Protein 2D8S (pdb70)

Foldseek 3Di:
DDDDDDDDDDDDDDPQAADQVRDAADPQFGFDQFDPDDDDNSRHTPPVLVVVCVVVVQQADPVVRHHGDDDPDDDDPPPD

CATH classification: 3.30.40.10

Secondary structure (DSSP, 8-state):
------------TTS---SSS--PPPSSS-EE-SSS--SSS--EETTHHHHHHHHH--SB-SSS-PBP-----S------

Radius of gyration: 15.51 Å; Cα contacts (8 Å, |Δi|>4): 89; chains: 1; bounding box: 48×36×32 Å

Nearest PDB structures (foldseek):
  2d8s-assembly1_A  TM=7.567E-01  e=7.819E-14  Homo sapiens
  8pda-assembly1_A  TM=7.727E-01  e=1.415E-04  Saccharomyces cerevisiae
  2m6m-assembly1_A  TM=7.003E-01  e=1.475E-03  Saccharomyces cerevisiae S288C
  7kzt-assembly1_L  TM=7.258E-01  e=1.196E-01  Homo sapiens
  4ccg-assembly2_X  TM=5.891E-01  e=2.149E-01  Homo sapiens

Structure (mmCIF, N/CA/C/O backbone):
data_2D8S
#
_entry.id   2D8S
#
loop_
_entity.id
_entity.type
_entity.pdbx_description
1 polymer 'cellular modulator of immune recognition'
2 non-polymer 'ZINC ION'
#
loop_
_atom_site.group_PDB
_atom_site.id
_atom_site.type_symbol
_atom_site.label_atom_id
_atom_site.label_alt_id
_atom_site.label_comp_id
_atom_site.label_asym_id
_atom_site.label_entity_id
_atom_site.label_seq_id
_atom_site.pdbx_PDB_ins_code
_atom_site.Cartn_x
_atom_site.Cartn_y
_atom_site.Cartn_z
_atom_site.occupancy
_atom_site.B_iso_or_equiv
_atom_site.auth_seq_id
_atom_site.auth_comp_id
_atom_site.auth_asym_id
_atom_site.auth_atom_id
_atom_site.pdbx_PDB_model_num
ATOM 1 N N . GLY A 1 1 ? -35.886 3.794 15.200 1.00 0.00 1 GLY A N 1
ATOM 2 C CA . GLY A 1 1 ? -34.517 3.330 15.333 1.00 0.00 1 GLY A CA 1
ATOM 3 C C . GLY A 1 1 ? -33.535 4.191 14.565 1.00 0.00 1 GLY A C 1
ATOM 4 O O . GLY A 1 1 ? -33.189 3.884 13.425 1.00 0.00 1 GLY A O 1
ATOM 8 N N . SER A 1 2 ? -33.085 5.274 15.191 1.00 0.00 2 SER A N 1
ATOM 9 C CA . SER A 1 2 ? -32.141 6.187 14.556 1.00 0.00 2 SER A CA 1
ATOM 10 C C . SER A 1 2 ? -30.715 5.655 14.665 1.00 0.00 2 SER A C 1
ATOM 11 O O . SER A 1 2 ? -29.781 6.404 14.951 1.00 0.00 2 SER A O 1
ATOM 19 N N . SER A 1 3 ? -30.556 4.355 14.434 1.00 0.00 3 SER A N 1
ATOM 20 C CA . SER A 1 3 ? -29.245 3.720 14.510 1.00 0.00 3 SER A CA 1
ATOM 21 C C . SER A 1 3 ? -29.099 2.647 13.435 1.00 0.00 3 SER A C 1
ATOM 22 O O . SER A 1 3 ? -29.975 1.802 13.263 1.00 0.00 3 SER A O 1
ATOM 30 N N . GLY A 1 4 ? -27.982 2.689 12.714 1.00 0.00 4 GLY A N 1
ATOM 31 C CA . GLY A 1 4 ? -27.740 1.716 11.665 1.00 0.00 4 GLY A CA 1
ATOM 32 C C . GLY A 1 4 ? -26.921 0.535 12.147 1.00 0.00 4 GLY A C 1
ATOM 33 O O . GLY A 1 4 ? -26.485 0.502 13.298 1.00 0.00 4 GLY A O 1
ATOM 37 N N . SER A 1 5 ? -26.714 -0.438 11.266 1.00 0.00 5 SER A N 1
ATOM 38 C CA . SER A 1 5 ? -25.947 -1.630 11.611 1.00 0.00 5 SER A CA 1
ATOM 39 C C . SER A 1 5 ? -24.521 -1.532 11.075 1.00 0.00 5 SER A C 1
ATOM 40 O O . SER A 1 5 ? -24.304 -1.170 9.919 1.00 0.00 5 SER A O 1
ATOM 48 N N . SER A 1 6 ? -23.553 -1.856 11.926 1.00 0.00 6 SER A N 1
ATOM 49 C CA . SER A 1 6 ? -22.147 -1.801 11.541 1.00 0.00 6 SER A CA 1
ATOM 50 C C . SER A 1 6 ? -21.258 -2.352 12.652 1.00 0.00 6 SER A C 1
ATOM 51 O O . SER A 1 6 ? -21.504 -2.115 13.834 1.00 0.00 6 SER A O 1
ATOM 59 N N . GLY A 1 7 ? -20.222 -3.089 12.262 1.00 0.00 7 GLY A N 1
ATOM 60 C CA . GLY A 1 7 ? -19.312 -3.663 13.236 1.00 0.00 7 GLY A CA 1
ATOM 61 C C . GLY A 1 7 ? -17.908 -3.830 12.688 1.00 0.00 7 GLY A C 1
ATOM 62 O O . GLY A 1 7 ? -17.498 -3.110 11.777 1.00 0.00 7 GLY A O 1
ATOM 66 N N . THR A 1 8 ? -17.167 -4.783 13.245 1.00 0.00 8 THR A N 1
ATOM 67 C CA . THR A 1 8 ? -15.800 -5.041 12.810 1.00 0.00 8 THR A CA 1
ATOM 68 C C . THR A 1 8 ? -15.747 -6.208 11.830 1.00 0.00 8 THR A C 1
ATOM 69 O O . THR A 1 8 ? -16.035 -7.348 12.192 1.00 0.00 8 THR A O 1
ATOM 80 N N . SER A 1 9 ? -15.375 -5.915 10.588 1.00 0.00 9 SER A N 1
ATOM 81 C CA . SER A 1 9 ? -15.287 -6.940 9.555 1.00 0.00 9 SER A CA 1
ATOM 82 C C . SER A 1 9 ? -14.254 -6.558 8.498 1.00 0.00 9 SER A C 1
ATOM 83 O O . SER A 1 9 ? -13.820 -5.408 8.426 1.00 0.00 9 SER A O 1
ATOM 91 N N . ILE A 1 10 ? -13.866 -7.532 7.681 1.00 0.00 10 ILE A N 1
ATOM 92 C CA . ILE A 1 10 ? -12.886 -7.298 6.628 1.00 0.00 10 ILE A CA 1
ATOM 93 C C . ILE A 1 10 ? -13.208 -8.121 5.385 1.00 0.00 10 ILE A C 1
ATOM 94 O O . ILE A 1 10 ? -13.513 -9.311 5.476 1.00 0.00 10 ILE A O 1
ATOM 110 N N . THR A 1 11 ? -13.137 -7.480 4.222 1.00 0.00 11 THR A N 1
ATOM 111 C CA . THR A 1 11 ? -13.420 -8.152 2.960 1.00 0.00 11 THR A CA 1
ATOM 112 C C . THR A 1 11 ? -12.465 -9.318 2.732 1.00 0.00 11 THR A C 1
ATOM 113 O O . THR A 1 11 ? -11.248 -9.192 2.871 1.00 0.00 11 THR A O 1
ATOM 124 N N . PRO A 1 12 ? -13.027 -10.482 2.372 1.00 0.00 12 PRO A N 1
ATOM 125 C CA . PRO A 1 12 ? -12.242 -11.693 2.115 1.00 0.00 12 PRO A CA 1
ATOM 126 C C . PRO A 1 12 ? -11.412 -11.587 0.841 1.00 0.00 12 PRO A C 1
ATOM 127 O O . PRO A 1 12 ? -11.475 -10.584 0.129 1.00 0.00 12 PRO A O 1
ATOM 138 N N . SER A 1 13 ? -10.634 -12.627 0.558 1.00 0.00 13 SER A N 1
ATOM 139 C CA . SER A 1 13 ? -9.789 -12.649 -0.630 1.00 0.00 13 SER A CA 1
ATOM 140 C C . SER A 1 13 ? -10.562 -13.170 -1.838 1.00 0.00 13 SER A C 1
ATOM 141 O O . SER A 1 13 ? -10.075 -14.022 -2.580 1.00 0.00 13 SER A O 1
ATOM 149 N N . SER A 1 14 ? -11.770 -12.650 -2.028 1.00 0.00 14 SER A N 1
ATOM 150 C CA . SER A 1 14 ? -12.614 -13.064 -3.143 1.00 0.00 14 SER A CA 1
ATOM 151 C C . SER A 1 14 ? -12.245 -12.307 -4.415 1.00 0.00 14 SER A C 1
ATOM 152 O O . SER A 1 14 ? -12.183 -12.886 -5.498 1.00 0.00 14 SER A O 1
ATOM 160 N N . GLN A 1 15 ? -12.000 -11.008 -4.272 1.00 0.00 15 GLN A N 1
ATOM 161 C CA . GLN A 1 15 ? -11.638 -10.170 -5.409 1.00 0.00 15 GLN A CA 1
ATOM 162 C C . GLN A 1 15 ? -10.557 -9.166 -5.023 1.00 0.00 15 GLN A C 1
ATOM 163 O O . GLN A 1 15 ? -10.584 -8.600 -3.930 1.00 0.00 15 GLN A O 1
ATOM 177 N N . ASP A 1 16 ? -9.607 -8.949 -5.926 1.00 0.00 16 ASP A N 1
ATOM 178 C CA . ASP A 1 16 ? -8.517 -8.012 -5.680 1.00 0.00 16 ASP A CA 1
ATOM 179 C C . ASP A 1 16 ? -8.940 -6.586 -6.017 1.00 0.00 16 ASP A C 1
ATOM 180 O O . ASP A 1 16 ? -9.232 -6.271 -7.172 1.00 0.00 16 ASP A O 1
ATOM 189 N N . ILE A 1 17 ? -8.973 -5.728 -5.003 1.00 0.00 17 ILE A N 1
ATOM 190 C CA . ILE A 1 17 ? -9.360 -4.336 -5.192 1.00 0.00 17 ILE A CA 1
ATOM 191 C C . ILE A 1 17 ? -8.543 -3.411 -4.296 1.00 0.00 17 ILE A C 1
ATOM 192 O O . ILE A 1 17 ? -7.945 -3.850 -3.313 1.00 0.00 17 ILE A O 1
ATOM 208 N N . CYS A 1 18 ? -8.523 -2.128 -4.641 1.00 0.00 18 CYS A N 1
ATOM 209 C CA . CYS A 1 18 ? -7.781 -1.140 -3.868 1.00 0.00 18 CYS A CA 1
ATOM 210 C C . CYS A 1 18 ? -7.881 -1.431 -2.373 1.00 0.00 18 CYS A C 1
ATOM 211 O O . CYS A 1 18 ? -8.864 -2.008 -1.907 1.00 0.00 18 CYS A O 1
ATOM 218 N N . ARG A 1 19 ? -6.858 -1.027 -1.627 1.00 0.00 19 ARG A N 1
ATOM 219 C CA . ARG A 1 19 ? -6.830 -1.246 -0.186 1.00 0.00 19 ARG A CA 1
ATOM 220 C C . ARG A 1 19 ? -7.026 0.067 0.566 1.00 0.00 19 ARG A C 1
ATOM 221 O O . ARG A 1 19 ? -7.242 0.073 1.779 1.00 0.00 19 ARG A O 1
ATOM 242 N N . ILE A 1 20 ? -6.949 1.177 -0.160 1.00 0.00 20 ILE A N 1
ATOM 243 C CA . ILE A 1 20 ? -7.118 2.495 0.439 1.00 0.00 20 ILE A CA 1
ATOM 244 C C . ILE A 1 20 ? -8.544 3.003 0.255 1.00 0.00 20 ILE A C 1
ATOM 245 O O . ILE A 1 20 ? -9.190 3.434 1.212 1.00 0.00 20 ILE A O 1
ATOM 261 N N . CYS A 1 21 ? -9.032 2.948 -0.979 1.00 0.00 21 CYS A N 1
ATOM 262 C CA . CYS A 1 21 ? -10.383 3.400 -1.290 1.00 0.00 21 CYS A CA 1
ATOM 263 C C . CYS A 1 21 ? -11.347 2.221 -1.370 1.00 0.00 21 CYS A C 1
ATOM 264 O O . CYS A 1 21 ? -12.554 2.377 -1.183 1.00 0.00 21 CYS A O 1
ATOM 271 N N . HIS A 1 22 ? -10.806 1.039 -1.648 1.00 0.00 22 HIS A N 1
ATOM 272 C CA . HIS A 1 22 ? -11.618 -0.169 -1.752 1.00 0.00 22 HIS A CA 1
ATOM 273 C C . HIS A 1 22 ? -12.587 -0.072 -2.926 1.00 0.00 22 HIS A C 1
ATOM 274 O O . HIS A 1 22 ? -13.797 -0.230 -2.759 1.00 0.00 22 HIS A O 1
ATOM 288 N N . CYS A 1 23 ? -12.048 0.188 -4.112 1.00 0.00 23 CYS A N 1
ATOM 289 C CA . CYS A 1 23 ? -12.866 0.307 -5.314 1.00 0.00 23 CYS A CA 1
ATOM 290 C C . CYS A 1 23 ? -12.283 -0.524 -6.453 1.00 0.00 23 CYS A C 1
ATOM 291 O O . CYS A 1 23 ? -11.128 -0.944 -6.399 1.00 0.00 23 CYS A O 1
ATOM 299 N N . GLU A 1 24 ? -13.092 -0.759 -7.481 1.00 0.00 24 GLU A N 1
ATOM 300 C CA . GLU A 1 24 ? -12.657 -1.542 -8.631 1.00 0.00 24 GLU A CA 1
ATOM 301 C C . GLU A 1 24 ? -11.514 -0.845 -9.363 1.00 0.00 24 GLU A C 1
ATOM 302 O O . GLU A 1 24 ? -11.479 0.381 -9.456 1.00 0.00 24 GLU A O 1
ATOM 314 N N . GLY A 1 25 ? -10.581 -1.637 -9.882 1.00 0.00 25 GLY A N 1
ATOM 315 C CA . GLY A 1 25 ? -9.449 -1.079 -10.599 1.00 0.00 25 GLY A CA 1
ATOM 316 C C . GLY A 1 25 ? -9.849 -0.462 -11.924 1.00 0.00 25 GLY A C 1
ATOM 317 O O . GLY A 1 25 ? -10.448 -1.127 -12.770 1.00 0.00 25 GLY A O 1
ATOM 321 N N . ASP A 1 26 ? -9.520 0.812 -12.105 1.00 0.00 26 ASP A N 1
ATOM 322 C CA . ASP A 1 26 ? -9.849 1.519 -13.337 1.00 0.00 26 ASP A CA 1
ATOM 323 C C . ASP A 1 26 ? -8.672 1.498 -14.308 1.00 0.00 26 ASP A C 1
ATOM 324 O O . ASP A 1 26 ? -7.541 1.204 -13.920 1.00 0.00 26 ASP A O 1
ATOM 333 N N . ASP A 1 27 ? -8.947 1.809 -15.569 1.00 0.00 27 ASP A N 1
ATOM 334 C CA . ASP A 1 27 ? -7.911 1.825 -16.596 1.00 0.00 27 ASP A CA 1
ATOM 335 C C . ASP A 1 27 ? -6.778 2.770 -16.209 1.00 0.00 27 ASP A C 1
ATOM 336 O O . ASP A 1 27 ? -5.607 2.483 -16.455 1.00 0.00 27 ASP A O 1
ATOM 345 N N . GLU A 1 28 ? -7.135 3.898 -15.604 1.00 0.00 28 GLU A N 1
ATOM 346 C CA . GLU A 1 28 ? -6.148 4.886 -15.186 1.00 0.00 28 GLU A CA 1
ATOM 347 C C . GLU A 1 28 ? -5.668 4.608 -13.764 1.00 0.00 28 GLU A C 1
ATOM 348 O O . GLU A 1 28 ? -4.519 4.883 -13.420 1.00 0.00 28 GLU A O 1
ATOM 360 N N . SER A 1 29 ? -6.559 4.062 -12.942 1.00 0.00 29 SER A N 1
ATOM 361 C CA . SER A 1 29 ? -6.229 3.750 -11.556 1.00 0.00 29 SER A CA 1
ATOM 362 C C . SER A 1 29 ? -6.333 2.250 -11.297 1.00 0.00 29 SER A C 1
ATOM 363 O O . SER A 1 29 ? -6.973 1.802 -10.345 1.00 0.00 29 SER A O 1
ATOM 371 N N . PRO A 1 30 ? -5.690 1.455 -12.164 1.00 0.00 30 PRO A N 1
ATOM 372 C CA . PRO A 1 30 ? -5.694 -0.007 -12.051 1.00 0.00 30 PRO A CA 1
ATOM 373 C C . PRO A 1 30 ? -4.889 -0.498 -10.853 1.00 0.00 30 PRO A C 1
ATOM 374 O O . PRO A 1 30 ? -3.913 0.135 -10.446 1.00 0.00 30 PRO A O 1
ATOM 385 N N . LEU A 1 31 ? -5.303 -1.628 -10.291 1.00 0.00 31 LEU A N 1
ATOM 386 C CA . LEU A 1 31 ? -4.619 -2.205 -9.139 1.00 0.00 31 LEU A CA 1
ATOM 387 C C . LEU A 1 31 ? -3.204 -2.640 -9.507 1.00 0.00 31 LEU A C 1
ATOM 388 O O . LEU A 1 31 ? -3.010 -3.667 -10.159 1.00 0.00 31 LEU A O 1
ATOM 404 N N . ILE A 1 32 ? -2.220 -1.855 -9.083 1.00 0.00 32 ILE A N 1
ATOM 405 C CA . ILE A 1 32 ? -0.823 -2.161 -9.365 1.00 0.00 32 ILE A CA 1
ATOM 406 C C . ILE A 1 32 ? -0.039 -2.390 -8.077 1.00 0.00 32 ILE A C 1
ATOM 407 O O . ILE A 1 32 ? -0.361 -1.824 -7.032 1.00 0.00 32 ILE A O 1
ATOM 423 N N . THR A 1 33 ? 0.994 -3.222 -8.160 1.00 0.00 33 THR A N 1
ATOM 424 C CA . THR A 1 33 ? 1.825 -3.526 -7.002 1.00 0.00 33 THR A CA 1
ATOM 425 C C . THR A 1 33 ? 2.889 -2.454 -6.792 1.00 0.00 33 THR A C 1
ATOM 426 O O . THR A 1 33 ? 3.809 -2.293 -7.595 1.00 0.00 33 THR A O 1
ATOM 437 N N . PRO A 1 34 ? 2.764 -1.703 -5.688 1.00 0.00 34 PRO A N 1
ATOM 438 C CA . PRO A 1 34 ? 3.707 -0.634 -5.347 1.00 0.00 34 PRO A CA 1
ATOM 439 C C . PRO A 1 34 ? 5.075 -1.174 -4.943 1.00 0.00 34 PRO A C 1
ATOM 440 O O . PRO A 1 34 ? 6.056 -0.432 -4.891 1.00 0.00 34 PRO A O 1
ATOM 451 N N . CYS A 1 35 ? 5.133 -2.471 -4.659 1.00 0.00 35 CYS A N 1
ATOM 452 C CA . CYS A 1 35 ? 6.380 -3.112 -4.260 1.00 0.00 35 CYS A CA 1
ATOM 453 C C . CYS A 1 35 ? 6.315 -4.619 -4.488 1.00 0.00 35 CYS A C 1
ATOM 454 O O . CYS A 1 35 ? 5.336 -5.134 -5.029 1.00 0.00 35 CYS A O 1
ATOM 461 N N . HIS A 1 36 ? 7.364 -5.321 -4.073 1.00 0.00 36 HIS A N 1
ATOM 462 C CA . HIS A 1 36 ? 7.426 -6.770 -4.231 1.00 0.00 36 HIS A CA 1
ATOM 463 C C . HIS A 1 36 ? 6.275 -7.447 -3.493 1.00 0.00 36 HIS A C 1
ATOM 464 O O . HIS A 1 36 ? 5.614 -8.334 -4.034 1.00 0.00 36 HIS A O 1
ATOM 478 N N . CYS A 1 37 ? 6.041 -7.023 -2.256 1.00 0.00 37 CYS A N 1
ATOM 479 C CA . CYS A 1 37 ? 4.971 -7.588 -1.443 1.00 0.00 37 CYS A CA 1
ATOM 480 C C . CYS A 1 37 ? 3.769 -7.958 -2.307 1.00 0.00 37 CYS A C 1
ATOM 481 O O . CYS A 1 37 ? 3.259 -7.134 -3.067 1.00 0.00 37 CYS A O 1
ATOM 488 N N . THR A 1 38 ? 3.319 -9.203 -2.185 1.00 0.00 38 THR A N 1
ATOM 489 C CA . THR A 1 38 ? 2.178 -9.682 -2.954 1.00 0.00 38 THR A CA 1
ATOM 490 C C . THR A 1 38 ? 1.267 -10.556 -2.100 1.00 0.00 38 THR A C 1
ATOM 491 O O . THR A 1 38 ? 1.596 -10.885 -0.961 1.00 0.00 38 THR A O 1
ATOM 502 N N . GLY A 1 39 ? 0.120 -10.930 -2.658 1.00 0.00 39 GLY A N 1
ATOM 503 C CA . GLY A 1 39 ? -0.821 -11.763 -1.932 1.00 0.00 39 GLY A CA 1
ATOM 504 C C . GLY A 1 39 ? -1.928 -10.957 -1.282 1.00 0.00 39 GLY A C 1
ATOM 505 O O . GLY A 1 39 ? -3.023 -10.837 -1.831 1.00 0.00 39 GLY A O 1
ATOM 509 N N . SER A 1 40 ? -1.643 -10.405 -0.107 1.00 0.00 40 SER A N 1
ATOM 510 C CA . SER A 1 40 ? -2.625 -9.610 0.622 1.00 0.00 40 SER A CA 1
ATOM 511 C C . SER A 1 40 ? -3.144 -8.464 -0.240 1.00 0.00 40 SER A C 1
ATOM 512 O O . SER A 1 40 ? -2.824 -8.368 -1.426 1.00 0.00 40 SER A O 1
ATOM 520 N N . LEU A 1 41 ? -3.948 -7.595 0.364 1.00 0.00 41 LEU A N 1
ATOM 521 C CA . LEU A 1 41 ? -4.513 -6.454 -0.347 1.00 0.00 41 LEU A CA 1
ATOM 522 C C . LEU A 1 41 ? -3.463 -5.367 -0.555 1.00 0.00 41 LEU A C 1
ATOM 523 O O . LEU A 1 41 ? -3.707 -4.192 -0.277 1.00 0.00 41 LEU A O 1
ATOM 539 N N . HIS A 1 42 ? -2.295 -5.767 -1.048 1.00 0.00 42 HIS A N 1
ATOM 540 C CA . HIS A 1 42 ? -1.208 -4.826 -1.296 1.00 0.00 42 HIS A CA 1
ATOM 541 C C . HIS A 1 42 ? -1.323 -4.218 -2.690 1.00 0.00 42 HIS A C 1
ATOM 542 O O . HIS A 1 42 ? -0.329 -3.790 -3.276 1.00 0.00 42 HIS A O 1
ATOM 556 N N . PHE A 1 43 ? -2.543 -4.183 -3.216 1.00 0.00 43 PHE A N 1
ATOM 557 C CA . PHE A 1 43 ? -2.789 -3.629 -4.542 1.00 0.00 43 PHE A CA 1
ATOM 558 C C . PHE A 1 43 ? -3.550 -2.310 -4.449 1.00 0.00 43 PHE A C 1
ATOM 559 O O . PHE A 1 43 ? -4.778 -2.294 -4.357 1.00 0.00 43 PHE A O 1
ATOM 576 N N . VAL A 1 44 ? -2.812 -1.205 -4.471 1.00 0.00 44 VAL A N 1
ATOM 577 C CA . VAL A 1 44 ? -3.417 0.120 -4.389 1.00 0.00 44 VAL A CA 1
ATOM 578 C C . VAL A 1 44 ? -3.456 0.791 -5.757 1.00 0.00 44 VAL A C 1
ATOM 579 O O . VAL A 1 44 ? -2.728 0.405 -6.672 1.00 0.00 44 VAL A O 1
ATOM 592 N N . HIS A 1 45 ? -4.311 1.800 -5.891 1.00 0.00 45 HIS A N 1
ATOM 593 C CA . HIS A 1 45 ? -4.445 2.528 -7.148 1.00 0.00 45 HIS A CA 1
ATOM 594 C C . HIS A 1 45 ? -3.262 3.467 -7.361 1.00 0.00 45 HIS A C 1
ATOM 595 O O . HIS A 1 45 ? -2.808 4.128 -6.428 1.00 0.00 45 HIS A O 1
ATOM 609 N N . GLN A 1 46 ? -2.769 3.519 -8.594 1.00 0.00 46 GLN A N 1
ATOM 610 C CA . GLN A 1 46 ? -1.637 4.376 -8.928 1.00 0.00 46 GLN A CA 1
ATOM 611 C C . GLN A 1 46 ? -1.788 5.751 -8.285 1.00 0.00 46 GLN A C 1
ATOM 612 O O . GLN A 1 46 ? -0.841 6.284 -7.708 1.00 0.00 46 GLN A O 1
ATOM 626 N N . ALA A 1 47 ? -2.985 6.320 -8.389 1.00 0.00 47 ALA A N 1
ATOM 627 C CA . ALA A 1 47 ? -3.259 7.632 -7.816 1.00 0.00 47 ALA A CA 1
ATOM 628 C C . ALA A 1 47 ? -3.345 7.560 -6.295 1.00 0.00 47 ALA A C 1
ATOM 629 O O . ALA A 1 47 ? -2.560 8.192 -5.588 1.00 0.00 47 ALA A O 1
ATOM 636 N N . CYS A 1 48 ? -4.304 6.786 -5.797 1.00 0.00 48 CYS A N 1
ATOM 637 C CA . CYS A 1 48 ? -4.494 6.632 -4.360 1.00 0.00 48 CYS A CA 1
ATOM 638 C C . CYS A 1 48 ? -3.151 6.562 -3.638 1.00 0.00 48 CYS A C 1
ATOM 639 O O . CYS A 1 48 ? -2.931 7.256 -2.645 1.00 0.00 48 CYS A O 1
ATOM 646 N N . LEU A 1 49 ? -2.257 5.721 -4.145 1.00 0.00 49 LEU A N 1
ATOM 647 C CA . LEU A 1 49 ? -0.934 5.560 -3.550 1.00 0.00 49 LEU A CA 1
ATOM 648 C C . LEU A 1 49 ? -0.407 6.893 -3.028 1.00 0.00 49 LEU A C 1
ATOM 649 O O . LEU A 1 49 ? 0.149 6.964 -1.932 1.00 0.00 49 LEU A O 1
ATOM 665 N N . GLN A 1 50 ? -0.586 7.945 -3.819 1.00 0.00 50 GLN A N 1
ATOM 666 C CA . GLN A 1 50 ? -0.129 9.276 -3.435 1.00 0.00 50 GLN A CA 1
ATOM 667 C C . GLN A 1 50 ? -0.767 9.712 -2.120 1.00 0.00 50 GLN A C 1
ATOM 668 O O . GLN A 1 50 ? -0.094 9.806 -1.094 1.00 0.00 50 GLN A O 1
ATOM 682 N N . GLN A 1 51 ? -2.069 9.978 -2.160 1.00 0.00 51 GLN A N 1
ATOM 683 C CA . GLN A 1 51 ? -2.797 10.406 -0.971 1.00 0.00 51 GLN A CA 1
ATOM 684 C C . GLN A 1 51 ? -2.238 9.737 0.280 1.00 0.00 51 GLN A C 1
ATOM 685 O O . GLN A 1 51 ? -2.024 10.390 1.301 1.00 0.00 51 GLN A O 1
ATOM 699 N N . TRP A 1 52 ? -2.005 8.433 0.193 1.00 0.00 52 TRP A N 1
ATOM 700 C CA . TRP A 1 52 ? -1.471 7.675 1.319 1.00 0.00 52 TRP A CA 1
ATOM 701 C C . TRP A 1 52 ? -0.065 8.144 1.673 1.00 0.00 52 TRP A C 1
ATOM 702 O O . TRP A 1 52 ? 0.248 8.368 2.843 1.00 0.00 52 TRP A O 1
ATOM 723 N N . ILE A 1 53 ? 0.778 8.292 0.657 1.00 0.00 53 ILE A N 1
ATOM 724 C CA . ILE A 1 53 ? 2.151 8.737 0.863 1.00 0.00 53 ILE A CA 1
ATOM 725 C C . ILE A 1 53 ? 2.192 10.072 1.598 1.00 0.00 53 ILE A C 1
ATOM 726 O O . ILE A 1 53 ? 3.062 10.306 2.437 1.00 0.00 53 ILE A O 1
ATOM 742 N N . LYS A 1 54 ? 1.244 10.947 1.278 1.00 0.00 54 LYS A N 1
ATOM 743 C CA . LYS A 1 54 ? 1.168 12.259 1.909 1.00 0.00 54 LYS A CA 1
ATOM 744 C C . LYS A 1 54 ? 0.802 12.133 3.385 1.00 0.00 54 LYS A C 1
ATOM 745 O O . LYS A 1 54 ? 1.495 12.661 4.253 1.00 0.00 54 LYS A O 1
ATOM 764 N N . SER A 1 55 ? -0.291 11.428 3.660 1.00 0.00 55 SER A N 1
ATOM 765 C CA . SER A 1 55 ? -0.750 11.234 5.030 1.00 0.00 55 SER A CA 1
ATOM 766 C C . SER A 1 55 ? 0.268 10.434 5.837 1.00 0.00 55 SER A C 1
ATOM 767 O O . SER A 1 55 ? 0.872 10.948 6.779 1.00 0.00 55 SER A O 1
ATOM 775 N N . SER A 1 56 ? 0.454 9.173 5.460 1.00 0.00 56 SER A N 1
ATOM 776 C CA . SER A 1 56 ? 1.396 8.300 6.150 1.00 0.00 56 SER A CA 1
ATOM 777 C C . SER A 1 56 ? 2.790 8.920 6.179 1.00 0.00 56 SER A C 1
ATOM 778 O O . SER A 1 56 ? 3.622 8.562 7.013 1.00 0.00 56 SER A O 1
ATOM 786 N N . ASP A 1 57 ? 3.036 9.850 5.264 1.00 0.00 57 ASP A N 1
ATOM 787 C CA . ASP A 1 57 ? 4.328 10.522 5.184 1.00 0.00 57 ASP A CA 1
ATOM 788 C C . ASP A 1 57 ? 5.438 9.528 4.857 1.00 0.00 57 ASP A C 1
ATOM 789 O O . ASP A 1 57 ? 6.594 9.725 5.233 1.00 0.00 57 ASP A O 1
ATOM 798 N N . THR A 1 58 ? 5.079 8.458 4.155 1.00 0.00 58 THR A N 1
ATOM 799 C CA . THR A 1 58 ? 6.043 7.431 3.779 1.00 0.00 58 THR A CA 1
ATOM 800 C C . THR A 1 58 ? 6.068 7.227 2.269 1.00 0.00 58 THR A C 1
ATOM 801 O O . THR A 1 58 ? 5.022 7.190 1.621 1.00 0.00 58 THR A O 1
ATOM 812 N N . ARG A 1 59 ? 7.269 7.096 1.714 1.00 0.00 59 ARG A N 1
ATOM 813 C CA . ARG A 1 59 ? 7.429 6.896 0.279 1.00 0.00 59 ARG A CA 1
ATOM 814 C C . ARG A 1 59 ? 7.681 5.425 -0.040 1.00 0.00 59 ARG A C 1
ATOM 815 O O . ARG A 1 59 ? 7.130 4.884 -1.000 1.00 0.00 59 ARG A O 1
ATOM 836 N N . CYS A 1 60 ? 8.518 4.785 0.769 1.00 0.00 60 CYS A N 1
ATOM 837 C CA . CYS A 1 60 ? 8.845 3.377 0.572 1.00 0.00 60 CYS A CA 1
ATOM 838 C C . CYS A 1 60 ? 7.929 2.485 1.404 1.00 0.00 60 CYS A C 1
ATOM 839 O O . CYS A 1 60 ? 7.073 2.972 2.142 1.00 0.00 60 CYS A O 1
ATOM 847 N N . CYS A 1 61 ? 8.115 1.175 1.279 1.00 0.00 61 CYS A N 1
ATOM 848 C CA . CYS A 1 61 ? 7.305 0.213 2.018 1.00 0.00 61 CYS A CA 1
ATOM 849 C C . CYS A 1 61 ? 7.617 0.273 3.510 1.00 0.00 61 CYS A C 1
ATOM 850 O O . CYS A 1 61 ? 8.600 0.885 3.925 1.00 0.00 61 CYS A O 1
ATOM 857 N N . GLU A 1 62 ? 6.771 -0.368 4.311 1.00 0.00 62 GLU A N 1
ATOM 858 C CA . GLU A 1 62 ? 6.957 -0.388 5.758 1.00 0.00 62 GLU A CA 1
ATOM 859 C C . GLU A 1 62 ? 7.843 -1.557 6.177 1.00 0.00 62 GLU A C 1
ATOM 860 O O . GLU A 1 62 ? 8.599 -1.462 7.145 1.00 0.00 62 GLU A O 1
ATOM 872 N N . LEU A 1 63 ? 7.745 -2.659 5.442 1.00 0.00 63 LEU A N 1
ATOM 873 C CA . LEU A 1 63 ? 8.537 -3.849 5.737 1.00 0.00 63 LEU A CA 1
ATOM 874 C C . LEU A 1 63 ? 9.723 -3.962 4.784 1.00 0.00 63 LEU A C 1
ATOM 875 O O . LEU A 1 63 ? 10.876 -3.820 5.192 1.00 0.00 63 LEU A O 1
ATOM 891 N N . CYS A 1 64 ? 9.432 -4.218 3.513 1.00 0.00 64 CYS A N 1
ATOM 892 C CA . CYS A 1 64 ? 10.474 -4.350 2.501 1.00 0.00 64 CYS A CA 1
ATOM 893 C C . CYS A 1 64 ? 11.183 -3.018 2.274 1.00 0.00 64 CYS A C 1
ATOM 894 O O . CYS A 1 64 ? 12.234 -2.962 1.637 1.00 0.00 64 CYS A O 1
ATOM 901 N N . LYS A 1 65 ? 10.600 -1.946 2.802 1.00 0.00 65 LYS A N 1
ATOM 902 C CA . LYS A 1 65 ? 11.175 -0.614 2.659 1.00 0.00 65 LYS A CA 1
ATOM 903 C C . LYS A 1 65 ? 11.569 -0.344 1.211 1.00 0.00 65 LYS A C 1
ATOM 904 O O . LYS A 1 65 ? 12.681 0.107 0.934 1.00 0.00 65 LYS A O 1
ATOM 923 N N . TYR A 1 66 ? 10.652 -0.620 0.291 1.00 0.00 66 TYR A N 1
ATOM 924 C CA . TYR A 1 66 ? 10.905 -0.408 -1.129 1.00 0.00 66 TYR A CA 1
ATOM 925 C C . TYR A 1 66 ? 10.195 0.847 -1.627 1.00 0.00 66 TYR A C 1
ATOM 926 O O . TYR A 1 66 ? 9.025 1.075 -1.320 1.00 0.00 66 TYR A O 1
ATOM 944 N N . GLU A 1 67 ? 10.912 1.658 -2.399 1.00 0.00 67 GLU A N 1
ATOM 945 C CA . GLU A 1 67 ? 10.351 2.891 -2.940 1.00 0.00 67 GLU A CA 1
ATOM 946 C C . GLU A 1 67 ? 9.209 2.590 -3.906 1.00 0.00 67 GLU A C 1
ATOM 947 O O . GLU A 1 67 ? 9.375 1.840 -4.868 1.00 0.00 67 GLU A O 1
ATOM 959 N N . PHE A 1 68 ? 8.048 3.182 -3.643 1.00 0.00 68 PHE A N 1
ATOM 960 C CA . PHE A 1 68 ? 6.877 2.977 -4.487 1.00 0.00 68 PHE A CA 1
ATOM 961 C C . PHE A 1 68 ? 7.049 3.672 -5.834 1.00 0.00 68 PHE A C 1
ATOM 962 O O . PHE A 1 68 ? 7.936 4.509 -6.003 1.00 0.00 68 PHE A O 1
ATOM 979 N N . ILE A 1 69 ? 6.196 3.317 -6.789 1.00 0.00 69 ILE A N 1
ATOM 980 C CA . ILE A 1 69 ? 6.254 3.907 -8.121 1.00 0.00 69 ILE A CA 1
ATOM 981 C C . ILE A 1 69 ? 5.244 5.040 -8.265 1.00 0.00 69 ILE A C 1
ATOM 982 O O . ILE A 1 69 ? 4.034 4.815 -8.233 1.00 0.00 69 ILE A O 1
ATOM 998 N N . MET A 1 70 ? 5.749 6.259 -8.426 1.00 0.00 70 MET A N 1
ATOM 999 C CA . MET A 1 70 ? 4.890 7.427 -8.578 1.00 0.00 70 MET A CA 1
ATOM 1000 C C . MET A 1 70 ? 5.337 8.280 -9.761 1.00 0.00 70 MET A C 1
ATOM 1001 O O . MET A 1 70 ? 6.376 8.937 -9.707 1.00 0.00 70 MET A O 1
ATOM 1015 N N . GLU A 1 71 ? 4.545 8.264 -10.829 1.00 0.00 71 GLU A N 1
ATOM 1016 C CA . GLU A 1 71 ? 4.862 9.035 -12.025 1.00 0.00 71 GLU A CA 1
ATOM 1017 C C . GLU A 1 71 ? 5.297 10.452 -11.660 1.00 0.00 71 GLU A C 1
ATOM 1018 O O . GLU A 1 71 ? 4.476 11.287 -11.278 1.00 0.00 71 GLU A O 1
ATOM 1030 N N . THR A 1 72 ? 6.594 10.715 -11.780 1.00 0.00 72 THR A N 1
ATOM 1031 C CA . THR A 1 72 ? 7.140 12.029 -11.461 1.00 0.00 72 THR A CA 1
ATOM 1032 C C . THR A 1 72 ? 7.606 12.751 -12.720 1.00 0.00 72 THR A C 1
ATOM 1033 O O . THR A 1 72 ? 8.203 12.146 -13.610 1.00 0.00 72 THR A O 1
ATOM 1044 N N . LYS A 1 73 ? 7.330 14.049 -12.789 1.00 0.00 73 LYS A N 1
ATOM 1045 C CA . LYS A 1 73 ? 7.722 14.855 -13.938 1.00 0.00 73 LYS A CA 1
ATOM 1046 C C . LYS A 1 73 ? 8.541 16.065 -13.500 1.00 0.00 73 LYS A C 1
ATOM 1047 O O . LYS A 1 73 ? 9.567 16.385 -14.102 1.00 0.00 73 LYS A O 1
ATOM 1066 N N . LEU A 1 74 ? 8.083 16.734 -12.447 1.00 0.00 74 LEU A N 1
ATOM 1067 C CA . LEU A 1 74 ? 8.774 17.909 -11.927 1.00 0.00 74 LEU A CA 1
ATOM 1068 C C . LEU A 1 74 ? 9.066 17.753 -10.438 1.00 0.00 74 LEU A C 1
ATOM 1069 O O . LEU A 1 74 ? 8.256 17.205 -9.690 1.00 0.00 74 LEU A O 1
ATOM 1085 N N . SER A 1 75 ? 10.227 18.241 -10.014 1.00 0.00 75 SER A N 1
ATOM 1086 C CA . SER A 1 75 ? 10.627 18.155 -8.614 1.00 0.00 75 SER A CA 1
ATOM 1087 C C . SER A 1 75 ? 9.484 18.575 -7.695 1.00 0.00 75 SER A C 1
ATOM 1088 O O . SER A 1 75 ? 9.214 17.927 -6.685 1.00 0.00 75 SER A O 1
ATOM 1096 N N . GLY A 1 76 ? 8.815 19.667 -8.055 1.00 0.00 76 GLY A N 1
ATOM 1097 C CA . GLY A 1 76 ? 7.709 20.156 -7.253 1.00 0.00 76 GLY A CA 1
ATOM 1098 C C . GLY A 1 76 ? 8.140 20.568 -5.859 1.00 0.00 76 GLY A C 1
ATOM 1099 O O . GLY A 1 76 ? 9.319 20.807 -5.596 1.00 0.00 76 GLY A O 1
ATOM 1103 N N . PRO A 1 77 ? 7.170 20.657 -4.938 1.00 0.00 77 PRO A N 1
ATOM 1104 C CA . PRO A 1 77 ? 7.431 21.043 -3.548 1.00 0.00 77 PRO A CA 1
ATOM 1105 C C . PRO A 1 77 ? 8.196 19.970 -2.782 1.00 0.00 77 PRO A C 1
ATOM 1106 O O . PRO A 1 77 ? 8.141 18.789 -3.127 1.00 0.00 77 PRO A O 1
ATOM 1117 N N . SER A 1 78 ? 8.908 20.387 -1.739 1.00 0.00 78 SER A N 1
ATOM 1118 C CA . SER A 1 78 ? 9.686 19.460 -0.926 1.00 0.00 78 SER A CA 1
ATOM 1119 C C . SER A 1 78 ? 9.881 20.008 0.485 1.00 0.00 78 SER A C 1
ATOM 1120 O O . SER A 1 78 ? 9.577 21.168 0.759 1.00 0.00 78 SER A O 1
ATOM 1128 N N . SER A 1 79 ? 10.391 19.163 1.375 1.00 0.00 79 SER A N 1
ATOM 1129 C CA . SER A 1 79 ? 10.624 19.560 2.759 1.00 0.00 79 SER A CA 1
ATOM 1130 C C . SER A 1 79 ? 11.928 20.342 2.888 1.00 0.00 79 SER A C 1
ATOM 1131 O O . SER A 1 79 ? 13.001 19.839 2.559 1.00 0.00 79 SER A O 1
ATOM 1139 N N . GLY A 1 80 ? 11.825 21.577 3.371 1.00 0.00 80 GLY A N 1
ATOM 1140 C CA . GLY A 1 80 ? 13.002 22.409 3.536 1.00 0.00 80 GLY A CA 1
ATOM 1141 C C . GLY A 1 80 ? 12.677 23.760 4.142 1.00 0.00 80 GLY A C 1
ATOM 1142 O O . GLY A 1 80 ? 13.580 24.580 4.297 1.00 0.00 80 GLY A O 1
ATOM 1148 N N . GLY A 1 1 ? -36.370 9.522 15.515 1.00 0.00 1 GLY A N 2
ATOM 1149 C CA . GLY A 1 1 ? -35.203 8.811 15.027 1.00 0.00 1 GLY A CA 2
ATOM 1150 C C . GLY A 1 1 ? -35.568 7.608 14.180 1.00 0.00 1 GLY A C 2
ATOM 1151 O O . GLY A 1 1 ? -36.214 6.676 14.659 1.00 0.00 1 GLY A O 2
ATOM 1155 N N . SER A 1 2 ? -35.156 7.630 12.916 1.00 0.00 2 SER A N 2
ATOM 1156 C CA . SER A 1 2 ? -35.449 6.535 11.998 1.00 0.00 2 SER A CA 2
ATOM 1157 C C . SER A 1 2 ? -34.325 5.504 12.006 1.00 0.00 2 SER A C 2
ATOM 1158 O O . SER A 1 2 ? -33.171 5.825 11.723 1.00 0.00 2 SER A O 2
ATOM 1166 N N . SER A 1 3 ? -34.671 4.263 12.333 1.00 0.00 3 SER A N 2
ATOM 1167 C CA . SER A 1 3 ? -33.691 3.184 12.382 1.00 0.00 3 SER A CA 2
ATOM 1168 C C . SER A 1 3 ? -32.934 3.077 11.062 1.00 0.00 3 SER A C 2
ATOM 1169 O O . SER A 1 3 ? -31.714 3.226 11.019 1.00 0.00 3 SER A O 2
ATOM 1177 N N . GLY A 1 4 ? -33.669 2.817 9.985 1.00 0.00 4 GLY A N 2
ATOM 1178 C CA . GLY A 1 4 ? -33.051 2.694 8.677 1.00 0.00 4 GLY A CA 2
ATOM 1179 C C . GLY A 1 4 ? -32.134 1.491 8.580 1.00 0.00 4 GLY A C 2
ATOM 1180 O O . GLY A 1 4 ? -31.248 1.309 9.415 1.00 0.00 4 GLY A O 2
ATOM 1184 N N . SER A 1 5 ? -32.348 0.667 7.559 1.00 0.00 5 SER A N 2
ATOM 1185 C CA . SER A 1 5 ? -31.537 -0.528 7.359 1.00 0.00 5 SER A CA 2
ATOM 1186 C C . SER A 1 5 ? -30.623 -0.368 6.148 1.00 0.00 5 SER A C 2
ATOM 1187 O O . SER A 1 5 ? -31.064 -0.478 5.004 1.00 0.00 5 SER A O 2
ATOM 1195 N N . SER A 1 6 ? -29.346 -0.107 6.409 1.00 0.00 6 SER A N 2
ATOM 1196 C CA . SER A 1 6 ? -28.369 0.072 5.342 1.00 0.00 6 SER A CA 2
ATOM 1197 C C . SER A 1 6 ? -27.305 -1.021 5.389 1.00 0.00 6 SER A C 2
ATOM 1198 O O . SER A 1 6 ? -26.990 -1.640 4.374 1.00 0.00 6 SER A O 2
ATOM 1206 N N . GLY A 1 7 ? -26.755 -1.252 6.578 1.00 0.00 7 GLY A N 2
ATOM 1207 C CA . GLY A 1 7 ? -25.733 -2.269 6.737 1.00 0.00 7 GLY A CA 2
ATOM 1208 C C . GLY A 1 7 ? -26.223 -3.649 6.346 1.00 0.00 7 GLY A C 2
ATOM 1209 O O . GLY A 1 7 ? -27.239 -4.124 6.856 1.00 0.00 7 GLY A O 2
ATOM 1213 N N . THR A 1 8 ? -25.501 -4.296 5.437 1.00 0.00 8 THR A N 2
ATOM 1214 C CA . THR A 1 8 ? -25.869 -5.629 4.975 1.00 0.00 8 THR A CA 2
ATOM 1215 C C . THR A 1 8 ? -25.027 -6.700 5.660 1.00 0.00 8 THR A C 2
ATOM 1216 O O . THR A 1 8 ? -24.030 -6.395 6.314 1.00 0.00 8 THR A O 2
ATOM 1227 N N . SER A 1 9 ? -25.435 -7.955 5.504 1.00 0.00 9 SER A N 2
ATOM 1228 C CA . SER A 1 9 ? -24.720 -9.072 6.111 1.00 0.00 9 SER A CA 2
ATOM 1229 C C . SER A 1 9 ? -23.470 -9.417 5.307 1.00 0.00 9 SER A C 2
ATOM 1230 O O . SER A 1 9 ? -23.455 -9.300 4.081 1.00 0.00 9 SER A O 2
ATOM 1238 N N . ILE A 1 10 ? -22.423 -9.843 6.006 1.00 0.00 10 ILE A N 2
ATOM 1239 C CA . ILE A 1 10 ? -21.169 -10.206 5.359 1.00 0.00 10 ILE A CA 2
ATOM 1240 C C . ILE A 1 10 ? -21.419 -10.868 4.008 1.00 0.00 10 ILE A C 2
ATOM 1241 O O . ILE A 1 10 ? -22.428 -11.547 3.814 1.00 0.00 10 ILE A O 2
ATOM 1257 N N . THR A 1 11 ? -20.493 -10.666 3.075 1.00 0.00 11 THR A N 2
ATOM 1258 C CA . THR A 1 11 ? -20.612 -11.244 1.743 1.00 0.00 11 THR A CA 2
ATOM 1259 C C . THR A 1 11 ? -19.281 -11.816 1.270 1.00 0.00 11 THR A C 2
ATOM 1260 O O . THR A 1 11 ? -18.216 -11.242 1.496 1.00 0.00 11 THR A O 2
ATOM 1271 N N . PRO A 1 12 ? -19.340 -12.976 0.598 1.00 0.00 12 PRO A N 2
ATOM 1272 C CA . PRO A 1 12 ? -18.146 -13.651 0.079 1.00 0.00 12 PRO A CA 2
ATOM 1273 C C . PRO A 1 12 ? -17.513 -12.896 -1.084 1.00 0.00 12 PRO A C 2
ATOM 1274 O O . PRO A 1 12 ? -16.590 -13.392 -1.730 1.00 0.00 12 PRO A O 2
ATOM 1285 N N . SER A 1 13 ? -18.015 -11.693 -1.346 1.00 0.00 13 SER A N 2
ATOM 1286 C CA . SER A 1 13 ? -17.500 -10.870 -2.434 1.00 0.00 13 SER A CA 2
ATOM 1287 C C . SER A 1 13 ? -15.977 -10.797 -2.386 1.00 0.00 13 SER A C 2
ATOM 1288 O O . SER A 1 13 ? -15.406 -10.017 -1.624 1.00 0.00 13 SER A O 2
ATOM 1296 N N . SER A 1 14 ? -15.325 -11.615 -3.206 1.00 0.00 14 SER A N 2
ATOM 1297 C CA . SER A 1 14 ? -13.868 -11.647 -3.255 1.00 0.00 14 SER A CA 2
ATOM 1298 C C . SER A 1 14 ? -13.364 -11.323 -4.658 1.00 0.00 14 SER A C 2
ATOM 1299 O O . SER A 1 14 ? -13.387 -12.173 -5.548 1.00 0.00 14 SER A O 2
ATOM 1307 N N . GLN A 1 15 ? -12.911 -10.088 -4.847 1.00 0.00 15 GLN A N 2
ATOM 1308 C CA . GLN A 1 15 ? -12.403 -9.651 -6.142 1.00 0.00 15 GLN A CA 2
ATOM 1309 C C . GLN A 1 15 ? -11.220 -8.703 -5.971 1.00 0.00 15 GLN A C 2
ATOM 1310 O O . GLN A 1 15 ? -11.279 -7.758 -5.183 1.00 0.00 15 GLN A O 2
ATOM 1324 N N . ASP A 1 16 ? -10.149 -8.961 -6.713 1.00 0.00 16 ASP A N 2
ATOM 1325 C CA . ASP A 1 16 ? -8.953 -8.130 -6.644 1.00 0.00 16 ASP A CA 2
ATOM 1326 C C . ASP A 1 16 ? -9.296 -6.663 -6.878 1.00 0.00 16 ASP A C 2
ATOM 1327 O O . ASP A 1 16 ? -9.502 -6.237 -8.015 1.00 0.00 16 ASP A O 2
ATOM 1336 N N . ILE A 1 17 ? -9.357 -5.894 -5.796 1.00 0.00 17 ILE A N 2
ATOM 1337 C CA . ILE A 1 17 ? -9.676 -4.475 -5.884 1.00 0.00 17 ILE A CA 2
ATOM 1338 C C . ILE A 1 17 ? -8.821 -3.658 -4.920 1.00 0.00 17 ILE A C 2
ATOM 1339 O O . ILE A 1 17 ? -8.181 -4.208 -4.023 1.00 0.00 17 ILE A O 2
ATOM 1355 N N . CYS A 1 18 ? -8.817 -2.343 -5.110 1.00 0.00 18 CYS A N 2
ATOM 1356 C CA . CYS A 1 18 ? -8.042 -1.450 -4.258 1.00 0.00 18 CYS A CA 2
ATOM 1357 C C . CYS A 1 18 ? -8.185 -1.839 -2.789 1.00 0.00 18 CYS A C 2
ATOM 1358 O O . CYS A 1 18 ? -9.054 -2.633 -2.429 1.00 0.00 18 CYS A O 2
ATOM 1365 N N . ARG A 1 19 ? -7.327 -1.275 -1.947 1.00 0.00 19 ARG A N 2
ATOM 1366 C CA . ARG A 1 19 ? -7.356 -1.563 -0.518 1.00 0.00 19 ARG A CA 2
ATOM 1367 C C . ARG A 1 19 ? -7.633 -0.297 0.287 1.00 0.00 19 ARG A C 2
ATOM 1368 O O . ARG A 1 19 ? -8.218 -0.353 1.369 1.00 0.00 19 ARG A O 2
ATOM 1389 N N . ILE A 1 20 ? -7.207 0.843 -0.248 1.00 0.00 20 ILE A N 2
ATOM 1390 C CA . ILE A 1 20 ? -7.409 2.122 0.421 1.00 0.00 20 ILE A CA 2
ATOM 1391 C C . ILE A 1 20 ? -8.825 2.642 0.196 1.00 0.00 20 ILE A C 2
ATOM 1392 O O . ILE A 1 20 ? -9.419 3.260 1.080 1.00 0.00 20 ILE A O 2
ATOM 1408 N N . CYS A 1 21 ? -9.361 2.387 -0.993 1.00 0.00 21 CYS A N 2
ATOM 1409 C CA . CYS A 1 21 ? -10.708 2.827 -1.336 1.00 0.00 21 CYS A CA 2
ATOM 1410 C C . CYS A 1 21 ? -11.628 1.632 -1.570 1.00 0.00 21 CYS A C 2
ATOM 1411 O O . CYS A 1 21 ? -12.848 1.742 -1.450 1.00 0.00 21 CYS A O 2
ATOM 1418 N N . HIS A 1 22 ? -11.033 0.491 -1.905 1.00 0.00 22 HIS A N 2
ATOM 1419 C CA . HIS A 1 22 ? -11.799 -0.725 -2.155 1.00 0.00 22 HIS A CA 2
ATOM 1420 C C . HIS A 1 22 ? -12.761 -0.530 -3.323 1.00 0.00 22 HIS A C 2
ATOM 1421 O O . HIS A 1 22 ? -13.966 -0.748 -3.190 1.00 0.00 22 HIS A O 2
ATOM 1435 N N . CYS A 1 23 ? -12.222 -0.118 -4.465 1.00 0.00 23 CYS A N 2
ATOM 1436 C CA . CYS A 1 23 ? -13.034 0.108 -5.656 1.00 0.00 23 CYS A CA 2
ATOM 1437 C C . CYS A 1 23 ? -12.430 -0.596 -6.867 1.00 0.00 23 CYS A C 2
ATOM 1438 O O . CYS A 1 23 ? -11.247 -0.933 -6.874 1.00 0.00 23 CYS A O 2
ATOM 1446 N N . GLU A 1 24 ? -13.252 -0.815 -7.888 1.00 0.00 24 GLU A N 2
ATOM 1447 C CA . GLU A 1 24 ? -12.799 -1.481 -9.103 1.00 0.00 24 GLU A CA 2
ATOM 1448 C C . GLU A 1 24 ? -11.590 -0.765 -9.698 1.00 0.00 24 GLU A C 2
ATOM 1449 O O . GLU A 1 24 ? -11.511 0.463 -9.679 1.00 0.00 24 GLU A O 2
ATOM 1461 N N . GLY A 1 25 ? -10.649 -1.542 -10.226 1.00 0.00 25 GLY A N 2
ATOM 1462 C CA . GLY A 1 25 ? -9.456 -0.966 -10.818 1.00 0.00 25 GLY A CA 2
ATOM 1463 C C . GLY A 1 25 ? -9.769 -0.087 -12.013 1.00 0.00 25 GLY A C 2
ATOM 1464 O O . GLY A 1 25 ? -10.428 -0.523 -12.957 1.00 0.00 25 GLY A O 2
ATOM 1468 N N . ASP A 1 26 ? -9.298 1.154 -11.972 1.00 0.00 26 ASP A N 2
ATOM 1469 C CA . ASP A 1 26 ? -9.531 2.097 -13.059 1.00 0.00 26 ASP A CA 2
ATOM 1470 C C . ASP A 1 26 ? -8.453 1.969 -14.130 1.00 0.00 26 ASP A C 2
ATOM 1471 O O . ASP A 1 26 ? -7.370 1.442 -13.876 1.00 0.00 26 ASP A O 2
ATOM 1480 N N . ASP A 1 27 ? -8.757 2.454 -15.329 1.00 0.00 27 ASP A N 2
ATOM 1481 C CA . ASP A 1 27 ? -7.814 2.394 -16.440 1.00 0.00 27 ASP A CA 2
ATOM 1482 C C . ASP A 1 27 ? -6.531 3.149 -16.105 1.00 0.00 27 ASP A C 2
ATOM 1483 O O . ASP A 1 27 ? -5.430 2.665 -16.363 1.00 0.00 27 ASP A O 2
ATOM 1492 N N . GLU A 1 28 ? -6.683 4.339 -15.531 1.00 0.00 28 GLU A N 2
ATOM 1493 C CA . GLU A 1 28 ? -5.537 5.161 -15.164 1.00 0.00 28 GLU A CA 2
ATOM 1494 C C . GLU A 1 28 ? -5.047 4.816 -13.760 1.00 0.00 28 GLU A C 2
ATOM 1495 O O . GLU A 1 28 ? -3.858 4.928 -13.461 1.00 0.00 28 GLU A O 2
ATOM 1507 N N . SER A 1 29 ? -5.973 4.397 -12.903 1.00 0.00 29 SER A N 2
ATOM 1508 C CA . SER A 1 29 ? -5.638 4.040 -11.530 1.00 0.00 29 SER A CA 2
ATOM 1509 C C . SER A 1 29 ? -5.932 2.566 -11.264 1.00 0.00 29 SER A C 2
ATOM 1510 O O . SER A 1 29 ? -6.645 2.209 -10.326 1.00 0.00 29 SER A O 2
ATOM 1518 N N . PRO A 1 30 ? -5.371 1.690 -12.110 1.00 0.00 30 PRO A N 2
ATOM 1519 C CA . PRO A 1 30 ? -5.558 0.241 -11.988 1.00 0.00 30 PRO A CA 2
ATOM 1520 C C . PRO A 1 30 ? -4.849 -0.334 -10.767 1.00 0.00 30 PRO A C 2
ATOM 1521 O O . PRO A 1 30 ? -4.137 0.377 -10.057 1.00 0.00 30 PRO A O 2
ATOM 1532 N N . LEU A 1 31 ? -5.048 -1.626 -10.527 1.00 0.00 31 LEU A N 2
ATOM 1533 C CA . LEU A 1 31 ? -4.427 -2.297 -9.390 1.00 0.00 31 LEU A CA 2
ATOM 1534 C C . LEU A 1 31 ? -3.018 -2.767 -9.739 1.00 0.00 31 LEU A C 2
ATOM 1535 O O . LEU A 1 31 ? -2.839 -3.808 -10.372 1.00 0.00 31 LEU A O 2
ATOM 1551 N N . ILE A 1 32 ? -2.022 -1.994 -9.319 1.00 0.00 32 ILE A N 2
ATOM 1552 C CA . ILE A 1 32 ? -0.629 -2.333 -9.584 1.00 0.00 32 ILE A CA 2
ATOM 1553 C C . ILE A 1 32 ? 0.110 -2.669 -8.294 1.00 0.00 32 ILE A C 2
ATOM 1554 O O . ILE A 1 32 ? -0.304 -2.269 -7.205 1.00 0.00 32 ILE A O 2
ATOM 1570 N N . THR A 1 33 ? 1.208 -3.407 -8.422 1.00 0.00 33 THR A N 2
ATOM 1571 C CA . THR A 1 33 ? 2.007 -3.797 -7.266 1.00 0.00 33 THR A CA 2
ATOM 1572 C C . THR A 1 33 ? 3.015 -2.712 -6.903 1.00 0.00 33 THR A C 2
ATOM 1573 O O . THR A 1 33 ? 3.952 -2.427 -7.650 1.00 0.00 33 THR A O 2
ATOM 1584 N N . PRO A 1 34 ? 2.821 -2.092 -5.730 1.00 0.00 34 PRO A N 2
ATOM 1585 C CA . PRO A 1 34 ? 3.704 -1.029 -5.241 1.00 0.00 34 PRO A CA 2
ATOM 1586 C C . PRO A 1 34 ? 5.081 -1.555 -4.848 1.00 0.00 34 PRO A C 2
ATOM 1587 O O . PRO A 1 34 ? 6.095 -0.891 -5.062 1.00 0.00 34 PRO A O 2
ATOM 1598 N N . CYS A 1 35 ? 5.109 -2.752 -4.271 1.00 0.00 35 CYS A N 2
ATOM 1599 C CA . CYS A 1 35 ? 6.361 -3.367 -3.847 1.00 0.00 35 CYS A CA 2
ATOM 1600 C C . CYS A 1 35 ? 6.228 -4.887 -3.792 1.00 0.00 35 CYS A C 2
ATOM 1601 O O . CYS A 1 35 ? 5.198 -5.445 -4.170 1.00 0.00 35 CYS A O 2
ATOM 1608 N N . HIS A 1 36 ? 7.279 -5.550 -3.318 1.00 0.00 36 HIS A N 2
ATOM 1609 C CA . HIS A 1 36 ? 7.280 -7.005 -3.213 1.00 0.00 36 HIS A CA 2
ATOM 1610 C C . HIS A 1 36 ? 6.634 -7.455 -1.906 1.00 0.00 36 HIS A C 2
ATOM 1611 O O . HIS A 1 36 ? 7.157 -8.326 -1.210 1.00 0.00 36 HIS A O 2
ATOM 1625 N N . CYS A 1 37 ? 5.494 -6.856 -1.578 1.00 0.00 37 CYS A N 2
ATOM 1626 C CA . CYS A 1 37 ? 4.777 -7.194 -0.355 1.00 0.00 37 CYS A CA 2
ATOM 1627 C C . CYS A 1 37 ? 3.313 -7.510 -0.652 1.00 0.00 37 CYS A C 2
ATOM 1628 O O . CYS A 1 37 ? 2.415 -7.093 0.081 1.00 0.00 37 CYS A O 2
ATOM 1635 N N . THR A 1 38 ? 3.081 -8.249 -1.732 1.00 0.00 38 THR A N 2
ATOM 1636 C CA . THR A 1 38 ? 1.728 -8.620 -2.127 1.00 0.00 38 THR A CA 2
ATOM 1637 C C . THR A 1 38 ? 1.161 -9.693 -1.205 1.00 0.00 38 THR A C 2
ATOM 1638 O O . THR A 1 38 ? 1.818 -10.694 -0.923 1.00 0.00 38 THR A O 2
ATOM 1649 N N . GLY A 1 39 ? -0.065 -9.478 -0.737 1.00 0.00 39 GLY A N 2
ATOM 1650 C CA . GLY A 1 39 ? -0.701 -10.437 0.148 1.00 0.00 39 GLY A CA 2
ATOM 1651 C C . GLY A 1 39 ? -2.115 -10.773 -0.281 1.00 0.00 39 GLY A C 2
ATOM 1652 O O . GLY A 1 39 ? -2.382 -11.881 -0.748 1.00 0.00 39 GLY A O 2
ATOM 1656 N N . SER A 1 40 ? -3.024 -9.817 -0.121 1.00 0.00 40 SER A N 2
ATOM 1657 C CA . SER A 1 40 ? -4.420 -10.019 -0.490 1.00 0.00 40 SER A CA 2
ATOM 1658 C C . SER A 1 40 ? -4.930 -8.862 -1.343 1.00 0.00 40 SER A C 2
ATOM 1659 O O . SER A 1 40 ? -5.153 -9.013 -2.545 1.00 0.00 40 SER A O 2
ATOM 1667 N N . LEU A 1 41 ? -5.112 -7.707 -0.713 1.00 0.00 41 LEU A N 2
ATOM 1668 C CA . LEU A 1 41 ? -5.596 -6.522 -1.414 1.00 0.00 41 LEU A CA 2
ATOM 1669 C C . LEU A 1 41 ? -4.467 -5.520 -1.632 1.00 0.00 41 LEU A C 2
ATOM 1670 O O . LEU A 1 41 ? -4.701 -4.386 -2.051 1.00 0.00 41 LEU A O 2
ATOM 1686 N N . HIS A 1 42 ? -3.240 -5.947 -1.349 1.00 0.00 42 HIS A N 2
ATOM 1687 C CA . HIS A 1 42 ? -2.073 -5.088 -1.517 1.00 0.00 42 HIS A CA 2
ATOM 1688 C C . HIS A 1 42 ? -2.193 -4.252 -2.788 1.00 0.00 42 HIS A C 2
ATOM 1689 O O . HIS A 1 42 ? -1.713 -3.120 -2.847 1.00 0.00 42 HIS A O 2
ATOM 1703 N N . PHE A 1 43 ? -2.835 -4.819 -3.805 1.00 0.00 43 PHE A N 2
ATOM 1704 C CA . PHE A 1 43 ? -3.016 -4.127 -5.076 1.00 0.00 43 PHE A CA 2
ATOM 1705 C C . PHE A 1 43 ? -3.763 -2.811 -4.877 1.00 0.00 43 PHE A C 2
ATOM 1706 O O . PHE A 1 43 ? -4.993 -2.784 -4.828 1.00 0.00 43 PHE A O 2
ATOM 1723 N N . VAL A 1 44 ? -3.010 -1.722 -4.762 1.00 0.00 44 VAL A N 2
ATOM 1724 C CA . VAL A 1 44 ? -3.600 -0.402 -4.569 1.00 0.00 44 VAL A CA 2
ATOM 1725 C C . VAL A 1 44 ? -3.658 0.371 -5.882 1.00 0.00 44 VAL A C 2
ATOM 1726 O O . VAL A 1 44 ? -3.098 -0.056 -6.892 1.00 0.00 44 VAL A O 2
ATOM 1739 N N . HIS A 1 45 ? -4.340 1.512 -5.861 1.00 0.00 45 HIS A N 2
ATOM 1740 C CA . HIS A 1 45 ? -4.471 2.347 -7.050 1.00 0.00 45 HIS A CA 2
ATOM 1741 C C . HIS A 1 45 ? -3.290 3.305 -7.173 1.00 0.00 45 HIS A C 2
ATOM 1742 O O . HIS A 1 45 ? -2.898 3.948 -6.200 1.00 0.00 45 HIS A O 2
ATOM 1756 N N . GLN A 1 46 ? -2.730 3.394 -8.375 1.00 0.00 46 GLN A N 2
ATOM 1757 C CA . GLN A 1 46 ? -1.593 4.274 -8.624 1.00 0.00 46 GLN A CA 2
ATOM 1758 C C . GLN A 1 46 ? -1.805 5.635 -7.971 1.00 0.00 46 GLN A C 2
ATOM 1759 O O . GLN A 1 46 ? -0.870 6.233 -7.440 1.00 0.00 46 GLN A O 2
ATOM 1773 N N . ALA A 1 47 ? -3.042 6.121 -8.016 1.00 0.00 47 ALA A N 2
ATOM 1774 C CA . ALA A 1 47 ? -3.377 7.412 -7.427 1.00 0.00 47 ALA A CA 2
ATOM 1775 C C . ALA A 1 47 ? -3.484 7.312 -5.910 1.00 0.00 47 ALA A C 2
ATOM 1776 O O . ALA A 1 47 ? -2.713 7.938 -5.180 1.00 0.00 47 ALA A O 2
ATOM 1783 N N . CYS A 1 48 ? -4.444 6.523 -5.439 1.00 0.00 48 CYS A N 2
ATOM 1784 C CA . CYS A 1 48 ? -4.653 6.342 -4.008 1.00 0.00 48 CYS A CA 2
ATOM 1785 C C . CYS A 1 48 ? -3.320 6.271 -3.268 1.00 0.00 48 CYS A C 2
ATOM 1786 O O . CYS A 1 48 ? -3.144 6.896 -2.221 1.00 0.00 48 CYS A O 2
ATOM 1793 N N . LEU A 1 49 ? -2.384 5.506 -3.819 1.00 0.00 49 LEU A N 2
ATOM 1794 C CA . LEU A 1 49 ? -1.066 5.353 -3.213 1.00 0.00 49 LEU A CA 2
ATOM 1795 C C . LEU A 1 49 ? -0.539 6.693 -2.711 1.00 0.00 49 LEU A C 2
ATOM 1796 O O . LEU A 1 49 ? 0.007 6.783 -1.611 1.00 0.00 49 LEU A O 2
ATOM 1812 N N . GLN A 1 50 ? -0.707 7.731 -3.524 1.00 0.00 50 GLN A N 2
ATOM 1813 C CA . GLN A 1 50 ? -0.248 9.067 -3.161 1.00 0.00 50 GLN A CA 2
ATOM 1814 C C . GLN A 1 50 ? -0.861 9.511 -1.837 1.00 0.00 50 GLN A C 2
ATOM 1815 O O . GLN A 1 50 ? -0.148 9.907 -0.915 1.00 0.00 50 GLN A O 2
ATOM 1829 N N . GLN A 1 51 ? -2.186 9.444 -1.751 1.00 0.00 51 GLN A N 2
ATOM 1830 C CA . GLN A 1 51 ? -2.894 9.841 -0.540 1.00 0.00 51 GLN A CA 2
ATOM 1831 C C . GLN A 1 51 ? -2.291 9.166 0.689 1.00 0.00 51 GLN A C 2
ATOM 1832 O O . GLN A 1 51 ? -2.195 9.771 1.756 1.00 0.00 51 GLN A O 2
ATOM 1846 N N . TRP A 1 52 ? -1.888 7.911 0.530 1.00 0.00 52 TRP A N 2
ATOM 1847 C CA . TRP A 1 52 ? -1.296 7.154 1.626 1.00 0.00 52 TRP A CA 2
ATOM 1848 C C . TRP A 1 52 ? 0.110 7.657 1.938 1.00 0.00 52 TRP A C 2
ATOM 1849 O O . TRP A 1 52 ? 0.483 7.801 3.103 1.00 0.00 52 TRP A O 2
ATOM 1870 N N . ILE A 1 53 ? 0.884 7.922 0.892 1.00 0.00 53 ILE A N 2
ATOM 1871 C CA . ILE A 1 53 ? 2.248 8.411 1.056 1.00 0.00 53 ILE A CA 2
ATOM 1872 C C . ILE A 1 53 ? 2.288 9.633 1.967 1.00 0.00 53 ILE A C 2
ATOM 1873 O O . ILE A 1 53 ? 3.004 9.652 2.968 1.00 0.00 53 ILE A O 2
ATOM 1889 N N . LYS A 1 54 ? 1.513 10.653 1.614 1.00 0.00 54 LYS A N 2
ATOM 1890 C CA . LYS A 1 54 ? 1.456 11.879 2.400 1.00 0.00 54 LYS A CA 2
ATOM 1891 C C . LYS A 1 54 ? 1.306 11.567 3.886 1.00 0.00 54 LYS A C 2
ATOM 1892 O O . LYS A 1 54 ? 2.174 11.904 4.691 1.00 0.00 54 LYS A O 2
ATOM 1911 N N . SER A 1 55 ? 0.201 10.920 4.241 1.00 0.00 55 SER A N 2
ATOM 1912 C CA . SER A 1 55 ? -0.064 10.564 5.630 1.00 0.00 55 SER A CA 2
ATOM 1913 C C . SER A 1 55 ? 1.088 9.749 6.211 1.00 0.00 55 SER A C 2
ATOM 1914 O O . SER A 1 55 ? 1.760 10.182 7.146 1.00 0.00 55 SER A O 2
ATOM 1922 N N . SER A 1 56 ? 1.310 8.565 5.648 1.00 0.00 56 SER A N 2
ATOM 1923 C CA . SER A 1 56 ? 2.377 7.686 6.111 1.00 0.00 56 SER A CA 2
ATOM 1924 C C . SER A 1 56 ? 3.694 8.448 6.232 1.00 0.00 56 SER A C 2
ATOM 1925 O O . SER A 1 56 ? 4.581 8.059 6.991 1.00 0.00 56 SER A O 2
ATOM 1933 N N . ASP A 1 57 ? 3.812 9.535 5.478 1.00 0.00 57 ASP A N 2
ATOM 1934 C CA . ASP A 1 57 ? 5.019 10.353 5.500 1.00 0.00 57 ASP A CA 2
ATOM 1935 C C . ASP A 1 57 ? 6.216 9.571 4.968 1.00 0.00 57 ASP A C 2
ATOM 1936 O O . ASP A 1 57 ? 7.309 9.628 5.531 1.00 0.00 57 ASP A O 2
ATOM 1945 N N . THR A 1 58 ? 6.001 8.838 3.880 1.00 0.00 58 THR A N 2
ATOM 1946 C CA . THR A 1 58 ? 7.060 8.042 3.273 1.00 0.00 58 THR A CA 2
ATOM 1947 C C . THR A 1 58 ? 6.645 7.531 1.898 1.00 0.00 58 THR A C 2
ATOM 1948 O O . THR A 1 58 ? 5.544 7.007 1.727 1.00 0.00 58 THR A O 2
ATOM 1959 N N . ARG A 1 59 ? 7.533 7.685 0.922 1.00 0.00 59 ARG A N 2
ATOM 1960 C CA . ARG A 1 59 ? 7.258 7.239 -0.439 1.00 0.00 59 ARG A CA 2
ATOM 1961 C C . ARG A 1 59 ? 7.597 5.760 -0.605 1.00 0.00 59 ARG A C 2
ATOM 1962 O O . ARG A 1 59 ? 6.985 5.060 -1.413 1.00 0.00 59 ARG A O 2
ATOM 1983 N N . CYS A 1 60 ? 8.575 5.293 0.163 1.00 0.00 60 CYS A N 2
ATOM 1984 C CA . CYS A 1 60 ? 8.997 3.898 0.099 1.00 0.00 60 CYS A CA 2
ATOM 1985 C C . CYS A 1 60 ? 8.171 3.037 1.049 1.00 0.00 60 CYS A C 2
ATOM 1986 O O . CYS A 1 60 ? 7.322 3.543 1.783 1.00 0.00 60 CYS A O 2
ATOM 1994 N N . CYS A 1 61 ? 8.424 1.733 1.027 1.00 0.00 61 CYS A N 2
ATOM 1995 C CA . CYS A 1 61 ? 7.702 0.799 1.884 1.00 0.00 61 CYS A CA 2
ATOM 1996 C C . CYS A 1 61 ? 8.101 0.983 3.345 1.00 0.00 61 CYS A C 2
ATOM 1997 O O . CYS A 1 61 ? 9.075 1.669 3.651 1.00 0.00 61 CYS A O 2
ATOM 2004 N N . GLU A 1 62 ? 7.340 0.364 4.243 1.00 0.00 62 GLU A N 2
ATOM 2005 C CA . GLU A 1 62 ? 7.614 0.460 5.672 1.00 0.00 62 GLU A CA 2
ATOM 2006 C C . GLU A 1 62 ? 8.450 -0.725 6.146 1.00 0.00 62 GLU A C 2
ATOM 2007 O O . GLU A 1 62 ? 9.177 -0.630 7.136 1.00 0.00 62 GLU A O 2
ATOM 2019 N N . LEU A 1 63 ? 8.340 -1.842 5.435 1.00 0.00 63 LEU A N 2
ATOM 2020 C CA . LEU A 1 63 ? 9.085 -3.047 5.782 1.00 0.00 63 LEU A CA 2
ATOM 2021 C C . LEU A 1 63 ? 10.272 -3.243 4.844 1.00 0.00 63 LEU A C 2
ATOM 2022 O O . LEU A 1 63 ? 11.425 -3.253 5.278 1.00 0.00 63 LEU A O 2
ATOM 2038 N N . CYS A 1 64 ? 9.983 -3.396 3.556 1.00 0.00 64 CYS A N 2
ATOM 2039 C CA . CYS A 1 64 ? 11.026 -3.589 2.556 1.00 0.00 64 CYS A CA 2
ATOM 2040 C C . CYS A 1 64 ? 11.681 -2.261 2.190 1.00 0.00 64 CYS A C 2
ATOM 2041 O O . CYS A 1 64 ? 12.690 -2.227 1.485 1.00 0.00 64 CYS A O 2
ATOM 2048 N N . LYS A 1 65 ? 11.101 -1.168 2.673 1.00 0.00 65 LYS A N 2
ATOM 2049 C CA . LYS A 1 65 ? 11.628 0.164 2.399 1.00 0.00 65 LYS A CA 2
ATOM 2050 C C . LYS A 1 65 ? 11.966 0.322 0.920 1.00 0.00 65 LYS A C 2
ATOM 2051 O O . LYS A 1 65 ? 13.056 0.772 0.568 1.00 0.00 65 LYS A O 2
ATOM 2070 N N . TYR A 1 66 ? 11.025 -0.051 0.060 1.00 0.00 66 TYR A N 2
ATOM 2071 C CA . TYR A 1 66 ? 11.224 0.048 -1.381 1.00 0.00 66 TYR A CA 2
ATOM 2072 C C . TYR A 1 66 ? 10.304 1.103 -1.987 1.00 0.00 66 TYR A C 2
ATOM 2073 O O . TYR A 1 66 ? 9.101 1.116 -1.727 1.00 0.00 66 TYR A O 2
ATOM 2091 N N . GLU A 1 67 ? 10.879 1.987 -2.796 1.00 0.00 67 GLU A N 2
ATOM 2092 C CA . GLU A 1 67 ? 10.111 3.046 -3.439 1.00 0.00 67 GLU A CA 2
ATOM 2093 C C . GLU A 1 67 ? 8.861 2.482 -4.108 1.00 0.00 67 GLU A C 2
ATOM 2094 O O . GLU A 1 67 ? 8.822 1.314 -4.494 1.00 0.00 67 GLU A O 2
ATOM 2106 N N . PHE A 1 68 ? 7.839 3.321 -4.242 1.00 0.00 68 PHE A N 2
ATOM 2107 C CA . PHE A 1 68 ? 6.586 2.907 -4.862 1.00 0.00 68 PHE A CA 2
ATOM 2108 C C . PHE A 1 68 ? 6.475 3.454 -6.283 1.00 0.00 68 PHE A C 2
ATOM 2109 O O . PHE A 1 68 ? 7.284 4.281 -6.705 1.00 0.00 68 PHE A O 2
ATOM 2126 N N . ILE A 1 69 ? 5.470 2.985 -7.014 1.00 0.00 69 ILE A N 2
ATOM 2127 C CA . ILE A 1 69 ? 5.253 3.427 -8.386 1.00 0.00 69 ILE A CA 2
ATOM 2128 C C . ILE A 1 69 ? 4.492 4.747 -8.425 1.00 0.00 69 ILE A C 2
ATOM 2129 O O . ILE A 1 69 ? 3.319 4.810 -8.056 1.00 0.00 69 ILE A O 2
ATOM 2145 N N . MET A 1 70 ? 5.166 5.800 -8.876 1.00 0.00 70 MET A N 2
ATOM 2146 C CA . MET A 1 70 ? 4.551 7.120 -8.966 1.00 0.00 70 MET A CA 2
ATOM 2147 C C . MET A 1 70 ? 4.784 7.735 -10.342 1.00 0.00 70 MET A C 2
ATOM 2148 O O . MET A 1 70 ? 5.861 7.595 -10.920 1.00 0.00 70 MET A O 2
ATOM 2162 N N . GLU A 1 71 ? 3.766 8.415 -10.861 1.00 0.00 71 GLU A N 2
ATOM 2163 C CA . GLU A 1 71 ? 3.861 9.051 -12.170 1.00 0.00 71 GLU A CA 2
ATOM 2164 C C . GLU A 1 71 ? 3.458 10.520 -12.092 1.00 0.00 71 GLU A C 2
ATOM 2165 O O . GLU A 1 71 ? 2.655 10.999 -12.893 1.00 0.00 71 GLU A O 2
ATOM 2177 N N . THR A 1 72 ? 4.020 11.232 -11.120 1.00 0.00 72 THR A N 2
ATOM 2178 C CA . THR A 1 72 ? 3.719 12.646 -10.936 1.00 0.00 72 THR A CA 2
ATOM 2179 C C . THR A 1 72 ? 4.841 13.353 -10.184 1.00 0.00 72 THR A C 2
ATOM 2180 O O . THR A 1 72 ? 5.740 12.711 -9.641 1.00 0.00 72 THR A O 2
ATOM 2191 N N . LYS A 1 73 ? 4.781 14.680 -10.155 1.00 0.00 73 LYS A N 2
ATOM 2192 C CA . LYS A 1 73 ? 5.791 15.477 -9.467 1.00 0.00 73 LYS A CA 2
ATOM 2193 C C . LYS A 1 73 ? 5.150 16.646 -8.727 1.00 0.00 73 LYS A C 2
ATOM 2194 O O . LYS A 1 73 ? 4.189 17.247 -9.209 1.00 0.00 73 LYS A O 2
ATOM 2213 N N . LEU A 1 74 ? 5.689 16.966 -7.556 1.00 0.00 74 LEU A N 2
ATOM 2214 C CA . LEU A 1 74 ? 5.171 18.066 -6.750 1.00 0.00 74 LEU A CA 2
ATOM 2215 C C . LEU A 1 74 ? 6.248 18.612 -5.818 1.00 0.00 74 LEU A C 2
ATOM 2216 O O . LEU A 1 74 ? 7.017 17.853 -5.229 1.00 0.00 74 LEU A O 2
ATOM 2232 N N . SER A 1 75 ? 6.295 19.934 -5.688 1.00 0.00 75 SER A N 2
ATOM 2233 C CA . SER A 1 75 ? 7.278 20.583 -4.829 1.00 0.00 75 SER A CA 2
ATOM 2234 C C . SER A 1 75 ? 6.601 21.551 -3.862 1.00 0.00 75 SER A C 2
ATOM 2235 O O . SER A 1 75 ? 6.289 22.686 -4.220 1.00 0.00 75 SER A O 2
ATOM 2243 N N . GLY A 1 76 ? 6.377 21.092 -2.635 1.00 0.00 76 GLY A N 2
ATOM 2244 C CA . GLY A 1 76 ? 5.739 21.928 -1.635 1.00 0.00 76 GLY A CA 2
ATOM 2245 C C . GLY A 1 76 ? 6.246 21.647 -0.235 1.00 0.00 76 GLY A C 2
ATOM 2246 O O . GLY A 1 76 ? 7.392 21.242 -0.036 1.00 0.00 76 GLY A O 2
ATOM 2250 N N . PRO A 1 77 ? 5.381 21.865 0.767 1.00 0.00 77 PRO A N 2
ATOM 2251 C CA . PRO A 1 77 ? 5.725 21.640 2.174 1.00 0.00 77 PRO A CA 2
ATOM 2252 C C . PRO A 1 77 ? 5.884 20.159 2.502 1.00 0.00 77 PRO A C 2
ATOM 2253 O O . PRO A 1 77 ? 4.926 19.495 2.898 1.00 0.00 77 PRO A O 2
ATOM 2264 N N . SER A 1 78 ? 7.100 19.648 2.337 1.00 0.00 78 SER A N 2
ATOM 2265 C CA . SER A 1 78 ? 7.383 18.244 2.613 1.00 0.00 78 SER A CA 2
ATOM 2266 C C . SER A 1 78 ? 7.475 17.994 4.115 1.00 0.00 78 SER A C 2
ATOM 2267 O O . SER A 1 78 ? 6.722 17.193 4.669 1.00 0.00 78 SER A O 2
ATOM 2275 N N . SER A 1 79 ? 8.404 18.685 4.768 1.00 0.00 79 SER A N 2
ATOM 2276 C CA . SER A 1 79 ? 8.598 18.536 6.205 1.00 0.00 79 SER A CA 2
ATOM 2277 C C . SER A 1 79 ? 7.753 19.545 6.976 1.00 0.00 79 SER A C 2
ATOM 2278 O O . SER A 1 79 ? 7.569 20.680 6.538 1.00 0.00 79 SER A O 2
ATOM 2286 N N . GLY A 1 80 ? 7.240 19.122 8.127 1.00 0.00 80 GLY A N 2
ATOM 2287 C CA . GLY A 1 80 ? 6.420 20.000 8.941 1.00 0.00 80 GLY A CA 2
ATOM 2288 C C . GLY A 1 80 ? 5.057 19.408 9.241 1.00 0.00 80 GLY A C 2
ATOM 2289 O O . GLY A 1 80 ? 4.988 18.343 9.853 1.00 0.00 80 GLY A O 2
ATOM 2295 N N . GLY A 1 1 ? -20.718 -8.624 -27.913 1.00 0.00 1 GLY A N 3
ATOM 2296 C CA . GLY A 1 1 ? -20.568 -9.454 -26.732 1.00 0.00 1 GLY A CA 3
ATOM 2297 C C . GLY A 1 1 ? -21.897 -9.962 -26.208 1.00 0.00 1 GLY A C 3
ATOM 2298 O O . GLY A 1 1 ? -22.694 -9.194 -25.668 1.00 0.00 1 GLY A O 3
ATOM 2302 N N . SER A 1 2 ? -22.137 -11.259 -26.368 1.00 0.00 2 SER A N 3
ATOM 2303 C CA . SER A 1 2 ? -23.381 -11.868 -25.912 1.00 0.00 2 SER A CA 3
ATOM 2304 C C . SER A 1 2 ? -23.580 -11.643 -24.416 1.00 0.00 2 SER A C 3
ATOM 2305 O O . SER A 1 2 ? -22.699 -11.120 -23.734 1.00 0.00 2 SER A O 3
ATOM 2313 N N . SER A 1 3 ? -24.744 -12.040 -23.914 1.00 0.00 3 SER A N 3
ATOM 2314 C CA . SER A 1 3 ? -25.062 -11.879 -22.500 1.00 0.00 3 SER A CA 3
ATOM 2315 C C . SER A 1 3 ? -24.217 -12.816 -21.642 1.00 0.00 3 SER A C 3
ATOM 2316 O O . SER A 1 3 ? -23.559 -13.720 -22.155 1.00 0.00 3 SER A O 3
ATOM 2324 N N . GLY A 1 4 ? -24.242 -12.594 -20.332 1.00 0.00 4 GLY A N 3
ATOM 2325 C CA . GLY A 1 4 ? -23.475 -13.426 -19.423 1.00 0.00 4 GLY A CA 3
ATOM 2326 C C . GLY A 1 4 ? -24.090 -13.492 -18.039 1.00 0.00 4 GLY A C 3
ATOM 2327 O O . GLY A 1 4 ? -25.199 -13.997 -17.868 1.00 0.00 4 GLY A O 3
ATOM 2331 N N . SER A 1 5 ? -23.366 -12.981 -17.047 1.00 0.00 5 SER A N 3
ATOM 2332 C CA . SER A 1 5 ? -23.845 -12.989 -15.670 1.00 0.00 5 SER A CA 3
ATOM 2333 C C . SER A 1 5 ? -24.220 -11.581 -15.217 1.00 0.00 5 SER A C 3
ATOM 2334 O O . SER A 1 5 ? -23.813 -10.592 -15.826 1.00 0.00 5 SER A O 3
ATOM 2342 N N . SER A 1 6 ? -24.999 -11.500 -14.143 1.00 0.00 6 SER A N 3
ATOM 2343 C CA . SER A 1 6 ? -25.433 -10.214 -13.609 1.00 0.00 6 SER A CA 3
ATOM 2344 C C . SER A 1 6 ? -25.587 -10.280 -12.093 1.00 0.00 6 SER A C 3
ATOM 2345 O O . SER A 1 6 ? -26.115 -11.250 -11.552 1.00 0.00 6 SER A O 3
ATOM 2353 N N . GLY A 1 7 ? -25.120 -9.237 -11.411 1.00 0.00 7 GLY A N 3
ATOM 2354 C CA . GLY A 1 7 ? -25.214 -9.195 -9.964 1.00 0.00 7 GLY A CA 3
ATOM 2355 C C . GLY A 1 7 ? -25.916 -7.948 -9.465 1.00 0.00 7 GLY A C 3
ATOM 2356 O O . GLY A 1 7 ? -25.464 -6.829 -9.713 1.00 0.00 7 GLY A O 3
ATOM 2360 N N . THR A 1 8 ? -27.026 -8.137 -8.759 1.00 0.00 8 THR A N 3
ATOM 2361 C CA . THR A 1 8 ? -27.794 -7.019 -8.226 1.00 0.00 8 THR A CA 3
ATOM 2362 C C . THR A 1 8 ? -27.417 -6.734 -6.776 1.00 0.00 8 THR A C 3
ATOM 2363 O O . THR A 1 8 ? -28.277 -6.439 -5.947 1.00 0.00 8 THR A O 3
ATOM 2374 N N . SER A 1 9 ? -26.125 -6.824 -6.477 1.00 0.00 9 SER A N 3
ATOM 2375 C CA . SER A 1 9 ? -25.634 -6.579 -5.126 1.00 0.00 9 SER A CA 3
ATOM 2376 C C . SER A 1 9 ? -24.109 -6.622 -5.086 1.00 0.00 9 SER A C 3
ATOM 2377 O O . SER A 1 9 ? -23.493 -7.598 -5.515 1.00 0.00 9 SER A O 3
ATOM 2385 N N . ILE A 1 10 ? -23.508 -5.556 -4.568 1.00 0.00 10 ILE A N 3
ATOM 2386 C CA . ILE A 1 10 ? -22.056 -5.471 -4.471 1.00 0.00 10 ILE A CA 3
ATOM 2387 C C . ILE A 1 10 ? -21.545 -6.191 -3.227 1.00 0.00 10 ILE A C 3
ATOM 2388 O O . ILE A 1 10 ? -22.036 -5.965 -2.120 1.00 0.00 10 ILE A O 3
ATOM 2404 N N . THR A 1 11 ? -20.555 -7.058 -3.415 1.00 0.00 11 THR A N 3
ATOM 2405 C CA . THR A 1 11 ? -19.977 -7.810 -2.309 1.00 0.00 11 THR A CA 3
ATOM 2406 C C . THR A 1 11 ? -18.605 -8.362 -2.677 1.00 0.00 11 THR A C 3
ATOM 2407 O O . THR A 1 11 ? -18.441 -9.078 -3.666 1.00 0.00 11 THR A O 3
ATOM 2418 N N . PRO A 1 12 ? -17.593 -8.023 -1.865 1.00 0.00 12 PRO A N 3
ATOM 2419 C CA . PRO A 1 12 ? -16.216 -8.475 -2.085 1.00 0.00 12 PRO A CA 3
ATOM 2420 C C . PRO A 1 12 ? -16.049 -9.970 -1.831 1.00 0.00 12 PRO A C 3
ATOM 2421 O O . PRO A 1 12 ? -15.970 -10.409 -0.684 1.00 0.00 12 PRO A O 3
ATOM 2432 N N . SER A 1 13 ? -15.995 -10.746 -2.909 1.00 0.00 13 SER A N 3
ATOM 2433 C CA . SER A 1 13 ? -15.841 -12.192 -2.802 1.00 0.00 13 SER A CA 3
ATOM 2434 C C . SER A 1 13 ? -14.414 -12.613 -3.142 1.00 0.00 13 SER A C 3
ATOM 2435 O O . SER A 1 13 ? -14.197 -13.506 -3.961 1.00 0.00 13 SER A O 3
ATOM 2443 N N . SER A 1 14 ? -13.445 -11.961 -2.508 1.00 0.00 14 SER A N 3
ATOM 2444 C CA . SER A 1 14 ? -12.038 -12.264 -2.745 1.00 0.00 14 SER A CA 3
ATOM 2445 C C . SER A 1 14 ? -11.591 -11.738 -4.106 1.00 0.00 14 SER A C 3
ATOM 2446 O O . SER A 1 14 ? -10.838 -12.398 -4.820 1.00 0.00 14 SER A O 3
ATOM 2454 N N . GLN A 1 15 ? -12.062 -10.545 -4.456 1.00 0.00 15 GLN A N 3
ATOM 2455 C CA . GLN A 1 15 ? -11.712 -9.931 -5.731 1.00 0.00 15 GLN A CA 3
ATOM 2456 C C . GLN A 1 15 ? -10.624 -8.878 -5.547 1.00 0.00 15 GLN A C 3
ATOM 2457 O O . GLN A 1 15 ? -10.763 -7.961 -4.737 1.00 0.00 15 GLN A O 3
ATOM 2471 N N . ASP A 1 16 ? -9.541 -9.016 -6.303 1.00 0.00 16 ASP A N 3
ATOM 2472 C CA . ASP A 1 16 ? -8.428 -8.076 -6.225 1.00 0.00 16 ASP A CA 3
ATOM 2473 C C . ASP A 1 16 ? -8.904 -6.648 -6.474 1.00 0.00 16 ASP A C 3
ATOM 2474 O O . ASP A 1 16 ? -9.210 -6.274 -7.606 1.00 0.00 16 ASP A O 3
ATOM 2483 N N . ILE A 1 17 ? -8.965 -5.856 -5.409 1.00 0.00 17 ILE A N 3
ATOM 2484 C CA . ILE A 1 17 ? -9.404 -4.470 -5.512 1.00 0.00 17 ILE A CA 3
ATOM 2485 C C . ILE A 1 17 ? -8.581 -3.563 -4.603 1.00 0.00 17 ILE A C 3
ATOM 2486 O O . ILE A 1 17 ? -7.959 -4.025 -3.647 1.00 0.00 17 ILE A O 3
ATOM 2502 N N . CYS A 1 18 ? -8.584 -2.270 -4.907 1.00 0.00 18 CYS A N 3
ATOM 2503 C CA . CYS A 1 18 ? -7.840 -1.296 -4.118 1.00 0.00 18 CYS A CA 3
ATOM 2504 C C . CYS A 1 18 ? -7.989 -1.578 -2.625 1.00 0.00 18 CYS A C 3
ATOM 2505 O O . CYS A 1 18 ? -8.886 -2.311 -2.208 1.00 0.00 18 CYS A O 3
ATOM 2512 N N . ARG A 1 19 ? -7.104 -0.991 -1.827 1.00 0.00 19 ARG A N 3
ATOM 2513 C CA . ARG A 1 19 ? -7.136 -1.179 -0.381 1.00 0.00 19 ARG A CA 3
ATOM 2514 C C . ARG A 1 19 ? -7.399 0.143 0.333 1.00 0.00 19 ARG A C 3
ATOM 2515 O O . ARG A 1 19 ? -8.012 0.172 1.401 1.00 0.00 19 ARG A O 3
ATOM 2536 N N . ILE A 1 20 ? -6.931 1.235 -0.262 1.00 0.00 20 ILE A N 3
ATOM 2537 C CA . ILE A 1 20 ? -7.116 2.560 0.317 1.00 0.00 20 ILE A CA 3
ATOM 2538 C C . ILE A 1 20 ? -8.544 3.055 0.112 1.00 0.00 20 ILE A C 3
ATOM 2539 O O . ILE A 1 20 ? -9.119 3.702 0.987 1.00 0.00 20 ILE A O 3
ATOM 2555 N N . CYS A 1 21 ? -9.111 2.744 -1.048 1.00 0.00 21 CYS A N 3
ATOM 2556 C CA . CYS A 1 21 ? -10.472 3.155 -1.369 1.00 0.00 21 CYS A CA 3
ATOM 2557 C C . CYS A 1 21 ? -11.395 1.945 -1.477 1.00 0.00 21 CYS A C 3
ATOM 2558 O O . CYS A 1 21 ? -12.603 2.051 -1.264 1.00 0.00 21 CYS A O 3
ATOM 2565 N N . HIS A 1 22 ? -10.817 0.795 -1.810 1.00 0.00 22 HIS A N 3
ATOM 2566 C CA . HIS A 1 22 ? -11.587 -0.436 -1.945 1.00 0.00 22 HIS A CA 3
ATOM 2567 C C . HIS A 1 22 ? -12.584 -0.330 -3.095 1.00 0.00 22 HIS A C 3
ATOM 2568 O O . HIS A 1 22 ? -13.782 -0.552 -2.914 1.00 0.00 22 HIS A O 3
ATOM 2582 N N . CYS A 1 23 ? -12.083 0.012 -4.277 1.00 0.00 23 CYS A N 3
ATOM 2583 C CA . CYS A 1 23 ? -12.930 0.150 -5.456 1.00 0.00 23 CYS A CA 3
ATOM 2584 C C . CYS A 1 23 ? -12.341 -0.610 -6.640 1.00 0.00 23 CYS A C 3
ATOM 2585 O O . CYS A 1 23 ? -11.161 -0.957 -6.642 1.00 0.00 23 CYS A O 3
ATOM 2593 N N . GLU A 1 24 ? -13.173 -0.865 -7.646 1.00 0.00 24 GLU A N 3
ATOM 2594 C CA . GLU A 1 24 ? -12.734 -1.586 -8.835 1.00 0.00 24 GLU A CA 3
ATOM 2595 C C . GLU A 1 24 ? -11.578 -0.859 -9.516 1.00 0.00 24 GLU A C 3
ATOM 2596 O O . GLU A 1 24 ? -11.536 0.370 -9.550 1.00 0.00 24 GLU A O 3
ATOM 2608 N N . GLY A 1 25 ? -10.639 -1.630 -10.057 1.00 0.00 25 GLY A N 3
ATOM 2609 C CA . GLY A 1 25 ? -9.494 -1.043 -10.729 1.00 0.00 25 GLY A CA 3
ATOM 2610 C C . GLY A 1 25 ? -9.892 -0.207 -11.929 1.00 0.00 25 GLY A C 3
ATOM 2611 O O . GLY A 1 25 ? -10.635 -0.668 -12.796 1.00 0.00 25 GLY A O 3
ATOM 2615 N N . ASP A 1 26 ? -9.398 1.025 -11.980 1.00 0.00 26 ASP A N 3
ATOM 2616 C CA . ASP A 1 26 ? -9.707 1.927 -13.083 1.00 0.00 26 ASP A CA 3
ATOM 2617 C C . ASP A 1 26 ? -8.620 1.871 -14.152 1.00 0.00 26 ASP A C 3
ATOM 2618 O O . ASP A 1 26 ? -7.499 1.438 -13.889 1.00 0.00 26 ASP A O 3
ATOM 2627 N N . ASP A 1 27 ? -8.962 2.310 -15.359 1.00 0.00 27 ASP A N 3
ATOM 2628 C CA . ASP A 1 27 ? -8.015 2.309 -16.469 1.00 0.00 27 ASP A CA 3
ATOM 2629 C C . ASP A 1 27 ? -6.770 3.118 -16.121 1.00 0.00 27 ASP A C 3
ATOM 2630 O O . ASP A 1 27 ? -5.647 2.695 -16.395 1.00 0.00 27 ASP A O 3
ATOM 2639 N N . GLU A 1 28 ? -6.977 4.284 -15.517 1.00 0.00 28 GLU A N 3
ATOM 2640 C CA . GLU A 1 28 ? -5.870 5.153 -15.134 1.00 0.00 28 GLU A CA 3
ATOM 2641 C C . GLU A 1 28 ? -5.380 4.822 -13.727 1.00 0.00 28 GLU A C 3
ATOM 2642 O O . GLU A 1 28 ? -4.204 4.998 -13.411 1.00 0.00 28 GLU A O 3
ATOM 2654 N N . SER A 1 29 ? -6.292 4.343 -12.887 1.00 0.00 29 SER A N 3
ATOM 2655 C CA . SER A 1 29 ? -5.955 3.992 -11.513 1.00 0.00 29 SER A CA 3
ATOM 2656 C C . SER A 1 29 ? -6.188 2.505 -11.259 1.00 0.00 29 SER A C 3
ATOM 2657 O O . SER A 1 29 ? -6.896 2.111 -10.332 1.00 0.00 29 SER A O 3
ATOM 2665 N N . PRO A 1 30 ? -5.578 1.659 -12.103 1.00 0.00 30 PRO A N 3
ATOM 2666 C CA . PRO A 1 30 ? -5.703 0.203 -11.991 1.00 0.00 30 PRO A CA 3
ATOM 2667 C C . PRO A 1 30 ? -4.985 -0.348 -10.764 1.00 0.00 30 PRO A C 3
ATOM 2668 O O . PRO A 1 30 ? -4.377 0.402 -9.999 1.00 0.00 30 PRO A O 3
ATOM 2679 N N . LEU A 1 31 ? -5.058 -1.662 -10.582 1.00 0.00 31 LEU A N 3
ATOM 2680 C CA . LEU A 1 31 ? -4.414 -2.314 -9.447 1.00 0.00 31 LEU A CA 3
ATOM 2681 C C . LEU A 1 31 ? -3.010 -2.784 -9.814 1.00 0.00 31 LEU A C 3
ATOM 2682 O O . LEU A 1 31 ? -2.839 -3.825 -10.450 1.00 0.00 31 LEU A O 3
ATOM 2698 N N . ILE A 1 32 ? -2.009 -2.011 -9.408 1.00 0.00 32 ILE A N 3
ATOM 2699 C CA . ILE A 1 32 ? -0.619 -2.350 -9.691 1.00 0.00 32 ILE A CA 3
ATOM 2700 C C . ILE A 1 32 ? 0.139 -2.676 -8.409 1.00 0.00 32 ILE A C 3
ATOM 2701 O O . ILE A 1 32 ? -0.280 -2.302 -7.314 1.00 0.00 32 ILE A O 3
ATOM 2717 N N . THR A 1 33 ? 1.260 -3.376 -8.554 1.00 0.00 33 THR A N 3
ATOM 2718 C CA . THR A 1 33 ? 2.079 -3.753 -7.408 1.00 0.00 33 THR A CA 3
ATOM 2719 C C . THR A 1 33 ? 3.077 -2.655 -7.061 1.00 0.00 33 THR A C 3
ATOM 2720 O O . THR A 1 33 ? 4.017 -2.378 -7.806 1.00 0.00 33 THR A O 3
ATOM 2731 N N . PRO A 1 34 ? 2.872 -2.012 -5.901 1.00 0.00 34 PRO A N 3
ATOM 2732 C CA . PRO A 1 34 ? 3.745 -0.934 -5.428 1.00 0.00 34 PRO A CA 3
ATOM 2733 C C . PRO A 1 34 ? 5.122 -1.442 -5.015 1.00 0.00 34 PRO A C 3
ATOM 2734 O O . PRO A 1 34 ? 6.107 -0.705 -5.062 1.00 0.00 34 PRO A O 3
ATOM 2745 N N . CYS A 1 35 ? 5.184 -2.707 -4.611 1.00 0.00 35 CYS A N 3
ATOM 2746 C CA . CYS A 1 35 ? 6.441 -3.315 -4.190 1.00 0.00 35 CYS A CA 3
ATOM 2747 C C . CYS A 1 35 ? 6.360 -4.837 -4.262 1.00 0.00 35 CYS A C 3
ATOM 2748 O O . CYS A 1 35 ? 5.364 -5.395 -4.723 1.00 0.00 35 CYS A O 3
ATOM 2755 N N . HIS A 1 36 ? 7.415 -5.502 -3.803 1.00 0.00 36 HIS A N 3
ATOM 2756 C CA . HIS A 1 36 ? 7.463 -6.960 -3.814 1.00 0.00 36 HIS A CA 3
ATOM 2757 C C . HIS A 1 36 ? 6.673 -7.539 -2.644 1.00 0.00 36 HIS A C 3
ATOM 2758 O O . HIS A 1 36 ? 7.105 -8.496 -2.002 1.00 0.00 36 HIS A O 3
ATOM 2772 N N . CYS A 1 37 ? 5.512 -6.951 -2.372 1.00 0.00 37 CYS A N 3
ATOM 2773 C CA . CYS A 1 37 ? 4.662 -7.406 -1.279 1.00 0.00 37 CYS A CA 3
ATOM 2774 C C . CYS A 1 37 ? 3.266 -7.758 -1.786 1.00 0.00 37 CYS A C 3
ATOM 2775 O O . CYS A 1 37 ? 2.364 -6.919 -1.788 1.00 0.00 37 CYS A O 3
ATOM 2782 N N . THR A 1 38 ? 3.095 -9.004 -2.217 1.00 0.00 38 THR A N 3
ATOM 2783 C CA . THR A 1 38 ? 1.811 -9.467 -2.727 1.00 0.00 38 THR A CA 3
ATOM 2784 C C . THR A 1 38 ? 0.745 -9.443 -1.637 1.00 0.00 38 THR A C 3
ATOM 2785 O O . THR A 1 38 ? -0.439 -9.258 -1.917 1.00 0.00 38 THR A O 3
ATOM 2796 N N . GLY A 1 39 ? 1.173 -9.631 -0.393 1.00 0.00 39 GLY A N 3
ATOM 2797 C CA . GLY A 1 39 ? 0.242 -9.627 0.721 1.00 0.00 39 GLY A CA 3
ATOM 2798 C C . GLY A 1 39 ? -1.137 -10.116 0.325 1.00 0.00 39 GLY A C 3
ATOM 2799 O O . GLY A 1 39 ? -1.280 -11.204 -0.232 1.00 0.00 39 GLY A O 3
ATOM 2803 N N . SER A 1 40 ? -2.154 -9.312 0.616 1.00 0.00 40 SER A N 3
ATOM 2804 C CA . SER A 1 40 ? -3.530 -9.671 0.292 1.00 0.00 40 SER A CA 3
ATOM 2805 C C . SER A 1 40 ? -4.153 -8.644 -0.648 1.00 0.00 40 SER A C 3
ATOM 2806 O O . SER A 1 40 ? -4.391 -8.925 -1.824 1.00 0.00 40 SER A O 3
ATOM 2814 N N . LEU A 1 41 ? -4.415 -7.453 -0.123 1.00 0.00 41 LEU A N 3
ATOM 2815 C CA . LEU A 1 41 ? -5.011 -6.382 -0.914 1.00 0.00 41 LEU A CA 3
ATOM 2816 C C . LEU A 1 41 ? -3.985 -5.294 -1.218 1.00 0.00 41 LEU A C 3
ATOM 2817 O O . LEU A 1 41 ? -4.343 -4.154 -1.516 1.00 0.00 41 LEU A O 3
ATOM 2833 N N . HIS A 1 42 ? -2.708 -5.655 -1.143 1.00 0.00 42 HIS A N 3
ATOM 2834 C CA . HIS A 1 42 ? -1.630 -4.710 -1.413 1.00 0.00 42 HIS A CA 3
ATOM 2835 C C . HIS A 1 42 ? -1.885 -3.951 -2.711 1.00 0.00 42 HIS A C 3
ATOM 2836 O O . HIS A 1 42 ? -1.450 -2.811 -2.871 1.00 0.00 42 HIS A O 3
ATOM 2850 N N . PHE A 1 43 ? -2.592 -4.592 -3.636 1.00 0.00 43 PHE A N 3
ATOM 2851 C CA . PHE A 1 43 ? -2.903 -3.978 -4.922 1.00 0.00 43 PHE A CA 3
ATOM 2852 C C . PHE A 1 43 ? -3.667 -2.671 -4.730 1.00 0.00 43 PHE A C 3
ATOM 2853 O O . PHE A 1 43 ? -4.881 -2.673 -4.524 1.00 0.00 43 PHE A O 3
ATOM 2870 N N . VAL A 1 44 ? -2.947 -1.556 -4.797 1.00 0.00 44 VAL A N 3
ATOM 2871 C CA . VAL A 1 44 ? -3.555 -0.242 -4.631 1.00 0.00 44 VAL A CA 3
ATOM 2872 C C . VAL A 1 44 ? -3.637 0.498 -5.962 1.00 0.00 44 VAL A C 3
ATOM 2873 O O . VAL A 1 44 ? -3.138 0.021 -6.982 1.00 0.00 44 VAL A O 3
ATOM 2886 N N . HIS A 1 45 ? -4.269 1.667 -5.945 1.00 0.00 45 HIS A N 3
ATOM 2887 C CA . HIS A 1 45 ? -4.415 2.474 -7.151 1.00 0.00 45 HIS A CA 3
ATOM 2888 C C . HIS A 1 45 ? -3.255 3.455 -7.292 1.00 0.00 45 HIS A C 3
ATOM 2889 O O . HIS A 1 45 ? -2.968 4.226 -6.377 1.00 0.00 45 HIS A O 3
ATOM 2903 N N . GLN A 1 46 ? -2.593 3.419 -8.444 1.00 0.00 46 GLN A N 3
ATOM 2904 C CA . GLN A 1 46 ? -1.463 4.303 -8.703 1.00 0.00 46 GLN A CA 3
ATOM 2905 C C . GLN A 1 46 ? -1.710 5.688 -8.113 1.00 0.00 46 GLN A C 3
ATOM 2906 O O . GLN A 1 46 ? -0.804 6.306 -7.555 1.00 0.00 46 GLN A O 3
ATOM 2920 N N . ALA A 1 47 ? -2.942 6.170 -8.243 1.00 0.00 47 ALA A N 3
ATOM 2921 C CA . ALA A 1 47 ? -3.308 7.481 -7.722 1.00 0.00 47 ALA A CA 3
ATOM 2922 C C . ALA A 1 47 ? -3.439 7.451 -6.203 1.00 0.00 47 ALA A C 3
ATOM 2923 O O . ALA A 1 47 ? -2.698 8.131 -5.492 1.00 0.00 47 ALA A O 3
ATOM 2930 N N . CYS A 1 48 ? -4.386 6.660 -5.711 1.00 0.00 48 CYS A N 3
ATOM 2931 C CA . CYS A 1 48 ? -4.616 6.542 -4.276 1.00 0.00 48 CYS A CA 3
ATOM 2932 C C . CYS A 1 48 ? -3.293 6.497 -3.515 1.00 0.00 48 CYS A C 3
ATOM 2933 O O . CYS A 1 48 ? -3.106 7.213 -2.531 1.00 0.00 48 CYS A O 3
ATOM 2940 N N . LEU A 1 49 ? -2.379 5.652 -3.979 1.00 0.00 49 LEU A N 3
ATOM 2941 C CA . LEU A 1 49 ? -1.073 5.514 -3.343 1.00 0.00 49 LEU A CA 3
ATOM 2942 C C . LEU A 1 49 ? -0.578 6.858 -2.817 1.00 0.00 49 LEU A C 3
ATOM 2943 O O . LEU A 1 49 ? -0.011 6.937 -1.728 1.00 0.00 49 LEU A O 3
ATOM 2959 N N . GLN A 1 50 ? -0.800 7.910 -3.598 1.00 0.00 50 GLN A N 3
ATOM 2960 C CA . GLN A 1 50 ? -0.377 9.251 -3.209 1.00 0.00 50 GLN A CA 3
ATOM 2961 C C . GLN A 1 50 ? -0.959 9.633 -1.852 1.00 0.00 50 GLN A C 3
ATOM 2962 O O . GLN A 1 50 ? -0.223 9.958 -0.921 1.00 0.00 50 GLN A O 3
ATOM 2976 N N . GLN A 1 51 ? -2.283 9.590 -1.748 1.00 0.00 51 GLN A N 3
ATOM 2977 C CA . GLN A 1 51 ? -2.962 9.933 -0.504 1.00 0.00 51 GLN A CA 3
ATOM 2978 C C . GLN A 1 51 ? -2.290 9.259 0.687 1.00 0.00 51 GLN A C 3
ATOM 2979 O O . GLN A 1 51 ? -2.131 9.865 1.747 1.00 0.00 51 GLN A O 3
ATOM 2993 N N . TRP A 1 52 ? -1.897 8.004 0.506 1.00 0.00 52 TRP A N 3
ATOM 2994 C CA . TRP A 1 52 ? -1.241 7.248 1.567 1.00 0.00 52 TRP A CA 3
ATOM 2995 C C . TRP A 1 52 ? 0.174 7.761 1.807 1.00 0.00 52 TRP A C 3
ATOM 2996 O O . TRP A 1 52 ? 0.600 7.924 2.951 1.00 0.00 52 TRP A O 3
ATOM 3017 N N . ILE A 1 53 ? 0.899 8.016 0.722 1.00 0.00 53 ILE A N 3
ATOM 3018 C CA . ILE A 1 53 ? 2.266 8.512 0.817 1.00 0.00 53 ILE A CA 3
ATOM 3019 C C . ILE A 1 53 ? 2.335 9.774 1.670 1.00 0.00 53 ILE A C 3
ATOM 3020 O O . ILE A 1 53 ? 3.307 9.997 2.392 1.00 0.00 53 ILE A O 3
ATOM 3036 N N . LYS A 1 54 ? 1.295 10.597 1.584 1.00 0.00 54 LYS A N 3
ATOM 3037 C CA . LYS A 1 54 ? 1.234 11.836 2.350 1.00 0.00 54 LYS A CA 3
ATOM 3038 C C . LYS A 1 54 ? 0.655 11.589 3.740 1.00 0.00 54 LYS A C 3
ATOM 3039 O O . LYS A 1 54 ? 1.094 12.189 4.721 1.00 0.00 54 LYS A O 3
ATOM 3058 N N . SER A 1 55 ? -0.331 10.701 3.815 1.00 0.00 55 SER A N 3
ATOM 3059 C CA . SER A 1 55 ? -0.971 10.376 5.085 1.00 0.00 55 SER A CA 3
ATOM 3060 C C . SER A 1 55 ? 0.069 10.022 6.143 1.00 0.00 55 SER A C 3
ATOM 3061 O O . SER A 1 55 ? 0.033 10.536 7.261 1.00 0.00 55 SER A O 3
ATOM 3069 N N . SER A 1 56 ? 0.996 9.141 5.781 1.00 0.00 56 SER A N 3
ATOM 3070 C CA . SER A 1 56 ? 2.045 8.714 6.700 1.00 0.00 56 SER A CA 3
ATOM 3071 C C . SER A 1 56 ? 3.416 9.170 6.209 1.00 0.00 56 SER A C 3
ATOM 3072 O O . SER A 1 56 ? 4.435 8.554 6.519 1.00 0.00 56 SER A O 3
ATOM 3080 N N . ASP A 1 57 ? 3.431 10.253 5.440 1.00 0.00 57 ASP A N 3
ATOM 3081 C CA . ASP A 1 57 ? 4.676 10.794 4.905 1.00 0.00 57 ASP A CA 3
ATOM 3082 C C . ASP A 1 57 ? 5.669 9.676 4.605 1.00 0.00 57 ASP A C 3
ATOM 3083 O O . ASP A 1 57 ? 6.858 9.790 4.905 1.00 0.00 57 ASP A O 3
ATOM 3092 N N . THR A 1 58 ? 5.174 8.594 4.012 1.00 0.00 58 THR A N 3
ATOM 3093 C CA . THR A 1 58 ? 6.017 7.454 3.674 1.00 0.00 58 THR A CA 3
ATOM 3094 C C . THR A 1 58 ? 5.889 7.094 2.198 1.00 0.00 58 THR A C 3
ATOM 3095 O O . THR A 1 58 ? 4.815 6.710 1.735 1.00 0.00 58 THR A O 3
ATOM 3106 N N . ARG A 1 59 ? 6.990 7.221 1.465 1.00 0.00 59 ARG A N 3
ATOM 3107 C CA . ARG A 1 59 ? 7.000 6.909 0.041 1.00 0.00 59 ARG A CA 3
ATOM 3108 C C . ARG A 1 59 ? 7.371 5.448 -0.193 1.00 0.00 59 ARG A C 3
ATOM 3109 O O . ARG A 1 59 ? 6.796 4.782 -1.055 1.00 0.00 59 ARG A O 3
ATOM 3130 N N . CYS A 1 60 ? 8.333 4.956 0.579 1.00 0.00 60 CYS A N 3
ATOM 3131 C CA . CYS A 1 60 ? 8.782 3.573 0.455 1.00 0.00 60 CYS A CA 3
ATOM 3132 C C . CYS A 1 60 ? 7.940 2.649 1.328 1.00 0.00 60 CYS A C 3
ATOM 3133 O O . CYS A 1 60 ? 7.105 3.105 2.110 1.00 0.00 60 CYS A O 3
ATOM 3141 N N . CYS A 1 61 ? 8.164 1.346 1.189 1.00 0.00 61 CYS A N 3
ATOM 3142 C CA . CYS A 1 61 ? 7.426 0.356 1.963 1.00 0.00 61 CYS A CA 3
ATOM 3143 C C . CYS A 1 61 ? 7.788 0.441 3.443 1.00 0.00 61 CYS A C 3
ATOM 3144 O O . CYS A 1 61 ? 8.730 1.136 3.822 1.00 0.00 61 CYS A O 3
ATOM 3151 N N . GLU A 1 62 ? 7.032 -0.271 4.273 1.00 0.00 62 GLU A N 3
ATOM 3152 C CA . GLU A 1 62 ? 7.274 -0.275 5.711 1.00 0.00 62 GLU A CA 3
ATOM 3153 C C . GLU A 1 62 ? 8.158 -1.452 6.111 1.00 0.00 62 GLU A C 3
ATOM 3154 O O . GLU A 1 62 ? 8.882 -1.390 7.106 1.00 0.00 62 GLU A O 3
ATOM 3166 N N . LEU A 1 63 ? 8.092 -2.525 5.331 1.00 0.00 63 LEU A N 3
ATOM 3167 C CA . LEU A 1 63 ? 8.886 -3.719 5.603 1.00 0.00 63 LEU A CA 3
ATOM 3168 C C . LEU A 1 63 ? 10.052 -3.831 4.626 1.00 0.00 63 LEU A C 3
ATOM 3169 O O . LEU A 1 63 ? 11.215 -3.854 5.031 1.00 0.00 63 LEU A O 3
ATOM 3185 N N . CYS A 1 64 ? 9.734 -3.900 3.338 1.00 0.00 64 CYS A N 3
ATOM 3186 C CA . CYS A 1 64 ? 10.754 -4.009 2.302 1.00 0.00 64 CYS A CA 3
ATOM 3187 C C . CYS A 1 64 ? 11.325 -2.636 1.955 1.00 0.00 64 CYS A C 3
ATOM 3188 O O . CYS A 1 64 ? 12.242 -2.520 1.142 1.00 0.00 64 CYS A O 3
ATOM 3195 N N . LYS A 1 65 ? 10.776 -1.599 2.578 1.00 0.00 65 LYS A N 3
ATOM 3196 C CA . LYS A 1 65 ? 11.229 -0.234 2.337 1.00 0.00 65 LYS A CA 3
ATOM 3197 C C . LYS A 1 65 ? 11.499 -0.004 0.854 1.00 0.00 65 LYS A C 3
ATOM 3198 O O . LYS A 1 65 ? 12.456 0.679 0.485 1.00 0.00 65 LYS A O 3
ATOM 3217 N N . TYR A 1 66 ? 10.650 -0.576 0.007 1.00 0.00 66 TYR A N 3
ATOM 3218 C CA . TYR A 1 66 ? 10.798 -0.433 -1.436 1.00 0.00 66 TYR A CA 3
ATOM 3219 C C . TYR A 1 66 ? 10.117 0.839 -1.931 1.00 0.00 66 TYR A C 3
ATOM 3220 O O . TYR A 1 66 ? 8.951 1.089 -1.629 1.00 0.00 66 TYR A O 3
ATOM 3238 N N . GLU A 1 67 ? 10.855 1.640 -2.693 1.00 0.00 67 GLU A N 3
ATOM 3239 C CA . GLU A 1 67 ? 10.323 2.887 -3.230 1.00 0.00 67 GLU A CA 3
ATOM 3240 C C . GLU A 1 67 ? 9.141 2.620 -4.158 1.00 0.00 67 GLU A C 3
ATOM 3241 O O . GLU A 1 67 ? 9.308 2.094 -5.258 1.00 0.00 67 GLU A O 3
ATOM 3253 N N . PHE A 1 68 ? 7.947 2.985 -3.705 1.00 0.00 68 PHE A N 3
ATOM 3254 C CA . PHE A 1 68 ? 6.736 2.784 -4.492 1.00 0.00 68 PHE A CA 3
ATOM 3255 C C . PHE A 1 68 ? 6.818 3.537 -5.817 1.00 0.00 68 PHE A C 3
ATOM 3256 O O . PHE A 1 68 ? 7.273 4.680 -5.867 1.00 0.00 68 PHE A O 3
ATOM 3273 N N . ILE A 1 69 ? 6.376 2.886 -6.888 1.00 0.00 69 ILE A N 3
ATOM 3274 C CA . ILE A 1 69 ? 6.399 3.493 -8.213 1.00 0.00 69 ILE A CA 3
ATOM 3275 C C . ILE A 1 69 ? 5.261 4.495 -8.379 1.00 0.00 69 ILE A C 3
ATOM 3276 O O . ILE A 1 69 ? 4.146 4.127 -8.750 1.00 0.00 69 ILE A O 3
ATOM 3292 N N . MET A 1 70 ? 5.550 5.762 -8.103 1.00 0.00 70 MET A N 3
ATOM 3293 C CA . MET A 1 70 ? 4.551 6.817 -8.224 1.00 0.00 70 MET A CA 3
ATOM 3294 C C . MET A 1 70 ? 4.023 6.904 -9.653 1.00 0.00 70 MET A C 3
ATOM 3295 O O . MET A 1 70 ? 2.902 7.357 -9.882 1.00 0.00 70 MET A O 3
ATOM 3309 N N . GLU A 1 71 ? 4.837 6.467 -10.608 1.00 0.00 71 GLU A N 3
ATOM 3310 C CA . GLU A 1 71 ? 4.450 6.497 -12.014 1.00 0.00 71 GLU A CA 3
ATOM 3311 C C . GLU A 1 71 ? 5.456 5.735 -12.871 1.00 0.00 71 GLU A C 3
ATOM 3312 O O . GLU A 1 71 ? 6.490 5.279 -12.380 1.00 0.00 71 GLU A O 3
ATOM 3324 N N . THR A 1 72 ? 5.147 5.600 -14.157 1.00 0.00 72 THR A N 3
ATOM 3325 C CA . THR A 1 72 ? 6.021 4.892 -15.084 1.00 0.00 72 THR A CA 3
ATOM 3326 C C . THR A 1 72 ? 7.389 5.560 -15.167 1.00 0.00 72 THR A C 3
ATOM 3327 O O . THR A 1 72 ? 8.413 4.940 -14.879 1.00 0.00 72 THR A O 3
ATOM 3338 N N . LYS A 1 73 ? 7.400 6.829 -15.562 1.00 0.00 73 LYS A N 3
ATOM 3339 C CA . LYS A 1 73 ? 8.642 7.583 -15.681 1.00 0.00 73 LYS A CA 3
ATOM 3340 C C . LYS A 1 73 ? 8.995 8.263 -14.362 1.00 0.00 73 LYS A C 3
ATOM 3341 O O . LYS A 1 73 ? 8.130 8.831 -13.694 1.00 0.00 73 LYS A O 3
ATOM 3360 N N . LEU A 1 74 ? 10.270 8.202 -13.993 1.00 0.00 74 LEU A N 3
ATOM 3361 C CA . LEU A 1 74 ? 10.738 8.814 -12.754 1.00 0.00 74 LEU A CA 3
ATOM 3362 C C . LEU A 1 74 ? 11.258 10.225 -13.006 1.00 0.00 74 LEU A C 3
ATOM 3363 O O . LEU A 1 74 ? 12.246 10.415 -13.715 1.00 0.00 74 LEU A O 3
ATOM 3379 N N . SER A 1 75 ? 10.588 11.211 -12.418 1.00 0.00 75 SER A N 3
ATOM 3380 C CA . SER A 1 75 ? 10.982 12.606 -12.580 1.00 0.00 75 SER A CA 3
ATOM 3381 C C . SER A 1 75 ? 11.682 13.122 -11.327 1.00 0.00 75 SER A C 3
ATOM 3382 O O . SER A 1 75 ? 11.688 12.461 -10.289 1.00 0.00 75 SER A O 3
ATOM 3390 N N . GLY A 1 76 ? 12.271 14.309 -11.431 1.00 0.00 76 GLY A N 3
ATOM 3391 C CA . GLY A 1 76 ? 12.966 14.894 -10.300 1.00 0.00 76 GLY A CA 3
ATOM 3392 C C . GLY A 1 76 ? 12.024 15.275 -9.175 1.00 0.00 76 GLY A C 3
ATOM 3393 O O . GLY A 1 76 ? 10.889 15.692 -9.402 1.00 0.00 76 GLY A O 3
ATOM 3397 N N . PRO A 1 77 ? 12.497 15.129 -7.928 1.00 0.00 77 PRO A N 3
ATOM 3398 C CA . PRO A 1 77 ? 11.704 15.454 -6.738 1.00 0.00 77 PRO A CA 3
ATOM 3399 C C . PRO A 1 77 ? 11.480 16.954 -6.583 1.00 0.00 77 PRO A C 3
ATOM 3400 O O . PRO A 1 77 ? 11.866 17.742 -7.447 1.00 0.00 77 PRO A O 3
ATOM 3411 N N . SER A 1 78 ? 10.854 17.343 -5.476 1.00 0.00 78 SER A N 3
ATOM 3412 C CA . SER A 1 78 ? 10.576 18.749 -5.210 1.00 0.00 78 SER A CA 3
ATOM 3413 C C . SER A 1 78 ? 10.859 19.092 -3.750 1.00 0.00 78 SER A C 3
ATOM 3414 O O . SER A 1 78 ? 10.216 18.567 -2.842 1.00 0.00 78 SER A O 3
ATOM 3422 N N . SER A 1 79 ? 11.828 19.976 -3.534 1.00 0.00 79 SER A N 3
ATOM 3423 C CA . SER A 1 79 ? 12.200 20.387 -2.186 1.00 0.00 79 SER A CA 3
ATOM 3424 C C . SER A 1 79 ? 11.358 21.574 -1.727 1.00 0.00 79 SER A C 3
ATOM 3425 O O . SER A 1 79 ? 11.455 22.669 -2.280 1.00 0.00 79 SER A O 3
ATOM 3433 N N . GLY A 1 80 ? 10.531 21.348 -0.711 1.00 0.00 80 GLY A N 3
ATOM 3434 C CA . GLY A 1 80 ? 9.684 22.406 -0.194 1.00 0.00 80 GLY A CA 3
ATOM 3435 C C . GLY A 1 80 ? 9.620 22.411 1.320 1.00 0.00 80 GLY A C 3
ATOM 3436 O O . GLY A 1 80 ? 10.483 21.809 1.958 1.00 0.00 80 GLY A O 3
ATOM 3442 N N . GLY A 1 1 ? 0.771 -42.264 12.553 1.00 0.00 1 GLY A N 4
ATOM 3443 C CA . GLY A 1 1 ? 0.566 -41.955 11.150 1.00 0.00 1 GLY A CA 4
ATOM 3444 C C . GLY A 1 1 ? 1.833 -42.104 10.332 1.00 0.00 1 GLY A C 4
ATOM 3445 O O . GLY A 1 1 ? 2.853 -42.575 10.835 1.00 0.00 1 GLY A O 4
ATOM 3449 N N . SER A 1 2 ? 1.769 -41.705 9.065 1.00 0.00 2 SER A N 4
ATOM 3450 C CA . SER A 1 2 ? 2.918 -41.802 8.174 1.00 0.00 2 SER A CA 4
ATOM 3451 C C . SER A 1 2 ? 3.595 -40.444 8.010 1.00 0.00 2 SER A C 4
ATOM 3452 O O . SER A 1 2 ? 2.981 -39.401 8.235 1.00 0.00 2 SER A O 4
ATOM 3460 N N . SER A 1 3 ? 4.864 -40.466 7.615 1.00 0.00 3 SER A N 4
ATOM 3461 C CA . SER A 1 3 ? 5.626 -39.238 7.424 1.00 0.00 3 SER A CA 4
ATOM 3462 C C . SER A 1 3 ? 4.757 -38.151 6.800 1.00 0.00 3 SER A C 4
ATOM 3463 O O . SER A 1 3 ? 4.200 -38.330 5.717 1.00 0.00 3 SER A O 4
ATOM 3471 N N . GLY A 1 4 ? 4.645 -37.021 7.492 1.00 0.00 4 GLY A N 4
ATOM 3472 C CA . GLY A 1 4 ? 3.843 -35.920 6.991 1.00 0.00 4 GLY A CA 4
ATOM 3473 C C . GLY A 1 4 ? 4.311 -35.431 5.635 1.00 0.00 4 GLY A C 4
ATOM 3474 O O . GLY A 1 4 ? 3.859 -35.922 4.600 1.00 0.00 4 GLY A O 4
ATOM 3478 N N . SER A 1 5 ? 5.218 -34.460 5.638 1.00 0.00 5 SER A N 4
ATOM 3479 C CA . SER A 1 5 ? 5.744 -33.900 4.399 1.00 0.00 5 SER A CA 4
ATOM 3480 C C . SER A 1 5 ? 4.620 -33.326 3.542 1.00 0.00 5 SER A C 4
ATOM 3481 O O . SER A 1 5 ? 4.595 -33.511 2.325 1.00 0.00 5 SER A O 4
ATOM 3489 N N . SER A 1 6 ? 3.690 -32.629 4.187 1.00 0.00 6 SER A N 4
ATOM 3490 C CA . SER A 1 6 ? 2.560 -32.030 3.486 1.00 0.00 6 SER A CA 4
ATOM 3491 C C . SER A 1 6 ? 1.774 -31.107 4.412 1.00 0.00 6 SER A C 4
ATOM 3492 O O . SER A 1 6 ? 1.939 -31.144 5.630 1.00 0.00 6 SER A O 4
ATOM 3500 N N . GLY A 1 7 ? 0.918 -30.278 3.823 1.00 0.00 7 GLY A N 4
ATOM 3501 C CA . GLY A 1 7 ? 0.118 -29.356 4.608 1.00 0.00 7 GLY A CA 4
ATOM 3502 C C . GLY A 1 7 ? -1.286 -29.195 4.062 1.00 0.00 7 GLY A C 4
ATOM 3503 O O . GLY A 1 7 ? -1.683 -29.897 3.131 1.00 0.00 7 GLY A O 4
ATOM 3507 N N . THR A 1 8 ? -2.043 -28.269 4.642 1.00 0.00 8 THR A N 4
ATOM 3508 C CA . THR A 1 8 ? -3.413 -28.020 4.209 1.00 0.00 8 THR A CA 4
ATOM 3509 C C . THR A 1 8 ? -3.675 -26.527 4.045 1.00 0.00 8 THR A C 4
ATOM 3510 O O . THR A 1 8 ? -3.513 -25.752 4.987 1.00 0.00 8 THR A O 4
ATOM 3521 N N . SER A 1 9 ? -4.081 -26.131 2.843 1.00 0.00 9 SER A N 4
ATOM 3522 C CA . SER A 1 9 ? -4.363 -24.729 2.555 1.00 0.00 9 SER A CA 4
ATOM 3523 C C . SER A 1 9 ? -5.357 -24.600 1.405 1.00 0.00 9 SER A C 4
ATOM 3524 O O . SER A 1 9 ? -5.181 -25.208 0.348 1.00 0.00 9 SER A O 4
ATOM 3532 N N . ILE A 1 10 ? -6.399 -23.805 1.618 1.00 0.00 10 ILE A N 4
ATOM 3533 C CA . ILE A 1 10 ? -7.420 -23.595 0.599 1.00 0.00 10 ILE A CA 4
ATOM 3534 C C . ILE A 1 10 ? -7.221 -22.260 -0.112 1.00 0.00 10 ILE A C 4
ATOM 3535 O O . ILE A 1 10 ? -6.390 -21.446 0.293 1.00 0.00 10 ILE A O 4
ATOM 3551 N N . THR A 1 11 ? -7.989 -22.041 -1.175 1.00 0.00 11 THR A N 4
ATOM 3552 C CA . THR A 1 11 ? -7.898 -20.806 -1.942 1.00 0.00 11 THR A CA 4
ATOM 3553 C C . THR A 1 11 ? -9.262 -20.136 -2.070 1.00 0.00 11 THR A C 4
ATOM 3554 O O . THR A 1 11 ? -10.078 -20.492 -2.921 1.00 0.00 11 THR A O 4
ATOM 3565 N N . PRO A 1 12 ? -9.518 -19.142 -1.206 1.00 0.00 12 PRO A N 4
ATOM 3566 C CA . PRO A 1 12 ? -10.782 -18.401 -1.204 1.00 0.00 12 PRO A CA 4
ATOM 3567 C C . PRO A 1 12 ? -10.932 -17.506 -2.430 1.00 0.00 12 PRO A C 4
ATOM 3568 O O . PRO A 1 12 ? -10.066 -17.486 -3.305 1.00 0.00 12 PRO A O 4
ATOM 3579 N N . SER A 1 13 ? -12.035 -16.768 -2.486 1.00 0.00 13 SER A N 4
ATOM 3580 C CA . SER A 1 13 ? -12.300 -15.873 -3.607 1.00 0.00 13 SER A CA 4
ATOM 3581 C C . SER A 1 13 ? -12.595 -14.459 -3.115 1.00 0.00 13 SER A C 4
ATOM 3582 O O . SER A 1 13 ? -13.451 -14.256 -2.254 1.00 0.00 13 SER A O 4
ATOM 3590 N N . SER A 1 14 ? -11.880 -13.485 -3.669 1.00 0.00 14 SER A N 4
ATOM 3591 C CA . SER A 1 14 ? -12.062 -12.090 -3.285 1.00 0.00 14 SER A CA 4
ATOM 3592 C C . SER A 1 14 ? -11.842 -11.165 -4.479 1.00 0.00 14 SER A C 4
ATOM 3593 O O . SER A 1 14 ? -10.719 -11.006 -4.955 1.00 0.00 14 SER A O 4
ATOM 3601 N N . GLN A 1 15 ? -12.924 -10.559 -4.956 1.00 0.00 15 GLN A N 4
ATOM 3602 C CA . GLN A 1 15 ? -12.851 -9.650 -6.094 1.00 0.00 15 GLN A CA 4
ATOM 3603 C C . GLN A 1 15 ? -11.658 -8.710 -5.964 1.00 0.00 15 GLN A C 4
ATOM 3604 O O . GLN A 1 15 ? -11.674 -7.779 -5.158 1.00 0.00 15 GLN A O 4
ATOM 3618 N N . ASP A 1 16 ? -10.624 -8.959 -6.760 1.00 0.00 16 ASP A N 4
ATOM 3619 C CA . ASP A 1 16 ? -9.422 -8.133 -6.735 1.00 0.00 16 ASP A CA 4
ATOM 3620 C C . ASP A 1 16 ? -9.776 -6.654 -6.848 1.00 0.00 16 ASP A C 4
ATOM 3621 O O . ASP A 1 16 ? -10.183 -6.183 -7.910 1.00 0.00 16 ASP A O 4
ATOM 3630 N N . ILE A 1 17 ? -9.620 -5.927 -5.746 1.00 0.00 17 ILE A N 4
ATOM 3631 C CA . ILE A 1 17 ? -9.924 -4.502 -5.722 1.00 0.00 17 ILE A CA 4
ATOM 3632 C C . ILE A 1 17 ? -8.941 -3.745 -4.836 1.00 0.00 17 ILE A C 4
ATOM 3633 O O . ILE A 1 17 ? -8.206 -4.346 -4.051 1.00 0.00 17 ILE A O 4
ATOM 3649 N N . CYS A 1 18 ? -8.933 -2.423 -4.965 1.00 0.00 18 CYS A N 4
ATOM 3650 C CA . CYS A 1 18 ? -8.041 -1.582 -4.175 1.00 0.00 18 CYS A CA 4
ATOM 3651 C C . CYS A 1 18 ? -7.995 -2.052 -2.724 1.00 0.00 18 CYS A C 4
ATOM 3652 O O . CYS A 1 18 ? -8.831 -2.844 -2.290 1.00 0.00 18 CYS A O 4
ATOM 3659 N N . ARG A 1 19 ? -7.012 -1.557 -1.979 1.00 0.00 19 ARG A N 4
ATOM 3660 C CA . ARG A 1 19 ? -6.855 -1.926 -0.577 1.00 0.00 19 ARG A CA 4
ATOM 3661 C C . ARG A 1 19 ? -6.984 -0.703 0.325 1.00 0.00 19 ARG A C 4
ATOM 3662 O O . ARG A 1 19 ? -7.319 -0.821 1.504 1.00 0.00 19 ARG A O 4
ATOM 3683 N N . ILE A 1 20 ? -6.715 0.471 -0.236 1.00 0.00 20 ILE A N 4
ATOM 3684 C CA . ILE A 1 20 ? -6.801 1.716 0.517 1.00 0.00 20 ILE A CA 4
ATOM 3685 C C . ILE A 1 20 ? -8.240 2.215 0.591 1.00 0.00 20 ILE A C 4
ATOM 3686 O O . ILE A 1 20 ? -8.744 2.532 1.669 1.00 0.00 20 ILE A O 4
ATOM 3702 N N . CYS A 1 21 ? -8.898 2.280 -0.561 1.00 0.00 21 CYS A N 4
ATOM 3703 C CA . CYS A 1 21 ? -10.280 2.739 -0.629 1.00 0.00 21 CYS A CA 4
ATOM 3704 C C . CYS A 1 21 ? -11.231 1.568 -0.859 1.00 0.00 21 CYS A C 4
ATOM 3705 O O . CYS A 1 21 ? -12.384 1.596 -0.426 1.00 0.00 21 CYS A O 4
ATOM 3712 N N . HIS A 1 22 ? -10.740 0.540 -1.543 1.00 0.00 22 HIS A N 4
ATOM 3713 C CA . HIS A 1 22 ? -11.546 -0.642 -1.830 1.00 0.00 22 HIS A CA 4
ATOM 3714 C C . HIS A 1 22 ? -12.570 -0.349 -2.923 1.00 0.00 22 HIS A C 4
ATOM 3715 O O . HIS A 1 22 ? -13.760 -0.618 -2.759 1.00 0.00 22 HIS A O 4
ATOM 3729 N N . CYS A 1 23 ? -12.099 0.204 -4.035 1.00 0.00 23 CYS A N 4
ATOM 3730 C CA . CYS A 1 23 ? -12.974 0.535 -5.154 1.00 0.00 23 CYS A CA 4
ATOM 3731 C C . CYS A 1 23 ? -12.494 -0.137 -6.437 1.00 0.00 23 CYS A C 4
ATOM 3732 O O . CYS A 1 23 ? -11.325 -0.505 -6.556 1.00 0.00 23 CYS A O 4
ATOM 3740 N N . GLU A 1 24 ? -13.404 -0.295 -7.393 1.00 0.00 24 GLU A N 4
ATOM 3741 C CA . GLU A 1 24 ? -13.073 -0.925 -8.666 1.00 0.00 24 GLU A CA 4
ATOM 3742 C C . GLU A 1 24 ? -11.847 -0.269 -9.294 1.00 0.00 24 GLU A C 4
ATOM 3743 O O . GLU A 1 24 ? -11.565 0.904 -9.055 1.00 0.00 24 GLU A O 4
ATOM 3755 N N . GLY A 1 25 ? -11.120 -1.038 -10.100 1.00 0.00 25 GLY A N 4
ATOM 3756 C CA . GLY A 1 25 ? -9.932 -0.516 -10.751 1.00 0.00 25 GLY A CA 4
ATOM 3757 C C . GLY A 1 25 ? -10.261 0.338 -11.959 1.00 0.00 25 GLY A C 4
ATOM 3758 O O . GLY A 1 25 ? -11.169 0.018 -12.726 1.00 0.00 25 GLY A O 4
ATOM 3762 N N . ASP A 1 26 ? -9.522 1.430 -12.128 1.00 0.00 26 ASP A N 4
ATOM 3763 C CA . ASP A 1 26 ? -9.740 2.334 -13.251 1.00 0.00 26 ASP A CA 4
ATOM 3764 C C . ASP A 1 26 ? -8.764 2.037 -14.385 1.00 0.00 26 ASP A C 4
ATOM 3765 O O . ASP A 1 26 ? -7.967 1.102 -14.302 1.00 0.00 26 ASP A O 4
ATOM 3774 N N . ASP A 1 27 ? -8.832 2.837 -15.443 1.00 0.00 27 ASP A N 4
ATOM 3775 C CA . ASP A 1 27 ? -7.955 2.661 -16.594 1.00 0.00 27 ASP A CA 4
ATOM 3776 C C . ASP A 1 27 ? -6.580 3.266 -16.327 1.00 0.00 27 ASP A C 4
ATOM 3777 O O . ASP A 1 27 ? -5.554 2.652 -16.618 1.00 0.00 27 ASP A O 4
ATOM 3786 N N . GLU A 1 28 ? -6.569 4.475 -15.774 1.00 0.00 28 GLU A N 4
ATOM 3787 C CA . GLU A 1 28 ? -5.320 5.164 -15.471 1.00 0.00 28 GLU A CA 4
ATOM 3788 C C . GLU A 1 28 ? -4.833 4.815 -14.067 1.00 0.00 28 GLU A C 4
ATOM 3789 O O . GLU A 1 28 ? -3.635 4.856 -13.786 1.00 0.00 28 GLU A O 4
ATOM 3801 N N . SER A 1 29 ? -5.771 4.472 -13.190 1.00 0.00 29 SER A N 4
ATOM 3802 C CA . SER A 1 29 ? -5.439 4.120 -11.814 1.00 0.00 29 SER A CA 4
ATOM 3803 C C . SER A 1 29 ? -5.881 2.695 -11.497 1.00 0.00 29 SER A C 4
ATOM 3804 O O . SER A 1 29 ? -6.591 2.440 -10.524 1.00 0.00 29 SER A O 4
ATOM 3812 N N . PRO A 1 30 ? -5.450 1.742 -12.337 1.00 0.00 30 PRO A N 4
ATOM 3813 C CA . PRO A 1 30 ? -5.788 0.326 -12.167 1.00 0.00 30 PRO A CA 4
ATOM 3814 C C . PRO A 1 30 ? -5.099 -0.294 -10.956 1.00 0.00 30 PRO A C 4
ATOM 3815 O O . PRO A 1 30 ? -4.380 0.387 -10.223 1.00 0.00 30 PRO A O 4
ATOM 3826 N N . LEU A 1 31 ? -5.322 -1.587 -10.751 1.00 0.00 31 LEU A N 4
ATOM 3827 C CA . LEU A 1 31 ? -4.722 -2.299 -9.628 1.00 0.00 31 LEU A CA 4
ATOM 3828 C C . LEU A 1 31 ? -3.308 -2.758 -9.968 1.00 0.00 31 LEU A C 4
ATOM 3829 O O . LEU A 1 31 ? -3.119 -3.770 -10.644 1.00 0.00 31 LEU A O 4
ATOM 3845 N N . ILE A 1 32 ? -2.317 -2.010 -9.494 1.00 0.00 32 ILE A N 4
ATOM 3846 C CA . ILE A 1 32 ? -0.921 -2.343 -9.745 1.00 0.00 32 ILE A CA 4
ATOM 3847 C C . ILE A 1 32 ? -0.205 -2.723 -8.453 1.00 0.00 32 ILE A C 4
ATOM 3848 O O . ILE A 1 32 ? -0.764 -2.603 -7.362 1.00 0.00 32 ILE A O 4
ATOM 3864 N N . THR A 1 33 ? 1.036 -3.182 -8.583 1.00 0.00 33 THR A N 4
ATOM 3865 C CA . THR A 1 33 ? 1.829 -3.579 -7.427 1.00 0.00 33 THR A CA 4
ATOM 3866 C C . THR A 1 33 ? 2.858 -2.512 -7.073 1.00 0.00 33 THR A C 4
ATOM 3867 O O . THR A 1 33 ? 3.803 -2.256 -7.820 1.00 0.00 33 THR A O 4
ATOM 3878 N N . PRO A 1 34 ? 2.675 -1.875 -5.908 1.00 0.00 34 PRO A N 4
ATOM 3879 C CA . PRO A 1 34 ? 3.579 -0.825 -5.428 1.00 0.00 34 PRO A CA 4
ATOM 3880 C C . PRO A 1 34 ? 4.943 -1.376 -5.025 1.00 0.00 34 PRO A C 4
ATOM 3881 O O . PRO A 1 34 ? 5.969 -0.723 -5.219 1.00 0.00 34 PRO A O 4
ATOM 3892 N N . CYS A 1 35 ? 4.947 -2.580 -4.463 1.00 0.00 35 CYS A N 4
ATOM 3893 C CA . CYS A 1 35 ? 6.185 -3.218 -4.031 1.00 0.00 35 CYS A CA 4
ATOM 3894 C C . CYS A 1 35 ? 6.097 -4.734 -4.186 1.00 0.00 35 CYS A C 4
ATOM 3895 O O . CYS A 1 35 ? 5.114 -5.260 -4.710 1.00 0.00 35 CYS A O 4
ATOM 3902 N N . HIS A 1 36 ? 7.132 -5.431 -3.728 1.00 0.00 36 HIS A N 4
ATOM 3903 C CA . HIS A 1 36 ? 7.173 -6.886 -3.815 1.00 0.00 36 HIS A CA 4
ATOM 3904 C C . HIS A 1 36 ? 6.131 -7.515 -2.894 1.00 0.00 36 HIS A C 4
ATOM 3905 O O . HIS A 1 36 ? 5.488 -8.502 -3.249 1.00 0.00 36 HIS A O 4
ATOM 3919 N N . CYS A 1 37 ? 5.971 -6.936 -1.708 1.00 0.00 37 CYS A N 4
ATOM 3920 C CA . CYS A 1 37 ? 5.010 -7.439 -0.735 1.00 0.00 37 CYS A CA 4
ATOM 3921 C C . CYS A 1 37 ? 3.803 -8.061 -1.433 1.00 0.00 37 CYS A C 4
ATOM 3922 O O . CYS A 1 37 ? 3.000 -7.361 -2.051 1.00 0.00 37 CYS A O 4
ATOM 3929 N N . THR A 1 38 ? 3.682 -9.381 -1.330 1.00 0.00 38 THR A N 4
ATOM 3930 C CA . THR A 1 38 ? 2.575 -10.097 -1.952 1.00 0.00 38 THR A CA 4
ATOM 3931 C C . THR A 1 38 ? 1.711 -10.790 -0.904 1.00 0.00 38 THR A C 4
ATOM 3932 O O . THR A 1 38 ? 1.811 -12.000 -0.705 1.00 0.00 38 THR A O 4
ATOM 3943 N N . GLY A 1 39 ? 0.862 -10.015 -0.237 1.00 0.00 39 GLY A N 4
ATOM 3944 C CA . GLY A 1 39 ? -0.008 -10.573 0.783 1.00 0.00 39 GLY A CA 4
ATOM 3945 C C . GLY A 1 39 ? -1.384 -10.913 0.247 1.00 0.00 39 GLY A C 4
ATOM 3946 O O . GLY A 1 39 ? -1.569 -11.945 -0.398 1.00 0.00 39 GLY A O 4
ATOM 3950 N N . SER A 1 40 ? -2.354 -10.045 0.516 1.00 0.00 40 SER A N 4
ATOM 3951 C CA . SER A 1 40 ? -3.722 -10.261 0.062 1.00 0.00 40 SER A CA 4
ATOM 3952 C C . SER A 1 40 ? -4.194 -9.103 -0.812 1.00 0.00 40 SER A C 4
ATOM 3953 O O . SER A 1 40 ? -4.421 -9.267 -2.012 1.00 0.00 40 SER A O 4
ATOM 3961 N N . LEU A 1 41 ? -4.340 -7.932 -0.202 1.00 0.00 41 LEU A N 4
ATOM 3962 C CA . LEU A 1 41 ? -4.785 -6.744 -0.924 1.00 0.00 41 LEU A CA 4
ATOM 3963 C C . LEU A 1 41 ? -3.608 -5.827 -1.241 1.00 0.00 41 LEU A C 4
ATOM 3964 O O . LEU A 1 41 ? -3.636 -4.635 -0.936 1.00 0.00 41 LEU A O 4
ATOM 3980 N N . HIS A 1 42 ? -2.575 -6.391 -1.859 1.00 0.00 42 HIS A N 4
ATOM 3981 C CA . HIS A 1 42 ? -1.389 -5.624 -2.221 1.00 0.00 42 HIS A CA 4
ATOM 3982 C C . HIS A 1 42 ? -1.569 -4.955 -3.581 1.00 0.00 42 HIS A C 4
ATOM 3983 O O . HIS A 1 42 ? -0.620 -4.838 -4.357 1.00 0.00 42 HIS A O 4
ATOM 3997 N N . PHE A 1 43 ? -2.792 -4.519 -3.863 1.00 0.00 43 PHE A N 4
ATOM 3998 C CA . PHE A 1 43 ? -3.096 -3.864 -5.130 1.00 0.00 43 PHE A CA 4
ATOM 3999 C C . PHE A 1 43 ? -3.793 -2.526 -4.897 1.00 0.00 43 PHE A C 4
ATOM 4000 O O . PHE A 1 43 ? -5.016 -2.464 -4.774 1.00 0.00 43 PHE A O 4
ATOM 4017 N N . VAL A 1 44 ? -3.004 -1.458 -4.836 1.00 0.00 44 VAL A N 4
ATOM 4018 C CA . VAL A 1 44 ? -3.544 -0.121 -4.618 1.00 0.00 44 VAL A CA 4
ATOM 4019 C C . VAL A 1 44 ? -3.583 0.674 -5.918 1.00 0.00 44 VAL A C 4
ATOM 4020 O O . VAL A 1 44 ? -2.788 0.438 -6.827 1.00 0.00 44 VAL A O 4
ATOM 4033 N N . HIS A 1 45 ? -4.515 1.619 -5.999 1.00 0.00 45 HIS A N 4
ATOM 4034 C CA . HIS A 1 45 ? -4.658 2.451 -7.188 1.00 0.00 45 HIS A CA 4
ATOM 4035 C C . HIS A 1 45 ? -3.443 3.356 -7.368 1.00 0.00 45 HIS A C 4
ATOM 4036 O O . HIS A 1 45 ? -2.975 3.977 -6.414 1.00 0.00 45 HIS A O 4
ATOM 4050 N N . GLN A 1 46 ? -2.938 3.424 -8.595 1.00 0.00 46 GLN A N 4
ATOM 4051 C CA . GLN A 1 46 ? -1.777 4.251 -8.898 1.00 0.00 46 GLN A CA 4
ATOM 4052 C C . GLN A 1 46 ? -1.860 5.592 -8.175 1.00 0.00 46 GLN A C 4
ATOM 4053 O O . GLN A 1 46 ? -0.851 6.120 -7.708 1.00 0.00 46 GLN A O 4
ATOM 4067 N N . ALA A 1 47 ? -3.069 6.137 -8.086 1.00 0.00 47 ALA A N 4
ATOM 4068 C CA . ALA A 1 47 ? -3.283 7.414 -7.418 1.00 0.00 47 ALA A CA 4
ATOM 4069 C C . ALA A 1 47 ? -3.354 7.238 -5.905 1.00 0.00 47 ALA A C 4
ATOM 4070 O O . ALA A 1 47 ? -2.590 7.854 -5.162 1.00 0.00 47 ALA A O 4
ATOM 4077 N N . CYS A 1 48 ? -4.276 6.394 -5.455 1.00 0.00 48 CYS A N 4
ATOM 4078 C CA . CYS A 1 48 ? -4.448 6.137 -4.031 1.00 0.00 48 CYS A CA 4
ATOM 4079 C C . CYS A 1 48 ? -3.097 6.013 -3.333 1.00 0.00 48 CYS A C 4
ATOM 4080 O O . CYS A 1 48 ? -2.933 6.447 -2.192 1.00 0.00 48 CYS A O 4
ATOM 4087 N N . LEU A 1 49 ? -2.132 5.420 -4.026 1.00 0.00 49 LEU A N 4
ATOM 4088 C CA . LEU A 1 49 ? -0.793 5.240 -3.474 1.00 0.00 49 LEU A CA 4
ATOM 4089 C C . LEU A 1 49 ? -0.255 6.551 -2.913 1.00 0.00 49 LEU A C 4
ATOM 4090 O O . LEU A 1 49 ? 0.342 6.577 -1.837 1.00 0.00 49 LEU A O 4
ATOM 4106 N N . GLN A 1 50 ? -0.471 7.637 -3.648 1.00 0.00 50 GLN A N 4
ATOM 4107 C CA . GLN A 1 50 ? -0.009 8.953 -3.221 1.00 0.00 50 GLN A CA 4
ATOM 4108 C C . GLN A 1 50 ? -0.669 9.363 -1.909 1.00 0.00 50 GLN A C 4
ATOM 4109 O O . GLN A 1 50 ? 0.011 9.710 -0.944 1.00 0.00 50 GLN A O 4
ATOM 4123 N N . GLN A 1 51 ? -1.997 9.321 -1.883 1.00 0.00 51 GLN A N 4
ATOM 4124 C CA . GLN A 1 51 ? -2.749 9.690 -0.689 1.00 0.00 51 GLN A CA 4
ATOM 4125 C C . GLN A 1 51 ? -2.118 9.084 0.561 1.00 0.00 51 GLN A C 4
ATOM 4126 O O . GLN A 1 51 ? -1.975 9.755 1.583 1.00 0.00 51 GLN A O 4
ATOM 4140 N N . TRP A 1 52 ? -1.744 7.813 0.471 1.00 0.00 52 TRP A N 4
ATOM 4141 C CA . TRP A 1 52 ? -1.129 7.117 1.595 1.00 0.00 52 TRP A CA 4
ATOM 4142 C C . TRP A 1 52 ? 0.284 7.632 1.847 1.00 0.00 52 TRP A C 4
ATOM 4143 O O . TRP A 1 52 ? 0.666 7.889 2.990 1.00 0.00 52 TRP A O 4
ATOM 4164 N N . ILE A 1 53 ? 1.055 7.781 0.776 1.00 0.00 53 ILE A N 4
ATOM 4165 C CA . ILE A 1 53 ? 2.425 8.267 0.882 1.00 0.00 53 ILE A CA 4
ATOM 4166 C C . ILE A 1 53 ? 2.491 9.546 1.708 1.00 0.00 53 ILE A C 4
ATOM 4167 O O . ILE A 1 53 ? 3.381 9.715 2.542 1.00 0.00 53 ILE A O 4
ATOM 4183 N N . LYS A 1 54 ? 1.543 10.446 1.473 1.00 0.00 54 LYS A N 4
ATOM 4184 C CA . LYS A 1 54 ? 1.490 11.711 2.197 1.00 0.00 54 LYS A CA 4
ATOM 4185 C C . LYS A 1 54 ? 0.961 11.505 3.613 1.00 0.00 54 LYS A C 4
ATOM 4186 O O . LYS A 1 54 ? 1.452 12.115 4.563 1.00 0.00 54 LYS A O 4
ATOM 4205 N N . SER A 1 55 ? -0.041 10.642 3.746 1.00 0.00 55 SER A N 4
ATOM 4206 C CA . SER A 1 55 ? -0.637 10.358 5.046 1.00 0.00 55 SER A CA 4
ATOM 4207 C C . SER A 1 55 ? 0.441 10.127 6.100 1.00 0.00 55 SER A C 4
ATOM 4208 O O . SER A 1 55 ? 0.451 10.775 7.146 1.00 0.00 55 SER A O 4
ATOM 4216 N N . SER A 1 56 ? 1.348 9.198 5.815 1.00 0.00 56 SER A N 4
ATOM 4217 C CA . SER A 1 56 ? 2.430 8.877 6.739 1.00 0.00 56 SER A CA 4
ATOM 4218 C C . SER A 1 56 ? 3.768 9.377 6.204 1.00 0.00 56 SER A C 4
ATOM 4219 O O . SER A 1 56 ? 4.822 8.830 6.529 1.00 0.00 56 SER A O 4
ATOM 4227 N N . ASP A 1 57 ? 3.717 10.419 5.382 1.00 0.00 57 ASP A N 4
ATOM 4228 C CA . ASP A 1 57 ? 4.924 10.995 4.801 1.00 0.00 57 ASP A CA 4
ATOM 4229 C C . ASP A 1 57 ? 5.968 9.914 4.536 1.00 0.00 57 ASP A C 4
ATOM 4230 O O . ASP A 1 57 ? 7.123 10.036 4.949 1.00 0.00 57 ASP A O 4
ATOM 4239 N N . THR A 1 58 ? 5.556 8.856 3.846 1.00 0.00 58 THR A N 4
ATOM 4240 C CA . THR A 1 58 ? 6.454 7.753 3.528 1.00 0.00 58 THR A CA 4
ATOM 4241 C C . THR A 1 58 ? 6.363 7.378 2.053 1.00 0.00 58 THR A C 4
ATOM 4242 O O . THR A 1 58 ? 5.338 6.876 1.592 1.00 0.00 58 THR A O 4
ATOM 4253 N N . ARG A 1 59 ? 7.442 7.623 1.318 1.00 0.00 59 ARG A N 4
ATOM 4254 C CA . ARG A 1 59 ? 7.484 7.311 -0.106 1.00 0.00 59 ARG A CA 4
ATOM 4255 C C . ARG A 1 59 ? 7.660 5.812 -0.329 1.00 0.00 59 ARG A C 4
ATOM 4256 O O . ARG A 1 59 ? 6.957 5.208 -1.140 1.00 0.00 59 ARG A O 4
ATOM 4277 N N . CYS A 1 60 ? 8.601 5.218 0.396 1.00 0.00 60 CYS A N 4
ATOM 4278 C CA . CYS A 1 60 ? 8.871 3.789 0.276 1.00 0.00 60 CYS A CA 4
ATOM 4279 C C . CYS A 1 60 ? 7.953 2.984 1.190 1.00 0.00 60 CYS A C 4
ATOM 4280 O O . CYS A 1 60 ? 7.235 3.547 2.018 1.00 0.00 60 CYS A O 4
ATOM 4288 N N . CYS A 1 61 ? 7.979 1.665 1.034 1.00 0.00 61 CYS A N 4
ATOM 4289 C CA . CYS A 1 61 ? 7.148 0.782 1.843 1.00 0.00 61 CYS A CA 4
ATOM 4290 C C . CYS A 1 61 ? 7.450 0.961 3.328 1.00 0.00 61 CYS A C 4
ATOM 4291 O O . CYS A 1 61 ? 8.435 1.598 3.698 1.00 0.00 61 CYS A O 4
ATOM 4298 N N . GLU A 1 62 ? 6.595 0.392 4.172 1.00 0.00 62 GLU A N 4
ATOM 4299 C CA . GLU A 1 62 ? 6.770 0.490 5.617 1.00 0.00 62 GLU A CA 4
ATOM 4300 C C . GLU A 1 62 ? 7.502 -0.734 6.160 1.00 0.00 62 GLU A C 4
ATOM 4301 O O . GLU A 1 62 ? 8.096 -0.689 7.238 1.00 0.00 62 GLU A O 4
ATOM 4313 N N . LEU A 1 63 ? 7.455 -1.827 5.406 1.00 0.00 63 LEU A N 4
ATOM 4314 C CA . LEU A 1 63 ? 8.112 -3.065 5.810 1.00 0.00 63 LEU A CA 4
ATOM 4315 C C . LEU A 1 63 ? 9.339 -3.337 4.946 1.00 0.00 63 LEU A C 4
ATOM 4316 O O . LEU A 1 63 ? 10.454 -3.465 5.453 1.00 0.00 63 LEU A O 4
ATOM 4332 N N . CYS A 1 64 ? 9.127 -3.422 3.637 1.00 0.00 64 CYS A N 4
ATOM 4333 C CA . CYS A 1 64 ? 10.214 -3.677 2.700 1.00 0.00 64 CYS A CA 4
ATOM 4334 C C . CYS A 1 64 ? 10.943 -2.384 2.347 1.00 0.00 64 CYS A C 4
ATOM 4335 O O . CYS A 1 64 ? 11.975 -2.402 1.676 1.00 0.00 64 CYS A O 4
ATOM 4342 N N . LYS A 1 65 ? 10.399 -1.261 2.804 1.00 0.00 65 LYS A N 4
ATOM 4343 C CA . LYS A 1 65 ? 10.996 0.042 2.539 1.00 0.00 65 LYS A CA 4
ATOM 4344 C C . LYS A 1 65 ? 11.354 0.187 1.064 1.00 0.00 65 LYS A C 4
ATOM 4345 O O . LYS A 1 65 ? 12.390 0.757 0.719 1.00 0.00 65 LYS A O 4
ATOM 4364 N N . TYR A 1 66 ? 10.492 -0.331 0.197 1.00 0.00 66 TYR A N 4
ATOM 4365 C CA . TYR A 1 66 ? 10.718 -0.261 -1.242 1.00 0.00 66 TYR A CA 4
ATOM 4366 C C . TYR A 1 66 ? 10.025 0.958 -1.844 1.00 0.00 66 TYR A C 4
ATOM 4367 O O . TYR A 1 66 ? 8.819 1.143 -1.678 1.00 0.00 66 TYR A O 4
ATOM 4385 N N . GLU A 1 67 ? 10.796 1.785 -2.543 1.00 0.00 67 GLU A N 4
ATOM 4386 C CA . GLU A 1 67 ? 10.256 2.986 -3.169 1.00 0.00 67 GLU A CA 4
ATOM 4387 C C . GLU A 1 67 ? 9.106 2.638 -4.111 1.00 0.00 67 GLU A C 4
ATOM 4388 O O . GLU A 1 67 ? 9.275 1.871 -5.059 1.00 0.00 67 GLU A O 4
ATOM 4400 N N . PHE A 1 68 ? 7.936 3.208 -3.842 1.00 0.00 68 PHE A N 4
ATOM 4401 C CA . PHE A 1 68 ? 6.757 2.959 -4.663 1.00 0.00 68 PHE A CA 4
ATOM 4402 C C . PHE A 1 68 ? 6.847 3.713 -5.986 1.00 0.00 68 PHE A C 4
ATOM 4403 O O . PHE A 1 68 ? 7.684 4.601 -6.152 1.00 0.00 68 PHE A O 4
ATOM 4420 N N . ILE A 1 69 ? 5.978 3.354 -6.925 1.00 0.00 69 ILE A N 4
ATOM 4421 C CA . ILE A 1 69 ? 5.958 3.997 -8.233 1.00 0.00 69 ILE A CA 4
ATOM 4422 C C . ILE A 1 69 ? 5.321 5.380 -8.156 1.00 0.00 69 ILE A C 4
ATOM 4423 O O . ILE A 1 69 ? 4.226 5.541 -7.617 1.00 0.00 69 ILE A O 4
ATOM 4439 N N . MET A 1 70 ? 6.013 6.376 -8.700 1.00 0.00 70 MET A N 4
ATOM 4440 C CA . MET A 1 70 ? 5.514 7.746 -8.696 1.00 0.00 70 MET A CA 4
ATOM 4441 C C . MET A 1 70 ? 6.082 8.535 -9.870 1.00 0.00 70 MET A C 4
ATOM 4442 O O . MET A 1 70 ? 7.283 8.494 -10.134 1.00 0.00 70 MET A O 4
ATOM 4456 N N . GLU A 1 71 ? 5.210 9.253 -10.572 1.00 0.00 71 GLU A N 4
ATOM 4457 C CA . GLU A 1 71 ? 5.627 10.051 -11.719 1.00 0.00 71 GLU A CA 4
ATOM 4458 C C . GLU A 1 71 ? 6.448 11.258 -11.273 1.00 0.00 71 GLU A C 4
ATOM 4459 O O . GLU A 1 71 ? 6.019 12.036 -10.421 1.00 0.00 71 GLU A O 4
ATOM 4471 N N . THR A 1 72 ? 7.634 11.407 -11.856 1.00 0.00 72 THR A N 4
ATOM 4472 C CA . THR A 1 72 ? 8.517 12.516 -11.519 1.00 0.00 72 THR A CA 4
ATOM 4473 C C . THR A 1 72 ? 7.726 13.799 -11.291 1.00 0.00 72 THR A C 4
ATOM 4474 O O . THR A 1 72 ? 7.889 14.468 -10.270 1.00 0.00 72 THR A O 4
ATOM 4485 N N . LYS A 1 73 ? 6.867 14.137 -12.246 1.00 0.00 73 LYS A N 4
ATOM 4486 C CA . LYS A 1 73 ? 6.048 15.339 -12.149 1.00 0.00 73 LYS A CA 4
ATOM 4487 C C . LYS A 1 73 ? 4.566 15.000 -12.279 1.00 0.00 73 LYS A C 4
ATOM 4488 O O . LYS A 1 73 ? 4.205 13.909 -12.724 1.00 0.00 73 LYS A O 4
ATOM 4507 N N . LEU A 1 74 ? 3.713 15.940 -11.891 1.00 0.00 74 LEU A N 4
ATOM 4508 C CA . LEU A 1 74 ? 2.269 15.742 -11.966 1.00 0.00 74 LEU A CA 4
ATOM 4509 C C . LEU A 1 74 ? 1.655 16.618 -13.052 1.00 0.00 74 LEU A C 4
ATOM 4510 O O . LEU A 1 74 ? 1.069 16.116 -14.011 1.00 0.00 74 LEU A O 4
ATOM 4526 N N . SER A 1 75 ? 1.794 17.931 -12.896 1.00 0.00 75 SER A N 4
ATOM 4527 C CA . SER A 1 75 ? 1.251 18.877 -13.864 1.00 0.00 75 SER A CA 4
ATOM 4528 C C . SER A 1 75 ? 1.967 18.754 -15.205 1.00 0.00 75 SER A C 4
ATOM 4529 O O . SER A 1 75 ? 3.195 18.778 -15.271 1.00 0.00 75 SER A O 4
ATOM 4537 N N . GLY A 1 76 ? 1.188 18.622 -16.275 1.00 0.00 76 GLY A N 4
ATOM 4538 C CA . GLY A 1 76 ? 1.763 18.496 -17.601 1.00 0.00 76 GLY A CA 4
ATOM 4539 C C . GLY A 1 76 ? 2.729 19.619 -17.923 1.00 0.00 76 GLY A C 4
ATOM 4540 O O . GLY A 1 76 ? 2.519 20.773 -17.548 1.00 0.00 76 GLY A O 4
ATOM 4544 N N . PRO A 1 77 ? 3.817 19.284 -18.632 1.00 0.00 77 PRO A N 4
ATOM 4545 C CA . PRO A 1 77 ? 4.841 20.260 -19.018 1.00 0.00 77 PRO A CA 4
ATOM 4546 C C . PRO A 1 77 ? 4.338 21.243 -20.070 1.00 0.00 77 PRO A C 4
ATOM 4547 O O . PRO A 1 77 ? 5.103 22.053 -20.593 1.00 0.00 77 PRO A O 4
ATOM 4558 N N . SER A 1 78 ? 3.047 21.166 -20.375 1.00 0.00 78 SER A N 4
ATOM 4559 C CA . SER A 1 78 ? 2.442 22.047 -21.367 1.00 0.00 78 SER A CA 4
ATOM 4560 C C . SER A 1 78 ? 3.164 23.391 -21.412 1.00 0.00 78 SER A C 4
ATOM 4561 O O . SER A 1 78 ? 3.735 23.767 -22.435 1.00 0.00 78 SER A O 4
ATOM 4569 N N . SER A 1 79 ? 3.132 24.109 -20.294 1.00 0.00 79 SER A N 4
ATOM 4570 C CA . SER A 1 79 ? 3.779 25.413 -20.206 1.00 0.00 79 SER A CA 4
ATOM 4571 C C . SER A 1 79 ? 5.096 25.315 -19.441 1.00 0.00 79 SER A C 4
ATOM 4572 O O . SER A 1 79 ? 5.423 24.272 -18.878 1.00 0.00 79 SER A O 4
ATOM 4580 N N . GLY A 1 80 ? 5.847 26.412 -19.425 1.00 0.00 80 GLY A N 4
ATOM 4581 C CA . GLY A 1 80 ? 7.119 26.430 -18.727 1.00 0.00 80 GLY A CA 4
ATOM 4582 C C . GLY A 1 80 ? 7.236 27.596 -17.765 1.00 0.00 80 GLY A C 4
ATOM 4583 O O . GLY A 1 80 ? 6.230 28.245 -17.485 1.00 0.00 80 GLY A O 4
ATOM 4589 N N . GLY A 1 1 ? -14.259 8.712 16.939 1.00 0.00 1 GLY A N 5
ATOM 4590 C CA . GLY A 1 1 ? -13.986 7.305 16.711 1.00 0.00 1 GLY A CA 5
ATOM 4591 C C . GLY A 1 1 ? -14.590 6.417 17.780 1.00 0.00 1 GLY A C 5
ATOM 4592 O O . GLY A 1 1 ? -14.680 6.808 18.944 1.00 0.00 1 GLY A O 5
ATOM 4596 N N . SER A 1 2 ? -15.007 5.218 17.385 1.00 0.00 2 SER A N 5
ATOM 4597 C CA . SER A 1 2 ? -15.610 4.273 18.318 1.00 0.00 2 SER A CA 5
ATOM 4598 C C . SER A 1 2 ? -14.796 2.986 18.390 1.00 0.00 2 SER A C 5
ATOM 4599 O O . SER A 1 2 ? -15.124 1.993 17.740 1.00 0.00 2 SER A O 5
ATOM 4607 N N . SER A 1 3 ? -13.731 3.010 19.186 1.00 0.00 3 SER A N 5
ATOM 4608 C CA . SER A 1 3 ? -12.866 1.847 19.342 1.00 0.00 3 SER A CA 5
ATOM 4609 C C . SER A 1 3 ? -13.571 0.748 20.132 1.00 0.00 3 SER A C 5
ATOM 4610 O O . SER A 1 3 ? -13.907 0.926 21.301 1.00 0.00 3 SER A O 5
ATOM 4618 N N . GLY A 1 4 ? -13.791 -0.391 19.481 1.00 0.00 4 GLY A N 5
ATOM 4619 C CA . GLY A 1 4 ? -14.454 -1.503 20.137 1.00 0.00 4 GLY A CA 5
ATOM 4620 C C . GLY A 1 4 ? -13.596 -2.752 20.172 1.00 0.00 4 GLY A C 5
ATOM 4621 O O . GLY A 1 4 ? -12.744 -2.952 19.305 1.00 0.00 4 GLY A O 5
ATOM 4625 N N . SER A 1 5 ? -13.818 -3.593 21.176 1.00 0.00 5 SER A N 5
ATOM 4626 C CA . SER A 1 5 ? -13.053 -4.826 21.324 1.00 0.00 5 SER A CA 5
ATOM 4627 C C . SER A 1 5 ? -13.073 -5.635 20.030 1.00 0.00 5 SER A C 5
ATOM 4628 O O . SER A 1 5 ? -12.027 -6.039 19.522 1.00 0.00 5 SER A O 5
ATOM 4636 N N . SER A 1 6 ? -14.270 -5.867 19.503 1.00 0.00 6 SER A N 5
ATOM 4637 C CA . SER A 1 6 ? -14.428 -6.631 18.271 1.00 0.00 6 SER A CA 5
ATOM 4638 C C . SER A 1 6 ? -13.414 -6.185 17.222 1.00 0.00 6 SER A C 5
ATOM 4639 O O . SER A 1 6 ? -13.227 -4.991 16.990 1.00 0.00 6 SER A O 5
ATOM 4647 N N . GLY A 1 7 ? -12.760 -7.155 16.589 1.00 0.00 7 GLY A N 5
ATOM 4648 C CA . GLY A 1 7 ? -11.773 -6.844 15.572 1.00 0.00 7 GLY A CA 5
ATOM 4649 C C . GLY A 1 7 ? -11.545 -7.996 14.613 1.00 0.00 7 GLY A C 5
ATOM 4650 O O . GLY A 1 7 ? -10.483 -8.619 14.619 1.00 0.00 7 GLY A O 5
ATOM 4654 N N . THR A 1 8 ? -12.546 -8.281 13.786 1.00 0.00 8 THR A N 5
ATOM 4655 C CA . THR A 1 8 ? -12.452 -9.367 12.819 1.00 0.00 8 THR A CA 5
ATOM 4656 C C . THR A 1 8 ? -13.371 -9.123 11.627 1.00 0.00 8 THR A C 5
ATOM 4657 O O . THR A 1 8 ? -14.266 -8.280 11.683 1.00 0.00 8 THR A O 5
ATOM 4668 N N . SER A 1 9 ? -13.145 -9.868 10.549 1.00 0.00 9 SER A N 5
ATOM 4669 C CA . SER A 1 9 ? -13.952 -9.730 9.342 1.00 0.00 9 SER A CA 5
ATOM 4670 C C . SER A 1 9 ? -13.825 -10.968 8.460 1.00 0.00 9 SER A C 5
ATOM 4671 O O . SER A 1 9 ? -12.724 -11.468 8.227 1.00 0.00 9 SER A O 5
ATOM 4679 N N . ILE A 1 10 ? -14.960 -11.458 7.973 1.00 0.00 10 ILE A N 5
ATOM 4680 C CA . ILE A 1 10 ? -14.977 -12.637 7.116 1.00 0.00 10 ILE A CA 5
ATOM 4681 C C . ILE A 1 10 ? -14.459 -12.309 5.719 1.00 0.00 10 ILE A C 5
ATOM 4682 O O . ILE A 1 10 ? -14.260 -11.143 5.376 1.00 0.00 10 ILE A O 5
ATOM 4698 N N . THR A 1 11 ? -14.244 -13.345 4.915 1.00 0.00 11 THR A N 5
ATOM 4699 C CA . THR A 1 11 ? -13.750 -13.168 3.556 1.00 0.00 11 THR A CA 5
ATOM 4700 C C . THR A 1 11 ? -14.713 -13.768 2.538 1.00 0.00 11 THR A C 5
ATOM 4701 O O . THR A 1 11 ? -14.531 -14.888 2.060 1.00 0.00 11 THR A O 5
ATOM 4712 N N . PRO A 1 12 ? -15.764 -13.007 2.197 1.00 0.00 12 PRO A N 5
ATOM 4713 C CA . PRO A 1 12 ? -16.777 -13.443 1.231 1.00 0.00 12 PRO A CA 5
ATOM 4714 C C . PRO A 1 12 ? -16.233 -13.503 -0.192 1.00 0.00 12 PRO A C 5
ATOM 4715 O O . PRO A 1 12 ? -15.079 -13.153 -0.441 1.00 0.00 12 PRO A O 5
ATOM 4726 N N . SER A 1 13 ? -17.071 -13.948 -1.123 1.00 0.00 13 SER A N 5
ATOM 4727 C CA . SER A 1 13 ? -16.672 -14.056 -2.522 1.00 0.00 13 SER A CA 5
ATOM 4728 C C . SER A 1 13 ? -16.420 -12.677 -3.123 1.00 0.00 13 SER A C 5
ATOM 4729 O O . SER A 1 13 ? -17.351 -11.995 -3.552 1.00 0.00 13 SER A O 5
ATOM 4737 N N . SER A 1 14 ? -15.154 -12.273 -3.151 1.00 0.00 14 SER A N 5
ATOM 4738 C CA . SER A 1 14 ? -14.779 -10.973 -3.696 1.00 0.00 14 SER A CA 5
ATOM 4739 C C . SER A 1 14 ? -13.682 -11.122 -4.746 1.00 0.00 14 SER A C 5
ATOM 4740 O O . SER A 1 14 ? -13.197 -12.223 -5.000 1.00 0.00 14 SER A O 5
ATOM 4748 N N . GLN A 1 15 ? -13.298 -10.003 -5.353 1.00 0.00 15 GLN A N 5
ATOM 4749 C CA . GLN A 1 15 ? -12.260 -10.008 -6.377 1.00 0.00 15 GLN A CA 5
ATOM 4750 C C . GLN A 1 15 ? -11.138 -9.039 -6.019 1.00 0.00 15 GLN A C 5
ATOM 4751 O O . GLN A 1 15 ? -11.247 -8.275 -5.059 1.00 0.00 15 GLN A O 5
ATOM 4765 N N . ASP A 1 16 ? -10.061 -9.075 -6.796 1.00 0.00 16 ASP A N 5
ATOM 4766 C CA . ASP A 1 16 ? -8.919 -8.199 -6.562 1.00 0.00 16 ASP A CA 5
ATOM 4767 C C . ASP A 1 16 ? -9.297 -6.739 -6.795 1.00 0.00 16 ASP A C 5
ATOM 4768 O O . ASP A 1 16 ? -9.493 -6.313 -7.933 1.00 0.00 16 ASP A O 5
ATOM 4777 N N . ILE A 1 17 ? -9.399 -5.980 -5.709 1.00 0.00 17 ILE A N 5
ATOM 4778 C CA . ILE A 1 17 ? -9.754 -4.569 -5.796 1.00 0.00 17 ILE A CA 5
ATOM 4779 C C . ILE A 1 17 ? -8.922 -3.733 -4.829 1.00 0.00 17 ILE A C 5
ATOM 4780 O O . ILE A 1 17 ? -8.384 -4.249 -3.849 1.00 0.00 17 ILE A O 5
ATOM 4796 N N . CYS A 1 18 ? -8.823 -2.438 -5.110 1.00 0.00 18 CYS A N 5
ATOM 4797 C CA . CYS A 1 18 ? -8.058 -1.528 -4.265 1.00 0.00 18 CYS A CA 5
ATOM 4798 C C . CYS A 1 18 ? -8.251 -1.865 -2.789 1.00 0.00 18 CYS A C 5
ATOM 4799 O O . CYS A 1 18 ? -9.222 -2.521 -2.413 1.00 0.00 18 CYS A O 5
ATOM 4806 N N . ARG A 1 19 ? -7.318 -1.412 -1.958 1.00 0.00 19 ARG A N 5
ATOM 4807 C CA . ARG A 1 19 ? -7.384 -1.666 -0.524 1.00 0.00 19 ARG A CA 5
ATOM 4808 C C . ARG A 1 19 ? -7.609 -0.369 0.248 1.00 0.00 19 ARG A C 5
ATOM 4809 O O . ARG A 1 19 ? -8.137 -0.382 1.361 1.00 0.00 19 ARG A O 5
ATOM 4830 N N . ILE A 1 20 ? -7.206 0.747 -0.349 1.00 0.00 20 ILE A N 5
ATOM 4831 C CA . ILE A 1 20 ? -7.365 2.051 0.282 1.00 0.00 20 ILE A CA 5
ATOM 4832 C C . ILE A 1 20 ? -8.793 2.565 0.131 1.00 0.00 20 ILE A C 5
ATOM 4833 O O . ILE A 1 20 ? -9.369 3.115 1.070 1.00 0.00 20 ILE A O 5
ATOM 4849 N N . CYS A 1 21 ? -9.360 2.380 -1.056 1.00 0.00 21 CYS A N 5
ATOM 4850 C CA . CYS A 1 21 ? -10.722 2.822 -1.331 1.00 0.00 21 CYS A CA 5
ATOM 4851 C C . CYS A 1 21 ? -11.655 1.629 -1.513 1.00 0.00 21 CYS A C 5
ATOM 4852 O O . CYS A 1 21 ? -12.864 1.735 -1.302 1.00 0.00 21 CYS A O 5
ATOM 4859 N N . HIS A 1 22 ? -11.086 0.494 -1.906 1.00 0.00 22 HIS A N 5
ATOM 4860 C CA . HIS A 1 22 ? -11.867 -0.720 -2.115 1.00 0.00 22 HIS A CA 5
ATOM 4861 C C . HIS A 1 22 ? -12.800 -0.566 -3.312 1.00 0.00 22 HIS A C 5
ATOM 4862 O O . HIS A 1 22 ? -14.003 -0.811 -3.209 1.00 0.00 22 HIS A O 5
ATOM 4876 N N . CYS A 1 23 ? -12.239 -0.159 -4.445 1.00 0.00 23 CYS A N 5
ATOM 4877 C CA . CYS A 1 23 ? -13.021 0.029 -5.662 1.00 0.00 23 CYS A CA 5
ATOM 4878 C C . CYS A 1 23 ? -12.357 -0.661 -6.848 1.00 0.00 23 CYS A C 5
ATOM 4879 O O . CYS A 1 23 ? -11.176 -1.003 -6.797 1.00 0.00 23 CYS A O 5
ATOM 4887 N N . GLU A 1 24 ? -13.125 -0.865 -7.914 1.00 0.00 24 GLU A N 5
ATOM 4888 C CA . GLU A 1 24 ? -12.610 -1.518 -9.112 1.00 0.00 24 GLU A CA 5
ATOM 4889 C C . GLU A 1 24 ? -11.446 -0.729 -9.704 1.00 0.00 24 GLU A C 5
ATOM 4890 O O . GLU A 1 24 ? -11.413 0.499 -9.630 1.00 0.00 24 GLU A O 5
ATOM 4902 N N . GLY A 1 25 ? -10.492 -1.444 -10.292 1.00 0.00 25 GLY A N 5
ATOM 4903 C CA . GLY A 1 25 ? -9.339 -0.795 -10.888 1.00 0.00 25 GLY A CA 5
ATOM 4904 C C . GLY A 1 25 ? -9.692 -0.027 -12.146 1.00 0.00 25 GLY A C 5
ATOM 4905 O O . GLY A 1 25 ? -10.275 -0.583 -13.077 1.00 0.00 25 GLY A O 5
ATOM 4909 N N . ASP A 1 26 ? -9.339 1.253 -12.175 1.00 0.00 26 ASP A N 5
ATOM 4910 C CA . ASP A 1 26 ? -9.622 2.099 -13.328 1.00 0.00 26 ASP A CA 5
ATOM 4911 C C . ASP A 1 26 ? -8.474 2.051 -14.332 1.00 0.00 26 ASP A C 5
ATOM 4912 O O . ASP A 1 26 ? -7.382 1.577 -14.019 1.00 0.00 26 ASP A O 5
ATOM 4921 N N . ASP A 1 27 ? -8.730 2.544 -15.539 1.00 0.00 27 ASP A N 5
ATOM 4922 C CA . ASP A 1 27 ? -7.719 2.558 -16.589 1.00 0.00 27 ASP A CA 5
ATOM 4923 C C . ASP A 1 27 ? -6.503 3.375 -16.163 1.00 0.00 27 ASP A C 5
ATOM 4924 O O . ASP A 1 27 ? -5.364 3.001 -16.441 1.00 0.00 27 ASP A O 5
ATOM 4933 N N . GLU A 1 28 ? -6.755 4.492 -15.487 1.00 0.00 28 GLU A N 5
ATOM 4934 C CA . GLU A 1 28 ? -5.680 5.362 -15.024 1.00 0.00 28 GLU A CA 5
ATOM 4935 C C . GLU A 1 28 ? -5.215 4.957 -13.628 1.00 0.00 28 GLU A C 5
ATOM 4936 O O . GLU A 1 28 ? -4.052 5.145 -13.271 1.00 0.00 28 GLU A O 5
ATOM 4948 N N . SER A 1 29 ? -6.133 4.402 -12.843 1.00 0.00 29 SER A N 5
ATOM 4949 C CA . SER A 1 29 ? -5.819 3.974 -11.485 1.00 0.00 29 SER A CA 5
ATOM 4950 C C . SER A 1 29 ? -6.002 2.467 -11.334 1.00 0.00 29 SER A C 5
ATOM 4951 O O . SER A 1 29 ? -6.695 1.986 -10.438 1.00 0.00 29 SER A O 5
ATOM 4959 N N . PRO A 1 30 ? -5.364 1.702 -12.232 1.00 0.00 30 PRO A N 5
ATOM 4960 C CA . PRO A 1 30 ? -5.439 0.238 -12.221 1.00 0.00 30 PRO A CA 5
ATOM 4961 C C . PRO A 1 30 ? -4.702 -0.371 -11.032 1.00 0.00 30 PRO A C 5
ATOM 4962 O O . PRO A 1 30 ? -3.740 0.205 -10.524 1.00 0.00 30 PRO A O 5
ATOM 4973 N N . LEU A 1 31 ? -5.159 -1.539 -10.595 1.00 0.00 31 LEU A N 5
ATOM 4974 C CA . LEU A 1 31 ? -4.542 -2.227 -9.466 1.00 0.00 31 LEU A CA 5
ATOM 4975 C C . LEU A 1 31 ? -3.128 -2.683 -9.812 1.00 0.00 31 LEU A C 5
ATOM 4976 O O . LEU A 1 31 ? -2.939 -3.709 -10.466 1.00 0.00 31 LEU A O 5
ATOM 4992 N N . ILE A 1 32 ? -2.139 -1.915 -9.369 1.00 0.00 32 ILE A N 5
ATOM 4993 C CA . ILE A 1 32 ? -0.743 -2.242 -9.629 1.00 0.00 32 ILE A CA 5
ATOM 4994 C C . ILE A 1 32 ? -0.001 -2.554 -8.334 1.00 0.00 32 ILE A C 5
ATOM 4995 O O . ILE A 1 32 ? -0.393 -2.107 -7.256 1.00 0.00 32 ILE A O 5
ATOM 5011 N N . THR A 1 33 ? 1.077 -3.325 -8.447 1.00 0.00 33 THR A N 5
ATOM 5012 C CA . THR A 1 33 ? 1.875 -3.697 -7.286 1.00 0.00 33 THR A CA 5
ATOM 5013 C C . THR A 1 33 ? 2.873 -2.601 -6.930 1.00 0.00 33 THR A C 5
ATOM 5014 O O . THR A 1 33 ? 3.798 -2.301 -7.685 1.00 0.00 33 THR A O 5
ATOM 5025 N N . PRO A 1 34 ? 2.684 -1.987 -5.753 1.00 0.00 34 PRO A N 5
ATOM 5026 C CA . PRO A 1 34 ? 3.558 -0.915 -5.270 1.00 0.00 34 PRO A CA 5
ATOM 5027 C C . PRO A 1 34 ? 4.945 -1.424 -4.893 1.00 0.00 34 PRO A C 5
ATOM 5028 O O . PRO A 1 34 ? 5.939 -0.711 -5.035 1.00 0.00 34 PRO A O 5
ATOM 5039 N N . CYS A 1 35 ? 5.006 -2.661 -4.412 1.00 0.00 35 CYS A N 5
ATOM 5040 C CA . CYS A 1 35 ? 6.271 -3.266 -4.014 1.00 0.00 35 CYS A CA 5
ATOM 5041 C C . CYS A 1 35 ? 6.209 -4.786 -4.136 1.00 0.00 35 CYS A C 5
ATOM 5042 O O . CYS A 1 35 ? 5.219 -5.342 -4.612 1.00 0.00 35 CYS A O 5
ATOM 5049 N N . HIS A 1 36 ? 7.274 -5.453 -3.702 1.00 0.00 36 HIS A N 5
ATOM 5050 C CA . HIS A 1 36 ? 7.341 -6.909 -3.761 1.00 0.00 36 HIS A CA 5
ATOM 5051 C C . HIS A 1 36 ? 6.246 -7.538 -2.905 1.00 0.00 36 HIS A C 5
ATOM 5052 O O . HIS A 1 36 ? 5.574 -8.478 -3.332 1.00 0.00 36 HIS A O 5
ATOM 5066 N N . CYS A 1 37 ? 6.073 -7.016 -1.696 1.00 0.00 37 CYS A N 5
ATOM 5067 C CA . CYS A 1 37 ? 5.061 -7.526 -0.779 1.00 0.00 37 CYS A CA 5
ATOM 5068 C C . CYS A 1 37 ? 3.849 -8.050 -1.544 1.00 0.00 37 CYS A C 5
ATOM 5069 O O . CYS A 1 37 ? 3.247 -7.332 -2.343 1.00 0.00 37 CYS A O 5
ATOM 5076 N N . THR A 1 38 ? 3.495 -9.306 -1.293 1.00 0.00 38 THR A N 5
ATOM 5077 C CA . THR A 1 38 ? 2.356 -9.927 -1.958 1.00 0.00 38 THR A CA 5
ATOM 5078 C C . THR A 1 38 ? 1.062 -9.653 -1.200 1.00 0.00 38 THR A C 5
ATOM 5079 O O . THR A 1 38 ? 0.019 -9.400 -1.803 1.00 0.00 38 THR A O 5
ATOM 5090 N N . GLY A 1 39 ? 1.135 -9.705 0.127 1.00 0.00 39 GLY A N 5
ATOM 5091 C CA . GLY A 1 39 ? -0.038 -9.460 0.945 1.00 0.00 39 GLY A CA 5
ATOM 5092 C C . GLY A 1 39 ? -1.305 -10.009 0.321 1.00 0.00 39 GLY A C 5
ATOM 5093 O O . GLY A 1 39 ? -1.283 -11.057 -0.325 1.00 0.00 39 GLY A O 5
ATOM 5097 N N . SER A 1 40 ? -2.413 -9.302 0.515 1.00 0.00 40 SER A N 5
ATOM 5098 C CA . SER A 1 40 ? -3.698 -9.728 -0.029 1.00 0.00 40 SER A CA 5
ATOM 5099 C C . SER A 1 40 ? -4.246 -8.690 -1.004 1.00 0.00 40 SER A C 5
ATOM 5100 O O . SER A 1 40 ? -4.244 -8.898 -2.218 1.00 0.00 40 SER A O 5
ATOM 5108 N N . LEU A 1 41 ? -4.715 -7.570 -0.463 1.00 0.00 41 LEU A N 5
ATOM 5109 C CA . LEU A 1 41 ? -5.268 -6.498 -1.283 1.00 0.00 41 LEU A CA 5
ATOM 5110 C C . LEU A 1 41 ? -4.210 -5.440 -1.581 1.00 0.00 41 LEU A C 5
ATOM 5111 O O . LEU A 1 41 ? -4.526 -4.343 -2.042 1.00 0.00 41 LEU A O 5
ATOM 5127 N N . HIS A 1 42 ? -2.952 -5.778 -1.317 1.00 0.00 42 HIS A N 5
ATOM 5128 C CA . HIS A 1 42 ? -1.846 -4.858 -1.559 1.00 0.00 42 HIS A CA 5
ATOM 5129 C C . HIS A 1 42 ? -2.084 -4.045 -2.828 1.00 0.00 42 HIS A C 5
ATOM 5130 O O . HIS A 1 42 ? -1.699 -2.879 -2.912 1.00 0.00 42 HIS A O 5
ATOM 5144 N N . PHE A 1 43 ? -2.721 -4.669 -3.814 1.00 0.00 43 PHE A N 5
ATOM 5145 C CA . PHE A 1 43 ? -3.008 -4.003 -5.079 1.00 0.00 43 PHE A CA 5
ATOM 5146 C C . PHE A 1 43 ? -3.780 -2.707 -4.849 1.00 0.00 43 PHE A C 5
ATOM 5147 O O . PHE A 1 43 ? -5.008 -2.709 -4.765 1.00 0.00 43 PHE A O 5
ATOM 5164 N N . VAL A 1 44 ? -3.049 -1.601 -4.748 1.00 0.00 44 VAL A N 5
ATOM 5165 C CA . VAL A 1 44 ? -3.663 -0.297 -4.528 1.00 0.00 44 VAL A CA 5
ATOM 5166 C C . VAL A 1 44 ? -3.745 0.498 -5.826 1.00 0.00 44 VAL A C 5
ATOM 5167 O O . VAL A 1 44 ? -3.185 0.098 -6.847 1.00 0.00 44 VAL A O 5
ATOM 5180 N N . HIS A 1 45 ? -4.447 1.626 -5.780 1.00 0.00 45 HIS A N 5
ATOM 5181 C CA . HIS A 1 45 ? -4.602 2.478 -6.953 1.00 0.00 45 HIS A CA 5
ATOM 5182 C C . HIS A 1 45 ? -3.464 3.491 -7.043 1.00 0.00 45 HIS A C 5
ATOM 5183 O O . HIS A 1 45 ? -3.240 4.270 -6.117 1.00 0.00 45 HIS A O 5
ATOM 5197 N N . GLN A 1 46 ? -2.749 3.471 -8.163 1.00 0.00 46 GLN A N 5
ATOM 5198 C CA . GLN A 1 46 ? -1.634 4.387 -8.372 1.00 0.00 46 GLN A CA 5
ATOM 5199 C C . GLN A 1 46 ? -1.917 5.745 -7.738 1.00 0.00 46 GLN A C 5
ATOM 5200 O O . GLN A 1 46 ? -1.043 6.342 -7.111 1.00 0.00 46 GLN A O 5
ATOM 5214 N N . ALA A 1 47 ? -3.145 6.226 -7.907 1.00 0.00 47 ALA A N 5
ATOM 5215 C CA . ALA A 1 47 ? -3.544 7.512 -7.350 1.00 0.00 47 ALA A CA 5
ATOM 5216 C C . ALA A 1 47 ? -3.690 7.432 -5.834 1.00 0.00 47 ALA A C 5
ATOM 5217 O O . ALA A 1 47 ? -3.014 8.150 -5.096 1.00 0.00 47 ALA A O 5
ATOM 5224 N N . CYS A 1 48 ? -4.578 6.556 -5.375 1.00 0.00 48 CYS A N 5
ATOM 5225 C CA . CYS A 1 48 ? -4.815 6.383 -3.947 1.00 0.00 48 CYS A CA 5
ATOM 5226 C C . CYS A 1 48 ? -3.498 6.372 -3.175 1.00 0.00 48 CYS A C 5
ATOM 5227 O O . CYS A 1 48 ? -3.355 7.057 -2.161 1.00 0.00 48 CYS A O 5
ATOM 5234 N N . LEU A 1 49 ? -2.540 5.591 -3.661 1.00 0.00 49 LEU A N 5
ATOM 5235 C CA . LEU A 1 49 ? -1.235 5.491 -3.018 1.00 0.00 49 LEU A CA 5
ATOM 5236 C C . LEU A 1 49 ? -0.756 6.859 -2.541 1.00 0.00 49 LEU A C 5
ATOM 5237 O O . LEU A 1 49 ? -0.284 7.003 -1.414 1.00 0.00 49 LEU A O 5
ATOM 5253 N N . GLN A 1 50 ? -0.884 7.860 -3.406 1.00 0.00 50 GLN A N 5
ATOM 5254 C CA . GLN A 1 50 ? -0.466 9.216 -3.072 1.00 0.00 50 GLN A CA 5
ATOM 5255 C C . GLN A 1 50 ? -1.106 9.676 -1.766 1.00 0.00 50 GLN A C 5
ATOM 5256 O O . GLN A 1 50 ? -0.430 10.218 -0.891 1.00 0.00 50 GLN A O 5
ATOM 5270 N N . GLN A 1 51 ? -2.411 9.458 -1.643 1.00 0.00 51 GLN A N 5
ATOM 5271 C CA . GLN A 1 51 ? -3.141 9.853 -0.444 1.00 0.00 51 GLN A CA 5
ATOM 5272 C C . GLN A 1 51 ? -2.560 9.177 0.794 1.00 0.00 51 GLN A C 5
ATOM 5273 O O . GLN A 1 51 ? -2.676 9.692 1.906 1.00 0.00 51 GLN A O 5
ATOM 5287 N N . TRP A 1 52 ? -1.937 8.022 0.593 1.00 0.00 52 TRP A N 5
ATOM 5288 C CA . TRP A 1 52 ? -1.338 7.275 1.694 1.00 0.00 52 TRP A CA 5
ATOM 5289 C C . TRP A 1 52 ? 0.084 7.753 1.966 1.00 0.00 52 TRP A C 5
ATOM 5290 O O . TRP A 1 52 ? 0.537 7.760 3.111 1.00 0.00 52 TRP A O 5
ATOM 5311 N N . ILE A 1 53 ? 0.782 8.151 0.908 1.00 0.00 53 ILE A N 5
ATOM 5312 C CA . ILE A 1 53 ? 2.153 8.632 1.035 1.00 0.00 53 ILE A CA 5
ATOM 5313 C C . ILE A 1 53 ? 2.194 10.012 1.681 1.00 0.00 53 ILE A C 5
ATOM 5314 O O . ILE A 1 53 ? 3.058 10.297 2.510 1.00 0.00 53 ILE A O 5
ATOM 5330 N N . LYS A 1 54 ? 1.251 10.867 1.298 1.00 0.00 54 LYS A N 5
ATOM 5331 C CA . LYS A 1 54 ? 1.176 12.218 1.841 1.00 0.00 54 LYS A CA 5
ATOM 5332 C C . LYS A 1 54 ? 1.001 12.186 3.356 1.00 0.00 54 LYS A C 5
ATOM 5333 O O . LYS A 1 54 ? 1.604 12.981 4.077 1.00 0.00 54 LYS A O 5
ATOM 5352 N N . SER A 1 55 ? 0.173 11.261 3.833 1.00 0.00 55 SER A N 5
ATOM 5353 C CA . SER A 1 55 ? -0.082 11.127 5.262 1.00 0.00 55 SER A CA 5
ATOM 5354 C C . SER A 1 55 ? 1.060 10.387 5.951 1.00 0.00 55 SER A C 5
ATOM 5355 O O . SER A 1 55 ? 1.748 10.943 6.807 1.00 0.00 55 SER A O 5
ATOM 5363 N N . SER A 1 56 ? 1.256 9.128 5.571 1.00 0.00 56 SER A N 5
ATOM 5364 C CA . SER A 1 56 ? 2.311 8.309 6.154 1.00 0.00 56 SER A CA 5
ATOM 5365 C C . SER A 1 56 ? 3.678 8.954 5.944 1.00 0.00 56 SER A C 5
ATOM 5366 O O . SER A 1 56 ? 4.585 8.792 6.761 1.00 0.00 56 SER A O 5
ATOM 5374 N N . ASP A 1 57 ? 3.817 9.686 4.845 1.00 0.00 57 ASP A N 5
ATOM 5375 C CA . ASP A 1 57 ? 5.072 10.357 4.527 1.00 0.00 57 ASP A CA 5
ATOM 5376 C C . ASP A 1 57 ? 6.197 9.344 4.334 1.00 0.00 57 ASP A C 5
ATOM 5377 O O . ASP A 1 57 ? 7.330 9.570 4.760 1.00 0.00 57 ASP A O 5
ATOM 5386 N N . THR A 1 58 ? 5.876 8.226 3.691 1.00 0.00 58 THR A N 5
ATOM 5387 C CA . THR A 1 58 ? 6.857 7.177 3.445 1.00 0.00 58 THR A CA 5
ATOM 5388 C C . THR A 1 58 ? 6.774 6.673 2.009 1.00 0.00 58 THR A C 5
ATOM 5389 O O . THR A 1 58 ? 6.141 5.653 1.735 1.00 0.00 58 THR A O 5
ATOM 5400 N N . ARG A 1 59 ? 7.417 7.393 1.095 1.00 0.00 59 ARG A N 5
ATOM 5401 C CA . ARG A 1 59 ? 7.414 7.017 -0.314 1.00 0.00 59 ARG A CA 5
ATOM 5402 C C . ARG A 1 59 ? 7.704 5.528 -0.480 1.00 0.00 59 ARG A C 5
ATOM 5403 O O . ARG A 1 59 ? 7.095 4.857 -1.315 1.00 0.00 59 ARG A O 5
ATOM 5424 N N . CYS A 1 60 ? 8.635 5.019 0.318 1.00 0.00 60 CYS A N 5
ATOM 5425 C CA . CYS A 1 60 ? 9.007 3.610 0.259 1.00 0.00 60 CYS A CA 5
ATOM 5426 C C . CYS A 1 60 ? 8.153 2.782 1.214 1.00 0.00 60 CYS A C 5
ATOM 5427 O O . CYS A 1 60 ? 7.355 3.324 1.980 1.00 0.00 60 CYS A O 5
ATOM 5435 N N . CYS A 1 61 ? 8.324 1.465 1.162 1.00 0.00 61 CYS A N 5
ATOM 5436 C CA . CYS A 1 61 ? 7.569 0.561 2.021 1.00 0.00 61 CYS A CA 5
ATOM 5437 C C . CYS A 1 61 ? 8.014 0.692 3.474 1.00 0.00 61 CYS A C 5
ATOM 5438 O O . CYS A 1 61 ? 9.037 1.310 3.767 1.00 0.00 61 CYS A O 5
ATOM 5445 N N . GLU A 1 62 ? 7.237 0.106 4.380 1.00 0.00 62 GLU A N 5
ATOM 5446 C CA . GLU A 1 62 ? 7.552 0.158 5.803 1.00 0.00 62 GLU A CA 5
ATOM 5447 C C . GLU A 1 62 ? 8.461 -1.000 6.202 1.00 0.00 62 GLU A C 5
ATOM 5448 O O . GLU A 1 62 ? 9.323 -0.857 7.070 1.00 0.00 62 GLU A O 5
ATOM 5460 N N . LEU A 1 63 ? 8.262 -2.148 5.563 1.00 0.00 63 LEU A N 5
ATOM 5461 C CA . LEU A 1 63 ? 9.064 -3.333 5.851 1.00 0.00 63 LEU A CA 5
ATOM 5462 C C . LEU A 1 63 ? 10.159 -3.516 4.805 1.00 0.00 63 LEU A C 5
ATOM 5463 O O . LEU A 1 63 ? 11.345 -3.363 5.099 1.00 0.00 63 LEU A O 5
ATOM 5479 N N . CYS A 1 64 ? 9.753 -3.844 3.583 1.00 0.00 64 CYS A N 5
ATOM 5480 C CA . CYS A 1 64 ? 10.699 -4.047 2.492 1.00 0.00 64 CYS A CA 5
ATOM 5481 C C . CYS A 1 64 ? 11.404 -2.743 2.133 1.00 0.00 64 CYS A C 5
ATOM 5482 O O . CYS A 1 64 ? 12.430 -2.745 1.452 1.00 0.00 64 CYS A O 5
ATOM 5489 N N . LYS A 1 65 ? 10.847 -1.629 2.597 1.00 0.00 65 LYS A N 5
ATOM 5490 C CA . LYS A 1 65 ? 11.422 -0.316 2.328 1.00 0.00 65 LYS A CA 5
ATOM 5491 C C . LYS A 1 65 ? 11.687 -0.134 0.837 1.00 0.00 65 LYS A C 5
ATOM 5492 O O . LYS A 1 65 ? 12.745 0.354 0.440 1.00 0.00 65 LYS A O 5
ATOM 5511 N N . TYR A 1 66 ? 10.719 -0.527 0.016 1.00 0.00 66 TYR A N 5
ATOM 5512 C CA . TYR A 1 66 ? 10.849 -0.407 -1.431 1.00 0.00 66 TYR A CA 5
ATOM 5513 C C . TYR A 1 66 ? 10.088 0.810 -1.948 1.00 0.00 66 TYR A C 5
ATOM 5514 O O . TYR A 1 66 ? 8.903 0.980 -1.663 1.00 0.00 66 TYR A O 5
ATOM 5532 N N . GLU A 1 67 ? 10.778 1.652 -2.710 1.00 0.00 67 GLU A N 5
ATOM 5533 C CA . GLU A 1 67 ? 10.168 2.853 -3.267 1.00 0.00 67 GLU A CA 5
ATOM 5534 C C . GLU A 1 67 ? 8.935 2.503 -4.096 1.00 0.00 67 GLU A C 5
ATOM 5535 O O . GLU A 1 67 ? 8.994 1.659 -4.990 1.00 0.00 67 GLU A O 5
ATOM 5547 N N . PHE A 1 68 ? 7.820 3.158 -3.793 1.00 0.00 68 PHE A N 5
ATOM 5548 C CA . PHE A 1 68 ? 6.572 2.915 -4.508 1.00 0.00 68 PHE A CA 5
ATOM 5549 C C . PHE A 1 68 ? 6.547 3.676 -5.831 1.00 0.00 68 PHE A C 5
ATOM 5550 O O . PHE A 1 68 ? 7.179 4.724 -5.968 1.00 0.00 68 PHE A O 5
ATOM 5567 N N . ILE A 1 69 ? 5.813 3.140 -6.800 1.00 0.00 69 ILE A N 5
ATOM 5568 C CA . ILE A 1 69 ? 5.705 3.768 -8.111 1.00 0.00 69 ILE A CA 5
ATOM 5569 C C . ILE A 1 69 ? 5.231 5.212 -7.992 1.00 0.00 69 ILE A C 5
ATOM 5570 O O . ILE A 1 69 ? 4.184 5.486 -7.406 1.00 0.00 69 ILE A O 5
ATOM 5586 N N . MET A 1 70 ? 6.007 6.133 -8.553 1.00 0.00 70 MET A N 5
ATOM 5587 C CA . MET A 1 70 ? 5.664 7.550 -8.512 1.00 0.00 70 MET A CA 5
ATOM 5588 C C . MET A 1 70 ? 6.536 8.349 -9.476 1.00 0.00 70 MET A C 5
ATOM 5589 O O . MET A 1 70 ? 7.725 8.070 -9.626 1.00 0.00 70 MET A O 5
ATOM 5603 N N . GLU A 1 71 ? 5.937 9.342 -10.125 1.00 0.00 71 GLU A N 5
ATOM 5604 C CA . GLU A 1 71 ? 6.661 10.179 -11.075 1.00 0.00 71 GLU A CA 5
ATOM 5605 C C . GLU A 1 71 ? 6.741 11.620 -10.578 1.00 0.00 71 GLU A C 5
ATOM 5606 O O . GLU A 1 71 ? 5.895 12.451 -10.909 1.00 0.00 71 GLU A O 5
ATOM 5618 N N . THR A 1 72 ? 7.765 11.909 -9.781 1.00 0.00 72 THR A N 5
ATOM 5619 C CA . THR A 1 72 ? 7.956 13.248 -9.238 1.00 0.00 72 THR A CA 5
ATOM 5620 C C . THR A 1 72 ? 9.409 13.691 -9.366 1.00 0.00 72 THR A C 5
ATOM 5621 O O . THR A 1 72 ? 10.306 12.869 -9.549 1.00 0.00 72 THR A O 5
ATOM 5632 N N . LYS A 1 73 ? 9.635 14.997 -9.269 1.00 0.00 73 LYS A N 5
ATOM 5633 C CA . LYS A 1 73 ? 10.979 15.551 -9.372 1.00 0.00 73 LYS A CA 5
ATOM 5634 C C . LYS A 1 73 ? 11.725 15.421 -8.048 1.00 0.00 73 LYS A C 5
ATOM 5635 O O . LYS A 1 73 ? 11.477 16.176 -7.107 1.00 0.00 73 LYS A O 5
ATOM 5654 N N . LEU A 1 74 ? 12.640 14.460 -7.982 1.00 0.00 74 LEU A N 5
ATOM 5655 C CA . LEU A 1 74 ? 13.424 14.232 -6.773 1.00 0.00 74 LEU A CA 5
ATOM 5656 C C . LEU A 1 74 ? 14.530 15.273 -6.637 1.00 0.00 74 LEU A C 5
ATOM 5657 O O . LEU A 1 74 ? 15.663 15.049 -7.064 1.00 0.00 74 LEU A O 5
ATOM 5673 N N . SER A 1 75 ? 14.195 16.410 -6.036 1.00 0.00 75 SER A N 5
ATOM 5674 C CA . SER A 1 75 ? 15.160 17.487 -5.844 1.00 0.00 75 SER A CA 5
ATOM 5675 C C . SER A 1 75 ? 16.104 17.170 -4.688 1.00 0.00 75 SER A C 5
ATOM 5676 O O . SER A 1 75 ? 17.317 17.349 -4.796 1.00 0.00 75 SER A O 5
ATOM 5684 N N . GLY A 1 76 ? 15.538 16.699 -3.582 1.00 0.00 76 GLY A N 5
ATOM 5685 C CA . GLY A 1 76 ? 16.342 16.365 -2.421 1.00 0.00 76 GLY A CA 5
ATOM 5686 C C . GLY A 1 76 ? 15.657 16.726 -1.118 1.00 0.00 76 GLY A C 5
ATOM 5687 O O . GLY A 1 76 ? 15.806 17.833 -0.599 1.00 0.00 76 GLY A O 5
ATOM 5691 N N . PRO A 1 77 ? 14.885 15.777 -0.568 1.00 0.00 77 PRO A N 5
ATOM 5692 C CA . PRO A 1 77 ? 14.158 15.978 0.689 1.00 0.00 77 PRO A CA 5
ATOM 5693 C C . PRO A 1 77 ? 15.092 16.053 1.893 1.00 0.00 77 PRO A C 5
ATOM 5694 O O . PRO A 1 77 ? 16.182 15.481 1.882 1.00 0.00 77 PRO A O 5
ATOM 5705 N N . SER A 1 78 ? 14.657 16.763 2.929 1.00 0.00 78 SER A N 5
ATOM 5706 C CA . SER A 1 78 ? 15.456 16.915 4.140 1.00 0.00 78 SER A CA 5
ATOM 5707 C C . SER A 1 78 ? 14.561 17.052 5.368 1.00 0.00 78 SER A C 5
ATOM 5708 O O . SER A 1 78 ? 13.511 17.693 5.316 1.00 0.00 78 SER A O 5
ATOM 5716 N N . SER A 1 79 ? 14.985 16.446 6.472 1.00 0.00 79 SER A N 5
ATOM 5717 C CA . SER A 1 79 ? 14.221 16.496 7.713 1.00 0.00 79 SER A CA 5
ATOM 5718 C C . SER A 1 79 ? 13.662 17.896 7.951 1.00 0.00 79 SER A C 5
ATOM 5719 O O . SER A 1 79 ? 14.241 18.890 7.514 1.00 0.00 79 SER A O 5
ATOM 5727 N N . GLY A 1 80 ? 12.532 17.965 8.648 1.00 0.00 80 GLY A N 5
ATOM 5728 C CA . GLY A 1 80 ? 11.913 19.246 8.932 1.00 0.00 80 GLY A CA 5
ATOM 5729 C C . GLY A 1 80 ? 10.635 19.107 9.735 1.00 0.00 80 GLY A C 5
ATOM 5730 O O . GLY A 1 80 ? 10.590 18.288 10.652 1.00 0.00 80 GLY A O 5
ATOM 5736 N N . GLY A 1 1 ? -7.392 -28.226 16.576 1.00 0.00 1 GLY A N 6
ATOM 5737 C CA . GLY A 1 1 ? -6.602 -28.904 15.566 1.00 0.00 1 GLY A CA 6
ATOM 5738 C C . GLY A 1 1 ? -7.454 -29.724 14.617 1.00 0.00 1 GLY A C 6
ATOM 5739 O O . GLY A 1 1 ? -7.449 -29.491 13.409 1.00 0.00 1 GLY A O 6
ATOM 5743 N N . SER A 1 2 ? -8.186 -30.689 15.166 1.00 0.00 2 SER A N 6
ATOM 5744 C CA . SER A 1 2 ? -9.043 -31.550 14.360 1.00 0.00 2 SER A CA 6
ATOM 5745 C C . SER A 1 2 ? -10.499 -31.431 14.797 1.00 0.00 2 SER A C 6
ATOM 5746 O O . SER A 1 2 ? -10.917 -32.046 15.778 1.00 0.00 2 SER A O 6
ATOM 5754 N N . SER A 1 3 ? -11.268 -30.634 14.062 1.00 0.00 3 SER A N 6
ATOM 5755 C CA . SER A 1 3 ? -12.677 -30.429 14.375 1.00 0.00 3 SER A CA 6
ATOM 5756 C C . SER A 1 3 ? -13.565 -31.253 13.448 1.00 0.00 3 SER A C 6
ATOM 5757 O O . SER A 1 3 ? -13.087 -31.862 12.492 1.00 0.00 3 SER A O 6
ATOM 5765 N N . GLY A 1 4 ? -14.863 -31.267 13.738 1.00 0.00 4 GLY A N 6
ATOM 5766 C CA . GLY A 1 4 ? -15.798 -32.019 12.922 1.00 0.00 4 GLY A CA 6
ATOM 5767 C C . GLY A 1 4 ? -15.478 -31.929 11.443 1.00 0.00 4 GLY A C 6
ATOM 5768 O O . GLY A 1 4 ? -15.205 -32.941 10.798 1.00 0.00 4 GLY A O 6
ATOM 5772 N N . SER A 1 5 ? -15.514 -30.715 10.904 1.00 0.00 5 SER A N 6
ATOM 5773 C CA . SER A 1 5 ? -15.231 -30.498 9.490 1.00 0.00 5 SER A CA 6
ATOM 5774 C C . SER A 1 5 ? -14.138 -29.449 9.309 1.00 0.00 5 SER A C 6
ATOM 5775 O O . SER A 1 5 ? -14.422 -28.264 9.137 1.00 0.00 5 SER A O 6
ATOM 5783 N N . SER A 1 6 ? -12.886 -29.894 9.349 1.00 0.00 6 SER A N 6
ATOM 5784 C CA . SER A 1 6 ? -11.749 -28.995 9.194 1.00 0.00 6 SER A CA 6
ATOM 5785 C C . SER A 1 6 ? -11.701 -28.419 7.782 1.00 0.00 6 SER A C 6
ATOM 5786 O O . SER A 1 6 ? -11.345 -29.110 6.829 1.00 0.00 6 SER A O 6
ATOM 5794 N N . GLY A 1 7 ? -12.063 -27.145 7.656 1.00 0.00 7 GLY A N 6
ATOM 5795 C CA . GLY A 1 7 ? -12.055 -26.496 6.358 1.00 0.00 7 GLY A CA 6
ATOM 5796 C C . GLY A 1 7 ? -11.855 -24.997 6.461 1.00 0.00 7 GLY A C 6
ATOM 5797 O O . GLY A 1 7 ? -12.673 -24.293 7.055 1.00 0.00 7 GLY A O 6
ATOM 5801 N N . THR A 1 8 ? -10.764 -24.506 5.882 1.00 0.00 8 THR A N 6
ATOM 5802 C CA . THR A 1 8 ? -10.458 -23.081 5.913 1.00 0.00 8 THR A CA 6
ATOM 5803 C C . THR A 1 8 ? -9.984 -22.591 4.550 1.00 0.00 8 THR A C 6
ATOM 5804 O O . THR A 1 8 ? -9.333 -23.326 3.807 1.00 0.00 8 THR A O 6
ATOM 5815 N N . SER A 1 9 ? -10.314 -21.344 4.227 1.00 0.00 9 SER A N 6
ATOM 5816 C CA . SER A 1 9 ? -9.924 -20.757 2.951 1.00 0.00 9 SER A CA 6
ATOM 5817 C C . SER A 1 9 ? -8.626 -19.968 3.090 1.00 0.00 9 SER A C 6
ATOM 5818 O O . SER A 1 9 ? -8.618 -18.851 3.610 1.00 0.00 9 SER A O 6
ATOM 5826 N N . ILE A 1 10 ? -7.530 -20.556 2.621 1.00 0.00 10 ILE A N 6
ATOM 5827 C CA . ILE A 1 10 ? -6.226 -19.909 2.692 1.00 0.00 10 ILE A CA 6
ATOM 5828 C C . ILE A 1 10 ? -6.094 -18.822 1.630 1.00 0.00 10 ILE A C 6
ATOM 5829 O O . ILE A 1 10 ? -5.679 -17.700 1.922 1.00 0.00 10 ILE A O 6
ATOM 5845 N N . THR A 1 11 ? -6.451 -19.161 0.396 1.00 0.00 11 THR A N 6
ATOM 5846 C CA . THR A 1 11 ? -6.373 -18.215 -0.710 1.00 0.00 11 THR A CA 6
ATOM 5847 C C . THR A 1 11 ? -7.358 -17.067 -0.522 1.00 0.00 11 THR A C 6
ATOM 5848 O O . THR A 1 11 ? -8.402 -17.211 0.114 1.00 0.00 11 THR A O 6
ATOM 5859 N N . PRO A 1 12 ? -7.020 -15.898 -1.086 1.00 0.00 12 PRO A N 6
ATOM 5860 C CA . PRO A 1 12 ? -7.863 -14.702 -0.995 1.00 0.00 12 PRO A CA 6
ATOM 5861 C C . PRO A 1 12 ? -9.147 -14.835 -1.805 1.00 0.00 12 PRO A C 6
ATOM 5862 O O . PRO A 1 12 ? -9.420 -15.885 -2.387 1.00 0.00 12 PRO A O 6
ATOM 5873 N N . SER A 1 13 ? -9.933 -13.763 -1.840 1.00 0.00 13 SER A N 6
ATOM 5874 C CA . SER A 1 13 ? -11.191 -13.761 -2.577 1.00 0.00 13 SER A CA 6
ATOM 5875 C C . SER A 1 13 ? -10.942 -13.871 -4.078 1.00 0.00 13 SER A C 6
ATOM 5876 O O . SER A 1 13 ? -9.796 -13.896 -4.528 1.00 0.00 13 SER A O 6
ATOM 5884 N N . SER A 1 14 ? -12.023 -13.936 -4.848 1.00 0.00 14 SER A N 6
ATOM 5885 C CA . SER A 1 14 ? -11.923 -14.046 -6.299 1.00 0.00 14 SER A CA 6
ATOM 5886 C C . SER A 1 14 ? -11.756 -12.672 -6.938 1.00 0.00 14 SER A C 6
ATOM 5887 O O . SER A 1 14 ? -10.956 -12.496 -7.857 1.00 0.00 14 SER A O 6
ATOM 5895 N N . GLN A 1 15 ? -12.517 -11.700 -6.446 1.00 0.00 15 GLN A N 6
ATOM 5896 C CA . GLN A 1 15 ? -12.454 -10.341 -6.969 1.00 0.00 15 GLN A CA 6
ATOM 5897 C C . GLN A 1 15 ? -11.508 -9.481 -6.138 1.00 0.00 15 GLN A C 6
ATOM 5898 O O . GLN A 1 15 ? -11.645 -9.389 -4.918 1.00 0.00 15 GLN A O 6
ATOM 5912 N N . ASP A 1 16 ? -10.547 -8.852 -6.807 1.00 0.00 16 ASP A N 6
ATOM 5913 C CA . ASP A 1 16 ? -9.578 -7.998 -6.130 1.00 0.00 16 ASP A CA 6
ATOM 5914 C C . ASP A 1 16 ? -9.871 -6.525 -6.396 1.00 0.00 16 ASP A C 6
ATOM 5915 O O . ASP A 1 16 ? -10.125 -6.129 -7.534 1.00 0.00 16 ASP A O 6
ATOM 5924 N N . ILE A 1 17 ? -9.837 -5.720 -5.340 1.00 0.00 17 ILE A N 6
ATOM 5925 C CA . ILE A 1 17 ? -10.099 -4.291 -5.460 1.00 0.00 17 ILE A CA 6
ATOM 5926 C C . ILE A 1 17 ? -9.151 -3.482 -4.582 1.00 0.00 17 ILE A C 6
ATOM 5927 O O . ILE A 1 17 ? -8.476 -4.030 -3.709 1.00 0.00 17 ILE A O 6
ATOM 5943 N N . CYS A 1 18 ? -9.105 -2.175 -4.818 1.00 0.00 18 CYS A N 6
ATOM 5944 C CA . CYS A 1 18 ? -8.241 -1.289 -4.048 1.00 0.00 18 CYS A CA 6
ATOM 5945 C C . CYS A 1 18 ? -8.297 -1.630 -2.562 1.00 0.00 18 CYS A C 6
ATOM 5946 O O . CYS A 1 18 ? -9.188 -2.351 -2.113 1.00 0.00 18 CYS A O 6
ATOM 5953 N N . ARG A 1 19 ? -7.340 -1.106 -1.803 1.00 0.00 19 ARG A N 6
ATOM 5954 C CA . ARG A 1 19 ? -7.280 -1.355 -0.368 1.00 0.00 19 ARG A CA 6
ATOM 5955 C C . ARG A 1 19 ? -7.479 -0.061 0.417 1.00 0.00 19 ARG A C 6
ATOM 5956 O O . ARG A 1 19 ? -7.883 -0.086 1.580 1.00 0.00 19 ARG A O 6
ATOM 5977 N N . ILE A 1 20 ? -7.193 1.065 -0.227 1.00 0.00 20 ILE A N 6
ATOM 5978 C CA . ILE A 1 20 ? -7.342 2.368 0.411 1.00 0.00 20 ILE A CA 6
ATOM 5979 C C . ILE A 1 20 ? -8.752 2.916 0.220 1.00 0.00 20 ILE A C 6
ATOM 5980 O O . ILE A 1 20 ? -9.360 3.438 1.155 1.00 0.00 20 ILE A O 6
ATOM 5996 N N . CYS A 1 21 ? -9.269 2.792 -0.999 1.00 0.00 21 CYS A N 6
ATOM 5997 C CA . CYS A 1 21 ? -10.608 3.274 -1.314 1.00 0.00 21 CYS A CA 6
ATOM 5998 C C . CYS A 1 21 ? -11.580 2.109 -1.477 1.00 0.00 21 CYS A C 6
ATOM 5999 O O . CYS A 1 21 ? -12.790 2.269 -1.315 1.00 0.00 21 CYS A O 6
ATOM 6006 N N . HIS A 1 22 ? -11.042 0.937 -1.799 1.00 0.00 22 HIS A N 6
ATOM 6007 C CA . HIS A 1 22 ? -11.861 -0.256 -1.983 1.00 0.00 22 HIS A CA 6
ATOM 6008 C C . HIS A 1 22 ? -12.832 -0.074 -3.146 1.00 0.00 22 HIS A C 6
ATOM 6009 O O . HIS A 1 22 ? -14.043 -0.235 -2.987 1.00 0.00 22 HIS A O 6
ATOM 6023 N N . CYS A 1 23 ? -12.294 0.264 -4.312 1.00 0.00 23 CYS A N 6
ATOM 6024 C CA . CYS A 1 23 ? -13.113 0.470 -5.501 1.00 0.00 23 CYS A CA 6
ATOM 6025 C C . CYS A 1 23 ? -12.516 -0.254 -6.704 1.00 0.00 23 CYS A C 6
ATOM 6026 O O . CYS A 1 23 ? -11.321 -0.546 -6.735 1.00 0.00 23 CYS A O 6
ATOM 6034 N N . GLU A 1 24 ? -13.358 -0.542 -7.692 1.00 0.00 24 GLU A N 6
ATOM 6035 C CA . GLU A 1 24 ? -12.913 -1.234 -8.896 1.00 0.00 24 GLU A CA 6
ATOM 6036 C C . GLU A 1 24 ? -11.676 -0.562 -9.485 1.00 0.00 24 GLU A C 6
ATOM 6037 O O . GLU A 1 24 ? -11.513 0.653 -9.390 1.00 0.00 24 GLU A O 6
ATOM 6049 N N . GLY A 1 25 ? -10.807 -1.364 -10.092 1.00 0.00 25 GLY A N 6
ATOM 6050 C CA . GLY A 1 25 ? -9.595 -0.830 -10.686 1.00 0.00 25 GLY A CA 6
ATOM 6051 C C . GLY A 1 25 ? -9.855 -0.135 -12.008 1.00 0.00 25 GLY A C 6
ATOM 6052 O O . GLY A 1 25 ? -10.509 -0.690 -12.891 1.00 0.00 25 GLY A O 6
ATOM 6056 N N . ASP A 1 26 ? -9.344 1.084 -12.144 1.00 0.00 26 ASP A N 6
ATOM 6057 C CA . ASP A 1 26 ? -9.525 1.857 -13.367 1.00 0.00 26 ASP A CA 6
ATOM 6058 C C . ASP A 1 26 ? -8.396 1.582 -14.356 1.00 0.00 26 ASP A C 6
ATOM 6059 O O . ASP A 1 26 ? -7.521 0.754 -14.100 1.00 0.00 26 ASP A O 6
ATOM 6068 N N . ASP A 1 27 ? -8.423 2.280 -15.485 1.00 0.00 27 ASP A N 6
ATOM 6069 C CA . ASP A 1 27 ? -7.402 2.112 -16.513 1.00 0.00 27 ASP A CA 6
ATOM 6070 C C . ASP A 1 27 ? -6.085 2.749 -16.080 1.00 0.00 27 ASP A C 6
ATOM 6071 O O . ASP A 1 27 ? -5.028 2.122 -16.152 1.00 0.00 27 ASP A O 6
ATOM 6080 N N . GLU A 1 28 ? -6.157 3.998 -15.631 1.00 0.00 28 GLU A N 6
ATOM 6081 C CA . GLU A 1 28 ? -4.970 4.720 -15.189 1.00 0.00 28 GLU A CA 6
ATOM 6082 C C . GLU A 1 28 ? -4.650 4.401 -13.731 1.00 0.00 28 GLU A C 6
ATOM 6083 O O . GLU A 1 28 ? -3.500 4.489 -13.303 1.00 0.00 28 GLU A O 6
ATOM 6095 N N . SER A 1 29 ? -5.678 4.031 -12.974 1.00 0.00 29 SER A N 6
ATOM 6096 C CA . SER A 1 29 ? -5.509 3.702 -11.563 1.00 0.00 29 SER A CA 6
ATOM 6097 C C . SER A 1 29 ? -5.917 2.258 -11.289 1.00 0.00 29 SER A C 6
ATOM 6098 O O . SER A 1 29 ? -6.737 1.973 -10.416 1.00 0.00 29 SER A O 6
ATOM 6106 N N . PRO A 1 30 ? -5.330 1.323 -12.052 1.00 0.00 30 PRO A N 6
ATOM 6107 C CA . PRO A 1 30 ? -5.616 -0.107 -11.910 1.00 0.00 30 PRO A CA 6
ATOM 6108 C C . PRO A 1 30 ? -5.065 -0.683 -10.610 1.00 0.00 30 PRO A C 6
ATOM 6109 O O . PRO A 1 30 ? -4.347 -0.004 -9.874 1.00 0.00 30 PRO A O 6
ATOM 6120 N N . LEU A 1 31 ? -5.403 -1.937 -10.333 1.00 0.00 31 LEU A N 6
ATOM 6121 C CA . LEU A 1 31 ? -4.941 -2.605 -9.121 1.00 0.00 31 LEU A CA 6
ATOM 6122 C C . LEU A 1 31 ? -3.570 -3.238 -9.337 1.00 0.00 31 LEU A C 6
ATOM 6123 O O . LEU A 1 31 ? -3.465 -4.431 -9.620 1.00 0.00 31 LEU A O 6
ATOM 6139 N N . ILE A 1 32 ? -2.524 -2.431 -9.199 1.00 0.00 32 ILE A N 6
ATOM 6140 C CA . ILE A 1 32 ? -1.160 -2.913 -9.376 1.00 0.00 32 ILE A CA 6
ATOM 6141 C C . ILE A 1 32 ? -0.423 -2.979 -8.042 1.00 0.00 32 ILE A C 6
ATOM 6142 O O . ILE A 1 32 ? -0.909 -2.482 -7.026 1.00 0.00 32 ILE A O 6
ATOM 6158 N N . THR A 1 33 ? 0.756 -3.594 -8.053 1.00 0.00 33 THR A N 6
ATOM 6159 C CA . THR A 1 33 ? 1.561 -3.724 -6.846 1.00 0.00 33 THR A CA 6
ATOM 6160 C C . THR A 1 33 ? 2.577 -2.593 -6.738 1.00 0.00 33 THR A C 6
ATOM 6161 O O . THR A 1 33 ? 3.453 -2.430 -7.587 1.00 0.00 33 THR A O 6
ATOM 6172 N N . PRO A 1 34 ? 2.461 -1.791 -5.668 1.00 0.00 34 PRO A N 6
ATOM 6173 C CA . PRO A 1 34 ? 3.363 -0.662 -5.424 1.00 0.00 34 PRO A CA 6
ATOM 6174 C C . PRO A 1 34 ? 4.771 -1.114 -5.054 1.00 0.00 34 PRO A C 6
ATOM 6175 O O . PRO A 1 34 ? 5.742 -0.384 -5.258 1.00 0.00 34 PRO A O 6
ATOM 6186 N N . CYS A 1 35 ? 4.876 -2.321 -4.510 1.00 0.00 35 CYS A N 6
ATOM 6187 C CA . CYS A 1 35 ? 6.166 -2.872 -4.112 1.00 0.00 35 CYS A CA 6
ATOM 6188 C C . CYS A 1 35 ? 6.195 -4.385 -4.302 1.00 0.00 35 CYS A C 6
ATOM 6189 O O . CYS A 1 35 ? 5.247 -4.974 -4.825 1.00 0.00 35 CYS A O 6
ATOM 6196 N N . HIS A 1 36 ? 7.287 -5.010 -3.875 1.00 0.00 36 HIS A N 6
ATOM 6197 C CA . HIS A 1 36 ? 7.439 -6.455 -3.998 1.00 0.00 36 HIS A CA 6
ATOM 6198 C C . HIS A 1 36 ? 6.386 -7.184 -3.169 1.00 0.00 36 HIS A C 6
ATOM 6199 O O . HIS A 1 36 ? 5.909 -8.253 -3.552 1.00 0.00 36 HIS A O 6
ATOM 6213 N N . CYS A 1 37 ? 6.028 -6.600 -2.030 1.00 0.00 37 CYS A N 6
ATOM 6214 C CA . CYS A 1 37 ? 5.032 -7.194 -1.146 1.00 0.00 37 CYS A CA 6
ATOM 6215 C C . CYS A 1 37 ? 3.837 -7.710 -1.941 1.00 0.00 37 CYS A C 6
ATOM 6216 O O . CYS A 1 37 ? 3.253 -6.986 -2.748 1.00 0.00 37 CYS A O 6
ATOM 6223 N N . THR A 1 38 ? 3.477 -8.969 -1.708 1.00 0.00 38 THR A N 6
ATOM 6224 C CA . THR A 1 38 ? 2.353 -9.583 -2.403 1.00 0.00 38 THR A CA 6
ATOM 6225 C C . THR A 1 38 ? 1.579 -10.517 -1.478 1.00 0.00 38 THR A C 6
ATOM 6226 O O . THR A 1 38 ? 2.027 -10.825 -0.375 1.00 0.00 38 THR A O 6
ATOM 6237 N N . GLY A 1 39 ? 0.415 -10.965 -1.937 1.00 0.00 39 GLY A N 6
ATOM 6238 C CA . GLY A 1 39 ? -0.402 -11.860 -1.138 1.00 0.00 39 GLY A CA 6
ATOM 6239 C C . GLY A 1 39 ? -1.313 -11.115 -0.182 1.00 0.00 39 GLY A C 6
ATOM 6240 O O . GLY A 1 39 ? -1.513 -11.542 0.955 1.00 0.00 39 GLY A O 6
ATOM 6244 N N . SER A 1 40 ? -1.865 -9.997 -0.642 1.00 0.00 40 SER A N 6
ATOM 6245 C CA . SER A 1 40 ? -2.755 -9.188 0.182 1.00 0.00 40 SER A CA 6
ATOM 6246 C C . SER A 1 40 ? -3.427 -8.101 -0.650 1.00 0.00 40 SER A C 6
ATOM 6247 O O . SER A 1 40 ? -3.265 -8.046 -1.870 1.00 0.00 40 SER A O 6
ATOM 6255 N N . LEU A 1 41 ? -4.183 -7.236 0.018 1.00 0.00 41 LEU A N 6
ATOM 6256 C CA . LEU A 1 41 ? -4.881 -6.148 -0.659 1.00 0.00 41 LEU A CA 6
ATOM 6257 C C . LEU A 1 41 ? -3.895 -5.104 -1.172 1.00 0.00 41 LEU A C 6
ATOM 6258 O O . LEU A 1 41 ? -4.291 -4.097 -1.759 1.00 0.00 41 LEU A O 6
ATOM 6274 N N . HIS A 1 42 ? -2.608 -5.352 -0.948 1.00 0.00 42 HIS A N 6
ATOM 6275 C CA . HIS A 1 42 ? -1.564 -4.434 -1.390 1.00 0.00 42 HIS A CA 6
ATOM 6276 C C . HIS A 1 42 ? -1.967 -3.738 -2.686 1.00 0.00 42 HIS A C 6
ATOM 6277 O O . HIS A 1 42 ? -1.632 -2.574 -2.907 1.00 0.00 42 HIS A O 6
ATOM 6291 N N . PHE A 1 43 ? -2.686 -4.458 -3.541 1.00 0.00 43 PHE A N 6
ATOM 6292 C CA . PHE A 1 43 ? -3.132 -3.910 -4.816 1.00 0.00 43 PHE A CA 6
ATOM 6293 C C . PHE A 1 43 ? -3.857 -2.582 -4.614 1.00 0.00 43 PHE A C 6
ATOM 6294 O O . PHE A 1 43 ? -5.062 -2.551 -4.368 1.00 0.00 43 PHE A O 6
ATOM 6311 N N . VAL A 1 44 ? -3.111 -1.486 -4.719 1.00 0.00 44 VAL A N 6
ATOM 6312 C CA . VAL A 1 44 ? -3.681 -0.155 -4.548 1.00 0.00 44 VAL A CA 6
ATOM 6313 C C . VAL A 1 44 ? -3.778 0.576 -5.882 1.00 0.00 44 VAL A C 6
ATOM 6314 O O . VAL A 1 44 ? -3.166 0.171 -6.871 1.00 0.00 44 VAL A O 6
ATOM 6327 N N . HIS A 1 45 ? -4.551 1.658 -5.903 1.00 0.00 45 HIS A N 6
ATOM 6328 C CA . HIS A 1 45 ? -4.728 2.448 -7.116 1.00 0.00 45 HIS A CA 6
ATOM 6329 C C . HIS A 1 45 ? -3.503 3.319 -7.380 1.00 0.00 45 HIS A C 6
ATOM 6330 O O . HIS A 1 45 ? -3.101 4.113 -6.531 1.00 0.00 45 HIS A O 6
ATOM 6344 N N . GLN A 1 46 ? -2.916 3.163 -8.562 1.00 0.00 46 GLN A N 6
ATOM 6345 C CA . GLN A 1 46 ? -1.737 3.935 -8.936 1.00 0.00 46 GLN A CA 6
ATOM 6346 C C . GLN A 1 46 ? -1.830 5.362 -8.408 1.00 0.00 46 GLN A C 6
ATOM 6347 O O . GLN A 1 46 ? -0.814 6.010 -8.160 1.00 0.00 46 GLN A O 6
ATOM 6361 N N . ALA A 1 47 ? -3.056 5.846 -8.238 1.00 0.00 47 ALA A N 6
ATOM 6362 C CA . ALA A 1 47 ? -3.282 7.196 -7.737 1.00 0.00 47 ALA A CA 6
ATOM 6363 C C . ALA A 1 47 ? -3.346 7.213 -6.214 1.00 0.00 47 ALA A C 6
ATOM 6364 O O . ALA A 1 47 ? -2.528 7.856 -5.555 1.00 0.00 47 ALA A O 6
ATOM 6371 N N . CYS A 1 48 ? -4.323 6.504 -5.659 1.00 0.00 48 CYS A N 6
ATOM 6372 C CA . CYS A 1 48 ? -4.495 6.438 -4.213 1.00 0.00 48 CYS A CA 6
ATOM 6373 C C . CYS A 1 48 ? -3.143 6.388 -3.506 1.00 0.00 48 CYS A C 6
ATOM 6374 O O . CYS A 1 48 ? -2.925 7.080 -2.511 1.00 0.00 48 CYS A O 6
ATOM 6381 N N . LEU A 1 49 ? -2.239 5.566 -4.028 1.00 0.00 49 LEU A N 6
ATOM 6382 C CA . LEU A 1 49 ? -0.908 5.426 -3.448 1.00 0.00 49 LEU A CA 6
ATOM 6383 C C . LEU A 1 49 ? -0.401 6.763 -2.918 1.00 0.00 49 LEU A C 6
ATOM 6384 O O . LEU A 1 49 ? 0.157 6.836 -1.824 1.00 0.00 49 LEU A O 6
ATOM 6400 N N . GLN A 1 50 ? -0.601 7.818 -3.702 1.00 0.00 50 GLN A N 6
ATOM 6401 C CA . GLN A 1 50 ? -0.165 9.153 -3.310 1.00 0.00 50 GLN A CA 6
ATOM 6402 C C . GLN A 1 50 ? -0.779 9.557 -1.974 1.00 0.00 50 GLN A C 6
ATOM 6403 O O . GLN A 1 50 ? -0.065 9.857 -1.018 1.00 0.00 50 GLN A O 6
ATOM 6417 N N . GLN A 1 51 ? -2.107 9.561 -1.917 1.00 0.00 51 GLN A N 6
ATOM 6418 C CA . GLN A 1 51 ? -2.817 9.930 -0.697 1.00 0.00 51 GLN A CA 6
ATOM 6419 C C . GLN A 1 51 ? -2.215 9.229 0.516 1.00 0.00 51 GLN A C 6
ATOM 6420 O O . GLN A 1 51 ? -2.081 9.824 1.585 1.00 0.00 51 GLN A O 6
ATOM 6434 N N . TRP A 1 52 ? -1.855 7.962 0.343 1.00 0.00 52 TRP A N 6
ATOM 6435 C CA . TRP A 1 52 ? -1.267 7.180 1.425 1.00 0.00 52 TRP A CA 6
ATOM 6436 C C . TRP A 1 52 ? 0.139 7.672 1.750 1.00 0.00 52 TRP A C 6
ATOM 6437 O O . TRP A 1 52 ? 0.492 7.844 2.917 1.00 0.00 52 TRP A O 6
ATOM 6458 N N . ILE A 1 53 ? 0.938 7.896 0.712 1.00 0.00 53 ILE A N 6
ATOM 6459 C CA . ILE A 1 53 ? 2.305 8.370 0.888 1.00 0.00 53 ILE A CA 6
ATOM 6460 C C . ILE A 1 53 ? 2.357 9.556 1.845 1.00 0.00 53 ILE A C 6
ATOM 6461 O O . ILE A 1 53 ? 3.151 9.576 2.786 1.00 0.00 53 ILE A O 6
ATOM 6477 N N . LYS A 1 54 ? 1.503 10.545 1.599 1.00 0.00 54 LYS A N 6
ATOM 6478 C CA . LYS A 1 54 ? 1.448 11.735 2.439 1.00 0.00 54 LYS A CA 6
ATOM 6479 C C . LYS A 1 54 ? 1.218 11.360 3.900 1.00 0.00 54 LYS A C 6
ATOM 6480 O O . LYS A 1 54 ? 2.057 11.630 4.759 1.00 0.00 54 LYS A O 6
ATOM 6499 N N . SER A 1 55 ? 0.078 10.735 4.173 1.00 0.00 55 SER A N 6
ATOM 6500 C CA . SER A 1 55 ? -0.263 10.324 5.530 1.00 0.00 55 SER A CA 6
ATOM 6501 C C . SER A 1 55 ? 0.843 9.462 6.131 1.00 0.00 55 SER A C 6
ATOM 6502 O O . SER A 1 55 ? 1.459 9.831 7.131 1.00 0.00 55 SER A O 6
ATOM 6510 N N . SER A 1 56 ? 1.089 8.312 5.513 1.00 0.00 56 SER A N 6
ATOM 6511 C CA . SER A 1 56 ? 2.118 7.394 5.988 1.00 0.00 56 SER A CA 6
ATOM 6512 C C . SER A 1 56 ? 3.435 8.128 6.222 1.00 0.00 56 SER A C 6
ATOM 6513 O O . SER A 1 56 ? 4.287 7.670 6.984 1.00 0.00 56 SER A O 6
ATOM 6521 N N . ASP A 1 57 ? 3.594 9.270 5.562 1.00 0.00 57 ASP A N 6
ATOM 6522 C CA . ASP A 1 57 ? 4.806 10.069 5.698 1.00 0.00 57 ASP A CA 6
ATOM 6523 C C . ASP A 1 57 ? 6.034 9.271 5.273 1.00 0.00 57 ASP A C 6
ATOM 6524 O O . ASP A 1 57 ? 7.072 9.308 5.934 1.00 0.00 57 ASP A O 6
ATOM 6533 N N . THR A 1 58 ? 5.909 8.548 4.164 1.00 0.00 58 THR A N 6
ATOM 6534 C CA . THR A 1 58 ? 7.008 7.739 3.651 1.00 0.00 58 THR A CA 6
ATOM 6535 C C . THR A 1 58 ? 6.748 7.308 2.212 1.00 0.00 58 THR A C 6
ATOM 6536 O O . THR A 1 58 ? 5.741 6.663 1.919 1.00 0.00 58 THR A O 6
ATOM 6547 N N . ARG A 1 59 ? 7.663 7.668 1.318 1.00 0.00 59 ARG A N 6
ATOM 6548 C CA . ARG A 1 59 ? 7.533 7.318 -0.092 1.00 0.00 59 ARG A CA 6
ATOM 6549 C C . ARG A 1 59 ? 7.766 5.826 -0.306 1.00 0.00 59 ARG A C 6
ATOM 6550 O O . ARG A 1 59 ? 7.145 5.209 -1.172 1.00 0.00 59 ARG A O 6
ATOM 6571 N N . CYS A 1 60 ? 8.663 5.253 0.489 1.00 0.00 60 CYS A N 6
ATOM 6572 C CA . CYS A 1 60 ? 8.979 3.832 0.385 1.00 0.00 60 CYS A CA 6
ATOM 6573 C C . CYS A 1 60 ? 8.068 3.006 1.287 1.00 0.00 60 CYS A C 6
ATOM 6574 O O . CYS A 1 60 ? 7.286 3.552 2.065 1.00 0.00 60 CYS A O 6
ATOM 6582 N N . CYS A 1 61 ? 8.174 1.686 1.176 1.00 0.00 61 CYS A N 6
ATOM 6583 C CA . CYS A 1 61 ? 7.359 0.782 1.978 1.00 0.00 61 CYS A CA 6
ATOM 6584 C C . CYS A 1 61 ? 7.718 0.895 3.457 1.00 0.00 61 CYS A C 6
ATOM 6585 O O . CYS A 1 61 ? 8.728 1.498 3.816 1.00 0.00 61 CYS A O 6
ATOM 6592 N N . GLU A 1 62 ? 6.883 0.309 4.310 1.00 0.00 62 GLU A N 6
ATOM 6593 C CA . GLU A 1 62 ? 7.112 0.344 5.749 1.00 0.00 62 GLU A CA 6
ATOM 6594 C C . GLU A 1 62 ? 8.018 -0.804 6.184 1.00 0.00 62 GLU A C 6
ATOM 6595 O O . GLU A 1 62 ? 8.808 -0.667 7.119 1.00 0.00 62 GLU A O 6
ATOM 6607 N N . LEU A 1 63 ? 7.898 -1.936 5.499 1.00 0.00 63 LEU A N 6
ATOM 6608 C CA . LEU A 1 63 ? 8.705 -3.110 5.814 1.00 0.00 63 LEU A CA 6
ATOM 6609 C C . LEU A 1 63 ? 9.821 -3.294 4.790 1.00 0.00 63 LEU A C 6
ATOM 6610 O O . LEU A 1 63 ? 11.002 -3.165 5.112 1.00 0.00 63 LEU A O 6
ATOM 6626 N N . CYS A 1 64 ? 9.438 -3.594 3.553 1.00 0.00 64 CYS A N 6
ATOM 6627 C CA . CYS A 1 64 ? 10.404 -3.794 2.480 1.00 0.00 64 CYS A CA 6
ATOM 6628 C C . CYS A 1 64 ? 11.113 -2.487 2.135 1.00 0.00 64 CYS A C 6
ATOM 6629 O O . CYS A 1 64 ? 12.122 -2.482 1.430 1.00 0.00 64 CYS A O 6
ATOM 6636 N N . LYS A 1 65 ? 10.576 -1.380 2.637 1.00 0.00 65 LYS A N 6
ATOM 6637 C CA . LYS A 1 65 ? 11.156 -0.066 2.384 1.00 0.00 65 LYS A CA 6
ATOM 6638 C C . LYS A 1 65 ? 11.433 0.129 0.897 1.00 0.00 65 LYS A C 6
ATOM 6639 O O . LYS A 1 65 ? 12.458 0.696 0.516 1.00 0.00 65 LYS A O 6
ATOM 6658 N N . TYR A 1 66 ? 10.514 -0.341 0.062 1.00 0.00 66 TYR A N 6
ATOM 6659 C CA . TYR A 1 66 ? 10.661 -0.218 -1.384 1.00 0.00 66 TYR A CA 6
ATOM 6660 C C . TYR A 1 66 ? 9.974 1.044 -1.896 1.00 0.00 66 TYR A C 6
ATOM 6661 O O . TYR A 1 66 ? 8.824 1.318 -1.557 1.00 0.00 66 TYR A O 6
ATOM 6679 N N . GLU A 1 67 ? 10.691 1.809 -2.714 1.00 0.00 67 GLU A N 6
ATOM 6680 C CA . GLU A 1 67 ? 10.152 3.043 -3.273 1.00 0.00 67 GLU A CA 6
ATOM 6681 C C . GLU A 1 67 ? 9.006 2.749 -4.237 1.00 0.00 67 GLU A C 6
ATOM 6682 O O . GLU A 1 67 ? 9.197 2.098 -5.265 1.00 0.00 67 GLU A O 6
ATOM 6694 N N . PHE A 1 68 ? 7.816 3.232 -3.898 1.00 0.00 68 PHE A N 6
ATOM 6695 C CA . PHE A 1 68 ? 6.639 3.020 -4.732 1.00 0.00 68 PHE A CA 6
ATOM 6696 C C . PHE A 1 68 ? 6.751 3.799 -6.039 1.00 0.00 68 PHE A C 6
ATOM 6697 O O . PHE A 1 68 ? 7.589 4.691 -6.172 1.00 0.00 68 PHE A O 6
ATOM 6714 N N . ILE A 1 69 ? 5.900 3.456 -7.000 1.00 0.00 69 ILE A N 6
ATOM 6715 C CA . ILE A 1 69 ? 5.903 4.123 -8.296 1.00 0.00 69 ILE A CA 6
ATOM 6716 C C . ILE A 1 69 ? 5.471 5.580 -8.166 1.00 0.00 69 ILE A C 6
ATOM 6717 O O . ILE A 1 69 ? 4.300 5.909 -8.349 1.00 0.00 69 ILE A O 6
ATOM 6733 N N . MET A 1 70 ? 6.426 6.448 -7.849 1.00 0.00 70 MET A N 6
ATOM 6734 C CA . MET A 1 70 ? 6.144 7.871 -7.697 1.00 0.00 70 MET A CA 6
ATOM 6735 C C . MET A 1 70 ? 6.471 8.630 -8.979 1.00 0.00 70 MET A C 6
ATOM 6736 O O . MET A 1 70 ? 7.538 8.446 -9.564 1.00 0.00 70 MET A O 6
ATOM 6750 N N . GLU A 1 71 ? 5.546 9.482 -9.409 1.00 0.00 71 GLU A N 6
ATOM 6751 C CA . GLU A 1 71 ? 5.737 10.267 -10.623 1.00 0.00 71 GLU A CA 6
ATOM 6752 C C . GLU A 1 71 ? 6.497 11.556 -10.324 1.00 0.00 71 GLU A C 6
ATOM 6753 O O . GLU A 1 71 ? 5.943 12.502 -9.763 1.00 0.00 71 GLU A O 6
ATOM 6765 N N . THR A 1 72 ? 7.772 11.585 -10.701 1.00 0.00 72 THR A N 6
ATOM 6766 C CA . THR A 1 72 ? 8.610 12.755 -10.473 1.00 0.00 72 THR A CA 6
ATOM 6767 C C . THR A 1 72 ? 9.172 13.294 -11.783 1.00 0.00 72 THR A C 6
ATOM 6768 O O . THR A 1 72 ? 9.007 12.683 -12.839 1.00 0.00 72 THR A O 6
ATOM 6779 N N . LYS A 1 73 ? 9.837 14.442 -11.709 1.00 0.00 73 LYS A N 6
ATOM 6780 C CA . LYS A 1 73 ? 10.426 15.063 -12.889 1.00 0.00 73 LYS A CA 6
ATOM 6781 C C . LYS A 1 73 ? 11.603 15.954 -12.505 1.00 0.00 73 LYS A C 6
ATOM 6782 O O . LYS A 1 73 ? 11.446 16.917 -11.753 1.00 0.00 73 LYS A O 6
ATOM 6801 N N . LEU A 1 74 ? 12.780 15.628 -13.027 1.00 0.00 74 LEU A N 6
ATOM 6802 C CA . LEU A 1 74 ? 13.984 16.400 -12.740 1.00 0.00 74 LEU A CA 6
ATOM 6803 C C . LEU A 1 74 ? 13.817 17.852 -13.177 1.00 0.00 74 LEU A C 6
ATOM 6804 O O . LEU A 1 74 ? 12.942 18.172 -13.981 1.00 0.00 74 LEU A O 6
ATOM 6820 N N . SER A 1 75 ? 14.665 18.727 -12.644 1.00 0.00 75 SER A N 6
ATOM 6821 C CA . SER A 1 75 ? 14.610 20.145 -12.978 1.00 0.00 75 SER A CA 6
ATOM 6822 C C . SER A 1 75 ? 15.812 20.550 -13.825 1.00 0.00 75 SER A C 6
ATOM 6823 O O . SER A 1 75 ? 15.668 21.217 -14.849 1.00 0.00 75 SER A O 6
ATOM 6831 N N . GLY A 1 76 ? 17.000 20.142 -13.390 1.00 0.00 76 GLY A N 6
ATOM 6832 C CA . GLY A 1 76 ? 18.211 20.471 -14.119 1.00 0.00 76 GLY A CA 6
ATOM 6833 C C . GLY A 1 76 ? 19.463 20.256 -13.291 1.00 0.00 76 GLY A C 6
ATOM 6834 O O . GLY A 1 76 ? 19.425 19.665 -12.212 1.00 0.00 76 GLY A O 6
ATOM 6838 N N . PRO A 1 77 ? 20.604 20.744 -13.801 1.00 0.00 77 PRO A N 6
ATOM 6839 C CA . PRO A 1 77 ? 21.895 20.613 -13.118 1.00 0.00 77 PRO A CA 6
ATOM 6840 C C . PRO A 1 77 ? 21.974 21.472 -11.860 1.00 0.00 77 PRO A C 6
ATOM 6841 O O . PRO A 1 77 ? 22.147 22.688 -11.937 1.00 0.00 77 PRO A O 6
ATOM 6852 N N . SER A 1 78 ? 21.848 20.831 -10.702 1.00 0.00 78 SER A N 6
ATOM 6853 C CA . SER A 1 78 ? 21.903 21.537 -9.428 1.00 0.00 78 SER A CA 6
ATOM 6854 C C . SER A 1 78 ? 22.645 20.712 -8.381 1.00 0.00 78 SER A C 6
ATOM 6855 O O . SER A 1 78 ? 22.803 19.500 -8.527 1.00 0.00 78 SER A O 6
ATOM 6863 N N . SER A 1 79 ? 23.099 21.379 -7.324 1.00 0.00 79 SER A N 6
ATOM 6864 C CA . SER A 1 79 ? 23.828 20.709 -6.253 1.00 0.00 79 SER A CA 6
ATOM 6865 C C . SER A 1 79 ? 23.827 21.555 -4.984 1.00 0.00 79 SER A C 6
ATOM 6866 O O . SER A 1 79 ? 23.353 22.690 -4.981 1.00 0.00 79 SER A O 6
ATOM 6874 N N . GLY A 1 80 ? 24.362 20.992 -3.905 1.00 0.00 80 GLY A N 6
ATOM 6875 C CA . GLY A 1 80 ? 24.414 21.708 -2.643 1.00 0.00 80 GLY A CA 6
ATOM 6876 C C . GLY A 1 80 ? 25.832 22.024 -2.213 1.00 0.00 80 GLY A C 6
ATOM 6877 O O . GLY A 1 80 ? 26.768 21.667 -2.927 1.00 0.00 80 GLY A O 6
ATOM 6883 N N . GLY A 1 1 ? -28.786 14.889 8.254 1.00 0.00 1 GLY A N 7
ATOM 6884 C CA . GLY A 1 1 ? -28.519 15.189 9.648 1.00 0.00 1 GLY A CA 7
ATOM 6885 C C . GLY A 1 1 ? -27.284 14.480 10.167 1.00 0.00 1 GLY A C 7
ATOM 6886 O O . GLY A 1 1 ? -26.229 14.514 9.535 1.00 0.00 1 GLY A O 7
ATOM 6890 N N . SER A 1 2 ? -27.414 13.837 11.323 1.00 0.00 2 SER A N 7
ATOM 6891 C CA . SER A 1 2 ? -26.298 13.121 11.930 1.00 0.00 2 SER A CA 7
ATOM 6892 C C . SER A 1 2 ? -26.773 12.269 13.103 1.00 0.00 2 SER A C 7
ATOM 6893 O O . SER A 1 2 ? -27.736 12.615 13.787 1.00 0.00 2 SER A O 7
ATOM 6901 N N . SER A 1 3 ? -26.088 11.152 13.330 1.00 0.00 3 SER A N 7
ATOM 6902 C CA . SER A 1 3 ? -26.441 10.247 14.418 1.00 0.00 3 SER A CA 7
ATOM 6903 C C . SER A 1 3 ? -25.233 9.423 14.852 1.00 0.00 3 SER A C 7
ATOM 6904 O O . SER A 1 3 ? -24.194 9.429 14.193 1.00 0.00 3 SER A O 7
ATOM 6912 N N . GLY A 1 4 ? -25.378 8.714 15.968 1.00 0.00 4 GLY A N 7
ATOM 6913 C CA . GLY A 1 4 ? -24.292 7.895 16.473 1.00 0.00 4 GLY A CA 7
ATOM 6914 C C . GLY A 1 4 ? -24.406 6.448 16.035 1.00 0.00 4 GLY A C 7
ATOM 6915 O O . GLY A 1 4 ? -25.250 5.706 16.536 1.00 0.00 4 GLY A O 7
ATOM 6919 N N . SER A 1 5 ? -23.554 6.046 15.097 1.00 0.00 5 SER A N 7
ATOM 6920 C CA . SER A 1 5 ? -23.566 4.680 14.588 1.00 0.00 5 SER A CA 7
ATOM 6921 C C . SER A 1 5 ? -22.158 4.228 14.212 1.00 0.00 5 SER A C 7
ATOM 6922 O O . SER A 1 5 ? -21.309 5.041 13.848 1.00 0.00 5 SER A O 7
ATOM 6930 N N . SER A 1 6 ? -21.918 2.924 14.304 1.00 0.00 6 SER A N 7
ATOM 6931 C CA . SER A 1 6 ? -20.613 2.362 13.977 1.00 0.00 6 SER A CA 7
ATOM 6932 C C . SER A 1 6 ? -20.709 0.855 13.758 1.00 0.00 6 SER A C 7
ATOM 6933 O O . SER A 1 6 ? -21.665 0.213 14.191 1.00 0.00 6 SER A O 7
ATOM 6941 N N . GLY A 1 7 ? -19.710 0.296 13.081 1.00 0.00 7 GLY A N 7
ATOM 6942 C CA . GLY A 1 7 ? -19.701 -1.130 12.815 1.00 0.00 7 GLY A CA 7
ATOM 6943 C C . GLY A 1 7 ? -20.128 -1.459 11.398 1.00 0.00 7 GLY A C 7
ATOM 6944 O O . GLY A 1 7 ? -21.083 -2.207 11.187 1.00 0.00 7 GLY A O 7
ATOM 6948 N N . THR A 1 8 ? -19.421 -0.896 10.423 1.00 0.00 8 THR A N 7
ATOM 6949 C CA . THR A 1 8 ? -19.734 -1.131 9.019 1.00 0.00 8 THR A CA 7
ATOM 6950 C C . THR A 1 8 ? -18.837 -2.213 8.429 1.00 0.00 8 THR A C 7
ATOM 6951 O O . THR A 1 8 ? -17.683 -2.362 8.829 1.00 0.00 8 THR A O 7
ATOM 6962 N N . SER A 1 9 ? -19.376 -2.967 7.475 1.00 0.00 9 SER A N 7
ATOM 6963 C CA . SER A 1 9 ? -18.624 -4.038 6.832 1.00 0.00 9 SER A CA 7
ATOM 6964 C C . SER A 1 9 ? -17.309 -3.515 6.265 1.00 0.00 9 SER A C 7
ATOM 6965 O O . SER A 1 9 ? -17.096 -2.305 6.177 1.00 0.00 9 SER A O 7
ATOM 6973 N N . ILE A 1 10 ? -16.430 -4.434 5.881 1.00 0.00 10 ILE A N 7
ATOM 6974 C CA . ILE A 1 10 ? -15.135 -4.066 5.321 1.00 0.00 10 ILE A CA 7
ATOM 6975 C C . ILE A 1 10 ? -14.931 -4.698 3.948 1.00 0.00 10 ILE A C 7
ATOM 6976 O O . ILE A 1 10 ? -14.556 -4.021 2.990 1.00 0.00 10 ILE A O 7
ATOM 6992 N N . THR A 1 11 ? -15.181 -6.000 3.859 1.00 0.00 11 THR A N 7
ATOM 6993 C CA . THR A 1 11 ? -15.025 -6.724 2.604 1.00 0.00 11 THR A CA 7
ATOM 6994 C C . THR A 1 11 ? -16.077 -7.819 2.466 1.00 0.00 11 THR A C 7
ATOM 6995 O O . THR A 1 11 ? -16.010 -8.863 3.114 1.00 0.00 11 THR A O 7
ATOM 7006 N N . PRO A 1 12 ? -17.073 -7.577 1.601 1.00 0.00 12 PRO A N 7
ATOM 7007 C CA . PRO A 1 12 ? -18.159 -8.532 1.357 1.00 0.00 12 PRO A CA 7
ATOM 7008 C C . PRO A 1 12 ? -17.681 -9.774 0.612 1.00 0.00 12 PRO A C 7
ATOM 7009 O O . PRO A 1 12 ? -17.950 -10.901 1.028 1.00 0.00 12 PRO A O 7
ATOM 7020 N N . SER A 1 13 ? -16.972 -9.560 -0.492 1.00 0.00 13 SER A N 7
ATOM 7021 C CA . SER A 1 13 ? -16.460 -10.663 -1.297 1.00 0.00 13 SER A CA 7
ATOM 7022 C C . SER A 1 13 ? -14.943 -10.577 -1.434 1.00 0.00 13 SER A C 7
ATOM 7023 O O . SER A 1 13 ? -14.367 -9.490 -1.409 1.00 0.00 13 SER A O 7
ATOM 7031 N N . SER A 1 14 ? -14.302 -11.733 -1.578 1.00 0.00 14 SER A N 7
ATOM 7032 C CA . SER A 1 14 ? -12.851 -11.790 -1.715 1.00 0.00 14 SER A CA 7
ATOM 7033 C C . SER A 1 14 ? -12.429 -11.499 -3.152 1.00 0.00 14 SER A C 7
ATOM 7034 O O . SER A 1 14 ? -12.189 -12.415 -3.937 1.00 0.00 14 SER A O 7
ATOM 7042 N N . GLN A 1 15 ? -12.342 -10.216 -3.488 1.00 0.00 15 GLN A N 7
ATOM 7043 C CA . GLN A 1 15 ? -11.950 -9.803 -4.830 1.00 0.00 15 GLN A CA 7
ATOM 7044 C C . GLN A 1 15 ? -10.802 -8.801 -4.778 1.00 0.00 15 GLN A C 7
ATOM 7045 O O . GLN A 1 15 ? -10.886 -7.780 -4.095 1.00 0.00 15 GLN A O 7
ATOM 7059 N N . ASP A 1 16 ? -9.729 -9.100 -5.503 1.00 0.00 16 ASP A N 7
ATOM 7060 C CA . ASP A 1 16 ? -8.563 -8.225 -5.539 1.00 0.00 16 ASP A CA 7
ATOM 7061 C C . ASP A 1 16 ? -8.962 -6.804 -5.924 1.00 0.00 16 ASP A C 7
ATOM 7062 O O . ASP A 1 16 ? -9.146 -6.498 -7.103 1.00 0.00 16 ASP A O 7
ATOM 7071 N N . ILE A 1 17 ? -9.095 -5.941 -4.923 1.00 0.00 17 ILE A N 7
ATOM 7072 C CA . ILE A 1 17 ? -9.472 -4.552 -5.157 1.00 0.00 17 ILE A CA 7
ATOM 7073 C C . ILE A 1 17 ? -8.635 -3.604 -4.305 1.00 0.00 17 ILE A C 7
ATOM 7074 O O . ILE A 1 17 ? -8.046 -4.009 -3.302 1.00 0.00 17 ILE A O 7
ATOM 7090 N N . CYS A 1 18 ? -8.588 -2.339 -4.710 1.00 0.00 18 CYS A N 7
ATOM 7091 C CA . CYS A 1 18 ? -7.825 -1.331 -3.983 1.00 0.00 18 CYS A CA 7
ATOM 7092 C C . CYS A 1 18 ? -7.951 -1.535 -2.476 1.00 0.00 18 CYS A C 7
ATOM 7093 O O . CYS A 1 18 ? -8.917 -2.131 -1.999 1.00 0.00 18 CYS A O 7
ATOM 7100 N N . ARG A 1 19 ? -6.969 -1.036 -1.733 1.00 0.00 19 ARG A N 7
ATOM 7101 C CA . ARG A 1 19 ? -6.969 -1.164 -0.281 1.00 0.00 19 ARG A CA 7
ATOM 7102 C C . ARG A 1 19 ? -7.135 0.199 0.385 1.00 0.00 19 ARG A C 7
ATOM 7103 O O . ARG A 1 19 ? -7.495 0.287 1.559 1.00 0.00 19 ARG A O 7
ATOM 7124 N N . ILE A 1 20 ? -6.871 1.258 -0.373 1.00 0.00 20 ILE A N 7
ATOM 7125 C CA . ILE A 1 20 ? -6.993 2.615 0.144 1.00 0.00 20 ILE A CA 7
ATOM 7126 C C . ILE A 1 20 ? -8.424 3.127 0.015 1.00 0.00 20 ILE A C 7
ATOM 7127 O O . ILE A 1 20 ? -8.957 3.749 0.934 1.00 0.00 20 ILE A O 7
ATOM 7143 N N . CYS A 1 21 ? -9.041 2.858 -1.131 1.00 0.00 21 CYS A N 7
ATOM 7144 C CA . CYS A 1 21 ? -10.411 3.289 -1.380 1.00 0.00 21 CYS A CA 7
ATOM 7145 C C . CYS A 1 21 ? -11.359 2.094 -1.418 1.00 0.00 21 CYS A C 7
ATOM 7146 O O . CYS A 1 21 ? -12.562 2.234 -1.195 1.00 0.00 21 CYS A O 7
ATOM 7153 N N . HIS A 1 22 ? -10.808 0.917 -1.700 1.00 0.00 22 HIS A N 7
ATOM 7154 C CA . HIS A 1 22 ? -11.604 -0.303 -1.766 1.00 0.00 22 HIS A CA 7
ATOM 7155 C C . HIS A 1 22 ? -12.616 -0.232 -2.905 1.00 0.00 22 HIS A C 7
ATOM 7156 O O . HIS A 1 22 ? -13.817 -0.407 -2.694 1.00 0.00 22 HIS A O 7
ATOM 7170 N N . CYS A 1 23 ? -12.125 0.028 -4.111 1.00 0.00 23 CYS A N 7
ATOM 7171 C CA . CYS A 1 23 ? -12.987 0.124 -5.284 1.00 0.00 23 CYS A CA 7
ATOM 7172 C C . CYS A 1 23 ? -12.368 -0.601 -6.475 1.00 0.00 23 CYS A C 7
ATOM 7173 O O . CYS A 1 23 ? -11.153 -0.787 -6.537 1.00 0.00 23 CYS A O 7
ATOM 7181 N N . GLU A 1 24 ? -13.213 -1.010 -7.416 1.00 0.00 24 GLU A N 7
ATOM 7182 C CA . GLU A 1 24 ? -12.749 -1.717 -8.604 1.00 0.00 24 GLU A CA 7
ATOM 7183 C C . GLU A 1 24 ? -11.593 -0.971 -9.264 1.00 0.00 24 GLU A C 7
ATOM 7184 O O . GLU A 1 24 ? -11.533 0.257 -9.232 1.00 0.00 24 GLU A O 7
ATOM 7196 N N . GLY A 1 25 ? -10.675 -1.724 -9.863 1.00 0.00 25 GLY A N 7
ATOM 7197 C CA . GLY A 1 25 ? -9.533 -1.118 -10.522 1.00 0.00 25 GLY A CA 7
ATOM 7198 C C . GLY A 1 25 ? -9.926 -0.332 -11.757 1.00 0.00 25 GLY A C 7
ATOM 7199 O O . GLY A 1 25 ? -10.626 -0.845 -12.630 1.00 0.00 25 GLY A O 7
ATOM 7203 N N . ASP A 1 26 ? -9.476 0.915 -11.830 1.00 0.00 26 ASP A N 7
ATOM 7204 C CA . ASP A 1 26 ? -9.786 1.774 -12.967 1.00 0.00 26 ASP A CA 7
ATOM 7205 C C . ASP A 1 26 ? -8.732 1.628 -14.061 1.00 0.00 26 ASP A C 7
ATOM 7206 O O . ASP A 1 26 ? -7.625 1.152 -13.810 1.00 0.00 26 ASP A O 7
ATOM 7215 N N . ASP A 1 27 ? -9.085 2.041 -15.273 1.00 0.00 27 ASP A N 7
ATOM 7216 C CA . ASP A 1 27 ? -8.170 1.956 -16.406 1.00 0.00 27 ASP A CA 7
ATOM 7217 C C . ASP A 1 27 ? -6.903 2.763 -16.142 1.00 0.00 27 ASP A C 7
ATOM 7218 O O . ASP A 1 27 ? -5.797 2.314 -16.442 1.00 0.00 27 ASP A O 7
ATOM 7227 N N . GLU A 1 28 ? -7.072 3.955 -15.580 1.00 0.00 28 GLU A N 7
ATOM 7228 C CA . GLU A 1 28 ? -5.941 4.824 -15.278 1.00 0.00 28 GLU A CA 7
ATOM 7229 C C . GLU A 1 28 ? -5.423 4.573 -13.864 1.00 0.00 28 GLU A C 7
ATOM 7230 O O . GLU A 1 28 ? -4.241 4.767 -13.581 1.00 0.00 28 GLU A O 7
ATOM 7242 N N . SER A 1 29 ? -6.318 4.140 -12.981 1.00 0.00 29 SER A N 7
ATOM 7243 C CA . SER A 1 29 ? -5.954 3.866 -11.596 1.00 0.00 29 SER A CA 7
ATOM 7244 C C . SER A 1 29 ? -6.190 2.398 -11.253 1.00 0.00 29 SER A C 7
ATOM 7245 O O . SER A 1 29 ? -6.868 2.063 -10.281 1.00 0.00 29 SER A O 7
ATOM 7253 N N . PRO A 1 30 ? -5.618 1.501 -12.069 1.00 0.00 30 PRO A N 7
ATOM 7254 C CA . PRO A 1 30 ? -5.751 0.054 -11.873 1.00 0.00 30 PRO A CA 7
ATOM 7255 C C . PRO A 1 30 ? -4.994 -0.436 -10.644 1.00 0.00 30 PRO A C 7
ATOM 7256 O O . PRO A 1 30 ? -4.298 0.335 -9.982 1.00 0.00 30 PRO A O 7
ATOM 7267 N N . LEU A 1 31 ? -5.133 -1.723 -10.343 1.00 0.00 31 LEU A N 7
ATOM 7268 C CA . LEU A 1 31 ? -4.462 -2.316 -9.192 1.00 0.00 31 LEU A CA 7
ATOM 7269 C C . LEU A 1 31 ? -3.044 -2.750 -9.553 1.00 0.00 31 LEU A C 7
ATOM 7270 O O . LEU A 1 31 ? -2.838 -3.824 -10.119 1.00 0.00 31 LEU A O 7
ATOM 7286 N N . ILE A 1 32 ? -2.071 -1.908 -9.221 1.00 0.00 32 ILE A N 7
ATOM 7287 C CA . ILE A 1 32 ? -0.673 -2.206 -9.507 1.00 0.00 32 ILE A CA 7
ATOM 7288 C C . ILE A 1 32 ? 0.104 -2.481 -8.224 1.00 0.00 32 ILE A C 7
ATOM 7289 O O . ILE A 1 32 ? -0.203 -1.927 -7.167 1.00 0.00 32 ILE A O 7
ATOM 7305 N N . THR A 1 33 ? 1.114 -3.339 -8.323 1.00 0.00 33 THR A N 7
ATOM 7306 C CA . THR A 1 33 ? 1.936 -3.688 -7.171 1.00 0.00 33 THR A CA 7
ATOM 7307 C C . THR A 1 33 ? 2.967 -2.603 -6.883 1.00 0.00 33 THR A C 7
ATOM 7308 O O . THR A 1 33 ? 3.886 -2.362 -7.667 1.00 0.00 33 THR A O 7
ATOM 7319 N N . PRO A 1 34 ? 2.815 -1.931 -5.732 1.00 0.00 34 PRO A N 7
ATOM 7320 C CA . PRO A 1 34 ? 3.725 -0.860 -5.314 1.00 0.00 34 PRO A CA 7
ATOM 7321 C C . PRO A 1 34 ? 5.106 -1.387 -4.938 1.00 0.00 34 PRO A C 7
ATOM 7322 O O . PRO A 1 34 ? 6.102 -0.670 -5.030 1.00 0.00 34 PRO A O 7
ATOM 7333 N N . CYS A 1 35 ? 5.158 -2.645 -4.513 1.00 0.00 35 CYS A N 7
ATOM 7334 C CA . CYS A 1 35 ? 6.416 -3.269 -4.122 1.00 0.00 35 CYS A CA 7
ATOM 7335 C C . CYS A 1 35 ? 6.311 -4.790 -4.183 1.00 0.00 35 CYS A C 7
ATOM 7336 O O . CYS A 1 35 ? 5.238 -5.340 -4.434 1.00 0.00 35 CYS A O 7
ATOM 7343 N N . HIS A 1 36 ? 7.433 -5.465 -3.952 1.00 0.00 36 HIS A N 7
ATOM 7344 C CA . HIS A 1 36 ? 7.467 -6.923 -3.980 1.00 0.00 36 HIS A CA 7
ATOM 7345 C C . HIS A 1 36 ? 6.298 -7.509 -3.194 1.00 0.00 36 HIS A C 7
ATOM 7346 O O . HIS A 1 36 ? 5.621 -8.427 -3.659 1.00 0.00 36 HIS A O 7
ATOM 7360 N N . CYS A 1 37 ? 6.067 -6.974 -2.000 1.00 0.00 37 CYS A N 7
ATOM 7361 C CA . CYS A 1 37 ? 4.981 -7.444 -1.148 1.00 0.00 37 CYS A CA 7
ATOM 7362 C C . CYS A 1 37 ? 3.709 -7.665 -1.961 1.00 0.00 37 CYS A C 7
ATOM 7363 O O . CYS A 1 37 ? 3.023 -6.713 -2.335 1.00 0.00 37 CYS A O 7
ATOM 7370 N N . THR A 1 38 ? 3.398 -8.929 -2.232 1.00 0.00 38 THR A N 7
ATOM 7371 C CA . THR A 1 38 ? 2.210 -9.277 -3.001 1.00 0.00 38 THR A CA 7
ATOM 7372 C C . THR A 1 38 ? 1.285 -10.188 -2.202 1.00 0.00 38 THR A C 7
ATOM 7373 O O . THR A 1 38 ? 1.652 -10.682 -1.137 1.00 0.00 38 THR A O 7
ATOM 7384 N N . GLY A 1 39 ? 0.083 -10.409 -2.725 1.00 0.00 39 GLY A N 7
ATOM 7385 C CA . GLY A 1 39 ? -0.876 -11.262 -2.047 1.00 0.00 39 GLY A CA 7
ATOM 7386 C C . GLY A 1 39 ? -1.991 -10.473 -1.389 1.00 0.00 39 GLY A C 7
ATOM 7387 O O . GLY A 1 39 ? -3.133 -10.500 -1.847 1.00 0.00 39 GLY A O 7
ATOM 7391 N N . SER A 1 40 ? -1.660 -9.770 -0.311 1.00 0.00 40 SER A N 7
ATOM 7392 C CA . SER A 1 40 ? -2.643 -8.974 0.414 1.00 0.00 40 SER A CA 7
ATOM 7393 C C . SER A 1 40 ? -3.285 -7.937 -0.502 1.00 0.00 40 SER A C 7
ATOM 7394 O O . SER A 1 40 ? -3.039 -7.921 -1.709 1.00 0.00 40 SER A O 7
ATOM 7402 N N . LEU A 1 41 ? -4.110 -7.074 0.079 1.00 0.00 41 LEU A N 7
ATOM 7403 C CA . LEU A 1 41 ? -4.790 -6.032 -0.683 1.00 0.00 41 LEU A CA 7
ATOM 7404 C C . LEU A 1 41 ? -3.809 -4.946 -1.114 1.00 0.00 41 LEU A C 7
ATOM 7405 O O . LEU A 1 41 ? -4.198 -3.953 -1.730 1.00 0.00 41 LEU A O 7
ATOM 7421 N N . HIS A 1 42 ? -2.536 -5.142 -0.788 1.00 0.00 42 HIS A N 7
ATOM 7422 C CA . HIS A 1 42 ? -1.499 -4.180 -1.144 1.00 0.00 42 HIS A CA 7
ATOM 7423 C C . HIS A 1 42 ? -1.821 -3.499 -2.470 1.00 0.00 42 HIS A C 7
ATOM 7424 O O . HIS A 1 42 ? -1.520 -2.321 -2.665 1.00 0.00 42 HIS A O 7
ATOM 7438 N N . PHE A 1 43 ? -2.435 -4.248 -3.381 1.00 0.00 43 PHE A N 7
ATOM 7439 C CA . PHE A 1 43 ? -2.796 -3.717 -4.690 1.00 0.00 43 PHE A CA 7
ATOM 7440 C C . PHE A 1 43 ? -3.556 -2.401 -4.552 1.00 0.00 43 PHE A C 7
ATOM 7441 O O . PHE A 1 43 ? -4.779 -2.389 -4.412 1.00 0.00 43 PHE A O 7
ATOM 7458 N N . VAL A 1 44 ? -2.822 -1.294 -4.592 1.00 0.00 44 VAL A N 7
ATOM 7459 C CA . VAL A 1 44 ? -3.425 0.028 -4.473 1.00 0.00 44 VAL A CA 7
ATOM 7460 C C . VAL A 1 44 ? -3.519 0.714 -5.831 1.00 0.00 44 VAL A C 7
ATOM 7461 O O . VAL A 1 44 ? -2.895 0.283 -6.801 1.00 0.00 44 VAL A O 7
ATOM 7474 N N . HIS A 1 45 ? -4.303 1.786 -5.893 1.00 0.00 45 HIS A N 7
ATOM 7475 C CA . HIS A 1 45 ? -4.478 2.534 -7.134 1.00 0.00 45 HIS A CA 7
ATOM 7476 C C . HIS A 1 45 ? -3.325 3.509 -7.347 1.00 0.00 45 HIS A C 7
ATOM 7477 O O . HIS A 1 45 ? -2.982 4.284 -6.455 1.00 0.00 45 HIS A O 7
ATOM 7491 N N . GLN A 1 46 ? -2.731 3.465 -8.535 1.00 0.00 46 GLN A N 7
ATOM 7492 C CA . GLN A 1 46 ? -1.615 4.344 -8.865 1.00 0.00 46 GLN A CA 7
ATOM 7493 C C . GLN A 1 46 ? -1.818 5.730 -8.261 1.00 0.00 46 GLN A C 7
ATOM 7494 O O . GLN A 1 46 ? -0.873 6.350 -7.775 1.00 0.00 46 GLN A O 7
ATOM 7508 N N . ALA A 1 47 ? -3.057 6.210 -8.296 1.00 0.00 47 ALA A N 7
ATOM 7509 C CA . ALA A 1 47 ? -3.383 7.521 -7.752 1.00 0.00 47 ALA A CA 7
ATOM 7510 C C . ALA A 1 47 ? -3.491 7.473 -6.231 1.00 0.00 47 ALA A C 7
ATOM 7511 O O . ALA A 1 47 ? -2.722 8.124 -5.523 1.00 0.00 47 ALA A O 7
ATOM 7518 N N . CYS A 1 48 ? -4.449 6.698 -5.735 1.00 0.00 48 CYS A N 7
ATOM 7519 C CA . CYS A 1 48 ? -4.659 6.565 -4.298 1.00 0.00 48 CYS A CA 7
ATOM 7520 C C . CYS A 1 48 ? -3.327 6.551 -3.553 1.00 0.00 48 CYS A C 7
ATOM 7521 O O . CYS A 1 48 ? -3.131 7.296 -2.593 1.00 0.00 48 CYS A O 7
ATOM 7528 N N . LEU A 1 49 ? -2.413 5.697 -4.003 1.00 0.00 49 LEU A N 7
ATOM 7529 C CA . LEU A 1 49 ? -1.099 5.585 -3.381 1.00 0.00 49 LEU A CA 7
ATOM 7530 C C . LEU A 1 49 ? -0.597 6.949 -2.917 1.00 0.00 49 LEU A C 7
ATOM 7531 O O . LEU A 1 49 ? -0.103 7.091 -1.799 1.00 0.00 49 LEU A O 7
ATOM 7547 N N . GLN A 1 50 ? -0.730 7.948 -3.783 1.00 0.00 50 GLN A N 7
ATOM 7548 C CA . GLN A 1 50 ? -0.292 9.301 -3.461 1.00 0.00 50 GLN A CA 7
ATOM 7549 C C . GLN A 1 50 ? -0.923 9.782 -2.159 1.00 0.00 50 GLN A C 7
ATOM 7550 O O . GLN A 1 50 ? -0.221 10.157 -1.220 1.00 0.00 50 GLN A O 7
ATOM 7564 N N . GLN A 1 51 ? -2.251 9.769 -2.111 1.00 0.00 51 GLN A N 7
ATOM 7565 C CA . GLN A 1 51 ? -2.976 10.206 -0.924 1.00 0.00 51 GLN A CA 7
ATOM 7566 C C . GLN A 1 51 ? -2.392 9.573 0.335 1.00 0.00 51 GLN A C 7
ATOM 7567 O O . GLN A 1 51 ? -2.241 10.235 1.361 1.00 0.00 51 GLN A O 7
ATOM 7581 N N . TRP A 1 52 ? -2.066 8.289 0.248 1.00 0.00 52 TRP A N 7
ATOM 7582 C CA . TRP A 1 52 ? -1.498 7.566 1.380 1.00 0.00 52 TRP A CA 7
ATOM 7583 C C . TRP A 1 52 ? -0.077 8.037 1.669 1.00 0.00 52 TRP A C 7
ATOM 7584 O O . TRP A 1 52 ? 0.229 8.469 2.781 1.00 0.00 52 TRP A O 7
ATOM 7605 N N . ILE A 1 53 ? 0.786 7.950 0.663 1.00 0.00 53 ILE A N 7
ATOM 7606 C CA . ILE A 1 53 ? 2.175 8.369 0.810 1.00 0.00 53 ILE A CA 7
ATOM 7607 C C . ILE A 1 53 ? 2.285 9.607 1.694 1.00 0.00 53 ILE A C 7
ATOM 7608 O O . ILE A 1 53 ? 3.212 9.732 2.494 1.00 0.00 53 ILE A O 7
ATOM 7624 N N . LYS A 1 54 ? 1.331 10.520 1.545 1.00 0.00 54 LYS A N 7
ATOM 7625 C CA . LYS A 1 54 ? 1.318 11.748 2.331 1.00 0.00 54 LYS A CA 7
ATOM 7626 C C . LYS A 1 54 ? 0.882 11.471 3.766 1.00 0.00 54 LYS A C 7
ATOM 7627 O O . LYS A 1 54 ? 1.606 11.774 4.714 1.00 0.00 54 LYS A O 7
ATOM 7646 N N . SER A 1 55 ? -0.304 10.891 3.918 1.00 0.00 55 SER A N 7
ATOM 7647 C CA . SER A 1 55 ? -0.837 10.575 5.238 1.00 0.00 55 SER A CA 7
ATOM 7648 C C . SER A 1 55 ? 0.215 9.876 6.095 1.00 0.00 55 SER A C 7
ATOM 7649 O O . SER A 1 55 ? 0.431 10.239 7.251 1.00 0.00 55 SER A O 7
ATOM 7657 N N . SER A 1 56 ? 0.865 8.870 5.519 1.00 0.00 56 SER A N 7
ATOM 7658 C CA . SER A 1 56 ? 1.892 8.117 6.229 1.00 0.00 56 SER A CA 7
ATOM 7659 C C . SER A 1 56 ? 3.251 8.798 6.103 1.00 0.00 56 SER A C 7
ATOM 7660 O O . SER A 1 56 ? 4.081 8.725 7.009 1.00 0.00 56 SER A O 7
ATOM 7668 N N . ASP A 1 57 ? 3.471 9.460 4.973 1.00 0.00 57 ASP A N 7
ATOM 7669 C CA . ASP A 1 57 ? 4.729 10.156 4.726 1.00 0.00 57 ASP A CA 7
ATOM 7670 C C . ASP A 1 57 ? 5.862 9.163 4.491 1.00 0.00 57 ASP A C 7
ATOM 7671 O O . ASP A 1 57 ? 7.007 9.407 4.876 1.00 0.00 57 ASP A O 7
ATOM 7680 N N . THR A 1 58 ? 5.537 8.040 3.858 1.00 0.00 58 THR A N 7
ATOM 7681 C CA . THR A 1 58 ? 6.527 7.008 3.574 1.00 0.00 58 THR A CA 7
ATOM 7682 C C . THR A 1 58 ? 6.444 6.553 2.121 1.00 0.00 58 THR A C 7
ATOM 7683 O O . THR A 1 58 ? 5.776 5.568 1.807 1.00 0.00 58 THR A O 7
ATOM 7694 N N . ARG A 1 59 ? 7.129 7.275 1.240 1.00 0.00 59 ARG A N 7
ATOM 7695 C CA . ARG A 1 59 ? 7.132 6.945 -0.180 1.00 0.00 59 ARG A CA 7
ATOM 7696 C C . ARG A 1 59 ? 7.459 5.470 -0.394 1.00 0.00 59 ARG A C 7
ATOM 7697 O O . ARG A 1 59 ? 6.949 4.839 -1.321 1.00 0.00 59 ARG A O 7
ATOM 7718 N N . CYS A 1 60 ? 8.313 4.928 0.466 1.00 0.00 60 CYS A N 7
ATOM 7719 C CA . CYS A 1 60 ? 8.710 3.527 0.371 1.00 0.00 60 CYS A CA 7
ATOM 7720 C C . CYS A 1 60 ? 7.774 2.640 1.185 1.00 0.00 60 CYS A C 7
ATOM 7721 O O . CYS A 1 60 ? 6.808 3.120 1.780 1.00 0.00 60 CYS A O 7
ATOM 7729 N N . CYS A 1 61 ? 8.065 1.344 1.205 1.00 0.00 61 CYS A N 7
ATOM 7730 C CA . CYS A 1 61 ? 7.249 0.388 1.944 1.00 0.00 61 CYS A CA 7
ATOM 7731 C C . CYS A 1 61 ? 7.489 0.514 3.446 1.00 0.00 61 CYS A C 7
ATOM 7732 O O . CYS A 1 61 ? 8.419 1.192 3.880 1.00 0.00 61 CYS A O 7
ATOM 7739 N N . GLU A 1 62 ? 6.643 -0.145 4.232 1.00 0.00 62 GLU A N 7
ATOM 7740 C CA . GLU A 1 62 ? 6.764 -0.106 5.685 1.00 0.00 62 GLU A CA 7
ATOM 7741 C C . GLU A 1 62 ? 7.644 -1.246 6.188 1.00 0.00 62 GLU A C 7
ATOM 7742 O O . GLU A 1 62 ? 8.349 -1.106 7.189 1.00 0.00 62 GLU A O 7
ATOM 7754 N N . LEU A 1 63 ? 7.598 -2.374 5.489 1.00 0.00 63 LEU A N 7
ATOM 7755 C CA . LEU A 1 63 ? 8.390 -3.540 5.864 1.00 0.00 63 LEU A CA 7
ATOM 7756 C C . LEU A 1 63 ? 9.655 -3.635 5.016 1.00 0.00 63 LEU A C 7
ATOM 7757 O O . LEU A 1 63 ? 10.764 -3.437 5.512 1.00 0.00 63 LEU A O 7
ATOM 7773 N N . CYS A 1 64 ? 9.480 -3.937 3.734 1.00 0.00 64 CYS A N 7
ATOM 7774 C CA . CYS A 1 64 ? 10.606 -4.056 2.815 1.00 0.00 64 CYS A CA 7
ATOM 7775 C C . CYS A 1 64 ? 11.260 -2.699 2.578 1.00 0.00 64 CYS A C 7
ATOM 7776 O O . CYS A 1 64 ? 12.364 -2.614 2.038 1.00 0.00 64 CYS A O 7
ATOM 7783 N N . LYS A 1 65 ? 10.572 -1.637 2.985 1.00 0.00 65 LYS A N 7
ATOM 7784 C CA . LYS A 1 65 ? 11.085 -0.282 2.819 1.00 0.00 65 LYS A CA 7
ATOM 7785 C C . LYS A 1 65 ? 11.548 -0.048 1.384 1.00 0.00 65 LYS A C 7
ATOM 7786 O O . LYS A 1 65 ? 12.658 0.431 1.151 1.00 0.00 65 LYS A O 7
ATOM 7805 N N . TYR A 1 66 ? 10.691 -0.387 0.428 1.00 0.00 66 TYR A N 7
ATOM 7806 C CA . TYR A 1 66 ? 11.013 -0.214 -0.983 1.00 0.00 66 TYR A CA 7
ATOM 7807 C C . TYR A 1 66 ? 10.264 0.977 -1.572 1.00 0.00 66 TYR A C 7
ATOM 7808 O O . TYR A 1 66 ? 9.057 1.121 -1.378 1.00 0.00 66 TYR A O 7
ATOM 7826 N N . GLU A 1 67 ? 10.989 1.828 -2.291 1.00 0.00 67 GLU A N 7
ATOM 7827 C CA . GLU A 1 67 ? 10.393 3.007 -2.907 1.00 0.00 67 GLU A CA 7
ATOM 7828 C C . GLU A 1 67 ? 9.280 2.612 -3.875 1.00 0.00 67 GLU A C 7
ATOM 7829 O O . GLU A 1 67 ? 9.479 1.782 -4.761 1.00 0.00 67 GLU A O 7
ATOM 7841 N N . PHE A 1 68 ? 8.109 3.213 -3.697 1.00 0.00 68 PHE A N 7
ATOM 7842 C CA . PHE A 1 68 ? 6.963 2.924 -4.552 1.00 0.00 68 PHE A CA 7
ATOM 7843 C C . PHE A 1 68 ? 7.111 3.606 -5.908 1.00 0.00 68 PHE A C 7
ATOM 7844 O O . PHE A 1 68 ? 7.778 4.635 -6.028 1.00 0.00 68 PHE A O 7
ATOM 7861 N N . ILE A 1 69 ? 6.486 3.026 -6.927 1.00 0.00 69 ILE A N 7
ATOM 7862 C CA . ILE A 1 69 ? 6.548 3.578 -8.275 1.00 0.00 69 ILE A CA 7
ATOM 7863 C C . ILE A 1 69 ? 5.753 4.876 -8.374 1.00 0.00 69 ILE A C 7
ATOM 7864 O O . ILE A 1 69 ? 4.632 4.968 -7.876 1.00 0.00 69 ILE A O 7
ATOM 7880 N N . MET A 1 70 ? 6.342 5.875 -9.022 1.00 0.00 70 MET A N 7
ATOM 7881 C CA . MET A 1 70 ? 5.688 7.168 -9.190 1.00 0.00 70 MET A CA 7
ATOM 7882 C C . MET A 1 70 ? 6.359 7.977 -10.295 1.00 0.00 70 MET A C 7
ATOM 7883 O O . MET A 1 70 ? 7.539 8.312 -10.202 1.00 0.00 70 MET A O 7
ATOM 7897 N N . GLU A 1 71 ? 5.598 8.288 -11.340 1.00 0.00 71 GLU A N 7
ATOM 7898 C CA . GLU A 1 71 ? 6.120 9.057 -12.463 1.00 0.00 71 GLU A CA 7
ATOM 7899 C C . GLU A 1 71 ? 6.547 10.452 -12.015 1.00 0.00 71 GLU A C 7
ATOM 7900 O O . GLU A 1 71 ? 6.224 10.889 -10.910 1.00 0.00 71 GLU A O 7
ATOM 7912 N N . THR A 1 72 ? 7.277 11.149 -12.881 1.00 0.00 72 THR A N 7
ATOM 7913 C CA . THR A 1 72 ? 7.750 12.493 -12.576 1.00 0.00 72 THR A CA 7
ATOM 7914 C C . THR A 1 72 ? 7.123 13.522 -13.510 1.00 0.00 72 THR A C 7
ATOM 7915 O O . THR A 1 72 ? 7.044 13.310 -14.720 1.00 0.00 72 THR A O 7
ATOM 7926 N N . LYS A 1 73 ? 6.679 14.637 -12.941 1.00 0.00 73 LYS A N 7
ATOM 7927 C CA . LYS A 1 73 ? 6.061 15.702 -13.722 1.00 0.00 73 LYS A CA 7
ATOM 7928 C C . LYS A 1 73 ? 6.276 17.058 -13.059 1.00 0.00 73 LYS A C 7
ATOM 7929 O O . LYS A 1 73 ? 6.432 17.148 -11.841 1.00 0.00 73 LYS A O 7
ATOM 7948 N N . LEU A 1 74 ? 6.282 18.112 -13.868 1.00 0.00 74 LEU A N 7
ATOM 7949 C CA . LEU A 1 74 ? 6.477 19.466 -13.360 1.00 0.00 74 LEU A CA 7
ATOM 7950 C C . LEU A 1 74 ? 5.225 19.964 -12.646 1.00 0.00 74 LEU A C 7
ATOM 7951 O O . LEU A 1 74 ? 4.275 20.420 -13.282 1.00 0.00 74 LEU A O 7
ATOM 7967 N N . SER A 1 75 ? 5.232 19.876 -11.319 1.00 0.00 75 SER A N 7
ATOM 7968 C CA . SER A 1 75 ? 4.096 20.317 -10.518 1.00 0.00 75 SER A CA 7
ATOM 7969 C C . SER A 1 75 ? 4.389 21.657 -9.851 1.00 0.00 75 SER A C 7
ATOM 7970 O O . SER A 1 75 ? 3.651 22.625 -10.026 1.00 0.00 75 SER A O 7
ATOM 7978 N N . GLY A 1 76 ? 5.474 21.705 -9.084 1.00 0.00 76 GLY A N 7
ATOM 7979 C CA . GLY A 1 76 ? 5.847 22.930 -8.401 1.00 0.00 76 GLY A CA 7
ATOM 7980 C C . GLY A 1 76 ? 5.480 22.909 -6.931 1.00 0.00 76 GLY A C 7
ATOM 7981 O O . GLY A 1 76 ? 4.368 23.268 -6.541 1.00 0.00 76 GLY A O 7
ATOM 7985 N N . PRO A 1 77 ? 6.428 22.478 -6.086 1.00 0.00 77 PRO A N 7
ATOM 7986 C CA . PRO A 1 77 ? 6.222 22.401 -4.637 1.00 0.00 77 PRO A CA 7
ATOM 7987 C C . PRO A 1 77 ? 6.132 23.778 -3.989 1.00 0.00 77 PRO A C 7
ATOM 7988 O O . PRO A 1 77 ? 5.338 23.994 -3.074 1.00 0.00 77 PRO A O 7
ATOM 7999 N N . SER A 1 78 ? 6.952 24.708 -4.470 1.00 0.00 78 SER A N 7
ATOM 8000 C CA . SER A 1 78 ? 6.967 26.064 -3.936 1.00 0.00 78 SER A CA 7
ATOM 8001 C C . SER A 1 78 ? 5.566 26.498 -3.516 1.00 0.00 78 SER A C 7
ATOM 8002 O O . SER A 1 78 ? 5.364 26.993 -2.407 1.00 0.00 78 SER A O 7
ATOM 8010 N N . SER A 1 79 ? 4.602 26.309 -4.411 1.00 0.00 79 SER A N 7
ATOM 8011 C CA . SER A 1 79 ? 3.220 26.685 -4.136 1.00 0.00 79 SER A CA 7
ATOM 8012 C C . SER A 1 79 ? 2.364 25.450 -3.868 1.00 0.00 79 SER A C 7
ATOM 8013 O O . SER A 1 79 ? 2.542 24.409 -4.501 1.00 0.00 79 SER A O 7
ATOM 8021 N N . GLY A 1 80 ? 1.435 25.574 -2.925 1.00 0.00 80 GLY A N 7
ATOM 8022 C CA . GLY A 1 80 ? 0.566 24.462 -2.590 1.00 0.00 80 GLY A CA 7
ATOM 8023 C C . GLY A 1 80 ? -0.443 24.164 -3.682 1.00 0.00 80 GLY A C 7
ATOM 8024 O O . GLY A 1 80 ? -1.217 25.050 -4.040 1.00 0.00 80 GLY A O 7
ATOM 8030 N N . GLY A 1 1 ? -27.450 -14.125 9.617 1.00 0.00 1 GLY A N 8
ATOM 8031 C CA . GLY A 1 1 ? -26.228 -13.343 9.583 1.00 0.00 1 GLY A CA 8
ATOM 8032 C C . GLY A 1 1 ? -26.258 -12.265 8.517 1.00 0.00 1 GLY A C 8
ATOM 8033 O O . GLY A 1 1 ? -25.774 -12.470 7.404 1.00 0.00 1 GLY A O 8
ATOM 8037 N N . SER A 1 2 ? -26.830 -11.115 8.857 1.00 0.00 2 SER A N 8
ATOM 8038 C CA . SER A 1 2 ? -26.927 -10.003 7.919 1.00 0.00 2 SER A CA 8
ATOM 8039 C C . SER A 1 2 ? -26.977 -8.670 8.659 1.00 0.00 2 SER A C 8
ATOM 8040 O O . SER A 1 2 ? -27.671 -8.532 9.667 1.00 0.00 2 SER A O 8
ATOM 8048 N N . SER A 1 3 ? -26.236 -7.690 8.152 1.00 0.00 3 SER A N 8
ATOM 8049 C CA . SER A 1 3 ? -26.192 -6.368 8.766 1.00 0.00 3 SER A CA 8
ATOM 8050 C C . SER A 1 3 ? -27.379 -5.521 8.318 1.00 0.00 3 SER A C 8
ATOM 8051 O O . SER A 1 3 ? -28.147 -5.025 9.140 1.00 0.00 3 SER A O 8
ATOM 8059 N N . GLY A 1 4 ? -27.521 -5.359 7.006 1.00 0.00 4 GLY A N 8
ATOM 8060 C CA . GLY A 1 4 ? -28.615 -4.572 6.469 1.00 0.00 4 GLY A CA 8
ATOM 8061 C C . GLY A 1 4 ? -28.584 -4.491 4.956 1.00 0.00 4 GLY A C 8
ATOM 8062 O O . GLY A 1 4 ? -28.269 -5.471 4.282 1.00 0.00 4 GLY A O 8
ATOM 8066 N N . SER A 1 5 ? -28.914 -3.320 4.420 1.00 0.00 5 SER A N 8
ATOM 8067 C CA . SER A 1 5 ? -28.928 -3.117 2.977 1.00 0.00 5 SER A CA 8
ATOM 8068 C C . SER A 1 5 ? -27.754 -3.832 2.316 1.00 0.00 5 SER A C 8
ATOM 8069 O O . SER A 1 5 ? -27.940 -4.676 1.439 1.00 0.00 5 SER A O 8
ATOM 8077 N N . SER A 1 6 ? -26.543 -3.488 2.743 1.00 0.00 6 SER A N 8
ATOM 8078 C CA . SER A 1 6 ? -25.337 -4.093 2.191 1.00 0.00 6 SER A CA 8
ATOM 8079 C C . SER A 1 6 ? -24.462 -4.669 3.300 1.00 0.00 6 SER A C 8
ATOM 8080 O O . SER A 1 6 ? -23.786 -3.933 4.018 1.00 0.00 6 SER A O 8
ATOM 8088 N N . GLY A 1 7 ? -24.479 -5.992 3.433 1.00 0.00 7 GLY A N 8
ATOM 8089 C CA . GLY A 1 7 ? -23.684 -6.646 4.456 1.00 0.00 7 GLY A CA 8
ATOM 8090 C C . GLY A 1 7 ? -22.661 -7.600 3.873 1.00 0.00 7 GLY A C 8
ATOM 8091 O O . GLY A 1 7 ? -22.237 -7.445 2.727 1.00 0.00 7 GLY A O 8
ATOM 8095 N N . THR A 1 8 ? -22.260 -8.590 4.664 1.00 0.00 8 THR A N 8
ATOM 8096 C CA . THR A 1 8 ? -21.277 -9.572 4.221 1.00 0.00 8 THR A CA 8
ATOM 8097 C C . THR A 1 8 ? -21.875 -10.974 4.192 1.00 0.00 8 THR A C 8
ATOM 8098 O O . THR A 1 8 ? -22.478 -11.422 5.167 1.00 0.00 8 THR A O 8
ATOM 8109 N N . SER A 1 9 ? -21.704 -11.661 3.067 1.00 0.00 9 SER A N 8
ATOM 8110 C CA . SER A 1 9 ? -22.230 -13.012 2.910 1.00 0.00 9 SER A CA 8
ATOM 8111 C C . SER A 1 9 ? -21.117 -14.048 3.045 1.00 0.00 9 SER A C 8
ATOM 8112 O O . SER A 1 9 ? -20.030 -13.881 2.493 1.00 0.00 9 SER A O 8
ATOM 8120 N N . ILE A 1 10 ? -21.399 -15.116 3.783 1.00 0.00 10 ILE A N 8
ATOM 8121 C CA . ILE A 1 10 ? -20.423 -16.179 3.990 1.00 0.00 10 ILE A CA 8
ATOM 8122 C C . ILE A 1 10 ? -20.104 -16.895 2.682 1.00 0.00 10 ILE A C 8
ATOM 8123 O O . ILE A 1 10 ? -20.692 -17.931 2.369 1.00 0.00 10 ILE A O 8
ATOM 8139 N N . THR A 1 11 ? -19.168 -16.338 1.921 1.00 0.00 11 THR A N 8
ATOM 8140 C CA . THR A 1 11 ? -18.770 -16.923 0.647 1.00 0.00 11 THR A CA 8
ATOM 8141 C C . THR A 1 11 ? -17.357 -16.496 0.264 1.00 0.00 11 THR A C 8
ATOM 8142 O O . THR A 1 11 ? -17.008 -15.316 0.299 1.00 0.00 11 THR A O 8
ATOM 8153 N N . PRO A 1 12 ? -16.524 -17.478 -0.112 1.00 0.00 12 PRO A N 8
ATOM 8154 C CA . PRO A 1 12 ? -15.135 -17.227 -0.511 1.00 0.00 12 PRO A CA 8
ATOM 8155 C C . PRO A 1 12 ? -15.039 -16.500 -1.848 1.00 0.00 12 PRO A C 8
ATOM 8156 O O . PRO A 1 12 ? -14.982 -17.128 -2.905 1.00 0.00 12 PRO A O 8
ATOM 8167 N N . SER A 1 13 ? -15.019 -15.172 -1.793 1.00 0.00 13 SER A N 8
ATOM 8168 C CA . SER A 1 13 ? -14.932 -14.358 -3.000 1.00 0.00 13 SER A CA 8
ATOM 8169 C C . SER A 1 13 ? -13.494 -13.918 -3.256 1.00 0.00 13 SER A C 8
ATOM 8170 O O . SER A 1 13 ? -12.887 -13.232 -2.433 1.00 0.00 13 SER A O 8
ATOM 8178 N N . SER A 1 14 ? -12.955 -14.318 -4.403 1.00 0.00 14 SER A N 8
ATOM 8179 C CA . SER A 1 14 ? -11.587 -13.968 -4.768 1.00 0.00 14 SER A CA 8
ATOM 8180 C C . SER A 1 14 ? -11.570 -12.864 -5.820 1.00 0.00 14 SER A C 8
ATOM 8181 O O . SER A 1 14 ? -11.492 -13.136 -7.018 1.00 0.00 14 SER A O 8
ATOM 8189 N N . GLN A 1 15 ? -11.643 -11.618 -5.363 1.00 0.00 15 GLN A N 8
ATOM 8190 C CA . GLN A 1 15 ? -11.637 -10.473 -6.265 1.00 0.00 15 GLN A CA 8
ATOM 8191 C C . GLN A 1 15 ? -10.487 -9.527 -5.937 1.00 0.00 15 GLN A C 8
ATOM 8192 O O . GLN A 1 15 ? -10.294 -9.147 -4.782 1.00 0.00 15 GLN A O 8
ATOM 8206 N N . ASP A 1 16 ? -9.726 -9.152 -6.959 1.00 0.00 16 ASP A N 8
ATOM 8207 C CA . ASP A 1 16 ? -8.594 -8.250 -6.779 1.00 0.00 16 ASP A CA 8
ATOM 8208 C C . ASP A 1 16 ? -9.023 -6.797 -6.959 1.00 0.00 16 ASP A C 8
ATOM 8209 O O . ASP A 1 16 ? -9.293 -6.353 -8.075 1.00 0.00 16 ASP A O 8
ATOM 8218 N N . ILE A 1 17 ? -9.085 -6.063 -5.853 1.00 0.00 17 ILE A N 8
ATOM 8219 C CA . ILE A 1 17 ? -9.482 -4.660 -5.889 1.00 0.00 17 ILE A CA 8
ATOM 8220 C C . ILE A 1 17 ? -8.662 -3.832 -4.905 1.00 0.00 17 ILE A C 8
ATOM 8221 O O . ILE A 1 17 ? -8.061 -4.369 -3.974 1.00 0.00 17 ILE A O 8
ATOM 8237 N N . CYS A 1 18 ? -8.644 -2.520 -5.116 1.00 0.00 18 CYS A N 8
ATOM 8238 C CA . CYS A 1 18 ? -7.900 -1.616 -4.248 1.00 0.00 18 CYS A CA 8
ATOM 8239 C C . CYS A 1 18 ? -8.056 -2.016 -2.784 1.00 0.00 18 CYS A C 8
ATOM 8240 O O . CYS A 1 18 ? -8.971 -2.759 -2.427 1.00 0.00 18 CYS A O 8
ATOM 8247 N N . ARG A 1 19 ? -7.158 -1.518 -1.941 1.00 0.00 19 ARG A N 8
ATOM 8248 C CA . ARG A 1 19 ? -7.195 -1.823 -0.516 1.00 0.00 19 ARG A CA 8
ATOM 8249 C C . ARG A 1 19 ? -7.407 -0.556 0.307 1.00 0.00 19 ARG A C 8
ATOM 8250 O O . ARG A 1 19 ? -7.930 -0.607 1.421 1.00 0.00 19 ARG A O 8
ATOM 8271 N N . ILE A 1 20 ? -6.998 0.579 -0.249 1.00 0.00 20 ILE A N 8
ATOM 8272 C CA . ILE A 1 20 ? -7.144 1.859 0.433 1.00 0.00 20 ILE A CA 8
ATOM 8273 C C . ILE A 1 20 ? -8.564 2.397 0.296 1.00 0.00 20 ILE A C 8
ATOM 8274 O O . ILE A 1 20 ? -9.112 2.982 1.231 1.00 0.00 20 ILE A O 8
ATOM 8290 N N . CYS A 1 21 ? -9.158 2.193 -0.876 1.00 0.00 21 CYS A N 8
ATOM 8291 C CA . CYS A 1 21 ? -10.516 2.655 -1.136 1.00 0.00 21 CYS A CA 8
ATOM 8292 C C . CYS A 1 21 ? -11.458 1.475 -1.362 1.00 0.00 21 CYS A C 8
ATOM 8293 O O . CYS A 1 21 ? -12.667 1.585 -1.160 1.00 0.00 21 CYS A O 8
ATOM 8300 N N . HIS A 1 22 ? -10.894 0.347 -1.783 1.00 0.00 22 HIS A N 8
ATOM 8301 C CA . HIS A 1 22 ? -11.683 -0.853 -2.036 1.00 0.00 22 HIS A CA 8
ATOM 8302 C C . HIS A 1 22 ? -12.665 -0.627 -3.182 1.00 0.00 22 HIS A C 8
ATOM 8303 O O . HIS A 1 22 ? -13.870 -0.830 -3.029 1.00 0.00 22 HIS A O 8
ATOM 8317 N N . CYS A 1 23 ? -12.142 -0.205 -4.328 1.00 0.00 23 CYS A N 8
ATOM 8318 C CA . CYS A 1 23 ? -12.972 0.050 -5.499 1.00 0.00 23 CYS A CA 8
ATOM 8319 C C . CYS A 1 23 ? -12.366 -0.587 -6.745 1.00 0.00 23 CYS A C 8
ATOM 8320 O O . CYS A 1 23 ? -11.164 -0.844 -6.799 1.00 0.00 23 CYS A O 8
ATOM 8328 N N . GLU A 1 24 ? -13.206 -0.839 -7.743 1.00 0.00 24 GLU A N 8
ATOM 8329 C CA . GLU A 1 24 ? -12.752 -1.449 -8.988 1.00 0.00 24 GLU A CA 8
ATOM 8330 C C . GLU A 1 24 ? -11.578 -0.673 -9.577 1.00 0.00 24 GLU A C 8
ATOM 8331 O O . GLU A 1 24 ? -11.489 0.545 -9.431 1.00 0.00 24 GLU A O 8
ATOM 8343 N N . GLY A 1 25 ? -10.677 -1.389 -10.243 1.00 0.00 25 GLY A N 8
ATOM 8344 C CA . GLY A 1 25 ? -9.520 -0.752 -10.844 1.00 0.00 25 GLY A CA 8
ATOM 8345 C C . GLY A 1 25 ? -9.890 0.136 -12.015 1.00 0.00 25 GLY A C 8
ATOM 8346 O O . GLY A 1 25 ? -10.592 -0.293 -12.931 1.00 0.00 25 GLY A O 8
ATOM 8350 N N . ASP A 1 26 ? -9.418 1.377 -11.986 1.00 0.00 26 ASP A N 8
ATOM 8351 C CA . ASP A 1 26 ? -9.704 2.329 -13.054 1.00 0.00 26 ASP A CA 8
ATOM 8352 C C . ASP A 1 26 ? -8.646 2.250 -14.150 1.00 0.00 26 ASP A C 8
ATOM 8353 O O . ASP A 1 26 ? -7.560 1.709 -13.940 1.00 0.00 26 ASP A O 8
ATOM 8362 N N . ASP A 1 27 ? -8.971 2.791 -15.319 1.00 0.00 27 ASP A N 8
ATOM 8363 C CA . ASP A 1 27 ? -8.049 2.781 -16.449 1.00 0.00 27 ASP A CA 8
ATOM 8364 C C . ASP A 1 27 ? -6.756 3.512 -16.101 1.00 0.00 27 ASP A C 8
ATOM 8365 O O . ASP A 1 27 ? -5.662 3.034 -16.401 1.00 0.00 27 ASP A O 8
ATOM 8374 N N . GLU A 1 28 ? -6.890 4.673 -15.468 1.00 0.00 28 GLU A N 8
ATOM 8375 C CA . GLU A 1 28 ? -5.732 5.471 -15.082 1.00 0.00 28 GLU A CA 8
ATOM 8376 C C . GLU A 1 28 ? -5.244 5.083 -13.689 1.00 0.00 28 GLU A C 8
ATOM 8377 O O . GLU A 1 28 ? -4.067 5.239 -13.366 1.00 0.00 28 GLU A O 8
ATOM 8389 N N . SER A 1 29 ? -6.159 4.577 -12.868 1.00 0.00 29 SER A N 8
ATOM 8390 C CA . SER A 1 29 ? -5.824 4.170 -11.508 1.00 0.00 29 SER A CA 8
ATOM 8391 C C . SER A 1 29 ? -6.112 2.687 -11.298 1.00 0.00 29 SER A C 8
ATOM 8392 O O . SER A 1 29 ? -6.821 2.291 -10.372 1.00 0.00 29 SER A O 8
ATOM 8400 N N . PRO A 1 30 ? -5.550 1.845 -12.178 1.00 0.00 30 PRO A N 8
ATOM 8401 C CA . PRO A 1 30 ? -5.731 0.392 -12.110 1.00 0.00 30 PRO A CA 8
ATOM 8402 C C . PRO A 1 30 ? -5.016 -0.226 -10.913 1.00 0.00 30 PRO A C 8
ATOM 8403 O O . PRO A 1 30 ? -4.338 0.469 -10.156 1.00 0.00 30 PRO A O 8
ATOM 8414 N N . LEU A 1 31 ? -5.173 -1.535 -10.748 1.00 0.00 31 LEU A N 8
ATOM 8415 C CA . LEU A 1 31 ? -4.542 -2.248 -9.643 1.00 0.00 31 LEU A CA 8
ATOM 8416 C C . LEU A 1 31 ? -3.120 -2.664 -10.004 1.00 0.00 31 LEU A C 8
ATOM 8417 O O . LEU A 1 31 ? -2.914 -3.612 -10.762 1.00 0.00 31 LEU A O 8
ATOM 8433 N N . ILE A 1 32 ? -2.142 -1.949 -9.456 1.00 0.00 32 ILE A N 8
ATOM 8434 C CA . ILE A 1 32 ? -0.740 -2.247 -9.719 1.00 0.00 32 ILE A CA 8
ATOM 8435 C C . ILE A 1 32 ? 0.006 -2.563 -8.427 1.00 0.00 32 ILE A C 8
ATOM 8436 O O . ILE A 1 32 ? -0.368 -2.096 -7.350 1.00 0.00 32 ILE A O 8
ATOM 8452 N N . THR A 1 33 ? 1.066 -3.358 -8.541 1.00 0.00 33 THR A N 8
ATOM 8453 C CA . THR A 1 33 ? 1.865 -3.736 -7.383 1.00 0.00 33 THR A CA 8
ATOM 8454 C C . THR A 1 33 ? 2.839 -2.627 -7.000 1.00 0.00 33 THR A C 8
ATOM 8455 O O . THR A 1 33 ? 3.774 -2.309 -7.735 1.00 0.00 33 THR A O 8
ATOM 8466 N N . PRO A 1 34 ? 2.616 -2.022 -5.824 1.00 0.00 34 PRO A N 8
ATOM 8467 C CA . PRO A 1 34 ? 3.464 -0.939 -5.317 1.00 0.00 34 PRO A CA 8
ATOM 8468 C C . PRO A 1 34 ? 4.850 -1.429 -4.914 1.00 0.00 34 PRO A C 8
ATOM 8469 O O . PRO A 1 34 ? 5.840 -0.710 -5.056 1.00 0.00 34 PRO A O 8
ATOM 8480 N N . CYS A 1 35 ? 4.916 -2.658 -4.412 1.00 0.00 35 CYS A N 8
ATOM 8481 C CA . CYS A 1 35 ? 6.181 -3.245 -3.988 1.00 0.00 35 CYS A CA 8
ATOM 8482 C C . CYS A 1 35 ? 6.114 -4.769 -4.026 1.00 0.00 35 CYS A C 8
ATOM 8483 O O . CYS A 1 35 ? 5.115 -5.346 -4.457 1.00 0.00 35 CYS A O 8
ATOM 8490 N N . HIS A 1 36 ? 7.183 -5.414 -3.571 1.00 0.00 36 HIS A N 8
ATOM 8491 C CA . HIS A 1 36 ? 7.246 -6.872 -3.552 1.00 0.00 36 HIS A CA 8
ATOM 8492 C C . HIS A 1 36 ? 6.121 -7.452 -2.701 1.00 0.00 36 HIS A C 8
ATOM 8493 O O . HIS A 1 36 ? 5.427 -8.379 -3.119 1.00 0.00 36 HIS A O 8
ATOM 8507 N N . CYS A 1 37 ? 5.947 -6.902 -1.504 1.00 0.00 37 CYS A N 8
ATOM 8508 C CA . CYS A 1 37 ? 4.908 -7.365 -0.592 1.00 0.00 37 CYS A CA 8
ATOM 8509 C C . CYS A 1 37 ? 3.683 -7.849 -1.364 1.00 0.00 37 CYS A C 8
ATOM 8510 O O . CYS A 1 37 ? 2.910 -7.048 -1.891 1.00 0.00 37 CYS A O 8
ATOM 8517 N N . THR A 1 38 ? 3.512 -9.166 -1.426 1.00 0.00 38 THR A N 8
ATOM 8518 C CA . THR A 1 38 ? 2.384 -9.757 -2.134 1.00 0.00 38 THR A CA 8
ATOM 8519 C C . THR A 1 38 ? 1.093 -9.599 -1.339 1.00 0.00 38 THR A C 8
ATOM 8520 O O . THR A 1 38 ? 0.016 -9.433 -1.911 1.00 0.00 38 THR A O 8
ATOM 8531 N N . GLY A 1 39 ? 1.208 -9.651 -0.015 1.00 0.00 39 GLY A N 8
ATOM 8532 C CA . GLY A 1 39 ? 0.042 -9.511 0.837 1.00 0.00 39 GLY A CA 8
ATOM 8533 C C . GLY A 1 39 ? -1.206 -10.104 0.214 1.00 0.00 39 GLY A C 8
ATOM 8534 O O . GLY A 1 39 ? -1.158 -11.175 -0.390 1.00 0.00 39 GLY A O 8
ATOM 8538 N N . SER A 1 40 ? -2.329 -9.407 0.363 1.00 0.00 40 SER A N 8
ATOM 8539 C CA . SER A 1 40 ? -3.597 -9.874 -0.186 1.00 0.00 40 SER A CA 8
ATOM 8540 C C . SER A 1 40 ? -4.171 -8.858 -1.168 1.00 0.00 40 SER A C 8
ATOM 8541 O O . SER A 1 40 ? -4.187 -9.087 -2.378 1.00 0.00 40 SER A O 8
ATOM 8549 N N . LEU A 1 41 ? -4.642 -7.734 -0.638 1.00 0.00 41 LEU A N 8
ATOM 8550 C CA . LEU A 1 41 ? -5.218 -6.681 -1.467 1.00 0.00 41 LEU A CA 8
ATOM 8551 C C . LEU A 1 41 ? -4.181 -5.608 -1.782 1.00 0.00 41 LEU A C 8
ATOM 8552 O O . LEU A 1 41 ? -4.520 -4.519 -2.248 1.00 0.00 41 LEU A O 8
ATOM 8568 N N . HIS A 1 42 ? -2.914 -5.923 -1.528 1.00 0.00 42 HIS A N 8
ATOM 8569 C CA . HIS A 1 42 ? -1.827 -4.986 -1.788 1.00 0.00 42 HIS A CA 8
ATOM 8570 C C . HIS A 1 42 ? -2.100 -4.172 -3.049 1.00 0.00 42 HIS A C 8
ATOM 8571 O O . HIS A 1 42 ? -1.767 -2.989 -3.121 1.00 0.00 42 HIS A O 8
ATOM 8585 N N . PHE A 1 43 ? -2.708 -4.814 -4.042 1.00 0.00 43 PHE A N 8
ATOM 8586 C CA . PHE A 1 43 ? -3.024 -4.150 -5.301 1.00 0.00 43 PHE A CA 8
ATOM 8587 C C . PHE A 1 43 ? -3.795 -2.856 -5.055 1.00 0.00 43 PHE A C 8
ATOM 8588 O O . PHE A 1 43 ? -5.022 -2.860 -4.961 1.00 0.00 43 PHE A O 8
ATOM 8605 N N . VAL A 1 44 ? -3.065 -1.750 -4.950 1.00 0.00 44 VAL A N 8
ATOM 8606 C CA . VAL A 1 44 ? -3.678 -0.449 -4.716 1.00 0.00 44 VAL A CA 8
ATOM 8607 C C . VAL A 1 44 ? -3.775 0.354 -6.008 1.00 0.00 44 VAL A C 8
ATOM 8608 O O . VAL A 1 44 ? -3.242 -0.048 -7.043 1.00 0.00 44 VAL A O 8
ATOM 8621 N N . HIS A 1 45 ? -4.458 1.493 -5.941 1.00 0.00 45 HIS A N 8
ATOM 8622 C CA . HIS A 1 45 ? -4.624 2.354 -7.107 1.00 0.00 45 HIS A CA 8
ATOM 8623 C C . HIS A 1 45 ? -3.448 3.317 -7.242 1.00 0.00 45 HIS A C 8
ATOM 8624 O O . HIS A 1 45 ? -3.036 3.947 -6.269 1.00 0.00 45 HIS A O 8
ATOM 8638 N N . GLN A 1 46 ? -2.915 3.425 -8.455 1.00 0.00 46 GLN A N 8
ATOM 8639 C CA . GLN A 1 46 ? -1.786 4.310 -8.716 1.00 0.00 46 GLN A CA 8
ATOM 8640 C C . GLN A 1 46 ? -1.977 5.655 -8.021 1.00 0.00 46 GLN A C 8
ATOM 8641 O O . GLN A 1 46 ? -1.028 6.229 -7.487 1.00 0.00 46 GLN A O 8
ATOM 8655 N N . ALA A 1 47 ? -3.209 6.152 -8.033 1.00 0.00 47 ALA A N 8
ATOM 8656 C CA . ALA A 1 47 ? -3.524 7.428 -7.403 1.00 0.00 47 ALA A CA 8
ATOM 8657 C C . ALA A 1 47 ? -3.569 7.294 -5.885 1.00 0.00 47 ALA A C 8
ATOM 8658 O O . ALA A 1 47 ? -2.775 7.910 -5.173 1.00 0.00 47 ALA A O 8
ATOM 8665 N N . CYS A 1 48 ? -4.504 6.487 -5.394 1.00 0.00 48 CYS A N 8
ATOM 8666 C CA . CYS A 1 48 ? -4.654 6.273 -3.960 1.00 0.00 48 CYS A CA 8
ATOM 8667 C C . CYS A 1 48 ? -3.292 6.207 -3.274 1.00 0.00 48 CYS A C 8
ATOM 8668 O O . CYS A 1 48 ? -3.072 6.843 -2.243 1.00 0.00 48 CYS A O 8
ATOM 8675 N N . LEU A 1 49 ? -2.381 5.433 -3.854 1.00 0.00 49 LEU A N 8
ATOM 8676 C CA . LEU A 1 49 ? -1.040 5.283 -3.300 1.00 0.00 49 LEU A CA 8
ATOM 8677 C C . LEU A 1 49 ? -0.474 6.633 -2.871 1.00 0.00 49 LEU A C 8
ATOM 8678 O O . LEU A 1 49 ? 0.102 6.759 -1.791 1.00 0.00 49 LEU A O 8
ATOM 8694 N N . GLN A 1 50 ? -0.645 7.638 -3.724 1.00 0.00 50 GLN A N 8
ATOM 8695 C CA . GLN A 1 50 ? -0.152 8.979 -3.431 1.00 0.00 50 GLN A CA 8
ATOM 8696 C C . GLN A 1 50 ? -0.674 9.469 -2.085 1.00 0.00 50 GLN A C 8
ATOM 8697 O O . GLN A 1 50 ? 0.101 9.867 -1.216 1.00 0.00 50 GLN A O 8
ATOM 8711 N N . GLN A 1 51 ? -1.993 9.438 -1.920 1.00 0.00 51 GLN A N 8
ATOM 8712 C CA . GLN A 1 51 ? -2.618 9.880 -0.679 1.00 0.00 51 GLN A CA 8
ATOM 8713 C C . GLN A 1 51 ? -1.962 9.217 0.528 1.00 0.00 51 GLN A C 8
ATOM 8714 O O . GLN A 1 51 ? -1.714 9.864 1.545 1.00 0.00 51 GLN A O 8
ATOM 8728 N N . TRP A 1 52 ? -1.683 7.925 0.407 1.00 0.00 52 TRP A N 8
ATOM 8729 C CA . TRP A 1 52 ? -1.056 7.174 1.488 1.00 0.00 52 TRP A CA 8
ATOM 8730 C C . TRP A 1 52 ? 0.376 7.644 1.718 1.00 0.00 52 TRP A C 8
ATOM 8731 O O . TRP A 1 52 ? 0.818 7.783 2.859 1.00 0.00 52 TRP A O 8
ATOM 8752 N N . ILE A 1 53 ? 1.097 7.887 0.629 1.00 0.00 53 ILE A N 8
ATOM 8753 C CA . ILE A 1 53 ? 2.479 8.343 0.713 1.00 0.00 53 ILE A CA 8
ATOM 8754 C C . ILE A 1 53 ? 2.608 9.535 1.656 1.00 0.00 53 ILE A C 8
ATOM 8755 O O . ILE A 1 53 ? 3.473 9.558 2.531 1.00 0.00 53 ILE A O 8
ATOM 8771 N N . LYS A 1 54 ? 1.739 10.523 1.473 1.00 0.00 54 LYS A N 8
ATOM 8772 C CA . LYS A 1 54 ? 1.752 11.718 2.308 1.00 0.00 54 LYS A CA 8
ATOM 8773 C C . LYS A 1 54 ? 1.327 11.389 3.735 1.00 0.00 54 LYS A C 8
ATOM 8774 O O . LYS A 1 54 ? 1.834 11.971 4.694 1.00 0.00 54 LYS A O 8
ATOM 8793 N N . SER A 1 55 ? 0.394 10.452 3.869 1.00 0.00 55 SER A N 8
ATOM 8794 C CA . SER A 1 55 ? -0.101 10.047 5.179 1.00 0.00 55 SER A CA 8
ATOM 8795 C C . SER A 1 55 ? 1.049 9.613 6.084 1.00 0.00 55 SER A C 8
ATOM 8796 O O . SER A 1 55 ? 1.279 10.201 7.140 1.00 0.00 55 SER A O 8
ATOM 8804 N N . SER A 1 56 ? 1.767 8.577 5.661 1.00 0.00 56 SER A N 8
ATOM 8805 C CA . SER A 1 56 ? 2.891 8.060 6.433 1.00 0.00 56 SER A CA 8
ATOM 8806 C C . SER A 1 56 ? 4.161 8.854 6.143 1.00 0.00 56 SER A C 8
ATOM 8807 O O . SER A 1 56 ? 5.272 8.367 6.352 1.00 0.00 56 SER A O 8
ATOM 8815 N N . ASP A 1 57 ? 3.987 10.080 5.660 1.00 0.00 57 ASP A N 8
ATOM 8816 C CA . ASP A 1 57 ? 5.118 10.943 5.342 1.00 0.00 57 ASP A CA 8
ATOM 8817 C C . ASP A 1 57 ? 6.299 10.125 4.830 1.00 0.00 57 ASP A C 8
ATOM 8818 O O . ASP A 1 57 ? 7.439 10.327 5.251 1.00 0.00 57 ASP A O 8
ATOM 8827 N N . THR A 1 58 ? 6.020 9.199 3.918 1.00 0.00 58 THR A N 8
ATOM 8828 C CA . THR A 1 58 ? 7.058 8.348 3.350 1.00 0.00 58 THR A CA 8
ATOM 8829 C C . THR A 1 58 ? 6.661 7.845 1.966 1.00 0.00 58 THR A C 8
ATOM 8830 O O . THR A 1 58 ? 5.488 7.572 1.708 1.00 0.00 58 THR A O 8
ATOM 8841 N N . ARG A 1 59 ? 7.644 7.725 1.081 1.00 0.00 59 ARG A N 8
ATOM 8842 C CA . ARG A 1 59 ? 7.396 7.255 -0.277 1.00 0.00 59 ARG A CA 8
ATOM 8843 C C . ARG A 1 59 ? 7.654 5.755 -0.389 1.00 0.00 59 ARG A C 8
ATOM 8844 O O . ARG A 1 59 ? 6.963 5.050 -1.125 1.00 0.00 59 ARG A O 8
ATOM 8865 N N . CYS A 1 60 ? 8.651 5.275 0.346 1.00 0.00 60 CYS A N 8
ATOM 8866 C CA . CYS A 1 60 ? 9.001 3.859 0.328 1.00 0.00 60 CYS A CA 8
ATOM 8867 C C . CYS A 1 60 ? 8.050 3.053 1.207 1.00 0.00 60 CYS A C 8
ATOM 8868 O O . CYS A 1 60 ? 7.246 3.617 1.950 1.00 0.00 60 CYS A O 8
ATOM 8876 N N . CYS A 1 61 ? 8.145 1.731 1.115 1.00 0.00 61 CYS A N 8
ATOM 8877 C CA . CYS A 1 61 ? 7.293 0.846 1.900 1.00 0.00 61 CYS A CA 8
ATOM 8878 C C . CYS A 1 61 ? 7.568 1.007 3.392 1.00 0.00 61 CYS A C 8
ATOM 8879 O O . CYS A 1 61 ? 8.539 1.651 3.787 1.00 0.00 61 CYS A O 8
ATOM 8886 N N . GLU A 1 62 ? 6.706 0.417 4.214 1.00 0.00 62 GLU A N 8
ATOM 8887 C CA . GLU A 1 62 ? 6.857 0.496 5.663 1.00 0.00 62 GLU A CA 8
ATOM 8888 C C . GLU A 1 62 ? 7.678 -0.678 6.189 1.00 0.00 62 GLU A C 8
ATOM 8889 O O . GLU A 1 62 ? 8.432 -0.540 7.153 1.00 0.00 62 GLU A O 8
ATOM 8901 N N . LEU A 1 63 ? 7.526 -1.832 5.549 1.00 0.00 63 LEU A N 8
ATOM 8902 C CA . LEU A 1 63 ? 8.253 -3.031 5.952 1.00 0.00 63 LEU A CA 8
ATOM 8903 C C . LEU A 1 63 ? 9.504 -3.221 5.101 1.00 0.00 63 LEU A C 8
ATOM 8904 O O . LEU A 1 63 ? 10.626 -3.065 5.583 1.00 0.00 63 LEU A O 8
ATOM 8920 N N . CYS A 1 64 ? 9.304 -3.558 3.831 1.00 0.00 64 CYS A N 8
ATOM 8921 C CA . CYS A 1 64 ? 10.415 -3.767 2.911 1.00 0.00 64 CYS A CA 8
ATOM 8922 C C . CYS A 1 64 ? 11.146 -2.457 2.632 1.00 0.00 64 CYS A C 8
ATOM 8923 O O . CYS A 1 64 ? 12.278 -2.455 2.148 1.00 0.00 64 CYS A O 8
ATOM 8930 N N . LYS A 1 65 ? 10.491 -1.343 2.942 1.00 0.00 65 LYS A N 8
ATOM 8931 C CA . LYS A 1 65 ? 11.076 -0.026 2.727 1.00 0.00 65 LYS A CA 8
ATOM 8932 C C . LYS A 1 65 ? 11.537 0.137 1.282 1.00 0.00 65 LYS A C 8
ATOM 8933 O O . LYS A 1 65 ? 12.670 0.542 1.024 1.00 0.00 65 LYS A O 8
ATOM 8952 N N . TYR A 1 66 ? 10.651 -0.181 0.345 1.00 0.00 66 TYR A N 8
ATOM 8953 C CA . TYR A 1 66 ? 10.967 -0.071 -1.074 1.00 0.00 66 TYR A CA 8
ATOM 8954 C C . TYR A 1 66 ? 10.090 0.979 -1.748 1.00 0.00 66 TYR A C 8
ATOM 8955 O O . TYR A 1 66 ? 8.875 1.005 -1.555 1.00 0.00 66 TYR A O 8
ATOM 8973 N N . GLU A 1 67 ? 10.716 1.844 -2.540 1.00 0.00 67 GLU A N 8
ATOM 8974 C CA . GLU A 1 67 ? 9.992 2.897 -3.243 1.00 0.00 67 GLU A CA 8
ATOM 8975 C C . GLU A 1 67 ? 8.717 2.350 -3.878 1.00 0.00 67 GLU A C 8
ATOM 8976 O O . GLU A 1 67 ? 8.612 1.156 -4.159 1.00 0.00 67 GLU A O 8
ATOM 8988 N N . PHE A 1 68 ? 7.749 3.233 -4.102 1.00 0.00 68 PHE A N 8
ATOM 8989 C CA . PHE A 1 68 ? 6.479 2.840 -4.702 1.00 0.00 68 PHE A CA 8
ATOM 8990 C C . PHE A 1 68 ? 6.377 3.346 -6.138 1.00 0.00 68 PHE A C 8
ATOM 8991 O O . PHE A 1 68 ? 7.061 4.294 -6.523 1.00 0.00 68 PHE A O 8
ATOM 9008 N N . ILE A 1 69 ? 5.517 2.707 -6.924 1.00 0.00 69 ILE A N 8
ATOM 9009 C CA . ILE A 1 69 ? 5.324 3.092 -8.316 1.00 0.00 69 ILE A CA 8
ATOM 9010 C C . ILE A 1 69 ? 4.690 4.475 -8.421 1.00 0.00 69 ILE A C 8
ATOM 9011 O O . ILE A 1 69 ? 3.536 4.670 -8.038 1.00 0.00 69 ILE A O 8
ATOM 9027 N N . MET A 1 70 ? 5.450 5.431 -8.944 1.00 0.00 70 MET A N 8
ATOM 9028 C CA . MET A 1 70 ? 4.961 6.796 -9.103 1.00 0.00 70 MET A CA 8
ATOM 9029 C C . MET A 1 70 ? 5.404 7.381 -10.440 1.00 0.00 70 MET A C 8
ATOM 9030 O O . MET A 1 70 ? 6.510 7.113 -10.908 1.00 0.00 70 MET A O 8
ATOM 9044 N N . GLU A 1 71 ? 4.534 8.180 -11.049 1.00 0.00 71 GLU A N 8
ATOM 9045 C CA . GLU A 1 71 ? 4.838 8.801 -12.333 1.00 0.00 71 GLU A CA 8
ATOM 9046 C C . GLU A 1 71 ? 4.518 10.293 -12.304 1.00 0.00 71 GLU A C 8
ATOM 9047 O O . GLU A 1 71 ? 3.452 10.721 -12.750 1.00 0.00 71 GLU A O 8
ATOM 9059 N N . THR A 1 72 ? 5.448 11.082 -11.776 1.00 0.00 72 THR A N 8
ATOM 9060 C CA . THR A 1 72 ? 5.266 12.526 -11.687 1.00 0.00 72 THR A CA 8
ATOM 9061 C C . THR A 1 72 ? 6.124 13.252 -12.716 1.00 0.00 72 THR A C 8
ATOM 9062 O O . THR A 1 72 ? 6.695 14.306 -12.432 1.00 0.00 72 THR A O 8
ATOM 9073 N N . LYS A 1 73 ? 6.211 12.685 -13.914 1.00 0.00 73 LYS A N 8
ATOM 9074 C CA . LYS A 1 73 ? 6.998 13.279 -14.988 1.00 0.00 73 LYS A CA 8
ATOM 9075 C C . LYS A 1 73 ? 8.320 13.824 -14.456 1.00 0.00 73 LYS A C 8
ATOM 9076 O O . LYS A 1 73 ? 8.760 14.906 -14.848 1.00 0.00 73 LYS A O 8
ATOM 9095 N N . LEU A 1 74 ? 8.950 13.069 -13.563 1.00 0.00 74 LEU A N 8
ATOM 9096 C CA . LEU A 1 74 ? 10.223 13.475 -12.978 1.00 0.00 74 LEU A CA 8
ATOM 9097 C C . LEU A 1 74 ? 11.138 14.084 -14.036 1.00 0.00 74 LEU A C 8
ATOM 9098 O O . LEU A 1 74 ? 11.795 13.366 -14.790 1.00 0.00 74 LEU A O 8
ATOM 9114 N N . SER A 1 75 ? 11.177 15.411 -14.085 1.00 0.00 75 SER A N 8
ATOM 9115 C CA . SER A 1 75 ? 12.011 16.117 -15.051 1.00 0.00 75 SER A CA 8
ATOM 9116 C C . SER A 1 75 ? 12.170 17.584 -14.663 1.00 0.00 75 SER A C 8
ATOM 9117 O O . SER A 1 75 ? 11.188 18.279 -14.405 1.00 0.00 75 SER A O 8
ATOM 9125 N N . GLY A 1 76 ? 13.415 18.047 -14.623 1.00 0.00 76 GLY A N 8
ATOM 9126 C CA . GLY A 1 76 ? 13.682 19.428 -14.266 1.00 0.00 76 GLY A CA 8
ATOM 9127 C C . GLY A 1 76 ? 12.867 19.886 -13.072 1.00 0.00 76 GLY A C 8
ATOM 9128 O O . GLY A 1 76 ? 11.745 20.375 -13.211 1.00 0.00 76 GLY A O 8
ATOM 9132 N N . PRO A 1 77 ? 13.433 19.727 -11.867 1.00 0.00 77 PRO A N 8
ATOM 9133 C CA . PRO A 1 77 ? 12.768 20.120 -10.622 1.00 0.00 77 PRO A CA 8
ATOM 9134 C C . PRO A 1 77 ? 12.655 21.634 -10.478 1.00 0.00 77 PRO A C 8
ATOM 9135 O O . PRO A 1 77 ? 12.184 22.137 -9.458 1.00 0.00 77 PRO A O 8
ATOM 9146 N N . SER A 1 78 ? 13.091 22.356 -11.505 1.00 0.00 78 SER A N 8
ATOM 9147 C CA . SER A 1 78 ? 13.042 23.813 -11.492 1.00 0.00 78 SER A CA 8
ATOM 9148 C C . SER A 1 78 ? 11.626 24.312 -11.766 1.00 0.00 78 SER A C 8
ATOM 9149 O O . SER A 1 78 ? 11.259 24.571 -12.912 1.00 0.00 78 SER A O 8
ATOM 9157 N N . SER A 1 79 ? 10.836 24.443 -10.705 1.00 0.00 79 SER A N 8
ATOM 9158 C CA . SER A 1 79 ? 9.459 24.907 -10.831 1.00 0.00 79 SER A CA 8
ATOM 9159 C C . SER A 1 79 ? 8.885 25.280 -9.468 1.00 0.00 79 SER A C 8
ATOM 9160 O O . SER A 1 79 ? 8.848 24.460 -8.551 1.00 0.00 79 SER A O 8
ATOM 9168 N N . GLY A 1 80 ? 8.439 26.526 -9.341 1.00 0.00 80 GLY A N 8
ATOM 9169 C CA . GLY A 1 80 ? 7.873 26.988 -8.087 1.00 0.00 80 GLY A CA 8
ATOM 9170 C C . GLY A 1 80 ? 7.686 28.492 -8.055 1.00 0.00 80 GLY A C 8
ATOM 9171 O O . GLY A 1 80 ? 8.429 29.202 -8.730 1.00 0.00 80 GLY A O 8
ATOM 9177 N N . GLY A 1 1 ? -23.872 11.402 8.095 1.00 0.00 1 GLY A N 9
ATOM 9178 C CA . GLY A 1 1 ? -23.514 9.997 8.028 1.00 0.00 1 GLY A CA 9
ATOM 9179 C C . GLY A 1 1 ? -22.015 9.783 7.978 1.00 0.00 1 GLY A C 9
ATOM 9180 O O . GLY A 1 1 ? -21.264 10.686 7.609 1.00 0.00 1 GLY A O 9
ATOM 9184 N N . SER A 1 2 ? -21.577 8.585 8.352 1.00 0.00 2 SER A N 9
ATOM 9185 C CA . SER A 1 2 ? -20.156 8.257 8.353 1.00 0.00 2 SER A CA 9
ATOM 9186 C C . SER A 1 2 ? -19.927 6.835 7.850 1.00 0.00 2 SER A C 9
ATOM 9187 O O . SER A 1 2 ? -20.843 6.013 7.838 1.00 0.00 2 SER A O 9
ATOM 9195 N N . SER A 1 3 ? -18.696 6.552 7.435 1.00 0.00 3 SER A N 9
ATOM 9196 C CA . SER A 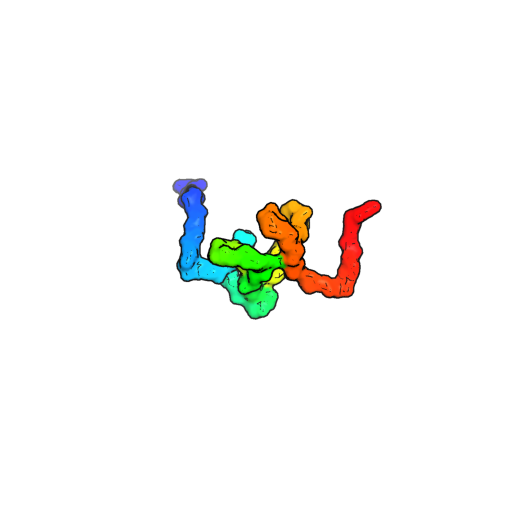1 3 ? -18.345 5.231 6.927 1.00 0.00 3 SER A CA 9
ATOM 9197 C C . SER A 1 3 ? -16.832 5.080 6.803 1.00 0.00 3 SER A C 9
ATOM 9198 O O . SER A 1 3 ? -16.157 5.934 6.230 1.00 0.00 3 SER A O 9
ATOM 9206 N N . GLY A 1 4 ? -16.306 3.986 7.346 1.00 0.00 4 GLY A N 9
ATOM 9207 C CA . GLY A 1 4 ? -14.877 3.743 7.286 1.00 0.00 4 GLY A CA 9
ATOM 9208 C C . GLY A 1 4 ? -14.462 2.526 8.090 1.00 0.00 4 GLY A C 9
ATOM 9209 O O . GLY A 1 4 ? -13.443 2.548 8.780 1.00 0.00 4 GLY A O 9
ATOM 9213 N N . SER A 1 5 ? -15.254 1.463 8.002 1.00 0.00 5 SER A N 9
ATOM 9214 C CA . SER A 1 5 ? -14.966 0.233 8.731 1.00 0.00 5 SER A CA 9
ATOM 9215 C C . SER A 1 5 ? -14.529 -0.875 7.778 1.00 0.00 5 SER A C 9
ATOM 9216 O O . SER A 1 5 ? -14.714 -0.774 6.565 1.00 0.00 5 SER A O 9
ATOM 9224 N N . SER A 1 6 ? -13.949 -1.932 8.336 1.00 0.00 6 SER A N 9
ATOM 9225 C CA . SER A 1 6 ? -13.481 -3.058 7.536 1.00 0.00 6 SER A CA 9
ATOM 9226 C C . SER A 1 6 ? -14.150 -4.355 7.981 1.00 0.00 6 SER A C 9
ATOM 9227 O O . SER A 1 6 ? -13.695 -5.012 8.917 1.00 0.00 6 SER A O 9
ATOM 9235 N N . GLY A 1 7 ? -15.234 -4.718 7.302 1.00 0.00 7 GLY A N 9
ATOM 9236 C CA . GLY A 1 7 ? -15.949 -5.934 7.641 1.00 0.00 7 GLY A CA 9
ATOM 9237 C C . GLY A 1 7 ? -15.194 -7.184 7.233 1.00 0.00 7 GLY A C 9
ATOM 9238 O O . GLY A 1 7 ? -15.049 -7.471 6.045 1.00 0.00 7 GLY A O 9
ATOM 9242 N N . THR A 1 8 ? -14.710 -7.930 8.221 1.00 0.00 8 THR A N 9
ATOM 9243 C CA . THR A 1 8 ? -13.963 -9.154 7.959 1.00 0.00 8 THR A CA 9
ATOM 9244 C C . THR A 1 8 ? -14.561 -9.922 6.786 1.00 0.00 8 THR A C 9
ATOM 9245 O O . THR A 1 8 ? -15.735 -10.293 6.808 1.00 0.00 8 THR A O 9
ATOM 9256 N N . SER A 1 9 ? -13.746 -10.160 5.764 1.00 0.00 9 SER A N 9
ATOM 9257 C CA . SER A 1 9 ? -14.196 -10.882 4.580 1.00 0.00 9 SER A CA 9
ATOM 9258 C C . SER A 1 9 ? -13.694 -12.323 4.598 1.00 0.00 9 SER A C 9
ATOM 9259 O O . SER A 1 9 ? -12.496 -12.575 4.465 1.00 0.00 9 SER A O 9
ATOM 9267 N N . ILE A 1 10 ? -14.618 -13.263 4.765 1.00 0.00 10 ILE A N 9
ATOM 9268 C CA . ILE A 1 10 ? -14.270 -14.678 4.801 1.00 0.00 10 ILE A CA 9
ATOM 9269 C C . ILE A 1 10 ? -14.872 -15.422 3.614 1.00 0.00 10 ILE A C 9
ATOM 9270 O O . ILE A 1 10 ? -15.384 -16.533 3.758 1.00 0.00 10 ILE A O 9
ATOM 9286 N N . THR A 1 11 ? -14.807 -14.803 2.439 1.00 0.00 11 THR A N 9
ATOM 9287 C CA . THR A 1 11 ? -15.345 -15.407 1.226 1.00 0.00 11 THR A CA 9
ATOM 9288 C C . THR A 1 11 ? -14.256 -16.130 0.442 1.00 0.00 11 THR A C 9
ATOM 9289 O O . THR A 1 11 ? -13.140 -15.637 0.284 1.00 0.00 11 THR A O 9
ATOM 9300 N N . PRO A 1 12 ? -14.586 -17.329 -0.062 1.00 0.00 12 PRO A N 9
ATOM 9301 C CA . PRO A 1 12 ? -13.649 -18.145 -0.839 1.00 0.00 12 PRO A CA 9
ATOM 9302 C C . PRO A 1 12 ? -13.353 -17.542 -2.208 1.00 0.00 12 PRO A C 9
ATOM 9303 O O . PRO A 1 12 ? -12.628 -18.129 -3.012 1.00 0.00 12 PRO A O 9
ATOM 9314 N N . SER A 1 13 ? -13.917 -16.367 -2.467 1.00 0.00 13 SER A N 9
ATOM 9315 C CA . SER A 1 13 ? -13.715 -15.686 -3.740 1.00 0.00 13 SER A CA 9
ATOM 9316 C C . SER A 1 13 ? -12.419 -14.880 -3.726 1.00 0.00 13 SER A C 9
ATOM 9317 O O . SER A 1 13 ? -12.057 -14.284 -2.712 1.00 0.00 13 SER A O 9
ATOM 9325 N N . SER A 1 14 ? -11.725 -14.867 -4.859 1.00 0.00 14 SER A N 9
ATOM 9326 C CA . SER A 1 14 ? -10.468 -14.139 -4.978 1.00 0.00 14 SER A CA 9
ATOM 9327 C C . SER A 1 14 ? -10.658 -12.852 -5.774 1.00 0.00 14 SER A C 9
ATOM 9328 O O . SER A 1 14 ? -10.353 -12.796 -6.965 1.00 0.00 14 SER A O 9
ATOM 9336 N N . GLN A 1 15 ? -11.165 -11.820 -5.107 1.00 0.00 15 GLN A N 9
ATOM 9337 C CA . GLN A 1 15 ? -11.397 -10.533 -5.753 1.00 0.00 15 GLN A CA 9
ATOM 9338 C C . GLN A 1 15 ? -10.329 -9.522 -5.352 1.00 0.00 15 GLN A C 9
ATOM 9339 O O . GLN A 1 15 ? -10.256 -9.107 -4.195 1.00 0.00 15 GLN A O 9
ATOM 9353 N N . ASP A 1 16 ? -9.501 -9.130 -6.314 1.00 0.00 16 ASP A N 9
ATOM 9354 C CA . ASP A 1 16 ? -8.436 -8.166 -6.062 1.00 0.00 16 ASP A CA 9
ATOM 9355 C C . ASP A 1 16 ? -8.914 -6.744 -6.335 1.00 0.00 16 ASP A C 9
ATOM 9356 O O . ASP A 1 16 ? -9.284 -6.408 -7.461 1.00 0.00 16 ASP A O 9
ATOM 9365 N N . ILE A 1 17 ? -8.905 -5.913 -5.298 1.00 0.00 17 ILE A N 9
ATOM 9366 C CA . ILE A 1 17 ? -9.338 -4.527 -5.427 1.00 0.00 17 ILE A CA 9
ATOM 9367 C C . ILE A 1 17 ? -8.546 -3.615 -4.497 1.00 0.00 17 ILE A C 9
ATOM 9368 O O . ILE A 1 17 ? -7.987 -4.065 -3.496 1.00 0.00 17 ILE A O 9
ATOM 9384 N N . CYS A 1 18 ? -8.502 -2.330 -4.832 1.00 0.00 18 CYS A N 9
ATOM 9385 C CA . CYS A 1 18 ? -7.780 -1.352 -4.027 1.00 0.00 18 CYS A CA 9
ATOM 9386 C C . CYS A 1 18 ? -7.974 -1.624 -2.538 1.00 0.00 18 CYS A C 9
ATOM 9387 O O . CYS A 1 18 ? -8.956 -2.247 -2.133 1.00 0.00 18 CYS A O 9
ATOM 9394 N N . ARG A 1 19 ? -7.032 -1.152 -1.729 1.00 0.00 19 ARG A N 9
ATOM 9395 C CA . ARG A 1 19 ? -7.098 -1.345 -0.285 1.00 0.00 19 ARG A CA 9
ATOM 9396 C C . ARG A 1 19 ? -7.285 -0.012 0.433 1.00 0.00 19 ARG A C 9
ATOM 9397 O O . ARG A 1 19 ? -7.764 0.032 1.567 1.00 0.00 19 ARG A O 9
ATOM 9418 N N . ILE A 1 20 ? -6.903 1.072 -0.233 1.00 0.00 20 ILE A N 9
ATOM 9419 C CA . ILE A 1 20 ? -7.028 2.406 0.341 1.00 0.00 20 ILE A CA 9
ATOM 9420 C C . ILE A 1 20 ? -8.437 2.956 0.149 1.00 0.00 20 ILE A C 9
ATOM 9421 O O . ILE A 1 20 ? -8.962 3.664 1.010 1.00 0.00 20 ILE A O 9
ATOM 9437 N N . CYS A 1 21 ? -9.046 2.626 -0.984 1.00 0.00 21 CYS A N 9
ATOM 9438 C CA . CYS A 1 21 ? -10.396 3.085 -1.291 1.00 0.00 21 CYS A CA 9
ATOM 9439 C C . CYS A 1 21 ? -11.359 1.907 -1.405 1.00 0.00 21 CYS A C 9
ATOM 9440 O O . CYS A 1 21 ? -12.562 2.052 -1.189 1.00 0.00 21 CYS A O 9
ATOM 9447 N N . HIS A 1 22 ? -10.820 0.740 -1.745 1.00 0.00 22 HIS A N 9
ATOM 9448 C CA . HIS A 1 22 ? -11.631 -0.464 -1.887 1.00 0.00 22 HIS A CA 9
ATOM 9449 C C . HIS A 1 22 ? -12.593 -0.336 -3.064 1.00 0.00 22 HIS A C 9
ATOM 9450 O O . HIS A 1 22 ? -13.803 -0.504 -2.911 1.00 0.00 22 HIS A O 9
ATOM 9464 N N . CYS A 1 23 ? -12.047 -0.036 -4.238 1.00 0.00 23 CYS A N 9
ATOM 9465 C CA . CYS A 1 23 ? -12.857 0.116 -5.441 1.00 0.00 23 CYS A CA 9
ATOM 9466 C C . CYS A 1 23 ? -12.258 -0.670 -6.603 1.00 0.00 23 CYS A C 9
ATOM 9467 O O . CYS A 1 23 ? -11.092 -1.061 -6.564 1.00 0.00 23 CYS A O 9
ATOM 9475 N N . GLU A 1 24 ? -13.065 -0.899 -7.634 1.00 0.00 24 GLU A N 9
ATOM 9476 C CA . GLU A 1 24 ? -12.615 -1.642 -8.805 1.00 0.00 24 GLU A CA 9
ATOM 9477 C C . GLU A 1 24 ? -11.473 -0.912 -9.506 1.00 0.00 24 GLU A C 9
ATOM 9478 O O . GLU A 1 24 ? -11.457 0.316 -9.576 1.00 0.00 24 GLU A O 9
ATOM 9490 N N . GLY A 1 25 ? -10.517 -1.679 -10.023 1.00 0.00 25 GLY A N 9
ATOM 9491 C CA . GLY A 1 25 ? -9.384 -1.089 -10.710 1.00 0.00 25 GLY A CA 9
ATOM 9492 C C . GLY A 1 25 ? -9.776 -0.439 -12.022 1.00 0.00 25 GLY A C 9
ATOM 9493 O O . GLY A 1 25 ? -10.307 -1.098 -12.916 1.00 0.00 25 GLY A O 9
ATOM 9497 N N . ASP A 1 26 ? -9.515 0.859 -12.139 1.00 0.00 26 ASP A N 9
ATOM 9498 C CA . ASP A 1 26 ? -9.845 1.599 -13.351 1.00 0.00 26 ASP A CA 9
ATOM 9499 C C . ASP A 1 26 ? -8.669 1.602 -14.323 1.00 0.00 26 ASP A C 9
ATOM 9500 O O . ASP A 1 26 ? -7.543 1.273 -13.951 1.00 0.00 26 ASP A O 9
ATOM 9509 N N . ASP A 1 27 ? -8.939 1.975 -15.569 1.00 0.00 27 ASP A N 9
ATOM 9510 C CA . ASP A 1 27 ? -7.903 2.021 -16.595 1.00 0.00 27 ASP A CA 9
ATOM 9511 C C . ASP A 1 27 ? -6.783 2.975 -16.194 1.00 0.00 27 ASP A C 9
ATOM 9512 O O . ASP A 1 27 ? -5.615 2.741 -16.503 1.00 0.00 27 ASP A O 9
ATOM 9521 N N . GLU A 1 28 ? -7.148 4.052 -15.504 1.00 0.00 28 GLU A N 9
ATOM 9522 C CA . GLU A 1 28 ? -6.173 5.042 -15.063 1.00 0.00 28 GLU A CA 9
ATOM 9523 C C . GLU A 1 28 ? -5.670 4.722 -13.658 1.00 0.00 28 GLU A C 9
ATOM 9524 O O . GLU A 1 28 ? -4.513 4.982 -13.327 1.00 0.00 28 GLU A O 9
ATOM 9536 N N . SER A 1 29 ? -6.548 4.158 -12.836 1.00 0.00 29 SER A N 9
ATOM 9537 C CA . SER A 1 29 ? -6.196 3.806 -11.465 1.00 0.00 29 SER A CA 9
ATOM 9538 C C . SER A 1 29 ? -6.297 2.299 -11.248 1.00 0.00 29 SER A C 9
ATOM 9539 O O . SER A 1 29 ? -6.963 1.822 -10.329 1.00 0.00 29 SER A O 9
ATOM 9547 N N . PRO A 1 30 ? -5.620 1.531 -12.114 1.00 0.00 30 PRO A N 9
ATOM 9548 C CA . PRO A 1 30 ? -5.616 0.067 -12.038 1.00 0.00 30 PRO A CA 9
ATOM 9549 C C . PRO A 1 30 ? -4.846 -0.449 -10.827 1.00 0.00 30 PRO A C 9
ATOM 9550 O O . PRO A 1 30 ? -3.955 0.227 -10.311 1.00 0.00 30 PRO A O 9
ATOM 9561 N N . LEU A 1 31 ? -5.194 -1.650 -10.378 1.00 0.00 31 LEU A N 9
ATOM 9562 C CA . LEU A 1 31 ? -4.535 -2.257 -9.227 1.00 0.00 31 LEU A CA 9
ATOM 9563 C C . LEU A 1 31 ? -3.131 -2.730 -9.590 1.00 0.00 31 LEU A C 9
ATOM 9564 O O . LEU A 1 31 ? -2.961 -3.778 -10.214 1.00 0.00 31 LEU A O 9
ATOM 9580 N N . ILE A 1 32 ? -2.129 -1.952 -9.195 1.00 0.00 32 ILE A N 9
ATOM 9581 C CA . ILE A 1 32 ? -0.741 -2.294 -9.476 1.00 0.00 32 ILE A CA 9
ATOM 9582 C C . ILE A 1 32 ? 0.037 -2.538 -8.187 1.00 0.00 32 ILE A C 9
ATOM 9583 O O . ILE A 1 32 ? -0.279 -1.971 -7.141 1.00 0.00 32 ILE A O 9
ATOM 9599 N N . THR A 1 33 ? 1.060 -3.384 -8.271 1.00 0.00 33 THR A N 9
ATOM 9600 C CA . THR A 1 33 ? 1.884 -3.703 -7.112 1.00 0.00 33 THR A CA 9
ATOM 9601 C C . THR A 1 33 ? 2.892 -2.594 -6.833 1.00 0.00 33 THR A C 9
ATOM 9602 O O . THR A 1 33 ? 3.828 -2.366 -7.600 1.00 0.00 33 THR A O 9
ATOM 9613 N N . PRO A 1 34 ? 2.700 -1.887 -5.709 1.00 0.00 34 PRO A N 9
ATOM 9614 C CA . PRO A 1 34 ? 3.584 -0.791 -5.302 1.00 0.00 34 PRO A CA 9
ATOM 9615 C C . PRO A 1 34 ? 4.961 -1.285 -4.872 1.00 0.00 34 PRO A C 9
ATOM 9616 O O . PRO A 1 34 ? 5.955 -0.569 -4.994 1.00 0.00 34 PRO A O 9
ATOM 9627 N N . CYS A 1 35 ? 5.013 -2.514 -4.370 1.00 0.00 35 CYS A N 9
ATOM 9628 C CA . CYS A 1 35 ? 6.268 -3.105 -3.921 1.00 0.00 35 CYS A CA 9
ATOM 9629 C C . CYS A 1 35 ? 6.191 -4.629 -3.947 1.00 0.00 35 CYS A C 9
ATOM 9630 O O . CYS A 1 35 ? 5.120 -5.205 -4.141 1.00 0.00 35 CYS A O 9
ATOM 9637 N N . HIS A 1 36 ? 7.335 -5.277 -3.749 1.00 0.00 36 HIS A N 9
ATOM 9638 C CA . HIS A 1 36 ? 7.397 -6.734 -3.748 1.00 0.00 36 HIS A CA 9
ATOM 9639 C C . HIS A 1 36 ? 6.206 -7.329 -3.003 1.00 0.00 36 HIS A C 9
ATOM 9640 O O . HIS A 1 36 ? 5.674 -8.370 -3.392 1.00 0.00 36 HIS A O 9
ATOM 9654 N N . CYS A 1 37 ? 5.792 -6.663 -1.931 1.00 0.00 37 CYS A N 9
ATOM 9655 C CA . CYS A 1 37 ? 4.665 -7.125 -1.131 1.00 0.00 37 CYS A CA 9
ATOM 9656 C C . CYS A 1 37 ? 3.449 -7.401 -2.011 1.00 0.00 37 CYS A C 9
ATOM 9657 O O . CYS A 1 37 ? 2.821 -6.478 -2.530 1.00 0.00 37 CYS A O 9
ATOM 9664 N N . THR A 1 38 ? 3.123 -8.680 -2.175 1.00 0.00 38 THR A N 9
ATOM 9665 C CA . THR A 1 38 ? 1.984 -9.079 -2.993 1.00 0.00 38 THR A CA 9
ATOM 9666 C C . THR A 1 38 ? 1.053 -10.008 -2.223 1.00 0.00 38 THR A C 9
ATOM 9667 O O . THR A 1 38 ? 1.320 -10.358 -1.074 1.00 0.00 38 THR A O 9
ATOM 9678 N N . GLY A 1 39 ? -0.043 -10.405 -2.864 1.00 0.00 39 GLY A N 9
ATOM 9679 C CA . GLY A 1 39 ? -0.997 -11.290 -2.223 1.00 0.00 39 GLY A CA 9
ATOM 9680 C C . GLY A 1 39 ? -2.166 -10.541 -1.616 1.00 0.00 39 GLY A C 9
ATOM 9681 O O . GLY A 1 39 ? -3.236 -10.453 -2.218 1.00 0.00 39 GLY A O 9
ATOM 9685 N N . SER A 1 40 ? -1.964 -10.001 -0.418 1.00 0.00 40 SER A N 9
ATOM 9686 C CA . SER A 1 40 ? -3.012 -9.261 0.274 1.00 0.00 40 SER A CA 9
ATOM 9687 C C . SER A 1 40 ? -3.573 -8.155 -0.615 1.00 0.00 40 SER A C 9
ATOM 9688 O O . SER A 1 40 ? -3.229 -8.055 -1.794 1.00 0.00 40 SER A O 9
ATOM 9696 N N . LEU A 1 41 ? -4.440 -7.327 -0.043 1.00 0.00 41 LEU A N 9
ATOM 9697 C CA . LEU A 1 41 ? -5.051 -6.228 -0.782 1.00 0.00 41 LEU A CA 9
ATOM 9698 C C . LEU A 1 41 ? -4.017 -5.159 -1.121 1.00 0.00 41 LEU A C 9
ATOM 9699 O O . LEU A 1 41 ? -4.338 -4.143 -1.738 1.00 0.00 41 LEU A O 9
ATOM 9715 N N . HIS A 1 42 ? -2.774 -5.396 -0.715 1.00 0.00 42 HIS A N 9
ATOM 9716 C CA . HIS A 1 42 ? -1.691 -4.455 -0.979 1.00 0.00 42 HIS A CA 9
ATOM 9717 C C . HIS A 1 42 ? -1.914 -3.726 -2.300 1.00 0.00 42 HIS A C 9
ATOM 9718 O O . HIS A 1 42 ? -1.572 -2.551 -2.439 1.00 0.00 42 HIS A O 9
ATOM 9732 N N . PHE A 1 43 ? -2.489 -4.431 -3.269 1.00 0.00 43 PHE A N 9
ATOM 9733 C CA . PHE A 1 43 ? -2.756 -3.851 -4.581 1.00 0.00 43 PHE A CA 9
ATOM 9734 C C . PHE A 1 43 ? -3.533 -2.545 -4.450 1.00 0.00 43 PHE A C 9
ATOM 9735 O O . PHE A 1 43 ? -4.752 -2.549 -4.279 1.0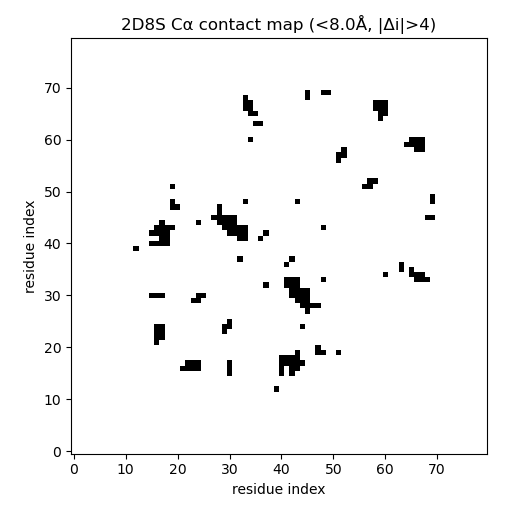0 0.00 43 PHE A O 9
ATOM 9752 N N . VAL A 1 44 ? -2.818 -1.427 -4.531 1.00 0.00 44 VAL A N 9
ATOM 9753 C CA . VAL A 1 44 ? -3.440 -0.113 -4.423 1.00 0.00 44 VAL A CA 9
ATOM 9754 C C . VAL A 1 44 ? -3.499 0.581 -5.779 1.00 0.00 44 VAL A C 9
ATOM 9755 O O . VAL A 1 44 ? -2.910 0.112 -6.754 1.00 0.00 44 VAL A O 9
ATOM 9768 N N . HIS A 1 45 ? -4.213 1.701 -5.835 1.00 0.00 45 HIS A N 9
ATOM 9769 C CA . HIS A 1 45 ? -4.349 2.460 -7.072 1.00 0.00 45 HIS A CA 9
ATOM 9770 C C . HIS A 1 45 ? -3.187 3.435 -7.241 1.00 0.00 45 HIS A C 9
ATOM 9771 O O . HIS A 1 45 ? -2.877 4.208 -6.336 1.00 0.00 45 HIS A O 9
ATOM 9785 N N . GLN A 1 46 ? -2.548 3.390 -8.406 1.00 0.00 46 GLN A N 9
ATOM 9786 C CA . GLN A 1 46 ? -1.420 4.268 -8.693 1.00 0.00 46 GLN A CA 9
ATOM 9787 C C . GLN A 1 46 ? -1.638 5.650 -8.086 1.00 0.00 46 GLN A C 9
ATOM 9788 O O . GLN A 1 46 ? -0.710 6.258 -7.553 1.00 0.00 46 GLN A O 9
ATOM 9802 N N . ALA A 1 47 ? -2.870 6.141 -8.171 1.00 0.00 47 ALA A N 9
ATOM 9803 C CA . ALA A 1 47 ? -3.210 7.450 -7.630 1.00 0.00 47 ALA A CA 9
ATOM 9804 C C . ALA A 1 47 ? -3.348 7.398 -6.112 1.00 0.00 47 ALA A C 9
ATOM 9805 O O . ALA A 1 47 ? -2.599 8.054 -5.387 1.00 0.00 47 ALA A O 9
ATOM 9812 N N . CYS A 1 48 ? -4.310 6.613 -5.637 1.00 0.00 48 CYS A N 9
ATOM 9813 C CA . CYS A 1 48 ? -4.547 6.476 -4.205 1.00 0.00 48 CYS A CA 9
ATOM 9814 C C . CYS A 1 48 ? -3.229 6.425 -3.437 1.00 0.00 48 CYS A C 9
ATOM 9815 O O . CYS A 1 48 ? -3.041 7.147 -2.457 1.00 0.00 48 CYS A O 9
ATOM 9822 N N . LEU A 1 49 ? -2.320 5.570 -3.890 1.00 0.00 49 LEU A N 9
ATOM 9823 C CA . LEU A 1 49 ? -1.018 5.425 -3.247 1.00 0.00 49 LEU A CA 9
ATOM 9824 C C . LEU A 1 49 ? -0.508 6.771 -2.742 1.00 0.00 49 LEU A C 9
ATOM 9825 O O . LEU A 1 49 ? 0.026 6.867 -1.637 1.00 0.00 49 LEU A O 9
ATOM 9841 N N . GLN A 1 50 ? -0.678 7.807 -3.557 1.00 0.00 50 GLN A N 9
ATOM 9842 C CA . GLN A 1 50 ? -0.236 9.147 -3.191 1.00 0.00 50 GLN A CA 9
ATOM 9843 C C . GLN A 1 50 ? -0.886 9.597 -1.887 1.00 0.00 50 GLN A C 9
ATOM 9844 O O . GLN A 1 50 ? -0.198 9.934 -0.924 1.00 0.00 50 GLN A O 9
ATOM 9858 N N . GLN A 1 51 ? -2.215 9.602 -1.864 1.00 0.00 51 GLN A N 9
ATOM 9859 C CA . GLN A 1 51 ? -2.957 10.012 -0.679 1.00 0.00 51 GLN A CA 9
ATOM 9860 C C . GLN A 1 51 ? -2.446 9.287 0.562 1.00 0.00 51 GLN A C 9
ATOM 9861 O O . GLN A 1 51 ? -2.562 9.791 1.679 1.00 0.00 51 GLN A O 9
ATOM 9875 N N . TRP A 1 52 ? -1.881 8.103 0.358 1.00 0.00 52 TRP A N 9
ATOM 9876 C CA . TRP A 1 52 ? -1.352 7.308 1.460 1.00 0.00 52 TRP A CA 9
ATOM 9877 C C . TRP A 1 52 ? 0.064 7.747 1.818 1.00 0.00 52 TRP A C 9
ATOM 9878 O O . TRP A 1 52 ? 0.418 7.834 2.994 1.00 0.00 52 TRP A O 9
ATOM 9899 N N . ILE A 1 53 ? 0.868 8.024 0.797 1.00 0.00 53 ILE A N 9
ATOM 9900 C CA . ILE A 1 53 ? 2.245 8.456 1.006 1.00 0.00 53 ILE A CA 9
ATOM 9901 C C . ILE A 1 53 ? 2.302 9.723 1.852 1.00 0.00 53 ILE A C 9
ATOM 9902 O O . ILE A 1 53 ? 3.224 9.912 2.646 1.00 0.00 53 ILE A O 9
ATOM 9918 N N . LYS A 1 54 ? 1.308 10.588 1.680 1.00 0.00 54 LYS A N 9
ATOM 9919 C CA . LYS A 1 54 ? 1.242 11.837 2.429 1.00 0.00 54 LYS A CA 9
ATOM 9920 C C . LYS A 1 54 ? 0.824 11.582 3.874 1.00 0.00 54 LYS A C 9
ATOM 9921 O O . LYS A 1 54 ? 1.272 12.271 4.790 1.00 0.00 54 LYS A O 9
ATOM 9940 N N . SER A 1 55 ? -0.036 10.588 4.070 1.00 0.00 55 SER A N 9
ATOM 9941 C CA . SER A 1 55 ? -0.516 10.244 5.404 1.00 0.00 55 SER A CA 9
ATOM 9942 C C . SER A 1 55 ? 0.557 9.499 6.192 1.00 0.00 55 SER A C 9
ATOM 9943 O O . SER A 1 55 ? 0.769 9.763 7.375 1.00 0.00 55 SER A O 9
ATOM 9951 N N . SER A 1 56 ? 1.231 8.567 5.526 1.00 0.00 56 SER A N 9
ATOM 9952 C CA . SER A 1 56 ? 2.280 7.780 6.164 1.00 0.00 56 SER A CA 9
ATOM 9953 C C . SER A 1 56 ? 3.596 8.551 6.193 1.00 0.00 56 SER A C 9
ATOM 9954 O O . SER A 1 56 ? 4.473 8.275 7.012 1.00 0.00 56 SER A O 9
ATOM 9962 N N . ASP A 1 57 ? 3.727 9.520 5.293 1.00 0.00 57 ASP A N 9
ATOM 9963 C CA . ASP A 1 57 ? 4.935 10.333 5.214 1.00 0.00 57 ASP A CA 9
ATOM 9964 C C . ASP A 1 57 ? 6.134 9.486 4.797 1.00 0.00 57 ASP A C 9
ATOM 9965 O O . ASP A 1 57 ? 7.227 9.624 5.346 1.00 0.00 57 ASP A O 9
ATOM 9974 N N . THR A 1 58 ? 5.921 8.609 3.821 1.00 0.00 58 THR A N 9
ATOM 9975 C CA . THR A 1 58 ? 6.982 7.738 3.331 1.00 0.00 58 THR A CA 9
ATOM 9976 C C . THR A 1 58 ? 6.688 7.257 1.915 1.00 0.00 58 THR A C 9
ATOM 9977 O O . THR A 1 58 ? 5.653 6.642 1.661 1.00 0.00 58 THR A O 9
ATOM 9988 N N . ARG A 1 59 ? 7.606 7.540 0.996 1.00 0.00 59 ARG A N 9
ATOM 9989 C CA . ARG A 1 59 ? 7.445 7.136 -0.395 1.00 0.00 59 ARG A CA 9
ATOM 9990 C C . ARG A 1 59 ? 7.674 5.636 -0.555 1.00 0.00 59 ARG A C 9
ATOM 9991 O O . ARG A 1 59 ? 7.064 4.992 -1.410 1.00 0.00 59 ARG A O 9
ATOM 10012 N N . CYS A 1 60 ? 8.556 5.085 0.271 1.00 0.00 60 CYS A N 9
ATOM 10013 C CA . CYS A 1 60 ? 8.867 3.661 0.220 1.00 0.00 60 CYS A CA 9
ATOM 10014 C C . CYS A 1 60 ? 7.941 2.870 1.138 1.00 0.00 60 CYS A C 9
ATOM 10015 O O . CYS A 1 60 ? 7.177 3.445 1.913 1.00 0.00 60 CYS A O 9
ATOM 10023 N N . CYS A 1 61 ? 8.014 1.546 1.045 1.00 0.00 61 CYS A N 9
ATOM 10024 C CA . CYS A 1 61 ? 7.182 0.674 1.865 1.00 0.00 61 CYS A CA 9
ATOM 10025 C C . CYS A 1 61 ? 7.374 0.977 3.349 1.00 0.00 61 CYS A C 9
ATOM 10026 O O . CYS A 1 61 ? 8.281 1.716 3.729 1.00 0.00 61 CYS A O 9
ATOM 10033 N N . GLU A 1 62 ? 6.514 0.399 4.181 1.00 0.00 62 GLU A N 9
ATOM 10034 C CA . GLU A 1 62 ? 6.589 0.607 5.622 1.00 0.00 62 GLU A CA 9
ATOM 10035 C C . GLU A 1 62 ? 7.394 -0.503 6.291 1.00 0.00 62 GLU A C 9
ATOM 10036 O O . GLU A 1 62 ? 7.752 -0.404 7.466 1.00 0.00 62 GLU A O 9
ATOM 10048 N N . LEU A 1 63 ? 7.676 -1.558 5.536 1.00 0.00 63 LEU A N 9
ATOM 10049 C CA . LEU A 1 63 ? 8.439 -2.688 6.055 1.00 0.00 63 LEU A CA 9
ATOM 10050 C C . LEU A 1 63 ? 9.607 -3.025 5.134 1.00 0.00 63 LEU A C 9
ATOM 10051 O O . LEU A 1 63 ? 10.771 -2.891 5.514 1.00 0.00 63 LEU A O 9
ATOM 10067 N N . CYS A 1 64 ? 9.290 -3.462 3.919 1.00 0.00 64 CYS A N 9
ATOM 10068 C CA . CYS A 1 64 ? 10.312 -3.816 2.942 1.00 0.00 64 CYS A CA 9
ATOM 10069 C C . CYS A 1 64 ? 11.091 -2.582 2.498 1.00 0.00 64 CYS A C 9
ATOM 10070 O O . CYS A 1 64 ? 12.105 -2.689 1.808 1.00 0.00 64 CYS A O 9
ATOM 10077 N N . LYS A 1 65 ? 10.610 -1.410 2.899 1.00 0.00 65 LYS A N 9
ATOM 10078 C CA . LYS A 1 65 ? 11.261 -0.154 2.544 1.00 0.00 65 LYS A CA 9
ATOM 10079 C C . LYS A 1 65 ? 11.466 -0.054 1.036 1.00 0.00 65 LYS A C 9
ATOM 10080 O O . LYS A 1 65 ? 12.471 0.483 0.571 1.00 0.00 65 LYS A O 9
ATOM 10099 N N . TYR A 1 66 ? 10.506 -0.572 0.278 1.00 0.00 66 TYR A N 9
ATOM 10100 C CA . TYR A 1 66 ? 10.582 -0.542 -1.178 1.00 0.00 66 TYR A CA 9
ATOM 10101 C C . TYR A 1 66 ? 9.997 0.756 -1.727 1.00 0.00 66 TYR A C 9
ATOM 10102 O O . TYR A 1 66 ? 8.884 1.144 -1.375 1.00 0.00 66 TYR A O 9
ATOM 10120 N N . GLU A 1 67 ? 10.757 1.420 -2.592 1.00 0.00 67 GLU A N 9
ATOM 10121 C CA . GLU A 1 67 ? 10.314 2.674 -3.190 1.00 0.00 67 GLU A CA 9
ATOM 10122 C C . GLU A 1 67 ? 9.155 2.438 -4.155 1.00 0.00 67 GLU A C 9
ATOM 10123 O O . GLU A 1 67 ? 9.328 1.833 -5.214 1.00 0.00 67 GLU A O 9
ATOM 10135 N N . PHE A 1 68 ? 7.974 2.918 -3.781 1.00 0.00 68 PHE A N 9
ATOM 10136 C CA . PHE A 1 68 ? 6.786 2.758 -4.611 1.00 0.00 68 PHE A CA 9
ATOM 10137 C C . PHE A 1 68 ? 6.988 3.400 -5.980 1.00 0.00 68 PHE A C 9
ATOM 10138 O O . PHE A 1 68 ? 7.633 4.443 -6.099 1.00 0.00 68 PHE A O 9
ATOM 10155 N N . ILE A 1 69 ? 6.434 2.770 -7.010 1.00 0.00 69 ILE A N 9
ATOM 10156 C CA . ILE A 1 69 ? 6.554 3.280 -8.371 1.00 0.00 69 ILE A CA 9
ATOM 10157 C C . ILE A 1 69 ? 5.737 4.554 -8.554 1.00 0.00 69 ILE A C 9
ATOM 10158 O O . ILE A 1 69 ? 4.510 4.535 -8.464 1.00 0.00 69 ILE A O 9
ATOM 10174 N N . MET A 1 70 ? 6.427 5.661 -8.812 1.00 0.00 70 MET A N 9
ATOM 10175 C CA . MET A 1 70 ? 5.764 6.945 -9.012 1.00 0.00 70 MET A CA 9
ATOM 10176 C C . MET A 1 70 ? 5.945 7.433 -10.445 1.00 0.00 70 MET A C 9
ATOM 10177 O O . MET A 1 70 ? 6.954 7.142 -11.086 1.00 0.00 70 MET A O 9
ATOM 10191 N N . GLU A 1 71 ? 4.961 8.177 -10.941 1.00 0.00 71 GLU A N 9
ATOM 10192 C CA . GLU A 1 71 ? 5.013 8.704 -12.300 1.00 0.00 71 GLU A CA 9
ATOM 10193 C C . GLU A 1 71 ? 5.564 10.127 -12.311 1.00 0.00 71 GLU A C 9
ATOM 10194 O O . GLU A 1 71 ? 5.036 11.005 -12.993 1.00 0.00 71 GLU A O 9
ATOM 10206 N N . THR A 1 72 ? 6.631 10.348 -11.549 1.00 0.00 72 THR A N 9
ATOM 10207 C CA . THR A 1 72 ? 7.254 11.663 -11.468 1.00 0.00 72 THR A CA 9
ATOM 10208 C C . THR A 1 72 ? 8.633 11.659 -12.118 1.00 0.00 72 THR A C 9
ATOM 10209 O O . THR A 1 72 ? 9.576 11.066 -11.593 1.00 0.00 72 THR A O 9
ATOM 10220 N N . LYS A 1 73 ? 8.744 12.325 -13.262 1.00 0.00 73 LYS A N 9
ATOM 10221 C CA . LYS A 1 73 ? 10.009 12.401 -13.984 1.00 0.00 73 LYS A CA 9
ATOM 10222 C C . LYS A 1 73 ? 9.944 13.452 -15.087 1.00 0.00 73 LYS A C 9
ATOM 10223 O O . LYS A 1 73 ? 8.862 13.805 -15.559 1.00 0.00 73 LYS A O 9
ATOM 10242 N N . LEU A 1 74 ? 11.107 13.948 -15.495 1.00 0.00 74 LEU A N 9
ATOM 10243 C CA . LEU A 1 74 ? 11.182 14.958 -16.544 1.00 0.00 74 LEU A CA 9
ATOM 10244 C C . LEU A 1 74 ? 10.185 16.084 -16.289 1.00 0.00 74 LEU A C 9
ATOM 10245 O O . LEU A 1 74 ? 9.546 16.582 -17.216 1.00 0.00 74 LEU A O 9
ATOM 10261 N N . SER A 1 75 ? 10.059 16.481 -15.027 1.00 0.00 75 SER A N 9
ATOM 10262 C CA . SER A 1 75 ? 9.139 17.548 -14.650 1.00 0.00 75 SER A CA 9
ATOM 10263 C C . SER A 1 75 ? 7.812 17.407 -15.390 1.00 0.00 75 SER A C 9
ATOM 10264 O O . SER A 1 75 ? 7.252 18.389 -15.874 1.00 0.00 75 SER A O 9
ATOM 10272 N N . GLY A 1 76 ? 7.315 16.177 -15.472 1.00 0.00 76 GLY A N 9
ATOM 10273 C CA . GLY A 1 76 ? 6.058 15.929 -16.154 1.00 0.00 76 GLY A CA 9
ATOM 10274 C C . GLY A 1 76 ? 4.857 16.159 -15.259 1.00 0.00 76 GLY A C 9
ATOM 10275 O O . GLY A 1 76 ? 4.869 15.831 -14.072 1.00 0.00 76 GLY A O 9
ATOM 10279 N N . PRO A 1 77 ? 3.791 16.739 -15.830 1.00 0.00 77 PRO A N 9
ATOM 10280 C CA . PRO A 1 77 ? 2.557 17.027 -15.093 1.00 0.00 77 PRO A CA 9
ATOM 10281 C C . PRO A 1 77 ? 1.793 15.761 -14.722 1.00 0.00 77 PRO A C 9
ATOM 10282 O O . PRO A 1 77 ? 1.318 15.033 -15.595 1.00 0.00 77 PRO A O 9
ATOM 10293 N N . SER A 1 78 ? 1.678 15.502 -13.424 1.00 0.00 78 SER A N 9
ATOM 10294 C CA . SER A 1 78 ? 0.975 14.321 -12.938 1.00 0.00 78 SER A CA 9
ATOM 10295 C C . SER A 1 78 ? -0.458 14.666 -12.542 1.00 0.00 78 SER A C 9
ATOM 10296 O O . SER A 1 78 ? -0.702 15.204 -11.462 1.00 0.00 78 SER A O 9
ATOM 10304 N N . SER A 1 79 ? -1.401 14.353 -13.425 1.00 0.00 79 SER A N 9
ATOM 10305 C CA . SER A 1 79 ? -2.809 14.633 -13.170 1.00 0.00 79 SER A CA 9
ATOM 10306 C C . SER A 1 79 ? -3.516 13.401 -12.613 1.00 0.00 79 SER A C 9
ATOM 10307 O O . SER A 1 79 ? -3.391 12.303 -13.153 1.00 0.00 79 SER A O 9
ATOM 10315 N N . GLY A 1 80 ? -4.259 13.594 -11.527 1.00 0.00 80 GLY A N 9
ATOM 10316 C CA . GLY A 1 80 ? -4.975 12.490 -10.914 1.00 0.00 80 GLY A CA 9
ATOM 10317 C C . GLY A 1 80 ? -6.472 12.575 -11.137 1.00 0.00 80 GLY A C 9
ATOM 10318 O O . GLY A 1 80 ? -7.083 13.565 -10.736 1.00 0.00 80 GLY A O 9
ATOM 10324 N N . GLY A 1 1 ? -22.338 18.183 15.174 1.00 0.00 1 GLY A N 10
ATOM 10325 C CA . GLY A 1 1 ? -23.643 18.603 14.698 1.00 0.00 1 GLY A CA 10
ATOM 10326 C C . GLY A 1 1 ? -24.401 17.481 14.018 1.00 0.00 1 GLY A C 10
ATOM 10327 O O . GLY A 1 1 ? -24.634 16.429 14.615 1.00 0.00 1 GLY A O 10
ATOM 10331 N N . SER A 1 2 ? -24.789 17.704 12.767 1.00 0.00 2 SER A N 10
ATOM 10332 C CA . SER A 1 2 ? -25.531 16.704 12.007 1.00 0.00 2 SER A CA 10
ATOM 10333 C C . SER A 1 2 ? -24.646 15.505 11.678 1.00 0.00 2 SER A C 10
ATOM 10334 O O . SER A 1 2 ? -23.611 15.644 11.027 1.00 0.00 2 SER A O 10
ATOM 10342 N N . SER A 1 3 ? -25.062 14.328 12.134 1.00 0.00 3 SER A N 10
ATOM 10343 C CA . SER A 1 3 ? -24.307 13.104 11.893 1.00 0.00 3 SER A CA 10
ATOM 10344 C C . SER A 1 3 ? -25.088 12.153 10.991 1.00 0.00 3 SER A C 10
ATOM 10345 O O . SER A 1 3 ? -25.756 11.237 11.467 1.00 0.00 3 SER A O 10
ATOM 10353 N N . GLY A 1 4 ? -24.997 12.379 9.684 1.00 0.00 4 GLY A N 10
ATOM 10354 C CA . GLY A 1 4 ? -25.699 11.535 8.734 1.00 0.00 4 GLY A CA 10
ATOM 10355 C C . GLY A 1 4 ? -24.766 10.897 7.725 1.00 0.00 4 GLY A C 10
ATOM 10356 O O . GLY A 1 4 ? -25.084 10.818 6.539 1.00 0.00 4 GLY A O 10
ATOM 10360 N N . SER A 1 5 ? -23.610 10.441 8.197 1.00 0.00 5 SER A N 10
ATOM 10361 C CA . SER A 1 5 ? -22.624 9.811 7.326 1.00 0.00 5 SER A CA 10
ATOM 10362 C C . SER A 1 5 ? -22.658 8.293 7.476 1.00 0.00 5 SER A C 10
ATOM 10363 O O . SER A 1 5 ? -21.906 7.719 8.263 1.00 0.00 5 SER A O 10
ATOM 10371 N N . SER A 1 6 ? -23.537 7.649 6.715 1.00 0.00 6 SER A N 10
ATOM 10372 C CA . SER A 1 6 ? -23.674 6.198 6.764 1.00 0.00 6 SER A CA 10
ATOM 10373 C C . SER A 1 6 ? -23.011 5.548 5.553 1.00 0.00 6 SER A C 10
ATOM 10374 O O . SER A 1 6 ? -23.603 5.465 4.478 1.00 0.00 6 SER A O 10
ATOM 10382 N N . GLY A 1 7 ? -21.777 5.088 5.737 1.00 0.00 7 GLY A N 10
ATOM 10383 C CA . GLY A 1 7 ? -21.053 4.452 4.652 1.00 0.00 7 GLY A CA 10
ATOM 10384 C C . GLY A 1 7 ? -21.850 3.340 3.998 1.00 0.00 7 GLY A C 10
ATOM 10385 O O . GLY A 1 7 ? -22.608 2.634 4.663 1.00 0.00 7 GLY A O 10
ATOM 10389 N N . THR A 1 8 ? -21.680 3.185 2.688 1.00 0.00 8 THR A N 10
ATOM 10390 C CA . THR A 1 8 ? -22.390 2.154 1.942 1.00 0.00 8 THR A CA 10
ATOM 10391 C C . THR A 1 8 ? -21.692 0.805 2.067 1.00 0.00 8 THR A C 10
ATOM 10392 O O . THR A 1 8 ? -20.463 0.729 2.063 1.00 0.00 8 THR A O 10
ATOM 10403 N N . SER A 1 9 ? -22.482 -0.258 2.177 1.00 0.00 9 SER A N 10
ATOM 10404 C CA . SER A 1 9 ? -21.939 -1.605 2.305 1.00 0.00 9 SER A CA 10
ATOM 10405 C C . SER A 1 9 ? -21.048 -1.948 1.115 1.00 0.00 9 SER A C 10
ATOM 10406 O O . SER A 1 9 ? -21.233 -1.424 0.016 1.00 0.00 9 SER A O 10
ATOM 10414 N N . ILE A 1 10 ? -20.081 -2.830 1.343 1.00 0.00 10 ILE A N 10
ATOM 10415 C CA . ILE A 1 10 ? -19.162 -3.244 0.290 1.00 0.00 10 ILE A CA 10
ATOM 10416 C C . ILE A 1 10 ? -19.547 -4.609 -0.271 1.00 0.00 10 ILE A C 10
ATOM 10417 O O . ILE A 1 10 ? -20.047 -5.471 0.451 1.00 0.00 10 ILE A O 10
ATOM 10433 N N . THR A 1 11 ? -19.309 -4.799 -1.565 1.00 0.00 11 THR A N 10
ATOM 10434 C CA . THR A 1 11 ? -19.630 -6.059 -2.224 1.00 0.00 11 THR A CA 10
ATOM 10435 C C . THR A 1 11 ? -18.980 -7.236 -1.507 1.00 0.00 11 THR A C 10
ATOM 10436 O O . THR A 1 11 ? -17.759 -7.393 -1.501 1.00 0.00 11 THR A O 10
ATOM 10447 N N . PRO A 1 12 ? -19.812 -8.085 -0.886 1.00 0.00 12 PRO A N 10
ATOM 10448 C CA . PRO A 1 12 ? -19.340 -9.264 -0.155 1.00 0.00 12 PRO A CA 10
ATOM 10449 C C . PRO A 1 12 ? -18.780 -10.337 -1.083 1.00 0.00 12 PRO A C 10
ATOM 10450 O O . PRO A 1 12 ? -19.479 -11.282 -1.447 1.00 0.00 12 PRO A O 10
ATOM 10461 N N . SER A 1 13 ? -17.516 -10.183 -1.463 1.00 0.00 13 SER A N 10
ATOM 10462 C CA . SER A 1 13 ? -16.863 -11.138 -2.352 1.00 0.00 13 SER A CA 10
ATOM 10463 C C . SER A 1 13 ? -15.348 -11.090 -2.182 1.00 0.00 13 SER A C 10
ATOM 10464 O O . SER A 1 13 ? -14.814 -10.199 -1.522 1.00 0.00 13 SER A O 10
ATOM 10472 N N . SER A 1 14 ? -14.661 -12.056 -2.783 1.00 0.00 14 SER A N 10
ATOM 10473 C CA . SER A 1 14 ? -13.207 -12.128 -2.696 1.00 0.00 14 SER A CA 10
ATOM 10474 C C . SER A 1 14 ? -12.565 -11.803 -4.042 1.00 0.00 14 SER A C 10
ATOM 10475 O O . SER A 1 14 ? -12.320 -12.694 -4.855 1.00 0.00 14 SER A O 10
ATOM 10483 N N . GLN A 1 15 ? -12.297 -10.521 -4.268 1.00 0.00 15 GLN A N 10
ATOM 10484 C CA . GLN A 1 15 ? -11.685 -10.078 -5.515 1.00 0.00 15 GLN A CA 10
ATOM 10485 C C . GLN A 1 15 ? -10.597 -9.042 -5.249 1.00 0.00 15 GLN A C 10
ATOM 10486 O O . GLN A 1 15 ? -10.736 -8.194 -4.367 1.00 0.00 15 GLN A O 10
ATOM 10500 N N . ASP A 1 16 ? -9.516 -9.117 -6.017 1.00 0.00 16 ASP A N 10
ATOM 10501 C CA . ASP A 1 16 ? -8.404 -8.185 -5.865 1.00 0.00 16 ASP A CA 10
ATOM 10502 C C . ASP A 1 16 ? -8.847 -6.757 -6.168 1.00 0.00 16 ASP A C 10
ATOM 10503 O O . ASP A 1 16 ? -9.162 -6.423 -7.311 1.00 0.00 16 ASP A O 10
ATOM 10512 N N . ILE A 1 17 ? -8.871 -5.919 -5.137 1.00 0.00 17 ILE A N 10
ATOM 10513 C CA . ILE A 1 17 ? -9.275 -4.527 -5.294 1.00 0.00 17 ILE A CA 10
ATOM 10514 C C . ILE A 1 17 ? -8.431 -3.608 -4.418 1.00 0.00 17 ILE A C 10
ATOM 10515 O O . ILE A 1 17 ? -7.723 -4.065 -3.520 1.00 0.00 17 ILE A O 10
ATOM 10531 N N . CYS A 1 18 ? -8.513 -2.308 -4.683 1.00 0.00 18 CYS A N 10
ATOM 10532 C CA . CYS A 1 18 ? -7.758 -1.322 -3.919 1.00 0.00 18 CYS A CA 10
ATOM 10533 C C . CYS A 1 18 ? -7.861 -1.599 -2.422 1.00 0.00 18 CYS A C 10
ATOM 10534 O O . CYS A 1 18 ? -8.787 -2.271 -1.967 1.00 0.00 18 CYS A O 10
ATOM 10541 N N . ARG A 1 19 ? -6.905 -1.076 -1.662 1.00 0.00 19 ARG A N 10
ATOM 10542 C CA . ARG A 1 19 ? -6.887 -1.268 -0.217 1.00 0.00 19 ARG A CA 10
ATOM 10543 C C . ARG A 1 19 ? -7.065 0.062 0.510 1.00 0.00 19 ARG A C 10
ATOM 10544 O O . ARG A 1 19 ? -7.390 0.093 1.697 1.00 0.00 19 ARG A O 10
ATOM 10565 N N . ILE A 1 20 ? -6.850 1.158 -0.210 1.00 0.00 20 ILE A N 10
ATOM 10566 C CA . ILE A 1 20 ? -6.987 2.489 0.366 1.00 0.00 20 ILE A CA 10
ATOM 10567 C C . ILE A 1 20 ? -8.402 3.027 0.176 1.00 0.00 20 ILE A C 10
ATOM 10568 O O . ILE A 1 20 ? -8.904 3.790 1.003 1.00 0.00 20 ILE A O 10
ATOM 10584 N N . CYS A 1 21 ? -9.041 2.623 -0.916 1.00 0.00 21 CYS A N 10
ATOM 10585 C CA . CYS A 1 21 ? -10.399 3.062 -1.215 1.00 0.00 21 CYS A CA 10
ATOM 10586 C C . CYS A 1 21 ? -11.351 1.871 -1.292 1.00 0.00 21 CYS A C 10
ATOM 10587 O O . CYS A 1 21 ? -12.560 2.017 -1.113 1.00 0.00 21 CYS A O 10
ATOM 10594 N N . HIS A 1 22 ? -10.796 0.693 -1.560 1.00 0.00 22 HIS A N 10
ATOM 10595 C CA . HIS A 1 22 ? -11.595 -0.523 -1.660 1.00 0.00 22 HIS A CA 10
ATOM 10596 C C . HIS A 1 22 ? -12.560 -0.443 -2.839 1.00 0.00 22 HIS A C 10
ATOM 10597 O O . HIS A 1 22 ? -13.765 -0.643 -2.682 1.00 0.00 22 HIS A O 10
ATOM 10611 N N . CYS A 1 23 ? -12.022 -0.151 -4.018 1.00 0.00 23 CYS A N 10
ATOM 10612 C CA . CYS A 1 23 ? -12.836 -0.043 -5.224 1.00 0.00 23 CYS A CA 10
ATOM 10613 C C . CYS A 1 23 ? -12.212 -0.829 -6.373 1.00 0.00 23 CYS A C 10
ATOM 10614 O O . CYS A 1 23 ? -11.076 -1.292 -6.275 1.00 0.00 23 CYS A O 10
ATOM 10622 N N . GLU A 1 24 ? -12.963 -0.975 -7.460 1.00 0.00 24 GLU A N 10
ATOM 10623 C CA . GLU A 1 24 ? -12.484 -1.707 -8.626 1.00 0.00 24 GLU A CA 10
ATOM 10624 C C . GLU A 1 24 ? -11.433 -0.899 -9.382 1.00 0.00 24 GLU A C 10
ATOM 10625 O O . GLU A 1 24 ? -11.565 0.314 -9.542 1.00 0.00 24 GLU A O 10
ATOM 10637 N N . GLY A 1 25 ? -10.389 -1.580 -9.844 1.00 0.00 25 GLY A N 10
ATOM 10638 C CA . GLY A 1 25 ? -9.331 -0.910 -10.576 1.00 0.00 25 GLY A CA 10
ATOM 10639 C C . GLY A 1 25 ? -9.766 -0.484 -11.965 1.00 0.00 25 GLY A C 10
ATOM 10640 O O . GLY A 1 25 ? -10.418 -1.246 -12.679 1.00 0.00 25 GLY A O 10
ATOM 10644 N N . ASP A 1 26 ? -9.407 0.736 -12.348 1.00 0.00 26 ASP A N 10
ATOM 10645 C CA . ASP A 1 26 ? -9.765 1.262 -13.660 1.00 0.00 26 ASP A CA 10
ATOM 10646 C C . ASP A 1 26 ? -8.529 1.413 -14.541 1.00 0.00 26 ASP A C 10
ATOM 10647 O O . ASP A 1 26 ? -7.425 1.034 -14.149 1.00 0.00 26 ASP A O 10
ATOM 10656 N N . ASP A 1 27 ? -8.722 1.968 -15.732 1.00 0.00 27 ASP A N 10
ATOM 10657 C CA . ASP A 1 27 ? -7.623 2.169 -16.669 1.00 0.00 27 ASP A CA 10
ATOM 10658 C C . ASP A 1 27 ? -6.648 3.220 -16.146 1.00 0.00 27 ASP A C 10
ATOM 10659 O O . ASP A 1 27 ? -5.462 3.195 -16.470 1.00 0.00 27 ASP A O 10
ATOM 10668 N N . GLU A 1 28 ? -7.159 4.142 -15.336 1.00 0.00 28 GLU A N 10
ATOM 10669 C CA . GLU A 1 28 ? -6.333 5.203 -14.770 1.00 0.00 28 GLU A CA 10
ATOM 10670 C C . GLU A 1 28 ? -5.861 4.835 -13.366 1.00 0.00 28 GLU A C 10
ATOM 10671 O O . GLU A 1 28 ? -4.725 5.118 -12.988 1.00 0.00 28 GLU A O 10
ATOM 10683 N N . SER A 1 29 ? -6.743 4.202 -12.599 1.00 0.00 29 SER A N 10
ATOM 10684 C CA . SER A 1 29 ? -6.419 3.798 -11.236 1.00 0.00 29 SER A CA 10
ATOM 10685 C C . SER A 1 29 ? -6.455 2.279 -11.096 1.00 0.00 29 SER A C 10
ATOM 10686 O O . SER A 1 29 ? -7.105 1.727 -10.208 1.00 0.00 29 SER A O 10
ATOM 10694 N N . PRO A 1 30 ? -5.738 1.586 -11.993 1.00 0.00 30 PRO A N 10
ATOM 10695 C CA . PRO A 1 30 ? -5.671 0.122 -11.991 1.00 0.00 30 PRO A CA 10
ATOM 10696 C C . PRO A 1 30 ? -4.887 -0.421 -10.801 1.00 0.00 30 PRO A C 10
ATOM 10697 O O . PRO A 1 30 ? -3.980 0.237 -10.290 1.00 0.00 30 PRO A O 10
ATOM 10708 N N . LEU A 1 31 ? -5.242 -1.624 -10.365 1.00 0.00 31 LEU A N 10
ATOM 10709 C CA . LEU A 1 31 ? -4.571 -2.256 -9.234 1.00 0.00 31 LEU A CA 10
ATOM 10710 C C . LEU A 1 31 ? -3.175 -2.733 -9.626 1.00 0.00 31 LEU A C 10
ATOM 10711 O O . LEU A 1 31 ? -3.018 -3.795 -10.228 1.00 0.00 31 LEU A O 10
ATOM 10727 N N . ILE A 1 32 ? -2.167 -1.941 -9.278 1.00 0.00 32 ILE A N 10
ATOM 10728 C CA . ILE A 1 32 ? -0.785 -2.284 -9.590 1.00 0.00 32 ILE A CA 10
ATOM 10729 C C . ILE A 1 32 ? -0.020 -2.686 -8.333 1.00 0.00 32 ILE A C 10
ATOM 10730 O O . ILE A 1 32 ? -0.502 -2.502 -7.215 1.00 0.00 32 ILE A O 10
ATOM 10746 N N . THR A 1 33 ? 1.175 -3.234 -8.525 1.00 0.00 33 THR A N 10
ATOM 10747 C CA . THR A 1 33 ? 2.007 -3.662 -7.407 1.00 0.00 33 THR A CA 10
ATOM 10748 C C . THR A 1 33 ? 3.017 -2.584 -7.029 1.00 0.00 33 THR A C 10
ATOM 10749 O O . THR A 1 33 ? 3.951 -2.286 -7.773 1.00 0.00 33 THR A O 10
ATOM 10760 N N . PRO A 1 34 ? 2.827 -1.984 -5.844 1.00 0.00 34 PRO A N 10
ATOM 10761 C CA . PRO A 1 34 ? 3.712 -0.930 -5.340 1.00 0.00 34 PRO A CA 10
ATOM 10762 C C . PRO A 1 34 ? 5.090 -1.463 -4.960 1.00 0.00 34 PRO A C 10
ATOM 10763 O O . PRO A 1 34 ? 6.100 -0.780 -5.134 1.00 0.00 34 PRO A O 10
ATOM 10774 N N . CYS A 1 35 ? 5.125 -2.686 -4.442 1.00 0.00 35 CYS A N 10
ATOM 10775 C CA . CYS A 1 35 ? 6.378 -3.311 -4.038 1.00 0.00 35 CYS A CA 10
ATOM 10776 C C . CYS A 1 35 ? 6.275 -4.831 -4.108 1.00 0.00 35 CYS A C 10
ATOM 10777 O O . CYS A 1 35 ? 5.198 -5.382 -4.337 1.00 0.00 35 CYS A O 10
ATOM 10784 N N . HIS A 1 36 ? 7.404 -5.505 -3.908 1.00 0.00 36 HIS A N 10
ATOM 10785 C CA . HIS A 1 36 ? 7.441 -6.963 -3.948 1.00 0.00 36 HIS A CA 10
ATOM 10786 C C . HIS A 1 36 ? 6.281 -7.558 -3.155 1.00 0.00 36 HIS A C 10
ATOM 10787 O O . HIS A 1 36 ? 5.719 -8.586 -3.534 1.00 0.00 36 HIS A O 10
ATOM 10801 N N . CYS A 1 37 ? 5.927 -6.905 -2.053 1.00 0.00 37 CYS A N 10
ATOM 10802 C CA . CYS A 1 37 ? 4.835 -7.369 -1.206 1.00 0.00 37 CYS A CA 10
ATOM 10803 C C . CYS A 1 37 ? 3.573 -7.609 -2.029 1.00 0.00 37 CYS A C 10
ATOM 10804 O O . CYS A 1 37 ? 3.024 -6.685 -2.630 1.00 0.00 37 CYS A O 10
ATOM 10811 N N . THR A 1 38 ? 3.117 -8.858 -2.052 1.00 0.00 38 THR A N 10
ATOM 10812 C CA . THR A 1 38 ? 1.921 -9.222 -2.801 1.00 0.00 38 THR A CA 10
ATOM 10813 C C . THR A 1 38 ? 1.064 -10.213 -2.021 1.00 0.00 38 THR A C 10
ATOM 10814 O O . THR A 1 38 ? 1.383 -10.566 -0.886 1.00 0.00 38 THR A O 10
ATOM 10825 N N . GLY A 1 39 ? -0.026 -10.660 -2.638 1.00 0.00 39 GLY A N 10
ATOM 10826 C CA . GLY A 1 39 ? -0.911 -11.607 -1.987 1.00 0.00 39 GLY A CA 10
ATOM 10827 C C . GLY A 1 39 ? -2.091 -10.931 -1.317 1.00 0.00 39 GLY A C 10
ATOM 10828 O O . GLY A 1 39 ? -3.242 -11.299 -1.554 1.00 0.00 39 GLY A O 10
ATOM 10832 N N . SER A 1 40 ? -1.806 -9.941 -0.478 1.00 0.00 40 SER A N 10
ATOM 10833 C CA . SER A 1 40 ? -2.853 -9.216 0.233 1.00 0.00 40 SER A CA 10
ATOM 10834 C C . SER A 1 40 ? -3.450 -8.122 -0.647 1.00 0.00 40 SER A C 10
ATOM 10835 O O . SER A 1 40 ? -3.133 -8.022 -1.834 1.00 0.00 40 SER A O 10
ATOM 10843 N N . LEU A 1 41 ? -4.315 -7.304 -0.058 1.00 0.00 41 LEU A N 10
ATOM 10844 C CA . LEU A 1 41 ? -4.957 -6.216 -0.788 1.00 0.00 41 LEU A CA 10
ATOM 10845 C C . LEU A 1 41 ? -3.946 -5.135 -1.155 1.00 0.00 41 LEU A C 10
ATOM 10846 O O . LEU A 1 41 ? -4.294 -4.129 -1.774 1.00 0.00 41 LEU A O 10
ATOM 10862 N N . HIS A 1 42 ? -2.692 -5.351 -0.772 1.00 0.00 42 HIS A N 10
ATOM 10863 C CA . HIS A 1 42 ? -1.628 -4.396 -1.063 1.00 0.00 42 HIS A CA 10
ATOM 10864 C C . HIS A 1 42 ? -1.895 -3.671 -2.379 1.00 0.00 42 HIS A C 10
ATOM 10865 O O . HIS A 1 42 ? -1.593 -2.486 -2.519 1.00 0.00 42 HIS A O 10
ATOM 10879 N N . PHE A 1 43 ? -2.461 -4.391 -3.342 1.00 0.00 43 PHE A N 10
ATOM 10880 C CA . PHE A 1 43 ? -2.767 -3.818 -4.647 1.00 0.00 43 PHE A CA 10
ATOM 10881 C C . PHE A 1 43 ? -3.539 -2.510 -4.499 1.00 0.00 43 PHE A C 10
ATOM 10882 O O . PHE A 1 43 ? -4.753 -2.512 -4.295 1.00 0.00 43 PHE A O 10
ATOM 10899 N N . VAL A 1 44 ? -2.825 -1.393 -4.604 1.00 0.00 44 VAL A N 10
ATOM 10900 C CA . VAL A 1 44 ? -3.442 -0.078 -4.482 1.00 0.00 44 VAL A CA 10
ATOM 10901 C C . VAL A 1 44 ? -3.527 0.616 -5.837 1.00 0.00 44 VAL A C 10
ATOM 10902 O O . VAL A 1 44 ? -2.950 0.153 -6.821 1.00 0.00 44 VAL A O 10
ATOM 10915 N N . HIS A 1 45 ? -4.250 1.731 -5.880 1.00 0.00 45 HIS A N 10
ATOM 10916 C CA . HIS A 1 45 ? -4.411 2.491 -7.115 1.00 0.00 45 HIS A CA 10
ATOM 10917 C C . HIS A 1 45 ? -3.252 3.465 -7.307 1.00 0.00 45 HIS A C 10
ATOM 10918 O O . HIS A 1 45 ? -2.954 4.270 -6.426 1.00 0.00 45 HIS A O 10
ATOM 10932 N N . GLN A 1 46 ? -2.604 3.384 -8.465 1.00 0.00 46 GLN A N 10
ATOM 10933 C CA . GLN A 1 46 ? -1.478 4.258 -8.771 1.00 0.00 46 GLN A CA 10
ATOM 10934 C C . GLN A 1 46 ? -1.707 5.658 -8.212 1.00 0.00 46 GLN A C 10
ATOM 10935 O O . GLN A 1 46 ? -0.772 6.316 -7.756 1.00 0.00 46 GLN A O 10
ATOM 10949 N N . ALA A 1 47 ? -2.957 6.108 -8.250 1.00 0.00 47 ALA A N 10
ATOM 10950 C CA . ALA A 1 47 ? -3.310 7.429 -7.746 1.00 0.00 47 ALA A CA 10
ATOM 10951 C C . ALA A 1 47 ? -3.435 7.421 -6.226 1.00 0.00 47 ALA A C 10
ATOM 10952 O O . ALA A 1 47 ? -2.681 8.098 -5.527 1.00 0.00 47 ALA A O 10
ATOM 10959 N N . CYS A 1 48 ? -4.393 6.651 -5.721 1.00 0.00 48 CYS A N 10
ATOM 10960 C CA . CYS A 1 48 ? -4.620 6.556 -4.284 1.00 0.00 48 CYS A CA 10
ATOM 10961 C C . CYS A 1 48 ? -3.297 6.565 -3.523 1.00 0.00 48 CYS A C 10
ATOM 10962 O O . CYS A 1 48 ? -3.079 7.400 -2.644 1.00 0.00 48 CYS A O 10
ATOM 10969 N N . LEU A 1 49 ? -2.417 5.632 -3.867 1.00 0.00 49 LEU A N 10
ATOM 10970 C CA . LEU A 1 49 ? -1.114 5.532 -3.217 1.00 0.00 49 LEU A CA 10
ATOM 10971 C C . LEU A 1 49 ? -0.572 6.914 -2.869 1.00 0.00 49 LEU A C 10
ATOM 10972 O O . LEU A 1 49 ? -0.133 7.153 -1.744 1.00 0.00 49 LEU A O 10
ATOM 10988 N N . GLN A 1 50 ? -0.608 7.820 -3.841 1.00 0.00 50 GLN A N 10
ATOM 10989 C CA . GLN A 1 50 ? -0.121 9.179 -3.636 1.00 0.00 50 GLN A CA 10
ATOM 10990 C C . GLN A 1 50 ? -0.686 9.771 -2.349 1.00 0.00 50 GLN A C 10
ATOM 10991 O O . GLN A 1 50 ? 0.063 10.160 -1.453 1.00 0.00 50 GLN A O 10
ATOM 11005 N N . GLN A 1 51 ? -2.011 9.837 -2.265 1.00 0.00 51 GLN A N 10
ATOM 11006 C CA . GLN A 1 51 ? -2.676 10.383 -1.088 1.00 0.00 51 GLN A CA 10
ATOM 11007 C C . GLN A 1 51 ? -2.134 9.746 0.187 1.00 0.00 51 GLN A C 10
ATOM 11008 O O . GLN A 1 51 ? -1.794 10.442 1.144 1.00 0.00 51 GLN A O 10
ATOM 11022 N N . TRP A 1 52 ? -2.057 8.420 0.194 1.00 0.00 52 TRP A N 10
ATOM 11023 C CA . TRP A 1 52 ? -1.557 7.689 1.352 1.00 0.00 52 TRP A CA 10
ATOM 11024 C C . TRP A 1 52 ? -0.122 8.094 1.674 1.00 0.00 52 TRP A C 10
ATOM 11025 O O . TRP A 1 52 ? 0.234 8.279 2.838 1.00 0.00 52 TRP A O 10
ATOM 11046 N N . ILE A 1 53 ? 0.696 8.230 0.636 1.00 0.00 53 ILE A N 10
ATOM 11047 C CA . ILE A 1 53 ? 2.091 8.615 0.810 1.00 0.00 53 ILE A CA 10
ATOM 11048 C C . ILE A 1 53 ? 2.210 9.915 1.598 1.00 0.00 53 ILE A C 10
ATOM 11049 O O . ILE A 1 53 ? 3.178 10.126 2.328 1.00 0.00 53 ILE A O 10
ATOM 11065 N N . LYS A 1 54 ? 1.216 10.784 1.448 1.00 0.00 54 LYS A N 10
ATOM 11066 C CA . LYS A 1 54 ? 1.205 12.063 2.148 1.00 0.00 54 LYS A CA 10
ATOM 11067 C C . LYS A 1 54 ? 1.036 11.860 3.650 1.00 0.00 54 LYS A C 10
ATOM 11068 O O . LYS A 1 54 ? 1.750 12.462 4.451 1.00 0.00 54 LYS A O 10
ATOM 11087 N N . SER A 1 55 ? 0.088 11.006 4.024 1.00 0.00 55 SER A N 10
ATOM 11088 C CA . SER A 1 55 ? -0.176 10.726 5.430 1.00 0.00 55 SER A CA 10
ATOM 11089 C C . SER A 1 55 ? 0.961 9.916 6.045 1.00 0.00 55 SER A C 10
ATOM 11090 O O . SER A 1 55 ? 1.682 10.400 6.918 1.00 0.00 55 SER A O 10
ATOM 11098 N N . SER A 1 56 ? 1.115 8.679 5.584 1.00 0.00 56 SER A N 10
ATOM 11099 C CA . SER A 1 56 ? 2.161 7.799 6.091 1.00 0.00 56 SER A CA 10
ATOM 11100 C C . SER A 1 56 ? 3.533 8.452 5.954 1.00 0.00 56 SER A C 10
ATOM 11101 O O . SER A 1 56 ? 4.513 7.993 6.543 1.00 0.00 56 SER A O 10
ATOM 11109 N N . ASP A 1 57 ? 3.596 9.525 5.174 1.00 0.00 57 ASP A N 10
ATOM 11110 C CA . ASP A 1 57 ? 4.847 10.243 4.960 1.00 0.00 57 ASP A CA 10
ATOM 11111 C C . ASP A 1 57 ? 5.985 9.274 4.658 1.00 0.00 57 ASP A C 10
ATOM 11112 O O . ASP A 1 57 ? 7.137 9.518 5.020 1.00 0.00 57 ASP A O 10
ATOM 11121 N N . THR A 1 58 ? 5.655 8.171 3.992 1.00 0.00 58 THR A N 10
ATOM 11122 C CA . THR A 1 58 ? 6.649 7.163 3.643 1.00 0.00 58 THR A CA 10
ATOM 11123 C C . THR A 1 58 ? 6.530 6.759 2.178 1.00 0.00 58 THR A C 10
ATOM 11124 O O . THR A 1 58 ? 5.751 5.872 1.830 1.00 0.00 58 THR A O 10
ATOM 11135 N N . ARG A 1 59 ? 7.309 7.415 1.323 1.00 0.00 59 ARG A N 10
ATOM 11136 C CA . ARG A 1 59 ? 7.290 7.124 -0.105 1.00 0.00 59 ARG A CA 10
ATOM 11137 C C . ARG A 1 59 ? 7.572 5.646 -0.362 1.00 0.00 59 ARG A C 10
ATOM 11138 O O . ARG A 1 59 ? 7.073 5.068 -1.329 1.00 0.00 59 ARG A O 10
ATOM 11159 N N . CYS A 1 60 ? 8.374 5.042 0.507 1.00 0.00 60 CYS A N 10
ATOM 11160 C CA . CYS A 1 60 ? 8.723 3.632 0.373 1.00 0.00 60 CYS A CA 10
ATOM 11161 C C . CYS A 1 60 ? 7.777 2.758 1.190 1.00 0.00 60 CYS A C 10
ATOM 11162 O O . CYS A 1 60 ? 6.848 3.256 1.826 1.00 0.00 60 CYS A O 10
ATOM 11170 N N . CYS A 1 61 ? 8.018 1.452 1.165 1.00 0.00 61 CYS A N 10
ATOM 11171 C CA . CYS A 1 61 ? 7.187 0.506 1.901 1.00 0.00 61 CYS A CA 10
ATOM 11172 C C . CYS A 1 61 ? 7.399 0.650 3.405 1.00 0.00 61 CYS A C 10
ATOM 11173 O O . CYS A 1 61 ? 8.331 1.321 3.848 1.00 0.00 61 CYS A O 10
ATOM 11180 N N . GLU A 1 62 ? 6.529 0.015 4.184 1.00 0.00 62 GLU A N 10
ATOM 11181 C CA . GLU A 1 62 ? 6.622 0.073 5.638 1.00 0.00 62 GLU A CA 10
ATOM 11182 C C . GLU A 1 62 ? 7.342 -1.155 6.186 1.00 0.00 62 GLU A C 10
ATOM 11183 O O . GLU A 1 62 ? 7.854 -1.140 7.306 1.00 0.00 62 GLU A O 10
ATOM 11195 N N . LEU A 1 63 ? 7.376 -2.218 5.390 1.00 0.00 63 LEU A N 10
ATOM 11196 C CA . LEU A 1 63 ? 8.033 -3.456 5.795 1.00 0.00 63 LEU A CA 10
ATOM 11197 C C . LEU A 1 63 ? 9.342 -3.652 5.037 1.00 0.00 63 LEU A C 10
ATOM 11198 O O . LEU A 1 63 ? 10.412 -3.745 5.638 1.00 0.00 63 LEU A O 10
ATOM 11214 N N . CYS A 1 64 ? 9.249 -3.711 3.712 1.00 0.00 64 CYS A N 10
ATOM 11215 C CA . CYS A 1 64 ? 10.425 -3.893 2.870 1.00 0.00 64 CYS A CA 10
ATOM 11216 C C . CYS A 1 64 ? 11.113 -2.558 2.599 1.00 0.00 64 CYS A C 10
ATOM 11217 O O . CYS A 1 64 ? 12.221 -2.515 2.065 1.00 0.00 64 CYS A O 10
ATOM 11224 N N . LYS A 1 65 ? 10.447 -1.470 2.972 1.00 0.00 65 LYS A N 10
ATOM 11225 C CA . LYS A 1 65 ? 10.993 -0.133 2.772 1.00 0.00 65 LYS A CA 10
ATOM 11226 C C . LYS A 1 65 ? 11.455 0.056 1.331 1.00 0.00 65 LYS A C 10
ATOM 11227 O O . LYS A 1 65 ? 12.570 0.515 1.081 1.00 0.00 65 LYS A O 10
ATOM 11246 N N . TYR A 1 66 ? 10.591 -0.300 0.386 1.00 0.00 66 TYR A N 10
ATOM 11247 C CA . TYR A 1 66 ? 10.912 -0.170 -1.030 1.00 0.00 66 TYR A CA 10
ATOM 11248 C C . TYR A 1 66 ? 10.166 1.007 -1.652 1.00 0.00 66 TYR A C 10
ATOM 11249 O O . TYR A 1 66 ? 8.943 1.105 -1.548 1.00 0.00 66 TYR A O 10
ATOM 11267 N N . GLU A 1 67 ? 10.911 1.896 -2.300 1.00 0.00 67 GLU A N 10
ATOM 11268 C CA . GLU A 1 67 ? 10.321 3.066 -2.939 1.00 0.00 67 GLU A CA 10
ATOM 11269 C C . GLU A 1 67 ? 9.194 2.660 -3.884 1.00 0.00 67 GLU A C 10
ATOM 11270 O O . GLU A 1 67 ? 9.378 1.816 -4.761 1.00 0.00 67 GLU A O 10
ATOM 11282 N N . PHE A 1 68 ? 8.026 3.266 -3.697 1.00 0.00 68 PHE A N 10
ATOM 11283 C CA . PHE A 1 68 ? 6.868 2.967 -4.531 1.00 0.00 68 PHE A CA 10
ATOM 11284 C C . PHE A 1 68 ? 6.960 3.691 -5.871 1.00 0.00 68 PHE A C 10
ATOM 11285 O O . PHE A 1 68 ? 7.661 4.696 -5.998 1.00 0.00 68 PHE A O 10
ATOM 11302 N N . ILE A 1 69 ? 6.249 3.173 -6.867 1.00 0.00 69 ILE A N 10
ATOM 11303 C CA . ILE A 1 69 ? 6.250 3.770 -8.197 1.00 0.00 69 ILE A CA 10
ATOM 11304 C C . ILE A 1 69 ? 5.163 4.832 -8.324 1.00 0.00 69 ILE A C 10
ATOM 11305 O O . ILE A 1 69 ? 3.980 4.548 -8.135 1.00 0.00 69 ILE A O 10
ATOM 11321 N N . MET A 1 70 ? 5.572 6.054 -8.646 1.00 0.00 70 MET A N 10
ATOM 11322 C CA . MET A 1 70 ? 4.631 7.158 -8.802 1.00 0.00 70 MET A CA 10
ATOM 11323 C C . MET A 1 70 ? 4.981 8.003 -10.023 1.00 0.00 70 MET A C 10
ATOM 11324 O O . MET A 1 70 ? 6.142 8.355 -10.232 1.00 0.00 70 MET A O 10
ATOM 11338 N N . GLU A 1 71 ? 3.971 8.324 -10.825 1.00 0.00 71 GLU A N 10
ATOM 11339 C CA . GLU A 1 71 ? 4.175 9.126 -12.025 1.00 0.00 71 GLU A CA 10
ATOM 11340 C C . GLU A 1 71 ? 4.023 10.613 -11.717 1.00 0.00 71 GLU A C 10
ATOM 11341 O O . GLU A 1 71 ? 3.051 11.249 -12.129 1.00 0.00 71 GLU A O 10
ATOM 11353 N N . THR A 1 72 ? 4.990 11.163 -10.990 1.00 0.00 72 THR A N 10
ATOM 11354 C CA . THR A 1 72 ? 4.964 12.574 -10.625 1.00 0.00 72 THR A CA 10
ATOM 11355 C C . THR A 1 72 ? 6.374 13.146 -10.542 1.00 0.00 72 THR A C 10
ATOM 11356 O O . THR A 1 72 ? 7.164 12.759 -9.680 1.00 0.00 72 THR A O 10
ATOM 11367 N N . LYS A 1 73 ? 6.686 14.072 -11.443 1.00 0.00 73 LYS A N 10
ATOM 11368 C CA . LYS A 1 73 ? 8.001 14.701 -11.471 1.00 0.00 73 LYS A CA 10
ATOM 11369 C C . LYS A 1 73 ? 7.992 16.017 -10.701 1.00 0.00 73 LYS A C 10
ATOM 11370 O O . LYS A 1 73 ? 8.549 17.018 -11.154 1.00 0.00 73 LYS A O 10
ATOM 11389 N N . LEU A 1 74 ? 7.357 16.009 -9.534 1.00 0.00 74 LEU A N 10
ATOM 11390 C CA . LEU A 1 74 ? 7.277 17.203 -8.699 1.00 0.00 74 LEU A CA 10
ATOM 11391 C C . LEU A 1 74 ? 8.660 17.616 -8.205 1.00 0.00 74 LEU A C 10
ATOM 11392 O O . LEU A 1 74 ? 9.461 16.775 -7.798 1.00 0.00 74 LEU A O 10
ATOM 11408 N N . SER A 1 75 ? 8.931 18.916 -8.241 1.00 0.00 75 SER A N 10
ATOM 11409 C CA . SER A 1 75 ? 10.218 19.441 -7.798 1.00 0.00 75 SER A CA 10
ATOM 11410 C C . SER A 1 75 ? 10.041 20.383 -6.611 1.00 0.00 75 SER A C 10
ATOM 11411 O O . SER A 1 75 ? 9.803 21.578 -6.783 1.00 0.00 75 SER A O 10
ATOM 11419 N N . GLY A 1 76 ? 10.159 19.835 -5.405 1.00 0.00 76 GLY A N 10
ATOM 11420 C CA . GLY A 1 76 ? 10.009 20.640 -4.207 1.00 0.00 76 GLY A CA 10
ATOM 11421 C C . GLY A 1 76 ? 8.893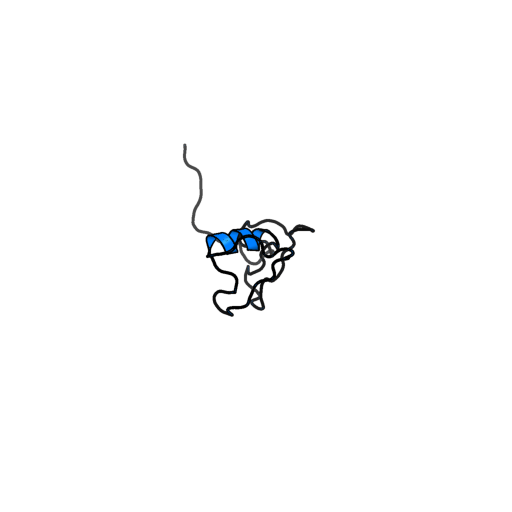 20.141 -3.310 1.00 0.00 76 GLY A C 10
ATOM 11422 O O . GLY A 1 76 ? 8.115 19.263 -3.682 1.00 0.00 76 GLY A O 10
ATOM 11426 N N . PRO A 1 77 ? 8.805 20.708 -2.098 1.00 0.00 77 PRO A N 10
ATOM 11427 C CA . PRO A 1 77 ? 7.781 20.331 -1.120 1.00 0.00 77 PRO A CA 10
ATOM 11428 C C . PRO A 1 77 ? 6.385 20.781 -1.539 1.00 0.00 77 PRO A C 10
ATOM 11429 O O . PRO A 1 77 ? 6.165 21.955 -1.836 1.00 0.00 77 PRO A O 10
ATOM 11440 N N . SER A 1 78 ? 5.446 19.841 -1.561 1.00 0.00 78 SER A N 10
ATOM 11441 C CA . SER A 1 78 ? 4.073 20.141 -1.947 1.00 0.00 78 SER A CA 10
ATOM 11442 C C . SER A 1 78 ? 3.281 20.685 -0.761 1.00 0.00 78 SER A C 10
ATOM 11443 O O . SER A 1 78 ? 3.413 20.199 0.362 1.00 0.00 78 SER A O 10
ATOM 11451 N N . SER A 1 79 ? 2.459 21.696 -1.021 1.00 0.00 79 SER A N 10
ATOM 11452 C CA . SER A 1 79 ? 1.648 22.310 0.025 1.00 0.00 79 SER A CA 10
ATOM 11453 C C . SER A 1 79 ? 0.165 22.040 -0.210 1.00 0.00 79 SER A C 10
ATOM 11454 O O . SER A 1 79 ? -0.259 21.776 -1.334 1.00 0.00 79 SER A O 10
ATOM 11462 N N . GLY A 1 80 ? -0.619 22.110 0.862 1.00 0.00 80 GLY A N 10
ATOM 11463 C CA . GLY A 1 80 ? -2.047 21.872 0.753 1.00 0.00 80 GLY A CA 10
ATOM 11464 C C . GLY A 1 80 ? -2.469 20.571 1.406 1.00 0.00 80 GLY A C 10
ATOM 11465 O O . GLY A 1 80 ? -1.969 20.252 2.485 1.00 0.00 80 GLY A O 10
ATOM 11471 N N . GLY A 1 1 ? -26.760 6.428 -15.479 1.00 0.00 1 GLY A N 11
ATOM 11472 C CA . GLY A 1 1 ? -26.443 5.182 -16.151 1.00 0.00 1 GLY A CA 11
ATOM 11473 C C . GLY A 1 1 ? -26.949 3.970 -15.394 1.00 0.00 1 GLY A C 11
ATOM 11474 O O . GLY A 1 1 ? -28.134 3.640 -15.457 1.00 0.00 1 GLY A O 11
ATOM 11478 N N . SER A 1 2 ? -26.050 3.304 -14.678 1.00 0.00 2 SER A N 11
ATOM 11479 C CA . SER A 1 2 ? -26.411 2.118 -13.910 1.00 0.00 2 SER A CA 11
ATOM 11480 C C . SER A 1 2 ? -27.793 2.276 -13.283 1.00 0.00 2 SER A C 11
ATOM 11481 O O . SER A 1 2 ? -28.146 3.349 -12.795 1.00 0.00 2 SER A O 11
ATOM 11489 N N . SER A 1 3 ? -28.571 1.198 -13.302 1.00 0.00 3 SER A N 11
ATOM 11490 C CA . SER A 1 3 ? -29.916 1.217 -12.739 1.00 0.00 3 SER A CA 11
ATOM 11491 C C . SER A 1 3 ? -30.256 -0.126 -12.100 1.00 0.00 3 SER A C 11
ATOM 11492 O O . SER A 1 3 ? -29.730 -1.165 -12.496 1.00 0.00 3 SER A O 11
ATOM 11500 N N . GLY A 1 4 ? -31.141 -0.095 -11.108 1.00 0.00 4 GLY A N 11
ATOM 11501 C CA . GLY A 1 4 ? -31.537 -1.315 -10.429 1.00 0.00 4 GLY A CA 11
ATOM 11502 C C . GLY A 1 4 ? -30.527 -1.752 -9.387 1.00 0.00 4 GLY A C 11
ATOM 11503 O O . GLY A 1 4 ? -29.822 -2.743 -9.573 1.00 0.00 4 GLY A O 11
ATOM 11507 N N . SER A 1 5 ? -30.456 -1.010 -8.286 1.00 0.00 5 SER A N 11
ATOM 11508 C CA . SER A 1 5 ? -29.521 -1.323 -7.212 1.00 0.00 5 SER A CA 11
ATOM 11509 C C . SER A 1 5 ? -29.921 -2.614 -6.503 1.00 0.00 5 SER A C 11
ATOM 11510 O O . SER A 1 5 ? -30.992 -2.699 -5.903 1.00 0.00 5 SER A O 11
ATOM 11518 N N . SER A 1 6 ? -29.051 -3.616 -6.576 1.00 0.00 6 SER A N 11
ATOM 11519 C CA . SER A 1 6 ? -29.314 -4.904 -5.945 1.00 0.00 6 SER A CA 11
ATOM 11520 C C . SER A 1 6 ? -28.174 -5.292 -5.008 1.00 0.00 6 SER A C 11
ATOM 11521 O O . SER A 1 6 ? -27.169 -4.590 -4.910 1.00 0.00 6 SER A O 11
ATOM 11529 N N . GLY A 1 7 ? -28.340 -6.418 -4.319 1.00 0.00 7 GLY A N 11
ATOM 11530 C CA . GLY A 1 7 ? -27.318 -6.881 -3.399 1.00 0.00 7 GLY A CA 11
ATOM 11531 C C . GLY A 1 7 ? -26.249 -7.707 -4.086 1.00 0.00 7 GLY A C 11
ATOM 11532 O O . GLY A 1 7 ? -26.440 -8.173 -5.210 1.00 0.00 7 GLY A O 11
ATOM 11536 N N . THR A 1 8 ? -25.119 -7.890 -3.411 1.00 0.00 8 THR A N 11
ATOM 11537 C CA . THR A 1 8 ? -24.014 -8.662 -3.965 1.00 0.00 8 THR A CA 11
ATOM 11538 C C . THR A 1 8 ? -23.977 -10.068 -3.376 1.00 0.00 8 THR A C 11
ATOM 11539 O O . THR A 1 8 ? -24.047 -10.244 -2.160 1.00 0.00 8 THR A O 11
ATOM 11550 N N . SER A 1 9 ? -23.865 -11.066 -4.247 1.00 0.00 9 SER A N 11
ATOM 11551 C CA . SER A 1 9 ? -23.822 -12.458 -3.813 1.00 0.00 9 SER A CA 11
ATOM 11552 C C . SER A 1 9 ? -22.427 -12.828 -3.316 1.00 0.00 9 SER A C 11
ATOM 11553 O O . SER A 1 9 ? -22.259 -13.271 -2.180 1.00 0.00 9 SER A O 11
ATOM 11561 N N . ILE A 1 10 ? -21.432 -12.644 -4.176 1.00 0.00 10 ILE A N 11
ATOM 11562 C CA . ILE A 1 10 ? -20.052 -12.958 -3.826 1.00 0.00 10 ILE A CA 11
ATOM 11563 C C . ILE A 1 10 ? -19.346 -11.744 -3.231 1.00 0.00 10 ILE A C 11
ATOM 11564 O O . ILE A 1 10 ? -19.193 -10.716 -3.890 1.00 0.00 10 ILE A O 11
ATOM 11580 N N . THR A 1 11 ? -18.916 -11.871 -1.979 1.00 0.00 11 THR A N 11
ATOM 11581 C CA . THR A 1 11 ? -18.226 -10.785 -1.295 1.00 0.00 11 THR A CA 11
ATOM 11582 C C . THR A 1 11 ? -16.874 -10.501 -1.939 1.00 0.00 11 THR A C 11
ATOM 11583 O O . THR A 1 11 ? -16.248 -11.376 -2.537 1.00 0.00 11 THR A O 11
ATOM 11594 N N . PRO A 1 12 ? -16.410 -9.249 -1.814 1.00 0.00 12 PRO A N 11
ATOM 11595 C CA . PRO A 1 12 ? -15.126 -8.821 -2.377 1.00 0.00 12 PRO A CA 11
ATOM 11596 C C . PRO A 1 12 ? -13.938 -9.438 -1.647 1.00 0.00 12 PRO A C 11
ATOM 11597 O O . PRO A 1 12 ? -12.787 -9.086 -1.905 1.00 0.00 12 PRO A O 11
ATOM 11608 N N . SER A 1 13 ? -14.225 -10.360 -0.733 1.00 0.00 13 SER A N 11
ATOM 11609 C CA . SER A 1 13 ? -13.180 -11.024 0.037 1.00 0.00 13 SER A CA 11
ATOM 11610 C C . SER A 1 13 ? -12.043 -11.482 -0.871 1.00 0.00 13 SER A C 11
ATOM 11611 O O . SER A 1 13 ? -10.880 -11.147 -0.646 1.00 0.00 13 SER A O 11
ATOM 11619 N N . SER A 1 14 ? -12.388 -12.250 -1.899 1.00 0.00 14 SER A N 11
ATOM 11620 C CA . SER A 1 14 ? -11.397 -12.759 -2.840 1.00 0.00 14 SER A CA 11
ATOM 11621 C C . SER A 1 14 ? -11.074 -11.715 -3.905 1.00 0.00 14 SER A C 11
ATOM 11622 O O . SER A 1 14 ? -9.913 -11.519 -4.264 1.00 0.00 14 SER A O 11
ATOM 11630 N N . GLN A 1 15 ? -12.109 -11.048 -4.405 1.00 0.00 15 GLN A N 11
ATOM 11631 C CA . GLN A 1 15 ? -11.936 -10.025 -5.429 1.00 0.00 15 GLN A CA 11
ATOM 11632 C C . GLN A 1 15 ? -10.865 -9.020 -5.018 1.00 0.00 15 GLN A C 11
ATOM 11633 O O . GLN A 1 15 ? -11.039 -8.270 -4.057 1.00 0.00 15 GLN A O 11
ATOM 11647 N N . ASP A 1 16 ? -9.757 -9.010 -5.751 1.00 0.00 16 ASP A N 11
ATOM 11648 C CA . ASP A 1 16 ? -8.658 -8.097 -5.464 1.00 0.00 16 ASP A CA 11
ATOM 11649 C C . ASP A 1 16 ? -9.019 -6.669 -5.863 1.00 0.00 16 ASP A C 11
ATOM 11650 O O . ASP A 1 16 ? -9.186 -6.368 -7.045 1.00 0.00 16 ASP A O 11
ATOM 11659 N N . ILE A 1 17 ? -9.138 -5.795 -4.869 1.00 0.00 17 ILE A N 11
ATOM 11660 C CA . ILE A 1 17 ? -9.479 -4.400 -5.117 1.00 0.00 17 ILE A CA 11
ATOM 11661 C C . ILE A 1 17 ? -8.654 -3.467 -4.236 1.00 0.00 17 ILE A C 11
ATOM 11662 O O . ILE A 1 17 ? -8.106 -3.884 -3.215 1.00 0.00 17 ILE A O 11
ATOM 11678 N N . CYS A 1 18 ? -8.572 -2.203 -4.637 1.00 0.00 18 CYS A N 11
ATOM 11679 C CA . CYS A 1 18 ? -7.816 -1.210 -3.884 1.00 0.00 18 CYS A CA 11
ATOM 11680 C C . CYS A 1 18 ? -7.919 -1.469 -2.384 1.00 0.00 18 CYS A C 11
ATOM 11681 O O . CYS A 1 18 ? -8.899 -2.042 -1.908 1.00 0.00 18 CYS A O 11
ATOM 11688 N N . ARG A 1 19 ? -6.900 -1.044 -1.644 1.00 0.00 19 ARG A N 11
ATOM 11689 C CA . ARG A 1 19 ? -6.875 -1.231 -0.198 1.00 0.00 19 ARG A CA 11
ATOM 11690 C C . ARG A 1 19 ? -7.095 0.094 0.525 1.00 0.00 19 ARG A C 11
ATOM 11691 O O . ARG A 1 19 ? -7.484 0.117 1.693 1.00 0.00 19 ARG A O 11
ATOM 11712 N N . ILE A 1 20 ? -6.844 1.194 -0.176 1.00 0.00 20 ILE A N 11
ATOM 11713 C CA . ILE A 1 20 ? -7.015 2.522 0.399 1.00 0.00 20 ILE A CA 11
ATOM 11714 C C . ILE A 1 20 ? -8.455 3.002 0.254 1.00 0.00 20 ILE A C 11
ATOM 11715 O O . ILE A 1 20 ? -9.064 3.473 1.215 1.00 0.00 20 ILE A O 11
ATOM 11731 N N . CYS A 1 21 ? -8.995 2.879 -0.954 1.00 0.00 21 CYS A N 11
ATOM 11732 C CA . CYS A 1 21 ? -10.364 3.299 -1.227 1.00 0.00 21 CYS A CA 11
ATOM 11733 C C . CYS A 1 21 ? -11.309 2.101 -1.237 1.00 0.00 21 CYS A C 11
ATOM 11734 O O . CYS A 1 21 ? -12.484 2.219 -0.889 1.00 0.00 21 CYS A O 11
ATOM 11741 N N . HIS A 1 22 ? -10.786 0.946 -1.640 1.00 0.00 22 HIS A N 11
ATOM 11742 C CA . HIS A 1 22 ? -11.582 -0.275 -1.695 1.00 0.00 22 HIS A CA 11
ATOM 11743 C C . HIS A 1 22 ? -12.565 -0.230 -2.862 1.00 0.00 22 HIS A C 11
ATOM 11744 O O . HIS A 1 22 ? -13.747 -0.538 -2.702 1.00 0.00 22 HIS A O 11
ATOM 11758 N N . CYS A 1 23 ? -12.069 0.156 -4.032 1.00 0.00 23 CYS A N 11
ATOM 11759 C CA . CYS A 1 23 ? -12.904 0.242 -5.225 1.00 0.00 23 CYS A CA 11
ATOM 11760 C C . CYS A 1 23 ? -12.271 -0.515 -6.388 1.00 0.00 23 CYS A C 11
ATOM 11761 O O . CYS A 1 23 ? -11.069 -0.776 -6.389 1.00 0.00 23 CYS A O 11
ATOM 11769 N N . GLU A 1 24 ? -13.090 -0.866 -7.374 1.00 0.00 24 GLU A N 11
ATOM 11770 C CA . GLU A 1 24 ? -12.610 -1.596 -8.542 1.00 0.00 24 GLU A CA 11
ATOM 11771 C C . GLU A 1 24 ? -11.441 -0.865 -9.197 1.00 0.00 24 GLU A C 11
ATOM 11772 O O . GLU A 1 24 ? -11.347 0.360 -9.135 1.00 0.00 24 GLU A O 11
ATOM 11784 N N . GLY A 1 25 ? -10.552 -1.628 -9.825 1.00 0.00 25 GLY A N 11
ATOM 11785 C CA . GLY A 1 25 ? -9.401 -1.037 -10.482 1.00 0.00 25 GLY A CA 11
ATOM 11786 C C . GLY A 1 25 ? -9.776 -0.281 -11.741 1.00 0.00 25 GLY A C 11
ATOM 11787 O O . GLY A 1 25 ? -10.408 -0.835 -12.641 1.00 0.00 25 GLY A O 11
ATOM 11791 N N . ASP A 1 26 ? -9.389 0.988 -11.805 1.00 0.00 26 ASP A N 11
ATOM 11792 C CA . ASP A 1 26 ? -9.690 1.822 -12.963 1.00 0.00 26 ASP A CA 11
ATOM 11793 C C . ASP A 1 26 ? -8.646 1.629 -14.058 1.00 0.00 26 ASP A C 11
ATOM 11794 O O . ASP A 1 26 ? -7.544 1.144 -13.800 1.00 0.00 26 ASP A O 11
ATOM 11803 N N . ASP A 1 27 ? -9.000 2.010 -15.280 1.00 0.00 27 ASP A N 11
ATOM 11804 C CA . ASP A 1 27 ? -8.093 1.879 -16.415 1.00 0.00 27 ASP A CA 11
ATOM 11805 C C . ASP A 1 27 ? -6.798 2.646 -16.167 1.00 0.00 27 ASP A C 11
ATOM 11806 O O . ASP A 1 27 ? -5.708 2.142 -16.433 1.00 0.00 27 ASP A O 11
ATOM 11815 N N . GLU A 1 28 ? -6.927 3.867 -15.656 1.00 0.00 28 GLU A N 11
ATOM 11816 C CA . GLU A 1 28 ? -5.766 4.703 -15.374 1.00 0.00 28 GLU A CA 11
ATOM 11817 C C . GLU A 1 28 ? -5.266 4.477 -13.951 1.00 0.00 28 GLU A C 11
ATOM 11818 O O . GLU A 1 28 ? -4.087 4.674 -13.657 1.00 0.00 28 GLU A O 11
ATOM 11830 N N . SER A 1 29 ? -6.172 4.064 -13.070 1.00 0.00 29 SER A N 11
ATOM 11831 C CA . SER A 1 29 ? -5.824 3.816 -11.675 1.00 0.00 29 SER A CA 11
ATOM 11832 C C . SER A 1 29 ? -6.109 2.366 -11.294 1.00 0.00 29 SER A C 11
ATOM 11833 O O . SER A 1 29 ? -6.802 2.079 -10.318 1.00 0.00 29 SER A O 11
ATOM 11841 N N . PRO A 1 30 ? -5.562 1.430 -12.083 1.00 0.00 30 PRO A N 11
ATOM 11842 C CA . PRO A 1 30 ? -5.742 -0.006 -11.849 1.00 0.00 30 PRO A CA 11
ATOM 11843 C C . PRO A 1 30 ? -5.007 -0.487 -10.602 1.00 0.00 30 PRO A C 11
ATOM 11844 O O . PRO A 1 30 ? -4.240 0.260 -9.995 1.00 0.00 30 PRO A O 11
ATOM 11855 N N . LEU A 1 31 ? -5.247 -1.738 -10.226 1.00 0.00 31 LEU A N 11
ATOM 11856 C CA . LEU A 1 31 ? -4.607 -2.319 -9.051 1.00 0.00 31 LEU A CA 11
ATOM 11857 C C . LEU A 1 31 ? -3.196 -2.797 -9.379 1.00 0.00 31 LEU A C 11
ATOM 11858 O O . LEU A 1 31 ? -3.011 -3.878 -9.939 1.00 0.00 31 LEU A O 11
ATOM 11874 N N . ILE A 1 32 ? -2.205 -1.985 -9.026 1.00 0.00 32 ILE A N 11
ATOM 11875 C CA . ILE A 1 32 ? -0.811 -2.326 -9.280 1.00 0.00 32 ILE A CA 11
ATOM 11876 C C . ILE A 1 32 ? -0.046 -2.519 -7.975 1.00 0.00 32 ILE A C 11
ATOM 11877 O O . ILE A 1 32 ? -0.399 -1.946 -6.944 1.00 0.00 32 ILE A O 11
ATOM 11893 N N . THR A 1 33 ? 1.006 -3.330 -8.028 1.00 0.00 33 THR A N 11
ATOM 11894 C CA . THR A 1 33 ? 1.823 -3.599 -6.851 1.00 0.00 33 THR A CA 11
ATOM 11895 C C . THR A 1 33 ? 2.861 -2.503 -6.640 1.00 0.00 33 THR A C 11
ATOM 11896 O O . THR A 1 33 ? 3.769 -2.311 -7.448 1.00 0.00 33 THR A O 11
ATOM 11907 N N . PRO A 1 34 ? 2.727 -1.766 -5.527 1.00 0.00 34 PRO A N 11
ATOM 11908 C CA . PRO A 1 34 ? 3.645 -0.677 -5.183 1.00 0.00 34 PRO A CA 11
ATOM 11909 C C . PRO A 1 34 ? 5.030 -1.187 -4.796 1.00 0.00 34 PRO A C 11
ATOM 11910 O O . PRO A 1 34 ? 5.990 -0.419 -4.733 1.00 0.00 34 PRO A O 11
ATOM 11921 N N . CYS A 1 35 ? 5.126 -2.487 -4.538 1.00 0.00 35 CYS A N 11
ATOM 11922 C CA . CYS A 1 35 ? 6.392 -3.100 -4.157 1.00 0.00 35 CYS A CA 11
ATOM 11923 C C . CYS A 1 35 ? 6.335 -4.616 -4.324 1.00 0.00 35 CYS A C 11
ATOM 11924 O O . CYS A 1 35 ? 5.342 -5.161 -4.807 1.00 0.00 35 CYS A O 11
ATOM 11931 N N . HIS A 1 36 ? 7.407 -5.291 -3.922 1.00 0.00 36 HIS A N 11
ATOM 11932 C CA . HIS A 1 36 ? 7.479 -6.744 -4.026 1.00 0.00 36 HIS A CA 11
ATOM 11933 C C . HIS A 1 36 ? 6.239 -7.394 -3.420 1.00 0.00 36 HIS A C 11
ATOM 11934 O O . HIS A 1 36 ? 5.612 -8.256 -4.037 1.00 0.00 36 HIS A O 11
ATOM 11948 N N . CYS A 1 37 ? 5.890 -6.975 -2.208 1.00 0.00 37 CYS A N 11
ATOM 11949 C CA . CYS A 1 37 ? 4.726 -7.517 -1.517 1.00 0.00 37 CYS A CA 11
ATOM 11950 C C . CYS A 1 37 ? 3.529 -7.610 -2.459 1.00 0.00 37 CYS A C 11
ATOM 11951 O O . CYS A 1 37 ? 3.031 -6.597 -2.952 1.00 0.00 37 CYS A O 11
ATOM 11958 N N . THR A 1 38 ? 3.071 -8.834 -2.706 1.00 0.00 38 THR A N 11
ATOM 11959 C CA . THR A 1 38 ? 1.934 -9.061 -3.589 1.00 0.00 38 THR A CA 11
ATOM 11960 C C . THR A 1 38 ? 0.831 -9.837 -2.877 1.00 0.00 38 THR A C 11
ATOM 11961 O O . THR A 1 38 ? -0.352 -9.653 -3.159 1.00 0.00 38 THR A O 11
ATOM 11972 N N . GLY A 1 39 ? 1.228 -10.706 -1.952 1.00 0.00 39 GLY A N 11
ATOM 11973 C CA . GLY A 1 39 ? 0.261 -11.497 -1.214 1.00 0.00 39 GLY A CA 11
ATOM 11974 C C . GLY A 1 39 ? -0.486 -10.681 -0.178 1.00 0.00 39 GLY A C 11
ATOM 11975 O O . GLY A 1 39 ? -0.433 -10.981 1.015 1.00 0.00 39 GLY A O 11
ATOM 11979 N N . SER A 1 40 ? -1.182 -9.644 -0.632 1.00 0.00 40 SER A N 11
ATOM 11980 C CA . SER A 1 40 ? -1.938 -8.778 0.265 1.00 0.00 40 SER A CA 11
ATOM 11981 C C . SER A 1 40 ? -2.720 -7.730 -0.522 1.00 0.00 40 SER A C 11
ATOM 11982 O O . SER A 1 40 ? -2.597 -7.635 -1.744 1.00 0.00 40 SER A O 11
ATOM 11990 N N . LEU A 1 41 ? -3.524 -6.946 0.187 1.00 0.00 41 LEU A N 11
ATOM 11991 C CA . LEU A 1 41 ? -4.327 -5.904 -0.443 1.00 0.00 41 LEU A CA 11
ATOM 11992 C C . LEU A 1 41 ? -3.438 -4.817 -1.040 1.00 0.00 41 LEU A C 11
ATOM 11993 O O . LEU A 1 41 ? -3.925 -3.879 -1.671 1.00 0.00 41 LEU A O 11
ATOM 12009 N N . HIS A 1 42 ? -2.131 -4.951 -0.837 1.00 0.00 42 HIS A N 11
ATOM 12010 C CA . HIS A 1 42 ? -1.173 -3.982 -1.357 1.00 0.00 42 HIS A CA 11
ATOM 12011 C C . HIS A 1 42 ? -1.669 -3.377 -2.667 1.00 0.00 42 HIS A C 11
ATOM 12012 O O . HIS A 1 42 ? -1.458 -2.194 -2.935 1.00 0.00 42 HIS A O 11
ATOM 12026 N N . PHE A 1 43 ? -2.328 -4.196 -3.479 1.00 0.00 43 PHE A N 11
ATOM 12027 C CA . PHE A 1 43 ? -2.852 -3.742 -4.762 1.00 0.00 43 PHE A CA 11
ATOM 12028 C C . PHE A 1 43 ? -3.627 -2.438 -4.601 1.00 0.00 43 PHE A C 11
ATOM 12029 O O . PHE A 1 43 ? -4.837 -2.445 -4.370 1.00 0.00 43 PHE A O 11
ATOM 12046 N N . VAL A 1 44 ? -2.922 -1.318 -4.725 1.00 0.00 44 VAL A N 11
ATOM 12047 C CA . VAL A 1 44 ? -3.542 -0.005 -4.595 1.00 0.00 44 VAL A CA 11
ATOM 12048 C C . VAL A 1 44 ? -3.662 0.683 -5.950 1.00 0.00 44 VAL A C 11
ATOM 12049 O O . VAL A 1 44 ? -3.138 0.198 -6.953 1.00 0.00 44 VAL A O 11
ATOM 12062 N N . HIS A 1 45 ? -4.355 1.818 -5.972 1.00 0.00 45 HIS A N 11
ATOM 12063 C CA . HIS A 1 45 ? -4.543 2.574 -7.205 1.00 0.00 45 HIS A CA 11
ATOM 12064 C C . HIS A 1 45 ? -3.396 3.557 -7.420 1.00 0.00 45 HIS A C 11
ATOM 12065 O O . HIS A 1 45 ? -3.059 4.335 -6.529 1.00 0.00 45 HIS A O 11
ATOM 12079 N N . GLN A 1 46 ? -2.800 3.513 -8.607 1.00 0.00 46 GLN A N 11
ATOM 12080 C CA . GLN A 1 46 ? -1.690 4.398 -8.938 1.00 0.00 46 GLN A CA 11
ATOM 12081 C C . GLN A 1 46 ? -1.893 5.779 -8.323 1.00 0.00 46 GLN A C 11
ATOM 12082 O O . GLN A 1 46 ? -0.969 6.357 -7.751 1.00 0.00 46 GLN A O 11
ATOM 12096 N N . ALA A 1 47 ? -3.109 6.303 -8.446 1.00 0.00 47 ALA A N 11
ATOM 12097 C CA . ALA A 1 47 ? -3.434 7.615 -7.901 1.00 0.00 47 ALA A CA 11
ATOM 12098 C C . ALA A 1 47 ? -3.516 7.573 -6.379 1.00 0.00 47 ALA A C 11
ATOM 12099 O O . ALA A 1 47 ? -2.742 8.234 -5.686 1.00 0.00 47 ALA A O 11
ATOM 12106 N N . CYS A 1 48 ? -4.458 6.791 -5.863 1.00 0.00 48 CYS A N 11
ATOM 12107 C CA . CYS A 1 48 ? -4.643 6.662 -4.423 1.00 0.00 48 CYS A CA 11
ATOM 12108 C C . CYS A 1 48 ? -3.299 6.661 -3.700 1.00 0.00 48 CYS A C 11
ATOM 12109 O O . CYS A 1 48 ? -3.081 7.438 -2.769 1.00 0.00 48 CYS A O 11
ATOM 12116 N N . LEU A 1 49 ? -2.400 5.786 -4.136 1.00 0.00 49 LEU A N 11
ATOM 12117 C CA . LEU A 1 49 ? -1.076 5.683 -3.531 1.00 0.00 49 LEU A CA 11
ATOM 12118 C C . LEU A 1 49 ? -0.568 7.055 -3.098 1.00 0.00 49 LEU A C 11
ATOM 12119 O O . LEU A 1 49 ? -0.004 7.203 -2.014 1.00 0.00 49 LEU A O 11
ATOM 12135 N N . GLN A 1 50 ? -0.773 8.053 -3.951 1.00 0.00 50 GLN A N 11
ATOM 12136 C CA . GLN A 1 50 ? -0.337 9.412 -3.655 1.00 0.00 50 GLN A CA 11
ATOM 12137 C C . GLN A 1 50 ? -1.003 9.934 -2.386 1.00 0.00 50 GLN A C 11
ATOM 12138 O O . GLN A 1 50 ? -0.332 10.219 -1.394 1.00 0.00 50 GLN A O 11
ATOM 12152 N N . GLN A 1 51 ? -2.326 10.055 -2.425 1.00 0.00 51 GLN A N 11
ATOM 12153 C CA . GLN A 1 51 ? -3.082 10.544 -1.278 1.00 0.00 51 GLN A CA 11
ATOM 12154 C C . GLN A 1 51 ? -2.566 9.926 0.017 1.00 0.00 51 GLN A C 11
ATOM 12155 O O . GLN A 1 51 ? -2.350 10.626 1.007 1.00 0.00 51 GLN A O 11
ATOM 12169 N N . TRP A 1 52 ? -2.370 8.613 0.003 1.00 0.00 52 TRP A N 11
ATOM 12170 C CA . TRP A 1 52 ? -1.879 7.901 1.178 1.00 0.00 52 TRP A CA 11
ATOM 12171 C C . TRP A 1 52 ? -0.474 8.363 1.547 1.00 0.00 52 TRP A C 11
ATOM 12172 O O . TRP A 1 52 ? -0.208 8.713 2.697 1.00 0.00 52 TRP A O 11
ATOM 12193 N N . ILE A 1 53 ? 0.421 8.363 0.565 1.00 0.00 53 ILE A N 11
ATOM 12194 C CA . ILE A 1 53 ? 1.799 8.785 0.787 1.00 0.00 53 ILE A CA 11
ATOM 12195 C C . ILE A 1 53 ? 1.853 10.113 1.535 1.00 0.00 53 ILE A C 11
ATOM 12196 O O . ILE A 1 53 ? 2.782 10.368 2.303 1.00 0.00 53 ILE A O 11
ATOM 12212 N N . LYS A 1 54 ? 0.852 10.955 1.307 1.00 0.00 54 LYS A N 11
ATOM 12213 C CA . LYS A 1 54 ? 0.783 12.257 1.961 1.00 0.00 54 LYS A CA 11
ATOM 12214 C C . LYS A 1 54 ? 0.585 12.100 3.465 1.00 0.00 54 LYS A C 11
ATOM 12215 O O . LYS A 1 54 ? 1.253 12.760 4.261 1.00 0.00 54 LYS A O 11
ATOM 12234 N N . SER A 1 55 ? -0.336 11.222 3.848 1.00 0.00 55 SER A N 11
ATOM 12235 C CA . SER A 1 55 ? -0.624 10.980 5.257 1.00 0.00 55 SER A CA 11
ATOM 12236 C C . SER A 1 55 ? 0.475 10.139 5.899 1.00 0.00 55 SER A C 11
ATOM 12237 O O . SER A 1 55 ? 1.184 10.601 6.793 1.00 0.00 55 SER A O 11
ATOM 12245 N N . SER A 1 56 ? 0.610 8.900 5.436 1.00 0.00 56 SER A N 11
ATOM 12246 C CA . SER A 1 56 ? 1.620 7.992 5.967 1.00 0.00 56 SER A CA 11
ATOM 12247 C C . SER A 1 56 ? 3.014 8.599 5.847 1.00 0.00 56 SER A C 11
ATOM 12248 O O . SER A 1 56 ? 3.972 8.105 6.443 1.00 0.00 56 SER A O 11
ATOM 12256 N N . ASP A 1 57 ? 3.120 9.673 5.073 1.00 0.00 57 ASP A N 11
ATOM 12257 C CA . ASP A 1 57 ? 4.396 10.350 4.874 1.00 0.00 57 ASP A CA 11
ATOM 12258 C C . ASP A 1 57 ? 5.505 9.345 4.579 1.00 0.00 57 ASP A C 11
ATOM 12259 O O . ASP A 1 57 ? 6.663 9.557 4.939 1.00 0.00 57 ASP A O 11
ATOM 12268 N N . THR A 1 58 ? 5.142 8.247 3.921 1.00 0.00 58 THR A N 11
ATOM 12269 C CA . THR A 1 58 ? 6.104 7.208 3.579 1.00 0.00 58 THR A CA 11
ATOM 12270 C C . THR A 1 58 ? 6.156 6.981 2.073 1.00 0.00 58 THR A C 11
ATOM 12271 O O . THR A 1 58 ? 5.123 6.942 1.405 1.00 0.00 58 THR A O 11
ATOM 12282 N N . ARG A 1 59 ? 7.366 6.831 1.543 1.00 0.00 59 ARG A N 11
ATOM 12283 C CA . ARG A 1 59 ? 7.552 6.608 0.115 1.00 0.00 59 ARG A CA 11
ATOM 12284 C C . ARG A 1 59 ? 7.826 5.135 -0.175 1.00 0.00 59 ARG A C 11
ATOM 12285 O O . ARG A 1 59 ? 7.407 4.606 -1.205 1.00 0.00 59 ARG A O 11
ATOM 12306 N N . CYS A 1 60 ? 8.532 4.479 0.740 1.00 0.00 60 CYS A N 11
ATOM 12307 C CA . CYS A 1 60 ? 8.864 3.068 0.583 1.00 0.00 60 CYS A CA 11
ATOM 12308 C C . CYS A 1 60 ? 7.945 2.195 1.432 1.00 0.00 60 CYS A C 11
ATOM 12309 O O . CYS A 1 60 ? 7.083 2.700 2.152 1.00 0.00 60 CYS A O 11
ATOM 12317 N N . CYS A 1 61 ? 8.133 0.883 1.341 1.00 0.00 61 CYS A N 11
ATOM 12318 C CA . CYS A 1 61 ? 7.321 -0.061 2.098 1.00 0.00 61 CYS A CA 11
ATOM 12319 C C . CYS A 1 61 ? 7.635 0.025 3.589 1.00 0.00 61 CYS A C 11
ATOM 12320 O O . CYS A 1 61 ? 8.626 0.635 3.990 1.00 0.00 61 CYS A O 11
ATOM 12327 N N . GLU A 1 62 ? 6.784 -0.591 4.404 1.00 0.00 62 GLU A N 11
ATOM 12328 C CA . GLU A 1 62 ? 6.972 -0.583 5.850 1.00 0.00 62 GLU A CA 11
ATOM 12329 C C . GLU A 1 62 ? 7.841 -1.757 6.292 1.00 0.00 62 GLU A C 11
ATOM 12330 O O . GLU A 1 62 ? 8.555 -1.674 7.292 1.00 0.00 62 GLU A O 11
ATOM 12342 N N . LEU A 1 63 ? 7.774 -2.851 5.541 1.00 0.00 63 LEU A N 11
ATOM 12343 C CA . LEU A 1 63 ? 8.553 -4.044 5.855 1.00 0.00 63 LEU A CA 11
ATOM 12344 C C . LEU A 1 63 ? 9.722 -4.200 4.887 1.00 0.00 63 LEU A C 11
ATOM 12345 O O . LEU A 1 63 ? 10.884 -4.079 5.275 1.00 0.00 63 LEU A O 11
ATOM 12361 N N . CYS A 1 64 ? 9.406 -4.468 3.624 1.00 0.00 64 CYS A N 11
ATOM 12362 C CA . CYS A 1 64 ? 10.428 -4.640 2.599 1.00 0.00 64 CYS A CA 11
ATOM 12363 C C . CYS A 1 64 ? 11.144 -3.322 2.320 1.00 0.00 64 CYS A C 11
ATOM 12364 O O . CYS A 1 64 ? 12.189 -3.295 1.668 1.00 0.00 64 CYS A O 11
ATOM 12371 N N . LYS A 1 65 ? 10.575 -2.229 2.817 1.00 0.00 65 LYS A N 11
ATOM 12372 C CA . LYS A 1 65 ? 11.158 -0.906 2.623 1.00 0.00 65 LYS A CA 11
ATOM 12373 C C . LYS A 1 65 ? 11.509 -0.676 1.156 1.00 0.00 65 LYS A C 11
ATOM 12374 O O . LYS A 1 65 ? 12.639 -0.315 0.828 1.00 0.00 65 LYS A O 11
ATOM 12393 N N . TYR A 1 66 ? 10.534 -0.886 0.280 1.00 0.00 66 TYR A N 11
ATOM 12394 C CA . TYR A 1 66 ? 10.740 -0.702 -1.152 1.00 0.00 66 TYR A CA 11
ATOM 12395 C C . TYR A 1 66 ? 10.046 0.565 -1.644 1.00 0.00 66 TYR A C 11
ATOM 12396 O O . TYR A 1 66 ? 8.850 0.754 -1.427 1.00 0.00 66 TYR A O 11
ATOM 12414 N N . GLU A 1 67 ? 10.808 1.428 -2.308 1.00 0.00 67 GLU A N 11
ATOM 12415 C CA . GLU A 1 67 ? 10.267 2.678 -2.831 1.00 0.00 67 GLU A CA 11
ATOM 12416 C C . GLU A 1 67 ? 9.093 2.412 -3.770 1.00 0.00 67 GLU A C 11
ATOM 12417 O O . GLU A 1 67 ? 9.190 1.595 -4.686 1.00 0.00 67 GLU A O 11
ATOM 12429 N N . PHE A 1 68 ? 7.985 3.106 -3.534 1.00 0.00 68 PHE A N 11
ATOM 12430 C CA . PHE A 1 68 ? 6.792 2.945 -4.356 1.00 0.00 68 PHE A CA 11
ATOM 12431 C C . PHE A 1 68 ? 6.950 3.665 -5.692 1.00 0.00 68 PHE A C 11
ATOM 12432 O O . PHE A 1 68 ? 7.818 4.525 -5.846 1.00 0.00 68 PHE A O 11
ATOM 12449 N N . ILE A 1 69 ? 6.107 3.307 -6.654 1.00 0.00 69 ILE A N 11
ATOM 12450 C CA . ILE A 1 69 ? 6.152 3.919 -7.976 1.00 0.00 69 ILE A CA 11
ATOM 12451 C C . ILE A 1 69 ? 5.493 5.295 -7.968 1.00 0.00 69 ILE A C 11
ATOM 12452 O O . ILE A 1 69 ? 4.280 5.412 -7.796 1.00 0.00 69 ILE A O 11
ATOM 12468 N N . MET A 1 70 ? 6.301 6.333 -8.156 1.00 0.00 70 MET A N 11
ATOM 12469 C CA . MET A 1 70 ? 5.796 7.701 -8.174 1.00 0.00 70 MET A CA 11
ATOM 12470 C C . MET A 1 70 ? 6.559 8.549 -9.186 1.00 0.00 70 MET A C 11
ATOM 12471 O O . MET A 1 70 ? 7.789 8.537 -9.217 1.00 0.00 70 MET A O 11
ATOM 12485 N N . GLU A 1 71 ? 5.821 9.285 -10.012 1.00 0.00 71 GLU A N 11
ATOM 12486 C CA . GLU A 1 71 ? 6.430 10.138 -11.025 1.00 0.00 71 GLU A CA 11
ATOM 12487 C C . GLU A 1 71 ? 6.893 11.459 -10.418 1.00 0.00 71 GLU A C 11
ATOM 12488 O O . GLU A 1 71 ? 6.471 11.835 -9.324 1.00 0.00 71 GLU A O 11
ATOM 12500 N N . THR A 1 72 ? 7.765 12.160 -11.135 1.00 0.00 72 THR A N 11
ATOM 12501 C CA . THR A 1 72 ? 8.287 13.438 -10.668 1.00 0.00 72 THR A CA 11
ATOM 12502 C C . THR A 1 72 ? 7.343 14.581 -11.023 1.00 0.00 72 THR A C 11
ATOM 12503 O O . THR A 1 72 ? 7.337 15.067 -12.155 1.00 0.00 72 THR A O 11
ATOM 12514 N N . LYS A 1 73 ? 6.546 15.008 -10.050 1.00 0.00 73 LYS A N 11
ATOM 12515 C CA . LYS A 1 73 ? 5.598 16.096 -10.258 1.00 0.00 73 LYS A CA 11
ATOM 12516 C C . LYS A 1 73 ? 6.124 17.398 -9.662 1.00 0.00 73 LYS A C 11
ATOM 12517 O O . LYS A 1 73 ? 6.431 17.468 -8.471 1.00 0.00 73 LYS A O 11
ATOM 12536 N N . LEU A 1 74 ? 6.225 18.427 -10.496 1.00 0.00 74 LEU A N 11
ATOM 12537 C CA . LEU A 1 74 ? 6.713 19.728 -10.050 1.00 0.00 74 LEU A CA 11
ATOM 12538 C C . LEU A 1 74 ? 6.417 20.805 -11.089 1.00 0.00 74 LEU A C 11
ATOM 12539 O O . LEU A 1 74 ? 6.276 20.514 -12.277 1.00 0.00 74 LEU A O 11
ATOM 12555 N N . SER A 1 75 ? 6.326 22.050 -10.633 1.00 0.00 75 SER A N 11
ATOM 12556 C CA . SER A 1 75 ? 6.045 23.171 -11.522 1.00 0.00 75 SER A CA 11
ATOM 12557 C C . SER A 1 75 ? 7.338 23.847 -11.969 1.00 0.00 75 SER A C 11
ATOM 12558 O O . SER A 1 75 ? 8.406 23.600 -11.411 1.00 0.00 75 SER A O 11
ATOM 12566 N N . GLY A 1 76 ? 7.232 24.702 -12.982 1.00 0.00 76 GLY A N 11
ATOM 12567 C CA . GLY A 1 76 ? 8.399 25.400 -13.489 1.00 0.00 76 GLY A CA 11
ATOM 12568 C C . GLY A 1 76 ? 8.723 26.644 -12.687 1.00 0.00 76 GLY A C 11
ATOM 12569 O O . GLY A 1 76 ? 9.467 26.601 -11.707 1.00 0.00 76 GLY A O 11
ATOM 12573 N N . PRO A 1 77 ? 8.159 27.787 -13.105 1.00 0.00 77 PRO A N 11
ATOM 12574 C CA . PRO A 1 77 ? 8.378 29.071 -12.434 1.00 0.00 77 PRO A CA 11
ATOM 12575 C C . PRO A 1 77 ? 7.713 29.130 -11.063 1.00 0.00 77 PRO A C 11
ATOM 12576 O O . PRO A 1 77 ? 8.345 29.494 -10.071 1.00 0.00 77 PRO A O 11
ATOM 12587 N N . SER A 1 78 ? 6.435 28.768 -11.015 1.00 0.00 78 SER A N 11
ATOM 12588 C CA . SER A 1 78 ? 5.683 28.783 -9.765 1.00 0.00 78 SER A CA 11
ATOM 12589 C C . SER A 1 78 ? 6.086 29.975 -8.903 1.00 0.00 78 SER A C 11
ATOM 12590 O O . SER A 1 78 ? 6.243 29.852 -7.688 1.00 0.00 78 SER A O 11
ATOM 12598 N N . SER A 1 79 ? 6.251 31.130 -9.541 1.00 0.00 79 SER A N 11
ATOM 12599 C CA . SER A 1 79 ? 6.639 32.345 -8.834 1.00 0.00 79 SER A CA 11
ATOM 12600 C C . SER A 1 79 ? 5.517 32.822 -7.917 1.00 0.00 79 SER A C 11
ATOM 12601 O O . SER A 1 79 ? 5.758 33.221 -6.779 1.00 0.00 79 SER A O 11
ATOM 12609 N N . GLY A 1 80 ? 4.288 32.776 -8.423 1.00 0.00 80 GLY A N 11
ATOM 12610 C CA . GLY A 1 80 ? 3.146 33.206 -7.637 1.00 0.00 80 GLY A CA 11
ATOM 12611 C C . GLY A 1 80 ? 1.916 32.357 -7.888 1.00 0.00 80 GLY A C 11
ATOM 12612 O O . GLY A 1 80 ? 2.046 31.141 -8.025 1.00 0.00 80 GLY A O 11
ATOM 12618 N N . GLY A 1 1 ? -20.123 7.934 3.134 1.00 0.00 1 GLY A N 12
ATOM 12619 C CA . GLY A 1 1 ? -21.489 7.624 3.511 1.00 0.00 1 GLY A CA 12
ATOM 12620 C C . GLY A 1 1 ? -21.696 6.145 3.774 1.00 0.00 1 GLY A C 12
ATOM 12621 O O . GLY A 1 1 ? -20.924 5.310 3.304 1.00 0.00 1 GLY A O 12
ATOM 12625 N N . SER A 1 2 ? -22.742 5.820 4.528 1.00 0.00 2 SER A N 12
ATOM 12626 C CA . SER A 1 2 ? -23.045 4.433 4.857 1.00 0.00 2 SER A CA 12
ATOM 12627 C C . SER A 1 2 ? -24.484 4.293 5.346 1.00 0.00 2 SER A C 12
ATOM 12628 O O . SER A 1 2 ? -24.893 4.951 6.302 1.00 0.00 2 SER A O 12
ATOM 12636 N N . SER A 1 3 ? -25.246 3.429 4.682 1.00 0.00 3 SER A N 12
ATOM 12637 C CA . SER A 1 3 ? -26.640 3.205 5.046 1.00 0.00 3 SER A CA 12
ATOM 12638 C C . SER A 1 3 ? -26.926 1.714 5.206 1.00 0.00 3 SER A C 12
ATOM 12639 O O . SER A 1 3 ? -26.300 0.877 4.557 1.00 0.00 3 SER A O 12
ATOM 12647 N N . GLY A 1 4 ? -27.879 1.391 6.076 1.00 0.00 4 GLY A N 12
ATOM 12648 C CA . GLY A 1 4 ? -28.232 0.002 6.306 1.00 0.00 4 GLY A CA 12
ATOM 12649 C C . GLY A 1 4 ? -28.230 -0.360 7.778 1.00 0.00 4 GLY A C 12
ATOM 12650 O O . GLY A 1 4 ? -27.194 -0.724 8.334 1.00 0.00 4 GLY A O 12
ATOM 12654 N N . SER A 1 5 ? -29.394 -0.258 8.413 1.00 0.00 5 SER A N 12
ATOM 12655 C CA . SER A 1 5 ? -29.522 -0.572 9.831 1.00 0.00 5 SER A CA 12
ATOM 12656 C C . SER A 1 5 ? -28.762 -1.850 10.174 1.00 0.00 5 SER A C 12
ATOM 12657 O O . SER A 1 5 ? -28.052 -1.912 11.178 1.00 0.00 5 SER A O 12
ATOM 12665 N N . SER A 1 6 ? -28.917 -2.868 9.333 1.00 0.00 6 SER A N 12
ATOM 12666 C CA . SER A 1 6 ? -28.249 -4.146 9.549 1.00 0.00 6 SER A CA 12
ATOM 12667 C C . SER A 1 6 ? -26.740 -3.958 9.665 1.00 0.00 6 SER A C 12
ATOM 12668 O O . SER A 1 6 ? -26.111 -4.453 10.600 1.00 0.00 6 SER A O 12
ATOM 12676 N N . GLY A 1 7 ? -26.164 -3.237 8.708 1.00 0.00 7 GLY A N 12
ATOM 12677 C CA . GLY A 1 7 ? -24.733 -2.996 8.720 1.00 0.00 7 GLY A CA 12
ATOM 12678 C C . GLY A 1 7 ? -23.991 -3.858 7.718 1.00 0.00 7 GLY A C 12
ATOM 12679 O O . GLY A 1 7 ? -23.513 -3.365 6.695 1.00 0.00 7 GLY A O 12
ATOM 12683 N N . THR A 1 8 ? -23.891 -5.151 8.011 1.00 0.00 8 THR A N 12
ATOM 12684 C CA . THR A 1 8 ? -23.199 -6.083 7.130 1.00 0.00 8 THR A CA 12
ATOM 12685 C C . THR A 1 8 ? -24.117 -7.225 6.709 1.00 0.00 8 THR A C 12
ATOM 12686 O O . THR A 1 8 ? -24.524 -8.044 7.534 1.00 0.00 8 THR A O 12
ATOM 12697 N N . SER A 1 9 ? -24.438 -7.275 5.420 1.00 0.00 9 SER A N 12
ATOM 12698 C CA . SER A 1 9 ? -25.311 -8.316 4.890 1.00 0.00 9 SER A CA 12
ATOM 12699 C C . SER A 1 9 ? -24.701 -8.954 3.645 1.00 0.00 9 SER A C 12
ATOM 12700 O O . SER A 1 9 ? -24.408 -10.150 3.628 1.00 0.00 9 SER A O 12
ATOM 12708 N N . ILE A 1 10 ? -24.512 -8.148 2.607 1.00 0.00 10 ILE A N 12
ATOM 12709 C CA . ILE A 1 10 ? -23.936 -8.632 1.358 1.00 0.00 10 ILE A CA 12
ATOM 12710 C C . ILE A 1 10 ? -22.823 -9.640 1.621 1.00 0.00 10 ILE A C 12
ATOM 12711 O O . ILE A 1 10 ? -22.068 -9.512 2.586 1.00 0.00 10 ILE A O 12
ATOM 12727 N N . THR A 1 11 ? -22.724 -10.644 0.755 1.00 0.00 11 THR A N 12
ATOM 12728 C CA . THR A 1 11 ? -21.702 -11.674 0.893 1.00 0.00 11 THR A CA 12
ATOM 12729 C C . THR A 1 11 ? -20.791 -11.712 -0.329 1.00 0.00 11 THR A C 12
ATOM 12730 O O . THR A 1 11 ? -21.004 -12.478 -1.268 1.00 0.00 11 THR A O 12
ATOM 12741 N N . PRO A 1 12 ? -19.751 -10.865 -0.318 1.00 0.00 12 PRO A N 12
ATOM 12742 C CA . PRO A 1 12 ? -18.786 -10.783 -1.418 1.00 0.00 12 PRO A CA 12
ATOM 12743 C C . PRO A 1 12 ? -17.902 -12.023 -1.507 1.00 0.00 12 PRO A C 12
ATOM 12744 O O . PRO A 1 12 ? -17.884 -12.851 -0.596 1.00 0.00 12 PRO A O 12
ATOM 12755 N N . SER A 1 13 ? -17.169 -12.144 -2.609 1.00 0.00 13 SER A N 12
ATOM 12756 C CA . SER A 1 13 ? -16.285 -13.285 -2.818 1.00 0.00 13 SER A CA 12
ATOM 12757 C C . SER A 1 13 ? -14.888 -12.823 -3.221 1.00 0.00 13 SER A C 12
ATOM 12758 O O . SER A 1 13 ? -14.630 -11.626 -3.347 1.00 0.00 13 SER A O 12
ATOM 12766 N N . SER A 1 14 ? -13.990 -13.782 -3.421 1.00 0.00 14 SER A N 12
ATOM 12767 C CA . SER A 1 14 ? -12.617 -13.475 -3.806 1.00 0.00 14 SER A CA 12
ATOM 12768 C C . SER A 1 14 ? -12.587 -12.487 -4.968 1.00 0.00 14 SER A C 12
ATOM 12769 O O . SER A 1 14 ? -12.795 -12.863 -6.121 1.00 0.00 14 SER A O 12
ATOM 12777 N N . GLN A 1 15 ? -12.326 -11.222 -4.655 1.00 0.00 15 GLN A N 12
ATOM 12778 C CA . GLN A 1 15 ? -12.269 -10.179 -5.672 1.00 0.00 15 GLN A CA 12
ATOM 12779 C C . GLN A 1 15 ? -11.016 -9.325 -5.507 1.00 0.00 15 GLN A C 12
ATOM 12780 O O . GLN A 1 15 ? -10.614 -9.004 -4.389 1.00 0.00 15 GLN A O 12
ATOM 12794 N N . ASP A 1 16 ? -10.402 -8.962 -6.628 1.00 0.00 16 ASP A N 12
ATOM 12795 C CA . ASP A 1 16 ? -9.195 -8.144 -6.608 1.00 0.00 16 ASP A CA 12
ATOM 12796 C C . ASP A 1 16 ? -9.533 -6.671 -6.810 1.00 0.00 16 ASP A C 12
ATOM 12797 O O . ASP A 1 16 ? -9.676 -6.206 -7.941 1.00 0.00 16 ASP A O 12
ATOM 12806 N N . ILE A 1 17 ? -9.659 -5.941 -5.706 1.00 0.00 17 ILE A N 12
ATOM 12807 C CA . ILE A 1 17 ? -9.980 -4.521 -5.763 1.00 0.00 17 ILE A CA 12
ATOM 12808 C C . ILE A 1 17 ? -9.081 -3.717 -4.830 1.00 0.00 17 ILE A C 12
ATOM 12809 O O . ILE A 1 17 ? -8.479 -4.264 -3.906 1.00 0.00 17 ILE A O 12
ATOM 12825 N N . CYS A 1 18 ? -8.996 -2.414 -5.077 1.00 0.00 18 CYS A N 12
ATOM 12826 C CA . CYS A 1 18 ? -8.172 -1.532 -4.259 1.00 0.00 18 CYS A CA 12
ATOM 12827 C C . CYS A 1 18 ? -8.213 -1.954 -2.793 1.00 0.00 18 CYS A C 12
ATOM 12828 O O . CYS A 1 18 ? -9.164 -2.597 -2.348 1.00 0.00 18 CYS A O 12
ATOM 12835 N N . ARG A 1 19 ? -7.175 -1.589 -2.048 1.00 0.00 19 ARG A N 12
ATOM 12836 C CA . ARG A 1 19 ? -7.091 -1.930 -0.634 1.00 0.00 19 ARG A CA 12
ATOM 12837 C C . ARG A 1 19 ? -7.204 -0.681 0.235 1.00 0.00 19 ARG A C 12
ATOM 12838 O O . ARG A 1 19 ? -7.398 -0.771 1.448 1.00 0.00 19 ARG A O 12
ATOM 12859 N N . ILE A 1 20 ? -7.082 0.484 -0.394 1.00 0.00 20 ILE A N 12
ATOM 12860 C CA . ILE A 1 20 ? -7.172 1.750 0.322 1.00 0.00 20 ILE A CA 12
ATOM 12861 C C . ILE A 1 20 ? -8.577 2.335 0.230 1.00 0.00 20 ILE A C 12
ATOM 12862 O O . ILE A 1 20 ? -9.114 2.845 1.214 1.00 0.00 20 ILE A O 12
ATOM 12878 N N . CYS A 1 21 ? -9.169 2.257 -0.957 1.00 0.00 21 CYS A N 12
ATOM 12879 C CA . CYS A 1 21 ? -10.513 2.777 -1.178 1.00 0.00 21 CYS A CA 12
ATOM 12880 C C . CYS A 1 21 ? -11.511 1.639 -1.373 1.00 0.00 21 CYS A C 12
ATOM 12881 O O . CYS A 1 21 ? -12.706 1.797 -1.122 1.00 0.00 21 CYS A O 12
ATOM 12888 N N . HIS A 1 22 ? -11.011 0.491 -1.821 1.00 0.00 22 HIS A N 12
ATOM 12889 C CA . HIS A 1 22 ? -11.859 -0.674 -2.048 1.00 0.00 22 HIS A CA 12
ATOM 12890 C C . HIS A 1 22 ? -12.850 -0.413 -3.178 1.00 0.00 22 HIS A C 12
ATOM 12891 O O . HIS A 1 22 ? -14.060 -0.558 -3.000 1.00 0.00 22 HIS A O 12
ATOM 12905 N N . CYS A 1 23 ? -12.330 -0.026 -4.337 1.00 0.00 23 CYS A N 12
ATOM 12906 C CA . CYS A 1 23 ? -13.170 0.258 -5.495 1.00 0.00 23 CYS A CA 12
ATOM 12907 C C . CYS A 1 23 ? -12.575 -0.351 -6.761 1.00 0.00 23 CYS A C 12
ATOM 12908 O O . CYS A 1 23 ? -11.366 -0.564 -6.849 1.00 0.00 23 CYS A O 12
ATOM 12916 N N . GLU A 1 24 ? -13.433 -0.629 -7.738 1.00 0.00 24 GLU A N 12
ATOM 12917 C CA . GLU A 1 24 ? -12.991 -1.215 -8.997 1.00 0.00 24 GLU A CA 12
ATOM 12918 C C . GLU A 1 24 ? -11.780 -0.469 -9.550 1.00 0.00 24 GLU A C 12
ATOM 12919 O O . GLU A 1 24 ? -11.614 0.727 -9.314 1.00 0.00 24 GLU A O 12
ATOM 12931 N N . GLY A 1 25 ? -10.936 -1.184 -10.287 1.00 0.00 25 GLY A N 12
ATOM 12932 C CA . GLY A 1 25 ? -9.751 -0.574 -10.861 1.00 0.00 25 GLY A CA 12
ATOM 12933 C C . GLY A 1 25 ? -10.075 0.331 -12.033 1.00 0.00 25 GLY A C 12
ATOM 12934 O O . GLY A 1 25 ? -10.905 -0.008 -12.876 1.00 0.00 25 GLY A O 12
ATOM 12938 N N . ASP A 1 26 ? -9.419 1.485 -12.086 1.00 0.00 26 ASP A N 12
ATOM 12939 C CA . ASP A 1 26 ? -9.642 2.442 -13.163 1.00 0.00 26 ASP A CA 12
ATOM 12940 C C . ASP A 1 26 ? -8.602 2.272 -14.265 1.00 0.00 26 ASP A C 12
ATOM 12941 O O . ASP A 1 26 ? -7.576 1.619 -14.069 1.00 0.00 26 ASP A O 12
ATOM 12950 N N . ASP A 1 27 ? -8.873 2.862 -15.424 1.00 0.00 27 ASP A N 12
ATOM 12951 C CA . ASP A 1 27 ? -7.960 2.776 -16.558 1.00 0.00 27 ASP A CA 12
ATOM 12952 C C . ASP A 1 27 ? -6.637 3.467 -16.245 1.00 0.00 27 ASP A C 12
ATOM 12953 O O . ASP A 1 27 ? -5.567 2.957 -16.574 1.00 0.00 27 ASP A O 12
ATOM 12962 N N . GLU A 1 28 ? -6.719 4.631 -15.607 1.00 0.00 28 GLU A N 12
ATOM 12963 C CA . GLU A 1 28 ? -5.528 5.392 -15.252 1.00 0.00 28 GLU A CA 12
ATOM 12964 C C . GLU A 1 28 ? -5.027 5.002 -13.864 1.00 0.00 28 GLU A C 12
ATOM 12965 O O . GLU A 1 28 ? -3.839 5.121 -13.565 1.00 0.00 28 GLU A O 12
ATOM 12977 N N . SER A 1 29 ? -5.943 4.537 -13.020 1.00 0.00 29 SER A N 12
ATOM 12978 C CA . SER A 1 29 ? -5.597 4.134 -11.662 1.00 0.00 29 SER A CA 12
ATOM 12979 C C . SER A 1 29 ? -5.926 2.662 -11.432 1.00 0.00 29 SER A C 12
ATOM 12980 O O . SER A 1 29 ? -6.630 2.297 -10.490 1.00 0.00 29 SER A O 12
ATOM 12988 N N . PRO A 1 30 ? -5.406 1.796 -12.313 1.00 0.00 30 PRO A N 12
ATOM 12989 C CA . PRO A 1 30 ? -5.630 0.349 -12.228 1.00 0.00 30 PRO A CA 12
ATOM 12990 C C . PRO A 1 30 ? -4.913 -0.279 -11.037 1.00 0.00 30 PRO A C 12
ATOM 12991 O O . PRO A 1 30 ? -4.133 0.381 -10.350 1.00 0.00 30 PRO A O 12
ATOM 13002 N N . LEU A 1 31 ? -5.181 -1.558 -10.799 1.00 0.00 31 LEU A N 12
ATOM 13003 C CA . LEU A 1 31 ? -4.561 -2.277 -9.692 1.00 0.00 31 LEU A CA 12
ATOM 13004 C C . LEU A 1 31 ? -3.146 -2.717 -10.053 1.00 0.00 31 LEU A C 12
ATOM 13005 O O . LEU A 1 31 ? -2.956 -3.623 -10.865 1.00 0.00 31 LEU A O 12
ATOM 13021 N N . ILE A 1 32 ? -2.157 -2.073 -9.442 1.00 0.00 32 ILE A N 12
ATOM 13022 C CA . ILE A 1 32 ? -0.760 -2.401 -9.697 1.00 0.00 32 ILE A CA 12
ATOM 13023 C C . ILE A 1 32 ? -0.017 -2.691 -8.397 1.00 0.00 32 ILE A C 12
ATOM 13024 O O . ILE A 1 32 ? -0.442 -2.272 -7.319 1.00 0.00 32 ILE A O 12
ATOM 13040 N N . THR A 1 33 ? 1.097 -3.409 -8.505 1.00 0.00 33 THR A N 12
ATOM 13041 C CA . THR A 1 33 ? 1.900 -3.753 -7.339 1.00 0.00 33 THR A CA 12
ATOM 13042 C C . THR A 1 33 ? 2.890 -2.644 -7.006 1.00 0.00 33 THR A C 12
ATOM 13043 O O . THR A 1 33 ? 3.830 -2.372 -7.753 1.00 0.00 33 THR A O 12
ATOM 13054 N N . PRO A 1 34 ? 2.679 -1.986 -5.856 1.00 0.00 34 PRO A N 12
ATOM 13055 C CA . PRO A 1 34 ? 3.544 -0.895 -5.397 1.00 0.00 34 PRO A CA 12
ATOM 13056 C C . PRO A 1 34 ? 4.924 -1.389 -4.974 1.00 0.00 34 PRO A C 12
ATOM 13057 O O . PRO A 1 34 ? 5.935 -0.741 -5.245 1.00 0.00 34 PRO A O 12
ATOM 13068 N N . CYS A 1 35 ? 4.958 -2.539 -4.311 1.00 0.00 35 CYS A N 12
ATOM 13069 C CA . CYS A 1 35 ? 6.213 -3.120 -3.851 1.00 0.00 35 CYS A CA 12
ATOM 13070 C C . CYS A 1 35 ? 6.178 -4.642 -3.952 1.00 0.00 35 CYS A C 12
ATOM 13071 O O . CYS A 1 35 ? 5.217 -5.219 -4.462 1.00 0.00 35 CYS A O 12
ATOM 13078 N N . HIS A 1 36 ? 7.233 -5.287 -3.464 1.00 0.00 36 HIS A N 12
ATOM 13079 C CA . HIS A 1 36 ? 7.322 -6.743 -3.498 1.00 0.00 36 HIS A CA 12
ATOM 13080 C C . HIS A 1 36 ? 6.297 -7.373 -2.561 1.00 0.00 36 HIS A C 12
ATOM 13081 O O . HIS A 1 36 ? 5.675 -8.383 -2.893 1.00 0.00 36 HIS A O 12
ATOM 13095 N N . CYS A 1 37 ? 6.125 -6.771 -1.389 1.00 0.00 37 CYS A N 12
ATOM 13096 C CA . CYS A 1 37 ? 5.176 -7.273 -0.402 1.00 0.00 37 CYS A CA 12
ATOM 13097 C C . CYS A 1 37 ? 3.981 -7.932 -1.084 1.00 0.00 37 CYS A C 12
ATOM 13098 O O . CYS A 1 37 ? 3.311 -7.320 -1.917 1.00 0.00 37 CYS A O 12
ATOM 13105 N N . THR A 1 38 ? 3.717 -9.185 -0.724 1.00 0.00 38 THR A N 12
ATOM 13106 C CA . THR A 1 38 ? 2.603 -9.927 -1.301 1.00 0.00 38 THR A CA 12
ATOM 13107 C C . THR A 1 38 ? 1.701 -10.497 -0.213 1.00 0.00 38 THR A C 12
ATOM 13108 O O . THR A 1 38 ? 2.177 -11.080 0.760 1.00 0.00 38 THR A O 12
ATOM 13119 N N . GLY A 1 39 ? 0.394 -10.326 -0.384 1.00 0.00 39 GLY A N 12
ATOM 13120 C CA . GLY A 1 39 ? -0.555 -10.830 0.591 1.00 0.00 39 GLY A CA 12
ATOM 13121 C C . GLY A 1 39 ? -1.920 -11.096 -0.011 1.00 0.00 39 GLY A C 12
ATOM 13122 O O . GLY A 1 39 ? -2.078 -11.997 -0.835 1.00 0.00 39 GLY A O 12
ATOM 13126 N N . SER A 1 40 ? -2.911 -10.311 0.401 1.00 0.00 40 SER A N 12
ATOM 13127 C CA . SER A 1 40 ? -4.271 -10.470 -0.099 1.00 0.00 40 SER A CA 12
ATOM 13128 C C . SER A 1 40 ? -4.684 -9.266 -0.940 1.00 0.00 40 SER A C 12
ATOM 13129 O O . SER A 1 40 ? -4.879 -9.377 -2.151 1.00 0.00 40 SER A O 12
ATOM 13137 N N . LEU A 1 41 ? -4.816 -8.116 -0.290 1.00 0.00 41 LEU A N 12
ATOM 13138 C CA . LEU A 1 41 ? -5.207 -6.889 -0.976 1.00 0.00 41 LEU A CA 12
ATOM 13139 C C . LEU A 1 41 ? -3.991 -6.010 -1.253 1.00 0.00 41 LEU A C 12
ATOM 13140 O O . LEU A 1 41 ? -3.997 -4.814 -0.960 1.00 0.00 41 LEU A O 12
ATOM 13156 N N . HIS A 1 42 ? -2.951 -6.610 -1.822 1.00 0.00 42 HIS A N 12
ATOM 13157 C CA . HIS A 1 42 ? -1.729 -5.881 -2.142 1.00 0.00 42 HIS A CA 12
ATOM 13158 C C . HIS A 1 42 ? -1.833 -5.223 -3.515 1.00 0.00 42 HIS A C 12
ATOM 13159 O O . HIS A 1 42 ? -0.886 -5.252 -4.302 1.00 0.00 42 HIS A O 12
ATOM 13173 N N . PHE A 1 43 ? -2.988 -4.630 -3.796 1.00 0.00 43 PHE A N 12
ATOM 13174 C CA . PHE A 1 43 ? -3.217 -3.966 -5.074 1.00 0.00 43 PHE A CA 12
ATOM 13175 C C . PHE A 1 43 ? -3.885 -2.609 -4.870 1.00 0.00 43 PHE A C 12
ATOM 13176 O O . PHE A 1 43 ? -5.111 -2.508 -4.830 1.00 0.00 43 PHE A O 12
ATOM 13193 N N . VAL A 1 44 ? -3.069 -1.568 -4.741 1.00 0.00 44 VAL A N 12
ATOM 13194 C CA . VAL A 1 44 ? -3.580 -0.217 -4.542 1.00 0.00 44 VAL A CA 12
ATOM 13195 C C . VAL A 1 44 ? -3.630 0.551 -5.858 1.00 0.00 44 VAL A C 12
ATOM 13196 O O . VAL A 1 44 ? -2.927 0.216 -6.812 1.00 0.00 44 VAL A O 12
ATOM 13209 N N . HIS A 1 45 ? -4.465 1.584 -5.902 1.00 0.00 45 HIS A N 12
ATOM 13210 C CA . HIS A 1 45 ? -4.607 2.402 -7.102 1.00 0.00 45 HIS A CA 12
ATOM 13211 C C . HIS A 1 45 ? -3.427 3.358 -7.250 1.00 0.00 45 HIS A C 12
ATOM 13212 O O . HIS A 1 45 ? -3.047 4.041 -6.300 1.00 0.00 45 HIS A O 12
ATOM 13226 N N . GLN A 1 46 ? -2.851 3.399 -8.448 1.00 0.00 46 GLN A N 12
ATOM 13227 C CA . GLN A 1 46 ? -1.714 4.269 -8.719 1.00 0.00 46 GLN A CA 12
ATOM 13228 C C . GLN A 1 46 ? -1.895 5.627 -8.047 1.00 0.00 46 GLN A C 12
ATOM 13229 O O . GLN A 1 46 ? -0.949 6.189 -7.497 1.00 0.00 46 GLN A O 12
ATOM 13243 N N . ALA A 1 47 ? -3.117 6.148 -8.097 1.00 0.00 47 ALA A N 12
ATOM 13244 C CA . ALA A 1 47 ? -3.423 7.438 -7.493 1.00 0.00 47 ALA A CA 12
ATOM 13245 C C . ALA A 1 47 ? -3.529 7.322 -5.976 1.00 0.00 47 ALA A C 12
ATOM 13246 O O . ALA A 1 47 ? -2.791 7.978 -5.240 1.00 0.00 47 ALA A O 12
ATOM 13253 N N . CYS A 1 48 ? -4.452 6.485 -5.514 1.00 0.00 48 CYS A N 12
ATOM 13254 C CA . CYS A 1 48 ? -4.656 6.284 -4.085 1.00 0.00 48 CYS A CA 12
ATOM 13255 C C . CYS A 1 48 ? -3.321 6.226 -3.348 1.00 0.00 48 CYS A C 12
ATOM 13256 O O . CYS A 1 48 ? -3.176 6.782 -2.258 1.00 0.00 48 CYS A O 12
ATOM 13263 N N . LEU A 1 49 ? -2.348 5.550 -3.949 1.00 0.00 49 LEU A N 12
ATOM 13264 C CA . LEU A 1 49 ? -1.024 5.419 -3.351 1.00 0.00 49 LEU A CA 12
ATOM 13265 C C . LEU A 1 49 ? -0.524 6.765 -2.835 1.00 0.00 49 LEU A C 12
ATOM 13266 O O . LEU A 1 49 ? 0.020 6.854 -1.735 1.00 0.00 49 LEU A O 12
ATOM 13282 N N . GLN A 1 50 ? -0.716 7.808 -3.636 1.00 0.00 50 GLN A N 12
ATOM 13283 C CA . GLN A 1 50 ? -0.285 9.149 -3.259 1.00 0.00 50 GLN A CA 12
ATOM 13284 C C . GLN A 1 50 ? -0.803 9.517 -1.872 1.00 0.00 50 GLN A C 12
ATOM 13285 O O . GLN A 1 50 ? -0.026 9.847 -0.977 1.00 0.00 50 GLN A O 12
ATOM 13299 N N . GLN A 1 51 ? -2.120 9.459 -1.704 1.00 0.00 51 GLN A N 12
ATOM 13300 C CA . GLN A 1 51 ? -2.742 9.788 -0.426 1.00 0.00 51 GLN A CA 12
ATOM 13301 C C . GLN A 1 51 ? -2.014 9.102 0.726 1.00 0.00 51 GLN A C 12
ATOM 13302 O O . GLN A 1 51 ? -1.768 9.711 1.767 1.00 0.00 51 GLN A O 12
ATOM 13316 N N . TRP A 1 52 ? -1.672 7.834 0.531 1.00 0.00 52 TRP A N 12
ATOM 13317 C CA . TRP A 1 52 ? -0.972 7.065 1.555 1.00 0.00 52 TRP A CA 12
ATOM 13318 C C . TRP A 1 52 ? 0.435 7.609 1.776 1.00 0.00 52 TRP A C 12
ATOM 13319 O O . TRP A 1 52 ? 0.889 7.734 2.914 1.00 0.00 52 TRP A O 12
ATOM 13340 N N . ILE A 1 53 ? 1.119 7.929 0.684 1.00 0.00 53 ILE A N 12
ATOM 13341 C CA . ILE A 1 53 ? 2.475 8.461 0.760 1.00 0.00 53 ILE A CA 12
ATOM 13342 C C . ILE A 1 53 ? 2.555 9.622 1.745 1.00 0.00 53 ILE A C 12
ATOM 13343 O O . ILE A 1 53 ? 3.452 9.678 2.586 1.00 0.00 53 ILE A O 12
ATOM 13359 N N . LYS A 1 54 ? 1.609 10.549 1.636 1.00 0.00 54 LYS A N 12
ATOM 13360 C CA . LYS A 1 54 ? 1.569 11.709 2.518 1.00 0.00 54 LYS A CA 12
ATOM 13361 C C . LYS A 1 54 ? 1.157 11.306 3.930 1.00 0.00 54 LYS A C 12
ATOM 13362 O O . LYS A 1 54 ? 1.623 11.884 4.912 1.00 0.00 54 LYS A O 12
ATOM 13381 N N . SER A 1 55 ? 0.283 10.309 4.024 1.00 0.00 55 SER A N 12
ATOM 13382 C CA . SER A 1 55 ? -0.193 9.829 5.317 1.00 0.00 55 SER A CA 12
ATOM 13383 C C . SER A 1 55 ? 0.969 9.340 6.176 1.00 0.00 55 SER A C 12
ATOM 13384 O O . SER A 1 55 ? 1.190 9.835 7.281 1.00 0.00 55 SER A O 12
ATOM 13392 N N . SER A 1 56 ? 1.708 8.363 5.660 1.00 0.00 56 SER A N 12
ATOM 13393 C CA . SER A 1 56 ? 2.845 7.803 6.380 1.00 0.00 56 SER A CA 12
ATOM 13394 C C . SER A 1 56 ? 4.095 8.653 6.169 1.00 0.00 56 SER A C 12
ATOM 13395 O O . SER A 1 56 ? 5.217 8.185 6.361 1.00 0.00 56 SER A O 12
ATOM 13403 N N . ASP A 1 57 ? 3.891 9.904 5.773 1.00 0.00 57 ASP A N 12
ATOM 13404 C CA . ASP A 1 57 ? 4.999 10.822 5.536 1.00 0.00 57 ASP A CA 12
ATOM 13405 C C . ASP A 1 57 ? 6.214 10.077 4.990 1.00 0.00 57 ASP A C 12
ATOM 13406 O O . ASP A 1 57 ? 7.340 10.287 5.442 1.00 0.00 57 ASP A O 12
ATOM 13415 N N . THR A 1 58 ? 5.978 9.205 4.015 1.00 0.00 58 THR A N 12
ATOM 13416 C CA . THR A 1 58 ? 7.051 8.427 3.408 1.00 0.00 58 THR A CA 12
ATOM 13417 C C . THR A 1 58 ? 6.707 8.040 1.975 1.00 0.00 58 THR A C 12
ATOM 13418 O O . THR A 1 58 ? 5.537 7.873 1.630 1.00 0.00 58 THR A O 12
ATOM 13429 N N . ARG A 1 59 ? 7.733 7.899 1.142 1.00 0.00 59 ARG A N 12
ATOM 13430 C CA . ARG A 1 59 ? 7.539 7.532 -0.255 1.00 0.00 59 ARG A CA 12
ATOM 13431 C C . ARG A 1 59 ? 7.704 6.027 -0.450 1.00 0.00 59 ARG A C 12
ATOM 13432 O O . ARG A 1 59 ? 6.960 5.404 -1.208 1.00 0.00 59 ARG A O 12
ATOM 13453 N N . CYS A 1 60 ? 8.683 5.451 0.238 1.00 0.00 60 CYS A N 12
ATOM 13454 C CA . CYS A 1 60 ? 8.947 4.020 0.140 1.00 0.00 60 CYS A CA 12
ATOM 13455 C C . CYS A 1 60 ? 8.082 3.239 1.124 1.00 0.00 60 CYS A C 12
ATOM 13456 O O . CYS A 1 60 ? 7.424 3.821 1.986 1.00 0.00 60 CYS A O 12
ATOM 13464 N N . CYS A 1 61 ? 8.087 1.917 0.988 1.00 0.00 61 CYS A N 12
ATOM 13465 C CA . CYS A 1 61 ? 7.302 1.055 1.863 1.00 0.00 61 CYS A CA 12
ATOM 13466 C C . CYS A 1 61 ? 7.698 1.255 3.323 1.00 0.00 61 CYS A C 12
ATOM 13467 O O . CYS A 1 61 ? 8.708 1.892 3.619 1.00 0.00 61 CYS A O 12
ATOM 13474 N N . GLU A 1 62 ? 6.895 0.707 4.229 1.00 0.00 62 GLU A N 12
ATOM 13475 C CA . GLU A 1 62 ? 7.162 0.827 5.658 1.00 0.00 62 GLU A CA 12
ATOM 13476 C C . GLU A 1 62 ? 8.015 -0.339 6.151 1.00 0.00 62 GLU A C 12
ATOM 13477 O O . GLU A 1 62 ? 8.819 -0.188 7.072 1.00 0.00 62 GLU A O 12
ATOM 13489 N N . LEU A 1 63 ? 7.833 -1.500 5.533 1.00 0.00 63 LEU A N 12
ATOM 13490 C CA . LEU A 1 63 ? 8.585 -2.693 5.909 1.00 0.00 63 LEU A CA 12
ATOM 13491 C C . LEU A 1 63 ? 9.734 -2.940 4.937 1.00 0.00 63 LEU A C 12
ATOM 13492 O O . LEU A 1 63 ? 10.904 -2.792 5.292 1.00 0.00 63 LEU A O 12
ATOM 13508 N N . CYS A 1 64 ? 9.394 -3.316 3.709 1.00 0.00 64 CYS A N 12
ATOM 13509 C CA . CYS A 1 64 ? 10.396 -3.583 2.685 1.00 0.00 64 CYS A CA 12
ATOM 13510 C C . CYS A 1 64 ? 11.107 -2.297 2.272 1.00 0.00 64 CYS A C 12
ATOM 13511 O O . CYS A 1 64 ? 12.124 -2.331 1.578 1.00 0.00 64 CYS A O 12
ATOM 13518 N N . LYS A 1 65 ? 10.566 -1.163 2.704 1.00 0.00 65 LYS A N 12
ATOM 13519 C CA . LYS A 1 65 ? 11.147 0.134 2.382 1.00 0.00 65 LYS A CA 12
ATOM 13520 C C . LYS A 1 65 ? 11.484 0.226 0.897 1.00 0.00 65 LYS A C 12
ATOM 13521 O O . LYS A 1 65 ? 12.550 0.714 0.522 1.00 0.00 65 LYS A O 12
ATOM 13540 N N . TYR A 1 66 ? 10.568 -0.243 0.058 1.00 0.00 66 TYR A N 12
ATOM 13541 C CA . TYR A 1 66 ? 10.769 -0.215 -1.386 1.00 0.00 66 TYR A CA 12
ATOM 13542 C C . TYR A 1 66 ? 10.064 0.986 -2.010 1.00 0.00 66 TYR A C 12
ATOM 13543 O O . TYR A 1 66 ? 8.862 1.179 -1.824 1.00 0.00 66 TYR A O 12
ATOM 13561 N N . GLU A 1 67 ? 10.820 1.789 -2.752 1.00 0.00 67 GLU A N 12
ATOM 13562 C CA . GLU A 1 67 ? 10.268 2.971 -3.403 1.00 0.00 67 GLU A CA 12
ATOM 13563 C C . GLU A 1 67 ? 9.077 2.601 -4.283 1.00 0.00 67 GLU A C 12
ATOM 13564 O O . GLU A 1 67 ? 9.197 1.788 -5.200 1.00 0.00 67 GLU A O 12
ATOM 13576 N N . PHE A 1 68 ? 7.928 3.203 -3.996 1.00 0.00 68 PHE A N 12
ATOM 13577 C CA . PHE A 1 68 ? 6.714 2.936 -4.758 1.00 0.00 68 PHE A CA 12
ATOM 13578 C C . PHE A 1 68 ? 6.755 3.643 -6.110 1.00 0.00 68 PHE A C 12
ATOM 13579 O O . PHE A 1 68 ? 7.283 4.749 -6.228 1.00 0.00 68 PHE A O 12
ATOM 13596 N N . ILE A 1 69 ? 6.194 2.996 -7.126 1.00 0.00 69 ILE A N 12
ATOM 13597 C CA . ILE A 1 69 ? 6.166 3.562 -8.469 1.00 0.00 69 ILE A CA 12
ATOM 13598 C C . ILE A 1 69 ? 5.028 4.566 -8.619 1.00 0.00 69 ILE A C 12
ATOM 13599 O O . ILE A 1 69 ? 3.866 4.186 -8.756 1.00 0.00 69 ILE A O 12
ATOM 13615 N N . MET A 1 70 ? 5.372 5.849 -8.593 1.00 0.00 70 MET A N 12
ATOM 13616 C CA . MET A 1 70 ? 4.379 6.909 -8.729 1.00 0.00 70 MET A CA 12
ATOM 13617 C C . MET A 1 70 ? 4.230 7.330 -10.188 1.00 0.00 70 MET A C 12
ATOM 13618 O O . MET A 1 70 ? 3.182 7.832 -10.594 1.00 0.00 70 MET A O 12
ATOM 13632 N N . GLU A 1 71 ? 5.285 7.124 -10.969 1.00 0.00 71 GLU A N 12
ATOM 13633 C CA . GLU A 1 71 ? 5.270 7.484 -12.382 1.00 0.00 71 GLU A CA 12
ATOM 13634 C C . GLU A 1 71 ? 5.337 8.999 -12.558 1.00 0.00 71 GLU A C 12
ATOM 13635 O O . GLU A 1 71 ? 4.642 9.569 -13.400 1.00 0.00 71 GLU A O 12
ATOM 13647 N N . THR A 1 72 ? 6.177 9.645 -11.756 1.00 0.00 72 THR A N 12
ATOM 13648 C CA . THR A 1 72 ? 6.333 11.093 -11.821 1.00 0.00 72 THR A CA 12
ATOM 13649 C C . THR A 1 72 ? 7.774 11.477 -12.140 1.00 0.00 72 THR A C 12
ATOM 13650 O O . THR A 1 72 ? 8.567 11.754 -11.241 1.00 0.00 72 THR A O 12
ATOM 13661 N N . LYS A 1 73 ? 8.105 11.491 -13.427 1.00 0.00 73 LYS A N 12
ATOM 13662 C CA . LYS A 1 73 ? 9.450 11.843 -13.867 1.00 0.00 73 LYS A CA 12
ATOM 13663 C C . LYS A 1 73 ? 9.405 12.921 -14.945 1.00 0.00 73 LYS A C 12
ATOM 13664 O O . LYS A 1 73 ? 9.303 12.620 -16.135 1.00 0.00 73 LYS A O 12
ATOM 13683 N N . LEU A 1 74 ? 9.484 14.178 -14.521 1.00 0.00 74 LEU A N 12
ATOM 13684 C CA . LEU A 1 74 ? 9.454 15.302 -15.451 1.00 0.00 74 LEU A CA 12
ATOM 13685 C C . LEU A 1 74 ? 10.646 16.226 -15.226 1.00 0.00 74 LEU A C 12
ATOM 13686 O O . LEU A 1 74 ? 10.926 16.631 -14.098 1.00 0.00 74 LEU A O 12
ATOM 13702 N N . SER A 1 75 ? 11.343 16.558 -16.308 1.00 0.00 75 SER A N 12
ATOM 13703 C CA . SER A 1 75 ? 12.506 17.434 -16.228 1.00 0.00 75 SER A CA 12
ATOM 13704 C C . SER A 1 75 ? 12.089 18.862 -15.893 1.00 0.00 75 SER A C 12
ATOM 13705 O O . SER A 1 75 ? 11.006 19.309 -16.268 1.00 0.00 75 SER A O 12
ATOM 13713 N N . GLY A 1 76 ? 12.958 19.575 -15.182 1.00 0.00 76 GLY A N 12
ATOM 13714 C CA . GLY A 1 76 ? 12.662 20.946 -14.807 1.00 0.00 76 GLY A CA 12
ATOM 13715 C C . GLY A 1 76 ? 13.868 21.663 -14.234 1.00 0.00 76 GLY A C 12
ATOM 13716 O O . GLY A 1 76 ? 14.278 21.423 -13.098 1.00 0.00 76 GLY A O 12
ATOM 13720 N N . PRO A 1 77 ? 14.460 22.565 -15.031 1.00 0.00 77 PRO A N 12
ATOM 13721 C CA . PRO A 1 77 ? 15.635 23.337 -14.618 1.00 0.00 77 PRO A CA 12
ATOM 13722 C C . PRO A 1 77 ? 15.306 24.362 -13.538 1.00 0.00 77 PRO A C 12
ATOM 13723 O O . PRO A 1 77 ? 16.161 24.723 -12.730 1.00 0.00 77 PRO A O 12
ATOM 13734 N N . SER A 1 78 ? 14.060 24.827 -13.531 1.00 0.00 78 SER A N 12
ATOM 13735 C CA . SER A 1 78 ? 13.619 25.813 -12.552 1.00 0.00 78 SER A CA 12
ATOM 13736 C C . SER A 1 78 ? 12.777 25.158 -11.462 1.00 0.00 78 SER A C 12
ATOM 13737 O O . SER A 1 78 ? 12.503 23.959 -11.510 1.00 0.00 78 SER A O 12
ATOM 13745 N N . SER A 1 79 ? 12.369 25.954 -10.479 1.00 0.00 79 SER A N 12
ATOM 13746 C CA . SER A 1 79 ? 11.561 25.452 -9.373 1.00 0.00 79 SER A CA 12
ATOM 13747 C C . SER A 1 79 ? 10.323 24.726 -9.891 1.00 0.00 79 SER A C 12
ATOM 13748 O O . SER A 1 79 ? 9.857 24.984 -11.001 1.00 0.00 79 SER A O 12
ATOM 13756 N N . GLY A 1 80 ? 9.794 23.817 -9.079 1.00 0.00 80 GLY A N 12
ATOM 13757 C CA . GLY A 1 80 ? 8.615 23.068 -9.471 1.00 0.00 80 GLY A CA 12
ATOM 13758 C C . GLY A 1 80 ? 8.902 21.591 -9.660 1.00 0.00 80 GLY A C 12
ATOM 13759 O O . GLY A 1 80 ? 8.078 20.766 -9.269 1.00 0.00 80 GLY A O 12
ATOM 13765 N N . GLY A 1 1 ? -20.673 -52.722 -15.806 1.00 0.00 1 GLY A N 13
ATOM 13766 C CA . GLY A 1 1 ? -21.016 -51.313 -15.865 1.00 0.00 1 GLY A CA 13
ATOM 13767 C C . GLY A 1 1 ? -19.793 -50.419 -15.855 1.00 0.00 1 GLY A C 13
ATOM 13768 O O . GLY A 1 1 ? -18.803 -50.701 -16.531 1.00 0.00 1 GLY A O 13
ATOM 13772 N N . SER A 1 2 ? -19.860 -49.335 -15.088 1.00 0.00 2 SER A N 13
ATOM 13773 C CA . SER A 1 2 ? -18.751 -48.392 -14.998 1.00 0.00 2 SER A CA 13
ATOM 13774 C C . SER A 1 2 ? -18.874 -47.527 -13.748 1.00 0.00 2 SER A C 13
ATOM 13775 O O . SER A 1 2 ? -19.923 -47.492 -13.105 1.00 0.00 2 SER A O 13
ATOM 13783 N N . SER A 1 3 ? -17.794 -46.829 -13.410 1.00 0.00 3 SER A N 13
ATOM 13784 C CA . SER A 1 3 ? -17.778 -45.966 -12.235 1.00 0.00 3 SER A CA 13
ATOM 13785 C C . SER A 1 3 ? -16.881 -44.754 -12.463 1.00 0.00 3 SER A C 13
ATOM 13786 O O . SER A 1 3 ? -16.016 -44.763 -13.338 1.00 0.00 3 SER A O 13
ATOM 13794 N N . GLY A 1 4 ? -17.095 -43.709 -11.669 1.00 0.00 4 GLY A N 13
ATOM 13795 C CA . GLY A 1 4 ? -16.299 -42.503 -11.799 1.00 0.00 4 GLY A CA 13
ATOM 13796 C C . GLY A 1 4 ? -17.065 -41.257 -11.402 1.00 0.00 4 GLY A C 13
ATOM 13797 O O . GLY A 1 4 ? -18.123 -40.966 -11.960 1.00 0.00 4 GLY A O 13
ATOM 13801 N N . SER A 1 5 ? -16.531 -40.519 -10.434 1.00 0.00 5 SER A N 13
ATOM 13802 C CA . SER A 1 5 ? -17.175 -39.300 -9.958 1.00 0.00 5 SER A CA 13
ATOM 13803 C C . SER A 1 5 ? -16.183 -38.141 -9.920 1.00 0.00 5 SER A C 13
ATOM 13804 O O . SER A 1 5 ? -15.001 -38.330 -9.633 1.00 0.00 5 SER A O 13
ATOM 13812 N N . SER A 1 6 ? -16.674 -36.941 -10.214 1.00 0.00 6 SER A N 13
ATOM 13813 C CA . SER A 1 6 ? -15.831 -35.7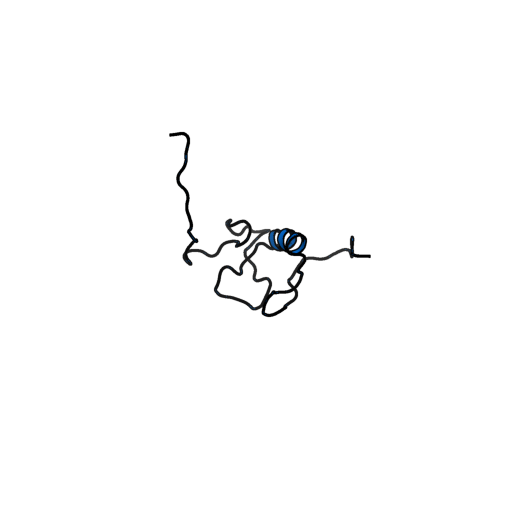51 -10.218 1.00 0.00 6 SER A CA 13
ATOM 13814 C C . SER A 1 6 ? -16.169 -34.842 -9.040 1.00 0.00 6 SER A C 13
ATOM 13815 O O . SER A 1 6 ? -17.332 -34.517 -8.805 1.00 0.00 6 SER A O 13
ATOM 13823 N N . GLY A 1 7 ? -15.141 -34.436 -8.300 1.00 0.00 7 GLY A N 13
ATOM 13824 C CA . GLY A 1 7 ? -15.348 -33.569 -7.155 1.00 0.00 7 GLY A CA 13
ATOM 13825 C C . GLY A 1 7 ? -14.631 -32.241 -7.296 1.00 0.00 7 GLY A C 13
ATOM 13826 O O . GLY A 1 7 ? -13.403 -32.178 -7.217 1.00 0.00 7 GLY A O 13
ATOM 13830 N N . THR A 1 8 ? -15.397 -31.176 -7.506 1.00 0.00 8 THR A N 13
ATOM 13831 C CA . THR A 1 8 ? -14.828 -29.843 -7.661 1.00 0.00 8 THR A CA 13
ATOM 13832 C C . THR A 1 8 ? -14.596 -29.183 -6.307 1.00 0.00 8 THR A C 13
ATOM 13833 O O . THR A 1 8 ? -15.434 -28.420 -5.826 1.00 0.00 8 THR A O 13
ATOM 13844 N N . SER A 1 9 ? -13.454 -29.481 -5.696 1.00 0.00 9 SER A N 13
ATOM 13845 C CA . SER A 1 9 ? -13.114 -28.919 -4.394 1.00 0.00 9 SER A CA 13
ATOM 13846 C C . SER A 1 9 ? -13.481 -27.439 -4.329 1.00 0.00 9 SER A C 13
ATOM 13847 O O . SER A 1 9 ? -13.375 -26.718 -5.322 1.00 0.00 9 SER A O 13
ATOM 13855 N N . ILE A 1 10 ? -13.913 -26.995 -3.154 1.00 0.00 10 ILE A N 13
ATOM 13856 C CA . ILE A 1 10 ? -14.295 -25.602 -2.958 1.00 0.00 10 ILE A CA 13
ATOM 13857 C C . ILE A 1 10 ? -13.074 -24.729 -2.691 1.00 0.00 10 ILE A C 13
ATOM 13858 O O . ILE A 1 10 ? -12.360 -24.924 -1.706 1.00 0.00 10 ILE A O 13
ATOM 13874 N N . THR A 1 11 ? -12.839 -23.763 -3.573 1.00 0.00 11 THR A N 13
ATOM 13875 C CA . THR A 1 11 ? -11.704 -22.859 -3.433 1.00 0.00 11 THR A CA 13
ATOM 13876 C C . THR A 1 11 ? -12.168 -21.436 -3.139 1.00 0.00 11 THR A C 13
ATOM 13877 O O . THR A 1 11 ? -13.098 -20.920 -3.759 1.00 0.00 11 THR A O 13
ATOM 13888 N N . PRO A 1 12 ? -11.505 -20.785 -2.172 1.00 0.00 12 PRO A N 13
ATOM 13889 C CA . PRO A 1 12 ? -11.831 -19.412 -1.775 1.00 0.00 12 PRO A CA 13
ATOM 13890 C C . PRO A 1 12 ? -11.461 -18.395 -2.849 1.00 0.00 12 PRO A C 13
ATOM 13891 O O . PRO A 1 12 ? -10.285 -18.091 -3.050 1.00 0.00 12 PRO A O 13
ATOM 13902 N N . SER A 1 13 ? -12.471 -17.872 -3.536 1.00 0.00 13 SER A N 13
ATOM 13903 C CA . SER A 1 13 ? -12.251 -16.891 -4.592 1.00 0.00 13 SER A CA 13
ATOM 13904 C C . SER A 1 13 ? -11.252 -15.827 -4.146 1.00 0.00 13 SER A C 13
ATOM 13905 O O . SER A 1 13 ? -10.994 -15.664 -2.953 1.00 0.00 13 SER A O 13
ATOM 13913 N N . SER A 1 14 ? -10.694 -15.106 -5.113 1.00 0.00 14 SER A N 13
ATOM 13914 C CA . SER A 1 14 ? -9.720 -14.060 -4.821 1.00 0.00 14 SER A CA 13
ATOM 13915 C C . SER A 1 14 ? -10.046 -12.785 -5.592 1.00 0.00 14 SER A C 13
ATOM 13916 O O . SER A 1 14 ? -9.701 -12.651 -6.765 1.00 0.00 14 SER A O 13
ATOM 13924 N N . GLN A 1 15 ? -10.713 -11.850 -4.922 1.00 0.00 15 GLN A N 13
ATOM 13925 C CA . GLN A 1 15 ? -11.087 -10.585 -5.543 1.00 0.00 15 GLN A CA 13
ATOM 13926 C C . GLN A 1 15 ? -9.940 -9.582 -5.468 1.00 0.00 15 GLN A C 13
ATOM 13927 O O . GLN A 1 15 ? -9.549 -9.152 -4.383 1.00 0.00 15 GLN A O 13
ATOM 13941 N N . ASP A 1 16 ? -9.406 -9.214 -6.627 1.00 0.00 16 ASP A N 13
ATOM 13942 C CA . ASP A 1 16 ? -8.305 -8.261 -6.693 1.00 0.00 16 ASP A CA 13
ATOM 13943 C C . ASP A 1 16 ? -8.828 -6.835 -6.833 1.00 0.00 16 ASP A C 13
ATOM 13944 O O . ASP A 1 16 ? -9.165 -6.391 -7.931 1.00 0.00 16 ASP A O 13
ATOM 13953 N N . ILE A 1 17 ? -8.893 -6.122 -5.713 1.00 0.00 17 ILE A N 13
ATOM 13954 C CA . ILE A 1 17 ? -9.375 -4.746 -5.711 1.00 0.00 17 ILE A CA 13
ATOM 13955 C C . ILE A 1 17 ? -8.543 -3.873 -4.778 1.00 0.00 17 ILE A C 13
ATOM 13956 O O . ILE A 1 17 ? -7.887 -4.373 -3.864 1.00 0.00 17 ILE A O 13
ATOM 13972 N N . CYS A 1 18 ? -8.575 -2.566 -5.014 1.00 0.00 18 CYS A N 13
ATOM 13973 C CA . CYS A 1 18 ? -7.826 -1.622 -4.194 1.00 0.00 18 CYS A CA 13
ATOM 13974 C C . CYS A 1 18 ? -7.974 -1.951 -2.712 1.00 0.00 18 CYS A C 13
ATOM 13975 O O . CYS A 1 18 ? -8.902 -2.654 -2.311 1.00 0.00 18 CYS A O 13
ATOM 13982 N N . ARG A 1 19 ? -7.054 -1.437 -1.902 1.00 0.00 19 ARG A N 13
ATOM 13983 C CA . ARG A 1 19 ? -7.081 -1.677 -0.464 1.00 0.00 19 ARG A CA 13
ATOM 13984 C C . ARG A 1 19 ? -7.315 -0.376 0.299 1.00 0.00 19 ARG A C 13
ATOM 13985 O O . ARG A 1 19 ? -7.902 -0.378 1.382 1.00 0.00 19 ARG A O 13
ATOM 14006 N N . ILE A 1 20 ? -6.852 0.730 -0.271 1.00 0.00 20 ILE A N 13
ATOM 14007 C CA . ILE A 1 20 ? -7.011 2.037 0.355 1.00 0.00 20 ILE A CA 13
ATOM 14008 C C . ILE A 1 20 ? -8.441 2.547 0.207 1.00 0.00 20 ILE A C 13
ATOM 14009 O O . ILE A 1 20 ? -8.977 3.193 1.107 1.00 0.00 20 ILE A O 13
ATOM 14025 N N . CYS A 1 21 ? -9.053 2.251 -0.935 1.00 0.00 21 CYS A N 13
ATOM 14026 C CA . CYS A 1 21 ? -10.421 2.677 -1.202 1.00 0.00 21 CYS A CA 13
ATOM 14027 C C . CYS A 1 21 ? -11.346 1.474 -1.356 1.00 0.00 21 CYS A C 13
ATOM 14028 O O . CYS A 1 21 ? -12.547 1.563 -1.098 1.00 0.00 21 CYS A O 13
ATOM 14035 N N . HIS A 1 22 ? -10.778 0.348 -1.777 1.00 0.00 22 HIS A N 13
ATOM 14036 C CA . HIS A 1 22 ? -11.552 -0.875 -1.965 1.00 0.00 22 HIS A CA 13
ATOM 14037 C C . HIS A 1 22 ? -12.561 -0.711 -3.096 1.00 0.00 22 HIS A C 13
ATOM 14038 O O . HIS A 1 22 ? -13.759 -0.926 -2.908 1.00 0.00 22 HIS A O 13
ATOM 14052 N N . CYS A 1 23 ? -12.071 -0.328 -4.270 1.00 0.00 23 CYS A N 13
ATOM 14053 C CA . CYS A 1 23 ? -12.931 -0.134 -5.432 1.00 0.00 23 CYS A CA 13
ATOM 14054 C C . CYS A 1 23 ? -12.326 -0.786 -6.671 1.00 0.00 23 CYS A C 13
ATOM 14055 O O . CYS A 1 23 ? -11.125 -1.050 -6.721 1.00 0.00 23 CYS A O 13
ATOM 14063 N N . GLU A 1 24 ? -13.166 -1.043 -7.668 1.00 0.00 24 GLU A N 13
ATOM 14064 C CA . GLU A 1 24 ? -12.714 -1.667 -8.906 1.00 0.00 24 GLU A CA 13
ATOM 14065 C C . GLU A 1 24 ? -11.568 -0.874 -9.528 1.00 0.00 24 GLU A C 13
ATOM 14066 O O . GLU A 1 24 ? -11.504 0.349 -9.402 1.00 0.00 24 GLU A O 13
ATOM 14078 N N . GLY A 1 25 ? -10.663 -1.579 -10.199 1.00 0.00 25 GLY A N 13
ATOM 14079 C CA . GLY A 1 25 ? -9.531 -0.926 -10.829 1.00 0.00 25 GLY A CA 13
ATOM 14080 C C . GLY A 1 25 ? -9.945 -0.036 -11.984 1.00 0.00 25 GLY A C 13
ATOM 14081 O O . GLY A 1 25 ? -10.630 -0.481 -12.905 1.00 0.00 25 GLY A O 13
ATOM 14085 N N . ASP A 1 26 ? -9.529 1.225 -11.936 1.00 0.00 26 ASP A N 13
ATOM 14086 C CA . ASP A 1 26 ? -9.861 2.181 -12.986 1.00 0.00 26 ASP A CA 13
ATOM 14087 C C . ASP A 1 26 ? -8.770 2.219 -14.051 1.00 0.00 26 ASP A C 13
ATOM 14088 O O . ASP A 1 26 ? -7.651 1.758 -13.824 1.00 0.00 26 ASP A O 13
ATOM 14097 N N . ASP A 1 27 ? -9.103 2.769 -15.213 1.00 0.00 27 ASP A N 13
ATOM 14098 C CA . ASP A 1 27 ? -8.152 2.867 -16.314 1.00 0.00 27 ASP A CA 13
ATOM 14099 C C . ASP A 1 27 ? -6.922 3.669 -15.899 1.00 0.00 27 ASP A C 13
ATOM 14100 O O . ASP A 1 27 ? -5.793 3.300 -16.220 1.00 0.00 27 ASP A O 13
ATOM 14109 N N . GLU A 1 28 ? -7.151 4.767 -15.186 1.00 0.00 28 GLU A N 13
ATOM 14110 C CA . GLU A 1 28 ? -6.060 5.621 -14.729 1.00 0.00 28 GLU A CA 13
ATOM 14111 C C . GLU A 1 28 ? -5.599 5.215 -13.333 1.00 0.00 28 GLU A C 13
ATOM 14112 O O . GLU A 1 28 ? -4.449 5.441 -12.957 1.00 0.00 28 GLU A O 13
ATOM 14124 N N . SER A 1 29 ? -6.506 4.616 -12.568 1.00 0.00 29 SER A N 13
ATOM 14125 C CA . SER A 1 29 ? -6.194 4.182 -11.211 1.00 0.00 29 SER A CA 13
ATOM 14126 C C . SER A 1 29 ? -6.400 2.677 -11.061 1.00 0.00 29 SER A C 13
ATOM 14127 O O . SER A 1 29 ? -7.110 2.207 -10.171 1.00 0.00 29 SER A O 13
ATOM 14135 N N . PRO A 1 30 ? -5.763 1.903 -11.952 1.00 0.00 30 PRO A N 13
ATOM 14136 C CA . PRO A 1 30 ? -5.860 0.440 -11.940 1.00 0.00 30 PRO A CA 13
ATOM 14137 C C . PRO A 1 30 ? -5.144 -0.179 -10.744 1.00 0.00 30 PRO A C 13
ATOM 14138 O O . PRO A 1 30 ? -4.540 0.528 -9.936 1.00 0.00 30 PRO A O 13
ATOM 14149 N N . LEU A 1 31 ? -5.214 -1.501 -10.638 1.00 0.00 31 LEU A N 13
ATOM 14150 C CA . LEU A 1 31 ? -4.572 -2.215 -9.540 1.00 0.00 31 LEU A CA 13
ATOM 14151 C C . LEU A 1 31 ? -3.160 -2.647 -9.923 1.00 0.00 31 LEU A C 13
ATOM 14152 O O . LEU A 1 31 ? -2.975 -3.629 -10.642 1.00 0.00 31 LEU A O 13
ATOM 14168 N N . ILE A 1 32 ? -2.169 -1.908 -9.437 1.00 0.00 32 ILE A N 13
ATOM 14169 C CA . ILE A 1 32 ? -0.774 -2.217 -9.726 1.00 0.00 32 ILE A CA 13
ATOM 14170 C C . ILE A 1 32 ? -0.030 -2.634 -8.462 1.00 0.00 32 ILE A C 13
ATOM 14171 O O . ILE A 1 32 ? -0.514 -2.434 -7.348 1.00 0.00 32 ILE A O 13
ATOM 14187 N N . THR A 1 33 ? 1.153 -3.215 -8.642 1.00 0.00 33 THR A N 13
ATOM 14188 C CA . THR A 1 33 ? 1.965 -3.661 -7.517 1.00 0.00 33 THR A CA 13
ATOM 14189 C C . THR A 1 33 ? 2.936 -2.572 -7.075 1.00 0.00 33 THR A C 13
ATOM 14190 O O . THR A 1 33 ? 3.871 -2.213 -7.791 1.00 0.00 33 THR A O 13
ATOM 14201 N N . PRO A 1 34 ? 2.712 -2.033 -5.867 1.00 0.00 34 PRO A N 13
ATOM 14202 C CA . PRO A 1 34 ? 3.558 -0.978 -5.302 1.00 0.00 34 PRO A CA 13
ATOM 14203 C C . PRO A 1 34 ? 4.946 -1.486 -4.926 1.00 0.00 34 PRO A C 13
ATOM 14204 O O . PRO A 1 34 ? 5.948 -0.807 -5.149 1.00 0.00 34 PRO A O 13
ATOM 14215 N N . CYS A 1 35 ? 4.997 -2.686 -4.356 1.00 0.00 35 CYS A N 13
ATOM 14216 C CA . CYS A 1 35 ? 6.262 -3.286 -3.950 1.00 0.00 35 CYS A CA 13
ATOM 14217 C C . CYS A 1 35 ? 6.196 -4.808 -4.042 1.00 0.00 35 CYS A C 13
ATOM 14218 O O . CYS A 1 35 ? 5.203 -5.370 -4.506 1.00 0.00 35 CYS A O 13
ATOM 14225 N N . HIS A 1 36 ? 7.260 -5.469 -3.597 1.00 0.00 36 HIS A N 13
ATOM 14226 C CA . HIS A 1 36 ? 7.323 -6.926 -3.629 1.00 0.00 36 HIS A CA 13
ATOM 14227 C C . HIS A 1 36 ? 6.236 -7.536 -2.750 1.00 0.00 36 HIS A C 13
ATOM 14228 O O . HIS A 1 36 ? 5.551 -8.476 -3.155 1.00 0.00 36 HIS A O 13
ATOM 14242 N N . CYS A 1 37 ? 6.082 -6.996 -1.546 1.00 0.00 37 CYS A N 13
ATOM 14243 C CA . CYS A 1 37 ? 5.079 -7.487 -0.609 1.00 0.00 37 CYS A CA 13
ATOM 14244 C C . CYS A 1 37 ? 3.827 -7.953 -1.347 1.00 0.00 37 CYS A C 13
ATOM 14245 O O . CYS A 1 37 ? 3.059 -7.142 -1.864 1.00 0.00 37 CYS A O 13
ATOM 14252 N N . THR A 1 38 ? 3.628 -9.267 -1.393 1.00 0.00 38 THR A N 13
ATOM 14253 C CA . THR A 1 38 ? 2.472 -9.842 -2.068 1.00 0.00 38 THR A CA 13
ATOM 14254 C C . THR A 1 38 ? 1.423 -10.304 -1.063 1.00 0.00 38 THR A C 13
ATOM 14255 O O . THR A 1 38 ? 1.305 -11.495 -0.777 1.00 0.00 38 THR A O 13
ATOM 14266 N N . GLY A 1 39 ? 0.661 -9.354 -0.529 1.00 0.00 39 GLY A N 13
ATOM 14267 C CA . GLY A 1 39 ? -0.369 -9.684 0.438 1.00 0.00 39 GLY A CA 13
ATOM 14268 C C . GLY A 1 39 ? -1.660 -10.129 -0.220 1.00 0.00 39 GLY A C 13
ATOM 14269 O O . GLY A 1 39 ? -1.650 -10.979 -1.111 1.00 0.00 39 GLY A O 13
ATOM 14273 N N . SER A 1 40 ? -2.776 -9.556 0.221 1.00 0.00 40 SER A N 13
ATOM 14274 C CA . SER A 1 40 ? -4.082 -9.903 -0.327 1.00 0.00 40 SER A CA 13
ATOM 14275 C C . SER A 1 40 ? -4.582 -8.813 -1.271 1.00 0.00 40 SER A C 13
ATOM 14276 O O . SER A 1 40 ? -4.705 -9.028 -2.477 1.00 0.00 40 SER A O 13
ATOM 14284 N N . LEU A 1 41 ? -4.869 -7.642 -0.712 1.00 0.00 41 LEU A N 13
ATOM 14285 C CA . LEU A 1 41 ? -5.356 -6.517 -1.502 1.00 0.00 41 LEU A CA 13
ATOM 14286 C C . LEU A 1 41 ? -4.236 -5.518 -1.775 1.00 0.00 41 LEU A C 13
ATOM 14287 O O . LEU A 1 41 ? -4.488 -4.381 -2.176 1.00 0.00 41 LEU A O 13
ATOM 14303 N N . HIS A 1 42 ? -2.998 -5.951 -1.559 1.00 0.00 42 HIS A N 13
ATOM 14304 C CA . HIS A 1 42 ? -1.839 -5.095 -1.784 1.00 0.00 42 HIS A CA 13
ATOM 14305 C C . HIS A 1 42 ? -2.011 -4.271 -3.057 1.00 0.00 42 HIS A C 13
ATOM 14306 O O . HIS A 1 42 ? -1.486 -3.163 -3.167 1.00 0.00 42 HIS A O 13
ATOM 14320 N N . PHE A 1 43 ? -2.749 -4.820 -4.016 1.00 0.00 43 PHE A N 13
ATOM 14321 C CA . PHE A 1 43 ? -2.989 -4.137 -5.282 1.00 0.00 43 PHE A CA 13
ATOM 14322 C C . PHE A 1 43 ? -3.7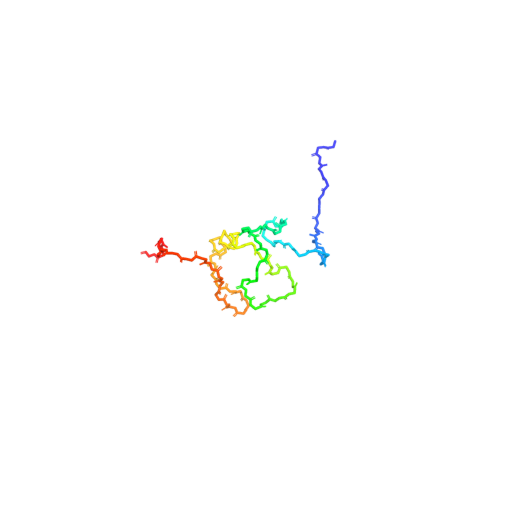26 -2.820 -5.058 1.00 0.00 43 PHE A C 13
ATOM 14323 O O . PHE A 1 43 ? -4.956 -2.781 -5.030 1.00 0.00 43 PHE A O 13
ATOM 14340 N N . VAL A 1 44 ? -2.964 -1.742 -4.897 1.00 0.00 44 VAL A N 13
ATOM 14341 C CA . VAL A 1 44 ? -3.544 -0.423 -4.676 1.00 0.00 44 VAL A CA 13
ATOM 14342 C C . VAL A 1 44 ? -3.645 0.359 -5.980 1.00 0.00 44 VAL A C 13
ATOM 14343 O O . VAL A 1 44 ? -3.127 -0.067 -7.014 1.00 0.00 44 VAL A O 13
ATOM 14356 N N . HIS A 1 45 ? -4.314 1.506 -5.926 1.00 0.00 45 HIS A N 13
ATOM 14357 C CA . HIS A 1 45 ? -4.482 2.350 -7.105 1.00 0.00 45 HIS A CA 13
ATOM 14358 C C . HIS A 1 45 ? -3.330 3.342 -7.231 1.00 0.00 45 HIS A C 13
ATOM 14359 O O . HIS A 1 45 ? -2.984 4.030 -6.272 1.00 0.00 45 HIS A O 13
ATOM 14373 N N . GLN A 1 46 ? -2.741 3.408 -8.421 1.00 0.00 46 GLN A N 13
ATOM 14374 C CA . GLN A 1 46 ? -1.627 4.315 -8.671 1.00 0.00 46 GLN A CA 13
ATOM 14375 C C . GLN A 1 46 ? -1.858 5.662 -7.993 1.00 0.00 46 GLN A C 13
ATOM 14376 O O . GLN A 1 46 ? -0.940 6.240 -7.412 1.00 0.00 46 GLN A O 13
ATOM 14390 N N . ALA A 1 47 ? -3.089 6.154 -8.070 1.00 0.00 47 ALA A N 13
ATOM 14391 C CA . ALA A 1 47 ? -3.441 7.431 -7.462 1.00 0.00 47 ALA A CA 13
ATOM 14392 C C . ALA A 1 47 ? -3.538 7.309 -5.945 1.00 0.00 47 ALA A C 13
ATOM 14393 O O . ALA A 1 47 ? -2.801 7.969 -5.211 1.00 0.00 47 ALA A O 13
ATOM 14400 N N . CYS A 1 48 ? -4.450 6.462 -5.481 1.00 0.00 48 CYS A N 13
ATOM 14401 C CA . CYS A 1 48 ? -4.644 6.253 -4.052 1.00 0.00 48 CYS A CA 13
ATOM 14402 C C . CYS A 1 48 ? -3.304 6.176 -3.326 1.00 0.00 48 CYS A C 13
ATOM 14403 O O . CYS A 1 48 ? -3.118 6.788 -2.274 1.00 0.00 48 CYS A O 13
ATOM 14410 N N . LEU A 1 49 ? -2.373 5.419 -3.896 1.00 0.00 49 LEU A N 13
ATOM 14411 C CA . LEU A 1 49 ? -1.048 5.261 -3.305 1.00 0.00 49 LEU A CA 13
ATOM 14412 C C . LEU A 1 49 ? -0.472 6.611 -2.891 1.00 0.00 49 LEU A C 13
ATOM 14413 O O . LEU A 1 49 ? 0.029 6.767 -1.777 1.00 0.00 49 LEU A O 13
ATOM 14429 N N . GLN A 1 50 ? -0.548 7.583 -3.794 1.00 0.00 50 GLN A N 13
ATOM 14430 C CA . GLN A 1 50 ? -0.035 8.920 -3.521 1.00 0.00 50 GLN A CA 13
ATOM 14431 C C . GLN A 1 50 ? -0.582 9.455 -2.202 1.00 0.00 50 GLN A C 13
ATOM 14432 O O . GLN A 1 50 ? 0.179 9.844 -1.316 1.00 0.00 50 GLN A O 13
ATOM 14446 N N . GLN A 1 51 ? -1.905 9.470 -2.078 1.00 0.00 51 GLN A N 13
ATOM 14447 C CA . GLN A 1 51 ? -2.553 9.958 -0.867 1.00 0.00 51 GLN A CA 13
ATOM 14448 C C . GLN A 1 51 ? -1.971 9.284 0.371 1.00 0.00 51 GLN A C 13
ATOM 14449 O O . GLN A 1 51 ? -1.726 9.936 1.387 1.00 0.00 51 GLN A O 13
ATOM 14463 N N . TRP A 1 52 ? -1.752 7.978 0.280 1.00 0.00 52 TRP A N 13
ATOM 14464 C CA . TRP A 1 52 ? -1.199 7.215 1.393 1.00 0.00 52 TRP A CA 13
ATOM 14465 C C . TRP A 1 52 ? 0.252 7.606 1.652 1.00 0.00 52 TRP A C 13
ATOM 14466 O O . TRP A 1 52 ? 0.686 7.690 2.802 1.00 0.00 52 TRP A O 13
ATOM 14487 N N . ILE A 1 53 ? 0.997 7.843 0.578 1.00 0.00 53 ILE A N 13
ATOM 14488 C CA . ILE A 1 53 ? 2.399 8.226 0.691 1.00 0.00 53 ILE A CA 13
ATOM 14489 C C . ILE A 1 53 ? 2.554 9.518 1.485 1.00 0.00 53 ILE A C 13
ATOM 14490 O O . ILE A 1 53 ? 3.314 9.579 2.452 1.00 0.00 53 ILE A O 13
ATOM 14506 N N . LYS A 1 54 ? 1.826 10.551 1.073 1.00 0.00 54 LYS A N 13
ATOM 14507 C CA . LYS A 1 54 ? 1.879 11.842 1.747 1.00 0.00 54 LYS A CA 13
ATOM 14508 C C . LYS A 1 54 ? 1.374 11.728 3.182 1.00 0.00 54 LYS A C 13
ATOM 14509 O O . LYS A 1 54 ? 2.019 12.203 4.117 1.00 0.00 54 LYS A O 13
ATOM 14528 N N . SER A 1 55 ? 0.217 11.095 3.348 1.00 0.00 55 SER A N 13
ATOM 14529 C CA . SER A 1 55 ? -0.376 10.921 4.669 1.00 0.00 55 SER A CA 13
ATOM 14530 C C . SER A 1 55 ? 0.658 10.405 5.665 1.00 0.00 55 SER A C 13
ATOM 14531 O O . SER A 1 55 ? 0.964 11.066 6.658 1.00 0.00 55 SER A O 13
ATOM 14539 N N . SER A 1 56 ? 1.193 9.219 5.392 1.00 0.00 56 SER A N 13
ATOM 14540 C CA . SER A 1 56 ? 2.191 8.611 6.265 1.00 0.00 56 SER A CA 13
ATOM 14541 C C . SER A 1 56 ? 3.582 9.162 5.967 1.00 0.00 56 SER A C 13
ATOM 14542 O O . SER A 1 56 ? 4.591 8.567 6.345 1.00 0.00 56 SER A O 13
ATOM 14550 N N . ASP A 1 57 ? 3.626 10.301 5.285 1.00 0.00 57 ASP A N 13
ATOM 14551 C CA . ASP A 1 57 ? 4.893 10.935 4.936 1.00 0.00 57 ASP A CA 13
ATOM 14552 C C . ASP A 1 57 ? 5.964 9.886 4.650 1.00 0.00 57 ASP A C 13
ATOM 14553 O O . ASP A 1 57 ? 7.120 10.040 5.045 1.00 0.00 57 ASP A O 13
ATOM 14562 N N . THR A 1 58 ? 5.571 8.819 3.962 1.00 0.00 58 THR A N 13
ATOM 14563 C CA . THR A 1 58 ? 6.496 7.744 3.625 1.00 0.00 58 THR A CA 13
ATOM 14564 C C . THR A 1 58 ? 6.392 7.370 2.151 1.00 0.00 58 THR A C 13
ATOM 14565 O O . THR A 1 58 ? 5.325 6.985 1.673 1.00 0.00 58 THR A O 13
ATOM 14576 N N . ARG A 1 59 ? 7.506 7.487 1.436 1.00 0.00 59 ARG A N 13
ATOM 14577 C CA . ARG A 1 59 ? 7.539 7.161 0.015 1.00 0.00 59 ARG A CA 13
ATOM 14578 C C . ARG A 1 59 ? 7.775 5.668 -0.195 1.00 0.00 59 ARG A C 13
ATOM 14579 O O . ARG A 1 59 ? 7.157 5.048 -1.062 1.00 0.00 59 ARG A O 13
ATOM 14600 N N . CYS A 1 60 ? 8.672 5.099 0.601 1.00 0.00 60 CYS A N 13
ATOM 14601 C CA . CYS A 1 60 ? 8.991 3.679 0.502 1.00 0.00 60 CYS A CA 13
ATOM 14602 C C . CYS A 1 60 ? 8.037 2.846 1.352 1.00 0.00 60 CYS A C 13
ATOM 14603 O O . CYS A 1 60 ? 7.177 3.386 2.049 1.00 0.00 60 CYS A O 13
ATOM 14611 N N . CYS A 1 61 ? 8.193 1.528 1.289 1.00 0.00 61 CYS A N 13
ATOM 14612 C CA . CYS A 1 61 ? 7.345 0.620 2.052 1.00 0.00 61 CYS A CA 13
ATOM 14613 C C . CYS A 1 61 ? 7.644 0.721 3.545 1.00 0.00 61 CYS A C 13
ATOM 14614 O O . CYS A 1 61 ? 8.631 1.334 3.950 1.00 0.00 61 CYS A O 13
ATOM 14621 N N . GLU A 1 62 ? 6.784 0.114 4.357 1.00 0.00 62 GLU A N 13
ATOM 14622 C CA . GLU A 1 62 ? 6.956 0.136 5.805 1.00 0.00 62 GLU A CA 13
ATOM 14623 C C . GLU A 1 62 ? 7.849 -1.013 6.265 1.00 0.00 62 GLU A C 13
ATOM 14624 O O . GLU A 1 62 ? 8.558 -0.902 7.265 1.00 0.00 62 GLU A O 13
ATOM 14636 N N . LEU A 1 63 ? 7.807 -2.118 5.527 1.00 0.00 63 LEU A N 13
ATOM 14637 C CA . LEU A 1 63 ? 8.611 -3.289 5.859 1.00 0.00 63 LEU A CA 13
ATOM 14638 C C . LEU A 1 63 ? 9.802 -3.417 4.914 1.00 0.00 63 LEU A C 13
ATOM 14639 O O . LEU A 1 63 ? 10.945 -3.174 5.302 1.00 0.00 63 LEU A O 13
ATOM 14655 N N . CYS A 1 64 ? 9.527 -3.798 3.671 1.00 0.00 64 CYS A N 13
ATOM 14656 C CA . CYS A 1 64 ? 10.574 -3.956 2.670 1.00 0.00 64 CYS A CA 13
ATOM 14657 C C . CYS A 1 64 ? 11.202 -2.610 2.321 1.00 0.00 64 CYS A C 13
ATOM 14658 O O . CYS A 1 64 ? 12.192 -2.543 1.592 1.00 0.00 64 CYS A O 13
ATOM 14665 N N . LYS A 1 65 ? 10.619 -1.538 2.847 1.00 0.00 65 LYS A N 13
ATOM 14666 C CA . LYS A 1 65 ? 11.120 -0.192 2.594 1.00 0.00 65 LYS A CA 13
ATOM 14667 C C . LYS A 1 65 ? 11.468 -0.009 1.120 1.00 0.00 65 LYS A C 13
ATOM 14668 O O . LYS A 1 65 ? 12.556 0.457 0.783 1.00 0.00 65 LYS A O 13
ATOM 14687 N N . TYR A 1 66 ? 10.537 -0.378 0.247 1.00 0.00 66 TYR A N 13
ATOM 14688 C CA . TYR A 1 66 ? 10.746 -0.255 -1.190 1.00 0.00 66 TYR A CA 13
ATOM 14689 C C . TYR A 1 66 ? 10.067 0.998 -1.735 1.00 0.00 66 TYR A C 13
ATOM 14690 O O . TYR A 1 66 ? 8.886 1.235 -1.485 1.00 0.00 66 TYR A O 13
ATOM 14708 N N . GLU A 1 67 ? 10.824 1.797 -2.480 1.00 0.00 67 GLU A N 13
ATOM 14709 C CA . GLU A 1 67 ? 10.296 3.026 -3.060 1.00 0.00 67 GLU A CA 13
ATOM 14710 C C . GLU A 1 67 ? 9.143 2.727 -4.014 1.00 0.00 67 GLU A C 13
ATOM 14711 O O . GLU A 1 67 ? 9.334 2.105 -5.060 1.00 0.00 67 GLU A O 13
ATOM 14723 N N . PHE A 1 68 ? 7.947 3.172 -3.646 1.00 0.00 68 PHE A N 13
ATOM 14724 C CA . PHE A 1 68 ? 6.762 2.951 -4.467 1.00 0.00 68 PHE A CA 13
ATOM 14725 C C . PHE A 1 68 ? 6.812 3.800 -5.733 1.00 0.00 68 PHE A C 13
ATOM 14726 O O . PHE A 1 68 ? 7.560 4.776 -5.810 1.00 0.00 68 PHE A O 13
ATOM 14743 N N . ILE A 1 69 ? 6.012 3.421 -6.724 1.00 0.00 69 ILE A N 13
ATOM 14744 C CA . ILE A 1 69 ? 5.964 4.147 -7.987 1.00 0.00 69 ILE A CA 13
ATOM 14745 C C . ILE A 1 69 ? 5.540 5.596 -7.773 1.00 0.00 69 ILE A C 13
ATOM 14746 O O . ILE A 1 69 ? 4.349 5.904 -7.726 1.00 0.00 69 ILE A O 13
ATOM 14762 N N . MET A 1 70 ? 6.522 6.482 -7.645 1.00 0.00 70 MET A N 13
ATOM 14763 C CA . MET A 1 70 ? 6.250 7.900 -7.438 1.00 0.00 70 MET A CA 13
ATOM 14764 C C . MET A 1 70 ? 6.836 8.736 -8.571 1.00 0.00 70 MET A C 13
ATOM 14765 O O . MET A 1 70 ? 7.855 9.404 -8.398 1.00 0.00 70 MET A O 13
ATOM 14779 N N . GLU A 1 71 ? 6.185 8.695 -9.730 1.00 0.00 71 GLU A N 13
ATOM 14780 C CA . GLU A 1 71 ? 6.644 9.449 -10.890 1.00 0.00 71 GLU A CA 13
ATOM 14781 C C . GLU A 1 71 ? 8.162 9.607 -10.871 1.00 0.00 71 GLU A C 13
ATOM 14782 O O . GLU A 1 71 ? 8.685 10.708 -11.047 1.00 0.00 71 GLU A O 13
ATOM 14794 N N . THR A 1 72 ? 8.864 8.499 -10.654 1.00 0.00 72 THR A N 13
ATOM 14795 C CA . THR A 1 72 ? 10.320 8.514 -10.609 1.00 0.00 72 THR A CA 13
ATOM 14796 C C . THR A 1 72 ? 10.896 7.152 -10.982 1.00 0.00 72 THR A C 13
ATOM 14797 O O . THR A 1 72 ? 10.321 6.114 -10.656 1.00 0.00 72 THR A O 13
ATOM 14808 N N . LYS A 1 73 ? 12.035 7.164 -11.666 1.00 0.00 73 LYS A N 13
ATOM 14809 C CA . LYS A 1 73 ? 12.690 5.929 -12.081 1.00 0.00 73 LYS A CA 13
ATOM 14810 C C . LYS A 1 73 ? 14.134 5.888 -11.591 1.00 0.00 73 LYS A C 13
ATOM 14811 O O . LYS A 1 73 ? 14.574 4.897 -11.007 1.00 0.00 73 LYS A O 13
ATOM 14830 N N . LEU A 1 74 ? 14.866 6.971 -11.830 1.00 0.00 74 LEU A N 13
ATOM 14831 C CA . LEU A 1 74 ? 16.261 7.059 -11.411 1.00 0.00 74 LEU A CA 13
ATOM 14832 C C . LEU A 1 74 ? 16.515 8.346 -10.634 1.00 0.00 74 LEU A C 13
ATOM 14833 O O . LEU A 1 74 ? 16.521 9.437 -11.204 1.00 0.00 74 LEU A O 13
ATOM 14849 N N . SER A 1 75 ? 16.726 8.211 -9.328 1.00 0.00 75 SER A N 13
ATOM 14850 C CA . SER A 1 75 ? 16.980 9.363 -8.471 1.00 0.00 75 SER A CA 13
ATOM 14851 C C . SER A 1 75 ? 18.473 9.668 -8.398 1.00 0.00 75 SER A C 13
ATOM 14852 O O . SER A 1 75 ? 19.303 8.760 -8.372 1.00 0.00 75 SER A O 13
ATOM 14860 N N . GLY A 1 76 ? 18.808 10.954 -8.367 1.00 0.00 76 GLY A N 13
ATOM 14861 C CA . GLY A 1 76 ? 20.200 11.357 -8.297 1.00 0.00 76 GLY A CA 13
ATOM 14862 C C . GLY A 1 76 ? 20.733 11.362 -6.878 1.00 0.00 76 GLY A C 13
ATOM 14863 O O . GLY A 1 76 ? 20.293 10.590 -6.025 1.00 0.00 76 GLY A O 13
ATOM 14867 N N . PRO A 1 77 ? 21.703 12.248 -6.609 1.00 0.00 77 PRO A N 13
ATOM 14868 C CA . PRO A 1 77 ? 22.318 12.370 -5.284 1.00 0.00 77 PRO A CA 13
ATOM 14869 C C . PRO A 1 77 ? 21.361 12.958 -4.253 1.00 0.00 77 PRO A C 13
ATOM 14870 O O . PRO A 1 77 ? 20.818 14.046 -4.445 1.00 0.00 77 PRO A O 13
ATOM 14881 N N . SER A 1 78 ? 21.158 12.232 -3.158 1.00 0.00 78 SER A N 13
ATOM 14882 C CA . SER A 1 78 ? 20.263 12.680 -2.098 1.00 0.00 78 SER A CA 13
ATOM 14883 C C . SER A 1 78 ? 21.050 13.060 -0.847 1.00 0.00 78 SER A C 13
ATOM 14884 O O . SER A 1 78 ? 21.625 12.202 -0.178 1.00 0.00 78 SER A O 13
ATOM 14892 N N . SER A 1 79 ? 21.070 14.353 -0.539 1.00 0.00 79 SER A N 13
ATOM 14893 C CA . SER A 1 79 ? 21.789 14.849 0.629 1.00 0.00 79 SER A CA 13
ATOM 14894 C C . SER A 1 79 ? 20.942 14.705 1.890 1.00 0.00 79 SER A C 13
ATOM 14895 O O . SER A 1 79 ? 19.916 15.366 2.041 1.00 0.00 79 SER A O 13
ATOM 14903 N N . GLY A 1 80 ? 21.381 13.834 2.794 1.00 0.00 80 GLY A N 13
ATOM 14904 C CA . GLY A 1 80 ? 20.653 13.617 4.030 1.00 0.00 80 GLY A CA 13
ATOM 14905 C C . GLY A 1 80 ? 20.725 12.178 4.501 1.00 0.00 80 GLY A C 13
ATOM 14906 O O . GLY A 1 80 ? 21.381 11.367 3.850 1.00 0.00 80 GLY A O 13
ATOM 14912 N N . GLY A 1 1 ? -14.376 -35.307 26.287 1.00 0.00 1 GLY A N 14
ATOM 14913 C CA . GLY A 1 1 ? -15.584 -34.861 25.618 1.00 0.00 1 GLY A CA 14
ATOM 14914 C C . GLY A 1 1 ? -15.295 -33.915 24.469 1.00 0.00 1 GLY A C 14
ATOM 14915 O O . GLY A 1 1 ? -14.270 -33.233 24.461 1.00 0.00 1 GLY A O 14
ATOM 14919 N N . SER A 1 2 ? -16.199 -33.874 23.496 1.00 0.00 2 SER A N 14
ATOM 14920 C CA . SER A 1 2 ? -16.034 -33.009 22.334 1.00 0.00 2 SER A CA 14
ATOM 14921 C C . SER A 1 2 ? -17.384 -32.675 21.708 1.00 0.00 2 SER A C 14
ATOM 14922 O O . SER A 1 2 ? -18.320 -33.473 21.761 1.00 0.00 2 SER A O 14
ATOM 14930 N N . SER A 1 3 ? -17.478 -31.488 21.117 1.00 0.00 3 SER A N 14
ATOM 14931 C CA . SER A 1 3 ? -18.715 -31.045 20.484 1.00 0.00 3 SER A CA 14
ATOM 14932 C C . SER A 1 3 ? -18.681 -31.308 18.981 1.00 0.00 3 SER A C 14
ATOM 14933 O O . SER A 1 3 ? -17.638 -31.643 18.422 1.00 0.00 3 SER A O 14
ATOM 14941 N N . GLY A 1 4 ? -19.831 -31.152 18.334 1.00 0.00 4 GLY A N 14
ATOM 14942 C CA . GLY A 1 4 ? -19.913 -31.377 16.902 1.00 0.00 4 GLY A CA 14
ATOM 14943 C C . GLY A 1 4 ? -20.263 -30.116 16.137 1.00 0.00 4 GLY A C 14
ATOM 14944 O O . GLY A 1 4 ? -21.040 -30.157 15.183 1.00 0.00 4 GLY A O 14
ATOM 14948 N N . SER A 1 5 ? -19.690 -28.993 16.556 1.00 0.00 5 SER A N 14
ATOM 14949 C CA . SER A 1 5 ? -19.951 -27.713 15.906 1.00 0.00 5 SER A CA 14
ATOM 14950 C C . SER A 1 5 ? -19.319 -27.670 14.518 1.00 0.00 5 SER A C 14
ATOM 14951 O O . SER A 1 5 ? -18.119 -27.437 14.377 1.00 0.00 5 SER A O 14
ATOM 14959 N N . SER A 1 6 ? -20.138 -27.897 13.495 1.00 0.00 6 SER A N 14
ATOM 14960 C CA . SER A 1 6 ? -19.660 -27.888 12.118 1.00 0.00 6 SER A CA 14
ATOM 14961 C C . SER A 1 6 ? -18.758 -26.684 11.863 1.00 0.00 6 SER A C 14
ATOM 14962 O O . SER A 1 6 ? -18.882 -25.652 12.521 1.00 0.00 6 SER A O 14
ATOM 14970 N N . GLY A 1 7 ? -17.850 -26.825 10.902 1.00 0.00 7 GLY A N 14
ATOM 14971 C CA . GLY A 1 7 ? -16.940 -25.743 10.576 1.00 0.00 7 GLY A CA 14
ATOM 14972 C C . GLY A 1 7 ? -17.447 -24.882 9.436 1.00 0.00 7 GLY A C 14
ATOM 14973 O O . GLY A 1 7 ? -18.015 -25.390 8.469 1.00 0.00 7 GLY A O 14
ATOM 14977 N N . THR A 1 8 ? -17.244 -23.573 9.549 1.00 0.00 8 THR A N 14
ATOM 14978 C CA . THR A 1 8 ? -17.688 -22.640 8.521 1.00 0.00 8 THR A CA 14
ATOM 14979 C C . THR A 1 8 ? -16.737 -22.642 7.329 1.00 0.00 8 THR A C 14
ATOM 14980 O O . THR A 1 8 ? -15.523 -22.760 7.492 1.00 0.00 8 THR A O 14
ATOM 14991 N N . SER A 1 9 ? -17.298 -22.511 6.131 1.00 0.00 9 SER A N 14
ATOM 14992 C CA . SER A 1 9 ? -16.500 -22.502 4.911 1.00 0.00 9 SER A CA 14
ATOM 14993 C C . SER A 1 9 ? -17.236 -21.780 3.786 1.00 0.00 9 SER A C 14
ATOM 14994 O O . SER A 1 9 ? -18.307 -22.209 3.356 1.00 0.00 9 SER A O 14
ATOM 15002 N N . ILE A 1 10 ? -16.653 -20.683 3.314 1.00 0.00 10 ILE A N 14
ATOM 15003 C CA . ILE A 1 10 ? -17.252 -19.903 2.239 1.00 0.00 10 ILE A CA 14
ATOM 15004 C C . ILE A 1 10 ? -16.496 -20.100 0.929 1.00 0.00 10 ILE A C 14
ATOM 15005 O O . ILE A 1 10 ? -15.287 -20.331 0.926 1.00 0.00 10 ILE A O 14
ATOM 15021 N N . THR A 1 11 ? -17.217 -20.006 -0.184 1.00 0.00 11 THR A N 14
ATOM 15022 C CA . THR A 1 11 ? -16.615 -20.173 -1.501 1.00 0.00 11 THR A CA 14
ATOM 15023 C C . THR A 1 11 ? -15.344 -19.342 -1.633 1.00 0.00 11 THR A C 14
ATOM 15024 O O . THR A 1 11 ? -15.246 -18.226 -1.122 1.00 0.00 11 THR A O 14
ATOM 15035 N N . PRO A 1 12 ? -14.345 -19.896 -2.336 1.00 0.00 12 PRO A N 14
ATOM 15036 C CA . PRO A 1 12 ? -13.061 -19.222 -2.553 1.00 0.00 12 PRO A CA 14
ATOM 15037 C C . PRO A 1 12 ? -13.186 -18.025 -3.489 1.00 0.00 12 PRO A C 14
ATOM 15038 O O . PRO A 1 12 ? -12.187 -17.412 -3.864 1.00 0.00 12 PRO A O 14
ATOM 15049 N N . SER A 1 13 ? -14.419 -17.697 -3.862 1.00 0.00 13 SER A N 14
ATOM 15050 C CA . SER A 1 13 ? -14.674 -16.574 -4.757 1.00 0.00 13 SER A CA 14
ATOM 15051 C C . SER A 1 13 ? -14.082 -15.286 -4.193 1.00 0.00 13 SER A C 14
ATOM 15052 O O . SER A 1 13 ? -14.235 -14.985 -3.010 1.00 0.00 13 SER A O 14
ATOM 15060 N N . SER A 1 14 ? -13.406 -14.528 -5.051 1.00 0.00 14 SER A N 14
ATOM 15061 C CA . SER A 1 14 ? -12.788 -13.273 -4.640 1.00 0.00 14 SER A CA 14
ATOM 15062 C C . SER A 1 14 ? -12.506 -12.385 -5.847 1.00 0.00 14 SER A C 14
ATOM 15063 O O . SER A 1 14 ? -12.510 -12.850 -6.987 1.00 0.00 14 SER A O 14
ATOM 15071 N N . GLN A 1 15 ? -12.262 -11.104 -5.588 1.00 0.00 15 GLN A N 14
ATOM 15072 C CA . GLN A 1 15 ? -11.979 -10.150 -6.654 1.00 0.00 15 GLN A CA 14
ATOM 15073 C C . GLN A 1 15 ? -10.902 -9.159 -6.225 1.00 0.00 15 GLN A C 14
ATOM 15074 O O . GLN A 1 15 ? -11.053 -8.457 -5.225 1.00 0.00 15 GLN A O 14
ATOM 15088 N N . ASP A 1 16 ? -9.816 -9.107 -6.988 1.00 0.00 16 ASP A N 14
ATOM 15089 C CA . ASP A 1 16 ? -8.713 -8.202 -6.687 1.00 0.00 16 ASP A CA 14
ATOM 15090 C C . ASP A 1 16 ? -9.138 -6.748 -6.870 1.00 0.00 16 ASP A C 14
ATOM 15091 O O . ASP A 1 16 ? -9.362 -6.293 -7.992 1.00 0.00 16 ASP A O 14
ATOM 15100 N N . ILE A 1 17 ? -9.249 -6.026 -5.760 1.00 0.00 17 ILE A N 14
ATOM 15101 C CA . ILE A 1 17 ? -9.648 -4.624 -5.798 1.00 0.00 17 ILE A CA 14
ATOM 15102 C C . ILE A 1 17 ? -8.785 -3.782 -4.865 1.00 0.00 17 ILE A C 14
ATOM 15103 O O . ILE A 1 17 ? -8.191 -4.297 -3.917 1.00 0.00 17 ILE A O 14
ATOM 15119 N N . CYS A 1 18 ? -8.722 -2.483 -5.138 1.00 0.00 18 CYS A N 14
ATOM 15120 C CA . CYS A 1 18 ? -7.934 -1.567 -4.323 1.00 0.00 18 CYS A CA 14
ATOM 15121 C C . CYS A 1 18 ? -8.114 -1.868 -2.838 1.00 0.00 18 CYS A C 14
ATOM 15122 O O . CYS A 1 18 ? -9.069 -2.534 -2.440 1.00 0.00 18 CYS A O 14
ATOM 15129 N N . ARG A 1 19 ? -7.189 -1.371 -2.023 1.00 0.00 19 ARG A N 14
ATOM 15130 C CA . ARG A 1 19 ? -7.244 -1.587 -0.582 1.00 0.00 19 ARG A CA 14
ATOM 15131 C C . ARG A 1 19 ? -7.466 -0.271 0.157 1.00 0.00 19 ARG A C 14
ATOM 15132 O O . ARG A 1 19 ? -7.995 -0.253 1.269 1.00 0.00 19 ARG A O 14
ATOM 15153 N N . ILE A 1 20 ? -7.058 0.829 -0.468 1.00 0.00 20 ILE A N 14
ATOM 15154 C CA . ILE A 1 20 ? -7.212 2.149 0.130 1.00 0.00 20 ILE A CA 14
ATOM 15155 C C . ILE A 1 20 ? -8.634 2.670 -0.049 1.00 0.00 20 ILE A C 14
ATOM 15156 O O . ILE A 1 20 ? -9.169 3.358 0.821 1.00 0.00 20 ILE A O 14
ATOM 15172 N N . CYS A 1 21 ? -9.242 2.337 -1.183 1.00 0.00 21 CYS A N 14
ATOM 15173 C CA . CYS A 1 21 ? -10.603 2.770 -1.477 1.00 0.00 21 CYS A CA 14
ATOM 15174 C C . CYS A 1 21 ? -11.545 1.574 -1.574 1.00 0.00 21 CYS A C 14
ATOM 15175 O O . CYS A 1 21 ? -12.764 1.719 -1.471 1.00 0.00 21 CYS A O 14
ATOM 15182 N N . HIS A 1 22 ? -10.972 0.391 -1.774 1.00 0.00 22 HIS A N 14
ATOM 15183 C CA . HIS A 1 22 ? -11.760 -0.831 -1.885 1.00 0.00 22 HIS A CA 14
ATOM 15184 C C . HIS A 1 22 ? -12.661 -0.787 -3.115 1.00 0.00 22 HIS A C 14
ATOM 15185 O O . HIS A 1 22 ? -13.854 -1.084 -3.035 1.00 0.00 22 HIS A O 14
ATOM 15199 N N . CYS A 1 23 ? -12.083 -0.416 -4.252 1.00 0.00 23 CYS A N 14
ATOM 15200 C CA . CYS A 1 23 ? -12.834 -0.332 -5.500 1.00 0.00 23 CYS A CA 14
ATOM 15201 C C . CYS A 1 23 ? -12.095 -1.043 -6.628 1.00 0.00 23 CYS A C 14
ATOM 15202 O O . CYS A 1 23 ? -10.881 -1.235 -6.564 1.00 0.00 23 CYS A O 14
ATOM 15210 N N . GLU A 1 24 ? -12.836 -1.434 -7.661 1.00 0.00 24 GLU A N 14
ATOM 15211 C CA . GLU A 1 24 ? -12.250 -2.127 -8.802 1.00 0.00 24 GLU A CA 14
ATOM 15212 C C . GLU A 1 24 ? -11.054 -1.355 -9.352 1.00 0.00 24 GLU A C 14
ATOM 15213 O O . GLU A 1 24 ? -10.628 -0.356 -8.775 1.00 0.00 24 GLU A O 14
ATOM 15225 N N . GLY A 1 25 ? -10.516 -1.828 -10.472 1.00 0.00 25 GLY A N 14
ATOM 15226 C CA . GLY A 1 25 ? -9.373 -1.172 -11.081 1.00 0.00 25 GLY A CA 14
ATOM 15227 C C . GLY A 1 25 ? -9.764 -0.304 -12.260 1.00 0.00 25 GLY A C 14
ATOM 15228 O O . GLY A 1 25 ? -10.321 -0.795 -13.243 1.00 0.00 25 GLY A O 14
ATOM 15232 N N . ASP A 1 26 ? -9.474 0.988 -12.163 1.00 0.00 26 ASP A N 14
ATOM 15233 C CA . ASP A 1 26 ? -9.799 1.927 -13.231 1.00 0.00 26 ASP A CA 14
ATOM 15234 C C . ASP A 1 26 ? -8.706 1.940 -14.295 1.00 0.00 26 ASP A C 14
ATOM 15235 O O . ASP A 1 26 ? -7.735 1.188 -14.211 1.00 0.00 26 ASP A O 14
ATOM 15244 N N . ASP A 1 27 ? -8.871 2.799 -15.295 1.00 0.00 27 ASP A N 14
ATOM 15245 C CA . ASP A 1 27 ? -7.899 2.910 -16.376 1.00 0.00 27 ASP A CA 14
ATOM 15246 C C . ASP A 1 27 ? -6.674 3.701 -15.926 1.00 0.00 27 ASP A C 14
ATOM 15247 O O . ASP A 1 27 ? -5.538 3.295 -16.169 1.00 0.00 27 ASP A O 14
ATOM 15256 N N . GLU A 1 28 ? -6.915 4.832 -15.269 1.00 0.00 28 GLU A N 14
ATOM 15257 C CA . GLU A 1 28 ? -5.831 5.680 -14.788 1.00 0.00 28 GLU A CA 14
ATOM 15258 C C . GLU A 1 28 ? -5.352 5.223 -13.413 1.00 0.00 28 GLU A C 14
ATOM 15259 O O . GLU A 1 28 ? -4.179 5.372 -13.071 1.00 0.00 28 GLU A O 14
ATOM 15271 N N . SER A 1 29 ? -6.269 4.665 -12.629 1.00 0.00 29 SER A N 14
ATOM 15272 C CA . SER A 1 29 ? -5.942 4.189 -11.289 1.00 0.00 29 SER A CA 14
ATOM 15273 C C . SER A 1 29 ? -6.148 2.681 -11.183 1.00 0.00 29 SER A C 14
ATOM 15274 O O . SER A 1 29 ? -6.866 2.186 -10.314 1.00 0.00 29 SER A O 14
ATOM 15282 N N . PRO A 1 30 ? -5.502 1.932 -12.089 1.00 0.00 30 PRO A N 14
ATOM 15283 C CA . PRO A 1 30 ? -5.597 0.469 -12.120 1.00 0.00 30 PRO A CA 14
ATOM 15284 C C . PRO A 1 30 ? -4.892 -0.182 -10.934 1.00 0.00 30 PRO A C 14
ATOM 15285 O O . PRO A 1 30 ? -4.091 0.455 -10.249 1.00 0.00 30 PRO A O 14
ATOM 15296 N N . LEU A 1 31 ? -5.194 -1.454 -10.698 1.00 0.00 31 LEU A N 14
ATOM 15297 C CA . LEU A 1 31 ? -4.588 -2.192 -9.595 1.00 0.00 31 LEU A CA 14
ATOM 15298 C C . LEU A 1 31 ? -3.181 -2.657 -9.959 1.00 0.00 31 LEU A C 14
ATOM 15299 O O . LEU A 1 31 ? -3.009 -3.623 -10.701 1.00 0.00 31 LEU A O 14
ATOM 15315 N N . ILE A 1 32 ? -2.180 -1.963 -9.428 1.00 0.00 32 ILE A N 14
ATOM 15316 C CA . ILE A 1 32 ? -0.788 -2.308 -9.694 1.00 0.00 32 ILE A CA 14
ATOM 15317 C C . ILE A 1 32 ? -0.048 -2.640 -8.403 1.00 0.00 32 ILE A C 14
ATOM 15318 O O . ILE A 1 32 ? -0.430 -2.193 -7.322 1.00 0.00 32 ILE A O 14
ATOM 15334 N N . THR A 1 33 ? 1.016 -3.428 -8.524 1.00 0.00 33 THR A N 14
ATOM 15335 C CA . THR A 1 33 ? 1.812 -3.820 -7.368 1.00 0.00 33 THR A CA 14
ATOM 15336 C C . THR A 1 33 ? 2.811 -2.731 -6.992 1.00 0.00 33 THR A C 14
ATOM 15337 O O . THR A 1 33 ? 3.743 -2.428 -7.737 1.00 0.00 33 THR A O 14
ATOM 15348 N N . PRO A 1 34 ? 2.614 -2.129 -5.810 1.00 0.00 34 PRO A N 14
ATOM 15349 C CA . PRO A 1 34 ? 3.489 -1.065 -5.309 1.00 0.00 34 PRO A CA 14
ATOM 15350 C C . PRO A 1 34 ? 4.871 -1.583 -4.926 1.00 0.00 34 PRO A C 14
ATOM 15351 O O . PRO A 1 34 ? 5.889 -0.978 -5.264 1.00 0.00 34 PRO A O 14
ATOM 15362 N N . CYS A 1 35 ? 4.901 -2.708 -4.218 1.00 0.00 35 CYS A N 14
ATOM 15363 C CA . CYS A 1 35 ? 6.158 -3.308 -3.789 1.00 0.00 35 CYS A CA 14
ATOM 15364 C C . CYS A 1 35 ? 6.081 -4.831 -3.845 1.00 0.00 35 CYS A C 14
ATOM 15365 O O . CYS A 1 35 ? 5.083 -5.397 -4.294 1.00 0.00 35 CYS A O 14
ATOM 15372 N N . HIS A 1 36 ? 7.141 -5.490 -3.388 1.00 0.00 36 HIS A N 14
ATOM 15373 C CA . HIS A 1 36 ? 7.193 -6.947 -3.385 1.00 0.00 36 HIS A CA 14
ATOM 15374 C C . HIS A 1 36 ? 6.111 -7.528 -2.481 1.00 0.00 36 HIS A C 14
ATOM 15375 O O . HIS A 1 36 ? 5.491 -8.541 -2.808 1.00 0.00 36 HIS A O 14
ATOM 15389 N N . CYS A 1 37 ? 5.888 -6.882 -1.341 1.00 0.00 37 CYS A N 14
ATOM 15390 C CA . CYS A 1 37 ? 4.882 -7.334 -0.388 1.00 0.00 37 CYS A CA 14
ATOM 15391 C C . CYS A 1 37 ? 3.617 -7.790 -1.109 1.00 0.00 37 CYS A C 14
ATOM 15392 O O . CYS A 1 37 ? 2.824 -6.972 -1.575 1.00 0.00 37 CYS A O 14
ATOM 15399 N N . THR A 1 38 ? 3.434 -9.104 -1.196 1.00 0.00 38 THR A N 14
ATOM 15400 C CA . THR A 1 38 ? 2.267 -9.671 -1.860 1.00 0.00 38 THR A CA 14
ATOM 15401 C C . THR A 1 38 ? 1.290 -10.258 -0.847 1.00 0.00 38 THR A C 14
ATOM 15402 O O . THR A 1 38 ? 1.240 -11.472 -0.651 1.00 0.00 38 THR A O 14
ATOM 15413 N N . GLY A 1 39 ? 0.514 -9.389 -0.207 1.00 0.00 39 GLY A N 14
ATOM 15414 C CA . GLY A 1 39 ? -0.452 -9.842 0.777 1.00 0.00 39 GLY A CA 14
ATOM 15415 C C . GLY A 1 39 ? -1.717 -10.384 0.141 1.00 0.00 39 GLY A C 14
ATOM 15416 O O . GLY A 1 39 ? -1.731 -11.503 -0.372 1.00 0.00 39 GLY A O 14
ATOM 15420 N N . SER A 1 40 ? -2.783 -9.590 0.176 1.00 0.00 40 SER A N 14
ATOM 15421 C CA . SER A 1 40 ? -4.060 -10.000 -0.396 1.00 0.00 40 SER A CA 14
ATOM 15422 C C . SER A 1 40 ? -4.599 -8.931 -1.342 1.00 0.00 40 SER A C 14
ATOM 15423 O O . SER A 1 40 ? -4.723 -9.157 -2.547 1.00 0.00 40 SER A O 14
ATOM 15431 N N . LEU A 1 41 ? -4.917 -7.766 -0.788 1.00 0.00 41 LEU A N 14
ATOM 15432 C CA . LEU A 1 41 ? -5.443 -6.661 -1.582 1.00 0.00 41 LEU A CA 14
ATOM 15433 C C . LEU A 1 41 ? -4.383 -5.583 -1.784 1.00 0.00 41 LEU A C 14
ATOM 15434 O O . LEU A 1 41 ? -4.698 -4.445 -2.134 1.00 0.00 41 LEU A O 14
ATOM 15450 N N . HIS A 1 42 ? -3.125 -5.949 -1.562 1.00 0.00 42 HIS A N 14
ATOM 15451 C CA . HIS A 1 42 ? -2.017 -5.014 -1.723 1.00 0.00 42 HIS A CA 14
ATOM 15452 C C . HIS A 1 42 ? -2.189 -4.179 -2.988 1.00 0.00 42 HIS A C 14
ATOM 15453 O O . HIS A 1 42 ? -1.768 -3.023 -3.044 1.00 0.00 42 HIS A O 14
ATOM 15467 N N . PHE A 1 43 ? -2.810 -4.772 -4.002 1.00 0.00 43 PHE A N 14
ATOM 15468 C CA . PHE A 1 43 ? -3.037 -4.084 -5.268 1.00 0.00 43 PHE A CA 14
ATOM 15469 C C . PHE A 1 43 ? -3.785 -2.772 -5.047 1.00 0.00 43 PHE A C 14
ATOM 15470 O O . PHE A 1 43 ? -5.015 -2.746 -4.999 1.00 0.00 43 PHE A O 14
ATOM 15487 N N . VAL A 1 44 ? -3.032 -1.684 -4.913 1.00 0.00 44 VAL A N 14
ATOM 15488 C CA . VAL A 1 44 ? -3.622 -0.369 -4.698 1.00 0.00 44 VAL A CA 14
ATOM 15489 C C . VAL A 1 44 ? -3.677 0.428 -5.997 1.00 0.00 44 VAL A C 14
ATOM 15490 O O . VAL A 1 44 ? -3.159 -0.006 -7.027 1.00 0.00 44 VAL A O 14
ATOM 15503 N N . HIS A 1 45 ? -4.308 1.597 -5.942 1.00 0.00 45 HIS A N 14
ATOM 15504 C CA . HIS A 1 45 ? -4.429 2.456 -7.115 1.00 0.00 45 HIS A CA 14
ATOM 15505 C C . HIS A 1 45 ? -3.283 3.461 -7.173 1.00 0.00 45 HIS A C 14
ATOM 15506 O O . HIS A 1 45 ? -3.006 4.157 -6.196 1.00 0.00 45 HIS A O 14
ATOM 15520 N N . GLN A 1 46 ? -2.621 3.530 -8.323 1.00 0.00 46 GLN A N 14
ATOM 15521 C CA . GLN A 1 46 ? -1.504 4.449 -8.507 1.00 0.00 46 GLN A CA 14
ATOM 15522 C C . GLN A 1 46 ? -1.788 5.792 -7.842 1.00 0.00 46 GLN A C 14
ATOM 15523 O O . GLN A 1 46 ? -0.908 6.385 -7.219 1.00 0.00 46 GLN A O 14
ATOM 15537 N N . ALA A 1 47 ? -3.023 6.264 -7.978 1.00 0.00 47 ALA A N 14
ATOM 15538 C CA . ALA A 1 47 ? -3.423 7.536 -7.389 1.00 0.00 47 ALA A CA 14
ATOM 15539 C C . ALA A 1 47 ? -3.571 7.417 -5.876 1.00 0.00 47 ALA A C 14
ATOM 15540 O O . ALA A 1 47 ? -2.892 8.112 -5.119 1.00 0.00 47 ALA A O 14
ATOM 15547 N N . CYS A 1 48 ? -4.464 6.534 -5.441 1.00 0.00 48 CYS A N 14
ATOM 15548 C CA . CYS A 1 48 ? -4.703 6.325 -4.018 1.00 0.00 48 CYS A CA 14
ATOM 15549 C C . CYS A 1 48 ? -3.387 6.287 -3.246 1.00 0.00 48 CYS A C 14
ATOM 15550 O O . CYS A 1 48 ? -3.251 6.920 -2.198 1.00 0.00 48 CYS A O 14
ATOM 15557 N N . LEU A 1 49 ? -2.421 5.541 -3.770 1.00 0.00 49 LEU A N 14
ATOM 15558 C CA . LEU A 1 49 ? -1.116 5.419 -3.131 1.00 0.00 49 LEU A CA 14
ATOM 15559 C C . LEU A 1 49 ? -0.606 6.781 -2.671 1.00 0.00 49 LEU A C 14
ATOM 15560 O O . LEU A 1 49 ? -0.128 6.928 -1.546 1.00 0.00 49 LEU A O 14
ATOM 15576 N N . GLN A 1 50 ? -0.714 7.775 -3.547 1.00 0.00 50 GLN A N 14
ATOM 15577 C CA . GLN A 1 50 ? -0.265 9.125 -3.229 1.00 0.00 50 GLN A CA 14
ATOM 15578 C C . GLN A 1 50 ? -0.865 9.602 -1.911 1.00 0.00 50 GLN A C 14
ATOM 15579 O O . GLN A 1 50 ? -0.140 9.925 -0.970 1.00 0.00 50 GLN A O 14
ATOM 15593 N N . GLN A 1 51 ? -2.192 9.644 -1.850 1.00 0.00 51 GLN A N 14
ATOM 15594 C CA . GLN A 1 51 ? -2.888 10.082 -0.646 1.00 0.00 51 GLN A CA 14
ATOM 15595 C C . GLN A 1 51 ? -2.310 9.407 0.593 1.00 0.00 51 GLN A C 14
ATOM 15596 O O . GLN A 1 51 ? -2.239 10.010 1.664 1.00 0.00 51 GLN A O 14
ATOM 15610 N N . TRP A 1 52 ? -1.899 8.153 0.440 1.00 0.00 52 TRP A N 14
ATOM 15611 C CA . TRP A 1 52 ? -1.328 7.396 1.548 1.00 0.00 52 TRP A CA 14
ATOM 15612 C C . TRP A 1 52 ? 0.090 7.865 1.854 1.00 0.00 52 TRP A C 14
ATOM 15613 O O . TRP A 1 52 ? 0.450 8.067 3.014 1.00 0.00 52 TRP A O 14
ATOM 15634 N N . ILE A 1 53 ? 0.891 8.036 0.807 1.00 0.00 53 ILE A N 14
ATOM 15635 C CA . ILE A 1 53 ? 2.270 8.482 0.966 1.00 0.00 53 ILE A CA 14
ATOM 15636 C C . ILE A 1 53 ? 2.351 9.704 1.875 1.00 0.00 53 ILE A C 14
ATOM 15637 O O . ILE A 1 53 ? 3.097 9.715 2.854 1.00 0.00 53 ILE A O 14
ATOM 15653 N N . LYS A 1 54 ? 1.577 10.732 1.545 1.00 0.00 54 LYS A N 14
ATOM 15654 C CA . LYS A 1 54 ? 1.557 11.959 2.333 1.00 0.00 54 LYS A CA 14
ATOM 15655 C C . LYS A 1 54 ? 1.454 11.648 3.822 1.00 0.00 54 LYS A C 14
ATOM 15656 O O . LYS A 1 54 ? 2.358 11.964 4.596 1.00 0.00 54 LYS A O 14
ATOM 15675 N N . SER A 1 55 ? 0.348 11.026 4.217 1.00 0.00 55 SER A N 14
ATOM 15676 C CA . SER A 1 55 ? 0.126 10.674 5.615 1.00 0.00 55 SER A CA 14
ATOM 15677 C C . SER A 1 55 ? 1.255 9.791 6.138 1.00 0.00 55 SER A C 14
ATOM 15678 O O . SER A 1 55 ? 1.974 10.168 7.063 1.00 0.00 55 SER A O 14
ATOM 15686 N N . SER A 1 56 ? 1.404 8.614 5.540 1.00 0.00 56 SER A N 14
ATOM 15687 C CA . SER A 1 56 ? 2.442 7.675 5.947 1.00 0.00 56 SER A CA 14
ATOM 15688 C C . SER A 1 56 ? 3.785 8.383 6.102 1.00 0.00 56 SER A C 14
ATOM 15689 O O . SER A 1 56 ? 4.643 7.949 6.870 1.00 0.00 56 SER A O 14
ATOM 15697 N N . ASP A 1 57 ? 3.958 9.475 5.366 1.00 0.00 57 ASP A N 14
ATOM 15698 C CA . ASP A 1 57 ? 5.195 10.246 5.421 1.00 0.00 57 ASP A CA 14
ATOM 15699 C C . ASP A 1 57 ? 6.377 9.411 4.937 1.00 0.00 57 ASP A C 14
ATOM 15700 O O . ASP A 1 57 ? 7.436 9.391 5.565 1.00 0.00 57 ASP A O 14
ATOM 15709 N N . THR A 1 58 ? 6.188 8.721 3.816 1.00 0.00 58 THR A N 14
ATOM 15710 C CA . THR A 1 58 ? 7.237 7.883 3.249 1.00 0.00 58 THR A CA 14
ATOM 15711 C C . THR A 1 58 ? 6.877 7.430 1.839 1.00 0.00 58 THR A C 14
ATOM 15712 O O . THR A 1 58 ? 5.799 6.883 1.608 1.00 0.00 58 THR A O 14
ATOM 15723 N N . ARG A 1 59 ? 7.786 7.662 0.898 1.00 0.00 59 ARG A N 14
ATOM 15724 C CA . ARG A 1 59 ? 7.564 7.279 -0.491 1.00 0.00 59 ARG A CA 14
ATOM 15725 C C . ARG A 1 59 ? 7.741 5.774 -0.675 1.00 0.00 59 ARG A C 14
ATOM 15726 O O . ARG A 1 59 ? 7.073 5.158 -1.506 1.00 0.00 59 ARG A O 14
ATOM 15747 N N . CYS A 1 60 ? 8.645 5.191 0.105 1.00 0.00 60 CYS A N 14
ATOM 15748 C CA . CYS A 1 60 ? 8.911 3.759 0.027 1.00 0.00 60 CYS A CA 14
ATOM 15749 C C . CYS A 1 60 ? 8.056 2.992 1.031 1.00 0.00 60 CYS A C 14
ATOM 15750 O O . CYS A 1 60 ? 7.340 3.588 1.836 1.00 0.00 60 CYS A O 14
ATOM 15758 N N . CYS A 1 61 ? 8.135 1.667 0.976 1.00 0.00 61 CYS A N 14
ATOM 15759 C CA . CYS A 1 61 ? 7.368 0.816 1.878 1.00 0.00 61 CYS A CA 14
ATOM 15760 C C . CYS A 1 61 ? 7.774 1.056 3.329 1.00 0.00 61 CYS A C 14
ATOM 15761 O O . CYS A 1 61 ? 8.758 1.743 3.603 1.00 0.00 61 CYS A O 14
ATOM 15768 N N . GLU A 1 62 ? 7.010 0.484 4.254 1.00 0.00 62 GLU A N 14
ATOM 15769 C CA . GLU A 1 62 ? 7.291 0.637 5.677 1.00 0.00 62 GLU A CA 14
ATOM 15770 C C . GLU A 1 62 ? 8.110 -0.540 6.199 1.00 0.00 62 GLU A C 14
ATOM 15771 O O . GLU A 1 62 ? 8.914 -0.391 7.120 1.00 0.00 62 GLU A O 14
ATOM 15783 N N . LEU A 1 63 ? 7.901 -1.709 5.604 1.00 0.00 63 LEU A N 14
ATOM 15784 C CA . LEU A 1 63 ? 8.619 -2.913 6.008 1.00 0.00 63 LEU A CA 14
ATOM 15785 C C . LEU A 1 63 ? 9.783 -3.195 5.064 1.00 0.00 63 LEU A C 14
ATOM 15786 O O . LEU A 1 63 ? 10.940 -3.236 5.482 1.00 0.00 63 LEU A O 14
ATOM 15802 N N . CYS A 1 64 ? 9.469 -3.388 3.787 1.00 0.00 64 CYS A N 14
ATOM 15803 C CA . CYS A 1 64 ? 10.487 -3.665 2.782 1.00 0.00 64 CYS A CA 14
ATOM 15804 C C . CYS A 1 64 ? 11.199 -2.383 2.361 1.00 0.00 64 CYS A C 14
ATOM 15805 O O . CYS A 1 64 ? 12.228 -2.423 1.686 1.00 0.00 64 CYS A O 14
ATOM 15812 N N . LYS A 1 65 ? 10.645 -1.245 2.765 1.00 0.00 65 LYS A N 14
ATOM 15813 C CA . LYS A 1 65 ? 11.226 0.050 2.433 1.00 0.00 65 LYS A CA 14
ATOM 15814 C C . LYS A 1 65 ? 11.550 0.136 0.945 1.00 0.00 65 LYS A C 14
ATOM 15815 O O . LYS A 1 65 ? 12.629 0.585 0.560 1.00 0.00 65 LYS A O 14
ATOM 15834 N N . TYR A 1 66 ? 10.608 -0.297 0.114 1.00 0.00 66 TYR A N 14
ATOM 15835 C CA . TYR A 1 66 ? 10.795 -0.270 -1.332 1.00 0.00 66 TYR A CA 14
ATOM 15836 C C . TYR A 1 66 ? 10.045 0.903 -1.956 1.00 0.00 66 TYR A C 14
ATOM 15837 O O . TYR A 1 66 ? 8.836 1.045 -1.779 1.00 0.00 66 TYR A O 14
ATOM 15855 N N . GLU A 1 67 ? 10.773 1.741 -2.688 1.00 0.00 67 GLU A N 14
ATOM 15856 C CA . GLU A 1 67 ? 10.178 2.902 -3.338 1.00 0.00 67 GLU A CA 14
ATOM 15857 C C . GLU A 1 67 ? 8.978 2.494 -4.189 1.00 0.00 67 GLU A C 14
ATOM 15858 O O . GLU A 1 67 ? 9.058 1.559 -4.987 1.00 0.00 67 GLU A O 14
ATOM 15870 N N . PHE A 1 68 ? 7.867 3.200 -4.011 1.00 0.00 68 PHE A N 14
ATOM 15871 C CA . PHE A 1 68 ? 6.650 2.911 -4.760 1.00 0.00 68 PHE A CA 14
ATOM 15872 C C . PHE A 1 68 ? 6.640 3.656 -6.092 1.00 0.00 68 PHE A C 14
ATOM 15873 O O . PHE A 1 68 ? 7.207 4.743 -6.211 1.00 0.00 68 PHE A O 14
ATOM 15890 N N . ILE A 1 69 ? 5.993 3.064 -7.090 1.00 0.00 69 ILE A N 14
ATOM 15891 C CA . ILE A 1 69 ? 5.910 3.672 -8.412 1.00 0.00 69 ILE A CA 14
ATOM 15892 C C . ILE A 1 69 ? 5.200 5.020 -8.354 1.00 0.00 69 ILE A C 14
ATOM 15893 O O . ILE A 1 69 ? 4.087 5.125 -7.840 1.00 0.00 69 ILE A O 14
ATOM 15909 N N . MET A 1 70 ? 5.851 6.049 -8.886 1.00 0.00 70 MET A N 14
ATOM 15910 C CA . MET A 1 70 ? 5.281 7.391 -8.897 1.00 0.00 70 MET A CA 14
ATOM 15911 C C . MET A 1 70 ? 5.743 8.169 -10.125 1.00 0.00 70 MET A C 14
ATOM 15912 O O . MET A 1 70 ? 6.941 8.321 -10.358 1.00 0.00 70 MET A O 14
ATOM 15926 N N . GLU A 1 71 ? 4.785 8.657 -10.906 1.00 0.00 71 GLU A N 14
ATOM 15927 C CA . GLU A 1 71 ? 5.096 9.418 -12.111 1.00 0.00 71 GLU A CA 14
ATOM 15928 C C . GLU A 1 71 ? 5.227 10.905 -11.796 1.00 0.00 71 GLU A C 14
ATOM 15929 O O . GLU A 1 71 ? 4.250 11.652 -11.850 1.00 0.00 71 GLU A O 14
ATOM 15941 N N . THR A 1 72 ? 6.444 11.329 -11.467 1.00 0.00 72 THR A N 14
ATOM 15942 C CA . THR A 1 72 ? 6.705 12.726 -11.143 1.00 0.00 72 THR A CA 14
ATOM 15943 C C . THR A 1 72 ? 6.996 13.537 -12.400 1.00 0.00 72 THR A C 14
ATOM 15944 O O . THR A 1 72 ? 8.054 13.394 -13.013 1.00 0.00 72 THR A O 14
ATOM 15955 N N . LYS A 1 73 ? 6.051 14.391 -12.779 1.00 0.00 73 LYS A N 14
ATOM 15956 C CA . LYS A 1 73 ? 6.206 15.228 -13.963 1.00 0.00 73 LYS A CA 14
ATOM 15957 C C . LYS A 1 73 ? 6.722 16.613 -13.585 1.00 0.00 73 LYS A C 14
ATOM 15958 O O . LYS A 1 73 ? 7.639 17.139 -14.218 1.00 0.00 73 LYS A O 14
ATOM 15977 N N . LEU A 1 74 ? 6.128 17.199 -12.551 1.00 0.00 74 LEU A N 14
ATOM 15978 C CA . LEU A 1 74 ? 6.529 18.523 -12.089 1.00 0.00 74 LEU A CA 14
ATOM 15979 C C . LEU A 1 74 ? 7.620 18.422 -11.028 1.00 0.00 74 LEU A C 14
ATOM 15980 O O . LEU A 1 74 ? 8.697 19.000 -11.174 1.00 0.00 74 LEU A O 14
ATOM 15996 N N . SER A 1 75 ? 7.334 17.683 -9.961 1.00 0.00 75 SER A N 14
ATOM 15997 C CA . SER A 1 75 ? 8.290 17.507 -8.874 1.00 0.00 75 SER A CA 14
ATOM 15998 C C . SER A 1 75 ? 9.717 17.439 -9.411 1.00 0.00 75 SER A C 14
ATOM 15999 O O . SER A 1 75 ? 10.078 16.507 -10.127 1.00 0.00 75 SER A O 14
ATOM 16007 N N . GLY A 1 76 ? 10.523 18.436 -9.059 1.00 0.00 76 GLY A N 14
ATOM 16008 C CA . GLY A 1 76 ? 11.901 18.471 -9.514 1.00 0.00 76 GLY A CA 14
ATOM 16009 C C . GLY A 1 76 ? 12.877 18.025 -8.444 1.00 0.00 76 GLY A C 14
ATOM 16010 O O . GLY A 1 76 ? 12.579 17.153 -7.627 1.00 0.00 76 GLY A O 14
ATOM 16014 N N . PRO A 1 77 ? 14.074 18.629 -8.439 1.00 0.00 77 PRO A N 14
ATOM 16015 C CA . PRO A 1 77 ? 15.122 18.304 -7.467 1.00 0.00 77 PRO A CA 14
ATOM 16016 C C . PRO A 1 77 ? 14.771 18.772 -6.059 1.00 0.00 77 PRO A C 14
ATOM 16017 O O . PRO A 1 77 ? 13.845 19.560 -5.869 1.00 0.00 77 PRO A O 14
ATOM 16028 N N . SER A 1 78 ? 15.518 18.282 -5.074 1.00 0.00 78 SER A N 14
ATOM 16029 C CA . SER A 1 78 ? 15.283 18.648 -3.682 1.00 0.00 78 SER A CA 14
ATOM 16030 C C . SER A 1 78 ? 16.046 19.918 -3.319 1.00 0.00 78 SER A C 14
ATOM 16031 O O . SER A 1 78 ? 17.272 19.909 -3.207 1.00 0.00 78 SER A O 14
ATOM 16039 N N . SER A 1 79 ? 15.311 21.010 -3.135 1.00 0.00 79 SER A N 14
ATOM 16040 C CA . SER A 1 79 ? 15.917 22.290 -2.788 1.00 0.00 79 SER A CA 14
ATOM 16041 C C . SER A 1 79 ? 15.428 22.771 -1.425 1.00 0.00 79 SER A C 14
ATOM 16042 O O . SER A 1 79 ? 14.580 22.137 -0.798 1.00 0.00 79 SER A O 14
ATOM 16050 N N . GLY A 1 80 ? 15.970 23.898 -0.972 1.00 0.00 80 GLY A N 14
ATOM 16051 C CA . GLY A 1 80 ? 15.577 24.445 0.313 1.00 0.00 80 GLY A CA 14
ATOM 16052 C C . GLY A 1 80 ? 14.849 25.768 0.182 1.00 0.00 80 GLY A C 14
ATOM 16053 O O . GLY A 1 80 ? 15.499 26.813 0.188 1.00 0.00 80 GLY A O 14
ATOM 16059 N N . GLY A 1 1 ? -22.114 -28.379 23.404 1.00 0.00 1 GLY A N 15
ATOM 16060 C CA . GLY A 1 1 ? -22.755 -27.374 22.576 1.00 0.00 1 GLY A CA 15
ATOM 16061 C C . GLY A 1 1 ? -22.778 -27.758 21.110 1.00 0.00 1 GLY A C 15
ATOM 16062 O O . GLY A 1 1 ? -21.735 -28.040 20.520 1.00 0.00 1 GLY A O 15
ATOM 16066 N N . SER A 1 2 ? -23.969 -27.771 20.522 1.00 0.00 2 SER A N 15
ATOM 16067 C CA . SER A 1 2 ? -24.124 -28.130 19.117 1.00 0.00 2 SER A CA 15
ATOM 16068 C C . SER A 1 2 ? -23.069 -27.435 18.260 1.00 0.00 2 SER A C 15
ATOM 16069 O O . SER A 1 2 ? -22.544 -26.386 18.631 1.00 0.00 2 SER A O 15
ATOM 16077 N N . SER A 1 3 ? -22.764 -28.030 17.111 1.00 0.00 3 SER A N 15
ATOM 16078 C CA . SER A 1 3 ? -21.770 -27.472 16.202 1.00 0.00 3 SER A CA 15
ATOM 16079 C C . SER A 1 3 ? -21.963 -28.011 14.788 1.00 0.00 3 SER A C 15
ATOM 16080 O O . SER A 1 3 ? -22.445 -29.127 14.597 1.00 0.00 3 SER A O 15
ATOM 16088 N N . GLY A 1 4 ? -21.584 -27.208 13.798 1.00 0.00 4 GLY A N 15
ATOM 16089 C CA . GLY A 1 4 ? -21.723 -27.621 12.414 1.00 0.00 4 GLY A CA 15
ATOM 16090 C C . GLY A 1 4 ? -20.624 -27.065 11.530 1.00 0.00 4 GLY A C 15
ATOM 16091 O O . GLY A 1 4 ? -20.634 -25.884 11.183 1.00 0.00 4 GLY A O 15
ATOM 16095 N N . SER A 1 5 ? -19.672 -27.918 11.165 1.00 0.00 5 SER A N 15
ATOM 16096 C CA . SER A 1 5 ? -18.557 -27.505 10.321 1.00 0.00 5 SER A CA 15
ATOM 16097 C C . SER A 1 5 ? -18.456 -28.390 9.083 1.00 0.00 5 SER A C 15
ATOM 16098 O O . SER A 1 5 ? -19.226 -29.336 8.918 1.00 0.00 5 SER A O 15
ATOM 16106 N N . SER A 1 6 ? -17.499 -28.077 8.216 1.00 0.00 6 SER A N 15
ATOM 16107 C CA . SER A 1 6 ? -17.297 -28.841 6.990 1.00 0.00 6 SER A CA 15
ATOM 16108 C C . SER A 1 6 ? -18.567 -28.854 6.144 1.00 0.00 6 SER A C 15
ATOM 16109 O O . SER A 1 6 ? -18.945 -29.885 5.588 1.00 0.00 6 SER A O 15
ATOM 16117 N N . GLY A 1 7 ? -19.221 -27.700 6.051 1.00 0.00 7 GLY A N 15
ATOM 16118 C CA . GLY A 1 7 ? -20.441 -27.600 5.271 1.00 0.00 7 GLY A CA 15
ATOM 16119 C C . GLY A 1 7 ? -20.183 -27.157 3.844 1.00 0.00 7 GLY A C 15
ATOM 16120 O O . GLY A 1 7 ? -19.520 -27.858 3.079 1.00 0.00 7 GLY A O 15
ATOM 16124 N N . THR A 1 8 ? -20.708 -25.991 3.484 1.00 0.00 8 THR A N 15
ATOM 16125 C CA . THR A 1 8 ? -20.534 -25.457 2.139 1.00 0.00 8 THR A CA 15
ATOM 16126 C C . THR A 1 8 ? -20.210 -23.968 2.177 1.00 0.00 8 THR A C 15
ATOM 16127 O O . THR A 1 8 ? -20.716 -23.234 3.025 1.00 0.00 8 THR A O 15
ATOM 16138 N N . SER A 1 9 ? -19.363 -23.528 1.251 1.00 0.00 9 SER A N 15
ATOM 16139 C CA . SER A 1 9 ? -18.969 -22.126 1.180 1.00 0.00 9 SER A CA 15
ATOM 16140 C C . SER A 1 9 ? -20.095 -21.273 0.604 1.00 0.00 9 SER A C 15
ATOM 16141 O O . SER A 1 9 ? -20.397 -21.348 -0.588 1.00 0.00 9 SER A O 15
ATOM 16149 N N . ILE A 1 10 ? -20.712 -20.463 1.457 1.00 0.00 10 ILE A N 15
ATOM 16150 C CA . ILE A 1 10 ? -21.804 -19.595 1.033 1.00 0.00 10 ILE A CA 15
ATOM 16151 C C . ILE A 1 10 ? -21.273 -18.299 0.430 1.00 0.00 10 ILE A C 15
ATOM 16152 O O . ILE A 1 10 ? -21.660 -17.909 -0.673 1.00 0.00 10 ILE A O 15
ATOM 16168 N N . THR A 1 11 ? -20.382 -17.634 1.159 1.00 0.00 11 THR A N 15
ATOM 16169 C CA . THR A 1 11 ? -19.797 -16.382 0.697 1.00 0.00 11 THR A CA 15
ATOM 16170 C C . THR A 1 11 ? -19.106 -16.563 -0.650 1.00 0.00 11 THR A C 15
ATOM 16171 O O . THR A 1 11 ? -18.406 -17.547 -0.889 1.00 0.00 11 THR A O 15
ATOM 16182 N N . PRO A 1 12 ? -19.305 -15.591 -1.553 1.00 0.00 12 PRO A N 15
ATOM 16183 C CA . PRO A 1 12 ? -18.708 -15.620 -2.892 1.00 0.00 12 PRO A CA 15
ATOM 16184 C C . PRO A 1 12 ? -17.197 -15.413 -2.857 1.00 0.00 12 PRO A C 15
ATOM 16185 O O . PRO A 1 12 ? -16.645 -14.971 -1.850 1.00 0.00 12 PRO A O 15
ATOM 16196 N N . SER A 1 13 ? -16.535 -15.735 -3.963 1.00 0.00 13 SER A N 15
ATOM 16197 C CA . SER A 1 13 ? -15.087 -15.587 -4.058 1.00 0.00 13 SER A CA 15
ATOM 16198 C C . SER A 1 13 ? -14.661 -14.170 -3.690 1.00 0.00 13 SER A C 15
ATOM 16199 O O . SER A 1 13 ? -15.493 -13.271 -3.568 1.00 0.00 13 SER A O 15
ATOM 16207 N N . SER A 1 14 ? -13.357 -13.978 -3.513 1.00 0.00 14 SER A N 15
ATOM 16208 C CA . SER A 1 14 ? -12.819 -12.671 -3.155 1.00 0.00 14 SER A CA 15
ATOM 16209 C C . SER A 1 14 ? -12.260 -11.959 -4.383 1.00 0.00 14 SER A C 15
ATOM 16210 O O . SER A 1 14 ? -11.455 -12.520 -5.126 1.00 0.00 14 SER A O 15
ATOM 16218 N N . GLN A 1 15 ? -12.692 -10.719 -4.588 1.00 0.00 15 GLN A N 15
ATOM 16219 C CA . GLN A 1 15 ? -12.236 -9.929 -5.726 1.00 0.00 15 GLN A CA 15
ATOM 16220 C C . GLN A 1 15 ? -11.125 -8.970 -5.312 1.00 0.00 15 GLN A C 15
ATOM 16221 O O . GLN A 1 15 ? -11.276 -8.203 -4.361 1.00 0.00 15 GLN A O 15
ATOM 16235 N N . ASP A 1 16 ? -10.009 -9.020 -6.032 1.00 0.00 16 ASP A N 15
ATOM 16236 C CA . ASP A 1 16 ? -8.872 -8.155 -5.740 1.00 0.00 16 ASP A CA 15
ATOM 16237 C C . ASP A 1 16 ? -9.185 -6.706 -6.101 1.00 0.00 16 ASP A C 15
ATOM 16238 O O . ASP A 1 16 ? -9.395 -6.379 -7.270 1.00 0.00 16 ASP A O 15
ATOM 16247 N N . ILE A 1 17 ? -9.215 -5.843 -5.091 1.00 0.00 17 ILE A N 15
ATOM 16248 C CA . ILE A 1 17 ? -9.503 -4.430 -5.302 1.00 0.00 17 ILE A CA 15
ATOM 16249 C C . ILE A 1 17 ? -8.611 -3.551 -4.432 1.00 0.00 17 ILE A C 15
ATOM 16250 O O . ILE A 1 17 ? -7.938 -4.039 -3.523 1.00 0.00 17 ILE A O 15
ATOM 16266 N N . CYS A 1 18 ? -8.612 -2.253 -4.715 1.00 0.00 18 CYS A N 15
ATOM 16267 C CA . CYS A 1 18 ? -7.804 -1.305 -3.957 1.00 0.00 18 CYS A CA 15
ATOM 16268 C C . CYS A 1 18 ? -7.869 -1.606 -2.463 1.00 0.00 18 CYS A C 15
ATOM 16269 O O . CYS A 1 18 ? -8.809 -2.245 -1.988 1.00 0.00 18 CYS A O 15
ATOM 16276 N N . ARG A 1 19 ? -6.864 -1.143 -1.727 1.00 0.00 19 ARG A N 15
ATOM 16277 C CA . ARG A 1 19 ? -6.806 -1.363 -0.287 1.00 0.00 19 ARG A CA 15
ATOM 16278 C C . ARG A 1 19 ? -7.033 -0.060 0.472 1.00 0.00 19 ARG A C 15
ATOM 16279 O O . ARG A 1 19 ? -7.494 -0.068 1.614 1.00 0.00 19 ARG A O 15
ATOM 16300 N N . ILE A 1 20 ? -6.707 1.057 -0.169 1.00 0.00 20 ILE A N 15
ATOM 16301 C CA . ILE A 1 20 ? -6.876 2.368 0.446 1.00 0.00 20 ILE A CA 15
ATOM 16302 C C . ILE A 1 20 ? -8.297 2.886 0.253 1.00 0.00 20 ILE A C 15
ATOM 16303 O O . ILE A 1 20 ? -8.904 3.426 1.179 1.00 0.00 20 ILE A O 15
ATOM 16319 N N . CYS A 1 21 ? -8.824 2.717 -0.955 1.00 0.00 21 CYS A N 15
ATOM 16320 C CA . CYS A 1 21 ? -10.175 3.166 -1.270 1.00 0.00 21 CYS A CA 15
ATOM 16321 C C . CYS A 1 21 ? -11.144 1.988 -1.313 1.00 0.00 21 CYS A C 15
ATOM 16322 O O . CYS A 1 21 ? -12.347 2.151 -1.108 1.00 0.00 21 CYS A O 15
ATOM 16329 N N . HIS A 1 22 ? -10.610 0.800 -1.582 1.00 0.00 22 HIS A N 15
ATOM 16330 C CA . HIS A 1 22 ? -11.427 -0.406 -1.651 1.00 0.00 22 HIS A CA 15
ATOM 16331 C C . HIS A 1 22 ? -12.468 -0.295 -2.761 1.00 0.00 22 HIS A C 15
ATOM 16332 O O . HIS A 1 22 ? -13.653 -0.549 -2.542 1.00 0.00 22 HIS A O 15
ATOM 16346 N N . CYS A 1 23 ? -12.018 0.088 -3.951 1.00 0.00 23 CYS A N 15
ATOM 16347 C CA . CYS A 1 23 ? -12.912 0.234 -5.095 1.00 0.00 23 CYS A CA 15
ATOM 16348 C C . CYS A 1 23 ? -12.357 -0.494 -6.315 1.00 0.00 23 CYS A C 15
ATOM 16349 O O . CYS A 1 23 ? -11.151 -0.715 -6.422 1.00 0.00 23 CYS A O 15
ATOM 16357 N N . GLU A 1 24 ? -13.246 -0.864 -7.232 1.00 0.00 24 GLU A N 15
ATOM 16358 C CA . GLU A 1 24 ? -12.844 -1.569 -8.443 1.00 0.00 24 GLU A CA 15
ATOM 16359 C C . GLU A 1 24 ? -11.677 -0.860 -9.124 1.00 0.00 24 GLU A C 15
ATOM 16360 O O . GLU A 1 24 ? -11.581 0.366 -9.097 1.00 0.00 24 GLU A O 15
ATOM 16372 N N . GLY A 1 25 ? -10.792 -1.642 -9.734 1.00 0.00 25 GLY A N 15
ATOM 16373 C CA . GLY A 1 25 ? -9.643 -1.073 -10.413 1.00 0.00 25 GLY A CA 15
ATOM 16374 C C . GLY A 1 25 ? -10.034 -0.247 -11.623 1.00 0.00 25 GLY A C 15
ATOM 16375 O O . GLY A 1 25 ? -10.745 -0.727 -12.506 1.00 0.00 25 GLY A O 15
ATOM 16379 N N . ASP A 1 26 ? -9.571 0.997 -11.663 1.00 0.00 26 ASP A N 15
ATOM 16380 C CA . ASP A 1 26 ? -9.878 1.891 -12.774 1.00 0.00 26 ASP A CA 15
ATOM 16381 C C . ASP A 1 26 ? -8.854 1.738 -13.894 1.00 0.00 26 ASP A C 15
ATOM 16382 O O . ASP A 1 26 ? -7.745 1.251 -13.672 1.00 0.00 26 ASP A O 15
ATOM 16391 N N . ASP A 1 27 ? -9.233 2.156 -15.096 1.00 0.00 27 ASP A N 15
ATOM 16392 C CA . ASP A 1 27 ? -8.347 2.066 -16.251 1.00 0.00 27 ASP A CA 15
ATOM 16393 C C . ASP A 1 27 ? -7.048 2.825 -16.001 1.00 0.00 27 ASP A C 15
ATOM 16394 O O . ASP A 1 27 ? -5.962 2.329 -16.297 1.00 0.00 27 ASP A O 15
ATOM 16403 N N . GLU A 1 28 ? -7.169 4.031 -15.454 1.00 0.00 28 GLU A N 15
ATOM 16404 C CA . GLU A 1 28 ? -6.004 4.859 -15.166 1.00 0.00 28 GLU A CA 15
ATOM 16405 C C . GLU A 1 28 ? -5.463 4.570 -13.769 1.00 0.00 28 GLU A C 15
ATOM 16406 O O . GLU A 1 28 ? -4.267 4.713 -13.513 1.00 0.00 28 GLU A O 15
ATOM 16418 N N . SER A 1 29 ? -6.352 4.162 -12.869 1.00 0.00 29 SER A N 15
ATOM 16419 C CA . SER A 1 29 ? -5.966 3.857 -11.497 1.00 0.00 29 SER A CA 15
ATOM 16420 C C . SER A 1 29 ? -6.228 2.389 -11.172 1.00 0.00 29 SER A C 15
ATOM 16421 O O . SER A 1 29 ? -6.894 2.053 -10.193 1.00 0.00 29 SER A O 15
ATOM 16429 N N . PRO A 1 30 ? -5.692 1.493 -12.014 1.00 0.00 30 PRO A N 15
ATOM 16430 C CA . PRO A 1 30 ? -5.854 0.047 -11.839 1.00 0.00 30 PRO A CA 15
ATOM 16431 C C . PRO A 1 30 ? -5.084 -0.480 -10.632 1.00 0.00 30 PRO A C 15
ATOM 16432 O O . PRO A 1 30 ? -4.315 0.250 -10.006 1.00 0.00 30 PRO A O 15
ATOM 16443 N N . LEU A 1 31 ? -5.295 -1.752 -10.311 1.00 0.00 31 LEU A N 15
ATOM 16444 C CA . LEU A 1 31 ? -4.620 -2.377 -9.179 1.00 0.00 31 LEU A CA 15
ATOM 16445 C C . LEU A 1 31 ? -3.219 -2.839 -9.568 1.00 0.00 31 LEU A C 15
ATOM 16446 O O . LEU A 1 31 ? -3.049 -3.904 -10.161 1.00 0.00 31 LEU A O 15
ATOM 16462 N N . ILE A 1 32 ? -2.221 -2.031 -9.228 1.00 0.00 32 ILE A N 15
ATOM 16463 C CA . ILE A 1 32 ? -0.835 -2.359 -9.538 1.00 0.00 32 ILE A CA 15
ATOM 16464 C C . ILE A 1 32 ? -0.046 -2.670 -8.270 1.00 0.00 32 ILE A C 15
ATOM 16465 O O . ILE A 1 32 ? -0.430 -2.268 -7.172 1.00 0.00 32 ILE A O 15
ATOM 16481 N N . THR A 1 33 ? 1.062 -3.388 -8.430 1.00 0.00 33 THR A N 15
ATOM 16482 C CA . THR A 1 33 ? 1.906 -3.753 -7.299 1.00 0.00 33 THR A CA 15
ATOM 16483 C C . THR A 1 33 ? 2.913 -2.652 -6.987 1.00 0.00 33 THR A C 15
ATOM 16484 O O . THR A 1 33 ? 3.826 -2.374 -7.765 1.00 0.00 33 THR A O 15
ATOM 16495 N N . PRO A 1 34 ? 2.746 -2.008 -5.822 1.00 0.00 34 PRO A N 15
ATOM 16496 C CA . PRO A 1 34 ? 3.632 -0.928 -5.380 1.00 0.00 34 PRO A CA 15
ATOM 16497 C C . PRO A 1 34 ? 5.024 -1.433 -5.014 1.00 0.00 34 PRO A C 15
ATOM 16498 O O . PRO A 1 34 ? 6.023 -0.751 -5.245 1.00 0.00 34 PRO A O 15
ATOM 16509 N N . CYS A 1 35 ? 5.082 -2.631 -4.443 1.00 0.00 35 CYS A N 15
ATOM 16510 C CA . CYS A 1 35 ? 6.351 -3.228 -4.044 1.00 0.00 35 CYS A CA 15
ATOM 16511 C C . CYS A 1 35 ? 6.292 -4.749 -4.147 1.00 0.00 35 CYS A C 15
ATOM 16512 O O . CYS A 1 35 ? 5.286 -5.315 -4.576 1.00 0.00 35 CYS A O 15
ATOM 16519 N N . HIS A 1 36 ? 7.378 -5.406 -3.751 1.00 0.00 36 HIS A N 15
ATOM 16520 C CA . HIS A 1 36 ? 7.451 -6.862 -3.798 1.00 0.00 36 HIS A CA 15
ATOM 16521 C C . HIS A 1 36 ? 6.266 -7.488 -3.068 1.00 0.00 36 HIS A C 15
ATOM 16522 O O . HIS A 1 36 ? 5.633 -8.416 -3.573 1.00 0.00 36 HIS A O 15
ATOM 16536 N N . CYS A 1 37 ? 5.972 -6.976 -1.878 1.00 0.00 37 CYS A N 15
ATOM 16537 C CA . CYS A 1 37 ? 4.864 -7.485 -1.078 1.00 0.00 37 CYS A CA 15
ATOM 16538 C C . CYS A 1 37 ? 3.612 -7.659 -1.932 1.00 0.00 37 CYS A C 15
ATOM 16539 O O . CYS A 1 37 ? 2.849 -6.714 -2.138 1.00 0.00 37 CYS A O 15
ATOM 16546 N N . THR A 1 38 ? 3.404 -8.876 -2.427 1.00 0.00 38 THR A N 15
ATOM 16547 C CA . THR A 1 38 ? 2.246 -9.175 -3.259 1.00 0.00 38 THR A CA 15
ATOM 16548 C C . THR A 1 38 ? 1.275 -10.103 -2.538 1.00 0.00 38 THR A C 15
ATOM 16549 O O . THR A 1 38 ? 1.503 -10.485 -1.390 1.00 0.00 38 THR A O 15
ATOM 16560 N N . GLY A 1 39 ? 0.191 -10.464 -3.218 1.00 0.00 39 GLY A N 15
ATOM 16561 C CA . GLY A 1 39 ? -0.797 -11.346 -2.625 1.00 0.00 39 GLY A CA 15
ATOM 16562 C C . GLY A 1 39 ? -1.852 -10.590 -1.841 1.00 0.00 39 GLY A C 15
ATOM 16563 O O . GLY A 1 39 ? -3.031 -10.613 -2.193 1.00 0.00 39 GLY A O 15
ATOM 16567 N N . SER A 1 40 ? -1.428 -9.920 -0.775 1.00 0.00 40 SER A N 15
ATOM 16568 C CA . SER A 1 40 ? -2.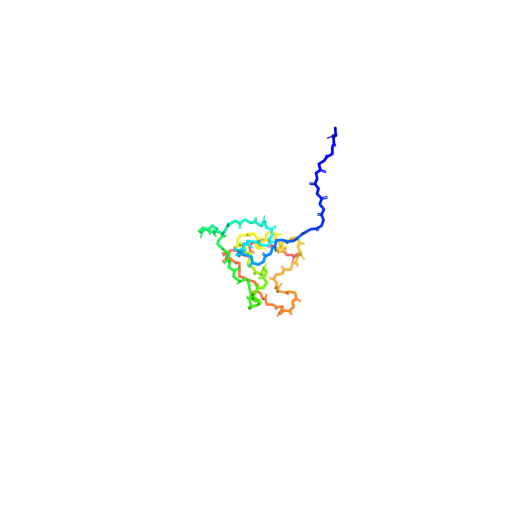345 -9.158 0.064 1.00 0.00 40 SER A CA 15
ATOM 16569 C C . SER A 1 40 ? -3.047 -8.072 -0.745 1.00 0.00 40 SER A C 15
ATOM 16570 O O . SER A 1 40 ? -2.909 -8.005 -1.967 1.00 0.00 40 SER A O 15
ATOM 16578 N N . LEU A 1 41 ? -3.799 -7.222 -0.054 1.00 0.00 41 LEU A N 15
ATOM 16579 C CA . LEU A 1 41 ? -4.523 -6.137 -0.707 1.00 0.00 41 LEU A CA 15
ATOM 16580 C C . LEU A 1 41 ? -3.559 -5.082 -1.240 1.00 0.00 41 LEU A C 15
ATOM 16581 O O . LEU A 1 41 ? -3.977 -4.089 -1.837 1.00 0.00 41 LEU A O 15
ATOM 16597 N N . HIS A 1 42 ? -2.267 -5.304 -1.022 1.00 0.00 42 HIS A N 15
ATOM 16598 C CA . HIS A 1 42 ? -1.242 -4.374 -1.483 1.00 0.00 42 HIS A CA 15
ATOM 16599 C C . HIS A 1 42 ? -1.660 -3.711 -2.792 1.00 0.00 42 HIS A C 15
ATOM 16600 O O . HIS A 1 42 ? -1.345 -2.546 -3.038 1.00 0.00 42 HIS A O 15
ATOM 16614 N N . PHE A 1 43 ? -2.371 -4.460 -3.628 1.00 0.00 43 PHE A N 15
ATOM 16615 C CA . PHE A 1 43 ? -2.830 -3.945 -4.913 1.00 0.00 43 PHE A CA 15
ATOM 16616 C C . PHE A 1 43 ? -3.593 -2.636 -4.733 1.00 0.00 43 PHE A C 15
ATOM 16617 O O . PHE A 1 43 ? -4.806 -2.634 -4.526 1.00 0.00 43 PHE A O 15
ATOM 16634 N N . VAL A 1 44 ? -2.871 -1.522 -4.814 1.00 0.00 44 VAL A N 15
ATOM 16635 C CA . VAL A 1 44 ? -3.479 -0.205 -4.660 1.00 0.00 44 VAL A CA 15
ATOM 16636 C C . VAL A 1 44 ? -3.556 0.523 -5.997 1.00 0.00 44 VAL A C 15
ATOM 16637 O O . VAL A 1 44 ? -3.002 0.067 -6.998 1.00 0.00 44 VAL A O 15
ATOM 16650 N N . HIS A 1 45 ? -4.246 1.659 -6.007 1.00 0.00 45 HIS A N 15
ATOM 16651 C CA . HIS A 1 45 ? -4.395 2.453 -7.222 1.00 0.00 45 HIS A CA 15
ATOM 16652 C C . HIS A 1 45 ? -3.216 3.405 -7.397 1.00 0.00 45 HIS A C 15
ATOM 16653 O O . HIS A 1 45 ? -2.834 4.112 -6.465 1.00 0.00 45 HIS A O 15
ATOM 16667 N N . GLN A 1 46 ? -2.643 3.416 -8.597 1.00 0.00 46 GLN A N 15
ATOM 16668 C CA . GLN A 1 46 ? -1.507 4.280 -8.892 1.00 0.00 46 GLN A CA 15
ATOM 16669 C C . GLN A 1 46 ? -1.696 5.660 -8.272 1.00 0.00 46 GLN A C 15
ATOM 16670 O O . GLN A 1 46 ? -0.749 6.257 -7.760 1.00 0.00 46 GLN A O 15
ATOM 16684 N N . ALA A 1 47 ? -2.926 6.162 -8.322 1.00 0.00 47 ALA A N 15
ATOM 16685 C CA . ALA A 1 47 ? -3.240 7.472 -7.763 1.00 0.00 47 ALA A CA 15
ATOM 16686 C C . ALA A 1 47 ? -3.327 7.413 -6.242 1.00 0.00 47 ALA A C 15
ATOM 16687 O O . ALA A 1 47 ? -2.552 8.064 -5.540 1.00 0.00 47 ALA A O 15
ATOM 16694 N N . CYS A 1 48 ? -4.274 6.629 -5.738 1.00 0.00 48 CYS A N 15
ATOM 16695 C CA . CYS A 1 48 ? -4.463 6.486 -4.299 1.00 0.00 48 CYS A CA 15
ATOM 16696 C C . CYS A 1 48 ? -3.121 6.437 -3.576 1.00 0.00 48 CYS A C 15
ATOM 16697 O O . CYS A 1 48 ? -2.901 7.159 -2.602 1.00 0.00 48 CYS A O 15
ATOM 16704 N N . LEU A 1 49 ? -2.226 5.582 -4.059 1.00 0.00 49 LEU A N 15
ATOM 16705 C CA . LEU A 1 49 ? -0.904 5.438 -3.459 1.00 0.00 49 LEU A CA 15
ATOM 16706 C C . LEU A 1 49 ? -0.368 6.788 -2.993 1.00 0.00 49 LEU A C 15
ATOM 16707 O O . LEU A 1 49 ? 0.178 6.904 -1.896 1.00 0.00 49 LEU A O 15
ATOM 16723 N N . GLN A 1 50 ? -0.530 7.805 -3.833 1.00 0.00 50 GLN A N 15
ATOM 16724 C CA . GLN A 1 50 ? -0.063 9.147 -3.506 1.00 0.00 50 GLN A CA 15
ATOM 16725 C C . GLN A 1 50 ? -0.675 9.632 -2.196 1.00 0.00 50 GLN A C 15
ATOM 16726 O O . GLN A 1 50 ? 0.040 9.933 -1.241 1.00 0.00 50 GLN A O 15
ATOM 16740 N N . GLN A 1 51 ? -2.001 9.706 -2.160 1.00 0.00 51 GLN A N 15
ATOM 16741 C CA . GLN A 1 51 ? -2.709 10.155 -0.967 1.00 0.00 51 GLN A CA 15
ATOM 16742 C C . GLN A 1 51 ? -2.136 9.500 0.285 1.00 0.00 51 GLN A C 15
ATOM 16743 O O . GLN A 1 51 ? -1.929 10.160 1.303 1.00 0.00 51 GLN A O 15
ATOM 16757 N N . TRP A 1 52 ? -1.882 8.199 0.202 1.00 0.00 52 TRP A N 15
ATOM 16758 C CA . TRP A 1 52 ? -1.332 7.455 1.330 1.00 0.00 52 TRP A CA 15
ATOM 16759 C C . TRP A 1 52 ? 0.099 7.890 1.624 1.00 0.00 52 TRP A C 15
ATOM 16760 O O . TRP A 1 52 ? 0.459 8.129 2.777 1.00 0.00 52 TRP A O 15
ATOM 16781 N N . ILE A 1 53 ? 0.909 7.991 0.576 1.00 0.00 53 ILE A N 15
ATOM 16782 C CA . ILE A 1 53 ? 2.301 8.399 0.724 1.00 0.00 53 ILE A CA 15
ATOM 16783 C C . ILE A 1 53 ? 2.410 9.711 1.494 1.00 0.00 53 ILE A C 15
ATOM 16784 O O . ILE A 1 53 ? 3.163 9.815 2.462 1.00 0.00 53 ILE A O 15
ATOM 16800 N N . LYS A 1 54 ? 1.652 10.712 1.057 1.00 0.00 54 LYS A N 15
ATOM 16801 C CA . LYS A 1 54 ? 1.660 12.018 1.706 1.00 0.00 54 LYS A CA 15
ATOM 16802 C C . LYS A 1 54 ? 1.080 11.929 3.114 1.00 0.00 54 LYS A C 15
ATOM 16803 O O . LYS A 1 54 ? 1.622 12.507 4.056 1.00 0.00 54 LYS A O 15
ATOM 16822 N N . SER A 1 55 ? -0.023 11.201 3.250 1.00 0.00 55 SER A N 15
ATOM 16823 C CA . SER A 1 55 ? -0.678 11.040 4.543 1.00 0.00 55 SER A CA 15
ATOM 16824 C C . SER A 1 55 ? 0.287 10.455 5.571 1.00 0.00 55 SER A C 15
ATOM 16825 O O . SER A 1 55 ? 0.580 11.081 6.589 1.00 0.00 55 SER A O 15
ATOM 16833 N N . SER A 1 56 ? 0.778 9.251 5.295 1.00 0.00 56 SER A N 15
ATOM 16834 C CA . SER A 1 56 ? 1.706 8.579 6.196 1.00 0.00 56 SER A CA 15
ATOM 16835 C C . SER A 1 56 ? 3.133 9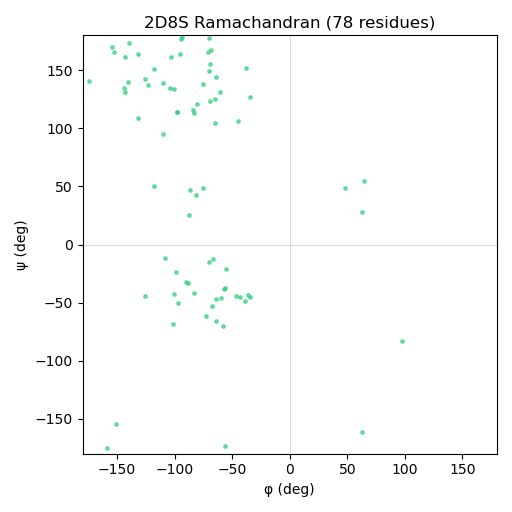.073 5.973 1.00 0.00 56 SER A C 15
ATOM 16836 O O . SER A 1 56 ? 4.095 8.441 6.409 1.00 0.00 56 SER A O 15
ATOM 16844 N N . ASP A 1 57 ? 3.260 10.206 5.292 1.00 0.00 57 ASP A N 15
ATOM 16845 C CA . ASP A 1 57 ? 4.568 10.787 5.011 1.00 0.00 57 ASP A CA 15
ATOM 16846 C C . ASP A 1 57 ? 5.597 9.697 4.731 1.00 0.00 57 ASP A C 15
ATOM 16847 O O . ASP A 1 57 ? 6.743 9.781 5.175 1.00 0.00 57 ASP A O 15
ATOM 16856 N N . THR A 1 58 ? 5.182 8.672 3.993 1.00 0.00 58 THR A N 15
ATOM 16857 C CA . THR A 1 58 ? 6.067 7.565 3.656 1.00 0.00 58 THR A CA 15
ATOM 16858 C C . THR A 1 58 ? 6.004 7.244 2.167 1.00 0.00 58 THR A C 15
ATOM 16859 O O . THR A 1 58 ? 4.924 7.054 1.608 1.00 0.00 58 THR A O 15
ATOM 16870 N N . ARG A 1 59 ? 7.169 7.186 1.529 1.00 0.00 59 ARG A N 15
ATOM 16871 C CA . ARG A 1 59 ? 7.245 6.889 0.104 1.00 0.00 59 ARG A CA 15
ATOM 16872 C C . ARG A 1 59 ? 7.580 5.418 -0.128 1.00 0.00 59 ARG A C 15
ATOM 16873 O O . ARG A 1 59 ? 7.160 4.825 -1.122 1.00 0.00 59 ARG A O 15
ATOM 16894 N N . CYS A 1 60 ? 8.339 4.837 0.795 1.00 0.00 60 CYS A N 15
ATOM 16895 C CA . CYS A 1 60 ? 8.732 3.437 0.691 1.00 0.00 60 CYS A CA 15
ATOM 16896 C C . CYS A 1 60 ? 7.780 2.545 1.481 1.00 0.00 60 CYS A C 15
ATOM 16897 O O . CYS A 1 60 ? 6.854 3.030 2.132 1.00 0.00 60 CYS A O 15
ATOM 16905 N N . CYS A 1 61 ? 8.013 1.238 1.419 1.00 0.00 61 CYS A N 15
ATOM 16906 C CA . CYS A 1 61 ? 7.176 0.277 2.127 1.00 0.00 61 CYS A CA 15
ATOM 16907 C C . CYS A 1 61 ? 7.398 0.368 3.634 1.00 0.00 61 CYS A C 15
ATOM 16908 O O . CYS A 1 61 ? 8.341 1.011 4.094 1.00 0.00 61 CYS A O 15
ATOM 16915 N N . GLU A 1 62 ? 6.522 -0.280 4.395 1.00 0.00 62 GLU A N 15
ATOM 16916 C CA . GLU A 1 62 ? 6.623 -0.272 5.850 1.00 0.00 62 GLU A CA 15
ATOM 16917 C C . GLU A 1 62 ? 7.430 -1.467 6.347 1.00 0.00 62 GLU A C 15
ATOM 16918 O O . GLU A 1 62 ? 8.000 -1.436 7.439 1.00 0.00 62 GLU A O 15
ATOM 16930 N N . LEU A 1 63 ? 7.474 -2.521 5.539 1.00 0.00 63 LEU A N 15
ATOM 16931 C CA . LEU A 1 63 ? 8.211 -3.728 5.895 1.00 0.00 63 LEU A CA 15
ATOM 16932 C C . LEU A 1 63 ? 9.480 -3.859 5.058 1.00 0.00 63 LEU A C 15
ATOM 16933 O O . LEU A 1 63 ? 10.592 -3.823 5.586 1.00 0.00 63 LEU A O 15
ATOM 16949 N N . CYS A 1 64 ? 9.305 -4.010 3.749 1.00 0.00 64 CYS A N 15
ATOM 16950 C CA . CYS A 1 64 ? 10.435 -4.144 2.837 1.00 0.00 64 CYS A CA 15
ATOM 16951 C C . CYS A 1 64 ? 11.077 -2.787 2.563 1.00 0.00 64 CYS A C 15
ATOM 16952 O O . CYS A 1 64 ? 12.092 -2.697 1.872 1.00 0.00 64 CYS A O 15
ATOM 16959 N N . LYS A 1 65 ? 10.479 -1.735 3.110 1.00 0.00 65 LYS A N 15
ATOM 16960 C CA . LYS A 1 65 ? 10.993 -0.382 2.928 1.00 0.00 65 LYS A CA 15
ATOM 16961 C C . LYS A 1 65 ? 11.436 -0.159 1.486 1.00 0.00 65 LYS A C 15
ATOM 16962 O O . LYS A 1 65 ? 12.560 0.275 1.232 1.00 0.00 65 LYS A O 15
ATOM 16981 N N . TYR A 1 66 ? 10.546 -0.456 0.545 1.00 0.00 66 TYR A N 15
ATOM 16982 C CA . TYR A 1 66 ? 10.847 -0.288 -0.872 1.00 0.00 66 TYR A CA 15
ATOM 16983 C C . TYR A 1 66 ? 10.109 0.917 -1.446 1.00 0.00 66 TYR A C 15
ATOM 16984 O O . TYR A 1 66 ? 8.902 1.067 -1.257 1.00 0.00 66 TYR A O 15
ATOM 17002 N N . GLU A 1 67 ? 10.844 1.774 -2.149 1.00 0.00 67 GLU A N 15
ATOM 17003 C CA . GLU A 1 67 ? 10.259 2.966 -2.751 1.00 0.00 67 GLU A CA 15
ATOM 17004 C C . GLU A 1 67 ? 9.163 2.592 -3.745 1.00 0.00 67 GLU A C 15
ATOM 17005 O O . GLU A 1 67 ? 9.384 1.799 -4.660 1.00 0.00 67 GLU A O 15
ATOM 17017 N N . PHE A 1 68 ? 7.981 3.169 -3.558 1.00 0.00 68 PHE A N 15
ATOM 17018 C CA . PHE A 1 68 ? 6.849 2.896 -4.436 1.00 0.00 68 PHE A CA 15
ATOM 17019 C C . PHE A 1 68 ? 6.970 3.682 -5.739 1.00 0.00 68 PHE A C 15
ATOM 17020 O O . PHE A 1 68 ? 7.871 4.507 -5.897 1.00 0.00 68 PHE A O 15
ATOM 17037 N N . ILE A 1 69 ? 6.057 3.419 -6.668 1.00 0.00 69 ILE A N 15
ATOM 17038 C CA . ILE A 1 69 ? 6.061 4.101 -7.956 1.00 0.00 69 ILE A CA 15
ATOM 17039 C C . ILE A 1 69 ? 5.133 5.311 -7.940 1.00 0.00 69 ILE A C 15
ATOM 17040 O O . ILE A 1 69 ? 3.986 5.220 -7.503 1.00 0.00 69 ILE A O 15
ATOM 17056 N N . MET A 1 70 ? 5.637 6.443 -8.420 1.00 0.00 70 MET A N 15
ATOM 17057 C CA . MET A 1 70 ? 4.852 7.671 -8.463 1.00 0.00 70 MET A CA 15
ATOM 17058 C C . MET A 1 70 ? 5.195 8.493 -9.702 1.00 0.00 70 MET A C 15
ATOM 17059 O O . MET A 1 70 ? 6.286 8.367 -10.257 1.00 0.00 70 MET A O 15
ATOM 17073 N N . GLU A 1 71 ? 4.257 9.333 -10.129 1.00 0.00 71 GLU A N 15
ATOM 17074 C CA . GLU A 1 71 ? 4.462 10.173 -11.302 1.00 0.00 71 GLU A CA 15
ATOM 17075 C C . GLU A 1 71 ? 3.866 11.561 -11.088 1.00 0.00 71 GLU A C 15
ATOM 17076 O O . GLU A 1 71 ? 2.745 11.700 -10.597 1.00 0.00 71 GLU A O 15
ATOM 17088 N N . THR A 1 72 ? 4.624 12.589 -11.460 1.00 0.00 72 THR A N 15
ATOM 17089 C CA . THR A 1 72 ? 4.173 13.966 -11.308 1.00 0.00 72 THR A CA 15
ATOM 17090 C C . THR A 1 72 ? 5.068 14.927 -12.082 1.00 0.00 72 THR A C 15
ATOM 17091 O O . THR A 1 72 ? 6.258 14.670 -12.268 1.00 0.00 72 THR A O 15
ATOM 17102 N N . LYS A 1 73 ? 4.489 16.035 -12.532 1.00 0.00 73 LYS A N 15
ATOM 17103 C CA . LYS A 1 73 ? 5.235 17.036 -13.285 1.00 0.00 73 LYS A CA 15
ATOM 17104 C C . LYS A 1 73 ? 4.631 18.424 -13.091 1.00 0.00 73 LYS A C 15
ATOM 17105 O O . LYS A 1 73 ? 3.411 18.591 -13.120 1.00 0.00 73 LYS A O 15
ATOM 17124 N N . LEU A 1 74 ? 5.492 19.416 -12.894 1.00 0.00 74 LEU A N 15
ATOM 17125 C CA . LEU A 1 74 ? 5.044 20.790 -12.697 1.00 0.00 74 LEU A CA 15
ATOM 17126 C C . LEU A 1 74 ? 5.221 21.609 -13.971 1.00 0.00 74 LEU A C 15
ATOM 17127 O O . LEU A 1 74 ? 6.247 21.514 -14.645 1.00 0.00 74 LEU A O 15
ATOM 17143 N N . SER A 1 75 ? 4.215 22.415 -14.295 1.00 0.00 75 SER A N 15
ATOM 17144 C CA . SER A 1 75 ? 4.258 23.250 -15.490 1.00 0.00 75 SER A CA 15
ATOM 17145 C C . SER A 1 75 ? 3.298 24.428 -15.365 1.00 0.00 75 SER A C 15
ATOM 17146 O O . SER A 1 75 ? 2.220 24.306 -14.784 1.00 0.00 75 SER A O 15
ATOM 17154 N N . GLY A 1 76 ? 3.697 25.571 -15.914 1.00 0.00 76 GLY A N 15
ATOM 17155 C CA . GLY A 1 76 ? 2.861 26.756 -15.854 1.00 0.00 76 GLY A CA 15
ATOM 17156 C C . GLY A 1 76 ? 3.390 27.789 -14.878 1.00 0.00 76 GLY A C 15
ATOM 17157 O O . GLY A 1 76 ? 3.922 27.458 -13.819 1.00 0.00 76 GLY A O 15
ATOM 17161 N N . PRO A 1 77 ? 3.246 29.074 -15.236 1.00 0.00 77 PRO A N 15
ATOM 17162 C CA . PRO A 1 77 ? 3.708 30.185 -14.398 1.00 0.00 77 PRO A CA 15
ATOM 17163 C C . PRO A 1 77 ? 2.873 30.342 -13.132 1.00 0.00 77 PRO A C 15
ATOM 17164 O O . PRO A 1 77 ? 3.295 30.993 -12.176 1.00 0.00 77 PRO A O 15
ATOM 17175 N N . SER A 1 78 ? 1.688 29.740 -13.131 1.00 0.00 78 SER A N 15
ATOM 17176 C CA . SER A 1 78 ? 0.793 29.816 -11.983 1.00 0.00 78 SER A CA 15
ATOM 17177 C C . SER A 1 78 ? 0.540 28.430 -11.398 1.00 0.00 78 SER A C 15
ATOM 17178 O O . SER A 1 78 ? 0.320 27.465 -12.131 1.00 0.00 78 SER A O 15
ATOM 17186 N N . SER A 1 79 ? 0.573 28.338 -10.073 1.00 0.00 79 SER A N 15
ATOM 17187 C CA . SER A 1 79 ? 0.352 27.070 -9.388 1.00 0.00 79 SER A CA 15
ATOM 17188 C C . SER A 1 79 ? -1.138 26.751 -9.303 1.00 0.00 79 SER A C 15
ATOM 17189 O O . SER A 1 79 ? -1.579 25.678 -9.710 1.00 0.00 79 SER A O 15
ATOM 17197 N N . GLY A 1 80 ? -1.909 27.694 -8.769 1.00 0.00 80 GLY A N 15
ATOM 17198 C CA . GLY A 1 80 ? -3.340 27.496 -8.639 1.00 0.00 80 GLY A CA 15
ATOM 17199 C C . GLY A 1 80 ? -3.841 27.787 -7.238 1.00 0.00 80 GLY A C 15
ATOM 17200 O O . GLY A 1 80 ? -3.662 28.906 -6.758 1.00 0.00 80 GLY A O 15
ATOM 17206 N N . GLY A 1 1 ? -23.687 -47.691 6.741 1.00 0.00 1 GLY A N 16
ATOM 17207 C CA . GLY A 1 1 ? -23.886 -46.551 7.617 1.00 0.00 1 GLY A CA 16
ATOM 17208 C C . GLY A 1 1 ? -23.857 -45.233 6.870 1.00 0.00 1 GLY A C 16
ATOM 17209 O O . GLY A 1 1 ? -22.893 -44.931 6.167 1.00 0.00 1 GLY A O 16
ATOM 17213 N N . SER A 1 2 ? -24.918 -44.446 7.019 1.00 0.00 2 SER A N 16
ATOM 17214 C CA . SER A 1 2 ? -25.013 -43.155 6.348 1.00 0.00 2 SER A CA 16
ATOM 17215 C C . SER A 1 2 ? -25.129 -42.022 7.363 1.00 0.00 2 SER A C 16
ATOM 17216 O O . SER A 1 2 ? -25.930 -42.089 8.296 1.00 0.00 2 SER A O 16
ATOM 17224 N N . SER A 1 3 ? -24.323 -40.982 7.175 1.00 0.00 3 SER A N 16
ATOM 17225 C CA . SER A 1 3 ? -24.331 -39.835 8.075 1.00 0.00 3 SER A CA 16
ATOM 17226 C C . SER A 1 3 ? -23.495 -38.693 7.507 1.00 0.00 3 SER A C 16
ATOM 17227 O O . SER A 1 3 ? -22.428 -38.913 6.937 1.00 0.00 3 SER A O 16
ATOM 17235 N N . GLY A 1 4 ? -23.990 -37.469 7.668 1.00 0.00 4 GLY A N 16
ATOM 17236 C CA . GLY A 1 4 ? -23.278 -36.309 7.166 1.00 0.00 4 GLY A CA 16
ATOM 17237 C C . GLY A 1 4 ? -24.206 -35.278 6.555 1.00 0.00 4 GLY A C 16
ATOM 17238 O O . GLY A 1 4 ? -25.101 -35.620 5.782 1.00 0.00 4 GLY A O 16
ATOM 17242 N N . SER A 1 5 ? -23.994 -34.013 6.902 1.00 0.00 5 SER A N 16
ATOM 17243 C CA . SER A 1 5 ? -24.822 -32.929 6.386 1.00 0.00 5 SER A CA 16
ATOM 17244 C C . SER A 1 5 ? -24.817 -32.921 4.860 1.00 0.00 5 SER A C 16
ATOM 17245 O O . SER A 1 5 ? -23.772 -33.086 4.231 1.00 0.00 5 SER A O 16
ATOM 17253 N N . SER A 1 6 ? -25.993 -32.726 4.272 1.00 0.00 6 SER A N 16
ATOM 17254 C CA . SER A 1 6 ? -26.126 -32.700 2.820 1.00 0.00 6 SER A CA 16
ATOM 17255 C C . SER A 1 6 ? -25.880 -31.295 2.277 1.00 0.00 6 SER A C 16
ATOM 17256 O O . SER A 1 6 ? -26.806 -30.496 2.148 1.00 0.00 6 SER A O 16
ATOM 17264 N N . GLY A 1 7 ? -24.622 -31.002 1.961 1.00 0.00 7 GLY A N 16
ATOM 17265 C CA . GLY A 1 7 ? -24.275 -29.694 1.436 1.00 0.00 7 GLY A CA 16
ATOM 17266 C C . GLY A 1 7 ? -22.844 -29.304 1.751 1.00 0.00 7 GLY A C 16
ATOM 17267 O O . GLY A 1 7 ? -22.422 -29.342 2.908 1.00 0.00 7 GLY A O 16
ATOM 17271 N N . THR A 1 8 ? -22.094 -28.929 0.720 1.00 0.00 8 THR A N 16
ATOM 17272 C CA . THR A 1 8 ? -20.702 -28.533 0.892 1.00 0.00 8 THR A CA 16
ATOM 17273 C C . THR A 1 8 ? -20.584 -27.036 1.154 1.00 0.00 8 THR A C 16
ATOM 17274 O O . THR A 1 8 ? -21.132 -26.221 0.412 1.00 0.00 8 THR A O 16
ATOM 17285 N N . SER A 1 9 ? -19.865 -26.680 2.214 1.00 0.00 9 SER A N 16
ATOM 17286 C CA . SER A 1 9 ? -19.678 -25.280 2.576 1.00 0.00 9 SER A CA 16
ATOM 17287 C C . SER A 1 9 ? -19.034 -24.504 1.431 1.00 0.00 9 SER A C 16
ATOM 17288 O O . SER A 1 9 ? -17.827 -24.599 1.204 1.00 0.00 9 SER A O 16
ATOM 17296 N N . ILE A 1 10 ? -19.848 -23.738 0.713 1.00 0.00 10 ILE A N 16
ATOM 17297 C CA . ILE A 1 10 ? -19.358 -22.944 -0.407 1.00 0.00 10 ILE A CA 16
ATOM 17298 C C . ILE A 1 10 ? -18.287 -21.958 0.044 1.00 0.00 10 ILE A C 16
ATOM 17299 O O . ILE A 1 10 ? -18.593 -20.853 0.494 1.00 0.00 10 ILE A O 16
ATOM 17315 N N . THR A 1 11 ? -17.026 -22.363 -0.080 1.00 0.00 11 THR A N 16
ATOM 17316 C CA . THR A 1 11 ? -15.909 -21.514 0.314 1.00 0.00 11 THR A CA 16
ATOM 17317 C C . THR A 1 11 ? -16.139 -20.069 -0.110 1.00 0.00 11 THR A C 16
ATOM 17318 O O . THR A 1 11 ? -16.814 -19.787 -1.101 1.00 0.00 11 THR A O 16
ATOM 17329 N N . PRO A 1 12 ? -15.566 -19.128 0.654 1.00 0.00 12 PRO A N 16
ATOM 17330 C CA . PRO A 1 12 ? -15.694 -17.694 0.376 1.00 0.00 12 PRO A CA 16
ATOM 17331 C C . PRO A 1 12 ? -14.933 -17.278 -0.878 1.00 0.00 12 PRO A C 16
ATOM 17332 O O . PRO A 1 12 ? -13.911 -17.872 -1.223 1.00 0.00 12 PRO A O 16
ATOM 17343 N N . SER A 1 13 ? -15.437 -16.252 -1.558 1.00 0.00 13 SER A N 16
ATOM 17344 C CA . SER A 1 13 ? -14.806 -15.758 -2.776 1.00 0.00 13 SER A CA 16
ATOM 17345 C C . SER A 1 13 ? -14.296 -14.333 -2.584 1.00 0.00 13 SER A C 16
ATOM 17346 O O . SER A 1 13 ? -14.988 -13.485 -2.022 1.00 0.00 13 SER A O 16
ATOM 17354 N N . SER A 1 14 ? -13.079 -14.079 -3.055 1.00 0.00 14 SER A N 16
ATOM 17355 C CA . SER A 1 14 ? -12.473 -12.758 -2.933 1.00 0.00 14 SER A CA 16
ATOM 17356 C C . SER A 1 14 ? -12.300 -12.110 -4.303 1.00 0.00 14 SER A C 16
ATOM 17357 O O . SER A 1 14 ? -12.270 -12.796 -5.325 1.00 0.00 14 SER A O 16
ATOM 17365 N N . GLN A 1 15 ? -12.187 -10.786 -4.315 1.00 0.00 15 GLN A N 16
ATOM 17366 C CA . GLN A 1 15 ? -12.018 -10.045 -5.559 1.00 0.00 15 GLN A CA 16
ATOM 17367 C C . GLN A 1 15 ? -10.795 -9.136 -5.490 1.00 0.00 15 GLN A C 16
ATOM 17368 O O . GLN A 1 15 ? -10.559 -8.473 -4.480 1.00 0.00 15 GLN A O 16
ATOM 17382 N N . ASP A 1 16 ? -10.021 -9.111 -6.569 1.00 0.00 16 ASP A N 16
ATOM 17383 C CA . ASP A 1 16 ? -8.822 -8.283 -6.631 1.00 0.00 16 ASP A CA 16
ATOM 17384 C C . ASP A 1 16 ? -9.185 -6.819 -6.861 1.00 0.00 16 ASP A C 16
ATOM 17385 O O . ASP A 1 16 ? -9.392 -6.392 -7.997 1.00 0.00 16 ASP A O 16
ATOM 17394 N N . ILE A 1 17 ? -9.260 -6.056 -5.776 1.00 0.00 17 ILE A N 16
ATOM 17395 C CA . ILE A 1 17 ? -9.598 -4.640 -5.860 1.00 0.00 17 ILE A CA 16
ATOM 17396 C C . ILE A 1 17 ? -8.791 -3.822 -4.857 1.00 0.00 17 ILE A C 16
ATOM 17397 O O . ILE A 1 17 ? -8.226 -4.366 -3.908 1.00 0.00 17 ILE A O 16
ATOM 17413 N N . CYS A 1 18 ? -8.744 -2.512 -5.072 1.00 0.00 18 CYS A N 16
ATOM 17414 C CA . CYS A 1 18 ? -8.009 -1.617 -4.187 1.00 0.00 18 CYS A CA 16
ATOM 17415 C C . CYS A 1 18 ? -8.184 -2.030 -2.729 1.00 0.00 18 CYS A C 16
ATOM 17416 O O . CYS A 1 18 ? -9.120 -2.753 -2.385 1.00 0.00 18 CYS A O 16
ATOM 17423 N N . ARG A 1 19 ? -7.277 -1.566 -1.875 1.00 0.00 19 ARG A N 16
ATOM 17424 C CA . ARG A 1 19 ? -7.330 -1.888 -0.454 1.00 0.00 19 ARG A CA 16
ATOM 17425 C C . ARG A 1 19 ? -7.535 -0.628 0.381 1.00 0.00 19 ARG A C 16
ATOM 17426 O O . ARG A 1 19 ? -7.978 -0.697 1.528 1.00 0.00 19 ARG A O 16
ATOM 17447 N N . ILE A 1 20 ? -7.208 0.521 -0.201 1.00 0.00 20 ILE A N 16
ATOM 17448 C CA . ILE A 1 20 ? -7.357 1.796 0.490 1.00 0.00 20 ILE A CA 16
ATOM 17449 C C . ILE A 1 20 ? -8.772 2.343 0.336 1.00 0.00 20 ILE A C 16
ATOM 17450 O O . ILE A 1 20 ? -9.330 2.923 1.268 1.00 0.00 20 ILE A O 16
ATOM 17466 N N . CYS A 1 21 ? -9.349 2.152 -0.846 1.00 0.00 21 CYS A N 16
ATOM 17467 C CA . CYS A 1 21 ? -10.700 2.624 -1.123 1.00 0.00 21 CYS A CA 16
ATOM 17468 C C . CYS A 1 21 ? -11.638 1.454 -1.405 1.00 0.00 21 CYS A C 16
ATOM 17469 O O . CYS A 1 21 ? -12.855 1.569 -1.252 1.00 0.00 21 CYS A O 16
ATOM 17476 N N . HIS A 1 22 ? -11.064 0.328 -1.816 1.00 0.00 22 HIS A N 16
ATOM 17477 C CA . HIS A 1 22 ? -11.848 -0.864 -2.118 1.00 0.00 22 HIS A CA 16
ATOM 17478 C C . HIS A 1 22 ? -12.785 -0.614 -3.297 1.00 0.00 22 HIS A C 16
ATOM 17479 O O . HIS A 1 22 ? -13.996 -0.812 -3.192 1.00 0.00 22 HIS A O 16
ATOM 17493 N N . CYS A 1 23 ? -12.217 -0.178 -4.415 1.00 0.00 23 CYS A N 16
ATOM 17494 C CA . CYS A 1 23 ? -13.001 0.100 -5.613 1.00 0.00 23 CYS A CA 16
ATOM 17495 C C . CYS A 1 23 ? -12.351 -0.519 -6.845 1.00 0.00 23 CYS A C 16
ATOM 17496 O O . CYS A 1 23 ? -11.166 -0.850 -6.833 1.00 0.00 23 CYS A O 16
ATOM 17504 N N . GLU A 1 24 ? -13.135 -0.675 -7.907 1.00 0.00 24 GLU A N 16
ATOM 17505 C CA . GLU A 1 24 ? -12.635 -1.257 -9.147 1.00 0.00 24 GLU A CA 16
ATOM 17506 C C . GLU A 1 24 ? -11.446 -0.464 -9.680 1.00 0.00 24 GLU A C 16
ATOM 17507 O O . GLU A 1 24 ? -11.348 0.745 -9.471 1.00 0.00 24 GLU A O 16
ATOM 17519 N N . GLY A 1 25 ? -10.543 -1.154 -10.371 1.00 0.00 25 GLY A N 16
ATOM 17520 C CA . GLY A 1 25 ? -9.372 -0.498 -10.924 1.00 0.00 25 GLY A CA 16
ATOM 17521 C C . GLY A 1 25 ? -9.687 0.289 -12.180 1.00 0.00 25 GLY A C 16
ATOM 17522 O O . GLY A 1 25 ? -10.353 -0.213 -13.085 1.00 0.00 25 GLY A O 16
ATOM 17526 N N . ASP A 1 26 ? -9.209 1.528 -12.235 1.00 0.00 26 ASP A N 16
ATOM 17527 C CA . ASP A 1 26 ? -9.444 2.387 -13.390 1.00 0.00 26 ASP A CA 16
ATOM 17528 C C . ASP A 1 26 ? -8.190 2.493 -14.252 1.00 0.00 26 ASP A C 16
ATOM 17529 O O . ASP A 1 26 ? -7.090 2.163 -13.809 1.00 0.00 26 ASP A O 16
ATOM 17538 N N . ASP A 1 27 ? -8.364 2.955 -15.486 1.00 0.00 27 ASP A N 16
ATOM 17539 C CA . ASP A 1 27 ? -7.246 3.105 -16.410 1.00 0.00 27 ASP A CA 16
ATOM 17540 C C . ASP A 1 27 ? -6.075 3.812 -15.737 1.00 0.00 27 ASP A C 16
ATOM 17541 O O . ASP A 1 27 ? -4.939 3.341 -15.792 1.00 0.00 27 ASP A O 16
ATOM 17550 N N . GLU A 1 28 ? -6.359 4.945 -15.103 1.00 0.00 28 GLU A N 16
ATOM 17551 C CA . GLU A 1 28 ? -5.328 5.718 -14.420 1.00 0.00 28 GLU A CA 16
ATOM 17552 C C . GLU A 1 28 ? -5.131 5.220 -12.991 1.00 0.00 28 GLU A C 16
ATOM 17553 O O . GLU A 1 28 ? -4.059 5.381 -12.409 1.00 0.00 28 GLU A O 16
ATOM 17565 N N . SER A 1 29 ? -6.174 4.614 -12.433 1.00 0.00 29 SER A N 16
ATOM 17566 C CA . SER A 1 29 ? -6.118 4.096 -11.071 1.00 0.00 29 SER A CA 16
ATOM 17567 C C . SER A 1 29 ? -6.309 2.582 -11.058 1.00 0.00 29 SER A C 16
ATOM 17568 O O . SER A 1 29 ? -7.127 2.041 -10.314 1.00 0.00 29 SER A O 16
ATOM 17576 N N . PRO A 1 30 ? -5.536 1.881 -11.901 1.00 0.00 30 PRO A N 16
ATOM 17577 C CA . PRO A 1 30 ? -5.601 0.421 -12.005 1.00 0.00 30 PRO A CA 16
ATOM 17578 C C . PRO A 1 30 ? -5.048 -0.274 -10.766 1.00 0.00 30 PRO A C 16
ATOM 17579 O O . PRO A 1 30 ? -4.437 0.362 -9.905 1.00 0.00 30 PRO A O 16
ATOM 17590 N N . LEU A 1 31 ? -5.266 -1.582 -10.680 1.00 0.00 31 LEU A N 16
ATOM 17591 C CA . LEU A 1 31 ? -4.788 -2.364 -9.545 1.00 0.00 31 LEU A CA 16
ATOM 17592 C C . LEU A 1 31 ? -3.401 -2.935 -9.821 1.00 0.00 31 LEU A C 16
ATOM 17593 O O . LEU A 1 31 ? -3.268 -4.047 -10.332 1.00 0.00 31 LEU A O 16
ATOM 17609 N N . ILE A 1 32 ? -2.372 -2.167 -9.480 1.00 0.00 32 ILE A N 16
ATOM 17610 C CA . ILE A 1 32 ? -0.995 -2.598 -9.688 1.00 0.00 32 ILE A CA 16
ATOM 17611 C C . ILE A 1 32 ? -0.281 -2.819 -8.359 1.00 0.00 32 ILE A C 16
ATOM 17612 O O . ILE A 1 32 ? -0.787 -2.446 -7.300 1.00 0.00 32 ILE A O 16
ATOM 17628 N N . THR A 1 33 ? 0.899 -3.427 -8.422 1.00 0.00 33 THR A N 16
ATOM 17629 C CA . THR A 1 33 ? 1.684 -3.697 -7.224 1.00 0.00 33 THR A CA 16
ATOM 17630 C C . THR A 1 33 ? 2.631 -2.543 -6.915 1.00 0.00 33 THR A C 16
ATOM 17631 O O . THR A 1 33 ? 3.540 -2.230 -7.684 1.00 0.00 33 THR A O 16
ATOM 17642 N N . PRO A 1 34 ? 2.415 -1.893 -5.761 1.00 0.00 34 PRO A N 16
ATOM 17643 C CA . PRO A 1 34 ? 3.240 -0.764 -5.323 1.00 0.00 34 PRO A CA 16
ATOM 17644 C C . PRO A 1 34 ? 4.650 -1.193 -4.931 1.00 0.00 34 PRO A C 16
ATOM 17645 O O . PRO A 1 34 ? 5.621 -0.484 -5.195 1.00 0.00 34 PRO A O 16
ATOM 17656 N N . CYS A 1 35 ? 4.755 -2.358 -4.301 1.00 0.00 35 CYS A N 16
ATOM 17657 C CA . CYS A 1 35 ? 6.046 -2.882 -3.873 1.00 0.00 35 CYS A CA 16
ATOM 17658 C C . CYS A 1 35 ? 6.072 -4.405 -3.964 1.00 0.00 35 CYS A C 16
ATOM 17659 O O . CYS A 1 35 ? 5.122 -5.026 -4.441 1.00 0.00 35 CYS A O 16
ATOM 17666 N N . HIS A 1 36 ? 7.167 -5.001 -3.502 1.00 0.00 36 HIS A N 16
ATOM 17667 C CA . HIS A 1 36 ? 7.317 -6.452 -3.531 1.00 0.00 36 HIS A CA 16
ATOM 17668 C C . HIS A 1 36 ? 6.273 -7.123 -2.643 1.00 0.00 36 HIS A C 16
ATOM 17669 O O . HIS A 1 36 ? 5.641 -8.102 -3.041 1.00 0.00 36 HIS A O 16
ATOM 17683 N N . CYS A 1 37 ? 6.099 -6.592 -1.438 1.00 0.00 37 CYS A N 16
ATOM 17684 C CA . CYS A 1 37 ? 5.133 -7.139 -0.492 1.00 0.00 37 CYS A CA 16
ATOM 17685 C C . CYS A 1 37 ? 3.867 -7.596 -1.211 1.00 0.00 37 CYS A C 16
ATOM 17686 O O . CYS A 1 37 ? 3.132 -6.784 -1.775 1.00 0.00 37 CYS A O 16
ATOM 17693 N N . THR A 1 38 ? 3.617 -8.901 -1.186 1.00 0.00 38 THR A N 16
ATOM 17694 C CA . THR A 1 38 ? 2.441 -9.467 -1.835 1.00 0.00 38 THR A CA 16
ATOM 17695 C C . THR A 1 38 ? 1.504 -10.105 -0.816 1.00 0.00 38 THR A C 16
ATOM 17696 O O . THR A 1 38 ? 1.483 -11.324 -0.656 1.00 0.00 38 THR A O 16
ATOM 17707 N N . GLY A 1 39 ? 0.728 -9.272 -0.129 1.00 0.00 39 GLY A N 16
ATOM 17708 C CA . GLY A 1 39 ? -0.201 -9.774 0.866 1.00 0.00 39 GLY A CA 16
ATOM 17709 C C . GLY A 1 39 ? -1.448 -10.371 0.245 1.00 0.00 39 GLY A C 16
ATOM 17710 O O . GLY A 1 39 ? -1.425 -11.498 -0.249 1.00 0.00 39 GLY A O 16
ATOM 17714 N N . SER A 1 40 ? -2.541 -9.615 0.272 1.00 0.00 40 SER A N 16
ATOM 17715 C CA . SER A 1 40 ? -3.805 -10.079 -0.288 1.00 0.00 40 SER A CA 16
ATOM 17716 C C . SER A 1 40 ? -4.393 -9.039 -1.238 1.00 0.00 40 SER A C 16
ATOM 17717 O O . SER A 1 40 ? -4.483 -9.265 -2.445 1.00 0.00 40 SER A O 16
ATOM 17725 N N . LEU A 1 41 ? -4.791 -7.899 -0.684 1.00 0.00 41 LEU A N 16
ATOM 17726 C CA . LEU A 1 41 ? -5.370 -6.823 -1.480 1.00 0.00 41 LEU A CA 16
ATOM 17727 C C . LEU A 1 41 ? -4.329 -5.751 -1.787 1.00 0.00 41 LEU A C 16
ATOM 17728 O O . LEU A 1 41 ? -4.668 -4.637 -2.186 1.00 0.00 41 LEU A O 16
ATOM 17744 N N . HIS A 1 42 ? -3.059 -6.097 -1.600 1.00 0.00 42 HIS A N 16
ATOM 17745 C CA . HIS A 1 42 ? -1.967 -5.165 -1.860 1.00 0.00 42 HIS A CA 16
ATOM 17746 C C . HIS A 1 42 ? -2.259 -4.317 -3.094 1.00 0.00 42 HIS A C 16
ATOM 17747 O O . HIS A 1 42 ? -1.938 -3.129 -3.133 1.00 0.00 42 HIS A O 16
ATOM 17761 N N . PHE A 1 43 ? -2.867 -4.935 -4.101 1.00 0.00 43 PHE A N 16
ATOM 17762 C CA . PHE A 1 43 ? -3.201 -4.237 -5.337 1.00 0.00 43 PHE A CA 16
ATOM 17763 C C . PHE A 1 43 ? -3.950 -2.940 -5.044 1.00 0.00 43 PHE A C 16
ATOM 17764 O O . PHE A 1 43 ? -5.169 -2.940 -4.872 1.00 0.00 43 PHE A O 16
ATOM 17781 N N . VAL A 1 44 ? -3.211 -1.836 -4.990 1.00 0.00 44 VAL A N 16
ATOM 17782 C CA . VAL A 1 44 ? -3.805 -0.532 -4.718 1.00 0.00 44 VAL A CA 16
ATOM 17783 C C . VAL A 1 44 ? -3.954 0.281 -5.999 1.00 0.00 44 VAL A C 16
ATOM 17784 O O . VAL A 1 44 ? -3.489 -0.127 -7.064 1.00 0.00 44 VAL A O 16
ATOM 17797 N N . HIS A 1 45 ? -4.606 1.434 -5.889 1.00 0.00 45 HIS A N 16
ATOM 17798 C CA . HIS A 1 45 ? -4.816 2.306 -7.040 1.00 0.00 45 HIS A CA 16
ATOM 17799 C C . HIS A 1 45 ? -3.619 3.230 -7.246 1.00 0.00 45 HIS A C 16
ATOM 17800 O O . HIS A 1 45 ? -3.183 3.912 -6.319 1.00 0.00 45 HIS A O 16
ATOM 17814 N N . GLN A 1 46 ? -3.094 3.246 -8.467 1.00 0.00 46 GLN A N 16
ATOM 17815 C CA . GLN A 1 46 ? -1.947 4.086 -8.794 1.00 0.00 46 GLN A CA 16
ATOM 17816 C C . GLN A 1 46 ? -2.081 5.464 -8.153 1.00 0.00 46 GLN A C 16
ATOM 17817 O O . GLN A 1 46 ? -1.094 6.057 -7.721 1.00 0.00 46 GLN A O 16
ATOM 17831 N N . ALA A 1 47 ? -3.310 5.967 -8.096 1.00 0.00 47 ALA A N 16
ATOM 17832 C CA . ALA A 1 47 ? -3.573 7.274 -7.508 1.00 0.00 47 ALA A CA 16
ATOM 17833 C C . ALA A 1 47 ? -3.606 7.194 -5.985 1.00 0.00 47 ALA A C 16
ATOM 17834 O O . ALA A 1 47 ? -2.797 7.824 -5.303 1.00 0.00 47 ALA A O 16
ATOM 17841 N N . CYS A 1 48 ? -4.546 6.417 -5.458 1.00 0.00 48 CYS A N 16
ATOM 17842 C CA . CYS A 1 48 ? -4.685 6.255 -4.016 1.00 0.00 48 CYS A CA 16
ATOM 17843 C C . CYS A 1 48 ? -3.318 6.216 -3.339 1.00 0.00 48 CYS A C 16
ATOM 17844 O O . CYS A 1 48 ? -3.106 6.855 -2.307 1.00 0.00 48 CYS A O 16
ATOM 17851 N N . LEU A 1 49 ? -2.395 5.462 -3.926 1.00 0.00 49 LEU A N 16
ATOM 17852 C CA . LEU A 1 49 ? -1.048 5.339 -3.380 1.00 0.00 49 LEU A CA 16
ATOM 17853 C C . LEU A 1 49 ? -0.483 6.707 -3.009 1.00 0.00 49 LEU A C 16
ATOM 17854 O O . LEU A 1 49 ? 0.080 6.884 -1.929 1.00 0.00 49 LEU A O 16
ATOM 17870 N N . GLN A 1 50 ? -0.640 7.670 -3.912 1.00 0.00 50 GLN A N 16
ATOM 17871 C CA . GLN A 1 50 ? -0.147 9.022 -3.678 1.00 0.00 50 GLN A CA 16
ATOM 17872 C C . GLN A 1 50 ? -0.692 9.582 -2.368 1.00 0.00 50 GLN A C 16
ATOM 17873 O O . GLN A 1 50 ? 0.024 10.252 -1.624 1.00 0.00 50 GLN A O 16
ATOM 17887 N N . GLN A 1 51 ? -1.962 9.302 -2.093 1.00 0.00 51 GLN A N 16
ATOM 17888 C CA . GLN A 1 51 ? -2.602 9.779 -0.873 1.00 0.00 51 GLN A CA 16
ATOM 17889 C C . GLN A 1 51 ? -1.953 9.159 0.360 1.00 0.00 51 GLN A C 16
ATOM 17890 O O . GLN A 1 51 ? -1.675 9.849 1.340 1.00 0.00 51 GLN A O 16
ATOM 17904 N N . TRP A 1 52 ? -1.717 7.853 0.304 1.00 0.00 52 TRP A N 16
ATOM 17905 C CA . TRP A 1 52 ? -1.101 7.140 1.417 1.00 0.00 52 TRP A CA 16
ATOM 17906 C C . TRP A 1 52 ? 0.346 7.580 1.613 1.00 0.00 52 TRP A C 16
ATOM 17907 O O . TRP A 1 52 ? 0.802 7.759 2.742 1.00 0.00 52 TRP A O 16
ATOM 17928 N N . ILE A 1 53 ? 1.061 7.754 0.507 1.00 0.00 53 ILE A N 16
ATOM 17929 C CA . ILE A 1 53 ? 2.456 8.175 0.558 1.00 0.00 53 ILE A CA 16
ATOM 17930 C C . ILE A 1 53 ? 2.626 9.409 1.437 1.00 0.00 53 ILE A C 16
ATOM 17931 O O . ILE A 1 53 ? 3.575 9.505 2.215 1.00 0.00 53 ILE A O 16
ATOM 17947 N N . LYS A 1 54 ? 1.698 10.351 1.311 1.00 0.00 54 LYS A N 16
ATOM 17948 C CA . LYS A 1 54 ? 1.741 11.579 2.096 1.00 0.00 54 LYS A CA 16
ATOM 17949 C C . LYS A 1 54 ? 1.324 11.317 3.539 1.00 0.00 54 LYS A C 16
ATOM 17950 O O . LYS A 1 54 ? 1.880 11.898 4.471 1.00 0.00 54 LYS A O 16
ATOM 17969 N N . SER A 1 55 ? 0.342 10.438 3.716 1.00 0.00 55 SER A N 16
ATOM 17970 C CA . SER A 1 55 ? -0.151 10.101 5.046 1.00 0.00 55 SER A CA 16
ATOM 17971 C C . SER A 1 55 ? 0.948 9.456 5.886 1.00 0.00 55 SER A C 16
ATOM 17972 O O . SER A 1 55 ? 1.163 9.830 7.039 1.00 0.00 55 SER A O 16
ATOM 17980 N N . SER A 1 56 ? 1.640 8.486 5.299 1.00 0.00 56 SER A N 16
ATOM 17981 C CA . SER A 1 56 ? 2.714 7.785 5.993 1.00 0.00 56 SER A CA 16
ATOM 17982 C C . SER A 1 56 ? 4.018 8.574 5.913 1.00 0.00 56 SER A C 16
ATOM 17983 O O . SER A 1 56 ? 5.095 8.044 6.185 1.00 0.00 56 SER A O 16
ATOM 17991 N N . ASP A 1 57 ? 3.911 9.844 5.537 1.00 0.00 57 ASP A N 16
ATOM 17992 C CA . ASP A 1 57 ? 5.080 10.708 5.421 1.00 0.00 57 ASP A CA 16
ATOM 17993 C C . ASP A 1 57 ? 6.299 9.914 4.963 1.00 0.00 57 ASP A C 16
ATOM 17994 O O . ASP A 1 57 ? 7.397 10.076 5.497 1.00 0.00 57 ASP A O 16
ATOM 18003 N N . THR A 1 58 ? 6.099 9.053 3.969 1.00 0.00 58 THR A N 16
ATOM 18004 C CA . THR A 1 58 ? 7.181 8.232 3.440 1.00 0.00 58 THR A CA 16
ATOM 18005 C C . THR A 1 58 ? 6.864 7.749 2.030 1.00 0.00 58 THR A C 16
ATOM 18006 O O . THR A 1 58 ? 5.744 7.326 1.745 1.00 0.00 58 THR A O 16
ATOM 18017 N N . ARG A 1 59 ? 7.859 7.812 1.150 1.00 0.00 59 ARG A N 16
ATOM 18018 C CA . ARG A 1 59 ? 7.685 7.381 -0.232 1.00 0.00 59 ARG A CA 16
ATOM 18019 C C . ARG A 1 59 ? 7.917 5.878 -0.365 1.00 0.00 59 ARG A C 16
ATOM 18020 O O . ARG A 1 59 ? 7.227 5.199 -1.126 1.00 0.00 59 ARG A O 16
ATOM 18041 N N . CYS A 1 60 ? 8.893 5.368 0.377 1.00 0.00 60 CYS A N 16
ATOM 18042 C CA . CYS A 1 60 ? 9.217 3.946 0.341 1.00 0.00 60 CYS A CA 16
ATOM 18043 C C . CYS A 1 60 ? 8.321 3.159 1.292 1.00 0.00 60 CYS A C 16
ATOM 18044 O O . CYS A 1 60 ? 7.582 3.739 2.089 1.00 0.00 60 CYS A O 16
ATOM 18052 N N . CYS A 1 61 ? 8.390 1.835 1.203 1.00 0.00 61 CYS A N 16
ATOM 18053 C CA . CYS A 1 61 ? 7.585 0.968 2.054 1.00 0.00 61 CYS A CA 16
ATOM 18054 C C . CYS A 1 61 ? 7.990 1.113 3.518 1.00 0.00 61 CYS A C 16
ATOM 18055 O O . CYS A 1 61 ? 9.013 1.720 3.831 1.00 0.00 61 CYS A O 16
ATOM 18062 N N . GLU A 1 62 ? 7.180 0.550 4.409 1.00 0.00 62 GLU A N 16
ATOM 18063 C CA . GLU A 1 62 ? 7.454 0.618 5.840 1.00 0.00 62 GLU A CA 16
ATOM 18064 C C . GLU A 1 62 ? 8.244 -0.604 6.300 1.00 0.00 62 GLU A C 16
ATOM 18065 O O . GLU A 1 62 ? 9.074 -0.516 7.206 1.00 0.00 62 GLU A O 16
ATOM 18077 N N . LEU A 1 63 ? 7.979 -1.744 5.671 1.00 0.00 63 LEU A N 16
ATOM 18078 C CA . LEU A 1 63 ? 8.664 -2.985 6.016 1.00 0.00 63 LEU A CA 16
ATOM 18079 C C . LEU A 1 63 ? 9.817 -3.256 5.054 1.00 0.00 63 LEU A C 16
ATOM 18080 O O . LEU A 1 63 ? 10.983 -3.256 5.451 1.00 0.00 63 LEU A O 16
ATOM 18096 N N . CYS A 1 64 ? 9.484 -3.483 3.788 1.00 0.00 64 CYS A N 16
ATOM 18097 C CA . CYS A 1 64 ? 10.491 -3.753 2.769 1.00 0.00 64 CYS A CA 16
ATOM 18098 C C . CYS A 1 64 ? 11.278 -2.490 2.434 1.00 0.00 64 CYS A C 16
ATOM 18099 O O . CYS A 1 64 ? 12.350 -2.554 1.831 1.00 0.00 64 CYS A O 16
ATOM 18106 N N . LYS A 1 65 ? 10.739 -1.341 2.829 1.00 0.00 65 LYS A N 16
ATOM 18107 C CA . LYS A 1 65 ? 11.390 -0.062 2.573 1.00 0.00 65 LYS A CA 16
ATOM 18108 C C . LYS A 1 65 ? 11.753 0.079 1.098 1.00 0.00 65 LYS A C 16
ATOM 18109 O O . LYS A 1 65 ? 12.873 0.459 0.758 1.00 0.00 65 LYS A O 16
ATOM 18128 N N . TYR A 1 66 ? 10.799 -0.229 0.227 1.00 0.00 66 TYR A N 16
ATOM 18129 C CA . TYR A 1 66 ? 11.018 -0.138 -1.211 1.00 0.00 66 TYR A CA 16
ATOM 18130 C C . TYR A 1 66 ? 10.120 0.926 -1.833 1.00 0.00 66 TYR A C 16
ATOM 18131 O O . TYR A 1 66 ? 8.921 0.979 -1.559 1.00 0.00 66 TYR A O 16
ATOM 18149 N N . GLU A 1 67 ? 10.709 1.772 -2.673 1.00 0.00 67 GLU A N 16
ATOM 18150 C CA . GLU A 1 67 ? 9.962 2.835 -3.334 1.00 0.00 67 GLU A CA 16
ATOM 18151 C C . GLU A 1 67 ? 8.657 2.302 -3.918 1.00 0.00 67 GLU A C 16
ATOM 18152 O O . GLU A 1 67 ? 8.530 1.109 -4.196 1.00 0.00 67 GLU A O 16
ATOM 18164 N N . PHE A 1 68 ? 7.689 3.194 -4.100 1.00 0.00 68 PHE A N 16
ATOM 18165 C CA . PHE A 1 68 ? 6.392 2.813 -4.649 1.00 0.00 68 PHE A CA 16
ATOM 18166 C C . PHE A 1 68 ? 6.229 3.339 -6.072 1.00 0.00 68 PHE A C 16
ATOM 18167 O O . PHE A 1 68 ? 6.980 4.209 -6.514 1.00 0.00 68 PHE A O 16
ATOM 18184 N N . ILE A 1 69 ? 5.243 2.804 -6.784 1.00 0.00 69 ILE A N 16
ATOM 18185 C CA . ILE A 1 69 ? 4.980 3.218 -8.157 1.00 0.00 69 ILE A CA 16
ATOM 18186 C C . ILE A 1 69 ? 4.239 4.550 -8.196 1.00 0.00 69 ILE A C 16
ATOM 18187 O O . ILE A 1 69 ? 3.142 4.678 -7.653 1.00 0.00 69 ILE A O 16
ATOM 18203 N N . MET A 1 70 ? 4.845 5.539 -8.845 1.00 0.00 70 MET A N 16
ATOM 18204 C CA . MET A 1 70 ? 4.240 6.861 -8.958 1.00 0.00 70 MET A CA 16
ATOM 18205 C C . MET A 1 70 ? 4.684 7.554 -10.243 1.00 0.00 70 MET A C 16
ATOM 18206 O O . MET A 1 70 ? 5.865 7.542 -10.588 1.00 0.00 70 MET A O 16
ATOM 18220 N N . GLU A 1 71 ? 3.730 8.155 -10.946 1.00 0.00 71 GLU A N 16
ATOM 18221 C CA . GLU A 1 71 ? 4.024 8.851 -12.193 1.00 0.00 71 GLU A CA 16
ATOM 18222 C C . GLU A 1 71 ? 4.481 10.282 -11.923 1.00 0.00 71 GLU A C 16
ATOM 18223 O O . GLU A 1 71 ? 3.741 11.086 -11.354 1.00 0.00 71 GLU A O 16
ATOM 18235 N N . THR A 1 72 ? 5.706 10.594 -12.334 1.00 0.00 72 THR A N 16
ATOM 18236 C CA . THR A 1 72 ? 6.263 11.926 -12.135 1.00 0.00 72 THR A CA 16
ATOM 18237 C C . THR A 1 72 ? 7.016 12.398 -13.374 1.00 0.00 72 THR A C 16
ATOM 18238 O O . THR A 1 72 ? 7.687 11.611 -14.042 1.00 0.00 72 THR A O 16
ATOM 18249 N N . LYS A 1 73 ? 6.902 13.687 -13.675 1.00 0.00 73 LYS A N 16
ATOM 18250 C CA . LYS A 1 73 ? 7.574 14.265 -14.833 1.00 0.00 73 LYS A CA 16
ATOM 18251 C C . LYS A 1 73 ? 8.676 15.225 -14.398 1.00 0.00 73 LYS A C 16
ATOM 18252 O O . LYS A 1 73 ? 8.436 16.418 -14.210 1.00 0.00 73 LYS A O 16
ATOM 18271 N N . LEU A 1 74 ? 9.886 14.698 -14.243 1.00 0.00 74 LEU A N 16
ATOM 18272 C CA . LEU A 1 74 ? 11.027 15.509 -13.833 1.00 0.00 74 LEU A CA 16
ATOM 18273 C C . LEU A 1 74 ? 10.650 16.435 -12.680 1.00 0.00 74 LEU A C 16
ATOM 18274 O O . LEU A 1 74 ? 11.042 17.602 -12.655 1.00 0.00 74 LEU A O 16
ATOM 18290 N N . SER A 1 75 ? 9.890 15.906 -11.727 1.00 0.00 75 SER A N 16
ATOM 18291 C CA . SER A 1 75 ? 9.459 16.686 -10.573 1.00 0.00 75 SER A CA 16
ATOM 18292 C C . SER A 1 75 ? 10.615 16.900 -9.600 1.00 0.00 75 SER A C 16
ATOM 18293 O O . SER A 1 75 ? 11.407 15.993 -9.349 1.00 0.00 75 SER A O 16
ATOM 18301 N N . GLY A 1 76 ? 10.705 18.110 -9.055 1.00 0.00 76 GLY A N 16
ATOM 18302 C CA . GLY A 1 76 ? 11.766 18.423 -8.117 1.00 0.00 76 GLY A CA 16
ATOM 18303 C C . GLY A 1 76 ? 11.307 18.346 -6.674 1.00 0.00 76 GLY A C 16
ATOM 18304 O O . GLY A 1 76 ? 10.240 18.843 -6.313 1.00 0.00 76 GLY A O 16
ATOM 18308 N N . PRO A 1 77 ? 12.123 17.708 -5.822 1.00 0.00 77 PRO A N 16
ATOM 18309 C CA . PRO A 1 77 ? 11.815 17.551 -4.398 1.00 0.00 77 PRO A CA 16
ATOM 18310 C C . PRO A 1 77 ? 11.893 18.871 -3.639 1.00 0.00 77 PRO A C 16
ATOM 18311 O O . PRO A 1 77 ? 12.762 19.701 -3.907 1.00 0.00 77 PRO A O 16
ATOM 18322 N N . SER A 1 78 ? 10.981 19.058 -2.690 1.00 0.00 78 SER A N 16
ATOM 18323 C CA . SER A 1 78 ? 10.946 20.279 -1.894 1.00 0.00 78 SER A CA 16
ATOM 18324 C C . SER A 1 78 ? 9.916 20.168 -0.774 1.00 0.00 78 SER A C 16
ATOM 18325 O O . SER A 1 78 ? 8.935 19.433 -0.888 1.00 0.00 78 SER A O 16
ATOM 18333 N N . SER A 1 79 ? 10.147 20.903 0.309 1.00 0.00 79 SER A N 16
ATOM 18334 C CA . SER A 1 79 ? 9.243 20.885 1.453 1.00 0.00 79 SER A CA 16
ATOM 18335 C C . SER A 1 79 ? 8.977 22.300 1.958 1.00 0.00 79 SER A C 16
ATOM 18336 O O . SER A 1 79 ? 9.901 23.024 2.323 1.00 0.00 79 SER A O 16
ATOM 18344 N N . GLY A 1 80 ? 7.704 22.686 1.975 1.00 0.00 80 GLY A N 16
ATOM 18345 C CA . GLY A 1 80 ? 7.338 24.012 2.436 1.00 0.00 80 GLY A CA 16
ATOM 18346 C C . GLY A 1 80 ? 5.837 24.224 2.456 1.00 0.00 80 GLY A C 16
ATOM 18347 O O . GLY A 1 80 ? 5.357 25.026 3.256 1.00 0.00 80 GLY A O 16
ATOM 18353 N N . GLY A 1 1 ? -14.751 14.169 6.177 1.00 0.00 1 GLY A N 17
ATOM 18354 C CA . GLY A 1 1 ? -14.975 12.852 6.743 1.00 0.00 1 GLY A CA 17
ATOM 18355 C C . GLY A 1 1 ? -14.288 11.756 5.952 1.00 0.00 1 GLY A C 17
ATOM 18356 O O . GLY A 1 1 ? -13.467 12.034 5.078 1.00 0.00 1 GLY A O 17
ATOM 18360 N N . SER A 1 2 ? -14.624 10.507 6.260 1.00 0.00 2 SER A N 17
ATOM 18361 C CA . SER A 1 2 ? -14.030 9.365 5.574 1.00 0.00 2 SER A CA 17
ATOM 18362 C C . SER A 1 2 ? -15.032 8.221 5.456 1.00 0.00 2 SER A C 17
ATOM 18363 O O . SER A 1 2 ? -16.090 8.240 6.085 1.00 0.00 2 SER A O 17
ATOM 18371 N N . SER A 1 3 ? -14.690 7.225 4.645 1.00 0.00 3 SER A N 17
ATOM 18372 C CA . SER A 1 3 ? -15.561 6.073 4.440 1.00 0.00 3 SER A CA 17
ATOM 18373 C C . SER A 1 3 ? -15.067 4.871 5.238 1.00 0.00 3 SER A C 17
ATOM 18374 O O . SER A 1 3 ? -14.038 4.278 4.916 1.00 0.00 3 SER A O 17
ATOM 18382 N N . GLY A 1 4 ? -15.810 4.515 6.282 1.00 0.00 4 GLY A N 17
ATOM 18383 C CA . GLY A 1 4 ? -15.432 3.385 7.111 1.00 0.00 4 GLY A CA 17
ATOM 18384 C C . GLY A 1 4 ? -16.555 2.936 8.025 1.00 0.00 4 GLY A C 17
ATOM 18385 O O . GLY A 1 4 ? -16.900 3.629 8.982 1.00 0.00 4 GLY A O 17
ATOM 18389 N N . SER A 1 5 ? -17.127 1.773 7.729 1.00 0.00 5 SER A N 17
ATOM 18390 C CA . SER A 1 5 ? -18.222 1.235 8.528 1.00 0.00 5 SER A CA 17
ATOM 18391 C C . SER A 1 5 ? -17.762 0.946 9.954 1.00 0.00 5 SER A C 17
ATOM 18392 O O . SER A 1 5 ? -16.627 0.526 10.178 1.00 0.00 5 SER A O 17
ATOM 18400 N N . SER A 1 6 ? -18.653 1.174 10.913 1.00 0.00 6 SER A N 17
ATOM 18401 C CA . SER A 1 6 ? -18.339 0.942 12.318 1.00 0.00 6 SER A CA 17
ATOM 18402 C C . SER A 1 6 ? -18.304 -0.551 12.628 1.00 0.00 6 SER A C 17
ATOM 18403 O O . SER A 1 6 ? -19.344 -1.185 12.800 1.00 0.00 6 SER A O 17
ATOM 18411 N N . GLY A 1 7 ? -17.098 -1.107 12.698 1.00 0.00 7 GLY A N 17
ATOM 18412 C CA . GLY A 1 7 ? -16.949 -2.522 12.986 1.00 0.00 7 GLY A CA 17
ATOM 18413 C C . GLY A 1 7 ? -15.814 -3.156 12.206 1.00 0.00 7 GLY A C 17
ATOM 18414 O O . GLY A 1 7 ? -14.778 -2.530 11.983 1.00 0.00 7 GLY A O 17
ATOM 18418 N N . THR A 1 8 ? -16.008 -4.404 11.792 1.00 0.00 8 THR A N 17
ATOM 18419 C CA . THR A 1 8 ? -14.993 -5.125 11.035 1.00 0.00 8 THR A CA 17
ATOM 18420 C C . THR A 1 8 ? -15.571 -6.383 10.398 1.00 0.00 8 THR A C 17
ATOM 18421 O O . THR A 1 8 ? -16.281 -7.150 11.049 1.00 0.00 8 THR A O 17
ATOM 18432 N N . SER A 1 9 ? -15.263 -6.590 9.122 1.00 0.00 9 SER A N 17
ATOM 18433 C CA . SER A 1 9 ? -15.755 -7.754 8.395 1.00 0.00 9 SER A CA 17
ATOM 18434 C C . SER A 1 9 ? -14.827 -8.949 8.591 1.00 0.00 9 SER A C 17
ATOM 18435 O O . SER A 1 9 ? -13.638 -8.786 8.868 1.00 0.00 9 SER A O 17
ATOM 18443 N N . ILE A 1 10 ? -15.378 -10.149 8.444 1.00 0.00 10 ILE A N 17
ATOM 18444 C CA . ILE A 1 10 ? -14.600 -11.371 8.603 1.00 0.00 10 ILE A CA 17
ATOM 18445 C C . ILE A 1 10 ? -14.043 -11.846 7.266 1.00 0.00 10 ILE A C 17
ATOM 18446 O O . ILE A 1 10 ? -12.839 -12.060 7.122 1.00 0.00 10 ILE A O 17
ATOM 18462 N N . THR A 1 11 ? -14.928 -12.009 6.286 1.00 0.00 11 THR A N 17
ATOM 18463 C CA . THR A 1 11 ? -14.525 -12.458 4.960 1.00 0.00 11 THR A CA 17
ATOM 18464 C C . THR A 1 11 ? -15.147 -11.588 3.873 1.00 0.00 11 THR A C 17
ATOM 18465 O O . THR A 1 11 ? -16.275 -11.813 3.434 1.00 0.00 11 THR A O 17
ATOM 18476 N N . PRO A 1 12 ? -14.396 -10.571 3.426 1.00 0.00 12 PRO A N 17
ATOM 18477 C CA . PRO A 1 12 ? -14.854 -9.648 2.383 1.00 0.00 12 PRO A CA 17
ATOM 18478 C C . PRO A 1 12 ? -14.938 -10.315 1.015 1.00 0.00 12 PRO A C 17
ATOM 18479 O O . PRO A 1 12 ? -14.291 -11.333 0.769 1.00 0.00 12 PRO A O 17
ATOM 18490 N N . SER A 1 13 ? -15.740 -9.735 0.127 1.00 0.00 13 SER A N 17
ATOM 18491 C CA . SER A 1 13 ? -15.912 -10.276 -1.216 1.00 0.00 13 SER A CA 17
ATOM 18492 C C . SER A 1 13 ? -14.569 -10.688 -1.812 1.00 0.00 13 SER A C 17
ATOM 18493 O O . SER A 1 13 ? -13.612 -9.914 -1.807 1.00 0.00 13 SER A O 17
ATOM 18501 N N . SER A 1 14 ? -14.506 -11.913 -2.324 1.00 0.00 14 SER A N 17
ATOM 18502 C CA . SER A 1 14 ? -13.281 -12.430 -2.921 1.00 0.00 14 SER A CA 17
ATOM 18503 C C . SER A 1 14 ? -13.042 -11.812 -4.295 1.00 0.00 14 SER A C 17
ATOM 18504 O O . SER A 1 14 ? -13.373 -12.406 -5.320 1.00 0.00 14 SER A O 17
ATOM 18512 N N . GLN A 1 15 ? -12.465 -10.614 -4.306 1.00 0.00 15 GLN A N 17
ATOM 18513 C CA . GLN A 1 15 ? -12.182 -9.914 -5.553 1.00 0.00 15 GLN A CA 17
ATOM 18514 C C . GLN A 1 15 ? -10.931 -9.053 -5.423 1.00 0.00 15 GLN A C 17
ATOM 18515 O O . GLN A 1 15 ? -10.659 -8.493 -4.361 1.00 0.00 15 GLN A O 17
ATOM 18529 N N . ASP A 1 16 ? -10.172 -8.953 -6.508 1.00 0.00 16 ASP A N 17
ATOM 18530 C CA . ASP A 1 16 ? -8.948 -8.159 -6.516 1.00 0.00 16 ASP A CA 17
ATOM 18531 C C . ASP A 1 16 ? -9.254 -6.692 -6.800 1.00 0.00 16 ASP A C 17
ATOM 18532 O O . ASP A 1 16 ? -9.375 -6.286 -7.956 1.00 0.00 16 ASP A O 17
ATOM 18541 N N . ILE A 1 17 ? -9.379 -5.903 -5.738 1.00 0.00 17 ILE A N 17
ATOM 18542 C CA . ILE A 1 17 ? -9.671 -4.481 -5.874 1.00 0.00 17 ILE A CA 17
ATOM 18543 C C . ILE A 1 17 ? -8.825 -3.652 -4.913 1.00 0.00 17 ILE A C 17
ATOM 18544 O O . ILE A 1 17 ? -8.168 -4.193 -4.022 1.00 0.00 17 ILE A O 17
ATOM 18560 N N . CYS A 1 18 ? -8.847 -2.337 -5.098 1.00 0.00 18 CYS A N 17
ATOM 18561 C CA . CYS A 1 18 ? -8.084 -1.431 -4.248 1.00 0.00 18 CYS A CA 17
ATOM 18562 C C . CYS A 1 18 ? -8.153 -1.869 -2.787 1.00 0.00 18 CYS A C 17
ATOM 18563 O O . CYS A 1 18 ? -9.068 -2.588 -2.387 1.00 0.00 18 CYS A O 17
ATOM 18570 N N . ARG A 1 19 ? -7.180 -1.428 -1.997 1.00 0.00 19 ARG A N 17
ATOM 18571 C CA . ARG A 1 19 ? -7.129 -1.775 -0.582 1.00 0.00 19 ARG A CA 17
ATOM 18572 C C . ARG A 1 19 ? -7.335 -0.538 0.288 1.00 0.00 19 ARG A C 17
ATOM 18573 O O . ARG A 1 19 ? -7.612 -0.647 1.483 1.00 0.00 19 ARG A O 17
ATOM 18594 N N . ILE A 1 20 ? -7.196 0.636 -0.319 1.00 0.00 20 ILE A N 17
ATOM 18595 C CA . ILE A 1 20 ? -7.367 1.892 0.400 1.00 0.00 20 ILE A CA 17
ATOM 18596 C C . ILE A 1 20 ? -8.791 2.419 0.255 1.00 0.00 20 ILE A C 17
ATOM 18597 O O . ILE A 1 20 ? -9.398 2.874 1.225 1.00 0.00 20 ILE A O 17
ATOM 18613 N N . CYS A 1 21 ? -9.320 2.353 -0.962 1.00 0.00 21 CYS A N 17
ATOM 18614 C CA . CYS A 1 21 ? -10.673 2.821 -1.236 1.00 0.00 21 CYS A CA 17
ATOM 18615 C C . CYS A 1 21 ? -11.625 1.646 -1.437 1.00 0.00 21 CYS A C 17
ATOM 18616 O O . CYS A 1 21 ? -12.836 1.776 -1.255 1.00 0.00 21 CYS A O 17
ATOM 18623 N N . HIS A 1 22 ? -11.069 0.499 -1.815 1.00 0.00 22 HIS A N 17
ATOM 18624 C CA . HIS A 1 22 ? -11.868 -0.700 -2.040 1.00 0.00 22 HIS A CA 17
ATOM 18625 C C . HIS A 1 22 ? -12.842 -0.494 -3.197 1.00 0.00 22 HIS A C 17
ATOM 18626 O O . HIS A 1 22 ? -14.044 -0.722 -3.056 1.00 0.00 22 HIS A O 17
ATOM 18640 N N . CYS A 1 23 ? -12.316 -0.061 -4.337 1.00 0.00 23 CYS A N 17
ATOM 18641 C CA . CYS A 1 23 ? -13.139 0.178 -5.517 1.00 0.00 23 CYS A CA 17
ATOM 18642 C C . CYS A 1 23 ? -12.539 -0.499 -6.745 1.00 0.00 23 CYS A C 17
ATOM 18643 O O . CYS A 1 23 ? -11.347 -0.801 -6.777 1.00 0.00 23 CYS A O 17
ATOM 18651 N N . GLU A 1 24 ? -13.374 -0.736 -7.752 1.00 0.00 24 GLU A N 17
ATOM 18652 C CA . GLU A 1 24 ? -12.925 -1.380 -8.980 1.00 0.00 24 GLU A CA 17
ATOM 18653 C C . GLU A 1 24 ? -11.735 -0.637 -9.580 1.00 0.00 24 GLU A C 17
ATOM 18654 O O . GLU A 1 24 ? -11.621 0.581 -9.453 1.00 0.00 24 GLU A O 17
ATOM 18666 N N . GLY A 1 25 ? -10.849 -1.381 -10.235 1.00 0.00 25 GLY A N 17
ATOM 18667 C CA . GLY A 1 25 ? -9.678 -0.777 -10.844 1.00 0.00 25 GLY A CA 17
ATOM 18668 C C . GLY A 1 25 ? -10.030 0.107 -12.024 1.00 0.00 25 GLY A C 17
ATOM 18669 O O . GLY A 1 25 ? -10.782 -0.298 -12.910 1.00 0.00 25 GLY A O 17
ATOM 18673 N N . ASP A 1 26 ? -9.487 1.319 -12.035 1.00 0.00 26 ASP A N 17
ATOM 18674 C CA . ASP A 1 26 ? -9.748 2.265 -13.114 1.00 0.00 26 ASP A CA 17
ATOM 18675 C C . ASP A 1 26 ? -8.665 2.180 -14.185 1.00 0.00 26 ASP A C 17
ATOM 18676 O O . ASP A 1 26 ? -7.605 1.594 -13.964 1.00 0.00 26 ASP A O 17
ATOM 18685 N N . ASP A 1 27 ? -8.938 2.769 -15.344 1.00 0.00 27 ASP A N 17
ATOM 18686 C CA . ASP A 1 27 ? -7.987 2.760 -16.449 1.00 0.00 27 ASP A CA 17
ATOM 18687 C C . ASP A 1 27 ? -6.708 3.502 -16.071 1.00 0.00 27 ASP A C 17
ATOM 18688 O O . ASP A 1 27 ? -5.605 3.047 -16.371 1.00 0.00 27 ASP A O 17
ATOM 18697 N N . GLU A 1 28 ? -6.866 4.646 -15.413 1.00 0.00 28 GLU A N 17
ATOM 18698 C CA . GLU A 1 28 ? -5.724 5.451 -14.996 1.00 0.00 28 GLU A CA 17
ATOM 18699 C C . GLU A 1 28 ? -5.290 5.088 -13.579 1.00 0.00 28 GLU A C 17
ATOM 18700 O O . GLU A 1 28 ? -4.131 5.269 -13.208 1.00 0.00 28 GLU A O 17
ATOM 18712 N N . SER A 1 29 ? -6.230 4.574 -12.792 1.00 0.00 29 SER A N 17
ATOM 18713 C CA . SER A 1 29 ? -5.947 4.188 -11.415 1.00 0.00 29 SER A CA 17
ATOM 18714 C C . SER A 1 29 ? -6.208 2.700 -11.202 1.00 0.00 29 SER A C 17
ATOM 18715 O O . SER A 1 29 ? -6.927 2.295 -10.288 1.00 0.00 29 SER A O 17
ATOM 18723 N N . PRO A 1 30 ? -5.610 1.866 -12.066 1.00 0.00 30 PRO A N 17
ATOM 18724 C CA . PRO A 1 30 ? -5.763 0.410 -11.994 1.00 0.00 30 PRO A CA 17
ATOM 18725 C C . PRO A 1 30 ? -5.060 -0.187 -10.779 1.00 0.00 30 PRO A C 17
ATOM 18726 O O . PRO A 1 30 ? -4.411 0.526 -10.012 1.00 0.00 30 PRO A O 17
ATOM 18737 N N . LEU A 1 31 ? -5.192 -1.498 -10.610 1.00 0.00 31 LEU A N 17
ATOM 18738 C CA . LEU A 1 31 ? -4.569 -2.191 -9.488 1.00 0.00 31 LEU A CA 17
ATOM 18739 C C . LEU A 1 31 ? -3.163 -2.659 -9.850 1.00 0.00 31 LEU A C 17
ATOM 18740 O O . LEU A 1 31 ? -2.991 -3.594 -10.632 1.00 0.00 31 LEU A O 17
ATOM 18756 N N . ILE A 1 32 ? -2.161 -2.003 -9.275 1.00 0.00 32 ILE A N 17
ATOM 18757 C CA . ILE A 1 32 ? -0.770 -2.353 -9.535 1.00 0.00 32 ILE A CA 17
ATOM 18758 C C . ILE A 1 32 ? -0.039 -2.697 -8.241 1.00 0.00 32 ILE A C 17
ATOM 18759 O O . ILE A 1 32 ? -0.546 -2.457 -7.145 1.00 0.00 32 ILE A O 17
ATOM 18775 N N . THR A 1 33 ? 1.158 -3.259 -8.376 1.00 0.00 33 THR A N 17
ATOM 18776 C CA . THR A 1 33 ? 1.961 -3.636 -7.219 1.00 0.00 33 THR A CA 17
ATOM 18777 C C . THR A 1 33 ? 2.981 -2.554 -6.882 1.00 0.00 33 THR A C 17
ATOM 18778 O O . THR A 1 33 ? 3.910 -2.284 -7.645 1.00 0.00 33 THR A O 17
ATOM 18789 N N . PRO A 1 34 ? 2.808 -1.920 -5.713 1.00 0.00 34 PRO A N 17
ATOM 18790 C CA . PRO A 1 34 ? 3.706 -0.858 -5.249 1.00 0.00 34 PRO A CA 17
ATOM 18791 C C . PRO A 1 34 ? 5.084 -1.389 -4.869 1.00 0.00 34 PRO A C 17
ATOM 18792 O O . PRO A 1 34 ? 6.095 -0.712 -5.056 1.00 0.00 34 PRO A O 17
ATOM 18803 N N . CYS A 1 35 ? 5.117 -2.605 -4.334 1.00 0.00 35 CYS A N 17
ATOM 18804 C CA . CYS A 1 35 ? 6.371 -3.228 -3.927 1.00 0.00 35 CYS A CA 17
ATOM 18805 C C . CYS A 1 35 ? 6.285 -4.747 -4.039 1.00 0.00 35 CYS A C 17
ATOM 18806 O O . CYS A 1 35 ? 5.288 -5.290 -4.515 1.00 0.00 35 CYS A O 17
ATOM 18813 N N . HIS A 1 36 ? 7.337 -5.428 -3.596 1.00 0.00 36 HIS A N 17
ATOM 18814 C CA . HIS A 1 36 ? 7.381 -6.885 -3.645 1.00 0.00 36 HIS A CA 17
ATOM 18815 C C . HIS A 1 36 ? 6.735 -7.490 -2.402 1.00 0.00 36 HIS A C 17
ATOM 18816 O O . HIS A 1 36 ? 7.263 -8.432 -1.811 1.00 0.00 36 HIS A O 17
ATOM 18830 N N . CYS A 1 37 ? 5.589 -6.943 -2.010 1.00 0.00 37 CYS A N 17
ATOM 18831 C CA . CYS A 1 37 ? 4.871 -7.426 -0.838 1.00 0.00 37 CYS A CA 17
ATOM 18832 C C . CYS A 1 37 ? 3.483 -7.932 -1.220 1.00 0.00 37 CYS A C 17
ATOM 18833 O O . CYS A 1 37 ? 2.481 -7.246 -1.014 1.00 0.00 37 CYS A O 17
ATOM 18840 N N . THR A 1 38 ? 3.431 -9.137 -1.779 1.00 0.00 38 THR A N 17
ATOM 18841 C CA . THR A 1 38 ? 2.167 -9.734 -2.191 1.00 0.00 38 THR A CA 17
ATOM 18842 C C . THR A 1 38 ? 1.562 -10.571 -1.069 1.00 0.00 38 THR A C 17
ATOM 18843 O O . THR A 1 38 ? 2.121 -11.593 -0.673 1.00 0.00 38 THR A O 17
ATOM 18854 N N . GLY A 1 39 ? 0.415 -10.130 -0.561 1.00 0.00 39 GLY A N 17
ATOM 18855 C CA . GLY A 1 39 ? -0.246 -10.851 0.511 1.00 0.00 39 GLY A CA 17
ATOM 18856 C C . GLY A 1 39 ? -1.711 -11.108 0.218 1.00 0.00 39 GLY A C 17
ATOM 18857 O O . GLY A 1 39 ? -2.081 -12.194 -0.228 1.00 0.00 39 GLY A O 17
ATOM 18861 N N . SER A 1 40 ? -2.548 -10.107 0.472 1.00 0.00 40 SER A N 17
ATOM 18862 C CA . SER A 1 40 ? -3.982 -10.232 0.238 1.00 0.00 40 SER A CA 17
ATOM 18863 C C . SER A 1 40 ? -4.495 -9.080 -0.621 1.00 0.00 40 SER A C 17
ATOM 18864 O O . SER A 1 40 ? -4.836 -9.265 -1.790 1.00 0.00 40 SER A O 17
ATOM 18872 N N . LEU A 1 41 ? -4.547 -7.890 -0.033 1.00 0.00 41 LEU A N 17
ATOM 18873 C CA . LEU A 1 41 ? -5.018 -6.706 -0.743 1.00 0.00 41 LEU A CA 17
ATOM 18874 C C . LEU A 1 41 ? -3.858 -5.773 -1.077 1.00 0.00 41 LEU A C 17
ATOM 18875 O O . LEU A 1 41 ? -3.947 -4.560 -0.885 1.00 0.00 41 LEU A O 17
ATOM 18891 N N . HIS A 1 42 ? -2.769 -6.348 -1.579 1.00 0.00 42 HIS A N 17
ATOM 18892 C CA . HIS A 1 42 ? -1.592 -5.568 -1.943 1.00 0.00 42 HIS A CA 17
ATOM 18893 C C . HIS A 1 42 ? -1.741 -4.979 -3.342 1.00 0.00 42 HIS A C 17
ATOM 18894 O O . HIS A 1 42 ? -0.792 -4.965 -4.126 1.00 0.00 42 HIS A O 17
ATOM 18908 N N . PHE A 1 43 ? -2.940 -4.493 -3.650 1.00 0.00 43 PHE A N 17
ATOM 18909 C CA . PHE A 1 43 ? -3.214 -3.904 -4.955 1.00 0.00 43 PHE A CA 17
ATOM 18910 C C . PHE A 1 43 ? -3.891 -2.545 -4.807 1.00 0.00 43 PHE A C 17
ATOM 18911 O O . PHE A 1 43 ? -5.117 -2.444 -4.823 1.00 0.00 43 PHE A O 17
ATOM 18928 N N . VAL A 1 44 ? -3.081 -1.500 -4.661 1.00 0.00 44 VAL A N 17
ATOM 18929 C CA . VAL A 1 44 ? -3.600 -0.146 -4.510 1.00 0.00 44 VAL A CA 17
ATOM 18930 C C . VAL A 1 44 ? -3.636 0.581 -5.850 1.00 0.00 44 VAL A C 17
ATOM 18931 O O . VAL A 1 44 ? -2.962 0.185 -6.801 1.00 0.00 44 VAL A O 17
ATOM 18944 N N . HIS A 1 45 ? -4.426 1.648 -5.917 1.00 0.00 45 HIS A N 17
ATOM 18945 C CA . HIS A 1 45 ? -4.549 2.432 -7.140 1.00 0.00 45 HIS A CA 17
ATOM 18946 C C . HIS A 1 45 ? -3.370 3.389 -7.293 1.00 0.00 45 HIS A C 17
ATOM 18947 O O . HIS A 1 45 ? -2.972 4.055 -6.338 1.00 0.00 45 HIS A O 17
ATOM 18961 N N . GLN A 1 46 ? -2.817 3.450 -8.500 1.00 0.00 46 GLN A N 17
ATOM 18962 C CA . GLN A 1 46 ? -1.683 4.324 -8.776 1.00 0.00 46 GLN A CA 17
ATOM 18963 C C . GLN A 1 46 ? -1.864 5.680 -8.102 1.00 0.00 46 GLN A C 17
ATOM 18964 O O . GLN A 1 46 ? -0.919 6.238 -7.545 1.00 0.00 46 GLN A O 17
ATOM 18978 N N . ALA A 1 47 ? -3.083 6.205 -8.157 1.00 0.00 47 ALA A N 17
ATOM 18979 C CA . ALA A 1 47 ? -3.388 7.495 -7.550 1.00 0.00 47 ALA A CA 17
ATOM 18980 C C . ALA A 1 47 ? -3.501 7.375 -6.034 1.00 0.00 47 ALA A C 17
ATOM 18981 O O . ALA A 1 47 ? -2.742 8.000 -5.294 1.00 0.00 47 ALA A O 17
ATOM 18988 N N . CYS A 1 48 ? -4.454 6.569 -5.579 1.00 0.00 48 CYS A N 17
ATOM 18989 C CA . CYS A 1 48 ? -4.668 6.368 -4.151 1.00 0.00 48 CYS A CA 17
ATOM 18990 C C . CYS A 1 48 ? -3.338 6.306 -3.405 1.00 0.00 48 CYS A C 17
ATOM 18991 O O . CYS A 1 48 ? -3.189 6.886 -2.328 1.00 0.00 48 CYS A O 17
ATOM 18998 N N . LEU A 1 49 ? -2.374 5.599 -3.984 1.00 0.00 49 LEU A N 17
ATOM 18999 C CA . LEU A 1 49 ? -1.055 5.461 -3.376 1.00 0.00 49 LEU A CA 17
ATOM 19000 C C . LEU A 1 49 ? -0.479 6.825 -3.009 1.00 0.00 49 LEU A C 17
ATOM 19001 O O . LEU A 1 49 ? 0.009 7.024 -1.897 1.00 0.00 49 LEU A O 17
ATOM 19017 N N . GLN A 1 50 ? -0.541 7.760 -3.952 1.00 0.00 50 GLN A N 17
ATOM 19018 C CA . GLN A 1 50 ? -0.026 9.106 -3.727 1.00 0.00 50 GLN A CA 17
ATOM 19019 C C . GLN A 1 50 ? -0.617 9.710 -2.457 1.00 0.00 50 GLN A C 17
ATOM 19020 O O . GLN A 1 50 ? 0.079 10.379 -1.695 1.00 0.00 50 GLN A O 17
ATOM 19034 N N . GLN A 1 51 ? -1.906 9.468 -2.238 1.00 0.00 51 GLN A N 17
ATOM 19035 C CA . GLN A 1 51 ? -2.591 9.990 -1.061 1.00 0.00 51 GLN A CA 17
ATOM 19036 C C . GLN A 1 51 ? -2.011 9.391 0.216 1.00 0.00 51 GLN A C 17
ATOM 19037 O O . GLN A 1 51 ? -1.701 10.111 1.165 1.00 0.00 51 GLN A O 17
ATOM 19051 N N . TRP A 1 52 ? -1.868 8.071 0.232 1.00 0.00 52 TRP A N 17
ATOM 19052 C CA . TRP A 1 52 ? -1.325 7.375 1.394 1.00 0.00 52 TRP A CA 17
ATOM 19053 C C . TRP A 1 52 ? 0.123 7.782 1.645 1.00 0.00 52 TRP A C 17
ATOM 19054 O O . TRP A 1 52 ? 0.538 7.956 2.791 1.00 0.00 52 TRP A O 17
ATOM 19075 N N . ILE A 1 53 ? 0.886 7.933 0.568 1.00 0.00 53 ILE A N 17
ATOM 19076 C CA . ILE A 1 53 ? 2.287 8.322 0.673 1.00 0.00 53 ILE A CA 17
ATOM 19077 C C . ILE A 1 53 ? 2.444 9.594 1.498 1.00 0.00 53 ILE A C 17
ATOM 19078 O O . ILE A 1 53 ? 3.333 9.694 2.344 1.00 0.00 53 ILE A O 17
ATOM 19094 N N . LYS A 1 54 ? 1.573 10.566 1.248 1.00 0.00 54 LYS A N 17
ATOM 19095 C CA . LYS A 1 54 ? 1.611 11.833 1.969 1.00 0.00 54 LYS A CA 17
ATOM 19096 C C . LYS A 1 54 ? 1.000 11.687 3.359 1.00 0.00 54 LYS A C 17
ATOM 19097 O O . LYS A 1 54 ? 1.458 12.309 4.317 1.00 0.00 54 LYS A O 17
ATOM 19116 N N . SER A 1 55 ? -0.036 10.860 3.461 1.00 0.00 55 SER A N 17
ATOM 19117 C CA . SER A 1 55 ? -0.711 10.634 4.734 1.00 0.00 55 SER A CA 17
ATOM 19118 C C . SER A 1 55 ? 0.301 10.433 5.857 1.00 0.00 55 SER A C 17
ATOM 19119 O O . SER A 1 55 ? 0.339 11.201 6.818 1.00 0.00 55 SER A O 17
ATOM 19127 N N . SER A 1 56 ? 1.120 9.393 5.729 1.00 0.00 56 SER A N 17
ATOM 19128 C CA . SER A 1 56 ? 2.130 9.088 6.735 1.00 0.00 56 SER A CA 17
ATOM 19129 C C . SER A 1 56 ? 3.518 9.497 6.252 1.00 0.00 56 SER A C 17
ATOM 19130 O O . SER A 1 56 ? 4.525 8.920 6.662 1.00 0.00 56 SER A O 17
ATOM 19138 N N . ASP A 1 57 ? 3.563 10.497 5.379 1.00 0.00 57 ASP A N 17
ATOM 19139 C CA . ASP A 1 57 ? 4.827 10.985 4.840 1.00 0.00 57 ASP A CA 17
ATOM 19140 C C . ASP A 1 57 ? 5.789 9.831 4.579 1.00 0.00 57 ASP A C 17
ATOM 19141 O O . ASP A 1 57 ? 6.966 9.895 4.938 1.00 0.00 57 ASP A O 17
ATOM 19150 N N . THR A 1 58 ? 5.281 8.774 3.953 1.00 0.00 58 THR A N 17
ATOM 19151 C CA . THR A 1 58 ? 6.095 7.604 3.647 1.00 0.00 58 THR A CA 17
ATOM 19152 C C . THR A 1 58 ? 6.099 7.314 2.150 1.00 0.00 58 THR A C 17
ATOM 19153 O O . THR A 1 58 ? 5.051 7.072 1.552 1.00 0.00 58 THR A O 17
ATOM 19164 N N . ARG A 1 59 ? 7.285 7.341 1.550 1.00 0.00 59 ARG A N 17
ATOM 19165 C CA . ARG A 1 59 ? 7.425 7.082 0.123 1.00 0.00 59 ARG A CA 17
ATOM 19166 C C . ARG A 1 59 ? 7.761 5.615 -0.133 1.00 0.00 59 ARG A C 17
ATOM 19167 O O . ARG A 1 59 ? 7.242 5.003 -1.068 1.00 0.00 59 ARG A O 17
ATOM 19188 N N . CYS A 1 60 ? 8.631 5.058 0.702 1.00 0.00 60 CYS A N 17
ATOM 19189 C CA . CYS A 1 60 ? 9.037 3.664 0.565 1.00 0.00 60 CYS A CA 17
ATOM 19190 C C . CYS A 1 60 ? 8.210 2.765 1.478 1.00 0.00 60 CYS A C 17
ATOM 19191 O O . CYS A 1 60 ? 7.417 3.246 2.289 1.00 0.00 60 CYS A O 17
ATOM 19199 N N . CYS A 1 61 ? 8.398 1.457 1.341 1.00 0.00 61 CYS A N 17
ATOM 19200 C CA . CYS A 1 61 ? 7.668 0.489 2.151 1.00 0.00 61 CYS A CA 17
ATOM 19201 C C . CYS A 1 61 ? 8.098 0.570 3.613 1.00 0.00 61 CYS A C 17
ATOM 19202 O O . CYS A 1 61 ? 9.095 1.211 3.942 1.00 0.00 61 CYS A O 17
ATOM 19209 N N . GLU A 1 62 ? 7.337 -0.085 4.484 1.00 0.00 62 GLU A N 17
ATOM 19210 C CA . GLU A 1 62 ? 7.639 -0.086 5.911 1.00 0.00 62 GLU A CA 17
ATOM 19211 C C . GLU A 1 62 ? 8.488 -1.297 6.286 1.00 0.00 62 GLU A C 17
ATOM 19212 O O . GLU A 1 62 ? 9.218 -1.274 7.278 1.00 0.00 62 GLU A O 17
ATOM 19224 N N . LEU A 1 63 ? 8.388 -2.353 5.487 1.00 0.00 63 LEU A N 17
ATOM 19225 C CA . LEU A 1 63 ? 9.146 -3.575 5.734 1.00 0.00 63 LEU A CA 17
ATOM 19226 C C . LEU A 1 63 ? 10.259 -3.742 4.705 1.00 0.00 63 LEU A C 17
ATOM 19227 O O . LEU A 1 63 ? 11.438 -3.810 5.055 1.00 0.00 63 LEU A O 17
ATOM 19243 N N . CYS A 1 64 ? 9.878 -3.806 3.434 1.00 0.00 64 CYS A N 17
ATOM 19244 C CA . CYS A 1 64 ? 10.843 -3.964 2.352 1.00 0.00 64 CYS A CA 17
ATOM 19245 C C . CYS A 1 64 ? 11.470 -2.623 1.983 1.00 0.00 64 CYS A C 17
ATOM 19246 O O . CYS A 1 64 ? 12.359 -2.553 1.134 1.00 0.00 64 CYS A O 17
ATOM 19253 N N . LYS A 1 65 ? 11.001 -1.559 2.627 1.00 0.00 65 LYS A N 17
ATOM 19254 C CA . LYS A 1 65 ? 11.516 -0.220 2.370 1.00 0.00 65 LYS A CA 17
ATOM 19255 C C . LYS A 1 65 ? 11.772 -0.012 0.880 1.00 0.00 65 LYS A C 17
ATOM 19256 O O . LYS A 1 65 ? 12.821 0.497 0.486 1.00 0.00 65 LYS A O 17
ATOM 19275 N N . TYR A 1 66 ? 10.807 -0.408 0.058 1.00 0.00 66 TYR A N 17
ATOM 19276 C CA . TYR A 1 66 ? 10.929 -0.267 -1.388 1.00 0.00 66 TYR A CA 17
ATOM 19277 C C . TYR A 1 66 ? 10.188 0.974 -1.878 1.00 0.00 66 TYR A C 17
ATOM 19278 O O . TYR A 1 66 ? 8.996 1.139 -1.622 1.00 0.00 66 TYR A O 17
ATOM 19296 N N . GLU A 1 67 ? 10.904 1.842 -2.585 1.00 0.00 67 GLU A N 17
ATOM 19297 C CA . GLU A 1 67 ? 10.315 3.068 -3.112 1.00 0.00 67 GLU A CA 17
ATOM 19298 C C . GLU A 1 67 ? 9.135 2.754 -4.027 1.00 0.00 67 GLU A C 17
ATOM 19299 O O . GLU A 1 67 ? 9.280 2.051 -5.027 1.00 0.00 67 GLU A O 17
ATOM 19311 N N . PHE A 1 68 ? 7.966 3.281 -3.677 1.00 0.00 68 PHE A N 17
ATOM 19312 C CA . PHE A 1 68 ? 6.760 3.058 -4.465 1.00 0.00 68 PHE A CA 17
ATOM 19313 C C . PHE A 1 68 ? 6.777 3.901 -5.737 1.00 0.00 68 PHE A C 17
ATOM 19314 O O . PHE A 1 68 ? 7.412 4.954 -5.787 1.00 0.00 68 PHE A O 17
ATOM 19331 N N . ILE A 1 69 ? 6.075 3.429 -6.762 1.00 0.00 69 ILE A N 17
ATOM 19332 C CA . ILE A 1 69 ? 6.009 4.139 -8.033 1.00 0.00 69 ILE A CA 17
ATOM 19333 C C . ILE A 1 69 ? 5.343 5.501 -7.868 1.00 0.00 69 ILE A C 17
ATOM 19334 O O . ILE A 1 69 ? 4.287 5.615 -7.248 1.00 0.00 69 ILE A O 17
ATOM 19350 N N . MET A 1 70 ? 5.969 6.531 -8.430 1.00 0.00 70 MET A N 17
ATOM 19351 C CA . MET A 1 70 ? 5.435 7.885 -8.347 1.00 0.00 70 MET A CA 17
ATOM 19352 C C . MET A 1 70 ? 5.914 8.731 -9.523 1.00 0.00 70 MET A C 17
ATOM 19353 O O . MET A 1 70 ? 7.108 8.989 -9.667 1.00 0.00 70 MET A O 17
ATOM 19367 N N . GLU A 1 71 ? 4.974 9.158 -10.360 1.00 0.00 71 GLU A N 17
ATOM 19368 C CA . GLU A 1 71 ? 5.302 9.973 -11.524 1.00 0.00 71 GLU A CA 17
ATOM 19369 C C . GLU A 1 71 ? 5.999 11.265 -11.104 1.00 0.00 71 GLU A C 17
ATOM 19370 O O . GLU A 1 71 ? 5.389 12.143 -10.493 1.00 0.00 71 GLU A O 17
ATOM 19382 N N . THR A 1 72 ? 7.281 11.374 -11.437 1.00 0.00 72 THR A N 17
ATOM 19383 C CA . THR A 1 72 ? 8.062 12.556 -11.094 1.00 0.00 72 THR A CA 17
ATOM 19384 C C . THR A 1 72 ? 7.353 13.830 -11.537 1.00 0.00 72 THR A C 17
ATOM 19385 O O . THR A 1 72 ? 7.052 14.007 -12.718 1.00 0.00 72 THR A O 17
ATOM 19396 N N . LYS A 1 73 ? 7.090 14.717 -10.584 1.00 0.00 73 LYS A N 17
ATOM 19397 C CA . LYS A 1 73 ? 6.418 15.978 -10.875 1.00 0.00 73 LYS A CA 17
ATOM 19398 C C . LYS A 1 73 ? 7.313 17.164 -10.531 1.00 0.00 73 LYS A C 17
ATOM 19399 O O . LYS A 1 73 ? 8.388 16.997 -9.952 1.00 0.00 73 LYS A O 17
ATOM 19418 N N . LEU A 1 74 ? 6.864 18.362 -10.890 1.00 0.00 74 LEU A N 17
ATOM 19419 C CA . LEU A 1 74 ? 7.625 19.577 -10.617 1.00 0.00 74 LEU A CA 17
ATOM 19420 C C . LEU A 1 74 ? 6.782 20.819 -10.889 1.00 0.00 74 LEU A C 17
ATOM 19421 O O . LEU A 1 74 ? 6.071 20.891 -11.891 1.00 0.00 74 LEU A O 17
ATOM 19437 N N . SER A 1 75 ? 6.869 21.795 -9.991 1.00 0.00 75 SER A N 17
ATOM 19438 C CA . SER A 1 75 ? 6.114 23.034 -10.134 1.00 0.00 75 SER A CA 17
ATOM 19439 C C . SER A 1 75 ? 7.037 24.196 -10.486 1.00 0.00 75 SER A C 17
ATOM 19440 O O . SER A 1 75 ? 7.453 24.960 -9.615 1.00 0.00 75 SER A O 17
ATOM 19448 N N . GLY A 1 76 ? 7.355 24.324 -11.770 1.00 0.00 76 GLY A N 17
ATOM 19449 C CA . GLY A 1 76 ? 8.227 25.394 -12.216 1.00 0.00 76 GLY A CA 17
ATOM 19450 C C . GLY A 1 76 ? 9.599 25.330 -11.575 1.00 0.00 76 GLY A C 17
ATOM 19451 O O . GLY A 1 76 ? 9.737 25.060 -10.381 1.00 0.00 76 GLY A O 17
ATOM 19455 N N . PRO A 1 77 ? 10.644 25.581 -12.377 1.00 0.00 77 PRO A N 17
ATOM 19456 C CA . PRO A 1 77 ? 12.031 25.555 -11.902 1.00 0.00 77 PRO A CA 17
ATOM 19457 C C . PRO A 1 77 ? 12.345 26.717 -10.966 1.00 0.00 77 PRO A C 17
ATOM 19458 O O . PRO A 1 77 ? 11.842 27.826 -11.147 1.00 0.00 77 PRO A O 17
ATOM 19469 N N . SER A 1 78 ? 13.180 26.456 -9.965 1.00 0.00 78 SER A N 17
ATOM 19470 C CA . SER A 1 78 ? 13.558 27.481 -8.999 1.00 0.00 78 SER A CA 17
ATOM 19471 C C . SER A 1 78 ? 12.327 28.048 -8.298 1.00 0.00 78 SER A C 17
ATOM 19472 O O . SER A 1 78 ? 12.204 29.260 -8.120 1.00 0.00 78 SER A O 17
ATOM 19480 N N . SER A 1 79 ? 11.419 27.162 -7.903 1.00 0.00 79 SER A N 17
ATOM 19481 C CA . SER A 1 79 ? 10.195 27.573 -7.225 1.00 0.00 79 SER A CA 17
ATOM 19482 C C . SER A 1 79 ? 9.488 26.372 -6.604 1.00 0.00 79 SER A C 17
ATOM 19483 O O . SER A 1 79 ? 9.559 25.259 -7.124 1.00 0.00 79 SER A O 17
ATOM 19491 N N . GLY A 1 80 ? 8.804 26.607 -5.488 1.00 0.00 80 GLY A N 17
ATOM 19492 C CA . GLY A 1 80 ? 8.094 25.536 -4.814 1.00 0.00 80 GLY A CA 17
ATOM 19493 C C . GLY A 1 80 ? 8.910 24.910 -3.701 1.00 0.00 80 GLY A C 17
ATOM 19494 O O . GLY A 1 80 ? 10.045 25.329 -3.481 1.00 0.00 80 GLY A O 17
ATOM 19500 N N . GLY A 1 1 ? -15.206 5.727 -9.699 1.00 0.00 1 GLY A N 18
ATOM 19501 C CA . GLY A 1 1 ? -16.156 6.035 -8.647 1.00 0.00 1 GLY A CA 18
ATOM 19502 C C . GLY A 1 1 ? -17.430 5.221 -8.761 1.00 0.00 1 GLY A C 18
ATOM 19503 O O . GLY A 1 1 ? -18.251 5.460 -9.647 1.00 0.00 1 GLY A O 18
ATOM 19507 N N . SER A 1 2 ? -17.596 4.256 -7.862 1.00 0.00 2 SER A N 18
ATOM 19508 C CA . SER A 1 2 ? -18.777 3.400 -7.869 1.00 0.00 2 SER A CA 18
ATOM 19509 C C . SER A 1 2 ? -20.008 4.169 -7.398 1.00 0.00 2 SER A C 18
ATOM 19510 O O . SER A 1 2 ? -20.138 4.491 -6.217 1.00 0.00 2 SER A O 18
ATOM 19518 N N . SER A 1 3 ? -20.908 4.461 -8.331 1.00 0.00 3 SER A N 18
ATOM 19519 C CA . SER A 1 3 ? -22.127 5.196 -8.014 1.00 0.00 3 SER A CA 18
ATOM 19520 C C . SER A 1 3 ? -23.362 4.341 -8.284 1.00 0.00 3 SER A C 18
ATOM 19521 O O . SER A 1 3 ? -23.525 3.791 -9.372 1.00 0.00 3 SER A O 18
ATOM 19529 N N . GLY A 1 4 ? -24.231 4.235 -7.283 1.00 0.00 4 GLY A N 18
ATOM 19530 C CA . GLY A 1 4 ? -25.440 3.447 -7.430 1.00 0.00 4 GLY A CA 18
ATOM 19531 C C . GLY A 1 4 ? -25.950 2.913 -6.106 1.00 0.00 4 GLY A C 18
ATOM 19532 O O . GLY A 1 4 ? -26.211 3.680 -5.179 1.00 0.00 4 GLY A O 18
ATOM 19536 N N . SER A 1 5 ? -26.093 1.595 -6.016 1.00 0.00 5 SER A N 18
ATOM 19537 C CA . SER A 1 5 ? -26.580 0.960 -4.797 1.00 0.00 5 SER A CA 18
ATOM 19538 C C . SER A 1 5 ? -25.483 0.125 -4.144 1.00 0.00 5 SER A C 18
ATOM 19539 O O . SER A 1 5 ? -24.949 -0.803 -4.752 1.00 0.00 5 SER A O 18
ATOM 19547 N N . SER A 1 6 ? -25.152 0.461 -2.902 1.00 0.00 6 SER A N 18
ATOM 19548 C CA . SER A 1 6 ? -24.116 -0.254 -2.166 1.00 0.00 6 SER A CA 18
ATOM 19549 C C . SER A 1 6 ? -24.733 -1.244 -1.182 1.00 0.00 6 SER A C 18
ATOM 19550 O O . SER A 1 6 ? -25.847 -1.043 -0.699 1.00 0.00 6 SER A O 18
ATOM 19558 N N . GLY A 1 7 ? -24.000 -2.314 -0.890 1.00 0.00 7 GLY A N 18
ATOM 19559 C CA . GLY A 1 7 ? -24.491 -3.320 0.034 1.00 0.00 7 GLY A CA 18
ATOM 19560 C C . GLY A 1 7 ? -25.118 -4.503 -0.677 1.00 0.00 7 GLY A C 18
ATOM 19561 O O . GLY A 1 7 ? -26.207 -4.949 -0.314 1.00 0.00 7 GLY A O 18
ATOM 19565 N N . THR A 1 8 ? -24.431 -5.013 -1.694 1.00 0.00 8 THR A N 18
ATOM 19566 C CA . THR A 1 8 ? -24.928 -6.149 -2.459 1.00 0.00 8 THR A CA 18
ATOM 19567 C C . THR A 1 8 ? -23.908 -7.282 -2.486 1.00 0.00 8 THR A C 18
ATOM 19568 O O . THR A 1 8 ? -22.863 -7.173 -3.126 1.00 0.00 8 THR A O 18
ATOM 19579 N N . SER A 1 9 ? -24.220 -8.370 -1.788 1.00 0.00 9 SER A N 18
ATOM 19580 C CA . SER A 1 9 ? -23.329 -9.522 -1.730 1.00 0.00 9 SER A CA 18
ATOM 19581 C C . SER A 1 9 ? -24.124 -10.824 -1.731 1.00 0.00 9 SER A C 18
ATOM 19582 O O . SER A 1 9 ? -25.116 -10.959 -1.015 1.00 0.00 9 SER A O 18
ATOM 19590 N N . ILE A 1 10 ? -23.680 -11.780 -2.541 1.00 0.00 10 ILE A N 18
ATOM 19591 C CA . ILE A 1 10 ? -24.348 -13.072 -2.635 1.00 0.00 10 ILE A CA 18
ATOM 19592 C C . ILE A 1 10 ? -23.375 -14.215 -2.367 1.00 0.00 10 ILE A C 18
ATOM 19593 O O . ILE A 1 10 ? -23.785 -15.348 -2.108 1.00 0.00 10 ILE A O 18
ATOM 19609 N N . THR A 1 11 ? -22.082 -13.912 -2.428 1.00 0.00 11 THR A N 18
ATOM 19610 C CA . THR A 1 11 ? -21.050 -14.913 -2.192 1.00 0.00 11 THR A CA 18
ATOM 19611 C C . THR A 1 11 ? -19.737 -14.261 -1.775 1.00 0.00 11 THR A C 18
ATOM 19612 O O . THR A 1 11 ? -19.156 -13.457 -2.505 1.00 0.00 11 THR A O 18
ATOM 19623 N N . PRO A 1 12 ? -19.255 -14.614 -0.574 1.00 0.00 12 PRO A N 18
ATOM 19624 C CA . PRO A 1 12 ? -18.003 -14.075 -0.034 1.00 0.00 12 PRO A CA 18
ATOM 19625 C C . PRO A 1 12 ? -16.779 -14.588 -0.785 1.00 0.00 12 PRO A C 18
ATOM 19626 O O . PRO A 1 12 ? -16.196 -15.607 -0.416 1.00 0.00 12 PRO A O 18
ATOM 19637 N N . SER A 1 13 ? -16.395 -13.875 -1.839 1.00 0.00 13 SER A N 18
ATOM 19638 C CA . SER A 1 13 ? -15.242 -14.261 -2.643 1.00 0.00 13 SER A CA 18
ATOM 19639 C C . SER A 1 13 ? -14.038 -13.380 -2.325 1.00 0.00 13 SER A C 18
ATOM 19640 O O . SER A 1 13 ? -14.094 -12.532 -1.434 1.00 0.00 13 SER A O 18
ATOM 19648 N N . SER A 1 14 ? -12.950 -13.586 -3.060 1.00 0.00 14 SER A N 18
ATOM 19649 C CA . SER A 1 14 ? -11.731 -12.814 -2.855 1.00 0.00 14 SER A CA 18
ATOM 19650 C C . SER A 1 14 ? -11.364 -12.033 -4.113 1.00 0.00 14 SER A C 18
ATOM 19651 O O . SER A 1 14 ? -10.487 -12.441 -4.875 1.00 0.00 14 SER A O 18
ATOM 19659 N N . GLN A 1 15 ? -12.041 -10.909 -4.323 1.00 0.00 15 GLN A N 18
ATOM 19660 C CA . GLN A 1 15 ? -11.787 -10.071 -5.489 1.00 0.00 15 GLN A CA 18
ATOM 19661 C C . GLN A 1 15 ? -10.670 -9.072 -5.208 1.00 0.00 15 GLN A C 18
ATOM 19662 O O . GLN A 1 15 ? -10.766 -8.260 -4.288 1.00 0.00 15 GLN A O 18
ATOM 19676 N N . ASP A 1 16 ? -9.610 -9.138 -6.006 1.00 0.00 16 ASP A N 18
ATOM 19677 C CA . ASP A 1 16 ? -8.473 -8.239 -5.844 1.00 0.00 16 ASP A CA 18
ATOM 19678 C C . ASP A 1 16 ? -8.858 -6.807 -6.202 1.00 0.00 16 ASP A C 18
ATOM 19679 O O . ASP A 1 16 ? -9.011 -6.470 -7.376 1.00 0.00 16 ASP A O 18
ATOM 19688 N N . ILE A 1 17 ? -9.014 -5.969 -5.182 1.00 0.00 17 ILE A N 18
ATOM 19689 C CA . ILE A 1 17 ? -9.381 -4.574 -5.390 1.00 0.00 17 ILE A CA 18
ATOM 19690 C C . ILE A 1 17 ? -8.594 -3.654 -4.462 1.00 0.00 17 ILE A C 18
ATOM 19691 O O . ILE A 1 17 ? -8.021 -4.100 -3.468 1.00 0.00 17 ILE A O 18
ATOM 19707 N N . CYS A 1 18 ? -8.571 -2.368 -4.794 1.00 0.00 18 CYS A N 18
ATOM 19708 C CA . CYS A 1 18 ? -7.855 -1.384 -3.991 1.00 0.00 18 CYS A CA 18
ATOM 19709 C C . CYS A 1 18 ? -7.995 -1.691 -2.502 1.00 0.00 18 CYS A C 18
ATOM 19710 O O . CYS A 1 18 ? -8.973 -2.304 -2.074 1.00 0.00 18 CYS A O 18
ATOM 19717 N N . ARG A 1 19 ? -7.010 -1.260 -1.720 1.00 0.00 19 ARG A N 18
ATOM 19718 C CA . ARG A 1 19 ? -7.023 -1.489 -0.280 1.00 0.00 19 ARG A CA 18
ATOM 19719 C C . ARG A 1 19 ? -7.244 -0.183 0.476 1.00 0.00 19 ARG A C 18
ATOM 19720 O O . ARG A 1 19 ? -7.544 -0.189 1.671 1.00 0.00 19 ARG A O 18
ATOM 19741 N N . ILE A 1 20 ? -7.092 0.935 -0.226 1.00 0.00 20 ILE A N 18
ATOM 19742 C CA . ILE A 1 20 ? -7.276 2.248 0.379 1.00 0.00 20 ILE A CA 18
ATOM 19743 C C . ILE A 1 20 ? -8.713 2.732 0.218 1.00 0.00 20 ILE A C 18
ATOM 19744 O O . ILE A 1 20 ? -9.308 3.267 1.153 1.00 0.00 20 ILE A O 18
ATOM 19760 N N . CYS A 1 21 ? -9.266 2.539 -0.975 1.00 0.00 21 CYS A N 18
ATOM 19761 C CA . CYS A 1 21 ? -10.634 2.953 -1.261 1.00 0.00 21 CYS A CA 18
ATOM 19762 C C . CYS A 1 21 ? -11.551 1.742 -1.403 1.00 0.00 21 CYS A C 18
ATOM 19763 O O . CYS A 1 21 ? -12.769 1.853 -1.262 1.00 0.00 21 CYS A O 18
ATOM 19770 N N . HIS A 1 22 ? -10.957 0.587 -1.683 1.00 0.00 22 HIS A N 18
ATOM 19771 C CA . HIS A 1 22 ? -11.720 -0.646 -1.844 1.00 0.00 22 HIS A CA 18
ATOM 19772 C C . HIS A 1 22 ? -12.677 -0.542 -3.027 1.00 0.00 22 HIS A C 18
ATOM 19773 O O . HIS A 1 22 ? -13.865 -0.844 -2.906 1.00 0.00 22 HIS A O 18
ATOM 19787 N N . CYS A 1 23 ? -12.153 -0.112 -4.170 1.00 0.00 23 CYS A N 18
ATOM 19788 C CA . CYS A 1 23 ? -12.962 0.034 -5.375 1.00 0.00 23 CYS A CA 18
ATOM 19789 C C . CYS A 1 23 ? -12.296 -0.653 -6.563 1.00 0.00 23 CYS A C 18
ATOM 19790 O O . CYS A 1 23 ? -11.079 -0.837 -6.583 1.00 0.00 23 CYS A O 18
ATOM 19798 N N . GLU A 1 24 ? -13.102 -1.029 -7.551 1.00 0.00 24 GLU A N 18
ATOM 19799 C CA . GLU A 1 24 ? -12.589 -1.697 -8.742 1.00 0.00 24 GLU A CA 18
ATOM 19800 C C . GLU A 1 24 ? -11.444 -0.902 -9.362 1.00 0.00 24 GLU A C 18
ATOM 19801 O O . GLU A 1 24 ? -11.384 0.321 -9.237 1.00 0.00 24 GLU A O 18
ATOM 19813 N N . GLY A 1 25 ? -10.536 -1.606 -10.031 1.00 0.00 25 GLY A N 18
ATOM 19814 C CA . GLY A 1 25 ? -9.405 -0.950 -10.660 1.00 0.00 25 GLY A CA 18
ATOM 19815 C C . GLY A 1 25 ? -9.813 -0.103 -11.849 1.00 0.00 25 GLY A C 18
ATOM 19816 O O . GLY A 1 25 ? -10.474 -0.589 -12.767 1.00 0.00 25 GLY A O 18
ATOM 19820 N N . ASP A 1 26 ? -9.420 1.165 -11.833 1.00 0.00 26 ASP A N 18
ATOM 19821 C CA . ASP A 1 26 ? -9.749 2.082 -12.918 1.00 0.00 26 ASP A CA 18
ATOM 19822 C C . ASP A 1 26 ? -8.732 1.972 -14.050 1.00 0.00 26 ASP A C 18
ATOM 19823 O O . ASP A 1 26 ? -7.635 1.447 -13.862 1.00 0.00 26 ASP A O 18
ATOM 19832 N N . ASP A 1 27 ? -9.105 2.470 -15.223 1.00 0.00 27 ASP A N 18
ATOM 19833 C CA . ASP A 1 27 ? -8.226 2.428 -16.386 1.00 0.00 27 ASP A CA 18
ATOM 19834 C C . ASP A 1 27 ? -6.928 3.183 -16.113 1.00 0.00 27 ASP A C 18
ATOM 19835 O O . ASP A 1 27 ? -5.842 2.708 -16.444 1.00 0.00 27 ASP A O 18
ATOM 19844 N N . GLU A 1 28 ? -7.050 4.361 -15.509 1.00 0.00 28 GLU A N 18
ATOM 19845 C CA . GLU A 1 28 ? -5.886 5.181 -15.194 1.00 0.00 28 GLU A CA 18
ATOM 19846 C C . GLU A 1 28 ? -5.344 4.847 -13.807 1.00 0.00 28 GLU A C 18
ATOM 19847 O O . GLU A 1 28 ? -4.164 5.052 -13.523 1.00 0.00 28 GLU A O 18
ATOM 19859 N N . SER A 1 29 ? -6.216 4.330 -12.946 1.00 0.00 29 SER A N 18
ATOM 19860 C CA . SER A 1 29 ? -5.827 3.972 -11.587 1.00 0.00 29 SER A CA 18
ATOM 19861 C C . SER A 1 29 ? -6.083 2.491 -11.322 1.00 0.00 29 SER A C 18
ATOM 19862 O O . SER A 1 29 ? -6.743 2.113 -10.353 1.00 0.00 29 SER A O 18
ATOM 19870 N N . PRO A 1 30 ? -5.549 1.632 -12.202 1.00 0.00 30 PRO A N 18
ATOM 19871 C CA . PRO A 1 30 ? -5.705 0.179 -12.086 1.00 0.00 30 PRO A CA 18
ATOM 19872 C C . PRO A 1 30 ? -4.928 -0.394 -10.906 1.00 0.00 30 PRO A C 18
ATOM 19873 O O . PRO A 1 30 ? -4.075 0.279 -10.325 1.00 0.00 30 PRO A O 18
ATOM 19884 N N . LEU A 1 31 ? -5.226 -1.641 -10.557 1.00 0.00 31 LEU A N 18
ATOM 19885 C CA . LEU A 1 31 ? -4.554 -2.306 -9.446 1.00 0.00 31 LEU A CA 18
ATOM 19886 C C . LEU A 1 31 ? -3.145 -2.738 -9.842 1.00 0.00 31 LEU A C 18
ATOM 19887 O O . LEU A 1 31 ? -2.968 -3.709 -10.578 1.00 0.00 31 LEU A O 18
ATOM 19903 N N . ILE A 1 32 ? -2.148 -2.013 -9.346 1.00 0.00 32 ILE A N 18
ATOM 19904 C CA . ILE A 1 32 ? -0.756 -2.324 -9.645 1.00 0.00 32 ILE A CA 18
ATOM 19905 C C . ILE A 1 32 ? 0.027 -2.621 -8.371 1.00 0.00 32 ILE A C 18
ATOM 19906 O O . ILE A 1 32 ? -0.369 -2.218 -7.277 1.00 0.00 32 ILE A O 18
ATOM 19922 N N . THR A 1 33 ? 1.142 -3.330 -8.520 1.00 0.00 33 THR A N 18
ATOM 19923 C CA . THR A 1 33 ? 1.982 -3.681 -7.382 1.00 0.00 33 THR A CA 18
ATOM 19924 C C . THR A 1 33 ? 2.940 -2.547 -7.034 1.00 0.00 33 THR A C 18
ATOM 19925 O O . THR A 1 33 ? 3.867 -2.235 -7.781 1.00 0.00 33 THR A O 18
ATOM 19936 N N . PRO A 1 34 ? 2.713 -1.915 -5.873 1.00 0.00 34 PRO A N 18
ATOM 19937 C CA . PRO A 1 34 ? 3.547 -0.806 -5.400 1.00 0.00 34 PRO A CA 18
ATOM 19938 C C . PRO A 1 34 ? 4.942 -1.264 -4.991 1.00 0.00 34 PRO A C 18
ATOM 19939 O O . PRO A 1 34 ? 5.923 -0.544 -5.179 1.00 0.00 34 PRO A O 18
ATOM 19950 N N . CYS A 1 35 ? 5.025 -2.466 -4.429 1.00 0.00 35 CYS A N 18
ATOM 19951 C CA . CYS A 1 35 ? 6.301 -3.020 -3.993 1.00 0.00 35 CYS A CA 18
ATOM 19952 C C . CYS A 1 35 ? 6.300 -4.542 -4.109 1.00 0.00 35 CYS A C 18
ATOM 19953 O O . CYS A 1 35 ? 5.331 -5.139 -4.578 1.00 0.00 35 CYS A O 18
ATOM 19960 N N . HIS A 1 36 ? 7.394 -5.163 -3.678 1.00 0.00 36 HIS A N 18
ATOM 19961 C CA . HIS A 1 36 ? 7.519 -6.615 -3.732 1.00 0.00 36 HIS A CA 18
ATOM 19962 C C . HIS A 1 36 ? 6.374 -7.288 -2.982 1.00 0.00 36 HIS A C 18
ATOM 19963 O O . HIS A 1 36 ? 5.757 -8.228 -3.484 1.00 0.00 36 HIS A O 18
ATOM 19977 N N . CYS A 1 37 ? 6.095 -6.802 -1.777 1.00 0.00 37 CYS A N 18
ATOM 19978 C CA . CYS A 1 37 ? 5.025 -7.356 -0.957 1.00 0.00 37 CYS A CA 18
ATOM 19979 C C . CYS A 1 37 ? 3.875 -7.854 -1.827 1.00 0.00 37 CYS A C 18
ATOM 19980 O O . CYS A 1 37 ? 3.291 -7.093 -2.599 1.00 0.00 37 CYS A O 18
ATOM 19987 N N . THR A 1 38 ? 3.554 -9.138 -1.697 1.00 0.00 38 THR A N 18
ATOM 19988 C CA . THR A 1 38 ? 2.475 -9.738 -2.471 1.00 0.00 38 THR A CA 18
ATOM 19989 C C . THR A 1 38 ? 1.658 -10.703 -1.619 1.00 0.00 38 THR A C 18
ATOM 19990 O O . THR A 1 38 ? 2.078 -11.093 -0.530 1.00 0.00 38 THR A O 18
ATOM 20001 N N . GLY A 1 39 ? 0.488 -11.084 -2.122 1.00 0.00 39 GLY A N 18
ATOM 20002 C CA . GLY A 1 39 ? -0.370 -12.001 -1.393 1.00 0.00 39 GLY A CA 18
ATOM 20003 C C . GLY A 1 39 ? -1.305 -11.285 -0.439 1.00 0.00 39 GLY A C 18
ATOM 20004 O O . GLY A 1 39 ? -1.495 -11.720 0.697 1.00 0.00 39 GLY A O 18
ATOM 20008 N N . SER A 1 40 ? -1.890 -10.184 -0.899 1.00 0.00 40 SER A N 18
ATOM 20009 C CA . SER A 1 40 ? -2.806 -9.404 -0.076 1.00 0.00 40 SER A CA 18
ATOM 20010 C C . SER A 1 40 ? -3.446 -8.283 -0.890 1.00 0.00 40 SER A C 18
ATOM 20011 O O . SER A 1 40 ? -3.238 -8.181 -2.099 1.00 0.00 40 SER A O 18
ATOM 20019 N N . LEU A 1 41 ? -4.226 -7.444 -0.217 1.00 0.00 41 LEU A N 18
ATOM 20020 C CA . LEU A 1 41 ? -4.898 -6.329 -0.876 1.00 0.00 41 LEU A CA 18
ATOM 20021 C C . LEU A 1 41 ? -3.893 -5.263 -1.303 1.00 0.00 41 LEU A C 18
ATOM 20022 O O . LEU A 1 41 ? -4.268 -4.226 -1.850 1.00 0.00 41 LEU A O 18
ATOM 20038 N N . HIS A 1 42 ? -2.615 -5.528 -1.052 1.00 0.00 42 HIS A N 18
ATOM 20039 C CA . HIS A 1 42 ? -1.556 -4.593 -1.413 1.00 0.00 42 HIS A CA 18
ATOM 20040 C C . HIS A 1 42 ? -1.897 -3.859 -2.706 1.00 0.00 42 HIS A C 18
ATOM 20041 O O . HIS A 1 42 ? -1.511 -2.705 -2.897 1.00 0.00 42 HIS A O 18
ATOM 20055 N N . PHE A 1 43 ? -2.621 -4.535 -3.591 1.00 0.00 43 PHE A N 18
ATOM 20056 C CA . PHE A 1 43 ? -3.012 -3.947 -4.867 1.00 0.00 43 PHE A CA 18
ATOM 20057 C C . PHE A 1 43 ? -3.729 -2.617 -4.657 1.00 0.00 43 PHE A C 18
ATOM 20058 O O . PHE A 1 43 ? -4.948 -2.576 -4.488 1.00 0.00 43 PHE A O 18
ATOM 20075 N N . VAL A 1 44 ? -2.964 -1.531 -4.667 1.00 0.00 44 VAL A N 18
ATOM 20076 C CA . VAL A 1 44 ? -3.524 -0.198 -4.478 1.00 0.00 44 VAL A CA 18
ATOM 20077 C C . VAL A 1 44 ? -3.581 0.566 -5.796 1.00 0.00 44 VAL A C 18
ATOM 20078 O O . VAL A 1 44 ? -2.953 0.176 -6.780 1.00 0.00 44 VAL A O 18
ATOM 20091 N N . HIS A 1 45 ? -4.338 1.659 -5.807 1.00 0.00 45 HIS A N 18
ATOM 20092 C CA . HIS A 1 45 ? -4.476 2.481 -7.005 1.00 0.00 45 HIS A CA 18
ATOM 20093 C C . HIS A 1 45 ? -3.320 3.470 -7.121 1.00 0.00 45 HIS A C 18
ATOM 20094 O O . HIS A 1 45 ? -3.021 4.203 -6.179 1.00 0.00 45 HIS A O 18
ATOM 20108 N N . GLN A 1 46 ? -2.674 3.483 -8.283 1.00 0.00 46 GLN A N 18
ATOM 20109 C CA . GLN A 1 46 ? -1.550 4.381 -8.521 1.00 0.00 46 GLN A CA 18
ATOM 20110 C C . GLN A 1 46 ? -1.778 5.729 -7.846 1.00 0.00 46 GLN A C 18
ATOM 20111 O O . GLN A 1 46 ? -0.901 6.243 -7.152 1.00 0.00 46 GLN A O 18
ATOM 20125 N N . ALA A 1 47 ? -2.961 6.297 -8.054 1.00 0.00 47 ALA A N 18
ATOM 20126 C CA . ALA A 1 47 ? -3.305 7.585 -7.464 1.00 0.00 47 ALA A CA 18
ATOM 20127 C C . ALA A 1 47 ? -3.450 7.474 -5.950 1.00 0.00 47 ALA A C 18
ATOM 20128 O O . ALA A 1 47 ? -2.703 8.101 -5.197 1.00 0.00 47 ALA A O 18
ATOM 20135 N N . CYS A 1 48 ? -4.415 6.674 -5.510 1.00 0.00 48 CYS A N 18
ATOM 20136 C CA . CYS A 1 48 ? -4.659 6.482 -4.085 1.00 0.00 48 CYS A CA 18
ATOM 20137 C C . CYS A 1 48 ? -3.347 6.452 -3.308 1.00 0.00 48 CYS A C 18
ATOM 20138 O O . CYS A 1 48 ? -3.121 7.273 -2.417 1.00 0.00 48 CYS A O 18
ATOM 20145 N N . LEU A 1 49 ? -2.484 5.502 -3.650 1.00 0.00 49 LEU A N 18
ATOM 20146 C CA . LEU A 1 49 ? -1.193 5.365 -2.985 1.00 0.00 49 LEU A CA 18
ATOM 20147 C C . LEU A 1 49 ? -0.565 6.731 -2.727 1.00 0.00 49 LEU A C 18
ATOM 20148 O O . LEU A 1 49 ? -0.121 7.021 -1.617 1.00 0.00 49 LEU A O 18
ATOM 20164 N N . GLN A 1 50 ? -0.534 7.567 -3.761 1.00 0.00 50 GLN A N 18
ATOM 20165 C CA . GLN A 1 50 ? 0.038 8.903 -3.645 1.00 0.00 50 GLN A CA 18
ATOM 20166 C C . GLN A 1 50 ? -0.522 9.632 -2.428 1.00 0.00 50 GLN A C 18
ATOM 20167 O O . GLN A 1 50 ? 0.228 10.078 -1.561 1.00 0.00 50 GLN A O 18
ATOM 20181 N N . GLN A 1 51 ? -1.845 9.748 -2.372 1.00 0.00 51 GLN A N 18
ATOM 20182 C CA . GLN A 1 51 ? -2.505 10.424 -1.261 1.00 0.00 51 GLN A CA 18
ATOM 20183 C C . GLN A 1 51 ? -2.035 9.860 0.076 1.00 0.00 51 GLN A C 18
ATOM 20184 O O . GLN A 1 51 ? -1.725 10.610 1.001 1.00 0.00 51 GLN A O 18
ATOM 20198 N N . TRP A 1 52 ? -1.986 8.537 0.170 1.00 0.00 52 TRP A N 18
ATOM 20199 C CA . TRP A 1 52 ? -1.554 7.873 1.394 1.00 0.00 52 TRP A CA 18
ATOM 20200 C C . TRP A 1 52 ? -0.104 8.217 1.718 1.00 0.00 52 TRP A C 18
ATOM 20201 O O . TRP A 1 52 ? 0.254 8.406 2.881 1.00 0.00 52 TRP A O 18
ATOM 20222 N N . ILE A 1 53 ? 0.725 8.299 0.683 1.00 0.00 53 ILE A N 18
ATOM 20223 C CA . ILE A 1 53 ? 2.136 8.622 0.858 1.00 0.00 53 ILE A CA 18
ATOM 20224 C C . ILE A 1 53 ? 2.309 9.973 1.544 1.00 0.00 53 ILE A C 18
ATOM 20225 O O . ILE A 1 53 ? 3.277 10.193 2.271 1.00 0.00 53 ILE A O 18
ATOM 20241 N N . LYS A 1 54 ? 1.362 10.875 1.309 1.00 0.00 54 LYS A N 18
ATOM 20242 C CA . LYS A 1 54 ? 1.406 12.205 1.905 1.00 0.00 54 LYS A CA 18
ATOM 20243 C C . LYS A 1 54 ? 1.246 12.127 3.420 1.00 0.00 54 LYS A C 18
ATOM 20244 O O . LYS A 1 54 ? 1.991 12.762 4.166 1.00 0.00 54 LYS A O 18
ATOM 20263 N N . SER A 1 55 ? 0.269 11.344 3.868 1.00 0.00 55 SER A N 18
ATOM 20264 C CA . SER A 1 55 ? 0.010 11.185 5.294 1.00 0.00 55 SER A CA 18
ATOM 20265 C C . SER A 1 55 ? 1.108 10.359 5.957 1.00 0.00 55 SER A C 18
ATOM 20266 O O . SER A 1 55 ? 1.863 10.863 6.788 1.00 0.00 55 SER A O 18
ATOM 20274 N N . SER A 1 56 ? 1.189 9.086 5.584 1.00 0.00 56 SER A N 18
ATOM 20275 C CA . SER A 1 56 ? 2.191 8.188 6.144 1.00 0.00 56 SER A CA 18
ATOM 20276 C C . SER A 1 56 ? 3.595 8.757 5.961 1.00 0.00 56 SER A C 18
ATOM 20277 O O . SER A 1 56 ? 4.551 8.294 6.583 1.00 0.00 56 SER A O 18
ATOM 20285 N N . ASP A 1 57 ? 3.710 9.765 5.103 1.00 0.00 57 ASP A N 18
ATOM 20286 C CA . ASP A 1 57 ? 4.996 10.399 4.837 1.00 0.00 57 ASP A CA 18
ATOM 20287 C C . ASP A 1 57 ? 6.081 9.353 4.604 1.00 0.00 57 ASP A C 18
ATOM 20288 O O . ASP A 1 57 ? 7.234 9.541 4.992 1.00 0.00 57 ASP A O 18
ATOM 20297 N N . THR A 1 58 ? 5.703 8.247 3.970 1.00 0.00 58 THR A N 18
ATOM 20298 C CA . THR A 1 58 ? 6.643 7.169 3.687 1.00 0.00 58 THR A CA 18
ATOM 20299 C C . THR A 1 58 ? 6.580 6.756 2.221 1.00 0.00 58 THR A C 18
ATOM 20300 O O . THR A 1 58 ? 5.930 5.771 1.872 1.00 0.00 58 THR A O 18
ATOM 20311 N N . ARG A 1 59 ? 7.261 7.514 1.368 1.00 0.00 59 ARG A N 18
ATOM 20312 C CA . ARG A 1 59 ? 7.283 7.226 -0.061 1.00 0.00 59 ARG A CA 18
ATOM 20313 C C . ARG A 1 59 ? 7.512 5.738 -0.312 1.00 0.00 59 ARG A C 18
ATOM 20314 O O . ARG A 1 59 ? 6.907 5.149 -1.209 1.00 0.00 59 ARG A O 18
ATOM 20335 N N . CYS A 1 60 ? 8.389 5.137 0.485 1.00 0.00 60 CYS A N 18
ATOM 20336 C CA . CYS A 1 60 ? 8.699 3.719 0.348 1.00 0.00 60 CYS A CA 18
ATOM 20337 C C . CYS A 1 60 ? 7.758 2.872 1.199 1.00 0.00 60 CYS A C 18
ATOM 20338 O O . CYS A 1 60 ? 6.828 3.389 1.818 1.00 0.00 60 CYS A O 18
ATOM 20346 N N . CYS A 1 61 ? 8.006 1.566 1.225 1.00 0.00 61 CYS A N 18
ATOM 20347 C CA . CYS A 1 61 ? 7.181 0.646 1.998 1.00 0.00 61 CYS A CA 18
ATOM 20348 C C . CYS A 1 61 ? 7.515 0.734 3.485 1.00 0.00 61 CYS A C 18
ATOM 20349 O O . CYS A 1 61 ? 8.506 1.351 3.872 1.00 0.00 61 CYS A O 18
ATOM 20356 N N . GLU A 1 62 ? 6.680 0.111 4.311 1.00 0.00 62 GLU A N 18
ATOM 20357 C CA . GLU A 1 62 ? 6.887 0.120 5.754 1.00 0.00 62 GLU A CA 18
ATOM 20358 C C . GLU A 1 62 ? 7.544 -1.177 6.217 1.00 0.00 62 GLU A C 18
ATOM 20359 O O . GLU A 1 62 ? 8.230 -1.208 7.240 1.00 0.00 62 GLU A O 18
ATOM 20371 N N . LEU A 1 63 ? 7.330 -2.246 5.458 1.00 0.00 63 LEU A N 18
ATOM 20372 C CA . LEU A 1 63 ? 7.901 -3.547 5.789 1.00 0.00 63 LEU A CA 18
ATOM 20373 C C . LEU A 1 63 ? 9.190 -3.790 5.011 1.00 0.00 63 LEU A C 18
ATOM 20374 O O . LEU A 1 63 ? 10.267 -3.912 5.596 1.00 0.00 63 LEU A O 18
ATOM 20390 N N . CYS A 1 64 ? 9.073 -3.857 3.689 1.00 0.00 64 CYS A N 18
ATOM 20391 C CA . CYS A 1 64 ? 10.229 -4.084 2.830 1.00 0.00 64 CYS A CA 18
ATOM 20392 C C . CYS A 1 64 ? 11.004 -2.788 2.607 1.00 0.00 64 CYS A C 18
ATOM 20393 O O . CYS A 1 64 ? 12.141 -2.804 2.136 1.00 0.00 64 CYS A O 18
ATOM 20400 N N . LYS A 1 65 ? 10.380 -1.666 2.950 1.00 0.00 65 LYS A N 18
ATOM 20401 C CA . LYS A 1 65 ? 11.010 -0.361 2.791 1.00 0.00 65 LYS A CA 18
ATOM 20402 C C . LYS A 1 65 ? 11.499 -0.164 1.360 1.00 0.00 65 LYS A C 18
ATOM 20403 O O . LYS A 1 65 ? 12.657 0.185 1.132 1.00 0.00 65 LYS A O 18
ATOM 20422 N N . TYR A 1 66 ? 10.609 -0.389 0.399 1.00 0.00 66 TYR A N 18
ATOM 20423 C CA . TYR A 1 66 ? 10.951 -0.237 -1.010 1.00 0.00 66 TYR A CA 18
ATOM 20424 C C . TYR A 1 66 ? 10.116 0.864 -1.658 1.00 0.00 66 TYR A C 18
ATOM 20425 O O . TYR A 1 66 ? 8.895 0.900 -1.511 1.00 0.00 66 TYR A O 18
ATOM 20443 N N . GLU A 1 67 ? 10.786 1.761 -2.375 1.00 0.00 67 GLU A N 18
ATOM 20444 C CA . GLU A 1 67 ? 10.107 2.863 -3.045 1.00 0.00 67 GLU A CA 18
ATOM 20445 C C . GLU A 1 67 ? 8.879 2.366 -3.804 1.00 0.00 67 GLU A C 18
ATOM 20446 O O . GLU A 1 67 ? 8.812 1.203 -4.203 1.00 0.00 67 GLU A O 18
ATOM 20458 N N . PHE A 1 68 ? 7.911 3.255 -3.998 1.00 0.00 68 PHE A N 18
ATOM 20459 C CA . PHE A 1 68 ? 6.684 2.907 -4.706 1.00 0.00 68 PHE A CA 18
ATOM 20460 C C . PHE A 1 68 ? 6.704 3.457 -6.129 1.00 0.00 68 PHE A C 18
ATOM 20461 O O . PHE A 1 68 ? 7.574 4.251 -6.487 1.00 0.00 68 PHE A O 18
ATOM 20478 N N . ILE A 1 69 ? 5.738 3.029 -6.936 1.00 0.00 69 ILE A N 18
ATOM 20479 C CA . ILE A 1 69 ? 5.644 3.478 -8.319 1.00 0.00 69 ILE A CA 18
ATOM 20480 C C . ILE A 1 69 ? 5.183 4.930 -8.395 1.00 0.00 69 ILE A C 18
ATOM 20481 O O . ILE A 1 69 ? 4.001 5.207 -8.594 1.00 0.00 69 ILE A O 18
ATOM 20497 N N . MET A 1 70 ? 6.126 5.853 -8.236 1.00 0.00 70 MET A N 18
ATOM 20498 C CA . MET A 1 70 ? 5.817 7.278 -8.289 1.00 0.00 70 MET A CA 18
ATOM 20499 C C . MET A 1 70 ? 6.293 7.888 -9.604 1.00 0.00 70 MET A C 18
ATOM 20500 O O . MET A 1 70 ? 5.781 8.918 -10.041 1.00 0.00 70 MET A O 18
ATOM 20514 N N . GLU A 1 71 ? 7.275 7.246 -10.228 1.00 0.00 71 GLU A N 18
ATOM 20515 C CA . GLU A 1 71 ? 7.820 7.728 -11.492 1.00 0.00 71 GLU A CA 18
ATOM 20516 C C . GLU A 1 71 ? 8.566 9.045 -11.295 1.00 0.00 71 GLU A C 18
ATOM 20517 O O . GLU A 1 71 ? 8.418 9.980 -12.083 1.00 0.00 71 GLU A O 18
ATOM 20529 N N . THR A 1 72 ? 9.369 9.112 -10.238 1.00 0.00 72 THR A N 18
ATOM 20530 C CA . THR A 1 72 ? 10.137 10.313 -9.935 1.00 0.00 72 THR A CA 18
ATOM 20531 C C . THR A 1 72 ? 10.635 10.982 -11.211 1.00 0.00 72 THR A C 18
ATOM 20532 O O . THR A 1 72 ? 11.451 10.420 -11.942 1.00 0.00 72 THR A O 18
ATOM 20543 N N . LYS A 1 73 ? 10.139 12.187 -11.474 1.00 0.00 73 LYS A N 18
ATOM 20544 C CA . LYS A 1 73 ? 10.536 12.935 -12.661 1.00 0.00 73 LYS A CA 18
ATOM 20545 C C . LYS A 1 73 ? 10.181 14.411 -12.517 1.00 0.00 73 LYS A C 18
ATOM 20546 O O . LYS A 1 73 ? 9.118 14.758 -12.000 1.00 0.00 73 LYS A O 18
ATOM 20565 N N . LEU A 1 74 ? 11.076 15.278 -12.979 1.00 0.00 74 LEU A N 18
ATOM 20566 C CA . LEU A 1 74 ? 10.857 16.718 -12.903 1.00 0.00 74 LEU A CA 18
ATOM 20567 C C . LEU A 1 74 ? 10.826 17.338 -14.296 1.00 0.00 74 LEU A C 18
ATOM 20568 O O . LEU A 1 74 ? 11.867 17.545 -14.918 1.00 0.00 74 LEU A O 18
ATOM 20584 N N . SER A 1 75 ? 9.623 17.635 -14.779 1.00 0.00 75 SER A N 18
ATOM 20585 C CA . SER A 1 75 ? 9.456 18.231 -16.099 1.00 0.00 75 SER A CA 18
ATOM 20586 C C . SER A 1 75 ? 9.156 19.723 -15.988 1.00 0.00 75 SER A C 18
ATOM 20587 O O . SER A 1 75 ? 9.899 20.557 -16.503 1.00 0.00 75 SER A O 18
ATOM 20595 N N . GLY A 1 76 ? 8.059 20.050 -15.311 1.00 0.00 76 GLY A N 18
ATOM 20596 C CA . GLY A 1 76 ? 7.679 21.441 -15.144 1.00 0.00 76 GLY A CA 18
ATOM 20597 C C . GLY A 1 76 ? 7.033 21.708 -13.799 1.00 0.00 76 GLY A C 18
ATOM 20598 O O . GLY A 1 76 ? 5.814 21.842 -13.687 1.00 0.00 76 GLY A O 18
ATOM 20602 N N . PRO A 1 77 ? 7.860 21.786 -12.746 1.00 0.00 77 PRO A N 18
ATOM 20603 C CA . PRO A 1 77 ? 7.384 22.038 -11.382 1.00 0.00 77 PRO A CA 18
ATOM 20604 C C . PRO A 1 77 ? 6.864 23.459 -11.203 1.00 0.00 77 PRO A C 18
ATOM 20605 O O . PRO A 1 77 ? 7.642 24.405 -11.082 1.00 0.00 77 PRO A O 18
ATOM 20616 N N . SER A 1 78 ? 5.542 23.603 -11.187 1.00 0.00 78 SER A N 18
ATOM 20617 C CA . SER A 1 78 ? 4.918 24.911 -11.026 1.00 0.00 78 SER A CA 18
ATOM 20618 C C . SER A 1 78 ? 4.494 25.136 -9.578 1.00 0.00 78 SER A C 18
ATOM 20619 O O . SER A 1 78 ? 3.803 24.307 -8.986 1.00 0.00 78 SER A O 18
ATOM 20627 N N . SER A 1 79 ? 4.914 26.264 -9.014 1.00 0.00 79 SER A N 18
ATOM 20628 C CA . SER A 1 79 ? 4.582 26.598 -7.633 1.00 0.00 79 SER A CA 18
ATOM 20629 C C . SER A 1 79 ? 3.070 26.623 -7.429 1.00 0.00 79 SER A C 18
ATOM 20630 O O . SER A 1 79 ? 2.329 27.149 -8.258 1.00 0.00 79 SER A O 18
ATOM 20638 N N . GLY A 1 80 ? 2.620 26.048 -6.318 1.00 0.00 80 GLY A N 18
ATOM 20639 C CA . GLY A 1 80 ? 1.199 26.014 -6.023 1.00 0.00 80 GLY A CA 18
ATOM 20640 C C . GLY A 1 80 ? 0.916 25.699 -4.568 1.00 0.00 80 GLY A C 18
ATOM 20641 O O . GLY A 1 80 ? 1.609 24.863 -3.990 1.00 0.00 80 GLY A O 18
ATOM 20647 N N . GLY A 1 1 ? 2.488 -43.777 -22.991 1.00 0.00 1 GLY A N 19
ATOM 20648 C CA . GLY A 1 1 ? 2.904 -42.454 -23.419 1.00 0.00 1 GLY A CA 19
ATOM 20649 C C . GLY A 1 1 ? 2.368 -41.359 -22.518 1.00 0.00 1 GLY A C 19
ATOM 20650 O O . GLY A 1 1 ? 2.385 -41.489 -21.294 1.00 0.00 1 GLY A O 19
ATOM 20654 N N . SER A 1 2 ? 1.894 -40.276 -23.125 1.00 0.00 2 SER A N 19
ATOM 20655 C CA . SER A 1 2 ? 1.356 -39.150 -22.370 1.00 0.00 2 SER A CA 19
ATOM 20656 C C . SER A 1 2 ? -0.157 -39.056 -22.538 1.00 0.00 2 SER A C 19
ATOM 20657 O O . SER A 1 2 ? -0.651 -38.422 -23.471 1.00 0.00 2 SER A O 19
ATOM 20665 N N . SER A 1 3 ? -0.889 -39.692 -21.628 1.00 0.00 3 SER A N 19
ATOM 20666 C CA . SER A 1 3 ? -2.346 -39.684 -21.677 1.00 0.00 3 SER A CA 19
ATOM 20667 C C . SER A 1 3 ? -2.911 -38.542 -20.839 1.00 0.00 3 SER A C 19
ATOM 20668 O O . SER A 1 3 ? -2.398 -38.232 -19.765 1.00 0.00 3 SER A O 19
ATOM 20676 N N . GLY A 1 4 ? -3.974 -37.918 -21.339 1.00 0.00 4 GLY A N 19
ATOM 20677 C CA . GLY A 1 4 ? -4.593 -36.817 -20.624 1.00 0.00 4 GLY A CA 19
ATOM 20678 C C . GLY A 1 4 ? -5.062 -35.714 -21.552 1.00 0.00 4 GLY A C 19
ATOM 20679 O O . GLY A 1 4 ? -4.575 -35.590 -22.676 1.00 0.00 4 GLY A O 19
ATOM 20683 N N . SER A 1 5 ? -6.011 -34.911 -21.083 1.00 0.00 5 SER A N 19
ATOM 20684 C CA . SER A 1 5 ? -6.550 -33.816 -21.881 1.00 0.00 5 SER A CA 19
ATOM 20685 C C . SER A 1 5 ? -6.714 -32.557 -21.035 1.00 0.00 5 SER A C 19
ATOM 20686 O O . SER A 1 5 ? -6.457 -32.567 -19.831 1.00 0.00 5 SER A O 19
ATOM 20694 N N . SER A 1 6 ? -7.142 -31.474 -21.675 1.00 0.00 6 SER A N 19
ATOM 20695 C CA . SER A 1 6 ? -7.336 -30.204 -20.984 1.00 0.00 6 SER A CA 19
ATOM 20696 C C . SER A 1 6 ? -8.489 -30.298 -19.989 1.00 0.00 6 SER A C 19
ATOM 20697 O O . SER A 1 6 ? -9.658 -30.302 -20.374 1.00 0.00 6 SER A O 19
ATOM 20705 N N . GLY A 1 7 ? -8.151 -30.375 -18.705 1.00 0.00 7 GLY A N 19
ATOM 20706 C CA . GLY A 1 7 ? -9.168 -30.468 -17.674 1.00 0.00 7 GLY A CA 19
ATOM 20707 C C . GLY A 1 7 ? -9.414 -29.143 -16.981 1.00 0.00 7 GLY A C 19
ATOM 20708 O O . GLY A 1 7 ? -9.278 -28.080 -17.588 1.00 0.00 7 GLY A O 19
ATOM 20712 N N . THR A 1 8 ? -9.779 -29.203 -15.704 1.00 0.00 8 THR A N 19
ATOM 20713 C CA . THR A 1 8 ? -10.047 -27.999 -14.928 1.00 0.00 8 THR A CA 19
ATOM 20714 C C . THR A 1 8 ? -9.748 -28.220 -13.449 1.00 0.00 8 THR A C 19
ATOM 20715 O O . THR A 1 8 ? -9.941 -29.316 -12.924 1.00 0.00 8 THR A O 19
ATOM 20726 N N . SER A 1 9 ? -9.277 -27.171 -12.783 1.00 0.00 9 SER A N 19
ATOM 20727 C CA . SER A 1 9 ? -8.948 -27.251 -11.364 1.00 0.00 9 SER A CA 19
ATOM 20728 C C . SER A 1 9 ? -9.368 -25.978 -10.636 1.00 0.00 9 SER A C 19
ATOM 20729 O O . SER A 1 9 ? -8.739 -24.930 -10.783 1.00 0.00 9 SER A O 19
ATOM 20737 N N . ILE A 1 10 ? -10.436 -26.078 -9.852 1.00 0.00 10 ILE A N 19
ATOM 20738 C CA . ILE A 1 10 ? -10.941 -24.936 -9.100 1.00 0.00 10 ILE A CA 19
ATOM 20739 C C . ILE A 1 10 ? -9.824 -24.262 -8.310 1.00 0.00 10 ILE A C 19
ATOM 20740 O O . ILE A 1 10 ? -8.973 -24.929 -7.722 1.00 0.00 10 ILE A O 19
ATOM 20756 N N . THR A 1 11 ? -9.834 -22.932 -8.298 1.00 0.00 11 THR A N 19
ATOM 20757 C CA . THR A 1 11 ? -8.824 -22.166 -7.580 1.00 0.00 11 THR A CA 19
ATOM 20758 C C . THR A 1 11 ? -9.443 -20.968 -6.870 1.00 0.00 11 THR A C 19
ATOM 20759 O O . THR A 1 11 ? -10.277 -20.251 -7.424 1.00 0.00 11 THR A O 19
ATOM 20770 N N . PRO A 1 12 ? -9.027 -20.743 -5.615 1.00 0.00 12 PRO A N 19
ATOM 20771 C CA . PRO A 1 12 ? -9.528 -19.630 -4.803 1.00 0.00 12 PRO A CA 19
ATOM 20772 C C . PRO A 1 12 ? -9.043 -18.277 -5.311 1.00 0.00 12 PRO A C 19
ATOM 20773 O O . PRO A 1 12 ? -8.055 -17.734 -4.814 1.00 0.00 12 PRO A O 19
ATOM 20784 N N . SER A 1 13 ? -9.743 -17.736 -6.303 1.00 0.00 13 SER A N 19
ATOM 20785 C CA . SER A 1 13 ? -9.380 -16.447 -6.881 1.00 0.00 13 SER A CA 19
ATOM 20786 C C . SER A 1 13 ? -10.399 -15.377 -6.503 1.00 0.00 13 SER A C 19
ATOM 20787 O O . SER A 1 13 ? -11.399 -15.184 -7.195 1.00 0.00 13 SER A O 19
ATOM 20795 N N . SER A 1 14 ? -10.138 -14.682 -5.400 1.00 0.00 14 SER A N 19
ATOM 20796 C CA . SER A 1 14 ? -11.033 -13.634 -4.927 1.00 0.00 14 SER A CA 19
ATOM 20797 C C . SER A 1 14 ? -10.948 -12.402 -5.823 1.00 0.00 14 SER A C 19
ATOM 20798 O O . SER A 1 14 ? -10.064 -12.300 -6.673 1.00 0.00 14 SER A O 19
ATOM 20806 N N . GLN A 1 15 ? -11.875 -11.469 -5.625 1.00 0.00 15 GLN A N 19
ATOM 20807 C CA . GLN A 1 15 ? -11.905 -10.244 -6.416 1.00 0.00 15 GLN A CA 19
ATOM 20808 C C . GLN A 1 15 ? -10.774 -9.306 -6.009 1.00 0.00 15 GLN A C 19
ATOM 20809 O O . GLN A 1 15 ? -10.757 -8.784 -4.894 1.00 0.00 15 GLN A O 19
ATOM 20823 N N . ASP A 1 16 ? -9.830 -9.096 -6.920 1.00 0.00 16 ASP A N 19
ATOM 20824 C CA . ASP A 1 16 ? -8.695 -8.220 -6.657 1.00 0.00 16 ASP A CA 19
ATOM 20825 C C . ASP A 1 16 ? -9.070 -6.759 -6.889 1.00 0.00 16 ASP A C 19
ATOM 20826 O O . ASP A 1 16 ? -9.209 -6.318 -8.030 1.00 0.00 16 ASP A O 19
ATOM 20835 N N . ILE A 1 17 ? -9.233 -6.015 -5.800 1.00 0.00 17 ILE A N 19
ATOM 20836 C CA . ILE A 1 17 ? -9.592 -4.605 -5.886 1.00 0.00 17 ILE A CA 19
ATOM 20837 C C . ILE A 1 17 ? -8.743 -3.763 -4.940 1.00 0.00 17 ILE A C 19
ATOM 20838 O O . ILE A 1 17 ? -8.122 -4.286 -4.014 1.00 0.00 17 ILE A O 19
ATOM 20854 N N . CYS A 1 18 ? -8.721 -2.456 -5.178 1.00 0.00 18 CYS A N 19
ATOM 20855 C CA . CYS A 1 18 ? -7.950 -1.540 -4.347 1.00 0.00 18 CYS A CA 19
ATOM 20856 C C . CYS A 1 18 ? -8.002 -1.961 -2.881 1.00 0.00 18 CYS A C 19
ATOM 20857 O O . CYS A 1 18 ? -8.917 -2.668 -2.459 1.00 0.00 18 CYS A O 19
ATOM 20864 N N . ARG A 1 19 ? -7.013 -1.520 -2.109 1.00 0.00 19 ARG A N 19
ATOM 20865 C CA . ARG A 1 19 ? -6.945 -1.851 -0.691 1.00 0.00 19 ARG A CA 19
ATOM 20866 C C . ARG A 1 19 ? -7.110 -0.601 0.168 1.00 0.00 19 ARG A C 19
ATOM 20867 O O . ARG A 1 19 ? -7.344 -0.691 1.373 1.00 0.00 19 ARG A O 19
ATOM 20888 N N . ILE A 1 20 ? -6.984 0.563 -0.461 1.00 0.00 20 ILE A N 19
ATOM 20889 C CA . ILE A 1 20 ? -7.120 1.831 0.245 1.00 0.00 20 ILE A CA 19
ATOM 20890 C C . ILE A 1 20 ? -8.548 2.358 0.159 1.00 0.00 20 ILE A C 19
ATOM 20891 O O . ILE A 1 20 ? -9.107 2.834 1.148 1.00 0.00 20 ILE A O 19
ATOM 20907 N N . CYS A 1 21 ? -9.135 2.269 -1.030 1.00 0.00 21 CYS A N 19
ATOM 20908 C CA . CYS A 1 21 ? -10.499 2.735 -1.246 1.00 0.00 21 CYS A CA 19
ATOM 20909 C C . CYS A 1 21 ? -11.452 1.559 -1.439 1.00 0.00 21 CYS A C 19
ATOM 20910 O O . CYS A 1 21 ? -12.660 1.684 -1.234 1.00 0.00 21 CYS A O 19
ATOM 20917 N N . HIS A 1 22 ? -10.900 0.416 -1.835 1.00 0.00 22 HIS A N 19
ATOM 20918 C CA . HIS A 1 22 ? -11.700 -0.784 -2.055 1.00 0.00 22 HIS A CA 19
ATOM 20919 C C . HIS A 1 22 ? -12.705 -0.567 -3.183 1.00 0.00 22 HIS A C 19
ATOM 20920 O O . HIS A 1 22 ? -13.908 -0.761 -3.001 1.00 0.00 22 HIS A O 19
ATOM 20934 N N . CYS A 1 23 ? -12.205 -0.165 -4.345 1.00 0.00 23 CYS A N 19
ATOM 20935 C CA . CYS A 1 23 ? -13.059 0.079 -5.502 1.00 0.00 23 CYS A CA 19
ATOM 20936 C C . CYS A 1 23 ? -12.456 -0.534 -6.762 1.00 0.00 23 CYS A C 19
ATOM 20937 O O . CYS A 1 23 ? -11.247 -0.747 -6.842 1.00 0.00 23 CYS A O 19
ATOM 20945 N N . GLU A 1 24 ? -13.308 -0.817 -7.742 1.00 0.00 24 GLU A N 19
ATOM 20946 C CA . GLU A 1 24 ? -12.859 -1.409 -8.997 1.00 0.00 24 GLU A CA 19
ATOM 20947 C C . GLU A 1 24 ? -11.675 -0.635 -9.570 1.00 0.00 24 GLU A C 19
ATOM 20948 O O . GLU A 1 24 ? -11.579 0.581 -9.411 1.00 0.00 24 GLU A O 19
ATOM 20960 N N . GLY A 1 25 ? -10.775 -1.351 -10.237 1.00 0.00 25 GLY A N 19
ATOM 20961 C CA . GLY A 1 25 ? -9.609 -0.716 -10.823 1.00 0.00 25 GLY A CA 19
ATOM 20962 C C . GLY A 1 25 ? -9.964 0.191 -11.984 1.00 0.00 25 GLY A C 19
ATOM 20963 O O . GLY A 1 25 ? -10.653 -0.224 -12.916 1.00 0.00 25 GLY A O 19
ATOM 20967 N N . ASP A 1 26 ? -9.496 1.433 -11.928 1.00 0.00 26 ASP A N 19
ATOM 20968 C CA . ASP A 1 26 ? -9.769 2.402 -12.983 1.00 0.00 26 ASP A CA 19
ATOM 20969 C C . ASP A 1 26 ? -8.718 2.316 -14.085 1.00 0.00 26 ASP A C 19
ATOM 20970 O O . ASP A 1 26 ? -7.628 1.783 -13.876 1.00 0.00 26 ASP A O 19
ATOM 20979 N N . ASP A 1 27 ? -9.052 2.844 -15.257 1.00 0.00 27 ASP A N 19
ATOM 20980 C CA . ASP A 1 27 ? -8.137 2.828 -16.392 1.00 0.00 27 ASP A CA 19
ATOM 20981 C C . ASP A 1 27 ? -6.840 3.557 -16.056 1.00 0.00 27 ASP A C 19
ATOM 20982 O O . ASP A 1 27 ? -5.748 3.051 -16.310 1.00 0.00 27 ASP A O 19
ATOM 20991 N N . GLU A 1 28 ? -6.970 4.750 -15.483 1.00 0.00 28 GLU A N 19
ATOM 20992 C CA . GLU A 1 28 ? -5.808 5.550 -15.114 1.00 0.00 28 GLU A CA 19
ATOM 20993 C C . GLU A 1 28 ? -5.311 5.176 -13.720 1.00 0.00 28 GLU A C 19
ATOM 20994 O O . GLU A 1 28 ? -4.135 5.351 -13.401 1.00 0.00 28 GLU A O 19
ATOM 21006 N N . SER A 1 29 ? -6.216 4.662 -12.894 1.00 0.00 29 SER A N 19
ATOM 21007 C CA . SER A 1 29 ? -5.873 4.268 -11.532 1.00 0.00 29 SER A CA 19
ATOM 21008 C C . SER A 1 29 ? -6.130 2.780 -11.316 1.00 0.00 29 SER A C 19
ATOM 21009 O O . SER A 1 29 ? -6.824 2.373 -10.384 1.00 0.00 29 SER A O 19
ATOM 21017 N N . PRO A 1 30 ? -5.559 1.947 -12.198 1.00 0.00 30 PRO A N 19
ATOM 21018 C CA . PRO A 1 30 ? -5.711 0.491 -12.125 1.00 0.00 30 PRO A CA 19
ATOM 21019 C C . PRO A 1 30 ? -4.976 -0.110 -10.933 1.00 0.00 30 PRO A C 19
ATOM 21020 O O . PRO A 1 30 ? -4.235 0.583 -10.233 1.00 0.00 30 PRO A O 19
ATOM 21031 N N . LEU A 1 31 ? -5.183 -1.403 -10.706 1.00 0.00 31 LEU A N 19
ATOM 21032 C CA . LEU A 1 31 ? -4.539 -2.098 -9.597 1.00 0.00 31 LEU A CA 19
ATOM 21033 C C . LEU A 1 31 ? -3.124 -2.528 -9.972 1.00 0.00 31 LEU A C 19
ATOM 21034 O O . LEU A 1 31 ? -2.936 -3.452 -10.764 1.00 0.00 31 LEU A O 19
ATOM 21050 N N . ILE A 1 32 ? -2.134 -1.855 -9.398 1.00 0.00 32 ILE A N 19
ATOM 21051 C CA . ILE A 1 32 ? -0.737 -2.170 -9.670 1.00 0.00 32 ILE A CA 19
ATOM 21052 C C . ILE A 1 32 ? 0.019 -2.475 -8.381 1.00 0.00 32 ILE A C 19
ATOM 21053 O O . ILE A 1 32 ? -0.293 -1.931 -7.321 1.00 0.00 32 ILE A O 19
ATOM 21069 N N . THR A 1 33 ? 1.017 -3.347 -8.479 1.00 0.00 33 THR A N 19
ATOM 21070 C CA . THR A 1 33 ? 1.819 -3.724 -7.322 1.00 0.00 33 THR A CA 19
ATOM 21071 C C . THR A 1 33 ? 2.836 -2.641 -6.981 1.00 0.00 33 THR A C 19
ATOM 21072 O O . THR A 1 33 ? 3.784 -2.389 -7.726 1.00 0.00 33 THR A O 19
ATOM 21083 N N . PRO A 1 34 ? 2.638 -1.984 -5.829 1.00 0.00 34 PRO A N 19
ATOM 21084 C CA . PRO A 1 34 ? 3.529 -0.917 -5.363 1.00 0.00 34 PRO A CA 19
ATOM 21085 C C . PRO A 1 34 ? 4.895 -1.447 -4.940 1.00 0.00 34 PRO A C 19
ATOM 21086 O O . PRO A 1 34 ? 5.923 -0.821 -5.201 1.00 0.00 34 PRO A O 19
ATOM 21097 N N . CYS A 1 35 ? 4.899 -2.603 -4.285 1.00 0.00 35 CYS A N 19
ATOM 21098 C CA . CYS A 1 35 ? 6.139 -3.217 -3.825 1.00 0.00 35 CYS A CA 19
ATOM 21099 C C . CYS A 1 35 ? 6.046 -4.739 -3.885 1.00 0.00 35 CYS A C 19
ATOM 21100 O O . CYS A 1 35 ? 5.057 -5.294 -4.364 1.00 0.00 35 CYS A O 19
ATOM 21107 N N . HIS A 1 36 ? 7.084 -5.409 -3.393 1.00 0.00 36 HIS A N 19
ATOM 21108 C CA . HIS A 1 36 ? 7.120 -6.867 -3.390 1.00 0.00 36 HIS A CA 19
ATOM 21109 C C . HIS A 1 36 ? 6.022 -7.436 -2.496 1.00 0.00 36 HIS A C 19
ATOM 21110 O O . HIS A 1 36 ? 5.339 -8.391 -2.865 1.00 0.00 36 HIS A O 19
ATOM 21124 N N . CYS A 1 37 ? 5.858 -6.842 -1.318 1.00 0.00 37 CYS A N 19
ATOM 21125 C CA . CYS A 1 37 ? 4.844 -7.289 -0.370 1.00 0.00 37 CYS A CA 19
ATOM 21126 C C . CYS A 1 37 ? 3.617 -7.827 -1.100 1.00 0.00 37 CYS A C 19
ATOM 21127 O O . CYS A 1 37 ? 2.824 -7.064 -1.652 1.00 0.00 37 CYS A O 19
ATOM 21134 N N . THR A 1 38 ? 3.466 -9.148 -1.098 1.00 0.00 38 THR A N 19
ATOM 21135 C CA . THR A 1 38 ? 2.337 -9.790 -1.760 1.00 0.00 38 THR A CA 19
ATOM 21136 C C . THR A 1 38 ? 1.490 -10.575 -0.765 1.00 0.00 38 THR A C 19
ATOM 21137 O O . THR A 1 38 ? 1.588 -11.798 -0.682 1.00 0.00 38 THR A O 19
ATOM 21148 N N . GLY A 1 39 ? 0.658 -9.863 -0.012 1.00 0.00 39 GLY A N 19
ATOM 21149 C CA . GLY A 1 39 ? -0.195 -10.511 0.968 1.00 0.00 39 GLY A CA 19
ATOM 21150 C C . GLY A 1 39 ? -1.555 -10.870 0.404 1.00 0.00 39 GLY A C 19
ATOM 21151 O O . GLY A 1 39 ? -1.732 -11.943 -0.173 1.00 0.00 39 GLY A O 19
ATOM 21155 N N . SER A 1 40 ? -2.520 -9.972 0.573 1.00 0.00 40 SER A N 19
ATOM 21156 C CA . SER A 1 40 ? -3.874 -10.203 0.082 1.00 0.00 40 SER A CA 19
ATOM 21157 C C . SER A 1 40 ? -4.316 -9.072 -0.842 1.00 0.00 40 SER A C 19
ATOM 21158 O O . SER A 1 40 ? -4.533 -9.280 -2.037 1.00 0.00 40 SER A O 19
ATOM 21166 N N . LEU A 1 41 ? -4.449 -7.876 -0.281 1.00 0.00 41 LEU A N 19
ATOM 21167 C CA . LEU A 1 41 ? -4.866 -6.710 -1.053 1.00 0.00 41 LEU A CA 19
ATOM 21168 C C . LEU A 1 41 ? -3.683 -5.786 -1.324 1.00 0.00 41 LEU A C 19
ATOM 21169 O O . LEU A 1 41 ? -3.751 -4.583 -1.069 1.00 0.00 41 LEU A O 19
ATOM 21185 N N . HIS A 1 42 ? -2.600 -6.355 -1.844 1.00 0.00 42 HIS A N 19
ATOM 21186 C CA . HIS A 1 42 ? -1.403 -5.581 -2.153 1.00 0.00 42 HIS A CA 19
ATOM 21187 C C . HIS A 1 42 ? -1.516 -4.931 -3.529 1.00 0.00 42 HIS A C 19
ATOM 21188 O O . HIS A 1 42 ? -0.550 -4.897 -4.292 1.00 0.00 42 HIS A O 19
ATOM 21202 N N . PHE A 1 43 ? -2.702 -4.419 -3.841 1.00 0.00 43 PHE A N 19
ATOM 21203 C CA . PHE A 1 43 ? -2.942 -3.772 -5.126 1.00 0.00 43 PHE A CA 19
ATOM 21204 C C . PHE A 1 43 ? -3.672 -2.445 -4.939 1.00 0.00 43 PHE A C 19
ATOM 21205 O O . PHE A 1 43 ? -4.902 -2.393 -4.958 1.00 0.00 43 PHE A O 19
ATOM 21222 N N . VAL A 1 44 ? -2.906 -1.375 -4.758 1.00 0.00 44 VAL A N 19
ATOM 21223 C CA . VAL A 1 44 ? -3.478 -0.047 -4.568 1.00 0.00 44 VAL A CA 19
ATOM 21224 C C . VAL A 1 44 ? -3.564 0.708 -5.889 1.00 0.00 44 VAL A C 19
ATOM 21225 O O . VAL A 1 44 ? -2.892 0.360 -6.861 1.00 0.00 44 VAL A O 19
ATOM 21238 N N . HIS A 1 45 ? -4.395 1.745 -5.919 1.00 0.00 45 HIS A N 19
ATOM 21239 C CA . HIS A 1 45 ? -4.568 2.552 -7.122 1.00 0.00 45 HIS A CA 19
ATOM 21240 C C . HIS A 1 45 ? -3.437 3.567 -7.262 1.00 0.00 45 HIS A C 19
ATOM 21241 O O . HIS A 1 45 ? -3.108 4.277 -6.313 1.00 0.00 45 HIS A O 19
ATOM 21255 N N . GLN A 1 46 ? -2.848 3.627 -8.452 1.00 0.00 46 GLN A N 19
ATOM 21256 C CA . GLN A 1 46 ? -1.753 4.554 -8.715 1.00 0.00 46 GLN A CA 19
ATOM 21257 C C . GLN A 1 46 ? -2.012 5.904 -8.055 1.00 0.00 46 GLN A C 19
ATOM 21258 O O . GLN A 1 46 ? -1.097 6.531 -7.521 1.00 0.00 46 GLN A O 19
ATOM 21272 N N . ALA A 1 47 ? -3.265 6.346 -8.095 1.00 0.00 47 ALA A N 19
ATOM 21273 C CA . ALA A 1 47 ? -3.644 7.621 -7.499 1.00 0.00 47 ALA A CA 19
ATOM 21274 C C . ALA A 1 47 ? -3.746 7.510 -5.982 1.00 0.00 47 ALA A C 19
ATOM 21275 O O . ALA A 1 47 ? -3.072 8.234 -5.249 1.00 0.00 47 ALA A O 19
ATOM 21282 N N . CYS A 1 48 ? -4.592 6.598 -5.515 1.00 0.00 48 CYS A N 19
ATOM 21283 C CA . CYS A 1 48 ? -4.783 6.391 -4.085 1.00 0.00 48 CYS A CA 19
ATOM 21284 C C . CYS A 1 48 ? -3.443 6.370 -3.355 1.00 0.00 48 CYS A C 19
ATOM 21285 O O . CYS A 1 48 ? -3.296 6.965 -2.287 1.00 0.00 48 CYS A O 19
ATOM 21292 N N . LEU A 1 49 ? -2.469 5.680 -3.938 1.00 0.00 49 LEU A N 19
ATOM 21293 C CA . LEU A 1 49 ? -1.140 5.581 -3.344 1.00 0.00 49 LEU A CA 19
ATOM 21294 C C . LEU A 1 49 ? -0.673 6.937 -2.826 1.00 0.00 49 LEU A C 19
ATOM 21295 O O . LEU A 1 49 ? -0.072 7.029 -1.756 1.00 0.00 49 LEU A O 19
ATOM 21311 N N . GLN A 1 50 ? -0.955 7.987 -3.591 1.00 0.00 50 GLN A N 19
ATOM 21312 C CA . GLN A 1 50 ? -0.564 9.338 -3.208 1.00 0.00 50 GLN A CA 19
ATOM 21313 C C . GLN A 1 50 ? -1.065 9.673 -1.807 1.00 0.00 50 GLN A C 19
ATOM 21314 O O . GLN A 1 50 ? -0.340 10.259 -1.003 1.00 0.00 50 GLN A O 19
ATOM 21328 N N . GLN A 1 51 ? -2.308 9.297 -1.523 1.00 0.00 51 GLN A N 19
ATOM 21329 C CA . GLN A 1 51 ? -2.905 9.559 -0.218 1.00 0.00 51 GLN A CA 19
ATOM 21330 C C . GLN A 1 51 ? -2.138 8.838 0.886 1.00 0.00 51 GLN A C 19
ATOM 21331 O O . GLN A 1 51 ? -1.869 9.410 1.942 1.00 0.00 51 GLN A O 19
ATOM 21345 N N . TRP A 1 52 ? -1.791 7.582 0.634 1.00 0.00 52 TRP A N 19
ATOM 21346 C CA . TRP A 1 52 ? -1.055 6.783 1.608 1.00 0.00 52 TRP A CA 19
ATOM 21347 C C . TRP A 1 52 ? 0.358 7.322 1.798 1.00 0.00 52 TRP A C 19
ATOM 21348 O O . TRP A 1 52 ? 0.895 7.305 2.906 1.00 0.00 52 TRP A O 19
ATOM 21369 N N . ILE A 1 53 ? 0.956 7.798 0.711 1.00 0.00 53 ILE A N 19
ATOM 21370 C CA . ILE A 1 53 ? 2.307 8.343 0.759 1.00 0.00 53 ILE A CA 19
ATOM 21371 C C . ILE A 1 53 ? 2.333 9.686 1.482 1.00 0.00 53 ILE A C 19
ATOM 21372 O O . ILE A 1 53 ? 3.234 9.959 2.275 1.00 0.00 53 ILE A O 19
ATOM 21388 N N . LYS A 1 54 ? 1.337 10.520 1.205 1.00 0.00 54 LYS A N 19
ATOM 21389 C CA . LYS A 1 54 ? 1.242 11.834 1.830 1.00 0.00 54 LYS A CA 19
ATOM 21390 C C . LYS A 1 54 ? 0.961 11.706 3.324 1.00 0.00 54 LYS A C 19
ATOM 21391 O O . LYS A 1 54 ? 1.502 12.459 4.133 1.00 0.00 54 LYS A O 19
ATOM 21410 N N . SER A 1 55 ? 0.112 10.748 3.682 1.00 0.00 55 SER A N 19
ATOM 21411 C CA . SER A 1 55 ? -0.242 10.523 5.078 1.00 0.00 55 SER A CA 19
ATOM 21412 C C . SER A 1 55 ? 0.854 9.745 5.799 1.00 0.00 55 SER A C 19
ATOM 21413 O O . SER A 1 55 ? 1.325 10.154 6.860 1.00 0.00 55 SER A O 19
ATOM 21421 N N . SER A 1 56 ? 1.256 8.621 5.214 1.00 0.00 56 SER A N 19
ATOM 21422 C CA . SER A 1 56 ? 2.294 7.783 5.801 1.00 0.00 56 SER A CA 19
ATOM 21423 C C . SER A 1 56 ? 3.601 8.557 5.945 1.00 0.00 56 SER A C 19
ATOM 21424 O O . SER A 1 56 ? 4.424 8.252 6.808 1.00 0.00 56 SER A O 19
ATOM 21432 N N . ASP A 1 57 ? 3.784 9.559 5.093 1.00 0.00 57 ASP A N 19
ATOM 21433 C CA . ASP A 1 57 ? 4.990 10.379 5.124 1.00 0.00 57 ASP A CA 19
ATOM 21434 C C . ASP A 1 57 ? 6.214 9.560 4.728 1.00 0.00 57 ASP A C 19
ATOM 21435 O O . ASP A 1 57 ? 7.263 9.642 5.368 1.00 0.00 57 ASP A O 19
ATOM 21444 N N . THR A 1 58 ? 6.074 8.769 3.669 1.00 0.00 58 THR A N 19
ATOM 21445 C CA . THR A 1 58 ? 7.167 7.933 3.189 1.00 0.00 58 THR A CA 19
ATOM 21446 C C . THR A 1 58 ? 6.885 7.412 1.784 1.00 0.00 58 THR A C 19
ATOM 21447 O O . THR A 1 58 ? 5.845 6.802 1.536 1.00 0.00 58 THR A O 19
ATOM 21458 N N . ARG A 1 59 ? 7.817 7.656 0.869 1.00 0.00 59 ARG A N 19
ATOM 21459 C CA . ARG A 1 59 ? 7.667 7.211 -0.511 1.00 0.00 59 ARG A CA 19
ATOM 21460 C C . ARG A 1 59 ? 7.908 5.709 -0.627 1.00 0.00 59 ARG A C 19
ATOM 21461 O O . ARG A 1 59 ? 7.344 5.045 -1.498 1.00 0.00 59 ARG A O 19
ATOM 21482 N N . CYS A 1 60 ? 8.749 5.180 0.254 1.00 0.00 60 CYS A N 19
ATOM 21483 C CA . CYS A 1 60 ? 9.066 3.756 0.250 1.00 0.00 60 CYS A CA 19
ATOM 21484 C C . CYS A 1 60 ? 8.170 2.997 1.223 1.00 0.00 60 CYS A C 19
ATOM 21485 O O . CYS A 1 60 ? 7.458 3.599 2.027 1.00 0.00 60 CYS A O 19
ATOM 21493 N N . CYS A 1 61 ? 8.208 1.671 1.143 1.00 0.00 61 CYS A N 19
ATOM 21494 C CA . CYS A 1 61 ? 7.398 0.828 2.013 1.00 0.00 61 CYS A CA 19
ATOM 21495 C C . CYS A 1 61 ? 7.776 1.036 3.477 1.00 0.00 61 CYS A C 19
ATOM 21496 O O . CYS A 1 61 ? 8.779 1.680 3.783 1.00 0.00 61 CYS A O 19
ATOM 21503 N N . GLU A 1 62 ? 6.966 0.486 4.376 1.00 0.00 62 GLU A N 19
ATOM 21504 C CA . GLU A 1 62 ? 7.215 0.613 5.807 1.00 0.00 62 GLU A CA 19
ATOM 21505 C C . GLU A 1 62 ? 7.994 -0.590 6.332 1.00 0.00 62 GLU A C 19
ATOM 21506 O O . GLU A 1 62 ? 8.767 -0.475 7.284 1.00 0.00 62 GLU A O 19
ATOM 21518 N N . LEU A 1 63 ? 7.786 -1.742 5.704 1.00 0.00 63 LEU A N 19
ATOM 21519 C CA . LEU A 1 63 ? 8.468 -2.967 6.107 1.00 0.00 63 LEU A CA 19
ATOM 21520 C C . LEU A 1 63 ? 9.625 -3.281 5.165 1.00 0.00 63 LEU A C 19
ATOM 21521 O O . LEU A 1 63 ? 10.781 -3.344 5.584 1.00 0.00 63 LEU A O 19
ATOM 21537 N N . CYS A 1 64 ? 9.307 -3.475 3.889 1.00 0.00 64 CYS A N 19
ATOM 21538 C CA . CYS A 1 64 ? 10.319 -3.780 2.886 1.00 0.00 64 CYS A CA 19
ATOM 21539 C C . CYS A 1 64 ? 11.066 -2.518 2.464 1.00 0.00 64 CYS A C 19
ATOM 21540 O O . CYS A 1 64 ? 12.082 -2.585 1.773 1.00 0.00 64 CYS A O 19
ATOM 21547 N N . LYS A 1 65 ? 10.554 -1.366 2.886 1.00 0.00 65 LYS A N 19
ATOM 21548 C CA . LYS A 1 65 ? 11.172 -0.087 2.555 1.00 0.00 65 LYS A CA 19
ATOM 21549 C C . LYS A 1 65 ? 11.531 -0.024 1.074 1.00 0.00 65 LYS A C 19
ATOM 21550 O O . LYS A 1 65 ? 12.644 0.357 0.711 1.00 0.00 65 LYS A O 19
ATOM 21569 N N . TYR A 1 66 ? 10.582 -0.397 0.223 1.00 0.00 66 TYR A N 19
ATOM 21570 C CA . TYR A 1 66 ? 10.799 -0.384 -1.219 1.00 0.00 66 TYR A CA 19
ATOM 21571 C C . TYR A 1 66 ? 10.136 0.832 -1.858 1.00 0.00 66 TYR A C 19
ATOM 21572 O O . TYR A 1 66 ? 8.941 1.066 -1.679 1.00 0.00 66 TYR A O 19
ATOM 21590 N N . GLU A 1 67 ? 10.921 1.602 -2.606 1.00 0.00 67 GLU A N 19
ATOM 21591 C CA . GLU A 1 67 ? 10.410 2.794 -3.272 1.00 0.00 67 GLU A CA 19
ATOM 21592 C C . GLU A 1 67 ? 9.236 2.447 -4.184 1.00 0.00 67 GLU A C 19
ATOM 21593 O O . GLU A 1 67 ? 9.363 1.624 -5.091 1.00 0.00 67 GLU A O 19
ATOM 21605 N N . PHE A 1 68 ? 8.094 3.079 -3.936 1.00 0.00 68 PHE A N 19
ATOM 21606 C CA . PHE A 1 68 ? 6.897 2.837 -4.732 1.00 0.00 68 PHE A CA 19
ATOM 21607 C C . PHE A 1 68 ? 6.988 3.548 -6.080 1.00 0.00 68 PHE A C 19
ATOM 21608 O O . PHE A 1 68 ? 7.819 4.436 -6.270 1.00 0.00 68 PHE A O 19
ATOM 21625 N N . ILE A 1 69 ? 6.127 3.150 -7.010 1.00 0.00 69 ILE A N 19
ATOM 21626 C CA . ILE A 1 69 ? 6.109 3.748 -8.339 1.00 0.00 69 ILE A CA 19
ATOM 21627 C C . ILE A 1 69 ? 5.383 5.089 -8.329 1.00 0.00 69 ILE A C 19
ATOM 21628 O O . ILE A 1 69 ? 4.154 5.140 -8.313 1.00 0.00 69 ILE A O 19
ATOM 21644 N N . MET A 1 70 ? 6.153 6.172 -8.339 1.00 0.00 70 MET A N 19
ATOM 21645 C CA . MET A 1 70 ? 5.582 7.515 -8.334 1.00 0.00 70 MET A CA 19
ATOM 21646 C C . MET A 1 70 ? 5.909 8.249 -9.630 1.00 0.00 70 MET A C 19
ATOM 21647 O O . MET A 1 70 ? 7.074 8.379 -10.003 1.00 0.00 70 MET A O 19
ATOM 21661 N N . GLU A 1 71 ? 4.872 8.727 -10.312 1.00 0.00 71 GLU A N 19
ATOM 21662 C CA . GLU A 1 71 ? 5.051 9.447 -11.567 1.00 0.00 71 GLU A CA 19
ATOM 21663 C C . GLU A 1 71 ? 5.635 10.835 -11.320 1.00 0.00 71 GLU A C 19
ATOM 21664 O O . GLU A 1 71 ? 5.200 11.553 -10.419 1.00 0.00 71 GLU A O 19
ATOM 21676 N N . THR A 1 72 ? 6.625 11.206 -12.125 1.00 0.00 72 THR A N 19
ATOM 21677 C CA . THR A 1 72 ? 7.272 12.505 -11.994 1.00 0.00 72 THR A CA 19
ATOM 21678 C C . THR A 1 72 ? 6.958 13.399 -13.189 1.00 0.00 72 THR A C 19
ATOM 21679 O O . THR A 1 72 ? 6.709 14.595 -13.035 1.00 0.00 72 THR A O 19
ATOM 21690 N N . LYS A 1 73 ? 6.970 12.811 -14.380 1.00 0.00 73 LYS A N 19
ATOM 21691 C CA . LYS A 1 73 ? 6.684 13.553 -15.603 1.00 0.00 73 LYS A CA 19
ATOM 21692 C C . LYS A 1 73 ? 6.028 12.652 -16.645 1.00 0.00 73 LYS A C 19
ATOM 21693 O O . LYS A 1 73 ? 6.537 11.575 -16.958 1.00 0.00 73 LYS A O 19
ATOM 21712 N N . LEU A 1 74 ? 4.898 13.101 -17.180 1.00 0.00 74 LEU A N 19
ATOM 21713 C CA . LEU A 1 74 ? 4.174 12.336 -18.189 1.00 0.00 74 LEU A CA 19
ATOM 21714 C C . LEU A 1 74 ? 3.965 13.163 -19.453 1.00 0.00 74 LEU A C 19
ATOM 21715 O O . LEU A 1 74 ? 4.271 14.355 -19.485 1.00 0.00 74 LEU A O 19
ATOM 21731 N N . SER A 1 75 ? 3.440 12.523 -20.493 1.00 0.00 75 SER A N 19
ATOM 21732 C CA . SER A 1 75 ? 3.191 13.200 -21.761 1.00 0.00 75 SER A CA 19
ATOM 21733 C C . SER A 1 75 ? 1.694 13.298 -22.040 1.00 0.00 75 SER A C 19
ATOM 21734 O O . SER A 1 75 ? 1.020 12.287 -22.236 1.00 0.00 75 SER A O 19
ATOM 21742 N N . GLY A 1 76 ? 1.180 14.524 -22.056 1.00 0.00 76 GLY A N 19
ATOM 21743 C CA . GLY A 1 76 ? -0.233 14.733 -22.311 1.00 0.00 76 GLY A CA 19
ATOM 21744 C C . GLY A 1 76 ? -0.822 15.831 -21.448 1.00 0.00 76 GLY A C 19
ATOM 21745 O O . GLY A 1 76 ? -0.108 16.552 -20.750 1.00 0.00 76 GLY A O 19
ATOM 21749 N N . PRO A 1 77 ? -2.155 15.972 -21.490 1.00 0.00 77 PRO A N 19
ATOM 21750 C CA . PRO A 1 77 ? -2.869 16.989 -20.713 1.00 0.00 77 PRO A CA 19
ATOM 21751 C C . PRO A 1 77 ? -2.849 16.695 -19.217 1.00 0.00 77 PRO A C 19
ATOM 21752 O O . PRO A 1 77 ? -3.022 15.551 -18.797 1.00 0.00 77 PRO A O 19
ATOM 21763 N N . SER A 1 78 ? -2.637 17.735 -18.417 1.00 0.00 78 SER A N 19
ATOM 21764 C CA . SER A 1 78 ? -2.591 17.587 -16.967 1.00 0.00 78 SER A CA 19
ATOM 21765 C C . SER A 1 78 ? -3.925 17.978 -16.338 1.00 0.00 78 SER A C 19
ATOM 21766 O O . SER A 1 78 ? -4.175 19.152 -16.065 1.00 0.00 78 SER A O 19
ATOM 21774 N N . SER A 1 79 ? -4.779 16.985 -16.112 1.00 0.00 79 SER A N 19
ATOM 21775 C CA . SER A 1 79 ? -6.090 17.223 -15.520 1.00 0.00 79 SER A CA 19
ATOM 21776 C C . SER A 1 79 ? -6.100 16.826 -14.047 1.00 0.00 79 SER A C 19
ATOM 21777 O O . SER A 1 79 ? -6.575 17.574 -13.194 1.00 0.00 79 SER A O 19
ATOM 21785 N N . GLY A 1 80 ? -5.573 15.640 -13.756 1.00 0.00 80 GLY A N 19
ATOM 21786 C CA . GLY A 1 80 ? -5.531 15.162 -12.386 1.00 0.00 80 GLY A CA 19
ATOM 21787 C C . GLY A 1 80 ? -5.706 13.660 -12.291 1.00 0.00 80 GLY A C 19
ATOM 21788 O O . GLY A 1 80 ? -6.377 13.192 -11.372 1.00 0.00 80 GLY A O 19
ATOM 21794 N N . GLY A 1 1 ? 3.850 -41.399 -10.278 1.00 0.00 1 GLY A N 20
ATOM 21795 C CA . GLY A 1 1 ? 3.050 -40.337 -9.695 1.00 0.00 1 GLY A CA 20
ATOM 21796 C C . GLY A 1 1 ? 2.650 -39.288 -10.713 1.00 0.00 1 GLY A C 20
ATOM 21797 O O . GLY A 1 1 ? 2.819 -38.091 -10.480 1.00 0.00 1 GLY A O 20
ATOM 21801 N N . SER A 1 2 ? 2.120 -39.737 -11.846 1.00 0.00 2 SER A N 20
ATOM 21802 C CA . SER A 1 2 ? 1.700 -38.827 -12.906 1.00 0.00 2 SER A CA 20
ATOM 21803 C C . SER A 1 2 ? 0.189 -38.618 -12.875 1.00 0.00 2 SER A C 20
ATOM 21804 O O . SER A 1 2 ? -0.558 -39.297 -13.581 1.00 0.00 2 SER A O 20
ATOM 21812 N N . SER A 1 3 ? -0.255 -37.674 -12.052 1.00 0.00 3 SER A N 20
ATOM 21813 C CA . SER A 1 3 ? -1.677 -37.377 -11.925 1.00 0.00 3 SER A CA 20
ATOM 21814 C C . SER A 1 3 ? -2.033 -36.094 -12.671 1.00 0.00 3 SER A C 20
ATOM 21815 O O . SER A 1 3 ? -1.174 -35.248 -12.918 1.00 0.00 3 SER A O 20
ATOM 21823 N N . GLY A 1 4 ? -3.307 -35.958 -13.026 1.00 0.00 4 GLY A N 20
ATOM 21824 C CA . GLY A 1 4 ? -3.755 -34.777 -13.740 1.00 0.00 4 GLY A CA 20
ATOM 21825 C C . GLY A 1 4 ? -4.965 -34.132 -13.093 1.00 0.00 4 GLY A C 20
ATOM 21826 O O . GLY A 1 4 ? -5.187 -34.280 -11.892 1.00 0.00 4 GLY A O 20
ATOM 21830 N N . SER A 1 5 ? -5.748 -33.413 -13.891 1.00 0.00 5 SER A N 20
ATOM 21831 C CA . SER A 1 5 ? -6.939 -32.739 -13.387 1.00 0.00 5 SER A CA 20
ATOM 21832 C C . SER A 1 5 ? -8.084 -33.729 -13.197 1.00 0.00 5 SER A C 20
ATOM 21833 O O . SER A 1 5 ? -8.551 -34.346 -14.154 1.00 0.00 5 SER A O 20
ATOM 21841 N N . SER A 1 6 ? -8.533 -33.873 -11.954 1.00 0.00 6 SER A N 20
ATOM 21842 C CA . SER A 1 6 ? -9.621 -34.790 -11.636 1.00 0.00 6 SER A CA 20
ATOM 21843 C C . SER A 1 6 ? -10.113 -34.574 -10.209 1.00 0.00 6 SER A C 20
ATOM 21844 O O . SER A 1 6 ? -9.399 -34.848 -9.245 1.00 0.00 6 SER A O 20
ATOM 21852 N N . GLY A 1 7 ? -11.341 -34.080 -10.081 1.00 0.00 7 GLY A N 20
ATOM 21853 C CA . GLY A 1 7 ? -11.910 -33.835 -8.769 1.00 0.00 7 GLY A CA 20
ATOM 21854 C C . GLY A 1 7 ? -11.463 -32.511 -8.182 1.00 0.00 7 GLY A C 20
ATOM 21855 O O . GLY A 1 7 ? -10.786 -32.476 -7.153 1.00 0.00 7 GLY A O 20
ATOM 21859 N N . THR A 1 8 ? -11.840 -31.417 -8.836 1.00 0.00 8 THR A N 20
ATOM 21860 C CA . THR A 1 8 ? -11.472 -30.085 -8.375 1.00 0.00 8 THR A CA 20
ATOM 21861 C C . THR A 1 8 ? -12.656 -29.128 -8.456 1.00 0.00 8 THR A C 20
ATOM 21862 O O . THR A 1 8 ? -13.084 -28.746 -9.545 1.00 0.00 8 THR A O 20
ATOM 21873 N N . SER A 1 9 ? -13.180 -28.743 -7.297 1.00 0.00 9 SER A N 20
ATOM 21874 C CA . SER A 1 9 ? -14.317 -27.832 -7.237 1.00 0.00 9 SER A CA 20
ATOM 21875 C C . SER A 1 9 ? -13.869 -26.389 -7.449 1.00 0.00 9 SER A C 20
ATOM 21876 O O . SER A 1 9 ? -12.703 -26.053 -7.242 1.00 0.00 9 SER A O 20
ATOM 21884 N N . ILE A 1 10 ? -14.804 -25.541 -7.863 1.00 0.00 10 ILE A N 20
ATOM 21885 C CA . ILE A 1 10 ? -14.507 -24.134 -8.103 1.00 0.00 10 ILE A CA 20
ATOM 21886 C C . ILE A 1 10 ? -14.118 -23.426 -6.809 1.00 0.00 10 ILE A C 20
ATOM 21887 O O . ILE A 1 10 ? -14.666 -23.711 -5.743 1.00 0.00 10 ILE A O 20
ATOM 21903 N N . THR A 1 11 ? -13.170 -22.500 -6.909 1.00 0.00 11 THR A N 20
ATOM 21904 C CA . THR A 1 11 ? -12.708 -21.751 -5.748 1.00 0.00 11 THR A CA 20
ATOM 21905 C C . THR A 1 11 ? -13.031 -20.267 -5.887 1.00 0.00 11 THR A C 20
ATOM 21906 O O . THR A 1 11 ? -12.530 -19.579 -6.777 1.00 0.00 11 THR A O 20
ATOM 21917 N N . PRO A 1 12 ? -13.886 -19.760 -4.987 1.00 0.00 12 PRO A N 20
ATOM 21918 C CA . PRO A 1 12 ? -14.294 -18.352 -4.988 1.00 0.00 12 PRO A CA 20
ATOM 21919 C C . PRO A 1 12 ? -13.159 -17.420 -4.580 1.00 0.00 12 PRO A C 20
ATOM 21920 O O . PRO A 1 12 ? -12.928 -17.190 -3.393 1.00 0.00 12 PRO A O 20
ATOM 21931 N N . SER A 1 13 ? -12.453 -16.884 -5.571 1.00 0.00 13 SER A N 20
ATOM 21932 C CA . SER A 1 13 ? -11.339 -15.979 -5.314 1.00 0.00 13 SER A CA 20
ATOM 21933 C C . SER A 1 13 ? -11.842 -14.567 -5.029 1.00 0.00 13 SER A C 20
ATOM 21934 O O . SER A 1 13 ? -12.703 -14.048 -5.738 1.00 0.00 13 SER A O 20
ATOM 21942 N N . SER A 1 14 ? -11.296 -13.952 -3.984 1.00 0.00 14 SER A N 20
ATOM 21943 C CA . SER A 1 14 ? -11.691 -12.601 -3.601 1.00 0.00 14 SER A CA 20
ATOM 21944 C C . SER A 1 14 ? -11.299 -11.594 -4.679 1.00 0.00 14 SER A C 20
ATOM 21945 O O . SER A 1 14 ? -10.118 -11.408 -4.967 1.00 0.00 14 SER A O 20
ATOM 21953 N N . GLN A 1 15 ? -12.300 -10.949 -5.269 1.00 0.00 15 GLN A N 20
ATOM 21954 C CA . GLN A 1 15 ? -12.061 -9.962 -6.315 1.00 0.00 15 GLN A CA 20
ATOM 21955 C C . GLN A 1 15 ? -10.984 -8.970 -5.890 1.00 0.00 15 GLN A C 20
ATOM 21956 O O . GLN A 1 15 ? -11.223 -8.098 -5.054 1.00 0.00 15 GLN A O 20
ATOM 21970 N N . ASP A 1 16 ? -9.797 -9.108 -6.471 1.00 0.00 16 ASP A N 20
ATOM 21971 C CA . ASP A 1 16 ? -8.682 -8.223 -6.153 1.00 0.00 16 ASP A CA 20
ATOM 21972 C C . ASP A 1 16 ? -9.036 -6.772 -6.461 1.00 0.00 16 ASP A C 20
ATOM 21973 O O . ASP A 1 16 ? -9.217 -6.400 -7.621 1.00 0.00 16 ASP A O 20
ATOM 21982 N N . ILE A 1 17 ? -9.133 -5.957 -5.416 1.00 0.00 17 ILE A N 20
ATOM 21983 C CA . ILE A 1 17 ? -9.465 -4.547 -5.576 1.00 0.00 17 ILE A CA 20
ATOM 21984 C C . ILE A 1 17 ? -8.662 -3.680 -4.612 1.00 0.00 17 ILE A C 20
ATOM 21985 O O . ILE A 1 17 ? -8.093 -4.177 -3.640 1.00 0.00 17 ILE A O 20
ATOM 22001 N N . CYS A 1 18 ? -8.621 -2.381 -4.887 1.00 0.00 18 CYS A N 20
ATOM 22002 C CA . CYS A 1 18 ? -7.888 -1.443 -4.045 1.00 0.00 18 CYS A CA 20
ATOM 22003 C C . CYS A 1 18 ? -8.025 -1.815 -2.571 1.00 0.00 18 CYS A C 20
ATOM 22004 O O . CYS A 1 18 ? -8.965 -2.507 -2.180 1.00 0.00 18 CYS A O 20
ATOM 22011 N N . ARG A 1 19 ? -7.080 -1.351 -1.760 1.00 0.00 19 ARG A N 20
ATOM 22012 C CA . ARG A 1 19 ? -7.094 -1.635 -0.330 1.00 0.00 19 ARG A CA 20
ATOM 22013 C C . ARG A 1 19 ? -7.281 -0.353 0.477 1.00 0.00 19 ARG A C 20
ATOM 22014 O O . ARG A 1 19 ? -7.667 -0.395 1.646 1.00 0.00 19 ARG A O 20
ATOM 22035 N N . ILE A 1 20 ? -7.004 0.783 -0.153 1.00 0.00 20 ILE A N 20
ATOM 22036 C CA . ILE A 1 20 ? -7.142 2.075 0.506 1.00 0.00 20 ILE A CA 20
ATOM 22037 C C . ILE A 1 20 ? -8.566 2.606 0.382 1.00 0.00 20 ILE A C 20
ATOM 22038 O O . ILE A 1 20 ? -9.100 3.206 1.316 1.00 0.00 20 ILE A O 20
ATOM 22054 N N . CYS A 1 21 ? -9.177 2.380 -0.776 1.00 0.00 21 CYS A N 20
ATOM 22055 C CA . CYS A 1 21 ? -10.541 2.834 -1.022 1.00 0.00 21 CYS A CA 20
ATOM 22056 C C . CYS A 1 21 ? -11.489 1.648 -1.176 1.00 0.00 21 CYS A C 20
ATOM 22057 O O . CYS A 1 21 ? -12.671 1.737 -0.841 1.00 0.00 21 CYS A O 20
ATOM 22064 N N . HIS A 1 22 ? -10.963 0.538 -1.684 1.00 0.00 22 HIS A N 20
ATOM 22065 C CA . HIS A 1 22 ? -11.762 -0.666 -1.881 1.00 0.00 22 HIS A CA 20
ATOM 22066 C C . HIS A 1 22 ? -12.697 -0.508 -3.076 1.00 0.00 22 HIS A C 20
ATOM 22067 O O . HIS A 1 22 ? -13.884 -0.827 -2.995 1.00 0.00 22 HIS A O 20
ATOM 22081 N N . CYS A 1 23 ? -12.155 -0.014 -4.184 1.00 0.00 23 CYS A N 20
ATOM 22082 C CA . CYS A 1 23 ? -12.941 0.188 -5.396 1.00 0.00 23 CYS A CA 20
ATOM 22083 C C . CYS A 1 23 ? -12.324 -0.558 -6.574 1.00 0.00 23 CYS A C 20
ATOM 22084 O O . CYS A 1 23 ? -11.158 -0.949 -6.531 1.00 0.00 23 CYS A O 20
ATOM 22092 N N . GLU A 1 24 ? -13.116 -0.753 -7.625 1.00 0.00 24 GLU A N 20
ATOM 22093 C CA . GLU A 1 24 ? -12.647 -1.455 -8.814 1.00 0.00 24 GLU A CA 20
ATOM 22094 C C . GLU A 1 24 ? -11.462 -0.727 -9.443 1.00 0.00 24 GLU A C 20
ATOM 22095 O O . GLU A 1 24 ? -11.359 0.496 -9.366 1.00 0.00 24 GLU A O 20
ATOM 22107 N N . GLY A 1 25 ? -10.570 -1.490 -10.067 1.00 0.00 25 GLY A N 20
ATOM 22108 C CA . GLY A 1 25 ? -9.404 -0.902 -10.700 1.00 0.00 25 GLY A CA 20
ATOM 22109 C C . GLY A 1 25 ? -9.765 -0.041 -11.894 1.00 0.00 25 GLY A C 20
ATOM 22110 O O . GLY A 1 25 ? -10.423 -0.505 -12.826 1.00 0.00 25 GLY A O 20
ATOM 22114 N N . ASP A 1 26 ? -9.336 1.216 -11.867 1.00 0.00 26 ASP A N 20
ATOM 22115 C CA . ASP A 1 26 ? -9.619 2.144 -12.955 1.00 0.00 26 ASP A CA 20
ATOM 22116 C C . ASP A 1 26 ? -8.591 2.000 -14.073 1.00 0.00 26 ASP A C 20
ATOM 22117 O O . ASP A 1 26 ? -7.498 1.474 -13.861 1.00 0.00 26 ASP A O 20
ATOM 22126 N N . ASP A 1 27 ? -8.949 2.470 -15.263 1.00 0.00 27 ASP A N 20
ATOM 22127 C CA . ASP A 1 27 ? -8.057 2.394 -16.414 1.00 0.00 27 ASP A CA 20
ATOM 22128 C C . ASP A 1 27 ? -6.752 3.136 -16.141 1.00 0.00 27 ASP A C 20
ATOM 22129 O O . ASP A 1 27 ? -5.671 2.653 -16.477 1.00 0.00 27 ASP A O 20
ATOM 22138 N N . GLU A 1 28 ? -6.862 4.312 -15.531 1.00 0.00 28 GLU A N 20
ATOM 22139 C CA . GLU A 1 28 ? -5.690 5.120 -15.215 1.00 0.00 28 GLU A CA 20
ATOM 22140 C C . GLU A 1 28 ? -5.159 4.788 -13.824 1.00 0.00 28 GLU A C 20
ATOM 22141 O O . GLU A 1 28 ? -3.966 4.927 -13.553 1.00 0.00 28 GLU A O 20
ATOM 22153 N N . SER A 1 29 ? -6.054 4.350 -12.944 1.00 0.00 29 SER A N 20
ATOM 22154 C CA . SER A 1 29 ? -5.678 4.002 -11.579 1.00 0.00 29 SER A CA 20
ATOM 22155 C C . SER A 1 29 ? -5.984 2.536 -11.287 1.00 0.00 29 SER A C 20
ATOM 22156 O O . SER A 1 29 ? -6.659 2.198 -10.315 1.00 0.00 29 SER A O 20
ATOM 22164 N N . PRO A 1 30 ? -5.476 1.644 -12.150 1.00 0.00 30 PRO A N 20
ATOM 22165 C CA . PRO A 1 30 ? -5.681 0.199 -12.007 1.00 0.00 30 PRO A CA 20
ATOM 22166 C C . PRO A 1 30 ? -4.927 -0.378 -10.815 1.00 0.00 30 PRO A C 20
ATOM 22167 O O . PRO A 1 30 ? -4.127 0.311 -10.180 1.00 0.00 30 PRO A O 20
ATOM 22178 N N . LEU A 1 31 ? -5.186 -1.646 -10.515 1.00 0.00 31 LEU A N 20
ATOM 22179 C CA . LEU A 1 31 ? -4.530 -2.317 -9.397 1.00 0.00 31 LEU A CA 20
ATOM 22180 C C . LEU A 1 31 ? -3.126 -2.771 -9.783 1.00 0.00 31 LEU A C 20
ATOM 22181 O O . LEU A 1 31 ? -2.951 -3.815 -10.411 1.00 0.00 31 LEU A O 20
ATOM 22197 N N . ILE A 1 32 ? -2.128 -1.981 -9.401 1.00 0.00 32 ILE A N 20
ATOM 22198 C CA . ILE A 1 32 ? -0.739 -2.304 -9.704 1.00 0.00 32 ILE A CA 20
ATOM 22199 C C . ILE A 1 32 ? 0.044 -2.609 -8.432 1.00 0.00 32 ILE A C 20
ATOM 22200 O O . ILE A 1 32 ? -0.293 -2.127 -7.350 1.00 0.00 32 ILE A O 20
ATOM 22216 N N . THR A 1 33 ? 1.094 -3.413 -8.568 1.00 0.00 33 THR A N 20
ATOM 22217 C CA . THR A 1 33 ? 1.927 -3.782 -7.431 1.00 0.00 33 THR A CA 20
ATOM 22218 C C . THR A 1 33 ? 2.912 -2.671 -7.087 1.00 0.00 33 THR A C 20
ATOM 22219 O O . THR A 1 33 ? 3.848 -2.384 -7.834 1.00 0.00 33 THR A O 20
ATOM 22230 N N . PRO A 1 34 ? 2.700 -2.029 -5.928 1.00 0.00 34 PRO A N 20
ATOM 22231 C CA . PRO A 1 34 ? 3.561 -0.940 -5.458 1.00 0.00 34 PRO A CA 20
ATOM 22232 C C . PRO A 1 34 ? 4.945 -1.430 -5.046 1.00 0.00 34 PRO A C 20
ATOM 22233 O O . PRO A 1 34 ? 5.952 -0.776 -5.316 1.00 0.00 34 PRO A O 20
ATOM 22244 N N . CYS A 1 35 ? 4.987 -2.586 -4.392 1.00 0.00 35 CYS A N 20
ATOM 22245 C CA . CYS A 1 35 ? 6.248 -3.165 -3.943 1.00 0.00 35 CYS A CA 20
ATOM 22246 C C . CYS A 1 35 ? 6.188 -4.689 -3.975 1.00 0.00 35 CYS A C 20
ATOM 22247 O O . CYS A 1 35 ? 5.175 -5.274 -4.360 1.00 0.00 35 CYS A O 20
ATOM 22254 N N . HIS A 1 36 ? 7.280 -5.328 -3.567 1.00 0.00 36 HIS A N 20
ATOM 22255 C CA . HIS A 1 36 ? 7.352 -6.784 -3.548 1.00 0.00 36 HIS A CA 20
ATOM 22256 C C . HIS A 1 36 ? 6.159 -7.378 -2.804 1.00 0.00 36 HIS A C 20
ATOM 22257 O O . HIS A 1 36 ? 5.534 -8.330 -3.272 1.00 0.00 36 HIS A O 20
ATOM 22271 N N . CYS A 1 37 ? 5.849 -6.809 -1.644 1.00 0.00 37 CYS A N 20
ATOM 22272 C CA . CYS A 1 37 ? 4.733 -7.281 -0.835 1.00 0.00 37 CYS A CA 20
ATOM 22273 C C . CYS A 1 37 ? 3.603 -7.804 -1.718 1.00 0.00 37 CYS A C 20
ATOM 22274 O O . CYS A 1 37 ? 2.854 -7.028 -2.312 1.00 0.00 37 CYS A O 20
ATOM 22281 N N . THR A 1 38 ? 3.487 -9.126 -1.800 1.00 0.00 38 THR A N 20
ATOM 22282 C CA . THR A 1 38 ? 2.451 -9.753 -2.611 1.00 0.00 38 THR A CA 20
ATOM 22283 C C . THR A 1 38 ? 1.718 -10.835 -1.825 1.00 0.00 38 THR A C 20
ATOM 22284 O O . THR A 1 38 ? 2.319 -11.546 -1.020 1.00 0.00 38 THR A O 20
ATOM 22295 N N . GLY A 1 39 ? 0.416 -10.955 -2.066 1.00 0.00 39 GLY A N 20
ATOM 22296 C CA . GLY A 1 39 ? -0.377 -11.954 -1.373 1.00 0.00 39 GLY A CA 20
ATOM 22297 C C . GLY A 1 39 ? -1.455 -11.338 -0.503 1.00 0.00 39 GLY A C 20
ATOM 22298 O O . GLY A 1 39 ? -1.758 -11.847 0.575 1.00 0.00 39 GLY A O 20
ATOM 22302 N N . SER A 1 40 ? -2.034 -10.237 -0.972 1.00 0.00 40 SER A N 20
ATOM 22303 C CA . SER A 1 40 ? -3.080 -9.547 -0.227 1.00 0.00 40 SER A CA 20
ATOM 22304 C C . SER A 1 40 ? -3.656 -8.393 -1.043 1.00 0.00 40 SER A C 20
ATOM 22305 O O . SER A 1 40 ? -3.301 -8.201 -2.206 1.00 0.00 40 SER A O 20
ATOM 22313 N N . LEU A 1 41 ? -4.548 -7.627 -0.423 1.00 0.00 41 LEU A N 20
ATOM 22314 C CA . LEU A 1 41 ? -5.174 -6.491 -1.090 1.00 0.00 41 LEU A CA 20
ATOM 22315 C C . LEU A 1 41 ? -4.143 -5.418 -1.423 1.00 0.00 41 LEU A C 20
ATOM 22316 O O . LEU A 1 41 ? -4.467 -4.397 -2.030 1.00 0.00 41 LEU A O 20
ATOM 22332 N N . HIS A 1 42 ? -2.898 -5.657 -1.024 1.00 0.00 42 HIS A N 20
ATOM 22333 C CA . HIS A 1 42 ? -1.817 -4.712 -1.283 1.00 0.00 42 HIS A CA 20
ATOM 22334 C C . HIS A 1 42 ? -2.083 -3.918 -2.558 1.00 0.00 42 HIS A C 20
ATOM 22335 O O . HIS A 1 42 ? -1.815 -2.718 -2.622 1.00 0.00 42 HIS A O 20
ATOM 22349 N N . PHE A 1 43 ? -2.611 -4.596 -3.572 1.00 0.00 43 PHE A N 20
ATOM 22350 C CA . PHE A 1 43 ? -2.912 -3.955 -4.847 1.00 0.00 43 PHE A CA 20
ATOM 22351 C C . PHE A 1 43 ? -3.668 -2.647 -4.632 1.00 0.00 43 PHE A C 20
ATOM 22352 O O . PHE A 1 43 ? -4.881 -2.646 -4.422 1.00 0.00 43 PHE A O 20
ATOM 22369 N N . VAL A 1 44 ? -2.942 -1.535 -4.687 1.00 0.00 44 VAL A N 20
ATOM 22370 C CA . VAL A 1 44 ? -3.544 -0.220 -4.500 1.00 0.00 44 VAL A CA 20
ATOM 22371 C C . VAL A 1 44 ? -3.651 0.529 -5.824 1.00 0.00 44 VAL A C 20
ATOM 22372 O O . VAL A 1 44 ? -3.073 0.118 -6.830 1.00 0.00 44 VAL A O 20
ATOM 22385 N N . HIS A 1 45 ? -4.395 1.631 -5.815 1.00 0.00 45 HIS A N 20
ATOM 22386 C CA . HIS A 1 45 ? -4.578 2.439 -7.016 1.00 0.00 45 HIS A CA 20
ATOM 22387 C C . HIS A 1 45 ? -3.424 3.421 -7.190 1.00 0.00 45 HIS A C 20
ATOM 22388 O O . HIS A 1 45 ? -3.105 4.185 -6.280 1.00 0.00 45 HIS A O 20
ATOM 22402 N N . GLN A 1 46 ? -2.803 3.394 -8.365 1.00 0.00 46 GLN A N 20
ATOM 22403 C CA . GLN A 1 46 ? -1.684 4.282 -8.657 1.00 0.00 46 GLN A CA 20
ATOM 22404 C C . GLN A 1 46 ? -1.894 5.652 -8.019 1.00 0.00 46 GLN A C 20
ATOM 22405 O O . GLN A 1 46 ? -0.950 6.273 -7.534 1.00 0.00 46 GLN A O 20
ATOM 22419 N N . ALA A 1 47 ? -3.139 6.116 -8.025 1.00 0.00 47 ALA A N 20
ATOM 22420 C CA . ALA A 1 47 ? -3.474 7.411 -7.446 1.00 0.00 47 ALA A CA 20
ATOM 22421 C C . ALA A 1 47 ? -3.551 7.329 -5.925 1.00 0.00 47 ALA A C 20
ATOM 22422 O O . ALA A 1 47 ? -2.754 7.947 -5.219 1.00 0.00 47 ALA A O 20
ATOM 22429 N N . CYS A 1 48 ? -4.516 6.564 -5.427 1.00 0.00 48 CYS A N 20
ATOM 22430 C CA . CYS A 1 48 ? -4.698 6.401 -3.989 1.00 0.00 48 CYS A CA 20
ATOM 22431 C C . CYS A 1 48 ? -3.352 6.335 -3.274 1.00 0.00 48 CYS A C 20
ATOM 22432 O O . CYS A 1 48 ? -3.137 7.013 -2.268 1.00 0.00 48 CYS A O 20
ATOM 22439 N N . LEU A 1 49 ? -2.449 5.515 -3.800 1.00 0.00 49 LEU A N 20
ATOM 22440 C CA . LEU A 1 49 ? -1.122 5.360 -3.213 1.00 0.00 49 LEU A CA 20
ATOM 22441 C C . LEU A 1 49 ? -0.572 6.705 -2.749 1.00 0.00 49 LEU A C 20
ATOM 22442 O O . LEU A 1 49 ? -0.091 6.834 -1.624 1.00 0.00 49 LEU A O 20
ATOM 22458 N N . GLN A 1 50 ? -0.647 7.703 -3.624 1.00 0.00 50 GLN A N 20
ATOM 22459 C CA . GLN A 1 50 ? -0.157 9.038 -3.302 1.00 0.00 50 GLN A CA 20
ATOM 22460 C C . GLN A 1 50 ? -0.707 9.511 -1.961 1.00 0.00 50 GLN A C 20
ATOM 22461 O O . GLN A 1 50 ? 0.053 9.842 -1.051 1.00 0.00 50 GLN A O 20
ATOM 22475 N N . GLN A 1 51 ? -2.031 9.541 -1.847 1.00 0.00 51 GLN A N 20
ATOM 22476 C CA . GLN A 1 51 ? -2.681 9.975 -0.616 1.00 0.00 51 GLN A CA 20
ATOM 22477 C C . GLN A 1 51 ? -2.047 9.308 0.600 1.00 0.00 51 GLN A C 20
ATOM 22478 O O . GLN A 1 51 ? -1.847 9.944 1.635 1.00 0.00 51 GLN A O 20
ATOM 22492 N N . TRP A 1 52 ? -1.732 8.025 0.467 1.00 0.00 52 TRP A N 20
ATOM 22493 C CA . TRP A 1 52 ? -1.120 7.271 1.556 1.00 0.00 52 TRP A CA 20
ATOM 22494 C C . TRP A 1 52 ? 0.315 7.727 1.794 1.00 0.00 52 TRP A C 20
ATOM 22495 O O . TRP A 1 52 ? 0.740 7.899 2.937 1.00 0.00 52 TRP A O 20
ATOM 22516 N N . ILE A 1 53 ? 1.057 7.921 0.709 1.00 0.00 53 ILE A N 20
ATOM 22517 C CA . ILE A 1 53 ? 2.445 8.359 0.801 1.00 0.00 53 ILE A CA 20
ATOM 22518 C C . ILE A 1 53 ? 2.565 9.634 1.628 1.00 0.00 53 ILE A C 20
ATOM 22519 O O . ILE A 1 53 ? 3.342 9.698 2.582 1.00 0.00 53 ILE A O 20
ATOM 22535 N N . LYS A 1 54 ? 1.790 10.648 1.258 1.00 0.00 54 LYS A N 20
ATOM 22536 C CA . LYS A 1 54 ? 1.806 11.922 1.967 1.00 0.00 54 LYS A CA 20
ATOM 22537 C C . LYS A 1 54 ? 1.358 11.746 3.414 1.00 0.00 54 LYS A C 20
ATOM 22538 O O . LYS A 1 54 ? 2.000 12.245 4.338 1.00 0.00 54 LYS A O 20
ATOM 22557 N N . SER A 1 55 ? 0.253 11.032 3.604 1.00 0.00 55 SER A N 20
ATOM 22558 C CA . SER A 1 55 ? -0.282 10.791 4.939 1.00 0.00 55 SER A CA 20
ATOM 22559 C C . SER A 1 55 ? 0.808 10.282 5.877 1.00 0.00 55 SER A C 20
ATOM 22560 O O . SER A 1 55 ? 1.128 10.920 6.880 1.00 0.00 55 SER A O 20
ATOM 22568 N N . SER A 1 56 ? 1.375 9.127 5.544 1.00 0.00 56 SER A N 20
ATOM 22569 C CA . SER A 1 56 ? 2.426 8.528 6.358 1.00 0.00 56 SER A CA 20
ATOM 22570 C C . SER A 1 56 ? 3.786 9.130 6.017 1.00 0.00 56 SER A C 20
ATOM 22571 O O . SER A 1 56 ? 4.828 8.566 6.350 1.00 0.00 56 SER A O 20
ATOM 22579 N N . ASP A 1 57 ? 3.767 10.279 5.350 1.00 0.00 57 ASP A N 20
ATOM 22580 C CA . ASP A 1 57 ? 4.998 10.959 4.964 1.00 0.00 57 ASP A CA 20
ATOM 22581 C C . ASP A 1 57 ? 6.092 9.952 4.625 1.00 0.00 57 ASP A C 20
ATOM 22582 O O . ASP A 1 57 ? 7.254 10.135 4.991 1.00 0.00 57 ASP A O 20
ATOM 22591 N N . THR A 1 58 ? 5.714 8.887 3.925 1.00 0.00 58 THR A N 20
ATOM 22592 C CA . THR A 1 58 ? 6.662 7.850 3.539 1.00 0.00 58 THR A CA 20
ATOM 22593 C C . THR A 1 58 ? 6.456 7.429 2.089 1.00 0.00 58 THR A C 20
ATOM 22594 O O . THR A 1 58 ? 5.396 6.917 1.726 1.00 0.00 58 THR A O 20
ATOM 22605 N N . ARG A 1 59 ? 7.475 7.646 1.264 1.00 0.00 59 ARG A N 20
ATOM 22606 C CA . ARG A 1 59 ? 7.404 7.289 -0.148 1.00 0.00 59 ARG A CA 20
ATOM 22607 C C . ARG A 1 59 ? 7.602 5.788 -0.339 1.00 0.00 59 ARG A C 20
ATOM 22608 O O . ARG A 1 59 ? 6.946 5.167 -1.177 1.00 0.00 59 ARG A O 20
ATOM 22629 N N . CYS A 1 60 ? 8.509 5.212 0.441 1.00 0.00 60 CYS A N 20
ATOM 22630 C CA . CYS A 1 60 ? 8.795 3.784 0.357 1.00 0.00 60 CYS A CA 20
ATOM 22631 C C . CYS A 1 60 ? 7.873 2.990 1.277 1.00 0.00 60 CYS A C 20
ATOM 22632 O O . CYS A 1 60 ? 7.103 3.564 2.048 1.00 0.00 60 CYS A O 20
ATOM 22640 N N . CYS A 1 61 ? 7.956 1.666 1.191 1.00 0.00 61 CYS A N 20
ATOM 22641 C CA . CYS A 1 61 ? 7.129 0.792 2.013 1.00 0.00 61 CYS A CA 20
ATOM 22642 C C . CYS A 1 61 ? 7.465 0.959 3.492 1.00 0.00 61 CYS A C 20
ATOM 22643 O O . CYS A 1 61 ? 8.455 1.599 3.845 1.00 0.00 61 CYS A O 20
ATOM 22650 N N . GLU A 1 62 ? 6.633 0.379 4.352 1.00 0.00 62 GLU A N 20
ATOM 22651 C CA . GLU A 1 62 ? 6.843 0.465 5.793 1.00 0.00 62 GLU A CA 20
ATOM 22652 C C . GLU A 1 62 ? 7.596 -0.759 6.306 1.00 0.00 62 GLU A C 20
ATOM 22653 O O . GLU A 1 62 ? 8.288 -0.694 7.323 1.00 0.00 62 GLU A O 20
ATOM 22665 N N . LEU A 1 63 ? 7.457 -1.873 5.597 1.00 0.00 63 LEU A N 20
ATOM 22666 C CA . LEU A 1 63 ? 8.124 -3.113 5.980 1.00 0.00 63 LEU A CA 20
ATOM 22667 C C . LEU A 1 63 ? 9.341 -3.371 5.098 1.00 0.00 63 LEU A C 20
ATOM 22668 O O . LEU A 1 63 ? 10.477 -3.366 5.573 1.00 0.00 63 LEU A O 20
ATOM 22684 N N . CYS A 1 64 ? 9.097 -3.596 3.811 1.00 0.00 64 CYS A N 20
ATOM 22685 C CA . CYS A 1 64 ? 10.172 -3.854 2.862 1.00 0.00 64 CYS A CA 20
ATOM 22686 C C . CYS A 1 64 ? 10.855 -2.554 2.446 1.00 0.00 64 CYS A C 20
ATOM 22687 O O . CYS A 1 64 ? 11.872 -2.568 1.753 1.00 0.00 64 CYS A O 20
ATOM 22694 N N .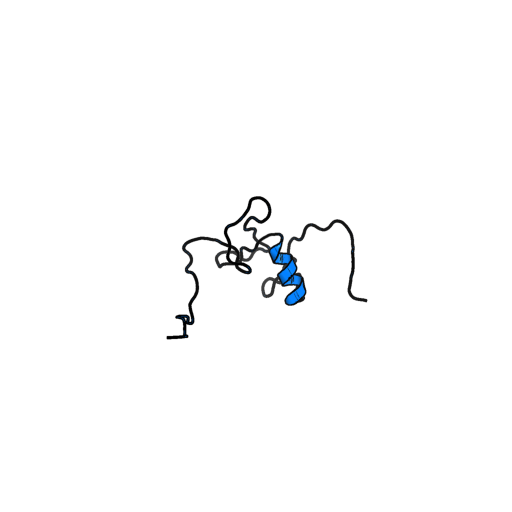 LYS A 1 65 ? 10.287 -1.432 2.874 1.00 0.00 65 LYS A N 20
ATOM 22695 C CA . LYS A 1 65 ? 10.840 -0.122 2.548 1.00 0.00 65 LYS A CA 20
ATOM 22696 C C . LYS A 1 65 ? 11.231 -0.047 1.075 1.00 0.00 65 LYS A C 20
ATOM 22697 O O . LYS A 1 65 ? 12.336 0.377 0.737 1.00 0.00 65 LYS A O 20
ATOM 22716 N N . TYR A 1 66 ? 10.317 -0.461 0.204 1.00 0.00 66 TYR A N 20
ATOM 22717 C CA . TYR A 1 66 ? 10.567 -0.441 -1.232 1.00 0.00 66 TYR A CA 20
ATOM 22718 C C . TYR A 1 66 ? 9.944 0.794 -1.877 1.00 0.00 66 TYR A C 20
ATOM 22719 O O . TYR A 1 66 ? 8.752 1.056 -1.718 1.00 0.00 66 TYR A O 20
ATOM 22737 N N . GLU A 1 67 ? 10.761 1.549 -2.605 1.00 0.00 67 GLU A N 20
ATOM 22738 C CA . GLU A 1 67 ? 10.291 2.756 -3.273 1.00 0.00 67 GLU A CA 20
ATOM 22739 C C . GLU A 1 67 ? 9.128 2.442 -4.210 1.00 0.00 67 GLU A C 20
ATOM 22740 O O . GLU A 1 67 ? 9.267 1.659 -5.150 1.00 0.00 67 GLU A O 20
ATOM 22752 N N . PHE A 1 68 ? 7.981 3.059 -3.946 1.00 0.00 68 PHE A N 20
ATOM 22753 C CA . PHE A 1 68 ? 6.792 2.844 -4.763 1.00 0.00 68 PHE A CA 20
ATOM 22754 C C . PHE A 1 68 ? 6.903 3.589 -6.091 1.00 0.00 68 PHE A C 20
ATOM 22755 O O . PHE A 1 68 ? 7.799 4.413 -6.279 1.00 0.00 68 PHE A O 20
ATOM 22772 N N . ILE A 1 69 ? 5.988 3.293 -7.007 1.00 0.00 69 ILE A N 20
ATOM 22773 C CA . ILE A 1 69 ? 5.982 3.935 -8.315 1.00 0.00 69 ILE A CA 20
ATOM 22774 C C . ILE A 1 69 ? 5.407 5.345 -8.234 1.00 0.00 69 ILE A C 20
ATOM 22775 O O . ILE A 1 69 ? 4.200 5.542 -8.367 1.00 0.00 69 ILE A O 20
ATOM 22791 N N . MET A 1 70 ? 6.281 6.322 -8.017 1.00 0.00 70 MET A N 20
ATOM 22792 C CA . MET A 1 70 ? 5.860 7.715 -7.921 1.00 0.00 70 MET A CA 20
ATOM 22793 C C . MET A 1 70 ? 6.467 8.546 -9.047 1.00 0.00 70 MET A C 20
ATOM 22794 O O . MET A 1 70 ? 7.669 8.476 -9.302 1.00 0.00 70 MET A O 20
ATOM 22808 N N . GLU A 1 71 ? 5.629 9.330 -9.717 1.00 0.00 71 GLU A N 20
ATOM 22809 C CA . GLU A 1 71 ? 6.085 10.172 -10.817 1.00 0.00 71 GLU A CA 20
ATOM 22810 C C . GLU A 1 71 ? 6.974 11.302 -10.304 1.00 0.00 71 GLU A C 20
ATOM 22811 O O . GLU A 1 71 ? 6.625 11.998 -9.350 1.00 0.00 71 GLU A O 20
ATOM 22823 N N . THR A 1 72 ? 8.126 11.478 -10.944 1.00 0.00 72 THR A N 20
ATOM 22824 C CA . THR A 1 72 ? 9.066 12.521 -10.554 1.00 0.00 72 THR A CA 20
ATOM 22825 C C . THR A 1 72 ? 8.413 13.898 -10.608 1.00 0.00 72 THR A C 20
ATOM 22826 O O . THR A 1 72 ? 8.378 14.619 -9.611 1.00 0.00 72 THR A O 20
ATOM 22837 N N . LYS A 1 73 ? 7.897 14.257 -11.778 1.00 0.00 73 LYS A N 20
ATOM 22838 C CA . LYS A 1 73 ? 7.243 15.547 -11.963 1.00 0.00 73 LYS A CA 20
ATOM 22839 C C . LYS A 1 73 ? 5.853 15.371 -12.565 1.00 0.00 73 LYS A C 20
ATOM 22840 O O . LYS A 1 73 ? 5.712 14.983 -13.726 1.00 0.00 73 LYS A O 20
ATOM 22859 N N . LEU A 1 74 ? 4.828 15.660 -11.771 1.00 0.00 74 LEU A N 20
ATOM 22860 C CA . LEU A 1 74 ? 3.448 15.535 -12.227 1.00 0.00 74 LEU A CA 20
ATOM 22861 C C . LEU A 1 74 ? 2.916 16.874 -12.727 1.00 0.00 74 LEU A C 20
ATOM 22862 O O . LEU A 1 74 ? 3.573 17.906 -12.586 1.00 0.00 74 LEU A O 20
ATOM 22878 N N . SER A 1 75 ? 1.722 16.851 -13.309 1.00 0.00 75 SER A N 20
ATOM 22879 C CA . SER A 1 75 ? 1.102 18.063 -13.832 1.00 0.00 75 SER A CA 20
ATOM 22880 C C . SER A 1 75 ? -0.243 18.319 -13.159 1.00 0.00 75 SER A C 20
ATOM 22881 O O . SER A 1 75 ? -1.292 17.938 -13.678 1.00 0.00 75 SER A O 20
ATOM 22889 N N . GLY A 1 76 ? -0.204 18.967 -11.999 1.00 0.00 76 GLY A N 20
ATOM 22890 C CA . GLY A 1 76 ? -1.425 19.263 -11.273 1.00 0.00 76 GLY A CA 20
ATOM 22891 C C . GLY A 1 76 ? -1.991 20.626 -11.622 1.00 0.00 76 GLY A C 20
ATOM 22892 O O . GLY A 1 76 ? -1.454 21.663 -11.232 1.00 0.00 76 GLY A O 20
ATOM 22896 N N . PRO A 1 77 ? -3.101 20.635 -12.375 1.00 0.00 77 PRO A N 20
ATOM 22897 C CA . PRO A 1 77 ? -3.764 21.874 -12.793 1.00 0.00 77 PRO A CA 20
ATOM 22898 C C . PRO A 1 77 ? -4.430 22.597 -11.628 1.00 0.00 77 PRO A C 20
ATOM 22899 O O . PRO A 1 77 ? -5.082 23.625 -11.814 1.00 0.00 77 PRO A O 20
ATOM 22910 N N . SER A 1 78 ? -4.262 22.055 -10.427 1.00 0.00 78 SER A N 20
ATOM 22911 C CA . SER A 1 78 ? -4.850 22.647 -9.231 1.00 0.00 78 SER A CA 20
ATOM 22912 C C . SER A 1 78 ? -4.631 24.157 -9.209 1.00 0.00 78 SER A C 20
ATOM 22913 O O . SER A 1 78 ? -3.627 24.642 -8.688 1.00 0.00 78 SER A O 20
ATOM 22921 N N . SER A 1 79 ? -5.579 24.894 -9.779 1.00 0.00 79 SER A N 20
ATOM 22922 C CA . SER A 1 79 ? -5.490 26.349 -9.829 1.00 0.00 79 SER A CA 20
ATOM 22923 C C . SER A 1 79 ? -6.537 26.989 -8.923 1.00 0.00 79 SER A C 20
ATOM 22924 O O . SER A 1 79 ? -7.175 27.974 -9.292 1.00 0.00 79 SER A O 20
ATOM 22932 N N . GLY A 1 80 ? -6.709 26.420 -7.733 1.00 0.00 80 GLY A N 20
ATOM 22933 C CA . GLY A 1 80 ? -7.679 26.947 -6.792 1.00 0.00 80 GLY A CA 20
ATOM 22934 C C . GLY A 1 80 ? -7.804 26.092 -5.547 1.00 0.00 80 GLY A C 20
ATOM 22935 O O . GLY A 1 80 ? -8.789 26.226 -4.823 1.00 0.00 80 GLY A O 20
#

InterPro domains:
  IPR001841 Zinc finger, RING-type [PS50089] (80-127)
  IPR011016 Zinc finger, RING-CH-type [PF12906] (80-126)
  IPR011016 Zinc finger, RING-CH-type [PS51292] (72-133)
  IPR011016 Zinc finger, RING-CH-type [SM00744] (79-127)
  IPR013083 Zinc finger, RING/FYVE/PHD-type [G3DSA:3.30.40.10] (64-142)

Sequence (80 aa):
GSSGSSGTSITPSSQDICRICHCEGDDESPLITPCHCTGSLHFVHQACLQQWIKSSDTRCCELCKYEFIMETKLSGPSSGGSSGSSGTSITPSSQDICRICHCEGDDESPLITPCHCTGSLHFVHQACLQQWIKSSDTRCCELCKYEFIMETKLSGPSSGGSSGSSGTSITPSSQDICRICHCEGDDESPLITPCHCTGSLHFVHQACLQQWIKSSDTRCCELCKYEFIMETKLSGPSSGGSSGSSGTSITPSSQDICRICHCEGDDESPLITPCHCTGSLHFVHQACLQQWIKSSDTRCCELCKYEFIMETKLSGPSSGGSSGSSGTSITPSSQDICRICHCEGDDESPLITPCHCTGSLHFVHQACLQQWIKSSDTRCCELCKYEFIMETKLSGPSSGGSSGSSGTSITPSSQDICRICHCEGDDESPLITPCHCTGSLHFVHQACLQQWIKSSDTRCCELCKYEFIMETKLSGPSSGGSSGSSGTSITPSSQDICRICHCEGDDESPLITPCHCTGSLHFVHQACLQQWIKSSDTRCCELCKYEFIMETKLSGPSSGGSSGSSGTSITPSSQDICRICHCEGDDESPLITPCHCTGSLHFVHQACLQQWIKSSDTRCCELCKYEFIMETKLSGPSSGGSSGSSGTSITPSSQDICRICHCEGDDESPLITPCHCTGSLHFVHQACLQQWIKSSDTRCCELCKYEFIMETKLSGPSSGGSSGSSGTSITPSSQDICRICHCEGDDESPLITPCHCTGSLHFVHQACLQQWIKSSDTRCCELCKYEFIMETKLSGPSSGGSSGSSGTSITPSSQDICRICHCEGDDESPLITPCHCTGSLHFVHQACLQQWIKSSDTRCCELCKYEFIMETKLSGPSSGGSSGSSGTSITPSSQDICRICHCEGDDESPLITPCHCTGSLHFVHQACLQQWIKSSDTRCCELCKYEFIMETKLSGPSSGGSSGSSGTSITPSSQDICRICHCEGDDESPLITPCHCTGSLHFVHQACLQQWIKSSDTRCCELCKYEFIMETKLSGPSSGGSSGSSGTSITPSSQDICRICHCEGDDESPLITPCHCTGSLHFVHQACLQQWIKSSDTRCCELCKYEFIMETKLSGPSSGGSSGSSGTSITPSSQDICRICHCEGDDESPLITPCHCTGSLHFVHQACLQQWIKSSDTRCCELCKYEFIMETKLSGPSSGGSSGSSGTSITPSSQDICRICHCEGDDESPLITPCHCTGSLHFVHQACLQQWIKSSDTRCCELCKYEFIMETKLSGPSSGGSSGSSGTSITPSSQDICRICHCEGDDESPLITPCHCTGSLHFVHQACLQQWIKSSDTRCCELCKYEFIMETKLSGPSSGGSSGSSGTSITPSSQDICRICHCEGDDESPLITPCHCTGSLHFVHQACLQQWIKSSDTRCCELCKYEFIMETKLSGPSSGGSSGSSGTSITPSSQDICRICHCEGDDESPLITPCHCTGSLHFVHQACLQQWIKSSDTRCCELCKYEFIMETKLSGPSSGGSSGSSGTSITPSSQDICRICHCEGDDESPLITPCHCTGSLHFVHQACLQQWIKSSDTRCCELCKYEFIMETKLSGPSSG

GO terms:
  GO:0043161 proteasome-mediated ubiquitin-dependent protein catabolic process (P, IDA)
  GO:0061630 ubiquitin protein ligase activity (F, IMP)
  GO:0061630 ubiquitin protein ligase activity (F, EXP)
  GO:0031901 early endosome membrane (C, EXP)
  GO:0000139 Golgi membrane (C, EXP)
  GO:0005765 lysosomal membrane (C, EXP)
  GO:0005789 endoplasmic reticulum membrane (C, EXP)
  GO:0030659 cytoplasmic vesicle membrane (C, EXP)
  GO:0005515 protein binding (F, IPI)
  GO:0004842 ubiquitin-protein transferase activity (F, IDA)
  GO:0005764 lysosome (C, IDA)
  GO:0005768 endosome (C, IDA)
  GO:0000209 protein polyubiquitination (P, IDA)

Solvent-accessible surface area: 6505 Å² total; per-residue (Å²): 125,131,102,74,123,119,69,144,107,158,84,91,106,91,99,80,21,0,104,51,52,119,67,133,39,77,127,146,22,48,53,53,71,3,6,135,22,110,55,80,71,34,20,6,7,34,50,28,4,65,114,54,16,130,80,53,121,43,169,38,5,125,150,44,134,110,111,26,85,64,132,111,182,149,110,36,138,108,123,127

Organism: Homo sapiens (NCBI:txid9606)